Protein 2KZK (pdb70)

Structure (mmCIF, N/CA/C/O backbone):
data_2KZK
#
_entry.id   2KZK
#
loop_
_atom_site.group_PDB
_atom_site.id
_atom_site.type_symbol
_atom_site.label_atom_id
_atom_site.label_alt_id
_atom_site.label_comp_id
_atom_site.label_asym_id
_atom_site.label_entity_id
_atom_site.label_seq_id
_atom_site.pdbx_PDB_ins_code
_atom_site.Cartn_x
_atom_site.Cartn_y
_atom_site.Cartn_z
_atom_site.occupancy
_atom_site.B_iso_or_equiv
_atom_site.auth_seq_id
_atom_site.auth_comp_id
_atom_site.auth_asym_id
_atom_site.auth_atom_id
_atom_site.pdbx_PDB_model_num
ATOM 1 N N . ASN A 1 5 ? 1.325 0.000 0.000 1.00 11.00 246 ASN A N 1
ATOM 2 C CA . ASN A 1 5 ? 2.073 0.000 -1.246 1.00 3.05 246 ASN A CA 1
ATOM 3 C C . ASN A 1 5 ? 2.460 -1.437 -1.603 1.00 52.52 246 ASN A C 1
ATOM 4 O O . ASN A 1 5 ? 3.476 -1.945 -1.132 1.00 33.40 246 ASN A O 1
ATOM 15 N N . ASP A 1 6 ? 1.629 -2.050 -2.433 1.00 40.33 247 ASP A N 1
ATOM 16 C CA . ASP A 1 6 ? 1.871 -3.418 -2.860 1.00 1.53 247 ASP A CA 1
ATOM 17 C C . ASP A 1 6 ? 1.766 -4.350 -1.651 1.00 74.02 247 ASP A C 1
ATOM 18 O O . ASP A 1 6 ? 2.338 -4.074 -0.598 1.00 32.30 247 ASP A O 1
ATOM 28 N N . PRO A 1 7 ? 1.010 -5.464 -1.849 1.00 3.42 248 PRO A N 1
ATOM 29 C CA . PRO A 1 7 ? 0.822 -6.438 -0.788 1.00 24.41 248 PRO A CA 1
ATOM 30 C C . PRO A 1 7 ? 2.082 -7.285 -0.592 1.00 34.12 248 PRO A C 1
ATOM 31 O O . PRO A 1 7 ? 2.167 -8.067 0.354 1.00 61.12 248 PRO A O 1
ATOM 42 N N . LEU A 1 8 ? 3.028 -7.100 -1.501 1.00 33.23 249 LEU A N 1
ATOM 43 C CA . LEU A 1 8 ? 4.279 -7.837 -1.439 1.00 75.25 249 LEU A CA 1
ATOM 44 C C . LEU A 1 8 ? 4.767 -7.885 0.010 1.00 41.34 249 LEU A C 1
ATOM 45 O O . LEU A 1 8 ? 4.758 -6.870 0.705 1.00 20.21 249 LEU A O 1
ATOM 61 N N . LEU A 1 9 ? 5.182 -9.073 0.422 1.00 61.41 250 LEU A N 1
ATOM 62 C CA . LEU A 1 9 ? 5.673 -9.266 1.776 1.00 64.53 250 LEU A CA 1
ATOM 63 C C . LEU A 1 9 ? 7.111 -9.788 1.722 1.00 12.04 250 LEU A C 1
ATOM 64 O O . LEU A 1 9 ? 7.338 -10.966 1.450 1.00 50.34 250 LEU A O 1
ATOM 80 N N . HIS A 1 10 ? 8.044 -8.886 1.987 1.00 0.43 251 HIS A N 1
ATOM 81 C CA . HIS A 1 10 ? 9.453 -9.240 1.973 1.00 42.21 251 HIS A CA 1
ATOM 82 C C . HIS A 1 10 ? 9.724 -10.311 3.031 1.00 11.14 251 HIS A C 1
ATOM 83 O O . HIS A 1 10 ? 9.259 -10.200 4.165 1.00 62.21 251 HIS A O 1
ATOM 97 N N . VAL A 1 11 ? 10.475 -11.324 2.624 1.00 53.52 252 VAL A N 1
ATOM 98 C CA . VAL A 1 11 ? 10.813 -12.414 3.523 1.00 40.22 252 VAL A CA 1
ATOM 99 C C . VAL A 1 11 ? 12.251 -12.863 3.255 1.00 51.33 252 VAL A C 1
ATOM 100 O O . VAL A 1 11 ? 12.831 -12.519 2.226 1.00 52.50 252 VAL A O 1
ATOM 113 N N . GLU A 1 12 ? 12.785 -13.624 4.198 1.00 32.41 253 GLU A N 1
ATOM 114 C CA . GLU A 1 12 ? 14.144 -14.124 4.077 1.00 51.03 253 GLU A CA 1
ATOM 115 C C . GLU A 1 12 ? 14.257 -15.513 4.709 1.00 44.33 253 GLU A C 1
ATOM 116 O O . GLU A 1 12 ? 13.840 -15.716 5.848 1.00 64.11 253 GLU A O 1
ATOM 129 N N . VAL A 1 13 ? 14.824 -16.432 3.942 1.00 72.54 254 VAL A N 1
ATOM 130 C CA . VAL A 1 13 ? 14.997 -17.796 4.412 1.00 25.23 254 VAL A CA 1
ATOM 131 C C . VAL A 1 13 ? 16.456 -18.008 4.821 1.00 24.05 254 VAL A C 1
ATOM 132 O O . VAL A 1 13 ? 17.360 -17.893 3.995 1.00 53.14 254 VAL A O 1
ATOM 145 N N . SER A 1 14 ? 16.641 -18.314 6.097 1.00 4.12 255 SER A N 1
ATOM 146 C CA . SER A 1 14 ? 17.975 -18.543 6.626 1.00 3.12 255 SER A CA 1
ATOM 147 C C . SER A 1 14 ? 18.364 -20.012 6.448 1.00 35.15 255 SER A C 1
ATOM 148 O O . SER A 1 14 ? 19.288 -20.328 5.701 1.00 53.34 255 SER A O 1
ATOM 156 N N . ASN A 1 15 ? 17.638 -20.872 7.149 1.00 40.52 256 ASN A N 1
ATOM 157 C CA . ASN A 1 15 ? 17.895 -22.300 7.078 1.00 51.02 256 ASN A CA 1
ATOM 158 C C . ASN A 1 15 ? 19.339 -22.576 7.500 1.00 3.43 256 ASN A C 1
ATOM 159 O O . ASN A 1 15 ? 20.143 -23.055 6.702 1.00 73.12 256 ASN A O 1
ATOM 170 N N . GLU A 1 16 ? 19.626 -22.261 8.755 1.00 55.50 257 GLU A N 1
ATOM 171 C CA . GLU A 1 16 ? 20.959 -22.468 9.293 1.00 22.22 257 GLU A CA 1
ATOM 172 C C . GLU A 1 16 ? 20.924 -22.446 10.823 1.00 74.43 257 GLU A C 1
ATOM 173 O O . GLU A 1 16 ? 19.852 -22.363 11.421 1.00 2.31 257 GLU A O 1
ATOM 186 N N . ASP A 1 17 ? 22.108 -22.523 11.411 1.00 20.14 258 ASP A N 1
ATOM 187 C CA . ASP A 1 17 ? 22.226 -22.513 12.860 1.00 71.23 258 ASP A CA 1
ATOM 188 C C . ASP A 1 17 ? 21.672 -23.824 13.421 1.00 33.11 258 ASP A C 1
ATOM 189 O O . ASP A 1 17 ? 21.256 -23.882 14.577 1.00 4.25 258 ASP A O 1
ATOM 199 N N . ASN A 1 18 ? 21.683 -24.844 12.576 1.00 61.40 259 ASN A N 1
ATOM 200 C CA . ASN A 1 18 ? 21.187 -26.151 12.973 1.00 13.14 259 ASN A CA 1
ATOM 201 C C . ASN A 1 18 ? 19.661 -26.103 13.073 1.00 74.35 259 ASN A C 1
ATOM 202 O O . ASN A 1 18 ? 19.049 -26.962 13.706 1.00 60.54 259 ASN A O 1
ATOM 213 N N . SER A 1 19 ? 19.090 -25.090 12.437 1.00 34.44 260 SER A N 1
ATOM 214 C CA . SER A 1 19 ? 17.647 -24.920 12.446 1.00 14.51 260 SER A CA 1
ATOM 215 C C . SER A 1 19 ? 17.231 -23.921 11.364 1.00 5.41 260 SER A C 1
ATOM 216 O O . SER A 1 19 ? 18.030 -23.573 10.495 1.00 21.34 260 SER A O 1
ATOM 224 N N . LEU A 1 20 ? 15.983 -23.487 11.452 1.00 12.32 261 LEU A N 1
ATOM 225 C CA . LEU A 1 20 ? 15.452 -22.535 10.492 1.00 52.55 261 LEU A CA 1
ATOM 226 C C . LEU A 1 20 ? 15.449 -21.137 11.114 1.00 50.33 261 LEU A C 1
ATOM 227 O O . LEU A 1 20 ? 15.613 -20.992 12.324 1.00 11.21 261 LEU A O 1
ATOM 243 N N . HIS A 1 21 ? 15.261 -20.143 10.258 1.00 72.24 262 HIS A N 1
ATOM 244 C CA . HIS A 1 21 ? 15.234 -18.762 10.708 1.00 4.00 262 HIS A CA 1
ATOM 245 C C . HIS A 1 21 ? 14.600 -17.882 9.629 1.00 63.22 262 HIS A C 1
ATOM 246 O O . HIS A 1 21 ? 15.280 -17.443 8.702 1.00 13.14 262 HIS A O 1
ATOM 260 N N . PHE A 1 22 ? 13.305 -17.651 9.785 1.00 70.34 263 PHE A N 1
ATOM 261 C CA . PHE A 1 22 ? 12.571 -16.832 8.835 1.00 3.11 263 PHE A CA 1
ATOM 262 C C . PHE A 1 22 ? 12.437 -15.394 9.340 1.00 3.04 263 PHE A C 1
ATOM 263 O O . PHE A 1 22 ? 12.382 -15.159 10.546 1.00 10.44 263 PHE A O 1
ATOM 280 N N . ILE A 1 23 ? 12.389 -14.470 8.392 1.00 1.44 264 ILE A N 1
ATOM 281 C CA . ILE A 1 23 ? 12.263 -13.061 8.726 1.00 33.13 264 ILE A CA 1
ATOM 282 C C . ILE A 1 23 ? 11.349 -12.379 7.705 1.00 24.45 264 ILE A C 1
ATOM 283 O O . ILE A 1 23 ? 11.709 -12.247 6.537 1.00 71.14 264 ILE A O 1
ATOM 299 N N . LEU A 1 24 ? 10.186 -11.965 8.184 1.00 12.33 265 LEU A N 1
ATOM 300 C CA . LEU A 1 24 ? 9.218 -11.300 7.328 1.00 42.10 265 LEU A CA 1
ATOM 301 C C . LEU A 1 24 ? 9.099 -9.832 7.744 1.00 62.33 265 LEU A C 1
ATOM 302 O O . LEU A 1 24 ? 9.177 -9.511 8.928 1.00 5.33 265 LEU A O 1
ATOM 318 N N . TYR A 1 25 ? 8.912 -8.981 6.746 1.00 61.12 266 TYR A N 1
ATOM 319 C CA . TYR A 1 25 ? 8.782 -7.555 6.993 1.00 75.21 266 TYR A CA 1
ATOM 320 C C . TYR A 1 25 ? 7.528 -6.994 6.318 1.00 21.31 266 TYR A C 1
ATOM 321 O O . TYR A 1 25 ? 7.452 -6.937 5.092 1.00 72.12 266 TYR A O 1
ATOM 339 N N . ASN A 1 26 ? 6.576 -6.594 7.149 1.00 64.43 267 ASN A N 1
ATOM 340 C CA . ASN A 1 26 ? 5.330 -6.040 6.648 1.00 62.03 267 ASN A CA 1
ATOM 341 C C . ASN A 1 26 ? 5.629 -4.784 5.828 1.00 43.54 267 ASN A C 1
ATOM 342 O O . ASN A 1 26 ? 5.869 -3.715 6.387 1.00 12.25 267 ASN A O 1
ATOM 353 N N . LYS A 1 27 ? 5.606 -4.954 4.514 1.00 53.32 268 LYS A N 1
ATOM 354 C CA . LYS A 1 27 ? 5.871 -3.847 3.611 1.00 44.41 268 LYS A CA 1
ATOM 355 C C . LYS A 1 27 ? 4.548 -3.321 3.053 1.00 54.44 268 LYS A C 1
ATOM 356 O O . LYS A 1 27 ? 4.481 -2.196 2.560 1.00 51.41 268 LYS A O 1
ATOM 374 N N . THR A 1 28 ? 3.527 -4.160 3.149 1.00 54.54 269 THR A N 1
ATOM 375 C CA . THR A 1 28 ? 2.208 -3.793 2.659 1.00 24.23 269 THR A CA 1
ATOM 376 C C . THR A 1 28 ? 1.822 -2.400 3.160 1.00 71.11 269 THR A C 1
ATOM 377 O O . THR A 1 28 ? 2.550 -1.795 3.945 1.00 13.24 269 THR A O 1
ATOM 388 N N . ASN A 1 29 ? 0.677 -1.932 2.685 1.00 62.13 270 ASN A N 1
ATOM 389 C CA . ASN A 1 29 ? 0.185 -0.622 3.074 1.00 1.53 270 ASN A CA 1
ATOM 390 C C . ASN A 1 29 ? -0.315 -0.678 4.519 1.00 24.03 270 ASN A C 1
ATOM 391 O O . ASN A 1 29 ? 0.157 0.072 5.373 1.00 61.23 270 ASN A O 1
ATOM 402 N N . ILE A 1 30 ? -1.263 -1.574 4.749 1.00 22.32 271 ILE A N 1
ATOM 403 C CA . ILE A 1 30 ? -1.832 -1.738 6.076 1.00 24.42 271 ILE A CA 1
ATOM 404 C C . ILE A 1 30 ? -0.781 -2.350 7.005 1.00 63.43 271 ILE A C 1
ATOM 405 O O . ILE A 1 30 ? 0.248 -2.843 6.544 1.00 31.33 271 ILE A O 1
ATOM 421 N N . ILE A 1 31 ? -1.076 -2.299 8.295 1.00 2.33 272 ILE A N 1
ATOM 422 C CA . ILE A 1 31 ? -0.169 -2.842 9.293 1.00 52.25 272 ILE A CA 1
ATOM 423 C C . ILE A 1 31 ? -0.780 -4.109 9.894 1.00 65.41 272 ILE A C 1
ATOM 424 O O . ILE A 1 31 ? -1.943 -4.113 10.293 1.00 21.33 272 ILE A O 1
ATOM 440 N N . ILE A 1 32 ? 0.033 -5.155 9.939 1.00 10.13 273 ILE A N 1
ATOM 441 C CA . ILE A 1 32 ? -0.412 -6.426 10.485 1.00 14.32 273 ILE A CA 1
ATOM 442 C C . ILE A 1 32 ? -1.262 -6.171 11.732 1.00 52.33 273 ILE A C 1
ATOM 443 O O . ILE A 1 32 ? -0.946 -5.294 12.534 1.00 11.30 273 ILE A O 1
ATOM 459 N N . PRO A 1 33 ? -2.352 -6.974 11.858 1.00 13.13 274 PRO A N 1
ATOM 460 C CA . PRO A 1 33 ? -3.250 -6.844 12.993 1.00 1.25 274 PRO A CA 1
ATOM 461 C C . PRO A 1 33 ? -2.624 -7.435 14.258 1.00 20.51 274 PRO A C 1
ATOM 462 O O . PRO A 1 33 ? -2.837 -6.926 15.357 1.00 2.12 274 PRO A O 1
ATOM 473 N N . GLY A 1 34 ? -1.864 -8.503 14.060 1.00 14.21 275 GLY A N 1
ATOM 474 C CA . GLY A 1 34 ? -1.206 -9.169 15.171 1.00 60.21 275 GLY A CA 1
ATOM 475 C C . GLY A 1 34 ? -1.895 -10.495 15.501 1.00 2.12 275 GLY A C 1
ATOM 476 O O . GLY A 1 34 ? -3.054 -10.702 15.145 1.00 2.00 275 GLY A O 1
ATOM 480 N N . ASN A 1 35 ? -1.152 -11.358 16.178 1.00 32.32 276 ASN A N 1
ATOM 481 C CA . ASN A 1 35 ? -1.677 -12.658 16.561 1.00 61.35 276 ASN A CA 1
ATOM 482 C C . ASN A 1 35 ? -1.857 -13.519 15.308 1.00 12.15 276 ASN A C 1
ATOM 483 O O . ASN A 1 35 ? -2.658 -14.452 15.303 1.00 71.53 276 ASN A O 1
ATOM 494 N N . CYS A 1 36 ? -1.099 -13.174 14.278 1.00 31.11 277 CYS A N 1
ATOM 495 C CA . CYS A 1 36 ? -1.165 -13.903 13.023 1.00 32.51 277 CYS A CA 1
ATOM 496 C C . CYS A 1 36 ? -0.538 -15.283 13.236 1.00 53.24 277 CYS A C 1
ATOM 497 O O . CYS A 1 36 ? -0.102 -15.607 14.339 1.00 32.01 277 CYS A O 1
ATOM 505 N N . THR A 1 37 ? -0.513 -16.058 12.161 1.00 33.04 278 THR A N 1
ATOM 506 C CA . THR A 1 37 ? 0.053 -17.395 12.216 1.00 30.15 278 THR A CA 1
ATOM 507 C C . THR A 1 37 ? 0.552 -17.820 10.834 1.00 21.11 278 THR A C 1
ATOM 508 O O . THR A 1 37 ? -0.128 -17.606 9.832 1.00 61.02 278 THR A O 1
ATOM 519 N N . PHE A 1 38 ? 1.736 -18.415 10.825 1.00 50.22 279 PHE A N 1
ATOM 520 C CA . PHE A 1 38 ? 2.334 -18.872 9.582 1.00 42.10 279 PHE A CA 1
ATOM 521 C C . PHE A 1 38 ? 1.914 -20.309 9.268 1.00 65.35 279 PHE A C 1
ATOM 522 O O . PHE A 1 38 ? 1.179 -20.927 10.036 1.00 61.21 279 PHE A O 1
ATOM 539 N N . GLU A 1 39 ? 2.400 -20.800 8.137 1.00 41.44 280 GLU A N 1
ATOM 540 C CA . GLU A 1 39 ? 2.085 -22.153 7.711 1.00 14.30 280 GLU A CA 1
ATOM 541 C C . GLU A 1 39 ? 2.835 -22.492 6.422 1.00 72.15 280 GLU A C 1
ATOM 542 O O . GLU A 1 39 ? 2.432 -22.075 5.337 1.00 71.23 280 GLU A O 1
ATOM 555 N N . PHE A 1 40 ? 3.913 -23.246 6.583 1.00 54.45 281 PHE A N 1
ATOM 556 C CA . PHE A 1 40 ? 4.723 -23.646 5.445 1.00 52.24 281 PHE A CA 1
ATOM 557 C C . PHE A 1 40 ? 4.701 -25.165 5.263 1.00 4.14 281 PHE A C 1
ATOM 558 O O . PHE A 1 40 ? 4.603 -25.909 6.238 1.00 11.41 281 PHE A O 1
ATOM 575 N N . SER A 1 41 ? 4.795 -25.581 4.009 1.00 41.52 282 SER A N 1
ATOM 576 C CA . SER A 1 41 ? 4.788 -26.998 3.687 1.00 13.53 282 SER A CA 1
ATOM 577 C C . SER A 1 41 ? 6.216 -27.483 3.429 1.00 55.13 282 SER A C 1
ATOM 578 O O . SER A 1 41 ? 7.171 -26.726 3.591 1.00 24.04 282 SER A O 1
ATOM 586 N N . SER A 1 42 ? 6.315 -28.742 3.030 1.00 61.40 283 SER A N 1
ATOM 587 C CA . SER A 1 42 ? 7.610 -29.338 2.747 1.00 0.22 283 SER A CA 1
ATOM 588 C C . SER A 1 42 ? 7.430 -30.781 2.271 1.00 11.33 283 SER A C 1
ATOM 589 O O . SER A 1 42 ? 6.305 -31.236 2.071 1.00 70.30 283 SER A O 1
ATOM 597 N N . GLN A 1 43 ? 8.555 -31.460 2.104 1.00 2.22 284 GLN A N 1
ATOM 598 C CA . GLN A 1 43 ? 8.536 -32.842 1.656 1.00 52.33 284 GLN A CA 1
ATOM 599 C C . GLN A 1 43 ? 8.986 -33.772 2.784 1.00 72.33 284 GLN A C 1
ATOM 600 O O . GLN A 1 43 ? 8.291 -34.731 3.117 1.00 71.14 284 GLN A O 1
ATOM 614 N N . ILE A 1 44 ? 10.146 -33.457 3.341 1.00 54.31 285 ILE A N 1
ATOM 615 C CA . ILE A 1 44 ? 10.696 -34.253 4.425 1.00 45.34 285 ILE A CA 1
ATOM 616 C C . ILE A 1 44 ? 9.748 -34.199 5.624 1.00 2.22 285 ILE A C 1
ATOM 617 O O . ILE A 1 44 ? 9.569 -35.195 6.323 1.00 13.22 285 ILE A O 1
ATOM 633 N N . SER A 1 45 ? 9.166 -33.026 5.826 1.00 42.24 286 SER A N 1
ATOM 634 C CA . SER A 1 45 ? 8.241 -32.829 6.928 1.00 11.05 286 SER A CA 1
ATOM 635 C C . SER A 1 45 ? 6.861 -32.442 6.391 1.00 24.15 286 SER A C 1
ATOM 636 O O . SER A 1 45 ? 6.649 -32.411 5.180 1.00 2.33 286 SER A O 1
ATOM 644 N N . GLU A 1 46 ? 5.959 -32.157 7.319 1.00 22.30 287 GLU A N 1
ATOM 645 C CA . GLU A 1 46 ? 4.606 -31.774 6.954 1.00 0.11 287 GLU A CA 1
ATOM 646 C C . GLU A 1 46 ? 4.385 -30.284 7.224 1.00 24.23 287 GLU A C 1
ATOM 647 O O . GLU A 1 46 ? 5.307 -29.581 7.637 1.00 73.40 287 GLU A O 1
ATOM 660 N N . VAL A 1 47 ? 3.159 -29.847 6.981 1.00 52.55 288 VAL A N 1
ATOM 661 C CA . VAL A 1 47 ? 2.805 -28.453 7.192 1.00 25.14 288 VAL A CA 1
ATOM 662 C C . VAL A 1 47 ? 2.605 -28.204 8.689 1.00 73.24 288 VAL A C 1
ATOM 663 O O . VAL A 1 47 ? 2.159 -29.091 9.415 1.00 60.32 288 VAL A O 1
ATOM 676 N N . PHE A 1 48 ? 2.943 -26.993 9.105 1.00 3.11 289 PHE A N 1
ATOM 677 C CA . PHE A 1 48 ? 2.806 -26.616 10.502 1.00 72.03 289 PHE A CA 1
ATOM 678 C C . PHE A 1 48 ? 2.599 -25.107 10.645 1.00 44.34 289 PHE A C 1
ATOM 679 O O . PHE A 1 48 ? 3.189 -24.323 9.902 1.00 55.01 289 PHE A O 1
ATOM 696 N N . SER A 1 49 ? 1.761 -24.745 11.604 1.00 0.35 290 SER A N 1
ATOM 697 C CA . SER A 1 49 ? 1.470 -23.343 11.854 1.00 34.23 290 SER A CA 1
ATOM 698 C C . SER A 1 49 ? 2.144 -22.892 13.151 1.00 4.51 290 SER A C 1
ATOM 699 O O . SER A 1 49 ? 1.980 -23.524 14.193 1.00 3.33 290 SER A O 1
ATOM 707 N N . ILE A 1 50 ? 2.889 -21.801 13.044 1.00 22.02 291 ILE A N 1
ATOM 708 C CA . ILE A 1 50 ? 3.590 -21.257 14.195 1.00 34.33 291 ILE A CA 1
ATOM 709 C C . ILE A 1 50 ? 2.807 -20.064 14.746 1.00 52.50 291 ILE A C 1
ATOM 710 O O . ILE A 1 50 ? 2.319 -19.231 13.983 1.00 72.41 291 ILE A O 1
ATOM 726 N N . LYS A 1 51 ? 2.711 -20.018 16.067 1.00 45.44 292 LYS A N 1
ATOM 727 C CA . LYS A 1 51 ? 1.996 -18.940 16.728 1.00 4.43 292 LYS A CA 1
ATOM 728 C C . LYS A 1 51 ? 2.871 -17.685 16.740 1.00 43.55 292 LYS A C 1
ATOM 729 O O . LYS A 1 51 ? 3.907 -17.652 17.402 1.00 44.34 292 LYS A O 1
ATOM 747 N N . MET A 1 52 ? 2.422 -16.682 15.999 1.00 61.23 293 MET A N 1
ATOM 748 C CA . MET A 1 52 ? 3.151 -15.428 15.915 1.00 21.00 293 MET A CA 1
ATOM 749 C C . MET A 1 52 ? 2.800 -14.511 17.088 1.00 3.41 293 MET A C 1
ATOM 750 O O . MET A 1 52 ? 1.818 -14.743 17.790 1.00 35.13 293 MET A O 1
ATOM 764 N N . GLY A 1 53 ? 3.623 -13.487 17.264 1.00 22.32 294 GLY A N 1
ATOM 765 C CA . GLY A 1 53 ? 3.412 -12.534 18.340 1.00 3.31 294 GLY A CA 1
ATOM 766 C C . GLY A 1 53 ? 2.104 -11.766 18.144 1.00 55.14 294 GLY A C 1
ATOM 767 O O . GLY A 1 53 ? 1.656 -11.573 17.014 1.00 24.01 294 GLY A O 1
ATOM 771 N N . PRO A 1 54 ? 1.511 -11.337 19.290 1.00 32.42 295 PRO A N 1
ATOM 772 C CA . PRO A 1 54 ? 0.262 -10.595 19.255 1.00 43.10 295 PRO A CA 1
ATOM 773 C C . PRO A 1 54 ? 0.494 -9.154 18.795 1.00 31.13 295 PRO A C 1
ATOM 774 O O . PRO A 1 54 ? -0.375 -8.552 18.166 1.00 61.30 295 PRO A O 1
ATOM 785 N N . HIS A 1 55 ? 1.670 -8.643 19.127 1.00 1.44 296 HIS A N 1
ATOM 786 C CA . HIS A 1 55 ? 2.027 -7.284 18.756 1.00 0.24 296 HIS A CA 1
ATOM 787 C C . HIS A 1 55 ? 2.196 -7.194 17.238 1.00 2.04 296 HIS A C 1
ATOM 788 O O . HIS A 1 55 ? 2.694 -8.126 16.609 1.00 25.23 296 HIS A O 1
ATOM 802 N N . GLU A 1 56 ? 1.772 -6.063 16.694 1.00 73.21 297 GLU A N 1
ATOM 803 C CA . GLU A 1 56 ? 1.870 -5.839 15.262 1.00 71.24 297 GLU A CA 1
ATOM 804 C C . GLU A 1 56 ? 3.337 -5.775 14.834 1.00 64.13 297 GLU A C 1
ATOM 805 O O . GLU A 1 56 ? 4.236 -5.895 15.665 1.00 31.11 297 GLU A O 1
ATOM 818 N N . ILE A 1 57 ? 3.535 -5.586 13.537 1.00 10.13 298 ILE A N 1
ATOM 819 C CA . ILE A 1 57 ? 4.878 -5.504 12.989 1.00 22.40 298 ILE A CA 1
ATOM 820 C C . ILE A 1 57 ? 5.194 -4.049 12.639 1.00 51.22 298 ILE A C 1
ATOM 821 O O . ILE A 1 57 ? 5.931 -3.379 13.360 1.00 1.13 298 ILE A O 1
ATOM 837 N N . GLY A 1 58 ? 4.620 -3.602 11.531 1.00 21.42 299 GLY A N 1
ATOM 838 C CA . GLY A 1 58 ? 4.831 -2.239 11.076 1.00 1.54 299 GLY A CA 1
ATOM 839 C C . GLY A 1 58 ? 5.281 -2.211 9.614 1.00 30.43 299 GLY A C 1
ATOM 840 O O . GLY A 1 58 ? 5.935 -3.141 9.145 1.00 23.31 299 GLY A O 1
ATOM 844 N N . ILE A 1 59 ? 4.912 -1.135 8.935 1.00 62.42 300 ILE A N 1
ATOM 845 C CA . ILE A 1 59 ? 5.270 -0.975 7.536 1.00 53.04 300 ILE A CA 1
ATOM 846 C C . ILE A 1 59 ? 6.752 -1.307 7.351 1.00 12.31 300 ILE A C 1
ATOM 847 O O . ILE A 1 59 ? 7.174 -1.694 6.263 1.00 61.23 300 ILE A O 1
ATOM 863 N N . LYS A 1 60 ? 7.501 -1.142 8.431 1.00 21.33 301 LYS A N 1
ATOM 864 C CA . LYS A 1 60 ? 8.927 -1.419 8.402 1.00 22.53 301 LYS A CA 1
ATOM 865 C C . LYS A 1 60 ? 9.235 -2.587 9.343 1.00 52.44 301 LYS A C 1
ATOM 866 O O . LYS A 1 60 ? 10.082 -3.425 9.040 1.00 21.32 301 LYS A O 1
ATOM 884 N N . GLY A 1 61 ? 8.529 -2.603 10.464 1.00 5.10 302 GLY A N 1
ATOM 885 C CA . GLY A 1 61 ? 8.716 -3.653 11.451 1.00 65.35 302 GLY A CA 1
ATOM 886 C C . GLY A 1 61 ? 8.883 -5.016 10.775 1.00 23.24 302 GLY A C 1
ATOM 887 O O . GLY A 1 61 ? 8.354 -5.243 9.688 1.00 22.45 302 GLY A O 1
ATOM 891 N N . GLN A 1 62 ? 9.621 -5.888 11.448 1.00 51.42 303 GLN A N 1
ATOM 892 C CA . GLN A 1 62 ? 9.864 -7.222 10.926 1.00 10.15 303 GLN A CA 1
ATOM 893 C C . GLN A 1 62 ? 9.184 -8.269 11.810 1.00 35.23 303 GLN A C 1
ATOM 894 O O . GLN A 1 62 ? 8.505 -7.925 12.777 1.00 52.34 303 GLN A O 1
ATOM 908 N N . LYS A 1 63 ? 9.389 -9.527 11.448 1.00 51.24 304 LYS A N 1
ATOM 909 C CA . LYS A 1 63 ? 8.804 -10.627 12.196 1.00 53.54 304 LYS A CA 1
ATOM 910 C C . LYS A 1 63 ? 9.656 -11.882 11.999 1.00 3.25 304 LYS A C 1
ATOM 911 O O . LYS A 1 63 ? 10.189 -12.112 10.915 1.00 52.42 304 LYS A O 1
ATOM 929 N N . GLU A 1 64 ? 9.759 -12.661 13.066 1.00 21.00 305 GLU A N 1
ATOM 930 C CA . GLU A 1 64 ? 10.538 -13.887 13.025 1.00 71.12 305 GLU A CA 1
ATOM 931 C C . GLU A 1 64 ? 9.626 -15.102 13.207 1.00 54.22 305 GLU A C 1
ATOM 932 O O . GLU A 1 64 ? 8.592 -15.013 13.868 1.00 50.24 305 GLU A O 1
ATOM 945 N N . LEU A 1 65 ? 10.041 -16.209 12.609 1.00 40.31 306 LEU A N 1
ATOM 946 C CA . LEU A 1 65 ? 9.274 -17.440 12.697 1.00 41.23 306 LEU A CA 1
ATOM 947 C C . LEU A 1 65 ? 10.233 -18.623 12.841 1.00 73.53 306 LEU A C 1
ATOM 948 O O . LEU A 1 65 ? 10.276 -19.500 11.979 1.00 62.11 306 LEU A O 1
ATOM 964 N N . TRP A 1 66 ? 10.977 -18.611 13.936 1.00 4.25 307 TRP A N 1
ATOM 965 C CA . TRP A 1 66 ? 11.933 -19.672 14.204 1.00 33.55 307 TRP A CA 1
ATOM 966 C C . TRP A 1 66 ? 11.165 -20.995 14.264 1.00 4.23 307 TRP A C 1
ATOM 967 O O . TRP A 1 66 ? 10.110 -21.077 14.891 1.00 5.25 307 TRP A O 1
ATOM 988 N N . PHE A 1 67 ? 11.725 -21.997 13.603 1.00 22.31 308 PHE A N 1
ATOM 989 C CA . PHE A 1 67 ? 11.107 -23.312 13.573 1.00 11.12 308 PHE A CA 1
ATOM 990 C C . PHE A 1 67 ? 12.152 -24.414 13.761 1.00 52.31 308 PHE A C 1
ATOM 991 O O . PHE A 1 67 ? 13.329 -24.215 13.463 1.00 74.40 308 PHE A O 1
ATOM 1008 N N . PHE A 1 68 ? 11.684 -25.551 14.254 1.00 51.01 309 PHE A N 1
ATOM 1009 C CA . PHE A 1 68 ? 12.563 -26.684 14.485 1.00 62.51 309 PHE A CA 1
ATOM 1010 C C . PHE A 1 68 ? 11.924 -27.984 13.991 1.00 12.04 309 PHE A C 1
ATOM 1011 O O . PHE A 1 68 ? 10.705 -28.138 14.042 1.00 34.52 309 PHE A O 1
ATOM 1028 N N . PRO A 1 69 ? 12.798 -28.909 13.513 1.00 62.22 310 PRO A N 1
ATOM 1029 C CA . PRO A 1 69 ? 14.227 -28.646 13.488 1.00 31.32 310 PRO A CA 1
ATOM 1030 C C . PRO A 1 69 ? 14.586 -27.674 12.363 1.00 43.10 310 PRO A C 1
ATOM 1031 O O . PRO A 1 69 ? 15.225 -26.650 12.603 1.00 60.34 310 PRO A O 1
ATOM 1042 N N . SER A 1 70 ? 14.160 -28.028 11.160 1.00 62.15 311 SER A N 1
ATOM 1043 C CA . SER A 1 70 ? 14.429 -27.199 9.997 1.00 71.44 311 SER A CA 1
ATOM 1044 C C . SER A 1 70 ? 13.860 -27.861 8.740 1.00 64.33 311 SER A C 1
ATOM 1045 O O . SER A 1 70 ? 13.363 -28.985 8.796 1.00 12.24 311 SER A O 1
ATOM 1053 N N . LEU A 1 71 ? 13.953 -27.137 7.634 1.00 4.35 312 LEU A N 1
ATOM 1054 C CA . LEU A 1 71 ? 13.455 -27.639 6.366 1.00 74.53 312 LEU A CA 1
ATOM 1055 C C . LEU A 1 71 ? 14.444 -27.281 5.255 1.00 3.24 312 LEU A C 1
ATOM 1056 O O . LEU A 1 71 ? 15.242 -26.356 5.404 1.00 34.24 312 LEU A O 1
ATOM 1072 N N . PRO A 1 72 ? 14.358 -28.051 4.138 1.00 24.40 313 PRO A N 1
ATOM 1073 C CA . PRO A 1 72 ? 15.237 -27.824 3.003 1.00 33.30 313 PRO A CA 1
ATOM 1074 C C . PRO A 1 72 ? 14.811 -26.581 2.220 1.00 14.42 313 PRO A C 1
ATOM 1075 O O . PRO A 1 72 ? 13.621 -26.288 2.113 1.00 52.15 313 PRO A O 1
ATOM 1086 N N . THR A 1 73 ? 15.806 -25.882 1.694 1.00 71.44 314 THR A N 1
ATOM 1087 C CA . THR A 1 73 ? 15.549 -24.677 0.924 1.00 61.13 314 THR A CA 1
ATOM 1088 C C . THR A 1 73 ? 16.153 -24.800 -0.477 1.00 32.23 314 THR A C 1
ATOM 1089 O O . THR A 1 73 ? 17.010 -25.649 -0.715 1.00 25.25 314 THR A O 1
ATOM 1100 N N . PRO A 1 74 ? 15.669 -23.917 -1.391 1.00 34.31 315 PRO A N 1
ATOM 1101 C CA . PRO A 1 74 ? 14.653 -22.944 -1.027 1.00 22.05 315 PRO A CA 1
ATOM 1102 C C . PRO A 1 74 ? 13.281 -23.608 -0.890 1.00 5.24 315 PRO A C 1
ATOM 1103 O O . PRO A 1 74 ? 13.164 -24.827 -1.000 1.00 22.24 315 PRO A O 1
ATOM 1114 N N . LEU A 1 75 ? 12.278 -22.776 -0.652 1.00 2.23 316 LEU A N 1
ATOM 1115 C CA . LEU A 1 75 ? 10.919 -23.267 -0.499 1.00 1.42 316 LEU A CA 1
ATOM 1116 C C . LEU A 1 75 ? 10.088 -22.840 -1.711 1.00 21.24 316 LEU A C 1
ATOM 1117 O O . LEU A 1 75 ? 9.070 -22.165 -1.563 1.00 63.43 316 LEU A O 1
ATOM 1133 N N . SER A 1 76 ? 10.553 -23.251 -2.881 1.00 70.51 317 SER A N 1
ATOM 1134 C CA . SER A 1 76 ? 9.865 -22.920 -4.118 1.00 24.44 317 SER A CA 1
ATOM 1135 C C . SER A 1 76 ? 8.759 -23.942 -4.391 1.00 4.21 317 SER A C 1
ATOM 1136 O O . SER A 1 76 ? 8.975 -25.146 -4.260 1.00 42.33 317 SER A O 1
ATOM 1144 N N . ASN A 1 77 ? 7.599 -23.424 -4.765 1.00 50.44 318 ASN A N 1
ATOM 1145 C CA . ASN A 1 77 ? 6.459 -24.275 -5.058 1.00 73.43 318 ASN A CA 1
ATOM 1146 C C . ASN A 1 77 ? 5.747 -24.635 -3.752 1.00 45.02 318 ASN A C 1
ATOM 1147 O O . ASN A 1 77 ? 4.777 -25.391 -3.757 1.00 64.24 318 ASN A O 1
ATOM 1158 N N . TYR A 1 78 ? 6.257 -24.076 -2.665 1.00 25.03 319 TYR A N 1
ATOM 1159 C CA . TYR A 1 78 ? 5.683 -24.328 -1.354 1.00 22.30 319 TYR A CA 1
ATOM 1160 C C . TYR A 1 78 ? 4.454 -23.449 -1.115 1.00 43.42 319 TYR A C 1
ATOM 1161 O O . TYR A 1 78 ? 4.058 -22.679 -1.989 1.00 43.20 319 TYR A O 1
ATOM 1179 N N . THR A 1 79 ? 3.885 -23.592 0.073 1.00 61.25 320 THR A N 1
ATOM 1180 C CA . THR A 1 79 ? 2.709 -22.820 0.437 1.00 23.32 320 THR A CA 1
ATOM 1181 C C . THR A 1 79 ? 3.110 -21.596 1.263 1.00 61.13 320 THR A C 1
ATOM 1182 O O . THR A 1 79 ? 2.822 -20.463 0.880 1.00 71.32 320 THR A O 1
ATOM 1193 N N . MET A 1 80 ? 3.769 -21.866 2.380 1.00 14.43 321 MET A N 1
ATOM 1194 C CA . MET A 1 80 ? 4.212 -20.800 3.263 1.00 20.22 321 MET A CA 1
ATOM 1195 C C . MET A 1 80 ? 3.290 -19.584 3.161 1.00 52.43 321 MET A C 1
ATOM 1196 O O . MET A 1 80 ? 3.713 -18.515 2.724 1.00 52.44 321 MET A O 1
ATOM 1210 N N . LYS A 1 81 ? 2.047 -19.787 3.571 1.00 34.30 322 LYS A N 1
ATOM 1211 C CA . LYS A 1 81 ? 1.061 -18.720 3.531 1.00 71.42 322 LYS A CA 1
ATOM 1212 C C . LYS A 1 81 ? 1.047 -17.994 4.877 1.00 33.14 322 LYS A C 1
ATOM 1213 O O . LYS A 1 81 ? 1.889 -18.254 5.736 1.00 54.13 322 LYS A O 1
ATOM 1231 N N . VAL A 1 82 ? 0.081 -17.098 5.020 1.00 21.32 323 VAL A N 1
ATOM 1232 C CA . VAL A 1 82 ? -0.054 -16.333 6.248 1.00 42.42 323 VAL A CA 1
ATOM 1233 C C . VAL A 1 82 ? -1.538 -16.161 6.576 1.00 33.33 323 VAL A C 1
ATOM 1234 O O . VAL A 1 82 ? -2.326 -15.765 5.719 1.00 61.05 323 VAL A O 1
ATOM 1247 N N . VAL A 1 83 ? -1.876 -16.468 7.820 1.00 25.42 324 VAL A N 1
ATOM 1248 C CA . VAL A 1 83 ? -3.252 -16.353 8.273 1.00 64.33 324 VAL A CA 1
ATOM 1249 C C . VAL A 1 83 ? -3.366 -15.181 9.249 1.00 34.23 324 VAL A C 1
ATOM 1250 O O . VAL A 1 83 ? -2.366 -14.552 9.590 1.00 22.10 324 VAL A O 1
ATOM 1263 N N . ASN A 1 84 ? -4.595 -14.923 9.672 1.00 32.23 325 ASN A N 1
ATOM 1264 C CA . ASN A 1 84 ? -4.854 -13.838 10.603 1.00 2.30 325 ASN A CA 1
ATOM 1265 C C . ASN A 1 84 ? -5.026 -14.410 12.012 1.00 51.34 325 ASN A C 1
ATOM 1266 O O . ASN A 1 84 ? -4.683 -15.564 12.263 1.00 54.00 325 ASN A O 1
ATOM 1277 N N . GLN A 1 85 ? -5.557 -13.576 12.894 1.00 51.45 326 GLN A N 1
ATOM 1278 C CA . GLN A 1 85 ? -5.779 -13.984 14.270 1.00 10.23 326 GLN A CA 1
ATOM 1279 C C . GLN A 1 85 ? -6.910 -15.012 14.343 1.00 0.35 326 GLN A C 1
ATOM 1280 O O . GLN A 1 85 ? -7.158 -15.593 15.399 1.00 53.51 326 GLN A O 1
ATOM 1294 N N . ASP A 1 86 ? -7.565 -15.205 13.208 1.00 13.03 327 ASP A N 1
ATOM 1295 C CA . ASP A 1 86 ? -8.664 -16.153 13.130 1.00 10.45 327 ASP A CA 1
ATOM 1296 C C . ASP A 1 86 ? -8.217 -17.381 12.335 1.00 0.04 327 ASP A C 1
ATOM 1297 O O . ASP A 1 86 ? -9.043 -18.199 11.934 1.00 61.14 327 ASP A O 1
ATOM 1307 N N . GLY A 1 87 ? -6.911 -17.471 12.132 1.00 21.40 328 GLY A N 1
ATOM 1308 C CA . GLY A 1 87 ? -6.344 -18.586 11.392 1.00 31.11 328 GLY A CA 1
ATOM 1309 C C . GLY A 1 87 ? -6.860 -18.607 9.952 1.00 70.22 328 GLY A C 1
ATOM 1310 O O . GLY A 1 87 ? -6.933 -19.666 9.330 1.00 21.12 328 GLY A O 1
ATOM 1314 N N . GLU A 1 88 ? -7.205 -17.425 9.463 1.00 2.02 329 GLU A N 1
ATOM 1315 C CA . GLU A 1 88 ? -7.712 -17.294 8.108 1.00 62.32 329 GLU A CA 1
ATOM 1316 C C . GLU A 1 88 ? -6.622 -16.745 7.184 1.00 35.42 329 GLU A C 1
ATOM 1317 O O . GLU A 1 88 ? -6.023 -15.711 7.472 1.00 10.41 329 GLU A O 1
ATOM 1330 N N . THR A 1 89 ? -6.399 -17.463 6.093 1.00 34.10 330 THR A N 1
ATOM 1331 C CA . THR A 1 89 ? -5.393 -17.061 5.125 1.00 2.25 330 THR A CA 1
ATOM 1332 C C . THR A 1 89 ? -5.637 -15.621 4.670 1.00 44.23 330 THR A C 1
ATOM 1333 O O . THR A 1 89 ? -6.614 -15.342 3.977 1.00 33.13 330 THR A O 1
ATOM 1344 N N . ILE A 1 90 ? -4.731 -14.744 5.077 1.00 42.22 331 ILE A N 1
ATOM 1345 C CA . ILE A 1 90 ? -4.835 -13.339 4.719 1.00 71.31 331 ILE A CA 1
ATOM 1346 C C . ILE A 1 90 ? -4.007 -13.076 3.460 1.00 53.55 331 ILE A C 1
ATOM 1347 O O . ILE A 1 90 ? -4.411 -12.294 2.599 1.00 21.25 331 ILE A O 1
ATOM 1363 N N . LEU A 1 91 ? -2.864 -13.742 3.391 1.00 75.21 332 LEU A N 1
ATOM 1364 C CA . LEU A 1 91 ? -1.976 -13.590 2.251 1.00 13.30 332 LEU A CA 1
ATOM 1365 C C . LEU A 1 91 ? -1.405 -14.957 1.868 1.00 13.54 332 LEU A C 1
ATOM 1366 O O . LEU A 1 91 ? -1.664 -15.952 2.542 1.00 34.34 332 LEU A O 1
ATOM 1382 N N . VAL A 1 92 ? -0.639 -14.961 0.788 1.00 43.53 333 VAL A N 1
ATOM 1383 C CA . VAL A 1 92 ? -0.029 -16.189 0.307 1.00 2.33 333 VAL A CA 1
ATOM 1384 C C . VAL A 1 92 ? 1.279 -15.856 -0.414 1.00 13.40 333 VAL A C 1
ATOM 1385 O O . VAL A 1 92 ? 1.313 -14.971 -1.268 1.00 12.22 333 VAL A O 1
ATOM 1398 N N . GLY A 1 93 ? 2.323 -16.582 -0.044 1.00 21.01 334 GLY A N 1
ATOM 1399 C CA . GLY A 1 93 ? 3.630 -16.375 -0.645 1.00 13.30 334 GLY A CA 1
ATOM 1400 C C . GLY A 1 93 ? 3.754 -17.141 -1.964 1.00 5.35 334 GLY A C 1
ATOM 1401 O O . GLY A 1 93 ? 3.454 -18.332 -2.024 1.00 62.03 334 GLY A O 1
ATOM 1405 N N . LYS A 1 94 ? 4.198 -16.425 -2.987 1.00 21.52 335 LYS A N 1
ATOM 1406 C CA . LYS A 1 94 ? 4.366 -17.023 -4.301 1.00 23.04 335 LYS A CA 1
ATOM 1407 C C . LYS A 1 94 ? 5.388 -18.158 -4.213 1.00 23.24 335 LYS A C 1
ATOM 1408 O O . LYS A 1 94 ? 5.351 -19.095 -5.009 1.00 33.24 335 LYS A O 1
ATOM 1426 N N . CYS A 1 95 ? 6.278 -18.037 -3.238 1.00 15.20 336 CYS A N 1
ATOM 1427 C CA . CYS A 1 95 ? 7.308 -19.041 -3.036 1.00 30.13 336 CYS A CA 1
ATOM 1428 C C . CYS A 1 95 ? 7.962 -19.337 -4.387 1.00 20.23 336 CYS A C 1
ATOM 1429 O O . CYS A 1 95 ? 7.685 -20.366 -5.002 1.00 43.52 336 CYS A O 1
ATOM 1437 N N . ALA A 1 96 ? 8.817 -18.417 -4.808 1.00 62.34 337 ALA A N 1
ATOM 1438 C CA . ALA A 1 96 ? 9.513 -18.567 -6.075 1.00 51.14 337 ALA A CA 1
ATOM 1439 C C . ALA A 1 96 ? 10.809 -19.348 -5.851 1.00 44.42 337 ALA A C 1
ATOM 1440 O O . ALA A 1 96 ? 11.104 -19.759 -4.730 1.00 64.53 337 ALA A O 1
ATOM 1447 N N . ASP A 1 97 ? 11.549 -19.528 -6.935 1.00 42.45 338 ASP A N 1
ATOM 1448 C CA . ASP A 1 97 ? 12.807 -20.252 -6.871 1.00 44.44 338 ASP A CA 1
ATOM 1449 C C . ASP A 1 97 ? 13.875 -19.355 -6.241 1.00 62.12 338 ASP A C 1
ATOM 1450 O O . ASP A 1 97 ? 14.871 -19.025 -6.883 1.00 2.20 338 ASP A O 1
ATOM 1460 N N . SER A 1 98 ? 13.631 -18.987 -4.992 1.00 40.32 339 SER A N 1
ATOM 1461 C CA . SER A 1 98 ? 14.559 -18.135 -4.268 1.00 42.22 339 SER A CA 1
ATOM 1462 C C . SER A 1 98 ? 14.116 -17.998 -2.810 1.00 74.03 339 SER A C 1
ATOM 1463 O O . SER A 1 98 ? 12.925 -18.073 -2.510 1.00 41.02 339 SER A O 1
ATOM 1471 N N . ASN A 1 99 ? 15.097 -17.800 -1.943 1.00 1.13 340 ASN A N 1
ATOM 1472 C CA . ASN A 1 99 ? 14.823 -17.652 -0.523 1.00 51.14 340 ASN A CA 1
ATOM 1473 C C . ASN A 1 99 ? 13.884 -16.463 -0.311 1.00 53.11 340 ASN A C 1
ATOM 1474 O O . ASN A 1 99 ? 13.262 -16.339 0.743 1.00 1.21 340 ASN A O 1
ATOM 1485 N N . GLU A 1 100 ? 13.810 -15.619 -1.330 1.00 0.35 341 GLU A N 1
ATOM 1486 C CA . GLU A 1 100 ? 12.957 -14.444 -1.268 1.00 1.03 341 GLU A CA 1
ATOM 1487 C C . GLU A 1 100 ? 11.497 -14.835 -1.507 1.00 3.33 341 GLU A C 1
ATOM 1488 O O . GLU A 1 100 ? 11.215 -15.756 -2.271 1.00 52.13 341 GLU A O 1
ATOM 1501 N N . ILE A 1 101 ? 10.608 -14.115 -0.839 1.00 3.44 342 ILE A N 1
ATOM 1502 C CA . ILE A 1 101 ? 9.185 -14.375 -0.969 1.00 14.52 342 ILE A CA 1
ATOM 1503 C C . ILE A 1 101 ? 8.414 -13.062 -0.811 1.00 44.12 342 ILE A C 1
ATOM 1504 O O . ILE A 1 101 ? 8.772 -12.224 0.015 1.00 12.31 342 ILE A O 1
ATOM 1520 N N . THR A 1 102 ? 7.372 -12.924 -1.617 1.00 34.42 343 THR A N 1
ATOM 1521 C CA . THR A 1 102 ? 6.548 -11.728 -1.577 1.00 51.01 343 THR A CA 1
ATOM 1522 C C . THR A 1 102 ? 5.068 -12.096 -1.697 1.00 53.50 343 THR A C 1
ATOM 1523 O O . THR A 1 102 ? 4.564 -12.305 -2.799 1.00 54.23 343 THR A O 1
ATOM 1534 N N . LEU A 1 103 ? 4.413 -12.163 -0.547 1.00 54.23 344 LEU A N 1
ATOM 1535 C CA . LEU A 1 103 ? 3.000 -12.501 -0.509 1.00 61.45 344 LEU A CA 1
ATOM 1536 C C . LEU A 1 103 ? 2.254 -11.678 -1.561 1.00 43.23 344 LEU A C 1
ATOM 1537 O O . LEU A 1 103 ? 2.458 -10.470 -1.668 1.00 44.50 344 LEU A O 1
ATOM 1553 N N . LYS A 1 104 ? 1.405 -12.365 -2.312 1.00 3.45 345 LYS A N 1
ATOM 1554 C CA . LYS A 1 104 ? 0.628 -11.712 -3.351 1.00 50.32 345 LYS A CA 1
ATOM 1555 C C . LYS A 1 104 ? -0.772 -11.403 -2.817 1.00 72.13 345 LYS A C 1
ATOM 1556 O O . LYS A 1 104 ? -1.074 -10.259 -2.480 1.00 24.43 345 LYS A O 1
ATOM 1574 N N . SER A 1 105 ? -1.590 -12.443 -2.757 1.00 75.45 346 SER A N 1
ATOM 1575 C CA . SER A 1 105 ? -2.952 -12.298 -2.270 1.00 43.14 346 SER A CA 1
ATOM 1576 C C . SER A 1 105 ? -3.809 -13.468 -2.756 1.00 31.53 346 SER A C 1
ATOM 1577 O O . SER A 1 105 ? -3.652 -13.932 -3.884 1.00 51.32 346 SER A O 1
ATOM 1585 N N . PRO A 1 106 ? -4.721 -13.925 -1.856 1.00 2.04 347 PRO A N 1
ATOM 1586 C CA . PRO A 1 106 ? -5.603 -15.033 -2.180 1.00 53.45 347 PRO A CA 1
ATOM 1587 C C . PRO A 1 106 ? -6.715 -14.587 -3.133 1.00 0.04 347 PRO A C 1
ATOM 1588 O O . PRO A 1 106 ? -6.632 -14.813 -4.339 1.00 23.12 347 PRO A O 1
ATOM 1599 N N . LEU A 1 107 ? -7.730 -13.962 -2.555 1.00 1.44 348 LEU A N 1
ATOM 1600 C CA . LEU A 1 107 ? -8.857 -13.482 -3.337 1.00 22.03 348 LEU A CA 1
ATOM 1601 C C . LEU A 1 107 ? -8.767 -11.961 -3.472 1.00 53.33 348 LEU A C 1
ATOM 1602 O O . LEU A 1 107 ? -8.317 -11.277 -2.554 1.00 32.41 348 LEU A O 1
ATOM 1618 N N . ASN A 1 5 ? 4.678 2.719 -3.340 1.00 71.43 246 ASN A N 2
ATOM 1619 C CA . ASN A 1 5 ? 4.149 2.319 -4.633 1.00 73.51 246 ASN A CA 2
ATOM 1620 C C . ASN A 1 5 ? 4.199 0.794 -4.750 1.00 62.13 246 ASN A C 2
ATOM 1621 O O . ASN A 1 5 ? 5.274 0.199 -4.693 1.00 20.54 246 ASN A O 2
ATOM 1632 N N . ASP A 1 6 ? 3.023 0.206 -4.913 1.00 22.53 247 ASP A N 2
ATOM 1633 C CA . ASP A 1 6 ? 2.920 -1.238 -5.038 1.00 72.45 247 ASP A CA 2
ATOM 1634 C C . ASP A 1 6 ? 3.634 -1.901 -3.859 1.00 20.21 247 ASP A C 2
ATOM 1635 O O . ASP A 1 6 ? 4.817 -2.226 -3.948 1.00 1.42 247 ASP A O 2
ATOM 1645 N N . PRO A 1 7 ? 2.865 -2.087 -2.753 1.00 23.44 248 PRO A N 2
ATOM 1646 C CA . PRO A 1 7 ? 3.412 -2.706 -1.557 1.00 0.32 248 PRO A CA 2
ATOM 1647 C C . PRO A 1 7 ? 3.570 -4.216 -1.744 1.00 20.14 248 PRO A C 2
ATOM 1648 O O . PRO A 1 7 ? 3.089 -4.777 -2.727 1.00 21.21 248 PRO A O 2
ATOM 1659 N N . LEU A 1 8 ? 4.246 -4.831 -0.784 1.00 73.23 249 LEU A N 2
ATOM 1660 C CA . LEU A 1 8 ? 4.473 -6.266 -0.831 1.00 10.34 249 LEU A CA 2
ATOM 1661 C C . LEU A 1 8 ? 5.101 -6.721 0.488 1.00 33.03 249 LEU A C 2
ATOM 1662 O O . LEU A 1 8 ? 5.701 -5.920 1.203 1.00 31.24 249 LEU A O 2
ATOM 1678 N N . LEU A 1 9 ? 4.940 -8.006 0.771 1.00 45.45 250 LEU A N 2
ATOM 1679 C CA . LEU A 1 9 ? 5.484 -8.577 1.991 1.00 70.21 250 LEU A CA 2
ATOM 1680 C C . LEU A 1 9 ? 6.574 -9.589 1.633 1.00 24.14 250 LEU A C 2
ATOM 1681 O O . LEU A 1 9 ? 6.276 -10.714 1.235 1.00 11.10 250 LEU A O 2
ATOM 1697 N N . HIS A 1 10 ? 7.816 -9.153 1.789 1.00 52.14 251 HIS A N 2
ATOM 1698 C CA . HIS A 1 10 ? 8.952 -10.007 1.487 1.00 3.42 251 HIS A CA 2
ATOM 1699 C C . HIS A 1 10 ? 9.365 -10.774 2.745 1.00 61.45 251 HIS A C 2
ATOM 1700 O O . HIS A 1 10 ? 8.936 -10.442 3.848 1.00 30.03 251 HIS A O 2
ATOM 1714 N N . VAL A 1 11 ? 10.193 -11.787 2.535 1.00 24.13 252 VAL A N 2
ATOM 1715 C CA . VAL A 1 11 ? 10.669 -12.605 3.638 1.00 2.00 252 VAL A CA 2
ATOM 1716 C C . VAL A 1 11 ? 12.026 -13.210 3.271 1.00 51.54 252 VAL A C 2
ATOM 1717 O O . VAL A 1 11 ? 12.342 -13.364 2.092 1.00 50.10 252 VAL A O 2
ATOM 1730 N N . GLU A 1 12 ? 12.791 -13.535 4.302 1.00 63.32 253 GLU A N 2
ATOM 1731 C CA . GLU A 1 12 ? 14.107 -14.120 4.102 1.00 13.43 253 GLU A CA 2
ATOM 1732 C C . GLU A 1 12 ? 14.160 -15.526 4.703 1.00 12.54 253 GLU A C 2
ATOM 1733 O O . GLU A 1 12 ? 13.522 -15.794 5.720 1.00 23.15 253 GLU A O 2
ATOM 1746 N N . VAL A 1 13 ? 14.926 -16.386 4.049 1.00 50.21 254 VAL A N 2
ATOM 1747 C CA . VAL A 1 13 ? 15.071 -17.757 4.506 1.00 34.41 254 VAL A CA 2
ATOM 1748 C C . VAL A 1 13 ? 16.558 -18.104 4.604 1.00 54.21 254 VAL A C 2
ATOM 1749 O O . VAL A 1 13 ? 17.174 -18.495 3.614 1.00 40.00 254 VAL A O 2
ATOM 1762 N N . SER A 1 14 ? 17.091 -17.947 5.807 1.00 70.44 255 SER A N 2
ATOM 1763 C CA . SER A 1 14 ? 18.494 -18.239 6.047 1.00 41.43 255 SER A CA 2
ATOM 1764 C C . SER A 1 14 ? 18.740 -19.746 5.948 1.00 1.51 255 SER A C 2
ATOM 1765 O O . SER A 1 14 ? 19.478 -20.202 5.076 1.00 2.05 255 SER A O 2
ATOM 1773 N N . ASN A 1 15 ? 18.107 -20.477 6.854 1.00 4.51 256 ASN A N 2
ATOM 1774 C CA . ASN A 1 15 ? 18.248 -21.922 6.880 1.00 22.52 256 ASN A CA 2
ATOM 1775 C C . ASN A 1 15 ? 19.717 -22.283 7.113 1.00 73.54 256 ASN A C 2
ATOM 1776 O O . ASN A 1 15 ? 20.446 -22.572 6.165 1.00 2.21 256 ASN A O 2
ATOM 1787 N N . GLU A 1 16 ? 20.107 -22.256 8.378 1.00 14.35 257 GLU A N 2
ATOM 1788 C CA . GLU A 1 16 ? 21.475 -22.576 8.747 1.00 30.44 257 GLU A CA 2
ATOM 1789 C C . GLU A 1 16 ? 21.500 -23.758 9.720 1.00 53.54 257 GLU A C 2
ATOM 1790 O O . GLU A 1 16 ? 20.466 -24.135 10.270 1.00 4.31 257 GLU A O 2
ATOM 1803 N N . ASP A 1 17 ? 22.691 -24.308 9.901 1.00 31.53 258 ASP A N 2
ATOM 1804 C CA . ASP A 1 17 ? 22.864 -25.439 10.798 1.00 73.05 258 ASP A CA 2
ATOM 1805 C C . ASP A 1 17 ? 22.058 -25.199 12.076 1.00 40.22 258 ASP A C 2
ATOM 1806 O O . ASP A 1 17 ? 21.189 -25.996 12.425 1.00 54.21 258 ASP A O 2
ATOM 1816 N N . ASN A 1 18 ? 22.376 -24.097 12.739 1.00 13.31 259 ASN A N 2
ATOM 1817 C CA . ASN A 1 18 ? 21.692 -23.741 13.971 1.00 22.52 259 ASN A CA 2
ATOM 1818 C C . ASN A 1 18 ? 20.201 -24.051 13.829 1.00 14.13 259 ASN A C 2
ATOM 1819 O O . ASN A 1 18 ? 19.661 -24.874 14.567 1.00 71.22 259 ASN A O 2
ATOM 1830 N N . SER A 1 19 ? 19.577 -23.374 12.876 1.00 34.52 260 SER A N 2
ATOM 1831 C CA . SER A 1 19 ? 18.158 -23.567 12.628 1.00 11.22 260 SER A CA 2
ATOM 1832 C C . SER A 1 19 ? 17.680 -22.599 11.543 1.00 24.33 260 SER A C 2
ATOM 1833 O O . SER A 1 19 ? 18.485 -21.889 10.942 1.00 71.31 260 SER A O 2
ATOM 1841 N N . LEU A 1 20 ? 16.373 -22.602 11.326 1.00 24.33 261 LEU A N 2
ATOM 1842 C CA . LEU A 1 20 ? 15.779 -21.734 10.324 1.00 1.34 261 LEU A CA 2
ATOM 1843 C C . LEU A 1 20 ? 15.612 -20.329 10.908 1.00 72.20 261 LEU A C 2
ATOM 1844 O O . LEU A 1 20 ? 15.628 -20.153 12.125 1.00 4.12 261 LEU A O 2
ATOM 1860 N N . HIS A 1 21 ? 15.455 -19.366 10.012 1.00 15.22 262 HIS A N 2
ATOM 1861 C CA . HIS A 1 21 ? 15.284 -17.982 10.423 1.00 63.51 262 HIS A CA 2
ATOM 1862 C C . HIS A 1 21 ? 14.482 -17.227 9.362 1.00 50.04 262 HIS A C 2
ATOM 1863 O O . HIS A 1 21 ? 15.043 -16.750 8.377 1.00 44.23 262 HIS A O 2
ATOM 1877 N N . PHE A 1 22 ? 13.181 -17.142 9.599 1.00 42.04 263 PHE A N 2
ATOM 1878 C CA . PHE A 1 22 ? 12.296 -16.453 8.675 1.00 12.34 263 PHE A CA 2
ATOM 1879 C C . PHE A 1 22 ? 11.904 -15.076 9.216 1.00 33.22 263 PHE A C 2
ATOM 1880 O O . PHE A 1 22 ? 11.186 -14.977 10.210 1.00 75.30 263 PHE A O 2
ATOM 1897 N N . ILE A 1 23 ? 12.393 -14.048 8.538 1.00 35.23 264 ILE A N 2
ATOM 1898 C CA . ILE A 1 23 ? 12.102 -12.682 8.938 1.00 1.23 264 ILE A CA 2
ATOM 1899 C C . ILE A 1 23 ? 11.194 -12.031 7.893 1.00 33.12 264 ILE A C 2
ATOM 1900 O O . ILE A 1 23 ? 11.579 -11.887 6.734 1.00 3.51 264 ILE A O 2
ATOM 1916 N N . LEU A 1 24 ? 10.004 -11.656 8.341 1.00 64.03 265 LEU A N 2
ATOM 1917 C CA . LEU A 1 24 ? 9.038 -11.024 7.459 1.00 70.24 265 LEU A CA 2
ATOM 1918 C C . LEU A 1 24 ? 8.959 -9.531 7.781 1.00 4.35 265 LEU A C 2
ATOM 1919 O O . LEU A 1 24 ? 9.205 -9.124 8.916 1.00 54.51 265 LEU A O 2
ATOM 1935 N N . TYR A 1 25 ? 8.617 -8.755 6.764 1.00 74.15 266 TYR A N 2
ATOM 1936 C CA . TYR A 1 25 ? 8.503 -7.315 6.925 1.00 73.53 266 TYR A CA 2
ATOM 1937 C C . TYR A 1 25 ? 7.270 -6.778 6.195 1.00 41.22 266 TYR A C 2
ATOM 1938 O O . TYR A 1 25 ? 7.172 -6.885 4.973 1.00 35.35 266 TYR A O 2
ATOM 1956 N N . ASN A 1 26 ? 6.361 -6.211 6.974 1.00 11.21 267 ASN A N 2
ATOM 1957 C CA . ASN A 1 26 ? 5.139 -5.656 6.417 1.00 32.21 267 ASN A CA 2
ATOM 1958 C C . ASN A 1 26 ? 5.434 -4.276 5.825 1.00 34.42 267 ASN A C 2
ATOM 1959 O O . ASN A 1 26 ? 5.629 -3.310 6.561 1.00 61.31 267 ASN A O 2
ATOM 1970 N N . LYS A 1 27 ? 5.456 -4.228 4.501 1.00 21.34 268 LYS A N 2
ATOM 1971 C CA . LYS A 1 27 ? 5.724 -2.983 3.802 1.00 14.12 268 LYS A CA 2
ATOM 1972 C C . LYS A 1 27 ? 4.400 -2.359 3.356 1.00 52.00 268 LYS A C 2
ATOM 1973 O O . LYS A 1 27 ? 4.364 -1.202 2.939 1.00 60.54 268 LYS A O 2
ATOM 1991 N N . THR A 1 28 ? 3.344 -3.153 3.459 1.00 11.52 269 THR A N 2
ATOM 1992 C CA . THR A 1 28 ? 2.021 -2.693 3.071 1.00 2.45 269 THR A CA 2
ATOM 1993 C C . THR A 1 28 ? 1.549 -1.578 4.007 1.00 34.22 269 THR A C 2
ATOM 1994 O O . THR A 1 28 ? 1.989 -1.496 5.153 1.00 70.22 269 THR A O 2
ATOM 2005 N N . ASN A 1 29 ? 0.658 -0.748 3.484 1.00 22.12 270 ASN A N 2
ATOM 2006 C CA . ASN A 1 29 ? 0.121 0.358 4.259 1.00 60.15 270 ASN A CA 2
ATOM 2007 C C . ASN A 1 29 ? -0.743 -0.193 5.395 1.00 4.10 270 ASN A C 2
ATOM 2008 O O . ASN A 1 29 ? -0.695 0.311 6.516 1.00 2.10 270 ASN A O 2
ATOM 2019 N N . ILE A 1 30 ? -1.512 -1.220 5.066 1.00 31.13 271 ILE A N 2
ATOM 2020 C CA . ILE A 1 30 ? -2.385 -1.845 6.045 1.00 12.25 271 ILE A CA 2
ATOM 2021 C C . ILE A 1 30 ? -1.561 -2.259 7.266 1.00 31.22 271 ILE A C 2
ATOM 2022 O O . ILE A 1 30 ? -0.332 -2.251 7.222 1.00 61.55 271 ILE A O 2
ATOM 2038 N N . ILE A 1 31 ? -2.271 -2.611 8.328 1.00 73.32 272 ILE A N 2
ATOM 2039 C CA . ILE A 1 31 ? -1.621 -3.028 9.559 1.00 70.25 272 ILE A CA 2
ATOM 2040 C C . ILE A 1 31 ? -2.078 -4.444 9.917 1.00 4.44 272 ILE A C 2
ATOM 2041 O O . ILE A 1 31 ? -3.136 -4.889 9.477 1.00 53.32 272 ILE A O 2
ATOM 2057 N N . ILE A 1 32 ? -1.256 -5.112 10.714 1.00 53.11 273 ILE A N 2
ATOM 2058 C CA . ILE A 1 32 ? -1.563 -6.468 11.137 1.00 4.20 273 ILE A CA 2
ATOM 2059 C C . ILE A 1 32 ? -2.523 -6.421 12.327 1.00 24.44 273 ILE A C 2
ATOM 2060 O O . ILE A 1 32 ? -2.394 -5.565 13.200 1.00 2.53 273 ILE A O 2
ATOM 2076 N N . PRO A 1 33 ? -3.489 -7.379 12.324 1.00 4.44 274 PRO A N 2
ATOM 2077 C CA . PRO A 1 33 ? -4.470 -7.455 13.393 1.00 21.01 274 PRO A CA 2
ATOM 2078 C C . PRO A 1 33 ? -3.850 -8.035 14.666 1.00 34.40 274 PRO A C 2
ATOM 2079 O O . PRO A 1 33 ? -4.429 -7.930 15.746 1.00 32.03 274 PRO A O 2
ATOM 2090 N N . GLY A 1 34 ? -2.681 -8.635 14.496 1.00 33.35 275 GLY A N 2
ATOM 2091 C CA . GLY A 1 34 ? -1.977 -9.232 15.618 1.00 22.43 275 GLY A CA 2
ATOM 2092 C C . GLY A 1 34 ? -2.477 -10.653 15.887 1.00 71.25 275 GLY A C 2
ATOM 2093 O O . GLY A 1 34 ? -3.633 -10.971 15.609 1.00 4.03 275 GLY A O 2
ATOM 2097 N N . ASN A 1 35 ? -1.582 -11.470 16.423 1.00 73.03 276 ASN A N 2
ATOM 2098 C CA . ASN A 1 35 ? -1.918 -12.850 16.731 1.00 14.44 276 ASN A CA 2
ATOM 2099 C C . ASN A 1 35 ? -2.085 -13.633 15.428 1.00 21.30 276 ASN A C 2
ATOM 2100 O O . ASN A 1 35 ? -3.089 -14.317 15.235 1.00 62.23 276 ASN A O 2
ATOM 2111 N N . CYS A 1 36 ? -1.085 -13.508 14.568 1.00 53.45 277 CYS A N 2
ATOM 2112 C CA . CYS A 1 36 ? -1.108 -14.196 13.288 1.00 54.31 277 CYS A CA 2
ATOM 2113 C C . CYS A 1 36 ? -0.455 -15.567 13.468 1.00 22.22 277 CYS A C 2
ATOM 2114 O O . CYS A 1 36 ? -0.025 -15.915 14.567 1.00 13.52 277 CYS A O 2
ATOM 2122 N N . THR A 1 37 ? -0.400 -16.310 12.372 1.00 0.23 278 THR A N 2
ATOM 2123 C CA . THR A 1 37 ? 0.194 -17.636 12.396 1.00 40.35 278 THR A CA 2
ATOM 2124 C C . THR A 1 37 ? 0.719 -18.009 11.008 1.00 72.31 278 THR A C 2
ATOM 2125 O O . THR A 1 37 ? 0.053 -17.766 10.002 1.00 5.14 278 THR A O 2
ATOM 2136 N N . PHE A 1 38 ? 1.907 -18.595 10.998 1.00 44.43 279 PHE A N 2
ATOM 2137 C CA . PHE A 1 38 ? 2.529 -19.004 9.750 1.00 62.40 279 PHE A CA 2
ATOM 2138 C C . PHE A 1 38 ? 2.054 -20.397 9.332 1.00 71.40 279 PHE A C 2
ATOM 2139 O O . PHE A 1 38 ? 1.291 -21.039 10.053 1.00 51.05 279 PHE A O 2
ATOM 2156 N N . GLU A 1 39 ? 2.525 -20.824 8.169 1.00 34.14 280 GLU A N 2
ATOM 2157 C CA . GLU A 1 39 ? 2.157 -22.129 7.647 1.00 63.31 280 GLU A CA 2
ATOM 2158 C C . GLU A 1 39 ? 3.262 -22.665 6.734 1.00 75.45 280 GLU A C 2
ATOM 2159 O O . GLU A 1 39 ? 3.055 -22.823 5.531 1.00 5.21 280 GLU A O 2
ATOM 2172 N N . PHE A 1 40 ? 4.410 -22.931 7.339 1.00 15.03 281 PHE A N 2
ATOM 2173 C CA . PHE A 1 40 ? 5.547 -23.446 6.595 1.00 35.15 281 PHE A CA 2
ATOM 2174 C C . PHE A 1 40 ? 5.619 -24.971 6.692 1.00 64.30 281 PHE A C 2
ATOM 2175 O O . PHE A 1 40 ? 5.546 -25.532 7.784 1.00 32.03 281 PHE A O 2
ATOM 2192 N N . SER A 1 41 ? 5.763 -25.599 5.534 1.00 21.43 282 SER A N 2
ATOM 2193 C CA . SER A 1 41 ? 5.847 -27.049 5.474 1.00 13.25 282 SER A CA 2
ATOM 2194 C C . SER A 1 41 ? 7.161 -27.470 4.815 1.00 24.30 282 SER A C 2
ATOM 2195 O O . SER A 1 41 ? 7.977 -26.624 4.452 1.00 24.33 282 SER A O 2
ATOM 2203 N N . SER A 1 42 ? 7.326 -28.778 4.680 1.00 51.02 283 SER A N 2
ATOM 2204 C CA . SER A 1 42 ? 8.528 -29.322 4.070 1.00 35.14 283 SER A CA 2
ATOM 2205 C C . SER A 1 42 ? 8.163 -30.123 2.819 1.00 32.40 283 SER A C 2
ATOM 2206 O O . SER A 1 42 ? 9.043 -30.583 2.093 1.00 2.40 283 SER A O 2
ATOM 2214 N N . GLN A 1 43 ? 6.863 -30.267 2.605 1.00 1.12 284 GLN A N 2
ATOM 2215 C CA . GLN A 1 43 ? 6.371 -31.005 1.454 1.00 0.22 284 GLN A CA 2
ATOM 2216 C C . GLN A 1 43 ? 4.842 -30.975 1.419 1.00 33.41 284 GLN A C 2
ATOM 2217 O O . GLN A 1 43 ? 4.202 -30.600 2.400 1.00 31.13 284 GLN A O 2
ATOM 2231 N N . ILE A 1 44 ? 4.300 -31.376 0.278 1.00 30.24 285 ILE A N 2
ATOM 2232 C CA . ILE A 1 44 ? 2.858 -31.400 0.103 1.00 72.54 285 ILE A CA 2
ATOM 2233 C C . ILE A 1 44 ? 2.202 -31.942 1.375 1.00 64.35 285 ILE A C 2
ATOM 2234 O O . ILE A 1 44 ? 1.065 -31.594 1.688 1.00 3.41 285 ILE A O 2
ATOM 2250 N N . SER A 1 45 ? 2.948 -32.786 2.073 1.00 71.34 286 SER A N 2
ATOM 2251 C CA . SER A 1 45 ? 2.454 -33.380 3.303 1.00 15.24 286 SER A CA 2
ATOM 2252 C C . SER A 1 45 ? 1.958 -32.285 4.250 1.00 5.34 286 SER A C 2
ATOM 2253 O O . SER A 1 45 ? 1.899 -31.115 3.875 1.00 11.22 286 SER A O 2
ATOM 2261 N N . GLU A 1 46 ? 1.616 -32.703 5.460 1.00 70.31 287 GLU A N 2
ATOM 2262 C CA . GLU A 1 46 ? 1.128 -31.773 6.464 1.00 40.25 287 GLU A CA 2
ATOM 2263 C C . GLU A 1 46 ? 2.023 -30.533 6.518 1.00 51.14 287 GLU A C 2
ATOM 2264 O O . GLU A 1 46 ? 3.068 -30.489 5.870 1.00 10.34 287 GLU A O 2
ATOM 2277 N N . VAL A 1 47 ? 1.580 -29.556 7.296 1.00 60.25 288 VAL A N 2
ATOM 2278 C CA . VAL A 1 47 ? 2.328 -28.319 7.442 1.00 12.05 288 VAL A CA 2
ATOM 2279 C C . VAL A 1 47 ? 2.455 -27.979 8.929 1.00 42.43 288 VAL A C 2
ATOM 2280 O O . VAL A 1 47 ? 1.786 -28.581 9.767 1.00 65.42 288 VAL A O 2
ATOM 2293 N N . PHE A 1 48 ? 3.318 -27.014 9.210 1.00 3.41 289 PHE A N 2
ATOM 2294 C CA . PHE A 1 48 ? 3.542 -26.586 10.581 1.00 50.24 289 PHE A CA 2
ATOM 2295 C C . PHE A 1 48 ? 3.104 -25.133 10.780 1.00 32.41 289 PHE A C 2
ATOM 2296 O O . PHE A 1 48 ? 3.432 -24.266 9.972 1.00 12.22 289 PHE A O 2
ATOM 2313 N N . SER A 1 49 ? 2.369 -24.914 11.861 1.00 42.45 290 SER A N 2
ATOM 2314 C CA . SER A 1 49 ? 1.883 -23.581 12.176 1.00 33.34 290 SER A CA 2
ATOM 2315 C C . SER A 1 49 ? 2.566 -23.061 13.443 1.00 63.15 290 SER A C 2
ATOM 2316 O O . SER A 1 49 ? 2.461 -23.672 14.505 1.00 63.32 290 SER A O 2
ATOM 2324 N N . ILE A 1 50 ? 3.252 -21.938 13.288 1.00 55.24 291 ILE A N 2
ATOM 2325 C CA . ILE A 1 50 ? 3.952 -21.328 14.405 1.00 23.42 291 ILE A CA 2
ATOM 2326 C C . ILE A 1 50 ? 3.184 -20.089 14.869 1.00 72.32 291 ILE A C 2
ATOM 2327 O O . ILE A 1 50 ? 2.865 -19.215 14.064 1.00 31.22 291 ILE A O 2
ATOM 2343 N N . LYS A 1 51 ? 2.909 -20.053 16.164 1.00 33.23 292 LYS A N 2
ATOM 2344 C CA . LYS A 1 51 ? 2.184 -18.936 16.745 1.00 53.34 292 LYS A CA 2
ATOM 2345 C C . LYS A 1 51 ? 3.049 -17.676 16.666 1.00 32.22 292 LYS A C 2
ATOM 2346 O O . LYS A 1 51 ? 4.117 -17.614 17.272 1.00 24.11 292 LYS A O 2
ATOM 2364 N N . MET A 1 52 ? 2.555 -16.703 15.915 1.00 74.43 293 MET A N 2
ATOM 2365 C CA . MET A 1 52 ? 3.269 -15.449 15.749 1.00 21.01 293 MET A CA 2
ATOM 2366 C C . MET A 1 52 ? 2.954 -14.483 16.893 1.00 34.11 293 MET A C 2
ATOM 2367 O O . MET A 1 52 ? 1.864 -14.523 17.461 1.00 34.55 293 MET A O 2
ATOM 2381 N N . GLY A 1 53 ? 3.927 -13.637 17.196 1.00 23.45 294 GLY A N 2
ATOM 2382 C CA . GLY A 1 53 ? 3.767 -12.663 18.262 1.00 1.13 294 GLY A CA 2
ATOM 2383 C C . GLY A 1 53 ? 2.409 -11.965 18.167 1.00 1.42 294 GLY A C 2
ATOM 2384 O O . GLY A 1 53 ? 1.859 -11.816 17.077 1.00 14.54 294 GLY A O 2
ATOM 2388 N N . PRO A 1 54 ? 1.895 -11.544 19.354 1.00 74.21 295 PRO A N 2
ATOM 2389 C CA . PRO A 1 54 ? 0.611 -10.865 19.415 1.00 65.22 295 PRO A CA 2
ATOM 2390 C C . PRO A 1 54 ? 0.730 -9.424 18.916 1.00 53.42 295 PRO A C 2
ATOM 2391 O O . PRO A 1 54 ? -0.237 -8.857 18.408 1.00 31.43 295 PRO A O 2
ATOM 2402 N N . HIS A 1 55 ? 1.923 -8.871 19.077 1.00 21.35 296 HIS A N 2
ATOM 2403 C CA . HIS A 1 55 ? 2.180 -7.507 18.650 1.00 43.34 296 HIS A CA 2
ATOM 2404 C C . HIS A 1 55 ? 2.059 -7.415 17.127 1.00 12.42 296 HIS A C 2
ATOM 2405 O O . HIS A 1 55 ? 2.442 -8.340 16.413 1.00 34.11 296 HIS A O 2
ATOM 2419 N N . GLU A 1 56 ? 1.524 -6.290 16.675 1.00 2.34 297 GLU A N 2
ATOM 2420 C CA . GLU A 1 56 ? 1.347 -6.064 15.251 1.00 63.51 297 GLU A CA 2
ATOM 2421 C C . GLU A 1 56 ? 2.600 -5.418 14.656 1.00 11.31 297 GLU A C 2
ATOM 2422 O O . GLU A 1 56 ? 3.185 -4.519 15.259 1.00 33.21 297 GLU A O 2
ATOM 2435 N N . ILE A 1 57 ? 2.975 -5.900 13.480 1.00 13.04 298 ILE A N 2
ATOM 2436 C CA . ILE A 1 57 ? 4.147 -5.380 12.798 1.00 42.04 298 ILE A CA 2
ATOM 2437 C C . ILE A 1 57 ? 3.901 -3.920 12.411 1.00 25.14 298 ILE A C 2
ATOM 2438 O O . ILE A 1 57 ? 4.366 -3.007 13.093 1.00 61.43 298 ILE A O 2
ATOM 2454 N N . GLY A 1 58 ? 3.172 -3.745 11.320 1.00 54.13 299 GLY A N 2
ATOM 2455 C CA . GLY A 1 58 ? 2.859 -2.411 10.835 1.00 75.43 299 GLY A CA 2
ATOM 2456 C C . GLY A 1 58 ? 3.752 -2.034 9.651 1.00 23.44 299 GLY A C 2
ATOM 2457 O O . GLY A 1 58 ? 4.259 -2.908 8.949 1.00 53.45 299 GLY A O 2
ATOM 2461 N N . ILE A 1 59 ? 3.919 -0.733 9.468 1.00 52.12 300 ILE A N 2
ATOM 2462 C CA . ILE A 1 59 ? 4.743 -0.230 8.382 1.00 54.32 300 ILE A CA 2
ATOM 2463 C C . ILE A 1 59 ? 6.199 -0.154 8.845 1.00 71.42 300 ILE A C 2
ATOM 2464 O O . ILE A 1 59 ? 6.482 0.335 9.937 1.00 21.43 300 ILE A O 2
ATOM 2480 N N . LYS A 1 60 ? 7.084 -0.646 7.990 1.00 22.05 301 LYS A N 2
ATOM 2481 C CA . LYS A 1 60 ? 8.504 -0.641 8.298 1.00 3.43 301 LYS A CA 2
ATOM 2482 C C . LYS A 1 60 ? 8.778 -1.624 9.438 1.00 4.21 301 LYS A C 2
ATOM 2483 O O . LYS A 1 60 ? 9.897 -1.696 9.945 1.00 71.13 301 LYS A O 2
ATOM 2501 N N . GLY A 1 61 ? 7.738 -2.356 9.808 1.00 22.11 302 GLY A N 2
ATOM 2502 C CA . GLY A 1 61 ? 7.853 -3.332 10.879 1.00 52.13 302 GLY A CA 2
ATOM 2503 C C . GLY A 1 61 ? 8.365 -4.672 10.347 1.00 42.12 302 GLY A C 2
ATOM 2504 O O . GLY A 1 61 ? 8.320 -4.924 9.144 1.00 64.32 302 GLY A O 2
ATOM 2508 N N . GLN A 1 62 ? 8.840 -5.496 11.269 1.00 5.42 303 GLN A N 2
ATOM 2509 C CA . GLN A 1 62 ? 9.361 -6.803 10.908 1.00 31.42 303 GLN A CA 2
ATOM 2510 C C . GLN A 1 62 ? 8.764 -7.881 11.815 1.00 31.14 303 GLN A C 2
ATOM 2511 O O . GLN A 1 62 ? 8.037 -7.571 12.758 1.00 72.31 303 GLN A O 2
ATOM 2525 N N . LYS A 1 63 ? 9.093 -9.125 11.499 1.00 42.21 304 LYS A N 2
ATOM 2526 C CA . LYS A 1 63 ? 8.599 -10.250 12.274 1.00 74.23 304 LYS A CA 2
ATOM 2527 C C . LYS A 1 63 ? 9.628 -11.381 12.237 1.00 64.24 304 LYS A C 2
ATOM 2528 O O . LYS A 1 63 ? 10.390 -11.501 11.278 1.00 2.33 304 LYS A O 2
ATOM 2546 N N . GLU A 1 64 ? 9.618 -12.182 13.292 1.00 62.53 305 GLU A N 2
ATOM 2547 C CA . GLU A 1 64 ? 10.542 -13.300 13.392 1.00 52.30 305 GLU A CA 2
ATOM 2548 C C . GLU A 1 64 ? 9.785 -14.625 13.290 1.00 35.23 305 GLU A C 2
ATOM 2549 O O . GLU A 1 64 ? 8.686 -14.759 13.827 1.00 21.44 305 GLU A O 2
ATOM 2562 N N . LEU A 1 65 ? 10.402 -15.571 12.598 1.00 72.13 306 LEU A N 2
ATOM 2563 C CA . LEU A 1 65 ? 9.800 -16.881 12.419 1.00 74.42 306 LEU A CA 2
ATOM 2564 C C . LEU A 1 65 ? 10.899 -17.945 12.402 1.00 62.13 306 LEU A C 2
ATOM 2565 O O . LEU A 1 65 ? 11.078 -18.642 11.404 1.00 32.43 306 LEU A O 2
ATOM 2581 N N . TRP A 1 66 ? 11.607 -18.036 13.518 1.00 65.23 307 TRP A N 2
ATOM 2582 C CA . TRP A 1 66 ? 12.685 -19.003 13.644 1.00 73.14 307 TRP A CA 2
ATOM 2583 C C . TRP A 1 66 ? 12.062 -20.369 13.941 1.00 10.43 307 TRP A C 2
ATOM 2584 O O . TRP A 1 66 ? 11.350 -20.528 14.932 1.00 43.42 307 TRP A O 2
ATOM 2605 N N . PHE A 1 67 ? 12.352 -21.319 13.065 1.00 25.45 308 PHE A N 2
ATOM 2606 C CA . PHE A 1 67 ? 11.830 -22.666 13.222 1.00 31.20 308 PHE A CA 2
ATOM 2607 C C . PHE A 1 67 ? 12.941 -23.644 13.611 1.00 12.43 308 PHE A C 2
ATOM 2608 O O . PHE A 1 67 ? 14.075 -23.235 13.856 1.00 13.45 308 PHE A O 2
ATOM 2625 N N . PHE A 1 68 ? 12.576 -24.917 13.656 1.00 43.42 309 PHE A N 2
ATOM 2626 C CA . PHE A 1 68 ? 13.528 -25.956 14.011 1.00 0.41 309 PHE A CA 2
ATOM 2627 C C . PHE A 1 68 ? 12.993 -27.340 13.639 1.00 40.23 309 PHE A C 2
ATOM 2628 O O . PHE A 1 68 ? 11.789 -27.516 13.457 1.00 44.35 309 PHE A O 2
ATOM 2645 N N . PRO A 1 69 ? 13.938 -28.312 13.534 1.00 61.20 310 PRO A N 2
ATOM 2646 C CA . PRO A 1 69 ? 15.342 -28.019 13.766 1.00 22.31 310 PRO A CA 2
ATOM 2647 C C . PRO A 1 69 ? 15.946 -27.257 12.585 1.00 71.13 310 PRO A C 2
ATOM 2648 O O . PRO A 1 69 ? 16.789 -26.381 12.772 1.00 32.11 310 PRO A O 2
ATOM 2659 N N . SER A 1 70 ? 15.491 -27.618 11.394 1.00 73.20 311 SER A N 2
ATOM 2660 C CA . SER A 1 70 ? 15.975 -26.979 10.182 1.00 22.13 311 SER A CA 2
ATOM 2661 C C . SER A 1 70 ? 15.485 -27.748 8.953 1.00 5.05 311 SER A C 2
ATOM 2662 O O . SER A 1 70 ? 15.613 -28.970 8.890 1.00 42.34 311 SER A O 2
ATOM 2670 N N . LEU A 1 71 ? 14.935 -27.001 8.008 1.00 1.51 312 LEU A N 2
ATOM 2671 C CA . LEU A 1 71 ? 14.426 -27.596 6.785 1.00 75.53 312 LEU A CA 2
ATOM 2672 C C . LEU A 1 71 ? 15.305 -27.167 5.609 1.00 60.33 312 LEU A C 2
ATOM 2673 O O . LEU A 1 71 ? 16.008 -26.161 5.689 1.00 30.23 312 LEU A O 2
ATOM 2689 N N . PRO A 1 72 ? 15.235 -27.972 4.515 1.00 63.51 313 PRO A N 2
ATOM 2690 C CA . PRO A 1 72 ? 16.017 -27.686 3.324 1.00 74.32 313 PRO A CA 2
ATOM 2691 C C . PRO A 1 72 ? 15.417 -26.515 2.543 1.00 72.22 313 PRO A C 2
ATOM 2692 O O . PRO A 1 72 ? 14.201 -26.329 2.533 1.00 10.31 313 PRO A O 2
ATOM 2703 N N . THR A 1 73 ? 16.297 -25.757 1.907 1.00 45.31 314 THR A N 2
ATOM 2704 C CA . THR A 1 73 ? 15.870 -24.609 1.125 1.00 42.01 314 THR A CA 2
ATOM 2705 C C . THR A 1 73 ? 16.376 -24.726 -0.314 1.00 45.11 314 THR A C 2
ATOM 2706 O O . THR A 1 73 ? 17.267 -25.525 -0.600 1.00 11.22 314 THR A O 2
ATOM 2717 N N . PRO A 1 74 ? 15.771 -23.896 -1.205 1.00 62.05 315 PRO A N 2
ATOM 2718 C CA . PRO A 1 74 ? 14.725 -22.980 -0.784 1.00 70.01 315 PRO A CA 2
ATOM 2719 C C . PRO A 1 74 ? 13.412 -23.725 -0.534 1.00 2.15 315 PRO A C 2
ATOM 2720 O O . PRO A 1 74 ? 13.369 -24.952 -0.598 1.00 73.43 315 PRO A O 2
ATOM 2731 N N . LEU A 1 75 ? 12.374 -22.951 -0.253 1.00 1.03 316 LEU A N 2
ATOM 2732 C CA . LEU A 1 75 ? 11.064 -23.522 0.008 1.00 74.03 316 LEU A CA 2
ATOM 2733 C C . LEU A 1 75 ? 10.183 -23.354 -1.232 1.00 63.13 316 LEU A C 2
ATOM 2734 O O . LEU A 1 75 ? 9.135 -22.713 -1.172 1.00 23.22 316 LEU A O 2
ATOM 2750 N N . SER A 1 76 ? 10.642 -23.941 -2.328 1.00 73.30 317 SER A N 2
ATOM 2751 C CA . SER A 1 76 ? 9.909 -23.865 -3.580 1.00 40.25 317 SER A CA 2
ATOM 2752 C C . SER A 1 76 ? 8.812 -24.931 -3.611 1.00 64.32 317 SER A C 2
ATOM 2753 O O . SER A 1 76 ? 9.066 -26.096 -3.308 1.00 34.11 317 SER A O 2
ATOM 2761 N N . ASN A 1 77 ? 7.617 -24.495 -3.980 1.00 41.32 318 ASN A N 2
ATOM 2762 C CA . ASN A 1 77 ? 6.481 -25.397 -4.054 1.00 72.34 318 ASN A CA 2
ATOM 2763 C C . ASN A 1 77 ? 5.968 -25.682 -2.641 1.00 61.13 318 ASN A C 2
ATOM 2764 O O . ASN A 1 77 ? 5.305 -26.692 -2.410 1.00 13.34 318 ASN A O 2
ATOM 2775 N N . TYR A 1 78 ? 6.295 -24.774 -1.733 1.00 60.25 319 TYR A N 2
ATOM 2776 C CA . TYR A 1 78 ? 5.876 -24.915 -0.349 1.00 72.24 319 TYR A CA 2
ATOM 2777 C C . TYR A 1 78 ? 4.639 -24.062 -0.061 1.00 51.14 319 TYR A C 2
ATOM 2778 O O . TYR A 1 78 ? 4.025 -23.522 -0.981 1.00 21.04 319 TYR A O 2
ATOM 2796 N N . THR A 1 79 ? 4.310 -23.967 1.218 1.00 12.24 320 THR A N 2
ATOM 2797 C CA . THR A 1 79 ? 3.157 -23.188 1.639 1.00 62.40 320 THR A CA 2
ATOM 2798 C C . THR A 1 79 ? 3.607 -21.901 2.333 1.00 63.31 320 THR A C 2
ATOM 2799 O O . THR A 1 79 ? 3.362 -20.804 1.834 1.00 75.20 320 THR A O 2
ATOM 2810 N N . MET A 1 80 ? 4.259 -22.078 3.473 1.00 72.31 321 MET A N 2
ATOM 2811 C CA . MET A 1 80 ? 4.746 -20.945 4.240 1.00 14.35 321 MET A CA 2
ATOM 2812 C C . MET A 1 80 ? 3.796 -19.751 4.118 1.00 32.34 321 MET A C 2
ATOM 2813 O O . MET A 1 80 ? 4.236 -18.603 4.088 1.00 64.32 321 MET A O 2
ATOM 2827 N N . LYS A 1 81 ? 2.510 -20.064 4.052 1.00 11.30 322 LYS A N 2
ATOM 2828 C CA . LYS A 1 81 ? 1.494 -19.031 3.934 1.00 62.30 322 LYS A CA 2
ATOM 2829 C C . LYS A 1 81 ? 1.301 -18.355 5.292 1.00 14.35 322 LYS A C 2
ATOM 2830 O O . LYS A 1 81 ? 1.815 -18.828 6.305 1.00 44.35 322 LYS A O 2
ATOM 2848 N N . VAL A 1 82 ? 0.557 -17.258 5.271 1.00 30.41 323 VAL A N 2
ATOM 2849 C CA . VAL A 1 82 ? 0.289 -16.512 6.489 1.00 50.14 323 VAL A CA 2
ATOM 2850 C C . VAL A 1 82 ? -1.219 -16.488 6.745 1.00 11.42 323 VAL A C 2
ATOM 2851 O O . VAL A 1 82 ? -2.003 -16.225 5.835 1.00 72.45 323 VAL A O 2
ATOM 2864 N N . VAL A 1 83 ? -1.580 -16.764 7.990 1.00 61.54 324 VAL A N 2
ATOM 2865 C CA . VAL A 1 83 ? -2.980 -16.778 8.378 1.00 51.34 324 VAL A CA 2
ATOM 2866 C C . VAL A 1 83 ? -3.219 -15.709 9.446 1.00 41.31 324 VAL A C 2
ATOM 2867 O O . VAL A 1 83 ? -2.273 -15.098 9.941 1.00 63.15 324 VAL A O 2
ATOM 2880 N N . ASN A 1 84 ? -4.489 -15.515 9.770 1.00 21.22 325 ASN A N 2
ATOM 2881 C CA . ASN A 1 84 ? -4.864 -14.531 10.771 1.00 50.42 325 ASN A CA 2
ATOM 2882 C C . ASN A 1 84 ? -5.033 -15.224 12.124 1.00 34.01 325 ASN A C 2
ATOM 2883 O O . ASN A 1 84 ? -4.621 -16.370 12.294 1.00 74.51 325 ASN A O 2
ATOM 2894 N N . GLN A 1 85 ? -5.640 -14.499 13.052 1.00 34.44 326 GLN A N 2
ATOM 2895 C CA . GLN A 1 85 ? -5.869 -15.031 14.385 1.00 13.44 326 GLN A CA 2
ATOM 2896 C C . GLN A 1 85 ? -6.949 -16.114 14.347 1.00 65.42 326 GLN A C 2
ATOM 2897 O O . GLN A 1 85 ? -7.216 -16.765 15.356 1.00 62.44 326 GLN A O 2
ATOM 2911 N N . ASP A 1 86 ? -7.540 -16.274 13.172 1.00 64.51 327 ASP A N 2
ATOM 2912 C CA . ASP A 1 86 ? -8.584 -17.268 12.989 1.00 62.23 327 ASP A CA 2
ATOM 2913 C C . ASP A 1 86 ? -8.043 -18.419 12.138 1.00 50.15 327 ASP A C 2
ATOM 2914 O O . ASP A 1 86 ? -8.807 -19.262 11.670 1.00 41.24 327 ASP A O 2
ATOM 2924 N N . GLY A 1 87 ? -6.730 -18.417 11.963 1.00 43.23 328 GLY A N 2
ATOM 2925 C CA . GLY A 1 87 ? -6.078 -19.450 11.176 1.00 22.11 328 GLY A CA 2
ATOM 2926 C C . GLY A 1 87 ? -6.467 -19.344 9.700 1.00 14.53 328 GLY A C 2
ATOM 2927 O O . GLY A 1 87 ? -6.140 -20.221 8.903 1.00 31.32 328 GLY A O 2
ATOM 2931 N N . GLU A 1 88 ? -7.161 -18.261 9.381 1.00 10.31 329 GLU A N 2
ATOM 2932 C CA . GLU A 1 88 ? -7.599 -18.028 8.015 1.00 3.02 329 GLU A CA 2
ATOM 2933 C C . GLU A 1 88 ? -6.441 -17.490 7.171 1.00 32.42 329 GLU A C 2
ATOM 2934 O O . GLU A 1 88 ? -5.769 -16.539 7.567 1.00 73.20 329 GLU A O 2
ATOM 2947 N N . THR A 1 89 ? -6.244 -18.123 6.024 1.00 41.21 330 THR A N 2
ATOM 2948 C CA . THR A 1 89 ? -5.179 -17.720 5.121 1.00 53.03 330 THR A CA 2
ATOM 2949 C C . THR A 1 89 ? -5.415 -16.293 4.622 1.00 61.03 330 THR A C 2
ATOM 2950 O O . THR A 1 89 ? -6.313 -16.054 3.815 1.00 5.35 330 THR A O 2
ATOM 2961 N N . ILE A 1 90 ? -4.593 -15.382 5.122 1.00 61.23 331 ILE A N 2
ATOM 2962 C CA . ILE A 1 90 ? -4.700 -13.985 4.737 1.00 74.22 331 ILE A CA 2
ATOM 2963 C C . ILE A 1 90 ? -3.801 -13.723 3.527 1.00 72.41 331 ILE A C 2
ATOM 2964 O O . ILE A 1 90 ? -4.207 -13.048 2.582 1.00 23.12 331 ILE A O 2
ATOM 2980 N N . LEU A 1 91 ? -2.597 -14.272 3.595 1.00 10.21 332 LEU A N 2
ATOM 2981 C CA . LEU A 1 91 ? -1.637 -14.106 2.517 1.00 30.01 332 LEU A CA 2
ATOM 2982 C C . LEU A 1 91 ? -0.965 -15.450 2.227 1.00 0.44 332 LEU A C 2
ATOM 2983 O O . LEU A 1 91 ? -1.106 -16.397 2.999 1.00 71.44 332 LEU A O 2
ATOM 2999 N N . VAL A 1 92 ? -0.248 -15.489 1.114 1.00 54.34 333 VAL A N 2
ATOM 3000 C CA . VAL A 1 92 ? 0.446 -16.700 0.713 1.00 71.55 333 VAL A CA 2
ATOM 3001 C C . VAL A 1 92 ? 1.678 -16.327 -0.114 1.00 23.22 333 VAL A C 2
ATOM 3002 O O . VAL A 1 92 ? 1.589 -15.521 -1.039 1.00 21.24 333 VAL A O 2
ATOM 3015 N N . GLY A 1 93 ? 2.800 -16.931 0.250 1.00 61.33 334 GLY A N 2
ATOM 3016 C CA . GLY A 1 93 ? 4.049 -16.672 -0.447 1.00 31.55 334 GLY A CA 2
ATOM 3017 C C . GLY A 1 93 ? 4.184 -17.566 -1.681 1.00 71.21 334 GLY A C 2
ATOM 3018 O O . GLY A 1 93 ? 4.167 -18.791 -1.570 1.00 34.10 334 GLY A O 2
ATOM 3022 N N . LYS A 1 94 ? 4.315 -16.919 -2.829 1.00 43.44 335 LYS A N 2
ATOM 3023 C CA . LYS A 1 94 ? 4.453 -17.639 -4.084 1.00 22.44 335 LYS A CA 2
ATOM 3024 C C . LYS A 1 94 ? 5.444 -18.791 -3.899 1.00 12.32 335 LYS A C 2
ATOM 3025 O O . LYS A 1 94 ? 5.369 -19.798 -4.601 1.00 55.21 335 LYS A O 2
ATOM 3043 N N . CYS A 1 95 ? 6.350 -18.603 -2.950 1.00 75.32 336 CYS A N 2
ATOM 3044 C CA . CYS A 1 95 ? 7.354 -19.614 -2.664 1.00 51.33 336 CYS A CA 2
ATOM 3045 C C . CYS A 1 95 ? 7.935 -20.103 -3.992 1.00 73.14 336 CYS A C 2
ATOM 3046 O O . CYS A 1 95 ? 7.664 -21.226 -4.416 1.00 5.20 336 CYS A O 2
ATOM 3054 N N . ALA A 1 96 ? 8.722 -19.236 -4.613 1.00 32.44 337 ALA A N 2
ATOM 3055 C CA . ALA A 1 96 ? 9.343 -19.566 -5.884 1.00 61.40 337 ALA A CA 2
ATOM 3056 C C . ALA A 1 96 ? 10.641 -20.335 -5.628 1.00 73.53 337 ALA A C 2
ATOM 3057 O O . ALA A 1 96 ? 10.975 -20.633 -4.482 1.00 52.24 337 ALA A O 2
ATOM 3064 N N . ASP A 1 97 ? 11.337 -20.636 -6.715 1.00 1.43 338 ASP A N 2
ATOM 3065 C CA . ASP A 1 97 ? 12.591 -21.364 -6.622 1.00 72.45 338 ASP A CA 2
ATOM 3066 C C . ASP A 1 97 ? 13.683 -20.427 -6.104 1.00 24.54 338 ASP A C 2
ATOM 3067 O O . ASP A 1 97 ? 14.642 -20.132 -6.815 1.00 51.44 338 ASP A O 2
ATOM 3077 N N . SER A 1 98 ? 13.502 -19.987 -4.867 1.00 43.33 339 SER A N 2
ATOM 3078 C CA . SER A 1 98 ? 14.461 -19.089 -4.245 1.00 32.31 339 SER A CA 2
ATOM 3079 C C . SER A 1 98 ? 14.021 -18.763 -2.816 1.00 53.13 339 SER A C 2
ATOM 3080 O O . SER A 1 98 ? 12.826 -18.722 -2.525 1.00 43.40 339 SER A O 2
ATOM 3088 N N . ASN A 1 99 ? 15.009 -18.539 -1.963 1.00 64.32 340 ASN A N 2
ATOM 3089 C CA . ASN A 1 99 ? 14.739 -18.218 -0.572 1.00 42.21 340 ASN A CA 2
ATOM 3090 C C . ASN A 1 99 ? 13.858 -16.969 -0.504 1.00 32.03 340 ASN A C 2
ATOM 3091 O O . ASN A 1 99 ? 13.236 -16.699 0.523 1.00 71.33 340 ASN A O 2
ATOM 3102 N N . GLU A 1 100 ? 13.832 -16.240 -1.610 1.00 24.31 341 GLU A N 2
ATOM 3103 C CA . GLU A 1 100 ? 13.038 -15.026 -1.688 1.00 74.54 341 GLU A CA 2
ATOM 3104 C C . GLU A 1 100 ? 11.548 -15.370 -1.750 1.00 30.44 341 GLU A C 2
ATOM 3105 O O . GLU A 1 100 ? 11.137 -16.227 -2.531 1.00 33.15 341 GLU A O 2
ATOM 3118 N N . ILE A 1 101 ? 10.780 -14.685 -0.915 1.00 43.24 342 ILE A N 2
ATOM 3119 C CA . ILE A 1 101 ? 9.345 -14.907 -0.865 1.00 22.02 342 ILE A CA 2
ATOM 3120 C C . ILE A 1 101 ? 8.635 -13.572 -0.634 1.00 55.12 342 ILE A C 2
ATOM 3121 O O . ILE A 1 101 ? 8.837 -12.926 0.393 1.00 44.13 342 ILE A O 2
ATOM 3137 N N . THR A 1 102 ? 7.816 -13.198 -1.607 1.00 0.14 343 THR A N 2
ATOM 3138 C CA . THR A 1 102 ? 7.074 -11.951 -1.522 1.00 62.45 343 THR A CA 2
ATOM 3139 C C . THR A 1 102 ? 5.569 -12.226 -1.510 1.00 22.32 343 THR A C 2
ATOM 3140 O O . THR A 1 102 ? 4.926 -12.229 -2.558 1.00 62.14 343 THR A O 2
ATOM 3151 N N . LEU A 1 103 ? 5.051 -12.451 -0.311 1.00 41.13 344 LEU A N 2
ATOM 3152 C CA . LEU A 1 103 ? 3.634 -12.726 -0.148 1.00 72.32 344 LEU A CA 2
ATOM 3153 C C . LEU A 1 103 ? 2.832 -11.820 -1.085 1.00 34.44 344 LEU A C 2
ATOM 3154 O O . LEU A 1 103 ? 3.067 -10.614 -1.139 1.00 72.34 344 LEU A O 2
ATOM 3170 N N . LYS A 1 104 ? 1.901 -12.437 -1.798 1.00 52.42 345 LYS A N 2
ATOM 3171 C CA . LYS A 1 104 ? 1.063 -11.701 -2.730 1.00 14.04 345 LYS A CA 2
ATOM 3172 C C . LYS A 1 104 ? -0.398 -11.805 -2.286 1.00 71.12 345 LYS A C 2
ATOM 3173 O O . LYS A 1 104 ? -1.047 -10.792 -2.033 1.00 13.44 345 LYS A O 2
ATOM 3191 N N . SER A 1 105 ? -0.872 -13.040 -2.206 1.00 53.42 346 SER A N 2
ATOM 3192 C CA . SER A 1 105 ? -2.244 -13.289 -1.798 1.00 32.32 346 SER A CA 2
ATOM 3193 C C . SER A 1 105 ? -2.689 -14.673 -2.275 1.00 63.32 346 SER A C 2
ATOM 3194 O O . SER A 1 105 ? -2.114 -15.225 -3.213 1.00 13.43 346 SER A O 2
ATOM 3202 N N . PRO A 1 106 ? -3.735 -15.209 -1.591 1.00 2.23 347 PRO A N 2
ATOM 3203 C CA . PRO A 1 106 ? -4.263 -16.518 -1.935 1.00 41.11 347 PRO A CA 2
ATOM 3204 C C . PRO A 1 106 ? -5.091 -16.454 -3.220 1.00 34.31 347 PRO A C 2
ATOM 3205 O O . PRO A 1 106 ? -4.698 -17.010 -4.244 1.00 74.33 347 PRO A O 2
ATOM 3216 N N . LEU A 1 107 ? -6.223 -15.772 -3.123 1.00 43.54 348 LEU A N 2
ATOM 3217 C CA . LEU A 1 107 ? -7.110 -15.628 -4.265 1.00 42.12 348 LEU A CA 2
ATOM 3218 C C . LEU A 1 107 ? -7.223 -14.147 -4.635 1.00 22.43 348 LEU A C 2
ATOM 3219 O O . LEU A 1 107 ? -6.691 -13.287 -3.935 1.00 11.02 348 LEU A O 2
ATOM 3235 N N . ASN A 1 5 ? 5.497 2.066 -0.708 1.00 12.10 246 ASN A N 3
ATOM 3236 C CA . ASN A 1 5 ? 4.341 1.824 -1.554 1.00 75.11 246 ASN A CA 3
ATOM 3237 C C . ASN A 1 5 ? 4.412 0.401 -2.113 1.00 13.25 246 ASN A C 3
ATOM 3238 O O . ASN A 1 5 ? 4.647 0.209 -3.304 1.00 44.44 246 ASN A O 3
ATOM 3249 N N . ASP A 1 6 ? 4.204 -0.560 -1.225 1.00 14.14 247 ASP A N 3
ATOM 3250 C CA . ASP A 1 6 ? 4.241 -1.959 -1.614 1.00 23.32 247 ASP A CA 3
ATOM 3251 C C . ASP A 1 6 ? 3.678 -2.815 -0.478 1.00 21.53 247 ASP A C 3
ATOM 3252 O O . ASP A 1 6 ? 4.368 -3.080 0.505 1.00 30.45 247 ASP A O 3
ATOM 3262 N N . PRO A 1 7 ? 2.397 -3.235 -0.655 1.00 72.43 248 PRO A N 3
ATOM 3263 C CA . PRO A 1 7 ? 1.733 -4.056 0.343 1.00 30.12 248 PRO A CA 3
ATOM 3264 C C . PRO A 1 7 ? 2.248 -5.496 0.299 1.00 33.35 248 PRO A C 3
ATOM 3265 O O . PRO A 1 7 ? 1.813 -6.339 1.083 1.00 13.21 248 PRO A O 3
ATOM 3276 N N . LEU A 1 8 ? 3.167 -5.735 -0.624 1.00 51.44 249 LEU A N 3
ATOM 3277 C CA . LEU A 1 8 ? 3.746 -7.058 -0.780 1.00 74.35 249 LEU A CA 3
ATOM 3278 C C . LEU A 1 8 ? 4.447 -7.460 0.519 1.00 75.12 249 LEU A C 3
ATOM 3279 O O . LEU A 1 8 ? 4.912 -6.603 1.268 1.00 12.21 249 LEU A O 3
ATOM 3295 N N . LEU A 1 9 ? 4.500 -8.764 0.746 1.00 71.30 250 LEU A N 3
ATOM 3296 C CA . LEU A 1 9 ? 5.136 -9.290 1.942 1.00 62.32 250 LEU A CA 3
ATOM 3297 C C . LEU A 1 9 ? 6.418 -10.028 1.550 1.00 41.13 250 LEU A C 3
ATOM 3298 O O . LEU A 1 9 ? 6.370 -11.184 1.133 1.00 64.12 250 LEU A O 3
ATOM 3314 N N . HIS A 1 10 ? 7.534 -9.329 1.697 1.00 12.22 251 HIS A N 3
ATOM 3315 C CA . HIS A 1 10 ? 8.826 -9.903 1.364 1.00 43.23 251 HIS A CA 3
ATOM 3316 C C . HIS A 1 10 ? 9.483 -10.458 2.629 1.00 21.21 251 HIS A C 3
ATOM 3317 O O . HIS A 1 10 ? 9.559 -9.771 3.646 1.00 3.23 251 HIS A O 3
ATOM 3331 N N . VAL A 1 11 ? 9.941 -11.697 2.525 1.00 74.24 252 VAL A N 3
ATOM 3332 C CA . VAL A 1 11 ? 10.588 -12.353 3.648 1.00 45.12 252 VAL A CA 3
ATOM 3333 C C . VAL A 1 11 ? 12.014 -12.743 3.252 1.00 1.32 252 VAL A C 3
ATOM 3334 O O . VAL A 1 11 ? 12.390 -12.635 2.086 1.00 50.30 252 VAL A O 3
ATOM 3347 N N . GLU A 1 12 ? 12.769 -13.188 4.246 1.00 41.22 253 GLU A N 3
ATOM 3348 C CA . GLU A 1 12 ? 14.145 -13.594 4.016 1.00 21.22 253 GLU A CA 3
ATOM 3349 C C . GLU A 1 12 ? 14.426 -14.930 4.707 1.00 63.22 253 GLU A C 3
ATOM 3350 O O . GLU A 1 12 ? 14.153 -15.088 5.896 1.00 70.14 253 GLU A O 3
ATOM 3363 N N . VAL A 1 13 ? 14.969 -15.858 3.932 1.00 51.21 254 VAL A N 3
ATOM 3364 C CA . VAL A 1 13 ? 15.290 -17.175 4.454 1.00 21.12 254 VAL A CA 3
ATOM 3365 C C . VAL A 1 13 ? 16.805 -17.292 4.636 1.00 51.44 254 VAL A C 3
ATOM 3366 O O . VAL A 1 13 ? 17.552 -17.301 3.658 1.00 12.34 254 VAL A O 3
ATOM 3379 N N . SER A 1 14 ? 17.213 -17.378 5.893 1.00 2.21 255 SER A N 3
ATOM 3380 C CA . SER A 1 14 ? 18.625 -17.493 6.215 1.00 24.31 255 SER A CA 3
ATOM 3381 C C . SER A 1 14 ? 19.094 -18.935 6.005 1.00 51.43 255 SER A C 3
ATOM 3382 O O . SER A 1 14 ? 20.028 -19.183 5.244 1.00 3.42 255 SER A O 3
ATOM 3390 N N . ASN A 1 15 ? 18.423 -19.847 6.692 1.00 22.21 256 ASN A N 3
ATOM 3391 C CA . ASN A 1 15 ? 18.759 -21.257 6.590 1.00 21.31 256 ASN A CA 3
ATOM 3392 C C . ASN A 1 15 ? 20.204 -21.467 7.048 1.00 34.44 256 ASN A C 3
ATOM 3393 O O . ASN A 1 15 ? 21.070 -21.810 6.245 1.00 32.53 256 ASN A O 3
ATOM 3404 N N . GLU A 1 16 ? 20.419 -21.253 8.338 1.00 13.20 257 GLU A N 3
ATOM 3405 C CA . GLU A 1 16 ? 21.743 -21.414 8.913 1.00 64.41 257 GLU A CA 3
ATOM 3406 C C . GLU A 1 16 ? 21.858 -22.772 9.608 1.00 22.44 257 GLU A C 3
ATOM 3407 O O . GLU A 1 16 ? 20.849 -23.419 9.886 1.00 2.43 257 GLU A O 3
ATOM 3420 N N . ASP A 1 17 ? 23.096 -23.165 9.870 1.00 43.23 258 ASP A N 3
ATOM 3421 C CA . ASP A 1 17 ? 23.356 -24.434 10.528 1.00 70.25 258 ASP A CA 3
ATOM 3422 C C . ASP A 1 17 ? 22.548 -24.506 11.825 1.00 71.13 258 ASP A C 3
ATOM 3423 O O . ASP A 1 17 ? 21.931 -25.529 12.120 1.00 4.43 258 ASP A O 3
ATOM 3433 N N . ASN A 1 18 ? 22.577 -23.407 12.564 1.00 30.12 259 ASN A N 3
ATOM 3434 C CA . ASN A 1 18 ? 21.855 -23.333 13.823 1.00 52.31 259 ASN A CA 3
ATOM 3435 C C . ASN A 1 18 ? 20.383 -23.672 13.582 1.00 34.30 259 ASN A C 3
ATOM 3436 O O . ASN A 1 18 ? 19.866 -24.640 14.138 1.00 21.30 259 ASN A O 3
ATOM 3447 N N . SER A 1 19 ? 19.748 -22.857 12.753 1.00 43.24 260 SER A N 3
ATOM 3448 C CA . SER A 1 19 ? 18.346 -23.059 12.431 1.00 14.43 260 SER A CA 3
ATOM 3449 C C . SER A 1 19 ? 17.909 -22.069 11.349 1.00 0.02 260 SER A C 3
ATOM 3450 O O . SER A 1 19 ? 18.723 -21.299 10.842 1.00 63.22 260 SER A O 3
ATOM 3458 N N . LEU A 1 20 ? 16.625 -22.121 11.028 1.00 73.41 261 LEU A N 3
ATOM 3459 C CA . LEU A 1 20 ? 16.070 -21.239 10.015 1.00 30.23 261 LEU A CA 3
ATOM 3460 C C . LEU A 1 20 ? 15.872 -19.845 10.613 1.00 43.31 261 LEU A C 3
ATOM 3461 O O . LEU A 1 20 ? 16.016 -19.657 11.820 1.00 41.40 261 LEU A O 3
ATOM 3477 N N . HIS A 1 21 ? 15.546 -18.903 9.740 1.00 13.34 262 HIS A N 3
ATOM 3478 C CA . HIS A 1 21 ? 15.327 -17.531 10.167 1.00 52.02 262 HIS A CA 3
ATOM 3479 C C . HIS A 1 21 ? 14.516 -16.786 9.104 1.00 23.40 262 HIS A C 3
ATOM 3480 O O . HIS A 1 21 ? 15.051 -16.407 8.063 1.00 33.30 262 HIS A O 3
ATOM 3494 N N . PHE A 1 22 ? 13.239 -16.599 9.403 1.00 23.13 263 PHE A N 3
ATOM 3495 C CA . PHE A 1 22 ? 12.350 -15.907 8.487 1.00 55.43 263 PHE A CA 3
ATOM 3496 C C . PHE A 1 22 ? 11.966 -14.529 9.031 1.00 52.02 263 PHE A C 3
ATOM 3497 O O . PHE A 1 22 ? 10.977 -14.395 9.751 1.00 64.24 263 PHE A O 3
ATOM 3514 N N . ILE A 1 23 ? 12.768 -13.540 8.666 1.00 51.42 264 ILE A N 3
ATOM 3515 C CA . ILE A 1 23 ? 12.525 -12.177 9.108 1.00 32.13 264 ILE A CA 3
ATOM 3516 C C . ILE A 1 23 ? 11.627 -11.468 8.092 1.00 21.02 264 ILE A C 3
ATOM 3517 O O . ILE A 1 23 ? 12.108 -10.964 7.078 1.00 23.54 264 ILE A O 3
ATOM 3533 N N . LEU A 1 24 ? 10.338 -11.451 8.399 1.00 24.33 265 LEU A N 3
ATOM 3534 C CA . LEU A 1 24 ? 9.369 -10.812 7.526 1.00 61.34 265 LEU A CA 3
ATOM 3535 C C . LEU A 1 24 ? 9.188 -9.354 7.952 1.00 43.04 265 LEU A C 3
ATOM 3536 O O . LEU A 1 24 ? 9.099 -9.058 9.142 1.00 0.11 265 LEU A O 3
ATOM 3552 N N . TYR A 1 25 ? 9.140 -8.482 6.956 1.00 53.43 266 TYR A N 3
ATOM 3553 C CA . TYR A 1 25 ? 8.971 -7.061 7.212 1.00 22.34 266 TYR A CA 3
ATOM 3554 C C . TYR A 1 25 ? 7.708 -6.528 6.534 1.00 12.32 266 TYR A C 3
ATOM 3555 O O . TYR A 1 25 ? 7.647 -6.438 5.309 1.00 43.21 266 TYR A O 3
ATOM 3573 N N . ASN A 1 26 ? 6.730 -6.188 7.361 1.00 53.53 267 ASN A N 3
ATOM 3574 C CA . ASN A 1 26 ? 5.471 -5.665 6.856 1.00 22.22 267 ASN A CA 3
ATOM 3575 C C . ASN A 1 26 ? 5.705 -4.280 6.250 1.00 2.13 267 ASN A C 3
ATOM 3576 O O . ASN A 1 26 ? 5.727 -3.281 6.967 1.00 3.41 267 ASN A O 3
ATOM 3587 N N . LYS A 1 27 ? 5.874 -4.265 4.936 1.00 1.23 268 LYS A N 3
ATOM 3588 C CA . LYS A 1 27 ? 6.106 -3.019 4.226 1.00 54.33 268 LYS A CA 3
ATOM 3589 C C . LYS A 1 27 ? 4.804 -2.566 3.561 1.00 30.20 268 LYS A C 3
ATOM 3590 O O . LYS A 1 27 ? 4.830 -1.889 2.535 1.00 52.33 268 LYS A O 3
ATOM 3608 N N . THR A 1 28 ? 3.697 -2.959 4.173 1.00 14.02 269 THR A N 3
ATOM 3609 C CA . THR A 1 28 ? 2.387 -2.602 3.654 1.00 64.34 269 THR A CA 3
ATOM 3610 C C . THR A 1 28 ? 1.780 -1.464 4.475 1.00 13.32 269 THR A C 3
ATOM 3611 O O . THR A 1 28 ? 1.957 -1.407 5.691 1.00 23.31 269 THR A O 3
ATOM 3622 N N . ASN A 1 29 ? 1.075 -0.584 3.778 1.00 22.41 270 ASN A N 3
ATOM 3623 C CA . ASN A 1 29 ? 0.440 0.550 4.428 1.00 63.32 270 ASN A CA 3
ATOM 3624 C C . ASN A 1 29 ? -0.243 0.079 5.713 1.00 23.34 270 ASN A C 3
ATOM 3625 O O . ASN A 1 29 ? 0.063 0.570 6.799 1.00 52.12 270 ASN A O 3
ATOM 3636 N N . ILE A 1 30 ? -1.155 -0.868 5.548 1.00 25.34 271 ILE A N 3
ATOM 3637 C CA . ILE A 1 30 ? -1.883 -1.411 6.682 1.00 34.22 271 ILE A CA 3
ATOM 3638 C C . ILE A 1 30 ? -0.888 -1.914 7.729 1.00 23.33 271 ILE A C 3
ATOM 3639 O O . ILE A 1 30 ? 0.317 -1.942 7.483 1.00 40.51 271 ILE A O 3
ATOM 3655 N N . ILE A 1 31 ? -1.428 -2.300 8.876 1.00 72.22 272 ILE A N 3
ATOM 3656 C CA . ILE A 1 31 ? -0.602 -2.801 9.961 1.00 13.14 272 ILE A CA 3
ATOM 3657 C C . ILE A 1 31 ? -1.165 -4.137 10.450 1.00 61.21 272 ILE A C 3
ATOM 3658 O O . ILE A 1 31 ? -2.328 -4.219 10.841 1.00 31.23 272 ILE A O 3
ATOM 3674 N N . ILE A 1 32 ? -0.313 -5.151 10.411 1.00 60.21 273 ILE A N 3
ATOM 3675 C CA . ILE A 1 32 ? -0.711 -6.480 10.845 1.00 45.33 273 ILE A CA 3
ATOM 3676 C C . ILE A 1 32 ? -1.576 -6.364 12.101 1.00 1.42 273 ILE A C 3
ATOM 3677 O O . ILE A 1 32 ? -1.271 -5.580 12.999 1.00 21.41 273 ILE A O 3
ATOM 3693 N N . PRO A 1 33 ? -2.666 -7.176 12.125 1.00 54.10 274 PRO A N 3
ATOM 3694 C CA . PRO A 1 33 ? -3.578 -7.172 13.256 1.00 11.33 274 PRO A CA 3
ATOM 3695 C C . PRO A 1 33 ? -2.967 -7.899 14.456 1.00 70.23 274 PRO A C 3
ATOM 3696 O O . PRO A 1 33 ? -3.343 -7.644 15.599 1.00 41.34 274 PRO A O 3
ATOM 3707 N N . GLY A 1 34 ? -2.035 -8.791 14.154 1.00 21.10 275 GLY A N 3
ATOM 3708 C CA . GLY A 1 34 ? -1.368 -9.557 15.193 1.00 30.31 275 GLY A CA 3
ATOM 3709 C C . GLY A 1 34 ? -2.127 -10.851 15.493 1.00 33.31 275 GLY A C 3
ATOM 3710 O O . GLY A 1 34 ? -3.296 -10.987 15.134 1.00 21.00 275 GLY A O 3
ATOM 3714 N N . ASN A 1 35 ? -1.432 -11.769 16.148 1.00 31.33 276 ASN A N 3
ATOM 3715 C CA . ASN A 1 35 ? -2.026 -13.048 16.501 1.00 52.33 276 ASN A CA 3
ATOM 3716 C C . ASN A 1 35 ? -2.251 -13.869 15.229 1.00 3.42 276 ASN A C 3
ATOM 3717 O O . ASN A 1 35 ? -3.221 -14.619 15.134 1.00 42.34 276 ASN A O 3
ATOM 3728 N N . CYS A 1 36 ? -1.338 -13.699 14.284 1.00 4.44 277 CYS A N 3
ATOM 3729 C CA . CYS A 1 36 ? -1.424 -14.414 13.023 1.00 63.41 277 CYS A CA 3
ATOM 3730 C C . CYS A 1 36 ? -0.814 -15.804 13.216 1.00 21.14 277 CYS A C 3
ATOM 3731 O O . CYS A 1 36 ? -0.372 -16.145 14.313 1.00 51.23 277 CYS A O 3
ATOM 3739 N N . THR A 1 37 ? -0.809 -16.569 12.135 1.00 74.32 278 THR A N 3
ATOM 3740 C CA . THR A 1 37 ? -0.261 -17.914 12.172 1.00 71.41 278 THR A CA 3
ATOM 3741 C C . THR A 1 37 ? 0.267 -18.313 10.793 1.00 61.15 278 THR A C 3
ATOM 3742 O O . THR A 1 37 ? -0.414 -18.128 9.785 1.00 13.45 278 THR A O 3
ATOM 3753 N N . PHE A 1 38 ? 1.477 -18.854 10.791 1.00 13.41 279 PHE A N 3
ATOM 3754 C CA . PHE A 1 38 ? 2.104 -19.280 9.552 1.00 63.21 279 PHE A CA 3
ATOM 3755 C C . PHE A 1 38 ? 1.765 -20.739 9.239 1.00 14.10 279 PHE A C 3
ATOM 3756 O O . PHE A 1 38 ? 1.025 -21.381 9.983 1.00 23.23 279 PHE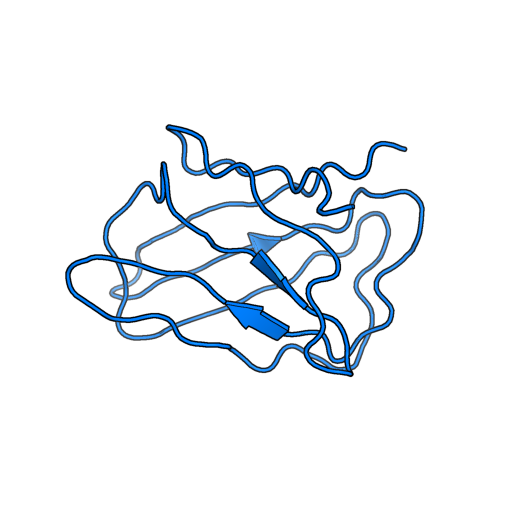 A O 3
ATOM 3773 N N . GLU A 1 39 ? 2.321 -21.219 8.137 1.00 72.43 280 GLU A N 3
ATOM 3774 C CA . GLU A 1 39 ? 2.086 -22.590 7.716 1.00 21.32 280 GLU A CA 3
ATOM 3775 C C . GLU A 1 39 ? 2.998 -22.949 6.541 1.00 53.51 280 GLU A C 3
ATOM 3776 O O . GLU A 1 39 ? 2.627 -22.760 5.383 1.00 2.33 280 GLU A O 3
ATOM 3789 N N . PHE A 1 40 ? 4.173 -23.459 6.879 1.00 74.21 281 PHE A N 3
ATOM 3790 C CA . PHE A 1 40 ? 5.140 -23.846 5.866 1.00 41.41 281 PHE A CA 3
ATOM 3791 C C . PHE A 1 40 ? 5.416 -25.350 5.916 1.00 12.34 281 PHE A C 3
ATOM 3792 O O . PHE A 1 40 ? 5.719 -25.894 6.977 1.00 11.42 281 PHE A O 3
ATOM 3809 N N . SER A 1 41 ? 5.301 -25.979 4.756 1.00 32.34 282 SER A N 3
ATOM 3810 C CA . SER A 1 41 ? 5.534 -27.410 4.655 1.00 50.11 282 SER A CA 3
ATOM 3811 C C . SER A 1 41 ? 6.974 -27.675 4.213 1.00 64.35 282 SER A C 3
ATOM 3812 O O . SER A 1 41 ? 7.660 -26.769 3.741 1.00 32.23 282 SER A O 3
ATOM 3820 N N . SER A 1 42 ? 7.391 -28.922 4.380 1.00 12.10 283 SER A N 3
ATOM 3821 C CA . SER A 1 42 ? 8.737 -29.318 4.004 1.00 63.02 283 SER A CA 3
ATOM 3822 C C . SER A 1 42 ? 8.686 -30.540 3.085 1.00 74.13 283 SER A C 3
ATOM 3823 O O . SER A 1 42 ? 9.724 -31.075 2.698 1.00 54.32 283 SER A O 3
ATOM 3831 N N . GLN A 1 43 ? 7.467 -30.947 2.762 1.00 53.53 284 GLN A N 3
ATOM 3832 C CA . GLN A 1 43 ? 7.266 -32.096 1.895 1.00 10.42 284 GLN A CA 3
ATOM 3833 C C . GLN A 1 43 ? 5.772 -32.326 1.656 1.00 4.31 284 GLN A C 3
ATOM 3834 O O . GLN A 1 43 ? 4.935 -31.619 2.214 1.00 13.24 284 GLN A O 3
ATOM 3848 N N . ILE A 1 44 ? 5.484 -33.317 0.826 1.00 44.04 285 ILE A N 3
ATOM 3849 C CA . ILE A 1 44 ? 4.106 -33.649 0.506 1.00 44.01 285 ILE A CA 3
ATOM 3850 C C . ILE A 1 44 ? 3.345 -33.948 1.799 1.00 41.11 285 ILE A C 3
ATOM 3851 O O . ILE A 1 44 ? 2.118 -33.875 1.832 1.00 53.31 285 ILE A O 3
ATOM 3867 N N . SER A 1 45 ? 4.105 -34.278 2.833 1.00 62.35 286 SER A N 3
ATOM 3868 C CA . SER A 1 45 ? 3.518 -34.589 4.125 1.00 54.42 286 SER A CA 3
ATOM 3869 C C . SER A 1 45 ? 2.641 -33.426 4.594 1.00 52.33 286 SER A C 3
ATOM 3870 O O . SER A 1 45 ? 2.325 -32.528 3.814 1.00 2.03 286 SER A O 3
ATOM 3878 N N . GLU A 1 46 ? 2.272 -33.480 5.865 1.00 3.31 287 GLU A N 3
ATOM 3879 C CA . GLU A 1 46 ? 1.438 -32.442 6.447 1.00 21.03 287 GLU A CA 3
ATOM 3880 C C . GLU A 1 46 ? 2.263 -31.179 6.702 1.00 12.22 287 GLU A C 3
ATOM 3881 O O . GLU A 1 46 ? 3.429 -31.106 6.316 1.00 15.14 287 GLU A O 3
ATOM 3894 N N . VAL A 1 47 ? 1.625 -30.215 7.350 1.00 22.14 288 VAL A N 3
ATOM 3895 C CA . VAL A 1 47 ? 2.285 -28.959 7.661 1.00 3.44 288 VAL A CA 3
ATOM 3896 C C . VAL A 1 47 ? 1.956 -28.557 9.101 1.00 50.04 288 VAL A C 3
ATOM 3897 O O . VAL A 1 47 ? 1.105 -29.172 9.741 1.00 12.01 288 VAL A O 3
ATOM 3910 N N . PHE A 1 48 ? 2.648 -27.528 9.567 1.00 54.42 289 PHE A N 3
ATOM 3911 C CA . PHE A 1 48 ? 2.439 -27.037 10.918 1.00 3.45 289 PHE A CA 3
ATOM 3912 C C . PHE A 1 48 ? 2.349 -25.509 10.939 1.00 34.42 289 PHE A C 3
ATOM 3913 O O . PHE A 1 48 ? 3.021 -24.834 10.162 1.00 53.52 289 PHE A O 3
ATOM 3930 N N . SER A 1 49 ? 1.512 -25.010 11.837 1.00 21.33 290 SER A N 3
ATOM 3931 C CA . SER A 1 49 ? 1.325 -23.575 11.970 1.00 71.45 290 SER A CA 3
ATOM 3932 C C . SER A 1 49 ? 2.055 -23.065 13.214 1.00 52.04 290 SER A C 3
ATOM 3933 O O . SER A 1 49 ? 1.893 -23.615 14.302 1.00 42.01 290 SER A O 3
ATOM 3941 N N . ILE A 1 50 ? 2.842 -22.019 13.011 1.00 43.00 291 ILE A N 3
ATOM 3942 C CA . ILE A 1 50 ? 3.597 -21.428 14.103 1.00 65.13 291 ILE A CA 3
ATOM 3943 C C . ILE A 1 50 ? 2.819 -20.240 14.671 1.00 31.14 291 ILE A C 3
ATOM 3944 O O . ILE A 1 50 ? 2.419 -19.343 13.930 1.00 30.54 291 ILE A O 3
ATOM 3960 N N . LYS A 1 51 ? 2.627 -20.272 15.982 1.00 60.11 292 LYS A N 3
ATOM 3961 C CA . LYS A 1 51 ? 1.903 -19.209 16.659 1.00 64.15 292 LYS A CA 3
ATOM 3962 C C . LYS A 1 51 ? 2.753 -17.936 16.653 1.00 33.54 292 LYS A C 3
ATOM 3963 O O . LYS A 1 51 ? 3.748 -17.847 17.371 1.00 71.24 292 LYS A O 3
ATOM 3981 N N . MET A 1 52 ? 2.328 -16.984 15.836 1.00 4.45 293 MET A N 3
ATOM 3982 C CA . MET A 1 52 ? 3.037 -15.720 15.728 1.00 5.14 293 MET A CA 3
ATOM 3983 C C . MET A 1 52 ? 2.714 -14.806 16.912 1.00 34.44 293 MET A C 3
ATOM 3984 O O . MET A 1 52 ? 1.689 -14.977 17.571 1.00 73.34 293 MET A O 3
ATOM 3998 N N . GLY A 1 53 ? 3.607 -13.856 17.147 1.00 33.43 294 GLY A N 3
ATOM 3999 C CA . GLY A 1 53 ? 3.429 -12.916 18.240 1.00 12.34 294 GLY A CA 3
ATOM 4000 C C . GLY A 1 53 ? 2.188 -12.048 18.021 1.00 74.40 294 GLY A C 3
ATOM 4001 O O . GLY A 1 53 ? 1.841 -11.731 16.884 1.00 12.15 294 GLY A O 3
ATOM 4005 N N . PRO A 1 54 ? 1.536 -11.680 19.156 1.00 34.44 295 PRO A N 3
ATOM 4006 C CA . PRO A 1 54 ? 0.340 -10.856 19.099 1.00 25.03 295 PRO A CA 3
ATOM 4007 C C . PRO A 1 54 ? 0.693 -9.400 18.788 1.00 11.03 295 PRO A C 3
ATOM 4008 O O . PRO A 1 54 ? -0.100 -8.681 18.182 1.00 72.51 295 PRO A O 3
ATOM 4019 N N . HIS A 1 55 ? 1.883 -9.008 19.218 1.00 65.13 296 HIS A N 3
ATOM 4020 C CA . HIS A 1 55 ? 2.351 -7.651 18.993 1.00 53.24 296 HIS A CA 3
ATOM 4021 C C . HIS A 1 55 ? 2.270 -7.321 17.501 1.00 62.13 296 HIS A C 3
ATOM 4022 O O . HIS A 1 55 ? 2.353 -8.214 16.659 1.00 51.25 296 HIS A O 3
ATOM 4036 N N . GLU A 1 56 ? 2.110 -6.036 17.219 1.00 32.42 297 GLU A N 3
ATOM 4037 C CA . GLU A 1 56 ? 2.017 -5.578 15.844 1.00 41.44 297 GLU A CA 3
ATOM 4038 C C . GLU A 1 56 ? 3.415 -5.352 15.264 1.00 11.41 297 GLU A C 3
ATOM 4039 O O . GLU A 1 56 ? 4.363 -5.092 16.004 1.00 71.12 297 GLU A O 3
ATOM 4052 N N . ILE A 1 57 ? 3.499 -5.458 13.946 1.00 32.32 298 ILE A N 3
ATOM 4053 C CA . ILE A 1 57 ? 4.765 -5.269 13.259 1.00 11.20 298 ILE A CA 3
ATOM 4054 C C . ILE A 1 57 ? 4.895 -3.805 12.832 1.00 35.31 298 ILE A C 3
ATOM 4055 O O . ILE A 1 57 ? 5.580 -3.022 13.488 1.00 75.00 298 ILE A O 3
ATOM 4071 N N . GLY A 1 58 ? 4.226 -3.481 11.735 1.00 12.34 299 GLY A N 3
ATOM 4072 C CA . GLY A 1 58 ? 4.258 -2.125 11.213 1.00 34.03 299 GLY A CA 3
ATOM 4073 C C . GLY A 1 58 ? 5.104 -2.047 9.941 1.00 24.13 299 GLY A C 3
ATOM 4074 O O . GLY A 1 58 ? 5.607 -3.063 9.463 1.00 52.34 299 GLY A O 3
ATOM 4078 N N . ILE A 1 59 ? 5.237 -0.832 9.430 1.00 14.13 300 ILE A N 3
ATOM 4079 C CA . ILE A 1 59 ? 6.014 -0.608 8.223 1.00 30.22 300 ILE A CA 3
ATOM 4080 C C . ILE A 1 59 ? 7.413 -1.200 8.406 1.00 60.03 300 ILE A C 3
ATOM 4081 O O . ILE A 1 59 ? 7.662 -2.342 8.023 1.00 24.23 300 ILE A O 3
ATOM 4097 N N . LYS A 1 60 ? 8.289 -0.396 8.990 1.00 22.22 301 LYS A N 3
ATOM 4098 C CA . LYS A 1 60 ? 9.657 -0.826 9.228 1.00 34.21 301 LYS A CA 3
ATOM 4099 C C . LYS A 1 60 ? 9.651 -2.035 10.166 1.00 73.35 301 LYS A C 3
ATOM 4100 O O . LYS A 1 60 ? 10.593 -2.826 10.170 1.00 33.23 301 LYS A O 3
ATOM 4118 N N . GLY A 1 61 ? 8.579 -2.141 10.937 1.00 55.43 302 GLY A N 3
ATOM 4119 C CA . GLY A 1 61 ? 8.438 -3.240 11.876 1.00 35.03 302 GLY A CA 3
ATOM 4120 C C . GLY A 1 61 ? 8.686 -4.584 11.189 1.00 61.21 302 GLY A C 3
ATOM 4121 O O . GLY A 1 61 ? 8.184 -4.827 10.093 1.00 41.05 302 GLY A O 3
ATOM 4125 N N . GLN A 1 62 ? 9.461 -5.422 11.862 1.00 72.33 303 GLN A N 3
ATOM 4126 C CA . GLN A 1 62 ? 9.782 -6.736 11.329 1.00 1.44 303 GLN A CA 3
ATOM 4127 C C . GLN A 1 62 ? 9.154 -7.828 12.197 1.00 22.21 303 GLN A C 3
ATOM 4128 O O . GLN A 1 62 ? 8.537 -7.535 13.220 1.00 22.41 303 GLN A O 3
ATOM 4142 N N . LYS A 1 63 ? 9.333 -9.065 11.757 1.00 41.13 304 LYS A N 3
ATOM 4143 C CA . LYS A 1 63 ? 8.792 -10.203 12.480 1.00 13.34 304 LYS A CA 3
ATOM 4144 C C . LYS A 1 63 ? 9.663 -11.432 12.215 1.00 4.13 304 LYS A C 3
ATOM 4145 O O . LYS A 1 63 ? 10.180 -11.605 11.112 1.00 35.13 304 LYS A O 3
ATOM 4163 N N . GLU A 1 64 ? 9.801 -12.254 13.245 1.00 13.35 305 GLU A N 3
ATOM 4164 C CA . GLU A 1 64 ? 10.601 -13.462 13.138 1.00 50.33 305 GLU A CA 3
ATOM 4165 C C . GLU A 1 64 ? 9.696 -14.686 12.983 1.00 2.22 305 GLU A C 3
ATOM 4166 O O . GLU A 1 64 ? 8.499 -14.616 13.258 1.00 23.10 305 GLU A O 3
ATOM 4179 N N . LEU A 1 65 ? 10.303 -15.779 12.544 1.00 52.43 306 LEU A N 3
ATOM 4180 C CA . LEU A 1 65 ? 9.567 -17.016 12.349 1.00 31.33 306 LEU A CA 3
ATOM 4181 C C . LEU A 1 65 ? 10.551 -18.187 12.300 1.00 74.12 306 LEU A C 3
ATOM 4182 O O . LEU A 1 65 ? 10.808 -18.742 11.232 1.00 12.44 306 LEU A O 3
ATOM 4198 N N . TRP A 1 66 ? 11.074 -18.528 13.468 1.00 31.51 307 TRP A N 3
ATOM 4199 C CA . TRP A 1 66 ? 12.024 -19.623 13.571 1.00 33.34 307 TRP A CA 3
ATOM 4200 C C . TRP A 1 66 ? 11.258 -20.933 13.376 1.00 61.43 307 TRP A C 3
ATOM 4201 O O . TRP A 1 66 ? 10.260 -21.180 14.051 1.00 70.11 307 TRP A O 3
ATOM 4222 N N . PHE A 1 67 ? 11.755 -21.739 12.449 1.00 71.13 308 PHE A N 3
ATOM 4223 C CA . PHE A 1 67 ? 11.130 -23.018 12.156 1.00 42.13 308 PHE A CA 3
ATOM 4224 C C . PHE A 1 67 ? 12.051 -24.178 12.539 1.00 74.51 308 PHE A C 3
ATOM 4225 O O . PHE A 1 67 ? 12.116 -25.183 11.832 1.00 32.22 308 PHE A O 3
ATOM 4242 N N . PHE A 1 68 ? 12.739 -24.001 13.657 1.00 61.50 309 PHE A N 3
ATOM 4243 C CA . PHE A 1 68 ? 13.653 -25.021 14.143 1.00 71.54 309 PHE A CA 3
ATOM 4244 C C . PHE A 1 68 ? 13.091 -26.423 13.896 1.00 64.24 309 PHE A C 3
ATOM 4245 O O . PHE A 1 68 ? 11.882 -26.594 13.749 1.00 63.54 309 PHE A O 3
ATOM 4262 N N . PRO A 1 69 ? 14.020 -27.416 13.857 1.00 43.24 310 PRO A N 3
ATOM 4263 C CA . PRO A 1 69 ? 15.432 -27.127 14.040 1.00 4.14 310 PRO A CA 3
ATOM 4264 C C . PRO A 1 69 ? 16.026 -26.475 12.790 1.00 50.01 310 PRO A C 3
ATOM 4265 O O . PRO A 1 69 ? 16.876 -25.592 12.890 1.00 0.41 310 PRO A O 3
ATOM 4276 N N . SER A 1 70 ? 15.554 -26.936 11.641 1.00 44.23 311 SER A N 3
ATOM 4277 C CA . SER A 1 70 ? 16.028 -26.408 10.372 1.00 32.52 311 SER A CA 3
ATOM 4278 C C . SER A 1 70 ? 15.392 -27.180 9.214 1.00 34.55 311 SER A C 3
ATOM 4279 O O . SER A 1 70 ? 15.162 -28.384 9.318 1.00 24.52 311 SER A O 3
ATOM 4287 N N . LEU A 1 71 ? 15.124 -26.456 8.138 1.00 4.41 312 LEU A N 3
ATOM 4288 C CA . LEU A 1 71 ? 14.519 -27.057 6.962 1.00 22.30 312 LEU A CA 3
ATOM 4289 C C . LEU A 1 71 ? 15.339 -26.685 5.725 1.00 54.41 312 LEU A C 3
ATOM 4290 O O . LEU A 1 71 ? 16.086 -25.708 5.742 1.00 24.22 312 LEU A O 3
ATOM 4306 N N . PRO A 1 72 ? 15.166 -27.503 4.653 1.00 74.41 313 PRO A N 3
ATOM 4307 C CA . PRO A 1 72 ? 15.880 -27.270 3.410 1.00 43.44 313 PRO A CA 3
ATOM 4308 C C . PRO A 1 72 ? 15.281 -26.087 2.647 1.00 51.44 313 PRO A C 3
ATOM 4309 O O . PRO A 1 72 ? 14.068 -25.883 2.663 1.00 31.11 313 PRO A O 3
ATOM 4320 N N . THR A 1 73 ? 16.159 -25.337 1.996 1.00 73.52 314 THR A N 3
ATOM 4321 C CA . THR A 1 73 ? 15.731 -24.180 1.228 1.00 64.20 314 THR A CA 3
ATOM 4322 C C . THR A 1 73 ? 16.274 -24.258 -0.200 1.00 45.32 314 THR A C 3
ATOM 4323 O O . THR A 1 73 ? 17.208 -25.010 -0.473 1.00 61.52 314 THR A O 3
ATOM 4334 N N . PRO A 1 74 ? 15.650 -23.448 -1.097 1.00 44.11 315 PRO A N 3
ATOM 4335 C CA . PRO A 1 74 ? 14.553 -22.587 -0.691 1.00 12.02 315 PRO A CA 3
ATOM 4336 C C . PRO A 1 74 ? 13.272 -23.396 -0.477 1.00 54.33 315 PRO A C 3
ATOM 4337 O O . PRO A 1 74 ? 13.256 -24.608 -0.687 1.00 41.41 315 PRO A O 3
ATOM 4348 N N . LEU A 1 75 ? 12.228 -22.692 -0.063 1.00 21.42 316 LEU A N 3
ATOM 4349 C CA . LEU A 1 75 ? 10.945 -23.330 0.181 1.00 3.23 316 LEU A CA 3
ATOM 4350 C C . LEU A 1 75 ? 10.091 -23.247 -1.085 1.00 75.20 316 LEU A C 3
ATOM 4351 O O . LEU A 1 75 ? 9.044 -22.601 -1.091 1.00 31.02 316 LEU A O 3
ATOM 4367 N N . SER A 1 76 ? 10.568 -23.911 -2.127 1.00 44.04 317 SER A N 3
ATOM 4368 C CA . SER A 1 76 ? 9.861 -23.921 -3.397 1.00 1.24 317 SER A CA 3
ATOM 4369 C C . SER A 1 76 ? 8.777 -25.001 -3.383 1.00 43.34 317 SER A C 3
ATOM 4370 O O . SER A 1 76 ? 9.018 -26.121 -2.936 1.00 13.01 317 SER A O 3
ATOM 4378 N N . ASN A 1 77 ? 7.607 -24.626 -3.879 1.00 44.15 318 ASN A N 3
ATOM 4379 C CA . ASN A 1 77 ? 6.486 -25.548 -3.930 1.00 71.44 318 ASN A CA 3
ATOM 4380 C C . ASN A 1 77 ? 5.950 -25.771 -2.515 1.00 33.21 318 ASN A C 3
ATOM 4381 O O . ASN A 1 77 ? 5.133 -26.663 -2.290 1.00 12.22 318 ASN A O 3
ATOM 4392 N N . TYR A 1 78 ? 6.431 -24.946 -1.597 1.00 42.44 319 TYR A N 3
ATOM 4393 C CA . TYR A 1 78 ? 6.011 -25.041 -0.210 1.00 35.22 319 TYR A CA 3
ATOM 4394 C C . TYR A 1 78 ? 4.885 -24.050 0.091 1.00 12.34 319 TYR A C 3
ATOM 4395 O O . TYR A 1 78 ? 5.030 -22.851 -0.141 1.00 40.32 319 TYR A O 3
ATOM 4413 N N . THR A 1 79 ? 3.788 -24.587 0.605 1.00 72.14 320 THR A N 3
ATOM 4414 C CA . THR A 1 79 ? 2.638 -23.765 0.940 1.00 11.41 320 THR A CA 3
ATOM 4415 C C . THR A 1 79 ? 3.091 -22.445 1.567 1.00 1.23 320 THR A C 3
ATOM 4416 O O . THR A 1 79 ? 2.826 -21.373 1.026 1.00 54.40 320 THR A O 3
ATOM 4427 N N . MET A 1 80 ? 3.767 -22.566 2.700 1.00 24.30 321 MET A N 3
ATOM 4428 C CA . MET A 1 80 ? 4.260 -21.396 3.407 1.00 61.22 321 MET A CA 3
ATOM 4429 C C . MET A 1 80 ? 3.335 -20.197 3.193 1.00 13.32 321 MET A C 3
ATOM 4430 O O . MET A 1 80 ? 3.710 -19.228 2.534 1.00 72.41 321 MET A O 3
ATOM 4444 N N . LYS A 1 81 ? 2.143 -20.300 3.763 1.00 22.14 322 LYS A N 3
ATOM 4445 C CA . LYS A 1 81 ? 1.161 -19.236 3.644 1.00 43.23 322 LYS A CA 3
ATOM 4446 C C . LYS A 1 81 ? 1.103 -18.452 4.956 1.00 10.32 322 LYS A C 3
ATOM 4447 O O . LYS A 1 81 ? 1.930 -18.657 5.843 1.00 33.25 322 LYS A O 3
ATOM 4465 N N . VAL A 1 82 ? 0.118 -17.569 5.038 1.00 31.51 323 VAL A N 3
ATOM 4466 C CA . VAL A 1 82 ? -0.059 -16.754 6.227 1.00 11.43 323 VAL A CA 3
ATOM 4467 C C . VAL A 1 82 ? -1.553 -16.602 6.519 1.00 54.34 323 VAL A C 3
ATOM 4468 O O . VAL A 1 82 ? -2.312 -16.140 5.667 1.00 23.02 323 VAL A O 3
ATOM 4481 N N . VAL A 1 83 ? -1.932 -16.999 7.724 1.00 31.15 324 VAL A N 3
ATOM 4482 C CA . VAL A 1 83 ? -3.322 -16.913 8.139 1.00 72.04 324 VAL A CA 3
ATOM 4483 C C . VAL A 1 83 ? -3.462 -15.839 9.219 1.00 13.11 324 VAL A C 3
ATOM 4484 O O . VAL A 1 83 ? -2.513 -15.108 9.500 1.00 75.31 324 VAL A O 3
ATOM 4497 N N . ASN A 1 84 ? -4.653 -15.777 9.796 1.00 74.00 325 ASN A N 3
ATOM 4498 C CA . ASN A 1 84 ? -4.930 -14.804 10.839 1.00 30.45 325 ASN A CA 3
ATOM 4499 C C . ASN A 1 84 ? -5.481 -15.527 12.071 1.00 44.42 325 ASN A C 3
ATOM 4500 O O . ASN A 1 84 ? -5.487 -16.755 12.123 1.00 61.50 325 ASN A O 3
ATOM 4511 N N . GLN A 1 85 ? -5.930 -14.732 13.032 1.00 64.44 326 GLN A N 3
ATOM 4512 C CA . GLN A 1 85 ? -6.481 -15.281 14.259 1.00 1.51 326 GLN A CA 3
ATOM 4513 C C . GLN A 1 85 ? -7.757 -16.070 13.962 1.00 70.45 326 GLN A C 3
ATOM 4514 O O . GLN A 1 85 ? -8.308 -16.723 14.847 1.00 51.12 326 GLN A O 3
ATOM 4528 N N . ASP A 1 86 ? -8.190 -15.985 12.712 1.00 23.51 327 ASP A N 3
ATOM 4529 C CA . ASP A 1 86 ? -9.391 -16.684 12.287 1.00 64.22 327 ASP A CA 3
ATOM 4530 C C . ASP A 1 86 ? -9.016 -18.088 11.808 1.00 30.45 327 ASP A C 3
ATOM 4531 O O . ASP A 1 86 ? -9.882 -18.949 11.660 1.00 31.24 327 ASP A O 3
ATOM 4541 N N . GLY A 1 87 ? -7.725 -18.276 11.580 1.00 65.10 328 GLY A N 3
ATOM 4542 C CA . GLY A 1 87 ? -7.225 -19.561 11.121 1.00 23.14 328 GLY A CA 3
ATOM 4543 C C . GLY A 1 87 ? -7.339 -19.683 9.600 1.00 10.25 328 GLY A C 3
ATOM 4544 O O . GLY A 1 87 ? -6.993 -20.716 9.029 1.00 11.31 328 GLY A O 3
ATOM 4548 N N . GLU A 1 88 ? -7.826 -18.613 8.988 1.00 24.42 329 GLU A N 3
ATOM 4549 C CA . GLU A 1 88 ? -7.990 -18.587 7.545 1.00 61.43 329 GLU A CA 3
ATOM 4550 C C . GLU A 1 88 ? -6.767 -17.950 6.883 1.00 43.24 329 GLU A C 3
ATOM 4551 O O . GLU A 1 88 ? -6.081 -17.133 7.495 1.00 42.55 329 GLU A O 3
ATOM 4564 N N . THR A 1 89 ? -6.531 -18.348 5.641 1.00 1.31 330 THR A N 3
ATOM 4565 C CA . THR A 1 89 ? -5.402 -17.825 4.889 1.00 34.34 330 THR A CA 3
ATOM 4566 C C . THR A 1 89 ? -5.764 -16.485 4.247 1.00 12.31 330 THR A C 3
ATOM 4567 O O . THR A 1 89 ? -6.788 -16.371 3.574 1.00 4.33 330 THR A O 3
ATOM 4578 N N . ILE A 1 90 ? -4.904 -15.503 4.477 1.00 33.44 331 ILE A N 3
ATOM 4579 C CA . ILE A 1 90 ? -5.120 -14.175 3.930 1.00 74.03 331 ILE A CA 3
ATOM 4580 C C . ILE A 1 90 ? -4.190 -13.964 2.734 1.00 41.33 331 ILE A C 3
ATOM 4581 O O . ILE A 1 90 ? -4.575 -13.340 1.746 1.00 4.40 331 ILE A O 3
ATOM 4597 N N . LEU A 1 91 ? -2.983 -14.496 2.862 1.00 13.42 332 LEU A N 3
ATOM 4598 C CA . LEU A 1 91 ? -1.995 -14.373 1.804 1.00 22.12 332 LEU A CA 3
ATOM 4599 C C . LEU A 1 91 ? -1.337 -15.734 1.566 1.00 34.03 332 LEU A C 3
ATOM 4600 O O . LEU A 1 91 ? -1.518 -16.661 2.355 1.00 45.22 332 LEU A O 3
ATOM 4616 N N . VAL A 1 92 ? -0.589 -15.811 0.476 1.00 62.31 333 VAL A N 3
ATOM 4617 C CA . VAL A 1 92 ? 0.096 -17.043 0.124 1.00 24.43 333 VAL A CA 3
ATOM 4618 C C . VAL A 1 92 ? 1.344 -16.712 -0.697 1.00 1.42 333 VAL A C 3
ATOM 4619 O O . VAL A 1 92 ? 1.250 -16.081 -1.749 1.00 32.22 333 VAL A O 3
ATOM 4632 N N . GLY A 1 93 ? 2.484 -17.151 -0.185 1.00 4.01 334 GLY A N 3
ATOM 4633 C CA . GLY A 1 93 ? 3.749 -16.908 -0.858 1.00 23.55 334 GLY A CA 3
ATOM 4634 C C . GLY A 1 93 ? 3.933 -17.862 -2.040 1.00 22.01 334 GLY A C 3
ATOM 4635 O O . GLY A 1 93 ? 3.958 -19.079 -1.862 1.00 44.15 334 GLY A O 3
ATOM 4639 N N . LYS A 1 94 ? 4.057 -17.273 -3.220 1.00 70.02 335 LYS A N 3
ATOM 4640 C CA . LYS A 1 94 ? 4.238 -18.055 -4.432 1.00 12.15 335 LYS A CA 3
ATOM 4641 C C . LYS A 1 94 ? 5.265 -19.159 -4.172 1.00 52.12 335 LYS A C 3
ATOM 4642 O O . LYS A 1 94 ? 5.234 -20.205 -4.819 1.00 11.22 335 LYS A O 3
ATOM 4660 N N . CYS A 1 95 ? 6.151 -18.888 -3.225 1.00 34.32 336 CYS A N 3
ATOM 4661 C CA . CYS A 1 95 ? 7.185 -19.846 -2.872 1.00 1.31 336 CYS A CA 3
ATOM 4662 C C . CYS A 1 95 ? 7.859 -20.322 -4.161 1.00 14.15 336 CYS A C 3
ATOM 4663 O O . CYS A 1 95 ? 7.605 -21.433 -4.624 1.00 14.41 336 CYS A O 3
ATOM 4671 N N . ALA A 1 96 ? 8.704 -19.458 -4.703 1.00 1.02 337 ALA A N 3
ATOM 4672 C CA . ALA A 1 96 ? 9.416 -19.776 -5.929 1.00 30.52 337 ALA A CA 3
ATOM 4673 C C . ALA A 1 96 ? 10.721 -20.496 -5.583 1.00 60.53 337 ALA A C 3
ATOM 4674 O O . ALA A 1 96 ? 11.008 -20.741 -4.413 1.00 1.05 337 ALA A O 3
ATOM 4681 N N . ASP A 1 97 ? 11.477 -20.816 -6.624 1.00 14.13 338 ASP A N 3
ATOM 4682 C CA . ASP A 1 97 ? 12.744 -21.503 -6.445 1.00 64.01 338 ASP A CA 3
ATOM 4683 C C . ASP A 1 97 ? 13.792 -20.508 -5.941 1.00 61.41 338 ASP A C 3
ATOM 4684 O O . ASP A 1 97 ? 14.802 -20.276 -6.604 1.00 13.31 338 ASP A O 3
ATOM 4694 N N . SER A 1 98 ? 13.516 -19.948 -4.773 1.00 32.23 339 SER A N 3
ATOM 4695 C CA . SER A 1 98 ? 14.422 -18.984 -4.172 1.00 51.12 339 SER A CA 3
ATOM 4696 C C . SER A 1 98 ? 13.853 -18.490 -2.840 1.00 61.52 339 SER A C 3
ATOM 4697 O O . SER A 1 98 ? 12.647 -18.286 -2.714 1.00 12.21 339 SER A O 3
ATOM 4705 N N . ASN A 1 99 ? 14.749 -18.314 -1.880 1.00 51.41 340 ASN A N 3
ATOM 4706 C CA . ASN A 1 99 ? 14.351 -17.848 -0.562 1.00 65.13 340 ASN A CA 3
ATOM 4707 C C . ASN A 1 99 ? 13.405 -16.655 -0.712 1.00 5.15 340 ASN A C 3
ATOM 4708 O O . ASN A 1 99 ? 12.585 -16.395 0.167 1.00 11.02 340 ASN A O 3
ATOM 4719 N N . GLU A 1 100 ? 13.552 -15.961 -1.831 1.00 33.03 341 GLU A N 3
ATOM 4720 C CA . GLU A 1 100 ? 12.720 -14.802 -2.106 1.00 45.54 341 GLU A CA 3
ATOM 4721 C C . GLU A 1 100 ? 11.252 -15.216 -2.219 1.00 51.20 341 GLU A C 3
ATOM 4722 O O . GLU A 1 100 ? 10.910 -16.096 -3.008 1.00 3.15 341 GLU A O 3
ATOM 4735 N N . ILE A 1 101 ? 10.423 -14.562 -1.419 1.00 13.20 342 ILE A N 3
ATOM 4736 C CA . ILE A 1 101 ? 8.999 -14.851 -1.419 1.00 33.20 342 ILE A CA 3
ATOM 4737 C C . ILE A 1 101 ? 8.217 -13.546 -1.257 1.00 4.22 342 ILE A C 3
ATOM 4738 O O . ILE A 1 101 ? 8.420 -12.813 -0.290 1.00 31.01 342 ILE A O 3
ATOM 4754 N N . THR A 1 102 ? 7.341 -13.295 -2.218 1.00 51.21 343 THR A N 3
ATOM 4755 C CA . THR A 1 102 ? 6.528 -12.091 -2.194 1.00 42.41 343 THR A CA 3
ATOM 4756 C C . THR A 1 102 ? 5.045 -12.446 -2.315 1.00 11.32 343 THR A C 3
ATOM 4757 O O . THR A 1 102 ? 4.500 -12.483 -3.417 1.00 34.33 343 THR A O 3
ATOM 4768 N N . LEU A 1 103 ? 4.434 -12.697 -1.166 1.00 62.23 344 LEU A N 3
ATOM 4769 C CA . LEU A 1 103 ? 3.025 -13.048 -1.129 1.00 74.13 344 LEU A CA 3
ATOM 4770 C C . LEU A 1 103 ? 2.260 -12.175 -2.126 1.00 51.11 344 LEU A C 3
ATOM 4771 O O . LEU A 1 103 ? 2.524 -10.979 -2.239 1.00 52.21 344 LEU A O 3
ATOM 4787 N N . LYS A 1 104 ? 1.327 -12.807 -2.824 1.00 4.34 345 LYS A N 3
ATOM 4788 C CA . LYS A 1 104 ? 0.523 -12.102 -3.807 1.00 75.42 345 LYS A CA 3
ATOM 4789 C C . LYS A 1 104 ? -0.927 -12.039 -3.322 1.00 52.14 345 LYS A C 3
ATOM 4790 O O . LYS A 1 104 ? -1.450 -10.957 -3.058 1.00 75.55 345 LYS A O 3
ATOM 4808 N N . SER A 1 105 ? -1.535 -13.212 -3.220 1.00 12.41 346 SER A N 3
ATOM 4809 C CA . SER A 1 105 ? -2.914 -13.303 -2.772 1.00 13.05 346 SER A CA 3
ATOM 4810 C C . SER A 1 105 ? -3.520 -14.637 -3.211 1.00 72.33 346 SER A C 3
ATOM 4811 O O . SER A 1 105 ? -3.189 -15.152 -4.278 1.00 23.20 346 SER A O 3
ATOM 4819 N N . PRO A 1 106 ? -4.421 -15.173 -2.344 1.00 50.15 347 PRO A N 3
ATOM 4820 C CA . PRO A 1 106 ? -5.076 -16.437 -2.633 1.00 33.35 347 PRO A CA 3
ATOM 4821 C C . PRO A 1 106 ? -6.157 -16.264 -3.702 1.00 45.01 347 PRO A C 3
ATOM 4822 O O . PRO A 1 106 ? -5.921 -16.539 -4.878 1.00 31.44 347 PRO A O 3
ATOM 4833 N N . LEU A 1 107 ? -7.318 -15.808 -3.256 1.00 61.23 348 LEU A N 3
ATOM 4834 C CA . LEU A 1 107 ? -8.435 -15.595 -4.161 1.00 11.34 348 LEU A CA 3
ATOM 4835 C C . LEU A 1 107 ? -8.458 -14.129 -4.598 1.00 52.24 348 LEU A C 3
ATOM 4836 O O . LEU A 1 107 ? -7.600 -13.344 -4.197 1.00 53.14 348 LEU A O 3
ATOM 4852 N N . ASN A 1 5 ? 0.620 0.707 -3.362 1.00 64.44 246 ASN A N 4
ATOM 4853 C CA . ASN A 1 5 ? 1.698 -0.223 -3.656 1.00 3.40 246 ASN A CA 4
ATOM 4854 C C . ASN A 1 5 ? 1.148 -1.650 -3.660 1.00 61.30 246 ASN A C 4
ATOM 4855 O O . ASN A 1 5 ? -0.028 -1.867 -3.372 1.00 2.05 246 ASN A O 4
ATOM 4866 N N . ASP A 1 6 ? 2.025 -2.587 -3.990 1.00 72.22 247 ASP A N 4
ATOM 4867 C CA . ASP A 1 6 ? 1.642 -3.988 -4.036 1.00 35.14 247 ASP A CA 4
ATOM 4868 C C . ASP A 1 6 ? 1.630 -4.556 -2.615 1.00 2.52 247 ASP A C 4
ATOM 4869 O O . ASP A 1 6 ? 2.348 -4.069 -1.742 1.00 53.23 247 ASP A O 4
ATOM 4879 N N . PRO A 1 7 ? 0.786 -5.604 -2.421 1.00 60.24 248 PRO A N 4
ATOM 4880 C CA . PRO A 1 7 ? 0.672 -6.243 -1.121 1.00 72.15 248 PRO A CA 4
ATOM 4881 C C . PRO A 1 7 ? 1.889 -7.125 -0.835 1.00 73.21 248 PRO A C 4
ATOM 4882 O O . PRO A 1 7 ? 1.976 -7.743 0.225 1.00 45.01 248 PRO A O 4
ATOM 4893 N N . LEU A 1 8 ? 2.797 -7.156 -1.799 1.00 3.31 249 LEU A N 4
ATOM 4894 C CA . LEU A 1 8 ? 4.005 -7.952 -1.664 1.00 4.34 249 LEU A CA 4
ATOM 4895 C C . LEU A 1 8 ? 4.526 -7.841 -0.229 1.00 73.31 249 LEU A C 4
ATOM 4896 O O . LEU A 1 8 ? 4.464 -6.773 0.377 1.00 42.42 249 LEU A O 4
ATOM 4912 N N . LEU A 1 9 ? 5.026 -8.961 0.273 1.00 43.33 250 LEU A N 4
ATOM 4913 C CA . LEU A 1 9 ? 5.557 -9.003 1.625 1.00 70.23 250 LEU A CA 4
ATOM 4914 C C . LEU A 1 9 ? 6.962 -9.608 1.598 1.00 42.24 250 LEU A C 4
ATOM 4915 O O . LEU A 1 9 ? 7.117 -10.822 1.472 1.00 3.55 250 LEU A O 4
ATOM 4931 N N . HIS A 1 10 ? 7.950 -8.733 1.717 1.00 64.31 251 HIS A N 4
ATOM 4932 C CA . HIS A 1 10 ? 9.338 -9.166 1.708 1.00 54.33 251 HIS A CA 4
ATOM 4933 C C . HIS A 1 10 ? 9.623 -10.002 2.957 1.00 52.02 251 HIS A C 4
ATOM 4934 O O . HIS A 1 10 ? 9.154 -9.677 4.046 1.00 34.04 251 HIS A O 4
ATOM 4948 N N . VAL A 1 11 ? 10.391 -11.063 2.757 1.00 53.13 252 VAL A N 4
ATOM 4949 C CA . VAL A 1 11 ? 10.744 -11.948 3.853 1.00 21.42 252 VAL A CA 4
ATOM 4950 C C . VAL A 1 11 ? 12.173 -12.457 3.652 1.00 2.32 252 VAL A C 4
ATOM 4951 O O . VAL A 1 11 ? 12.750 -12.290 2.579 1.00 72.14 252 VAL A O 4
ATOM 4964 N N . GLU A 1 12 ? 12.703 -13.067 4.702 1.00 4.41 253 GLU A N 4
ATOM 4965 C CA . GLU A 1 12 ? 14.054 -13.600 4.654 1.00 21.34 253 GLU A CA 4
ATOM 4966 C C . GLU A 1 12 ? 14.046 -15.096 4.978 1.00 13.43 253 GLU A C 4
ATOM 4967 O O . GLU A 1 12 ? 13.146 -15.581 5.662 1.00 74.23 253 GLU A O 4
ATOM 4980 N N . VAL A 1 13 ? 15.058 -15.784 4.472 1.00 5.24 254 VAL A N 4
ATOM 4981 C CA . VAL A 1 13 ? 15.179 -17.214 4.699 1.00 1.14 254 VAL A CA 4
ATOM 4982 C C . VAL A 1 13 ? 16.629 -17.549 5.053 1.00 64.42 254 VAL A C 4
ATOM 4983 O O . VAL A 1 13 ? 17.460 -17.739 4.166 1.00 44.31 254 VAL A O 4
ATOM 4996 N N . SER A 1 14 ? 16.889 -17.613 6.350 1.00 2.35 255 SER A N 4
ATOM 4997 C CA . SER A 1 14 ? 18.225 -17.922 6.832 1.00 13.01 255 SER A CA 4
ATOM 4998 C C . SER A 1 14 ? 18.570 -19.379 6.517 1.00 3.21 255 SER A C 4
ATOM 4999 O O . SER A 1 14 ? 19.451 -19.649 5.702 1.00 30.42 255 SER A O 4
ATOM 5007 N N . ASN A 1 15 ? 17.859 -20.279 7.180 1.00 54.24 256 ASN A N 4
ATOM 5008 C CA . ASN A 1 15 ? 18.079 -21.701 6.981 1.00 71.25 256 ASN A CA 4
ATOM 5009 C C . ASN A 1 15 ? 19.517 -22.049 7.369 1.00 63.41 256 ASN A C 4
ATOM 5010 O O . ASN A 1 15 ? 20.313 -22.452 6.521 1.00 13.24 256 ASN A O 4
ATOM 5021 N N . GLU A 1 16 ? 19.807 -21.882 8.651 1.00 43.23 257 GLU A N 4
ATOM 5022 C CA . GLU A 1 16 ? 21.136 -22.173 9.162 1.00 71.43 257 GLU A CA 4
ATOM 5023 C C . GLU A 1 16 ? 21.211 -23.622 9.648 1.00 5.03 257 GLU A C 4
ATOM 5024 O O . GLU A 1 16 ? 20.234 -24.157 10.169 1.00 61.41 257 GLU A O 4
ATOM 5037 N N . ASP A 1 17 ? 22.381 -24.215 9.461 1.00 23.24 258 ASP A N 4
ATOM 5038 C CA . ASP A 1 17 ? 22.597 -25.591 9.875 1.00 61.42 258 ASP A CA 4
ATOM 5039 C C . ASP A 1 17 ? 22.051 -25.786 11.291 1.00 51.43 258 ASP A C 4
ATOM 5040 O O . ASP A 1 17 ? 21.546 -26.857 11.623 1.00 13.45 258 ASP A O 4
ATOM 5050 N N . ASN A 1 18 ? 22.171 -24.733 12.086 1.00 31.14 259 ASN A N 4
ATOM 5051 C CA . ASN A 1 18 ? 21.696 -24.774 13.459 1.00 74.41 259 ASN A CA 4
ATOM 5052 C C . ASN A 1 18 ? 20.172 -24.912 13.462 1.00 13.53 259 ASN A C 4
ATOM 5053 O O . ASN A 1 18 ? 19.626 -25.798 14.118 1.00 41.04 259 ASN A O 4
ATOM 5064 N N . SER A 1 19 ? 19.528 -24.021 12.723 1.00 53.34 260 SER A N 4
ATOM 5065 C CA . SER A 1 19 ? 18.078 -24.031 12.632 1.00 35.21 260 SER A CA 4
ATOM 5066 C C . SER A 1 19 ? 17.613 -23.050 11.554 1.00 4.51 260 SER A C 4
ATOM 5067 O O . SER A 1 19 ? 18.433 -22.457 10.854 1.00 24.51 260 SER A O 4
ATOM 5075 N N . LEU A 1 20 ? 16.300 -22.907 11.454 1.00 30.35 261 LEU A N 4
ATOM 5076 C CA . LEU A 1 20 ? 15.717 -22.008 10.474 1.00 51.33 261 LEU A CA 4
ATOM 5077 C C . LEU A 1 20 ? 15.601 -20.607 11.078 1.00 1.02 261 LEU A C 4
ATOM 5078 O O . LEU A 1 20 ? 15.915 -20.405 12.250 1.00 35.04 261 LEU A O 4
ATOM 5094 N N . HIS A 1 21 ? 15.150 -19.676 10.251 1.00 50.41 262 HIS A N 4
ATOM 5095 C CA . HIS A 1 21 ? 14.989 -18.300 10.689 1.00 11.42 262 HIS A CA 4
ATOM 5096 C C . HIS A 1 21 ? 14.367 -17.472 9.563 1.00 40.32 262 HIS A C 4
ATOM 5097 O O . HIS A 1 21 ? 15.047 -17.112 8.603 1.00 5.14 262 HIS A O 4
ATOM 5111 N N . PHE A 1 22 ? 13.081 -17.194 9.717 1.00 52.30 263 PHE A N 4
ATOM 5112 C CA . PHE A 1 22 ? 12.359 -16.415 8.725 1.00 43.12 263 PHE A CA 4
ATOM 5113 C C . PHE A 1 22 ? 11.946 -15.054 9.290 1.00 24.31 263 PHE A C 4
ATOM 5114 O O . PHE A 1 22 ? 11.322 -14.981 10.347 1.00 1.03 263 PHE A O 4
ATOM 5131 N N . ILE A 1 23 ? 12.312 -14.011 8.560 1.00 12.43 264 ILE A N 4
ATOM 5132 C CA . ILE A 1 23 ? 11.987 -12.657 8.976 1.00 42.43 264 ILE A CA 4
ATOM 5133 C C . ILE A 1 23 ? 11.114 -11.996 7.907 1.00 11.44 264 ILE A C 4
ATOM 5134 O O . ILE A 1 23 ? 11.551 -11.805 6.774 1.00 62.45 264 ILE A O 4
ATOM 5150 N N . LEU A 1 24 ? 9.895 -11.664 8.307 1.00 1.31 265 LEU A N 4
ATOM 5151 C CA . LEU A 1 24 ? 8.957 -11.028 7.398 1.00 35.01 265 LEU A CA 4
ATOM 5152 C C . LEU A 1 24 ? 8.877 -9.534 7.717 1.00 14.22 265 LEU A C 4
ATOM 5153 O O . LEU A 1 24 ? 8.693 -9.151 8.872 1.00 43.13 265 LEU A O 4
ATOM 5169 N N . TYR A 1 25 ? 9.018 -8.730 6.674 1.00 62.05 266 TYR A N 4
ATOM 5170 C CA . TYR A 1 25 ? 8.964 -7.286 6.828 1.00 24.21 266 TYR A CA 4
ATOM 5171 C C . TYR A 1 25 ? 7.821 -6.689 6.006 1.00 73.03 266 TYR A C 4
ATOM 5172 O O . TYR A 1 25 ? 7.885 -6.657 4.778 1.00 60.12 266 TYR A O 4
ATOM 5190 N N . ASN A 1 26 ? 6.800 -6.230 6.716 1.00 65.51 267 ASN A N 4
ATOM 5191 C CA . ASN A 1 26 ? 5.644 -5.636 6.067 1.00 21.11 267 ASN A CA 4
ATOM 5192 C C . ASN A 1 26 ? 6.042 -4.290 5.458 1.00 63.32 267 ASN A C 4
ATOM 5193 O O . ASN A 1 26 ? 5.707 -3.237 5.997 1.00 23.05 267 ASN A O 4
ATOM 5204 N N . LYS A 1 27 ? 6.752 -4.369 4.342 1.00 72.14 268 LYS A N 4
ATOM 5205 C CA . LYS A 1 27 ? 7.199 -3.170 3.653 1.00 22.31 268 LYS A CA 4
ATOM 5206 C C . LYS A 1 27 ? 6.060 -2.630 2.786 1.00 0.14 268 LYS A C 4
ATOM 5207 O O . LYS A 1 27 ? 6.240 -2.400 1.591 1.00 35.34 268 LYS A O 4
ATOM 5225 N N . THR A 1 28 ? 4.913 -2.442 3.423 1.00 60.54 269 THR A N 4
ATOM 5226 C CA . THR A 1 28 ? 3.745 -1.933 2.725 1.00 74.44 269 THR A CA 4
ATOM 5227 C C . THR A 1 28 ? 3.169 -0.723 3.461 1.00 11.55 269 THR A C 4
ATOM 5228 O O . THR A 1 28 ? 3.715 -0.291 4.476 1.00 61.23 269 THR A O 4
ATOM 5239 N N . ASN A 1 29 ? 2.073 -0.208 2.923 1.00 62.33 270 ASN A N 4
ATOM 5240 C CA . ASN A 1 29 ? 1.417 0.944 3.516 1.00 4.53 270 ASN A CA 4
ATOM 5241 C C . ASN A 1 29 ? 0.273 0.469 4.413 1.00 33.22 270 ASN A C 4
ATOM 5242 O O . ASN A 1 29 ? -0.620 1.245 4.750 1.00 32.22 270 ASN A O 4
ATOM 5253 N N . ILE A 1 30 ? 0.336 -0.804 4.774 1.00 23.42 271 ILE A N 4
ATOM 5254 C CA . ILE A 1 30 ? -0.684 -1.393 5.625 1.00 2.24 271 ILE A CA 4
ATOM 5255 C C . ILE A 1 30 ? -0.048 -1.835 6.945 1.00 61.53 271 ILE A C 4
ATOM 5256 O O . ILE A 1 30 ? 1.175 -1.853 7.073 1.00 2.23 271 ILE A O 4
ATOM 5272 N N . ILE A 1 31 ? -0.907 -2.182 7.892 1.00 71.43 272 ILE A N 4
ATOM 5273 C CA . ILE A 1 31 ? -0.445 -2.624 9.196 1.00 4.05 272 ILE A CA 4
ATOM 5274 C C . ILE A 1 31 ? -0.965 -4.037 9.466 1.00 73.10 272 ILE A C 4
ATOM 5275 O O . ILE A 1 31 ? -2.121 -4.343 9.175 1.00 44.13 272 ILE A O 4
ATOM 5291 N N . ILE A 1 32 ? -0.088 -4.861 10.019 1.00 22.23 273 ILE A N 4
ATOM 5292 C CA . ILE A 1 32 ? -0.444 -6.235 10.331 1.00 15.24 273 ILE A CA 4
ATOM 5293 C C . ILE A 1 32 ? -1.259 -6.264 11.626 1.00 31.01 273 ILE A C 4
ATOM 5294 O O . ILE A 1 32 ? -0.930 -5.569 12.586 1.00 33.34 273 ILE A O 4
ATOM 5310 N N . PRO A 1 33 ? -2.334 -7.097 11.610 1.00 11.11 274 PRO A N 4
ATOM 5311 C CA . PRO A 1 33 ? -3.198 -7.226 12.771 1.00 13.20 274 PRO A CA 4
ATOM 5312 C C . PRO A 1 33 ? -2.526 -8.058 13.865 1.00 13.12 274 PRO A C 4
ATOM 5313 O O . PRO A 1 33 ? -2.832 -7.900 15.046 1.00 3.42 274 PRO A O 4
ATOM 5324 N N . GLY A 1 34 ? -1.624 -8.926 13.433 1.00 24.24 275 GLY A N 4
ATOM 5325 C CA . GLY A 1 34 ? -0.906 -9.783 14.361 1.00 23.35 275 GLY A CA 4
ATOM 5326 C C . GLY A 1 34 ? -1.722 -11.033 14.698 1.00 15.41 275 GLY A C 4
ATOM 5327 O O . GLY A 1 34 ? -2.604 -11.427 13.936 1.00 45.44 275 GLY A O 4
ATOM 5331 N N . ASN A 1 35 ? -1.401 -11.621 15.841 1.00 43.22 276 ASN A N 4
ATOM 5332 C CA . ASN A 1 35 ? -2.094 -12.817 16.288 1.00 64.33 276 ASN A CA 4
ATOM 5333 C C . ASN A 1 35 ? -2.346 -13.733 15.088 1.00 33.04 276 ASN A C 4
ATOM 5334 O O . ASN A 1 35 ? -3.335 -14.464 15.059 1.00 62.43 276 ASN A O 4
ATOM 5345 N N . CYS A 1 36 ? -1.436 -13.663 14.129 1.00 44.23 277 CYS A N 4
ATOM 5346 C CA . CYS A 1 36 ? -1.547 -14.476 12.930 1.00 74.50 277 CYS A CA 4
ATOM 5347 C C . CYS A 1 36 ? -0.887 -15.829 13.204 1.00 2.01 277 CYS A C 4
ATOM 5348 O O . CYS A 1 36 ? -0.488 -16.112 14.333 1.00 51.41 277 CYS A O 4
ATOM 5356 N N . THR A 1 37 ? -0.791 -16.629 12.152 1.00 12.14 278 THR A N 4
ATOM 5357 C CA . THR A 1 37 ? -0.186 -17.945 12.266 1.00 43.04 278 THR A CA 4
ATOM 5358 C C . THR A 1 37 ? 0.408 -18.376 10.923 1.00 3.12 278 THR A C 4
ATOM 5359 O O . THR A 1 37 ? -0.281 -18.371 9.905 1.00 53.53 278 THR A O 4
ATOM 5370 N N . PHE A 1 38 ? 1.682 -18.739 10.965 1.00 32.13 279 PHE A N 4
ATOM 5371 C CA . PHE A 1 38 ? 2.377 -19.172 9.765 1.00 75.22 279 PHE A CA 4
ATOM 5372 C C . PHE A 1 38 ? 2.045 -20.629 9.435 1.00 63.10 279 PHE A C 4
ATOM 5373 O O . PHE A 1 38 ? 1.389 -21.313 10.219 1.00 62.00 279 PHE A O 4
ATOM 5390 N N . GLU A 1 39 ? 2.514 -21.061 8.274 1.00 44.24 280 GLU A N 4
ATOM 5391 C CA . GLU A 1 39 ? 2.276 -22.424 7.830 1.00 23.04 280 GLU A CA 4
ATOM 5392 C C . GLU A 1 39 ? 3.175 -22.759 6.639 1.00 61.35 280 GLU A C 4
ATOM 5393 O O . GLU A 1 39 ? 2.799 -22.532 5.490 1.00 42.24 280 GLU A O 4
ATOM 5406 N N . PHE A 1 40 ? 4.345 -23.295 6.953 1.00 45.11 281 PHE A N 4
ATOM 5407 C CA . PHE A 1 40 ? 5.301 -23.664 5.922 1.00 12.21 281 PHE A CA 4
ATOM 5408 C C . PHE A 1 40 ? 5.459 -25.183 5.840 1.00 63.40 281 PHE A C 4
ATOM 5409 O O . PHE A 1 40 ? 5.834 -25.826 6.820 1.00 43.24 281 PHE A O 4
ATOM 5426 N N . SER A 1 41 ? 5.166 -25.714 4.662 1.00 31.10 282 SER A N 4
ATOM 5427 C CA . SER A 1 41 ? 5.271 -27.146 4.439 1.00 21.12 282 SER A CA 4
ATOM 5428 C C . SER A 1 41 ? 6.446 -27.446 3.506 1.00 1.50 282 SER A C 4
ATOM 5429 O O . SER A 1 41 ? 6.926 -26.559 2.801 1.00 14.55 282 SER A O 4
ATOM 5437 N N . SER A 1 42 ? 6.876 -28.698 3.531 1.00 30.54 283 SER A N 4
ATOM 5438 C CA . SER A 1 42 ? 7.986 -29.126 2.696 1.00 13.04 283 SER A CA 4
ATOM 5439 C C . SER A 1 42 ? 7.621 -30.419 1.963 1.00 3.53 283 SER A C 4
ATOM 5440 O O . SER A 1 42 ? 7.551 -30.441 0.735 1.00 34.25 283 SER A O 4
ATOM 5448 N N . GLN A 1 43 ? 7.400 -31.463 2.747 1.00 33.42 284 GLN A N 4
ATOM 5449 C CA . GLN A 1 43 ? 7.044 -32.757 2.188 1.00 43.41 284 GLN A CA 4
ATOM 5450 C C . GLN A 1 43 ? 5.540 -33.000 2.328 1.00 24.30 284 GLN A C 4
ATOM 5451 O O . GLN A 1 43 ? 4.843 -32.236 2.993 1.00 3.50 284 GLN A O 4
ATOM 5465 N N . ILE A 1 44 ? 5.084 -34.069 1.691 1.00 45.43 285 ILE A N 4
ATOM 5466 C CA . ILE A 1 44 ? 3.676 -34.423 1.736 1.00 51.31 285 ILE A CA 4
ATOM 5467 C C . ILE A 1 44 ? 3.337 -34.973 3.123 1.00 62.44 285 ILE A C 4
ATOM 5468 O O . ILE A 1 44 ? 2.172 -35.221 3.429 1.00 52.25 285 ILE A O 4
ATOM 5484 N N . SER A 1 45 ? 4.377 -35.149 3.925 1.00 61.25 286 SER A N 4
ATOM 5485 C CA . SER A 1 45 ? 4.204 -35.666 5.272 1.00 65.15 286 SER A CA 4
ATOM 5486 C C . SER A 1 45 ? 3.102 -34.889 5.993 1.00 54.11 286 SER A C 4
ATOM 5487 O O . SER A 1 45 ? 2.012 -35.414 6.217 1.00 51.22 286 SER A O 4
ATOM 5495 N N . GLU A 1 46 ? 3.423 -33.650 6.337 1.00 73.32 287 GLU A N 4
ATOM 5496 C CA . GLU A 1 46 ? 2.473 -32.795 7.028 1.00 33.42 287 GLU A CA 4
ATOM 5497 C C . GLU A 1 46 ? 3.010 -31.365 7.113 1.00 33.20 287 GLU A C 4
ATOM 5498 O O . GLU A 1 46 ? 4.133 -31.094 6.692 1.00 23.33 287 GLU A O 4
ATOM 5511 N N . VAL A 1 47 ? 2.181 -30.488 7.660 1.00 4.30 288 VAL A N 4
ATOM 5512 C CA . VAL A 1 47 ? 2.559 -29.092 7.805 1.00 31.14 288 VAL A CA 4
ATOM 5513 C C . VAL A 1 47 ? 2.437 -28.686 9.275 1.00 2.24 288 VAL A C 4
ATOM 5514 O O . VAL A 1 47 ? 1.868 -29.421 10.081 1.00 1.42 288 VAL A O 4
ATOM 5527 N N . PHE A 1 48 ? 2.981 -27.517 9.580 1.00 2.21 289 PHE A N 4
ATOM 5528 C CA . PHE A 1 48 ? 2.941 -27.004 10.939 1.00 13.11 289 PHE A CA 4
ATOM 5529 C C . PHE A 1 48 ? 2.610 -25.510 10.952 1.00 64.02 289 PHE A C 4
ATOM 5530 O O . PHE A 1 48 ? 2.998 -24.777 10.043 1.00 72.21 289 PHE A O 4
ATOM 5547 N N . SER A 1 49 ? 1.898 -25.103 11.992 1.00 51.00 290 SER A N 4
ATOM 5548 C CA . SER A 1 49 ? 1.511 -23.710 12.135 1.00 41.30 290 SER A CA 4
ATOM 5549 C C . SER A 1 49 ? 2.132 -23.122 13.404 1.00 53.10 290 SER A C 4
ATOM 5550 O O . SER A 1 49 ? 1.924 -23.642 14.499 1.00 12.32 290 SER A O 4
ATOM 5558 N N . ILE A 1 50 ? 2.881 -22.046 13.214 1.00 23.11 291 ILE A N 4
ATOM 5559 C CA . ILE A 1 50 ? 3.534 -21.382 14.330 1.00 54.02 291 ILE A CA 4
ATOM 5560 C C . ILE A 1 50 ? 2.739 -20.131 14.708 1.00 13.33 291 ILE A C 4
ATOM 5561 O O . ILE A 1 50 ? 2.458 -19.288 13.857 1.00 32.31 291 ILE A O 4
ATOM 5577 N N . LYS A 1 51 ? 2.399 -20.049 15.986 1.00 14.42 292 LYS A N 4
ATOM 5578 C CA . LYS A 1 51 ? 1.642 -18.914 16.488 1.00 74.31 292 LYS A CA 4
ATOM 5579 C C . LYS A 1 51 ? 2.504 -17.654 16.404 1.00 44.42 292 LYS A C 4
ATOM 5580 O O . LYS A 1 51 ? 3.595 -17.604 16.971 1.00 70.54 292 LYS A O 4
ATOM 5598 N N . MET A 1 52 ? 1.983 -16.665 15.692 1.00 5.00 293 MET A N 4
ATOM 5599 C CA . MET A 1 52 ? 2.692 -15.408 15.526 1.00 5.55 293 MET A CA 4
ATOM 5600 C C . MET A 1 52 ? 2.434 -14.472 16.709 1.00 31.35 293 MET A C 4
ATOM 5601 O O . MET A 1 52 ? 1.362 -14.510 17.312 1.00 3.23 293 MET A O 4
ATOM 5615 N N . GLY A 1 53 ? 3.434 -13.655 17.006 1.00 33.34 294 GLY A N 4
ATOM 5616 C CA . GLY A 1 53 ? 3.328 -12.712 18.106 1.00 10.05 294 GLY A CA 4
ATOM 5617 C C . GLY A 1 53 ? 2.061 -11.863 17.981 1.00 31.43 294 GLY A C 4
ATOM 5618 O O . GLY A 1 53 ? 1.527 -11.696 16.886 1.00 63.02 294 GLY A O 4
ATOM 5622 N N . PRO A 1 54 ? 1.604 -11.337 19.149 1.00 3.30 295 PRO A N 4
ATOM 5623 C CA . PRO A 1 54 ? 0.410 -10.510 19.181 1.00 41.44 295 PRO A CA 4
ATOM 5624 C C . PRO A 1 54 ? 0.695 -9.114 18.622 1.00 13.10 295 PRO A C 4
ATOM 5625 O O . PRO A 1 54 ? -0.207 -8.449 18.114 1.00 63.13 295 PRO A O 4
ATOM 5636 N N . HIS A 1 55 ? 1.952 -8.711 18.735 1.00 32.23 296 HIS A N 4
ATOM 5637 C CA . HIS A 1 55 ? 2.367 -7.407 18.248 1.00 54.32 296 HIS A CA 4
ATOM 5638 C C . HIS A 1 55 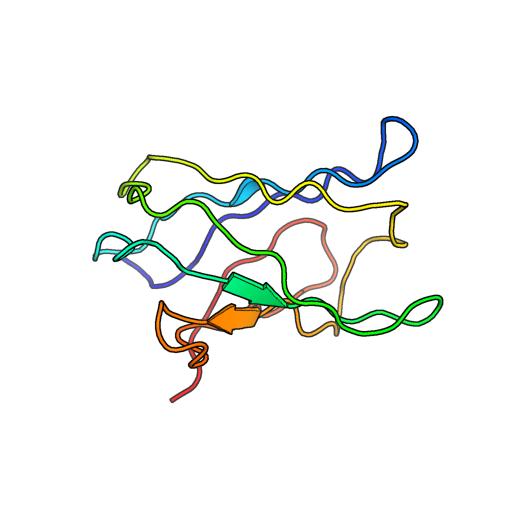? 1.938 -7.244 16.788 1.00 31.22 296 HIS A C 4
ATOM 5639 O O . HIS A 1 55 ? 1.277 -8.119 16.230 1.00 11.24 296 HIS A O 4
ATOM 5653 N N . GLU A 1 56 ? 2.332 -6.118 16.211 1.00 33.41 297 GLU A N 4
ATOM 5654 C CA . GLU A 1 56 ? 1.997 -5.830 14.827 1.00 15.10 297 GLU A CA 4
ATOM 5655 C C . GLU A 1 56 ? 3.266 -5.542 14.023 1.00 53.25 297 GLU A C 4
ATOM 5656 O O . GLU A 1 56 ? 4.361 -5.497 14.580 1.00 43.02 297 GLU A O 4
ATOM 5669 N N . ILE A 1 57 ? 3.076 -5.354 12.725 1.00 75.02 298 ILE A N 4
ATOM 5670 C CA . ILE A 1 57 ? 4.191 -5.072 11.838 1.00 4.51 298 ILE A CA 4
ATOM 5671 C C . ILE A 1 57 ? 3.816 -3.919 10.904 1.00 20.31 298 ILE A C 4
ATOM 5672 O O . ILE A 1 57 ? 3.779 -4.089 9.686 1.00 25.34 298 ILE A O 4
ATOM 5688 N N . GLY A 1 58 ? 3.546 -2.772 11.510 1.00 25.41 299 GLY A N 4
ATOM 5689 C CA . GLY A 1 58 ? 3.175 -1.592 10.748 1.00 62.42 299 GLY A CA 4
ATOM 5690 C C . GLY A 1 58 ? 4.284 -1.201 9.769 1.00 51.40 299 GLY A C 4
ATOM 5691 O O . GLY A 1 58 ? 4.684 -2.002 8.926 1.00 51.34 299 GLY A O 4
ATOM 5695 N N . ILE A 1 59 ? 4.749 0.031 9.914 1.00 41.52 300 ILE A N 4
ATOM 5696 C CA . ILE A 1 59 ? 5.804 0.539 9.053 1.00 51.21 300 ILE A CA 4
ATOM 5697 C C . ILE A 1 59 ? 7.146 0.429 9.779 1.00 1.31 300 ILE A C 4
ATOM 5698 O O . ILE A 1 59 ? 7.237 0.721 10.971 1.00 70.34 300 ILE A O 4
ATOM 5714 N N . LYS A 1 60 ? 8.155 0.008 9.030 1.00 12.14 301 LYS A N 4
ATOM 5715 C CA . LYS A 1 60 ? 9.488 -0.144 9.588 1.00 40.11 301 LYS A CA 4
ATOM 5716 C C . LYS A 1 60 ? 9.482 -1.281 10.611 1.00 34.51 301 LYS A C 4
ATOM 5717 O O . LYS A 1 60 ? 10.459 -1.478 11.332 1.00 73.42 301 LYS A O 4
ATOM 5735 N N . GLY A 1 61 ? 8.369 -2.001 10.642 1.00 43.41 302 GLY A N 4
ATOM 5736 C CA . GLY A 1 61 ? 8.223 -3.113 11.565 1.00 72.32 302 GLY A CA 4
ATOM 5737 C C . GLY A 1 61 ? 8.397 -4.451 10.843 1.00 60.01 302 GLY A C 4
ATOM 5738 O O . GLY A 1 61 ? 8.027 -4.584 9.677 1.00 25.23 302 GLY A O 4
ATOM 5742 N N . GLN A 1 62 ? 8.960 -5.408 11.566 1.00 61.14 303 GLN A N 4
ATOM 5743 C CA . GLN A 1 62 ? 9.188 -6.731 11.009 1.00 52.34 303 GLN A CA 4
ATOM 5744 C C . GLN A 1 62 ? 8.695 -7.807 11.978 1.00 0.01 303 GLN A C 4
ATOM 5745 O O . GLN A 1 62 ? 8.151 -7.493 13.035 1.00 14.24 303 GLN A O 4
ATOM 5759 N N . LYS A 1 63 ? 8.904 -9.054 11.583 1.00 34.31 304 LYS A N 4
ATOM 5760 C CA . LYS A 1 63 ? 8.487 -10.179 12.404 1.00 44.21 304 LYS A CA 4
ATOM 5761 C C . LYS A 1 63 ? 9.439 -11.354 12.172 1.00 61.03 304 LYS A C 4
ATOM 5762 O O . LYS A 1 63 ? 9.998 -11.499 11.086 1.00 64.41 304 LYS A O 4
ATOM 5780 N N . GLU A 1 64 ? 9.594 -12.163 13.210 1.00 52.33 305 GLU A N 4
ATOM 5781 C CA . GLU A 1 64 ? 10.468 -13.321 13.133 1.00 42.35 305 GLU A CA 4
ATOM 5782 C C . GLU A 1 64 ? 9.644 -14.610 13.147 1.00 43.14 305 GLU A C 4
ATOM 5783 O O . GLU A 1 64 ? 8.490 -14.609 13.572 1.00 3.43 305 GLU A O 4
ATOM 5796 N N . LEU A 1 65 ? 10.269 -15.679 12.676 1.00 64.00 306 LEU A N 4
ATOM 5797 C CA . LEU A 1 65 ? 9.608 -16.972 12.629 1.00 25.21 306 LEU A CA 4
ATOM 5798 C C . LEU A 1 65 ? 10.664 -18.080 12.631 1.00 51.14 306 LEU A C 4
ATOM 5799 O O . LEU A 1 65 ? 10.866 -18.751 11.620 1.00 44.33 306 LEU A O 4
ATOM 5815 N N . TRP A 1 66 ? 11.309 -18.237 13.777 1.00 33.43 307 TRP A N 4
ATOM 5816 C CA . TRP A 1 66 ? 12.338 -19.252 13.924 1.00 62.23 307 TRP A CA 4
ATOM 5817 C C . TRP A 1 66 ? 11.648 -20.613 14.034 1.00 62.30 307 TRP A C 4
ATOM 5818 O O . TRP A 1 66 ? 10.734 -20.787 14.838 1.00 11.54 307 TRP A O 4
ATOM 5839 N N . PHE A 1 67 ? 12.112 -21.544 13.214 1.00 65.52 308 PHE A N 4
ATOM 5840 C CA . PHE A 1 67 ? 11.551 -22.885 13.209 1.00 45.10 308 PHE A CA 4
ATOM 5841 C C . PHE A 1 67 ? 12.605 -23.922 13.605 1.00 13.42 308 PHE A C 4
ATOM 5842 O O . PHE A 1 67 ? 13.708 -23.565 14.016 1.00 32.15 308 PHE A O 4
ATOM 5859 N N . PHE A 1 68 ? 12.227 -25.184 13.467 1.00 23.13 309 PHE A N 4
ATOM 5860 C CA . PHE A 1 68 ? 13.126 -26.275 13.806 1.00 55.13 309 PHE A CA 4
ATOM 5861 C C . PHE A 1 68 ? 12.564 -27.616 13.328 1.00 44.33 309 PHE A C 4
ATOM 5862 O O . PHE A 1 68 ? 11.364 -27.742 13.092 1.00 52.42 309 PHE A O 4
ATOM 5879 N N . PRO A 1 69 ? 13.484 -28.609 13.196 1.00 73.24 310 PRO A N 4
ATOM 5880 C CA . PRO A 1 69 ? 14.886 -28.376 13.496 1.00 60.11 310 PRO A CA 4
ATOM 5881 C C . PRO A 1 69 ? 15.556 -27.562 12.387 1.00 1.55 310 PRO A C 4
ATOM 5882 O O . PRO A 1 69 ? 16.418 -26.728 12.660 1.00 44.33 310 PRO A O 4
ATOM 5893 N N . SER A 1 70 ? 15.134 -27.832 11.161 1.00 10.40 311 SER A N 4
ATOM 5894 C CA . SER A 1 70 ? 15.682 -27.134 10.010 1.00 23.03 311 SER A CA 4
ATOM 5895 C C . SER A 1 70 ? 15.204 -27.799 8.718 1.00 32.42 311 SER A C 4
ATOM 5896 O O . SER A 1 70 ? 15.283 -29.019 8.577 1.00 10.35 311 SER A O 4
ATOM 5904 N N . LEU A 1 71 ? 14.718 -26.969 7.808 1.00 52.24 312 LEU A N 4
ATOM 5905 C CA . LEU A 1 71 ? 14.227 -27.461 6.532 1.00 75.32 312 LEU A CA 4
ATOM 5906 C C . LEU A 1 71 ? 15.117 -26.929 5.407 1.00 24.34 312 LEU A C 4
ATOM 5907 O O . LEU A 1 71 ? 15.812 -25.929 5.581 1.00 21.34 312 LEU A O 4
ATOM 5923 N N . PRO A 1 72 ? 15.067 -27.640 4.249 1.00 11.00 313 PRO A N 4
ATOM 5924 C CA . PRO A 1 72 ? 15.861 -27.250 3.096 1.00 12.24 313 PRO A CA 4
ATOM 5925 C C . PRO A 1 72 ? 15.262 -26.021 2.409 1.00 44.10 313 PRO A C 4
ATOM 5926 O O . PRO A 1 72 ? 14.044 -25.857 2.374 1.00 51.42 313 PRO A O 4
ATOM 5937 N N . THR A 1 73 ? 16.147 -25.189 1.879 1.00 23.23 314 THR A N 4
ATOM 5938 C CA . THR A 1 73 ? 15.722 -23.980 1.195 1.00 72.23 314 THR A CA 4
ATOM 5939 C C . THR A 1 73 ? 16.343 -23.911 -0.202 1.00 31.42 314 THR A C 4
ATOM 5940 O O . THR A 1 73 ? 17.292 -24.635 -0.499 1.00 42.22 314 THR A O 4
ATOM 5951 N N . PRO A 1 74 ? 15.767 -23.012 -1.043 1.00 52.43 315 PRO A N 4
ATOM 5952 C CA . PRO A 1 74 ? 14.646 -22.194 -0.611 1.00 60.14 315 PRO A CA 4
ATOM 5953 C C . PRO A 1 74 ? 13.357 -23.017 -0.553 1.00 44.22 315 PRO A C 4
ATOM 5954 O O . PRO A 1 74 ? 13.351 -24.193 -0.913 1.00 31.24 315 PRO A O 4
ATOM 5965 N N . LEU A 1 75 ? 12.297 -22.365 -0.098 1.00 62.40 316 LEU A N 4
ATOM 5966 C CA . LEU A 1 75 ? 11.006 -23.022 0.012 1.00 54.14 316 LEU A CA 4
ATOM 5967 C C . LEU A 1 75 ? 10.211 -22.793 -1.275 1.00 51.45 316 LEU A C 4
ATOM 5968 O O . LEU A 1 75 ? 9.185 -22.114 -1.263 1.00 72.32 316 LEU A O 4
ATOM 5984 N N . SER A 1 76 ? 10.715 -23.371 -2.355 1.00 61.15 317 SER A N 4
ATOM 5985 C CA . SER A 1 76 ? 10.065 -23.238 -3.648 1.00 61.32 317 SER A CA 4
ATOM 5986 C C . SER A 1 76 ? 8.908 -24.233 -3.757 1.00 32.23 317 SER A C 4
ATOM 5987 O O . SER A 1 76 ? 9.086 -25.426 -3.517 1.00 33.43 317 SER A O 4
ATOM 5995 N N . ASN A 1 77 ? 7.748 -23.705 -4.118 1.00 73.35 318 ASN A N 4
ATOM 5996 C CA . ASN A 1 77 ? 6.561 -24.532 -4.262 1.00 24.13 318 ASN A CA 4
ATOM 5997 C C . ASN A 1 77 ? 6.046 -24.922 -2.875 1.00 2.12 318 ASN A C 4
ATOM 5998 O O . ASN A 1 77 ? 5.319 -25.903 -2.732 1.00 71.51 318 ASN A O 4
ATOM 6009 N N . TYR A 1 78 ? 6.444 -24.132 -1.888 1.00 34.53 319 TYR A N 4
ATOM 6010 C CA . TYR A 1 78 ? 6.031 -24.383 -0.517 1.00 41.31 319 TYR A CA 4
ATOM 6011 C C . TYR A 1 78 ? 4.934 -23.407 -0.088 1.00 14.31 319 TYR A C 4
ATOM 6012 O O . TYR A 1 78 ? 5.037 -22.205 -0.331 1.00 33.34 319 TYR A O 4
ATOM 6030 N N . THR A 1 79 ? 3.908 -23.960 0.542 1.00 12.34 320 THR A N 4
ATOM 6031 C CA . THR A 1 79 ? 2.792 -23.153 1.008 1.00 63.14 320 THR A CA 4
ATOM 6032 C C . THR A 1 79 ? 3.302 -21.898 1.719 1.00 52.13 320 THR A C 4
ATOM 6033 O O . THR A 1 79 ? 3.115 -20.784 1.231 1.00 73.44 320 THR A O 4
ATOM 6044 N N . MET A 1 80 ? 3.936 -22.120 2.861 1.00 52.24 321 MET A N 4
ATOM 6045 C CA . MET A 1 80 ? 4.474 -21.020 3.644 1.00 73.41 321 MET A CA 4
ATOM 6046 C C . MET A 1 80 ? 3.594 -19.775 3.518 1.00 73.23 321 MET A C 4
ATOM 6047 O O . MET A 1 80 ? 4.068 -18.713 3.117 1.00 61.53 321 MET A O 4
ATOM 6061 N N . LYS A 1 81 ? 2.327 -19.947 3.867 1.00 4.44 322 LYS A N 4
ATOM 6062 C CA . LYS A 1 81 ? 1.377 -18.850 3.798 1.00 12.13 322 LYS A CA 4
ATOM 6063 C C . LYS A 1 81 ? 1.276 -18.181 5.171 1.00 74.13 322 LYS A C 4
ATOM 6064 O O . LYS A 1 81 ? 2.108 -18.419 6.044 1.00 45.00 322 LYS A O 4
ATOM 6082 N N . VAL A 1 82 ? 0.248 -17.358 5.318 1.00 41.31 323 VAL A N 4
ATOM 6083 C CA . VAL A 1 82 ? 0.027 -16.653 6.569 1.00 3.22 323 VAL A CA 4
ATOM 6084 C C . VAL A 1 82 ? -1.477 -16.524 6.818 1.00 22.25 323 VAL A C 4
ATOM 6085 O O . VAL A 1 82 ? -2.212 -16.036 5.962 1.00 51.12 323 VAL A O 4
ATOM 6098 N N . VAL A 1 83 ? -1.889 -16.971 7.996 1.00 75.05 324 VAL A N 4
ATOM 6099 C CA . VAL A 1 83 ? -3.293 -16.912 8.368 1.00 23.04 324 VAL A CA 4
ATOM 6100 C C . VAL A 1 83 ? -3.481 -15.860 9.463 1.00 53.32 324 VAL A C 4
ATOM 6101 O O . VAL A 1 83 ? -2.552 -15.121 9.786 1.00 70.33 324 VAL A O 4
ATOM 6114 N N . ASN A 1 84 ? -4.690 -15.825 10.003 1.00 13.44 325 ASN A N 4
ATOM 6115 C CA . ASN A 1 84 ? -5.013 -14.875 11.055 1.00 43.11 325 ASN A CA 4
ATOM 6116 C C . ASN A 1 84 ? -5.443 -15.637 12.310 1.00 2.20 325 ASN A C 4
ATOM 6117 O O . ASN A 1 84 ? -5.315 -16.859 12.373 1.00 1.52 325 ASN A O 4
ATOM 6128 N N . GLN A 1 85 ? -5.944 -14.884 13.278 1.00 1.30 326 GLN A N 4
ATOM 6129 C CA . GLN A 1 85 ? -6.394 -15.473 14.528 1.00 44.31 326 GLN A CA 4
ATOM 6130 C C . GLN A 1 85 ? -7.601 -16.380 14.283 1.00 51.10 326 GLN A C 4
ATOM 6131 O O . GLN A 1 85 ? -8.041 -17.091 15.185 1.00 23.11 326 GLN A O 4
ATOM 6145 N N . ASP A 1 86 ? -8.103 -16.326 13.058 1.00 11.51 327 ASP A N 4
ATOM 6146 C CA . ASP A 1 86 ? -9.251 -17.133 12.683 1.00 31.52 327 ASP A CA 4
ATOM 6147 C C . ASP A 1 86 ? -8.766 -18.426 12.024 1.00 31.32 327 ASP A C 4
ATOM 6148 O O . ASP A 1 86 ? -9.558 -19.333 11.771 1.00 23.23 327 ASP A O 4
ATOM 6158 N N . GLY A 1 87 ? -7.468 -18.470 11.765 1.00 44.41 328 GLY A N 4
ATOM 6159 C CA . GLY A 1 87 ? -6.868 -19.636 11.140 1.00 24.31 328 GLY A CA 4
ATOM 6160 C C . GLY A 1 87 ? -7.042 -19.595 9.621 1.00 60.24 328 GLY A C 4
ATOM 6161 O O . GLY A 1 87 ? -6.528 -20.457 8.910 1.00 63.23 328 GLY A O 4
ATOM 6165 N N . GLU A 1 88 ? -7.769 -18.585 9.168 1.00 51.54 329 GLU A N 4
ATOM 6166 C CA . GLU A 1 88 ? -8.018 -18.420 7.745 1.00 3.25 329 GLU A CA 4
ATOM 6167 C C . GLU A 1 88 ? -6.816 -17.756 7.070 1.00 11.30 329 GLU A C 4
ATOM 6168 O O . GLU A 1 88 ? -6.209 -16.845 7.631 1.00 20.13 329 GLU A O 4
ATOM 6181 N N . THR A 1 89 ? -6.509 -18.237 5.875 1.00 61.44 330 THR A N 4
ATOM 6182 C CA . THR A 1 89 ? -5.391 -17.702 5.117 1.00 43.23 330 THR A CA 4
ATOM 6183 C C . THR A 1 89 ? -5.672 -16.257 4.701 1.00 40.33 330 THR A C 4
ATOM 6184 O O . THR A 1 89 ? -6.671 -15.981 4.039 1.00 52.25 330 THR A O 4
ATOM 6195 N N . ILE A 1 90 ? -4.773 -15.372 5.106 1.00 22.23 331 ILE A N 4
ATOM 6196 C CA . ILE A 1 90 ? -4.912 -13.962 4.784 1.00 64.21 331 ILE A CA 4
ATOM 6197 C C . ILE A 1 90 ? -4.058 -13.638 3.557 1.00 43.44 331 ILE A C 4
ATOM 6198 O O . ILE A 1 90 ? -4.487 -12.893 2.677 1.00 61.04 331 ILE A O 4
ATOM 6214 N N . LEU A 1 91 ? -2.864 -14.212 3.537 1.00 71.40 332 LEU A N 4
ATOM 6215 C CA . LEU A 1 91 ? -1.946 -13.994 2.432 1.00 11.31 332 LEU A CA 4
ATOM 6216 C C . LEU A 1 91 ? -1.214 -15.299 2.117 1.00 25.42 332 LEU A C 4
ATOM 6217 O O . LEU A 1 91 ? -1.318 -16.270 2.866 1.00 71.15 332 LEU A O 4
ATOM 6233 N N . VAL A 1 92 ? -0.488 -15.281 1.009 1.00 73.34 333 VAL A N 4
ATOM 6234 C CA . VAL A 1 92 ? 0.262 -16.452 0.585 1.00 15.25 333 VAL A CA 4
ATOM 6235 C C . VAL A 1 92 ? 1.537 -16.004 -0.130 1.00 43.44 333 VAL A C 4
ATOM 6236 O O . VAL A 1 92 ? 1.484 -15.187 -1.049 1.00 73.51 333 VAL A O 4
ATOM 6249 N N . GLY A 1 93 ? 2.655 -16.557 0.318 1.00 74.04 334 GLY A N 4
ATOM 6250 C CA . GLY A 1 93 ? 3.942 -16.224 -0.269 1.00 32.53 334 GLY A CA 4
ATOM 6251 C C . GLY A 1 93 ? 4.265 -17.151 -1.443 1.00 2.51 334 GLY A C 4
ATOM 6252 O O . GLY A 1 93 ? 4.462 -18.350 -1.256 1.00 24.20 334 GLY A O 4
ATOM 6256 N N . LYS A 1 94 ? 4.310 -16.558 -2.627 1.00 74.33 335 LYS A N 4
ATOM 6257 C CA . LYS A 1 94 ? 4.606 -17.315 -3.832 1.00 34.22 335 LYS A CA 4
ATOM 6258 C C . LYS A 1 94 ? 5.780 -18.258 -3.561 1.00 41.40 335 LYS A C 4
ATOM 6259 O O . LYS A 1 94 ? 5.905 -19.300 -4.202 1.00 33.11 335 LYS A O 4
ATOM 6277 N N . CYS A 1 95 ? 6.612 -17.857 -2.611 1.00 32.04 336 CYS A N 4
ATOM 6278 C CA . CYS A 1 95 ? 7.772 -18.653 -2.247 1.00 51.21 336 CYS A CA 4
ATOM 6279 C C . CYS A 1 95 ? 8.415 -19.179 -3.532 1.00 32.53 336 CYS A C 4
ATOM 6280 O O . CYS A 1 95 ? 8.394 -20.381 -3.793 1.00 74.21 336 CYS A O 4
ATOM 6288 N N . ALA A 1 96 ? 8.971 -18.254 -4.299 1.00 63.14 337 ALA A N 4
ATOM 6289 C CA . ALA A 1 96 ? 9.619 -18.610 -5.550 1.00 61.24 337 ALA A CA 4
ATOM 6290 C C . ALA A 1 96 ? 10.935 -19.331 -5.251 1.00 70.21 337 ALA A C 4
ATOM 6291 O O . ALA A 1 96 ? 11.229 -19.641 -4.098 1.00 12.25 337 ALA A O 4
ATOM 6298 N N . ASP A 1 97 ? 11.692 -19.578 -6.310 1.00 51.52 338 ASP A N 4
ATOM 6299 C CA . ASP A 1 97 ? 12.970 -20.256 -6.175 1.00 74.34 338 ASP A CA 4
ATOM 6300 C C . ASP A 1 97 ? 14.030 -19.253 -5.717 1.00 54.42 338 ASP A C 4
ATOM 6301 O O . ASP A 1 97 ? 15.040 -19.060 -6.391 1.00 62.34 338 ASP A O 4
ATOM 6311 N N . SER A 1 98 ? 13.762 -18.639 -4.574 1.00 24.14 339 SER A N 4
ATOM 6312 C CA . SER A 1 98 ? 14.681 -17.660 -4.017 1.00 53.03 339 SER A CA 4
ATOM 6313 C C . SER A 1 98 ? 14.283 -17.328 -2.578 1.00 34.02 339 SER A C 4
ATOM 6314 O O . SER A 1 98 ? 13.097 -17.241 -2.262 1.00 50.42 339 SER A O 4
ATOM 6322 N N . ASN A 1 99 ? 15.296 -17.152 -1.743 1.00 63.10 340 ASN A N 4
ATOM 6323 C CA . ASN A 1 99 ? 15.067 -16.832 -0.344 1.00 41.44 340 ASN A CA 4
ATOM 6324 C C . ASN A 1 99 ? 14.002 -15.738 -0.244 1.00 43.52 340 ASN A C 4
ATOM 6325 O O . ASN A 1 99 ? 13.239 -15.696 0.719 1.00 0.55 340 ASN A O 4
ATOM 6336 N N . GLU A 1 100 ? 13.985 -14.879 -1.253 1.00 41.11 341 GLU A N 4
ATOM 6337 C CA . GLU A 1 100 ? 13.027 -13.788 -1.291 1.00 15.52 341 GLU A CA 4
ATOM 6338 C C . GLU A 1 100 ? 11.601 -14.336 -1.381 1.00 0.12 341 GLU A C 4
ATOM 6339 O O . GLU A 1 100 ? 11.373 -15.386 -1.980 1.00 12.15 341 GLU A O 4
ATOM 6352 N N . ILE A 1 101 ? 10.679 -13.601 -0.777 1.00 50.40 342 ILE A N 4
ATOM 6353 C CA . ILE A 1 101 ? 9.282 -14.000 -0.782 1.00 31.34 342 ILE A CA 4
ATOM 6354 C C . ILE A 1 101 ? 8.399 -12.752 -0.725 1.00 72.21 342 ILE A C 4
ATOM 6355 O O . ILE A 1 101 ? 8.718 -11.792 -0.025 1.00 63.43 342 ILE A O 4
ATOM 6371 N N . THR A 1 102 ? 7.305 -12.806 -1.471 1.00 43.24 343 THR A N 4
ATOM 6372 C CA . THR A 1 102 ? 6.374 -11.692 -1.515 1.00 53.51 343 THR A CA 4
ATOM 6373 C C . THR A 1 102 ? 4.932 -12.203 -1.546 1.00 41.30 343 THR A C 4
ATOM 6374 O O . THR A 1 102 ? 4.478 -12.729 -2.561 1.00 12.31 343 THR A O 4
ATOM 6385 N N . LEU A 1 103 ? 4.253 -12.030 -0.422 1.00 34.22 344 LEU A N 4
ATOM 6386 C CA . LEU A 1 103 ? 2.872 -12.468 -0.307 1.00 53.52 344 LEU A CA 4
ATOM 6387 C C . LEU A 1 103 ? 2.018 -11.720 -1.334 1.00 31.43 344 LEU A C 4
ATOM 6388 O O . LEU A 1 103 ? 2.141 -10.506 -1.483 1.00 5.31 344 LEU A O 4
ATOM 6404 N N . LYS A 1 104 ? 1.171 -12.478 -2.015 1.00 13.32 345 LYS A N 4
ATOM 6405 C CA . LYS A 1 104 ? 0.297 -11.902 -3.023 1.00 34.50 345 LYS A CA 4
ATOM 6406 C C . LYS A 1 104 ? -1.126 -11.811 -2.466 1.00 44.34 345 LYS A C 4
ATOM 6407 O O . LYS A 1 104 ? -1.582 -10.731 -2.095 1.00 52.52 345 LYS A O 4
ATOM 6425 N N . SER A 1 105 ? -1.786 -12.958 -2.426 1.00 32.41 346 SER A N 4
ATOM 6426 C CA . SER A 1 105 ? -3.147 -13.021 -1.921 1.00 32.22 346 SER A CA 4
ATOM 6427 C C . SER A 1 105 ? -3.837 -14.288 -2.431 1.00 41.13 346 SER A C 4
ATOM 6428 O O . SER A 1 105 ? -3.607 -14.711 -3.563 1.00 71.20 346 SER A O 4
ATOM 6436 N N . PRO A 1 106 ? -4.691 -14.873 -1.549 1.00 2.31 347 PRO A N 4
ATOM 6437 C CA . PRO A 1 106 ? -5.416 -16.083 -1.899 1.00 5.55 347 PRO A CA 4
ATOM 6438 C C . PRO A 1 106 ? -6.565 -15.775 -2.860 1.00 52.50 347 PRO A C 4
ATOM 6439 O O . PRO A 1 106 ? -6.480 -16.072 -4.050 1.00 72.25 347 PRO A O 4
ATOM 6450 N N . LEU A 1 107 ? -7.614 -15.182 -2.308 1.00 24.14 348 LEU A N 4
ATOM 6451 C CA . LEU A 1 107 ? -8.779 -14.830 -3.101 1.00 62.34 348 LEU A CA 4
ATOM 6452 C C . LEU A 1 107 ? -9.129 -13.360 -2.862 1.00 20.44 348 LEU A C 4
ATOM 6453 O O . LEU A 1 107 ? -9.276 -12.932 -1.718 1.00 31.21 348 LEU A O 4
ATOM 6469 N N . ASN A 1 5 ? 6.434 1.266 -8.262 1.00 21.15 246 ASN A N 5
ATOM 6470 C CA . ASN A 1 5 ? 5.368 1.591 -7.329 1.00 22.10 246 ASN A CA 5
ATOM 6471 C C . ASN A 1 5 ? 4.490 0.356 -7.114 1.00 43.32 246 ASN A C 5
ATOM 6472 O O . ASN A 1 5 ? 3.322 0.347 -7.498 1.00 33.10 246 ASN A O 5
ATOM 6483 N N . ASP A 1 6 ? 5.087 -0.655 -6.502 1.00 22.54 247 ASP A N 5
ATOM 6484 C CA . ASP A 1 6 ? 4.374 -1.892 -6.231 1.00 62.43 247 ASP A CA 5
ATOM 6485 C C . ASP A 1 6 ? 5.087 -2.653 -5.111 1.00 44.33 247 ASP A C 5
ATOM 6486 O O . ASP A 1 6 ? 5.800 -3.621 -5.370 1.00 21.23 247 ASP A O 5
ATOM 6496 N N . PRO A 1 7 ? 4.865 -2.173 -3.858 1.00 53.45 248 PRO A N 5
ATOM 6497 C CA . PRO A 1 7 ? 5.478 -2.796 -2.698 1.00 73.21 248 PRO A CA 5
ATOM 6498 C C . PRO A 1 7 ? 4.783 -4.115 -2.354 1.00 23.35 248 PRO A C 5
ATOM 6499 O O . PRO A 1 7 ? 3.749 -4.446 -2.931 1.00 52.22 248 PRO A O 5
ATOM 6510 N N . LEU A 1 8 ? 5.380 -4.833 -1.414 1.00 20.45 249 LEU A N 5
ATOM 6511 C CA . LEU A 1 8 ? 4.832 -6.109 -0.985 1.00 13.10 249 LEU A CA 5
ATOM 6512 C C . LEU A 1 8 ? 5.553 -6.569 0.284 1.00 51.24 249 LEU A C 5
ATOM 6513 O O . LEU A 1 8 ? 6.419 -5.864 0.800 1.00 51.02 249 LEU A O 5
ATOM 6529 N N . LEU A 1 9 ? 5.169 -7.748 0.750 1.00 61.13 250 LEU A N 5
ATOM 6530 C CA . LEU A 1 9 ? 5.768 -8.310 1.948 1.00 22.31 250 LEU A CA 5
ATOM 6531 C C . LEU A 1 9 ? 6.863 -9.301 1.549 1.00 64.33 250 LEU A C 5
ATOM 6532 O O . LEU A 1 9 ? 6.572 -10.435 1.171 1.00 50.14 250 LEU A O 5
ATOM 6548 N N . HIS A 1 10 ? 8.101 -8.838 1.646 1.00 13.35 251 HIS A N 5
ATOM 6549 C CA . HIS A 1 10 ? 9.241 -9.669 1.300 1.00 30.11 251 HIS A CA 5
ATOM 6550 C C . HIS A 1 10 ? 9.669 -10.487 2.520 1.00 5.34 251 HIS A C 5
ATOM 6551 O O . HIS A 1 10 ? 9.602 -10.004 3.650 1.00 65.51 251 HIS A O 5
ATOM 6565 N N . VAL A 1 11 ? 10.100 -11.710 2.251 1.00 23.31 252 VAL A N 5
ATOM 6566 C CA . VAL A 1 11 ? 10.540 -12.600 3.313 1.00 53.41 252 VAL A CA 5
ATOM 6567 C C . VAL A 1 11 ? 11.947 -13.109 2.996 1.00 71.45 252 VAL A C 5
ATOM 6568 O O . VAL A 1 11 ? 12.281 -13.338 1.834 1.00 32.41 252 VAL A O 5
ATOM 6581 N N . GLU A 1 12 ? 12.734 -13.272 4.049 1.00 62.23 253 GLU A N 5
ATOM 6582 C CA . GLU A 1 12 ? 14.098 -13.751 3.897 1.00 52.31 253 GLU A CA 5
ATOM 6583 C C . GLU A 1 12 ? 14.286 -15.066 4.656 1.00 5.40 253 GLU A C 5
ATOM 6584 O O . GLU A 1 12 ? 14.078 -15.123 5.867 1.00 43.20 253 GLU A O 5
ATOM 6597 N N . VAL A 1 13 ? 14.679 -16.090 3.913 1.00 53.01 254 VAL A N 5
ATOM 6598 C CA . VAL A 1 13 ? 14.898 -17.401 4.501 1.00 52.42 254 VAL A CA 5
ATOM 6599 C C . VAL A 1 13 ? 16.399 -17.621 4.699 1.00 33.31 254 VAL A C 5
ATOM 6600 O O . VAL A 1 13 ? 17.132 -17.830 3.734 1.00 40.52 254 VAL A O 5
ATOM 6613 N N . SER A 1 14 ? 16.811 -17.568 5.957 1.00 20.31 255 SER A N 5
ATOM 6614 C CA . SER A 1 14 ? 18.211 -17.760 6.294 1.00 4.14 255 SER A CA 5
ATOM 6615 C C . SER A 1 14 ? 18.620 -19.210 6.028 1.00 43.14 255 SER A C 5
ATOM 6616 O O . SER A 1 14 ? 19.545 -19.466 5.258 1.00 20.31 255 SER A O 5
ATOM 6624 N N . ASN A 1 15 ? 17.911 -20.120 6.678 1.00 21.43 256 ASN A N 5
ATOM 6625 C CA . ASN A 1 15 ? 18.189 -21.538 6.521 1.00 14.00 256 ASN A CA 5
ATOM 6626 C C . ASN A 1 15 ? 19.659 -21.805 6.851 1.00 74.13 256 ASN A C 5
ATOM 6627 O O . ASN A 1 15 ? 20.450 -22.120 5.963 1.00 21.24 256 ASN A O 5
ATOM 6638 N N . GLU A 1 16 ? 19.979 -21.669 8.129 1.00 63.40 257 GLU A N 5
ATOM 6639 C CA . GLU A 1 16 ? 21.340 -21.892 8.587 1.00 63.22 257 GLU A CA 5
ATOM 6640 C C . GLU A 1 16 ? 21.395 -23.106 9.517 1.00 4.42 257 GLU A C 5
ATOM 6641 O O . GLU A 1 16 ? 20.371 -23.533 10.047 1.00 71.11 257 GLU A O 5
ATOM 6654 N N . ASP A 1 17 ? 22.602 -23.626 9.688 1.00 73.23 258 ASP A N 5
ATOM 6655 C CA . ASP A 1 17 ? 22.804 -24.782 10.545 1.00 52.11 258 ASP A CA 5
ATOM 6656 C C . ASP A 1 17 ? 21.973 -24.618 11.819 1.00 0.22 258 ASP A C 5
ATOM 6657 O O . ASP A 1 17 ? 21.190 -25.498 12.172 1.00 70.43 258 ASP A O 5
ATOM 6667 N N . ASN A 1 18 ? 22.172 -23.484 12.475 1.00 21.02 259 ASN A N 5
ATOM 6668 C CA . ASN A 1 18 ? 21.451 -23.193 13.703 1.00 60.13 259 ASN A CA 5
ATOM 6669 C C . ASN A 1 18 ? 19.981 -23.578 13.529 1.00 75.32 259 ASN A C 5
ATOM 6670 O O . ASN A 1 18 ? 19.485 -24.475 14.210 1.00 64.25 259 ASN A O 5
ATOM 6681 N N . SER A 1 19 ? 19.324 -22.881 12.614 1.00 74.14 260 SER A N 5
ATOM 6682 C CA . SER A 1 19 ? 17.920 -23.139 12.342 1.00 53.24 260 SER A CA 5
ATOM 6683 C C . SER A 1 19 ? 17.420 -22.202 11.240 1.00 15.12 260 SER A C 5
ATOM 6684 O O . SER A 1 19 ? 18.200 -21.450 10.658 1.00 13.33 260 SER A O 5
ATOM 6692 N N . LEU A 1 20 ? 16.121 -22.278 10.987 1.00 22.22 261 LEU A N 5
ATOM 6693 C CA . LEU A 1 20 ? 15.508 -21.446 9.966 1.00 73.41 261 LEU A CA 5
ATOM 6694 C C . LEU A 1 20 ? 15.312 -20.032 10.516 1.00 71.21 261 LEU A C 5
ATOM 6695 O O . LEU A 1 20 ? 15.472 -19.800 11.713 1.00 23.22 261 LEU A O 5
ATOM 6711 N N . HIS A 1 21 ? 14.968 -19.124 9.615 1.00 40.40 262 HIS A N 5
ATOM 6712 C CA . HIS A 1 21 ? 14.749 -17.738 9.995 1.00 33.40 262 HIS A CA 5
ATOM 6713 C C . HIS A 1 21 ? 14.018 -17.006 8.868 1.00 71.54 262 HIS A C 5
ATOM 6714 O O . HIS A 1 21 ? 14.576 -16.802 7.791 1.00 62.53 262 HIS A O 5
ATOM 6728 N N . PHE A 1 22 ? 12.780 -16.631 9.154 1.00 71.41 263 PHE A N 5
ATOM 6729 C CA . PHE A 1 22 ? 11.967 -15.927 8.178 1.00 53.54 263 PHE A CA 5
ATOM 6730 C C . PHE A 1 22 ? 11.626 -14.516 8.664 1.00 75.42 263 PHE A C 5
ATOM 6731 O O . PHE A 1 22 ? 10.799 -14.348 9.559 1.00 4.33 263 PHE A O 5
ATOM 6748 N N . ILE A 1 23 ? 12.279 -13.540 8.052 1.00 51.23 264 ILE A N 5
ATOM 6749 C CA . ILE A 1 23 ? 12.055 -12.150 8.411 1.00 41.31 264 ILE A CA 5
ATOM 6750 C C . ILE A 1 23 ? 11.100 -11.513 7.399 1.00 31.52 264 ILE A C 5
ATOM 6751 O O . ILE A 1 23 ? 11.500 -11.186 6.283 1.00 1.33 264 ILE A O 5
ATOM 6767 N N . LEU A 1 24 ? 9.855 -11.358 7.826 1.00 42.23 265 LEU A N 5
ATOM 6768 C CA . LEU A 1 24 ? 8.840 -10.767 6.971 1.00 54.31 265 LEU A CA 5
ATOM 6769 C C . LEU A 1 24 ? 8.559 -9.336 7.435 1.00 53.04 265 LEU A C 5
ATOM 6770 O O . LEU A 1 24 ? 8.260 -9.106 8.606 1.00 61.54 265 LEU A O 5
ATOM 6786 N N . TYR A 1 25 ? 8.664 -8.411 6.492 1.00 42.10 266 TYR A N 5
ATOM 6787 C CA . TYR A 1 25 ? 8.425 -7.009 6.789 1.00 1.22 266 TYR A CA 5
ATOM 6788 C C . TYR A 1 25 ? 7.172 -6.502 6.072 1.00 63.11 266 TYR A C 5
ATOM 6789 O O . TYR A 1 25 ? 7.105 -6.522 4.844 1.00 71.01 266 TYR A O 5
ATOM 6807 N N . ASN A 1 26 ? 6.211 -6.060 6.869 1.00 11.21 267 ASN A N 5
ATOM 6808 C CA . ASN A 1 26 ? 4.964 -5.549 6.326 1.00 50.33 267 ASN A CA 5
ATOM 6809 C C . ASN A 1 26 ? 5.166 -4.103 5.869 1.00 5.41 267 ASN A C 5
ATOM 6810 O O . ASN A 1 26 ? 5.070 -3.175 6.671 1.00 35.23 267 ASN A O 5
ATOM 6821 N N . LYS A 1 27 ? 5.444 -3.955 4.582 1.00 70.51 268 LYS A N 5
ATOM 6822 C CA . LYS A 1 27 ? 5.661 -2.638 4.009 1.00 50.11 268 LYS A CA 5
ATOM 6823 C C . LYS A 1 27 ? 4.322 -2.061 3.547 1.00 54.41 268 LYS A C 5
ATOM 6824 O O . LYS A 1 27 ? 3.946 -0.959 3.944 1.00 3.33 268 LYS A O 5
ATOM 6842 N N . THR A 1 28 ? 3.637 -2.831 2.714 1.00 44.21 269 THR A N 5
ATOM 6843 C CA . THR A 1 28 ? 2.348 -2.410 2.193 1.00 13.34 269 THR A CA 5
ATOM 6844 C C . THR A 1 28 ? 1.214 -3.091 2.962 1.00 21.32 269 THR A C 5
ATOM 6845 O O . THR A 1 28 ? 1.461 -3.956 3.802 1.00 54.13 269 THR A O 5
ATOM 6856 N N . ASN A 1 29 ? -0.004 -2.676 2.648 1.00 72.32 270 ASN A N 5
ATOM 6857 C CA . ASN A 1 29 ? -1.177 -3.236 3.299 1.00 63.05 270 ASN A CA 5
ATOM 6858 C C . ASN A 1 29 ? -1.384 -2.546 4.648 1.00 25.24 270 ASN A C 5
ATOM 6859 O O . ASN A 1 29 ? -0.712 -1.563 4.956 1.00 11.42 270 ASN A O 5
ATOM 6870 N N . ILE A 1 30 ? -2.316 -3.089 5.418 1.00 65.23 271 ILE A N 5
ATOM 6871 C CA . ILE A 1 30 ? -2.619 -2.538 6.728 1.00 72.25 271 ILE A CA 5
ATOM 6872 C C . ILE A 1 30 ? -1.596 -3.052 7.742 1.00 22.20 271 ILE A C 5
ATOM 6873 O O . ILE A 1 30 ? -0.637 -3.730 7.374 1.00 55.44 271 ILE A O 5
ATOM 6889 N N . ILE A 1 31 ? -1.834 -2.710 9.000 1.00 62.52 272 ILE A N 5
ATOM 6890 C CA . ILE A 1 31 ? -0.945 -3.129 10.070 1.00 3.12 272 ILE A CA 5
ATOM 6891 C C . ILE A 1 31 ? -1.455 -4.442 10.668 1.00 54.43 272 ILE A C 5
ATOM 6892 O O . ILE A 1 31 ? -2.617 -4.538 11.062 1.00 65.01 272 ILE A O 5
ATOM 6908 N N . ILE A 1 32 ? -0.563 -5.419 10.716 1.00 62.51 273 ILE A N 5
ATOM 6909 C CA . ILE A 1 32 ? -0.909 -6.722 11.259 1.00 65.22 273 ILE A CA 5
ATOM 6910 C C . ILE A 1 32 ? -1.714 -6.536 12.546 1.00 74.01 273 ILE A C 5
ATOM 6911 O O . ILE A 1 32 ? -1.385 -5.685 13.371 1.00 75.20 273 ILE A O 5
ATOM 6927 N N . PRO A 1 33 ? -2.782 -7.367 12.681 1.00 73.33 274 PRO A N 5
ATOM 6928 C CA . PRO A 1 33 ? -3.638 -7.303 13.853 1.00 2.43 274 PRO A CA 5
ATOM 6929 C C . PRO A 1 33 ? -2.952 -7.931 15.068 1.00 4.31 274 PRO A C 5
ATOM 6930 O O . PRO A 1 33 ? -3.185 -7.514 16.202 1.00 73.43 274 PRO A O 5
ATOM 6941 N N . GLY A 1 34 ? -2.118 -8.922 14.790 1.00 73.52 275 GLY A N 5
ATOM 6942 C CA . GLY A 1 34 ? -1.396 -9.612 15.846 1.00 74.04 275 GLY A CA 5
ATOM 6943 C C . GLY A 1 34 ? -2.041 -10.964 16.158 1.00 31.00 275 GLY A C 5
ATOM 6944 O O . GLY A 1 34 ? -3.236 -11.153 15.934 1.00 44.24 275 GLY A O 5
ATOM 6948 N N . ASN A 1 35 ? -1.222 -11.870 16.671 1.00 4.22 276 ASN A N 5
ATOM 6949 C CA . ASN A 1 35 ? -1.697 -13.199 17.017 1.00 41.23 276 ASN A CA 5
ATOM 6950 C C . ASN A 1 35 ? -1.906 -14.010 15.736 1.00 12.33 276 ASN A C 5
ATOM 6951 O O . ASN A 1 35 ? -2.798 -14.854 15.671 1.00 20.41 276 ASN A O 5
ATOM 6962 N N . CYS A 1 36 ? -1.069 -13.724 14.750 1.00 73.43 277 CYS A N 5
ATOM 6963 C CA . CYS A 1 36 ? -1.151 -14.417 13.475 1.00 54.32 277 CYS A CA 5
ATOM 6964 C C . CYS A 1 36 ? -0.489 -15.787 13.629 1.00 74.40 277 CYS A C 5
ATOM 6965 O O . CYS A 1 36 ? -0.060 -16.154 14.722 1.00 41.22 277 CYS A O 5
ATOM 6973 N N . THR A 1 37 ? -0.428 -16.508 12.519 1.00 42.54 278 THR A N 5
ATOM 6974 C CA . THR A 1 37 ? 0.175 -17.830 12.517 1.00 54.24 278 THR A CA 5
ATOM 6975 C C . THR A 1 37 ? 0.691 -18.179 11.119 1.00 13.42 278 THR A C 5
ATOM 6976 O O . THR A 1 37 ? 0.040 -17.877 10.120 1.00 32.10 278 THR A O 5
ATOM 6987 N N . PHE A 1 38 ? 1.856 -18.809 11.094 1.00 73.11 279 PHE A N 5
ATOM 6988 C CA . PHE A 1 38 ? 2.467 -19.202 9.836 1.00 73.24 279 PHE A CA 5
ATOM 6989 C C . PHE A 1 38 ? 1.999 -20.596 9.411 1.00 45.11 279 PHE A C 5
ATOM 6990 O O . PHE A 1 38 ? 1.169 -21.207 10.082 1.00 63.43 279 PHE A O 5
ATOM 7007 N N . GLU A 1 39 ? 2.553 -21.058 8.299 1.00 1.52 280 GLU A N 5
ATOM 7008 C CA . GLU A 1 39 ? 2.203 -22.368 7.777 1.00 5.32 280 GLU A CA 5
ATOM 7009 C C . GLU A 1 39 ? 3.031 -22.680 6.528 1.00 14.54 280 GLU A C 5
ATOM 7010 O O . GLU A 1 39 ? 2.721 -22.201 5.439 1.00 53.43 280 GLU A O 5
ATOM 7023 N N . PHE A 1 40 ? 4.067 -23.480 6.729 1.00 71.43 281 PHE A N 5
ATOM 7024 C CA . PHE A 1 40 ? 4.941 -23.862 5.632 1.00 11.24 281 PHE A CA 5
ATOM 7025 C C . PHE A 1 40 ? 5.019 -25.384 5.498 1.00 43.14 281 PHE A C 5
ATOM 7026 O O . PHE A 1 40 ? 4.955 -26.103 6.493 1.00 14.14 281 PHE A O 5
ATOM 7043 N N . SER A 1 41 ? 5.158 -25.830 4.258 1.00 53.23 282 SER A N 5
ATOM 7044 C CA . SER A 1 41 ? 5.246 -27.253 3.980 1.00 74.32 282 SER A CA 5
ATOM 7045 C C . SER A 1 41 ? 6.650 -27.765 4.307 1.00 41.53 282 SER A C 5
ATOM 7046 O O . SER A 1 41 ? 7.589 -26.979 4.422 1.00 44.21 282 SER A O 5
ATOM 7054 N N . SER A 1 42 ? 6.749 -29.078 4.447 1.00 22.20 283 SER A N 5
ATOM 7055 C CA . SER A 1 42 ? 8.023 -29.704 4.758 1.00 2.34 283 SER A CA 5
ATOM 7056 C C . SER A 1 42 ? 8.086 -31.101 4.138 1.00 34.14 283 SER A C 5
ATOM 7057 O O . SER A 1 42 ? 8.978 -31.392 3.343 1.00 54.00 283 SER A O 5
ATOM 7065 N N . GLN A 1 43 ? 7.127 -31.929 4.526 1.00 15.11 284 GLN A N 5
ATOM 7066 C CA . GLN A 1 43 ? 7.061 -33.289 4.018 1.00 1.33 284 GLN A CA 5
ATOM 7067 C C . GLN A 1 43 ? 5.605 -33.705 3.802 1.00 32.22 284 GLN A C 5
ATOM 7068 O O . GLN A 1 43 ? 4.686 -33.011 4.235 1.00 22.23 284 GLN A O 5
ATOM 7082 N N . ILE A 1 44 ? 5.439 -34.836 3.132 1.00 23.35 285 ILE A N 5
ATOM 7083 C CA . ILE A 1 44 ? 4.110 -35.353 2.854 1.00 63.44 285 ILE A CA 5
ATOM 7084 C C . ILE A 1 44 ? 3.238 -35.204 4.101 1.00 34.35 285 ILE A C 5
ATOM 7085 O O . ILE A 1 44 ? 2.019 -35.070 3.999 1.00 63.22 285 ILE A O 5
ATOM 7101 N N . SER A 1 45 ? 3.895 -35.233 5.251 1.00 3.13 286 SER A N 5
ATOM 7102 C CA . SER A 1 45 ? 3.195 -35.103 6.518 1.00 54.44 286 SER A CA 5
ATOM 7103 C C . SER A 1 45 ? 2.276 -33.879 6.484 1.00 61.50 286 SER A C 5
ATOM 7104 O O . SER A 1 45 ? 2.193 -33.188 5.470 1.00 65.32 286 SER A O 5
ATOM 7112 N N . GLU A 1 46 ? 1.609 -33.649 7.605 1.00 32.52 287 GLU A N 5
ATOM 7113 C CA . GLU A 1 46 ? 0.699 -32.522 7.717 1.00 43.20 287 GLU A CA 5
ATOM 7114 C C . GLU A 1 46 ? 1.483 -31.229 7.954 1.00 30.34 287 GLU A C 5
ATOM 7115 O O . GLU A 1 46 ? 2.393 -31.194 8.781 1.00 1.01 287 GLU A O 5
ATOM 7128 N N . VAL A 1 47 ? 1.101 -30.199 7.214 1.00 10.13 288 VAL A N 5
ATOM 7129 C CA . VAL A 1 47 ? 1.757 -28.908 7.334 1.00 54.31 288 VAL A CA 5
ATOM 7130 C C . VAL A 1 47 ? 1.860 -28.528 8.812 1.00 31.05 288 VAL A C 5
ATOM 7131 O O . VAL A 1 47 ? 1.258 -29.177 9.667 1.00 5.21 288 VAL A O 5
ATOM 7144 N N . PHE A 1 48 ? 2.627 -27.478 9.069 1.00 72.52 289 PHE A N 5
ATOM 7145 C CA . PHE A 1 48 ? 2.817 -27.005 10.429 1.00 14.32 289 PHE A CA 5
ATOM 7146 C C . PHE A 1 48 ? 2.254 -25.592 10.601 1.00 21.24 289 PHE A C 5
ATOM 7147 O O . PHE A 1 48 ? 1.661 -25.039 9.676 1.00 21.35 289 PHE A O 5
ATOM 7164 N N . SER A 1 49 ? 2.460 -25.049 11.792 1.00 2.21 290 SER A N 5
ATOM 7165 C CA . SER A 1 49 ? 1.981 -23.711 12.097 1.00 21.44 290 SER A CA 5
ATOM 7166 C C . SER A 1 49 ? 2.685 -23.176 13.346 1.00 40.32 290 SER A C 5
ATOM 7167 O O . SER A 1 49 ? 2.639 -23.800 14.405 1.00 41.23 290 SER A O 5
ATOM 7175 N N . ILE A 1 50 ? 3.320 -22.025 13.180 1.00 41.20 291 ILE A N 5
ATOM 7176 C CA . ILE A 1 50 ? 4.033 -21.398 14.280 1.00 12.02 291 ILE A CA 5
ATOM 7177 C C . ILE A 1 50 ? 3.154 -20.307 14.896 1.00 42.15 291 ILE A C 5
ATOM 7178 O O . ILE A 1 50 ? 2.531 -19.527 14.176 1.00 23.42 291 ILE A O 5
ATOM 7194 N N . LYS A 1 51 ? 3.132 -20.286 16.220 1.00 22.41 292 LYS A N 5
ATOM 7195 C CA . LYS A 1 51 ? 2.340 -19.304 16.940 1.00 3.23 292 LYS A CA 5
ATOM 7196 C C . LYS A 1 51 ? 3.100 -17.976 16.985 1.00 72.43 292 LYS A C 5
ATOM 7197 O O . LYS A 1 51 ? 4.083 -17.844 17.712 1.00 51.30 292 LYS A O 5
ATOM 7215 N N . MET A 1 52 ? 2.615 -17.027 16.198 1.00 61.34 293 MET A N 5
ATOM 7216 C CA . MET A 1 52 ? 3.236 -15.715 16.138 1.00 50.02 293 MET A CA 5
ATOM 7217 C C . MET A 1 52 ? 2.794 -14.845 17.316 1.00 14.11 293 MET A C 5
ATOM 7218 O O . MET A 1 52 ? 1.708 -15.037 17.861 1.00 74.01 293 MET A O 5
ATOM 7232 N N . GLY A 1 53 ? 3.658 -13.907 17.675 1.00 54.21 294 GLY A N 5
ATOM 7233 C CA . GLY A 1 53 ? 3.370 -13.007 18.779 1.00 55.44 294 GLY A CA 5
ATOM 7234 C C . GLY A 1 53 ? 2.020 -12.313 18.583 1.00 72.23 294 GLY A C 5
ATOM 7235 O O . GLY A 1 53 ? 1.567 -12.135 17.453 1.00 63.52 294 GLY A O 5
ATOM 7239 N N . PRO A 1 54 ? 1.398 -11.930 19.730 1.00 24.33 295 PRO A N 5
ATOM 7240 C CA . PRO A 1 54 ? 0.110 -11.260 19.696 1.00 74.32 295 PRO A CA 5
ATOM 7241 C C . PRO A 1 54 ? 0.260 -9.804 19.251 1.00 62.24 295 PRO A C 5
ATOM 7242 O O . PRO A 1 54 ? -0.710 -9.177 18.829 1.00 11.31 295 PRO A O 5
ATOM 7253 N N . HIS A 1 55 ? 1.484 -9.309 19.359 1.00 24.33 296 HIS A N 5
ATOM 7254 C CA . HIS A 1 55 ? 1.775 -7.939 18.973 1.00 14.11 296 HIS A CA 5
ATOM 7255 C C . HIS A 1 55 ? 1.745 -7.818 17.448 1.00 32.31 296 HIS A C 5
ATOM 7256 O O . HIS A 1 55 ? 1.840 -8.820 16.740 1.00 12.15 296 HIS A O 5
ATOM 7270 N N . GLU A 1 56 ? 1.612 -6.583 16.987 1.00 64.32 297 GLU A N 5
ATOM 7271 C CA . GLU A 1 56 ? 1.569 -6.319 15.559 1.00 51.52 297 GLU A CA 5
ATOM 7272 C C . GLU A 1 56 ? 2.984 -6.120 15.012 1.00 21.03 297 GLU A C 5
ATOM 7273 O O . GLU A 1 56 ? 3.951 -6.111 15.772 1.00 2.34 297 GLU A O 5
ATOM 7286 N N . ILE A 1 57 ? 3.061 -5.966 13.699 1.00 73.34 298 ILE A N 5
ATOM 7287 C CA . ILE A 1 57 ? 4.342 -5.769 13.042 1.00 55.54 298 ILE A CA 5
ATOM 7288 C C . ILE A 1 57 ? 4.554 -4.275 12.787 1.00 1.11 298 ILE A C 5
ATOM 7289 O O . ILE A 1 57 ? 5.349 -3.632 13.471 1.00 64.14 298 ILE A O 5
ATOM 7305 N N . GLY A 1 58 ? 3.829 -3.766 11.802 1.00 70.12 299 GLY A N 5
ATOM 7306 C CA . GLY A 1 58 ? 3.928 -2.360 11.449 1.00 61.14 299 GLY A CA 5
ATOM 7307 C C . GLY A 1 58 ? 4.360 -2.190 9.991 1.00 64.23 299 GLY A C 5
ATOM 7308 O O . GLY A 1 58 ? 4.923 -3.108 9.396 1.00 44.35 299 GLY A O 5
ATOM 7312 N N . ILE A 1 59 ? 4.080 -1.010 9.458 1.00 64.14 300 ILE A N 5
ATOM 7313 C CA . ILE A 1 59 ? 4.433 -0.708 8.081 1.00 63.23 300 ILE A CA 5
ATOM 7314 C C . ILE A 1 59 ? 5.945 -0.862 7.901 1.00 72.14 300 ILE A C 5
ATOM 7315 O O . ILE A 1 59 ? 6.414 -1.191 6.812 1.00 35.21 300 ILE A O 5
ATOM 7331 N N . LYS A 1 60 ? 6.666 -0.617 8.985 1.00 53.22 301 LYS A N 5
ATOM 7332 C CA . LYS A 1 60 ? 8.115 -0.724 8.960 1.00 34.13 301 LYS A CA 5
ATOM 7333 C C . LYS A 1 60 ? 8.545 -1.945 9.776 1.00 2.43 301 LYS A C 5
ATOM 7334 O O . LYS A 1 60 ? 9.519 -2.613 9.433 1.00 4.35 301 LYS A O 5
ATOM 7352 N N . GLY A 1 61 ? 7.798 -2.199 10.841 1.00 41.54 302 GLY A N 5
ATOM 7353 C CA . GLY A 1 61 ? 8.090 -3.327 11.708 1.00 3.12 302 GLY A CA 5
ATOM 7354 C C . GLY A 1 61 ? 8.342 -4.596 10.891 1.00 11.13 302 GLY A C 5
ATOM 7355 O O . GLY A 1 61 ? 8.085 -4.625 9.689 1.00 71.53 302 GLY A O 5
ATOM 7359 N N . GLN A 1 62 ? 8.841 -5.614 11.577 1.00 3.52 303 GLN A N 5
ATOM 7360 C CA . GLN A 1 62 ? 9.130 -6.882 10.930 1.00 23.13 303 GLN A CA 5
ATOM 7361 C C . GLN A 1 62 ? 8.580 -8.041 11.764 1.00 1.23 303 GLN A C 5
ATOM 7362 O O . GLN A 1 62 ? 7.965 -7.823 12.807 1.00 2.40 303 GLN A O 5
ATOM 7376 N N . LYS A 1 63 ? 8.821 -9.248 11.274 1.00 41.33 304 LYS A N 5
ATOM 7377 C CA . LYS A 1 63 ? 8.357 -10.441 11.961 1.00 63.12 304 LYS A CA 5
ATOM 7378 C C . LYS A 1 63 ? 9.463 -11.499 11.939 1.00 55.10 304 LYS A C 5
ATOM 7379 O O . LYS A 1 63 ? 10.339 -11.468 11.076 1.00 31.53 304 LYS A O 5
ATOM 7397 N N . GLU A 1 64 ? 9.385 -12.409 12.898 1.00 21.52 305 GLU A N 5
ATOM 7398 C CA . GLU A 1 64 ? 10.368 -13.475 13.000 1.00 41.20 305 GLU A CA 5
ATOM 7399 C C . GLU A 1 64 ? 9.672 -14.820 13.215 1.00 62.30 305 GLU A C 5
ATOM 7400 O O . GLU A 1 64 ? 9.257 -15.138 14.329 1.00 43.44 305 GLU A O 5
ATOM 7413 N N . LEU A 1 65 ? 9.566 -15.575 12.131 1.00 31.34 306 LEU A N 5
ATOM 7414 C CA . LEU A 1 65 ? 8.927 -16.879 12.188 1.00 65.35 306 LEU A CA 5
ATOM 7415 C C . LEU A 1 65 ? 10.000 -17.963 12.316 1.00 43.45 306 LEU A C 5
ATOM 7416 O O . LEU A 1 65 ? 9.818 -19.081 11.838 1.00 31.52 306 LEU A O 5
ATOM 7432 N N . TRP A 1 66 ? 11.096 -17.592 12.962 1.00 33.13 307 TRP A N 5
ATOM 7433 C CA . TRP A 1 66 ? 12.198 -18.518 13.159 1.00 31.21 307 TRP A CA 5
ATOM 7434 C C . TRP A 1 66 ? 11.611 -19.872 13.563 1.00 24.32 307 TRP A C 5
ATOM 7435 O O . TRP A 1 66 ? 10.829 -19.957 14.508 1.00 13.32 307 TRP A O 5
ATOM 7456 N N . PHE A 1 67 ? 12.012 -20.898 12.827 1.00 64.30 308 PHE A N 5
ATOM 7457 C CA . PHE A 1 67 ? 11.536 -22.244 13.097 1.00 63.43 308 PHE A CA 5
ATOM 7458 C C . PHE A 1 67 ? 12.706 -23.219 13.248 1.00 34.53 308 PHE A C 5
ATOM 7459 O O . PHE A 1 67 ? 13.857 -22.855 13.013 1.00 73.43 308 PHE A O 5
ATOM 7476 N N . PHE A 1 68 ? 12.370 -24.440 13.641 1.00 51.43 309 PHE A N 5
ATOM 7477 C CA . PHE A 1 68 ? 13.378 -25.470 13.827 1.00 53.35 309 PHE A CA 5
ATOM 7478 C C . PHE A 1 68 ? 12.826 -26.849 13.460 1.00 50.00 309 PHE A C 5
ATOM 7479 O O . PHE A 1 68 ? 11.613 -27.037 13.387 1.00 14.10 309 PHE A O 5
ATOM 7496 N N . PRO A 1 69 ? 13.768 -27.803 13.233 1.00 22.21 310 PRO A N 5
ATOM 7497 C CA . PRO A 1 69 ? 15.184 -27.497 13.341 1.00 44.04 310 PRO A CA 5
ATOM 7498 C C . PRO A 1 69 ? 15.664 -26.688 12.134 1.00 53.32 310 PRO A C 5
ATOM 7499 O O . PRO A 1 69 ? 16.249 -25.617 12.292 1.00 34.33 310 PRO A O 5
ATOM 7510 N N . SER A 1 70 ? 15.398 -27.230 10.955 1.00 73.14 311 SER A N 5
ATOM 7511 C CA . SER A 1 70 ? 15.794 -26.572 9.721 1.00 3.25 311 SER A CA 5
ATOM 7512 C C . SER A 1 70 ? 15.263 -27.352 8.517 1.00 15.24 311 SER A C 5
ATOM 7513 O O . SER A 1 70 ? 15.160 -28.577 8.563 1.00 45.33 311 SER A O 5
ATOM 7521 N N . LEU A 1 71 ? 14.938 -26.610 7.469 1.00 54.11 312 LEU A N 5
ATOM 7522 C CA . LEU A 1 71 ? 14.419 -27.217 6.255 1.00 51.43 312 LEU A CA 5
ATOM 7523 C C . LEU A 1 71 ? 15.301 -26.814 5.071 1.00 1.14 312 LEU A C 5
ATOM 7524 O O . LEU A 1 71 ? 16.019 -25.817 5.139 1.00 61.55 312 LEU A O 5
ATOM 7540 N N . PRO A 1 72 ? 15.216 -27.630 3.987 1.00 22.41 313 PRO A N 5
ATOM 7541 C CA . PRO A 1 72 ? 15.998 -27.369 2.791 1.00 62.54 313 PRO A CA 5
ATOM 7542 C C . PRO A 1 72 ? 15.413 -26.199 1.998 1.00 44.40 313 PRO A C 5
ATOM 7543 O O . PRO A 1 72 ? 14.198 -26.011 1.967 1.00 43.40 313 PRO A O 5
ATOM 7554 N N . THR A 1 73 ? 16.306 -25.442 1.376 1.00 31.04 314 THR A N 5
ATOM 7555 C CA . THR A 1 73 ? 15.894 -24.295 0.586 1.00 53.23 314 THR A CA 5
ATOM 7556 C C . THR A 1 73 ? 16.479 -24.382 -0.825 1.00 55.24 314 THR A C 5
ATOM 7557 O O . THR A 1 73 ? 17.406 -25.151 -1.070 1.00 63.24 314 THR A O 5
ATOM 7568 N N . PRO A 1 74 ? 15.897 -23.561 -1.740 1.00 54.13 315 PRO A N 5
ATOM 7569 C CA . PRO A 1 74 ? 14.803 -22.680 -1.367 1.00 73.50 315 PRO A CA 5
ATOM 7570 C C . PRO A 1 74 ? 13.501 -23.466 -1.193 1.00 64.11 315 PRO A C 5
ATOM 7571 O O . PRO A 1 74 ? 13.473 -24.679 -1.394 1.00 71.33 315 PRO A O 5
ATOM 7582 N N . LEU A 1 75 ? 12.456 -22.742 -0.821 1.00 72.41 316 LEU A N 5
ATOM 7583 C CA . LEU A 1 75 ? 11.155 -23.356 -0.618 1.00 33.40 316 LEU A CA 5
ATOM 7584 C C . LEU A 1 75 ? 10.242 -23.009 -1.796 1.00 1.12 316 LEU A C 5
ATOM 7585 O O . LEU A 1 75 ? 9.206 -22.370 -1.616 1.00 23.42 316 LEU A O 5
ATOM 7601 N N . SER A 1 76 ? 10.660 -23.445 -2.975 1.00 52.53 317 SER A N 5
ATOM 7602 C CA . SER A 1 76 ? 9.893 -23.188 -4.182 1.00 51.54 317 SER A CA 5
ATOM 7603 C C . SER A 1 76 ? 8.836 -24.277 -4.373 1.00 62.40 317 SER A C 5
ATOM 7604 O O . SER A 1 76 ? 9.112 -25.458 -4.164 1.00 40.24 317 SER A O 5
ATOM 7612 N N . ASN A 1 77 ? 7.648 -23.843 -4.767 1.00 44.33 318 ASN A N 5
ATOM 7613 C CA . ASN A 1 77 ? 6.549 -24.767 -4.988 1.00 52.44 318 ASN A CA 5
ATOM 7614 C C . ASN A 1 77 ? 5.873 -25.077 -3.652 1.00 14.05 318 ASN A C 5
ATOM 7615 O O . ASN A 1 77 ? 4.894 -25.820 -3.605 1.00 35.11 318 ASN A O 5
ATOM 7626 N N . TYR A 1 78 ? 6.422 -24.492 -2.597 1.00 73.11 319 TYR A N 5
ATOM 7627 C CA . TYR A 1 78 ? 5.884 -24.697 -1.263 1.00 12.10 319 TYR A CA 5
ATOM 7628 C C . TYR A 1 78 ? 4.658 -23.812 -1.024 1.00 64.40 319 TYR A C 5
ATOM 7629 O O . TYR A 1 78 ? 4.175 -23.154 -1.944 1.00 33.23 319 TYR A O 5
ATOM 7647 N N . THR A 1 79 ? 4.192 -23.825 0.216 1.00 74.52 320 THR A N 5
ATOM 7648 C CA . THR A 1 79 ? 3.032 -23.033 0.587 1.00 11.43 320 THR A CA 5
ATOM 7649 C C . THR A 1 79 ? 3.458 -21.824 1.423 1.00 32.24 320 THR A C 5
ATOM 7650 O O . THR A 1 79 ? 3.195 -20.682 1.049 1.00 33.35 320 THR A O 5
ATOM 7661 N N . MET A 1 80 ? 4.109 -22.117 2.540 1.00 74.14 321 MET A N 5
ATOM 7662 C CA . MET A 1 80 ? 4.574 -21.069 3.432 1.00 55.31 321 MET A CA 5
ATOM 7663 C C . MET A 1 80 ? 3.661 -19.843 3.360 1.00 12.20 321 MET A C 5
ATOM 7664 O O . MET A 1 80 ? 4.104 -18.755 2.995 1.00 21.01 321 MET A O 5
ATOM 7678 N N . LYS A 1 81 ? 2.403 -20.060 3.714 1.00 13.10 322 LYS A N 5
ATOM 7679 C CA . LYS A 1 81 ? 1.424 -18.986 3.694 1.00 32.32 322 LYS A CA 5
ATOM 7680 C C . LYS A 1 81 ? 1.412 -18.288 5.055 1.00 14.15 322 LYS A C 5
ATOM 7681 O O . LYS A 1 81 ? 2.251 -18.570 5.909 1.00 2.52 322 LYS A O 5
ATOM 7699 N N . VAL A 1 82 ? 0.450 -17.390 5.216 1.00 63.42 323 VAL A N 5
ATOM 7700 C CA . VAL A 1 82 ? 0.318 -16.650 6.459 1.00 53.43 323 VAL A CA 5
ATOM 7701 C C . VAL A 1 82 ? -1.166 -16.486 6.794 1.00 51.31 323 VAL A C 5
ATOM 7702 O O . VAL A 1 82 ? -1.938 -15.983 5.979 1.00 34.21 323 VAL A O 5
ATOM 7715 N N . VAL A 1 83 ? -1.520 -16.919 7.995 1.00 70.22 324 VAL A N 5
ATOM 7716 C CA . VAL A 1 83 ? -2.898 -16.827 8.448 1.00 44.12 324 VAL A CA 5
ATOM 7717 C C . VAL A 1 83 ? -3.000 -15.762 9.542 1.00 62.12 324 VAL A C 5
ATOM 7718 O O . VAL A 1 83 ? -1.985 -15.240 10.002 1.00 74.04 324 VAL A O 5
ATOM 7731 N N . ASN A 1 84 ? -4.234 -15.472 9.927 1.00 42.31 325 ASN A N 5
ATOM 7732 C CA . ASN A 1 84 ? -4.482 -14.479 10.958 1.00 2.42 325 ASN A CA 5
ATOM 7733 C C . ASN A 1 84 ? -4.781 -15.187 12.281 1.00 74.02 325 ASN A C 5
ATOM 7734 O O . ASN A 1 84 ? -4.510 -16.378 12.427 1.00 42.23 325 ASN A O 5
ATOM 7745 N N . GLN A 1 85 ? -5.337 -14.425 13.211 1.00 51.40 326 GLN A N 5
ATOM 7746 C CA . GLN A 1 85 ? -5.677 -14.964 14.517 1.00 65.44 326 GLN A CA 5
ATOM 7747 C C . GLN A 1 85 ? -6.839 -15.952 14.397 1.00 51.21 326 GLN A C 5
ATOM 7748 O O . GLN A 1 85 ? -7.191 -16.622 15.366 1.00 32.13 326 GLN A O 5
ATOM 7762 N N . ASP A 1 86 ? -7.403 -16.010 13.200 1.00 71.35 327 ASP A N 5
ATOM 7763 C CA . ASP A 1 86 ? -8.519 -16.905 12.941 1.00 43.45 327 ASP A CA 5
ATOM 7764 C C . ASP A 1 86 ? -8.050 -18.050 12.041 1.00 73.11 327 ASP A C 5
ATOM 7765 O O . ASP A 1 86 ? -8.867 -18.807 11.518 1.00 44.13 327 ASP A O 5
ATOM 7775 N N . GLY A 1 87 ? -6.737 -18.141 11.889 1.00 73.34 328 GLY A N 5
ATOM 7776 C CA . GLY A 1 87 ? -6.150 -19.182 11.061 1.00 14.23 328 GLY A CA 5
ATOM 7777 C C . GLY A 1 87 ? -6.571 -19.022 9.599 1.00 75.30 328 GLY A C 5
ATOM 7778 O O . GLY A 1 87 ? -6.568 -19.990 8.839 1.00 13.33 328 GLY A O 5
ATOM 7782 N N . GLU A 1 88 ? -6.924 -17.794 9.248 1.00 22.15 329 GLU A N 5
ATOM 7783 C CA . GLU A 1 88 ? -7.347 -17.495 7.891 1.00 65.53 329 GLU A CA 5
ATOM 7784 C C . GLU A 1 88 ? -6.173 -16.946 7.078 1.00 5.31 329 GLU A C 5
ATOM 7785 O O . GLU A 1 88 ? -5.608 -15.908 7.420 1.00 11.23 329 GLU A O 5
ATOM 7798 N N . THR A 1 89 ? -5.840 -17.666 6.017 1.00 23.23 330 THR A N 5
ATOM 7799 C CA . THR A 1 89 ? -4.743 -17.264 5.153 1.00 11.41 330 THR A CA 5
ATOM 7800 C C . THR A 1 89 ? -4.926 -15.814 4.699 1.00 35.11 330 THR A C 5
ATOM 7801 O O . THR A 1 89 ? -5.678 -15.543 3.764 1.00 34.11 330 THR A O 5
ATOM 7812 N N . ILE A 1 90 ? -4.227 -14.921 5.382 1.00 5.44 331 ILE A N 5
ATOM 7813 C CA . ILE A 1 90 ? -4.303 -13.506 5.061 1.00 3.51 331 ILE A CA 5
ATOM 7814 C C . ILE A 1 90 ? -3.460 -13.224 3.816 1.00 44.41 331 ILE A C 5
ATOM 7815 O O . ILE A 1 90 ? -3.856 -12.435 2.959 1.00 22.11 331 ILE A O 5
ATOM 7831 N N . LEU A 1 91 ? -2.312 -13.884 3.755 1.00 14.43 332 LEU A N 5
ATOM 7832 C CA . LEU A 1 91 ? -1.410 -13.714 2.629 1.00 0.11 332 LEU A CA 5
ATOM 7833 C C . LEU A 1 91 ? -0.839 -15.076 2.229 1.00 52.12 332 LEU A C 5
ATOM 7834 O O . LEU A 1 91 ? -1.081 -16.077 2.902 1.00 52.50 332 LEU A O 5
ATOM 7850 N N . VAL A 1 92 ? -0.092 -15.070 1.135 1.00 71.24 333 VAL A N 5
ATOM 7851 C CA . VAL A 1 92 ? 0.515 -16.293 0.637 1.00 41.23 333 VAL A CA 5
ATOM 7852 C C . VAL A 1 92 ? 1.732 -15.940 -0.221 1.00 73.04 333 VAL A C 5
ATOM 7853 O O . VAL A 1 92 ? 1.601 -15.271 -1.245 1.00 52.31 333 VAL A O 5
ATOM 7866 N N . GLY A 1 93 ? 2.888 -16.406 0.228 1.00 73.13 334 GLY A N 5
ATOM 7867 C CA . GLY A 1 93 ? 4.127 -16.148 -0.486 1.00 72.32 334 GLY A CA 5
ATOM 7868 C C . GLY A 1 93 ? 4.157 -16.897 -1.820 1.00 50.13 334 GLY A C 5
ATOM 7869 O O . GLY A 1 93 ? 3.942 -18.107 -1.862 1.00 21.30 334 GLY A O 5
ATOM 7873 N N . LYS A 1 94 ? 4.425 -16.145 -2.878 1.00 25.50 335 LYS A N 5
ATOM 7874 C CA . LYS A 1 94 ? 4.487 -16.723 -4.210 1.00 55.20 335 LYS A CA 5
ATOM 7875 C C . LYS A 1 94 ? 5.368 -17.973 -4.179 1.00 75.33 335 LYS A C 5
ATOM 7876 O O . LYS A 1 94 ? 5.191 -18.882 -4.990 1.00 14.34 335 LYS A O 5
ATOM 7894 N N . CYS A 1 95 ? 6.298 -17.980 -3.236 1.00 14.12 336 CYS A N 5
ATOM 7895 C CA . CYS A 1 95 ? 7.207 -19.104 -3.089 1.00 14.02 336 CYS A CA 5
ATOM 7896 C C . CYS A 1 95 ? 7.808 -19.418 -4.460 1.00 5.51 336 CYS A C 5
ATOM 7897 O O . CYS A 1 95 ? 7.327 -20.303 -5.165 1.00 43.12 336 CYS A O 5
ATOM 7905 N N . ALA A 1 96 ? 8.852 -18.674 -4.797 1.00 22.14 337 ALA A N 5
ATOM 7906 C CA . ALA A 1 96 ? 9.525 -18.862 -6.071 1.00 12.31 337 ALA A CA 5
ATOM 7907 C C . ALA A 1 96 ? 10.805 -19.670 -5.853 1.00 23.15 337 ALA A C 5
ATOM 7908 O O . ALA A 1 96 ? 11.059 -20.152 -4.750 1.00 1.25 337 ALA A O 5
ATOM 7915 N N . ASP A 1 97 ? 11.578 -19.794 -6.921 1.00 44.03 338 ASP A N 5
ATOM 7916 C CA . ASP A 1 97 ? 12.826 -20.536 -6.860 1.00 44.24 338 ASP A CA 5
ATOM 7917 C C . ASP A 1 97 ? 13.895 -19.673 -6.186 1.00 31.34 338 ASP A C 5
ATOM 7918 O O . ASP A 1 97 ? 14.955 -19.430 -6.760 1.00 21.22 338 ASP A O 5
ATOM 7928 N N . SER A 1 98 ? 13.579 -19.234 -4.976 1.00 74.52 339 SER A N 5
ATOM 7929 C CA . SER A 1 98 ? 14.498 -18.404 -4.217 1.00 63.31 339 SER A CA 5
ATOM 7930 C C . SER A 1 98 ? 13.963 -18.192 -2.800 1.00 0.44 339 SER A C 5
ATOM 7931 O O . SER A 1 98 ? 12.775 -17.933 -2.613 1.00 41.51 339 SER A O 5
ATOM 7939 N N . ASN A 1 99 ? 14.866 -18.309 -1.837 1.00 14.02 340 ASN A N 5
ATOM 7940 C CA . ASN A 1 99 ? 14.499 -18.133 -0.442 1.00 1.22 340 ASN A CA 5
ATOM 7941 C C . ASN A 1 99 ? 13.609 -16.896 -0.305 1.00 42.32 340 ASN A C 5
ATOM 7942 O O . ASN A 1 99 ? 12.716 -16.859 0.540 1.00 23.31 340 ASN A O 5
ATOM 7953 N N . GLU A 1 100 ? 13.884 -15.912 -1.150 1.00 33.44 341 GLU A N 5
ATOM 7954 C CA . GLU A 1 100 ? 13.119 -14.677 -1.134 1.00 1.13 341 GLU A CA 5
ATOM 7955 C C . GLU A 1 100 ? 11.654 -14.955 -1.477 1.00 42.21 341 GLU A C 5
ATOM 7956 O O . GLU A 1 100 ? 11.362 -15.755 -2.364 1.00 70.13 341 GLU A O 5
ATOM 7969 N N . ILE A 1 101 ? 10.772 -14.278 -0.756 1.00 61.24 342 ILE A N 5
ATOM 7970 C CA . ILE A 1 101 ? 9.345 -14.442 -0.974 1.00 33.23 342 ILE A CA 5
ATOM 7971 C C . ILE A 1 101 ? 8.642 -13.101 -0.751 1.00 70.51 342 ILE A C 5
ATOM 7972 O O . ILE A 1 101 ? 8.720 -12.529 0.335 1.00 53.44 342 ILE A O 5
ATOM 7988 N N . THR A 1 102 ? 7.972 -12.640 -1.797 1.00 31.13 343 THR A N 5
ATOM 7989 C CA . THR A 1 102 ? 7.256 -11.378 -1.729 1.00 51.50 343 THR A CA 5
ATOM 7990 C C . THR A 1 102 ? 5.745 -11.619 -1.748 1.00 23.44 343 THR A C 5
ATOM 7991 O O . THR A 1 102 ? 5.110 -11.520 -2.796 1.00 12.50 343 THR A O 5
ATOM 8002 N N . LEU A 1 103 ? 5.214 -11.933 -0.575 1.00 61.10 344 LEU A N 5
ATOM 8003 C CA . LEU A 1 103 ? 3.790 -12.190 -0.443 1.00 61.13 344 LEU A CA 5
ATOM 8004 C C . LEU A 1 103 ? 3.015 -11.200 -1.315 1.00 72.31 344 LEU A C 5
ATOM 8005 O O . LEU A 1 103 ? 3.440 -10.060 -1.494 1.00 13.11 344 LEU A O 5
ATOM 8021 N N . LYS A 1 104 ? 1.891 -11.672 -1.835 1.00 22.54 345 LYS A N 5
ATOM 8022 C CA . LYS A 1 104 ? 1.053 -10.843 -2.683 1.00 73.24 345 LYS A CA 5
ATOM 8023 C C . LYS A 1 104 ? -0.366 -10.807 -2.112 1.00 73.23 345 LYS A C 5
ATOM 8024 O O . LYS A 1 104 ? -0.705 -9.914 -1.337 1.00 62.03 345 LYS A O 5
ATOM 8042 N N . SER A 1 105 ? -1.158 -11.789 -2.517 1.00 61.42 346 SER A N 5
ATOM 8043 C CA . SER A 1 105 ? -2.533 -11.881 -2.055 1.00 64.44 346 SER A CA 5
ATOM 8044 C C . SER A 1 105 ? -3.184 -13.154 -2.601 1.00 41.31 346 SER A C 5
ATOM 8045 O O . SER A 1 105 ? -2.996 -13.501 -3.766 1.00 22.31 346 SER A O 5
ATOM 8053 N N . PRO A 1 106 ? -3.956 -13.831 -1.710 1.00 74.43 347 PRO A N 5
ATOM 8054 C CA . PRO A 1 106 ? -4.637 -15.058 -2.091 1.00 3.35 347 PRO A CA 5
ATOM 8055 C C . PRO A 1 106 ? -5.852 -14.760 -2.971 1.00 71.20 347 PRO A C 5
ATOM 8056 O O . PRO A 1 106 ? -5.807 -14.957 -4.184 1.00 73.34 347 PRO A O 5
ATOM 8067 N N . LEU A 1 107 ? -6.909 -14.290 -2.326 1.00 35.34 348 LEU A N 5
ATOM 8068 C CA . LEU A 1 107 ? -8.135 -13.964 -3.035 1.00 1.52 348 LEU A CA 5
ATOM 8069 C C . LEU A 1 107 ? -8.583 -12.553 -2.646 1.00 71.15 348 LEU A C 5
ATOM 8070 O O . LEU A 1 107 ? -8.930 -11.748 -3.510 1.00 24.33 348 LEU A O 5
ATOM 8086 N N . ASN A 1 5 ? 6.078 1.426 -2.829 1.00 15.31 246 ASN A N 6
ATOM 8087 C CA . ASN A 1 5 ? 4.854 1.711 -2.098 1.00 43.02 246 ASN A CA 6
ATOM 8088 C C . ASN A 1 5 ? 3.801 0.656 -2.444 1.00 44.33 246 ASN A C 6
ATOM 8089 O O . ASN A 1 5 ? 2.813 0.957 -3.112 1.00 32.42 246 ASN A O 6
ATOM 8100 N N . ASP A 1 6 ? 4.049 -0.558 -1.975 1.00 3.53 247 ASP A N 6
ATOM 8101 C CA . ASP A 1 6 ? 3.135 -1.658 -2.226 1.00 70.51 247 ASP A CA 6
ATOM 8102 C C . ASP A 1 6 ? 3.010 -2.511 -0.962 1.00 11.23 247 ASP A C 6
ATOM 8103 O O . ASP A 1 6 ? 3.921 -2.541 -0.136 1.00 44.04 247 ASP A O 6
ATOM 8113 N N . PRO A 1 7 ? 1.843 -3.200 -0.846 1.00 64.45 248 PRO A N 6
ATOM 8114 C CA . PRO A 1 7 ? 1.587 -4.051 0.303 1.00 2.14 248 PRO A CA 6
ATOM 8115 C C . PRO A 1 7 ? 2.388 -5.352 0.212 1.00 15.23 248 PRO A C 6
ATOM 8116 O O . PRO A 1 7 ? 2.296 -6.204 1.094 1.00 32.33 248 PRO A O 6
ATOM 8127 N N . LEU A 1 8 ? 3.154 -5.463 -0.862 1.00 64.43 249 LEU A N 6
ATOM 8128 C CA . LEU A 1 8 ? 3.970 -6.646 -1.080 1.00 4.20 249 LEU A CA 6
ATOM 8129 C C . LEU A 1 8 ? 4.619 -7.063 0.241 1.00 4.44 249 LEU A C 6
ATOM 8130 O O . LEU A 1 8 ? 4.996 -6.213 1.047 1.00 24.00 249 LEU A O 6
ATOM 8146 N N . LEU A 1 9 ? 4.730 -8.370 0.423 1.00 71.30 250 LEU A N 6
ATOM 8147 C CA . LEU A 1 9 ? 5.327 -8.910 1.633 1.00 71.12 250 LEU A CA 6
ATOM 8148 C C . LEU A 1 9 ? 6.521 -9.791 1.258 1.00 12.52 250 LEU A C 6
ATOM 8149 O O . LEU A 1 9 ? 6.347 -10.942 0.863 1.00 24.41 250 LEU A O 6
ATOM 8165 N N . HIS A 1 10 ? 7.706 -9.215 1.396 1.00 40.35 251 HIS A N 6
ATOM 8166 C CA . HIS A 1 10 ? 8.928 -9.933 1.076 1.00 4.44 251 HIS A CA 6
ATOM 8167 C C . HIS A 1 10 ? 9.499 -10.565 2.348 1.00 51.25 251 HIS A C 6
ATOM 8168 O O . HIS A 1 10 ? 9.622 -9.900 3.375 1.00 42.52 251 HIS A O 6
ATOM 8182 N N . VAL A 1 11 ? 9.832 -11.842 2.236 1.00 31.34 252 VAL A N 6
ATOM 8183 C CA . VAL A 1 11 ? 10.387 -12.572 3.364 1.00 74.01 252 VAL A CA 6
ATOM 8184 C C . VAL A 1 11 ? 11.848 -12.918 3.073 1.00 62.03 252 VAL A C 6
ATOM 8185 O O . VAL A 1 11 ? 12.286 -12.865 1.924 1.00 15.33 252 VAL A O 6
ATOM 8198 N N . GLU A 1 12 ? 12.563 -13.265 4.133 1.00 63.13 253 GLU A N 6
ATOM 8199 C CA . GLU A 1 12 ? 13.967 -13.620 4.005 1.00 14.22 253 GLU A CA 6
ATOM 8200 C C . GLU A 1 12 ? 14.213 -15.022 4.566 1.00 12.20 253 GLU A C 6
ATOM 8201 O O . GLU A 1 12 ? 13.924 -15.287 5.732 1.00 60.52 253 GLU A O 6
ATOM 8214 N N . VAL A 1 13 ? 14.744 -15.882 3.710 1.00 71.22 254 VAL A N 6
ATOM 8215 C CA . VAL A 1 13 ? 15.032 -17.250 4.105 1.00 22.32 254 VAL A CA 6
ATOM 8216 C C . VAL A 1 13 ? 16.530 -17.391 4.383 1.00 61.50 254 VAL A C 6
ATOM 8217 O O . VAL A 1 13 ? 17.344 -17.334 3.462 1.00 31.04 254 VAL A O 6
ATOM 8230 N N . SER A 1 14 ? 16.849 -17.573 5.656 1.00 32.51 255 SER A N 6
ATOM 8231 C CA . SER A 1 14 ? 18.235 -17.723 6.067 1.00 75.34 255 SER A CA 6
ATOM 8232 C C . SER A 1 14 ? 18.665 -19.185 5.932 1.00 30.32 255 SER A C 6
ATOM 8233 O O . SER A 1 14 ? 19.648 -19.487 5.257 1.00 75.34 255 SER A O 6
ATOM 8241 N N . ASN A 1 15 ? 17.908 -20.054 6.586 1.00 23.13 256 ASN A N 6
ATOM 8242 C CA . ASN A 1 15 ? 18.199 -21.477 6.548 1.00 21.33 256 ASN A CA 6
ATOM 8243 C C . ASN A 1 15 ? 19.594 -21.724 7.128 1.00 75.13 256 ASN A C 6
ATOM 8244 O O . ASN A 1 15 ? 20.533 -22.019 6.390 1.00 34.53 256 ASN A O 6
ATOM 8255 N N . GLU A 1 16 ? 19.684 -21.594 8.443 1.00 4.21 257 GLU A N 6
ATOM 8256 C CA . GLU A 1 16 ? 20.948 -21.799 9.130 1.00 43.01 257 GLU A CA 6
ATOM 8257 C C . GLU A 1 16 ? 21.181 -23.290 9.379 1.00 31.53 257 GLU A C 6
ATOM 8258 O O . GLU A 1 16 ? 20.234 -24.038 9.619 1.00 22.34 257 GLU A O 6
ATOM 8271 N N . ASP A 1 17 ? 22.446 -23.679 9.314 1.00 10.40 258 ASP A N 6
ATOM 8272 C CA . ASP A 1 17 ? 22.815 -25.067 9.530 1.00 71.42 258 ASP A CA 6
ATOM 8273 C C . ASP A 1 17 ? 22.269 -25.531 10.882 1.00 62.32 258 ASP A C 6
ATOM 8274 O O . ASP A 1 17 ? 22.093 -26.728 11.106 1.00 15.45 258 ASP A O 6
ATOM 8284 N N . ASN A 1 18 ? 22.018 -24.560 11.747 1.00 35.11 259 ASN A N 6
ATOM 8285 C CA . ASN A 1 18 ? 21.496 -24.854 13.071 1.00 54.10 259 ASN A CA 6
ATOM 8286 C C . ASN A 1 18 ? 19.978 -25.030 12.989 1.00 60.45 259 ASN A C 6
ATOM 8287 O O . ASN A 1 18 ? 19.419 -25.928 13.617 1.00 11.20 259 ASN A O 6
ATOM 8298 N N . SER A 1 19 ? 19.355 -24.160 12.208 1.00 13.12 260 SER A N 6
ATOM 8299 C CA . SER A 1 19 ? 17.913 -24.208 12.035 1.00 33.34 260 SER A CA 6
ATOM 8300 C C . SER A 1 19 ? 17.480 -23.205 10.964 1.00 62.52 260 SER A C 6
ATOM 8301 O O . SER A 1 19 ? 18.320 -22.572 10.327 1.00 51.44 260 SER A O 6
ATOM 8309 N N . LEU A 1 20 ? 16.170 -23.093 10.798 1.00 25.13 261 LEU A N 6
ATOM 8310 C CA . LEU A 1 20 ? 15.616 -22.178 9.815 1.00 62.10 261 LEU A CA 6
ATOM 8311 C C . LEU A 1 20 ? 15.456 -20.794 10.446 1.00 3.41 261 LEU A C 6
ATOM 8312 O O . LEU A 1 20 ? 15.762 -20.605 11.622 1.00 2.44 261 LEU A O 6
ATOM 8328 N N . HIS A 1 21 ? 14.977 -19.861 9.636 1.00 5.10 262 HIS A N 6
ATOM 8329 C CA . HIS A 1 21 ? 14.773 -18.499 10.100 1.00 23.24 262 HIS A CA 6
ATOM 8330 C C . HIS A 1 21 ? 14.179 -17.655 8.971 1.00 64.42 262 HIS A C 6
ATOM 8331 O O . HIS A 1 21 ? 14.867 -17.336 8.002 1.00 1.54 262 HIS A O 6
ATOM 8345 N N . PHE A 1 22 ? 12.908 -17.319 9.132 1.00 2.14 263 PHE A N 6
ATOM 8346 C CA . PHE A 1 22 ? 12.214 -16.518 8.138 1.00 33.33 263 PHE A CA 6
ATOM 8347 C C . PHE A 1 22 ? 11.909 -15.119 8.677 1.00 50.13 263 PHE A C 6
ATOM 8348 O O . PHE A 1 22 ? 11.076 -14.961 9.568 1.00 41.42 263 PHE A O 6
ATOM 8365 N N . ILE A 1 23 ? 12.600 -14.139 8.113 1.00 62.31 264 ILE A N 6
ATOM 8366 C CA . ILE A 1 23 ? 12.414 -12.758 8.525 1.00 31.41 264 ILE A CA 6
ATOM 8367 C C . ILE A 1 23 ? 11.569 -12.028 7.479 1.00 21.12 264 ILE A C 6
ATOM 8368 O O . ILE A 1 23 ? 12.036 -11.766 6.372 1.00 50.11 264 ILE A O 6
ATOM 8384 N N . LEU A 1 24 ? 10.340 -11.720 7.868 1.00 64.33 265 LEU A N 6
ATOM 8385 C CA . LEU A 1 24 ? 9.426 -11.025 6.977 1.00 21.35 265 LEU A CA 6
ATOM 8386 C C . LEU A 1 24 ? 9.121 -9.639 7.548 1.00 14.00 265 LEU A C 6
ATOM 8387 O O . LEU A 1 24 ? 8.909 -9.492 8.751 1.00 44.52 265 LEU A O 6
ATOM 8403 N N . TYR A 1 25 ? 9.107 -8.658 6.658 1.00 50.31 266 TYR A N 6
ATOM 8404 C CA . TYR A 1 25 ? 8.831 -7.288 7.058 1.00 71.33 266 TYR A CA 6
ATOM 8405 C C . TYR A 1 25 ? 7.604 -6.740 6.325 1.00 5.15 266 TYR A C 6
ATOM 8406 O O . TYR A 1 25 ? 7.536 -6.791 5.098 1.00 15.24 266 TYR A O 6
ATOM 8424 N N . ASN A 1 26 ? 6.667 -6.228 7.109 1.00 31.02 267 ASN A N 6
ATOM 8425 C CA . ASN A 1 26 ? 5.447 -5.671 6.551 1.00 53.34 267 ASN A CA 6
ATOM 8426 C C . ASN A 1 26 ? 5.697 -4.219 6.136 1.00 22.41 267 ASN A C 6
ATOM 8427 O O . ASN A 1 26 ? 5.565 -3.306 6.950 1.00 63.14 267 ASN A O 6
ATOM 8438 N N . LYS A 1 27 ? 6.054 -4.052 4.871 1.00 1.12 268 LYS A N 6
ATOM 8439 C CA . LYS A 1 27 ? 6.324 -2.727 4.339 1.00 62.21 268 LYS A CA 6
ATOM 8440 C C . LYS A 1 27 ? 5.063 -2.188 3.660 1.00 64.30 268 LYS A C 6
ATOM 8441 O O . LYS A 1 27 ? 5.135 -1.259 2.857 1.00 2.15 268 LYS A O 6
ATOM 8459 N N . THR A 1 28 ? 3.938 -2.795 4.007 1.00 52.11 269 THR A N 6
ATOM 8460 C CA . THR A 1 28 ? 2.663 -2.388 3.441 1.00 10.40 269 THR A CA 6
ATOM 8461 C C . THR A 1 28 ? 2.167 -1.105 4.112 1.00 32.54 269 THR A C 6
ATOM 8462 O O . THR A 1 28 ? 2.887 -0.495 4.901 1.00 53.20 269 THR A O 6
ATOM 8473 N N . ASN A 1 29 ? 0.940 -0.735 3.775 1.00 62.41 270 ASN A N 6
ATOM 8474 C CA . ASN A 1 29 ? 0.339 0.463 4.335 1.00 3.11 270 ASN A CA 6
ATOM 8475 C C . ASN A 1 29 ? -0.343 0.115 5.660 1.00 44.02 270 ASN A C 6
ATOM 8476 O O . ASN A 1 29 ? 0.005 0.664 6.704 1.00 2.02 270 ASN A O 6
ATOM 8487 N N . ILE A 1 30 ? -1.301 -0.795 5.574 1.00 73.32 271 ILE A N 6
ATOM 8488 C CA . ILE A 1 30 ? -2.035 -1.223 6.753 1.00 71.23 271 ILE A CA 6
ATOM 8489 C C . ILE A 1 30 ? -1.055 -1.799 7.777 1.00 72.11 271 ILE A C 6
ATOM 8490 O O . ILE A 1 30 ? 0.043 -2.224 7.420 1.00 12.42 271 ILE A O 6
ATOM 8506 N N . ILE A 1 31 ? -1.488 -1.795 9.029 1.00 25.22 272 ILE A N 6
ATOM 8507 C CA . ILE A 1 31 ? -0.662 -2.312 10.108 1.00 71.04 272 ILE A CA 6
ATOM 8508 C C . ILE A 1 31 ? -1.140 -3.716 10.482 1.00 71.42 272 ILE A C 6
ATOM 8509 O O . ILE A 1 31 ? -2.332 -3.934 10.695 1.00 23.14 272 ILE A O 6
ATOM 8525 N N . ILE A 1 32 ? -0.186 -4.633 10.550 1.00 61.12 273 ILE A N 6
ATOM 8526 C CA . ILE A 1 32 ? -0.495 -6.011 10.894 1.00 5.55 273 ILE A CA 6
ATOM 8527 C C . ILE A 1 32 ? -1.274 -6.040 12.211 1.00 53.15 273 ILE A C 6
ATOM 8528 O O . ILE A 1 32 ? -0.924 -5.340 13.159 1.00 13.14 273 ILE A O 6
ATOM 8544 N N . PRO A 1 33 ? -2.344 -6.879 12.226 1.00 74.11 274 PRO A N 6
ATOM 8545 C CA . PRO A 1 33 ? -3.177 -7.009 13.410 1.00 44.12 274 PRO A CA 6
ATOM 8546 C C . PRO A 1 33 ? -2.471 -7.833 14.489 1.00 61.14 274 PRO A C 6
ATOM 8547 O O . PRO A 1 33 ? -2.780 -7.707 15.672 1.00 32.54 274 PRO A O 6
ATOM 8558 N N . GLY A 1 34 ? -1.536 -8.658 14.041 1.00 61.03 275 GLY A N 6
ATOM 8559 C CA . GLY A 1 34 ? -0.784 -9.503 14.953 1.00 45.41 275 GLY A CA 6
ATOM 8560 C C . GLY A 1 34 ? -1.521 -10.817 15.218 1.00 40.22 275 GLY A C 6
ATOM 8561 O O . GLY A 1 34 ? -2.675 -10.976 14.822 1.00 65.23 275 GLY A O 6
ATOM 8565 N N . ASN A 1 35 ? -0.825 -11.725 15.886 1.00 42.40 276 ASN A N 6
ATOM 8566 C CA . ASN A 1 35 ? -1.399 -13.020 16.208 1.00 10.15 276 ASN A CA 6
ATOM 8567 C C . ASN A 1 35 ? -1.622 -13.810 14.917 1.00 11.32 276 ASN A C 6
ATOM 8568 O O . ASN A 1 35 ? -2.678 -14.412 14.728 1.00 22.14 276 ASN A O 6
ATOM 8579 N N . CYS A 1 36 ? -0.611 -13.781 14.062 1.00 62.43 277 CYS A N 6
ATOM 8580 C CA . CYS A 1 36 ? -0.683 -14.487 12.794 1.00 73.33 277 CYS A CA 6
ATOM 8581 C C . CYS A 1 36 ? -0.280 -15.944 13.031 1.00 44.20 277 CYS A C 6
ATOM 8582 O O . CYS A 1 36 ? 0.061 -16.323 14.150 1.00 2.35 277 CYS A O 6
ATOM 8590 N N . THR A 1 37 ? -0.331 -16.721 11.959 1.00 14.12 278 THR A N 6
ATOM 8591 C CA . THR A 1 37 ? 0.025 -18.128 12.037 1.00 54.43 278 THR A CA 6
ATOM 8592 C C . THR A 1 37 ? 0.488 -18.636 10.670 1.00 25.35 278 THR A C 6
ATOM 8593 O O . THR A 1 37 ? -0.332 -18.959 9.813 1.00 51.12 278 THR A O 6
ATOM 8604 N N . PHE A 1 38 ? 1.803 -18.692 10.511 1.00 75.24 279 PHE A N 6
ATOM 8605 C CA . PHE A 1 38 ? 2.386 -19.156 9.263 1.00 35.31 279 PHE A CA 6
ATOM 8606 C C . PHE A 1 38 ? 1.845 -20.537 8.885 1.00 12.13 279 PHE A C 6
ATOM 8607 O O . PHE A 1 38 ? 0.929 -21.046 9.529 1.00 73.10 279 PHE A O 6
ATOM 8624 N N . GLU A 1 39 ? 2.435 -21.103 7.843 1.00 20.31 280 GLU A N 6
ATOM 8625 C CA . GLU A 1 39 ? 2.024 -22.415 7.372 1.00 40.01 280 GLU A CA 6
ATOM 8626 C C . GLU A 1 39 ? 2.754 -22.765 6.073 1.00 33.25 280 GLU A C 6
ATOM 8627 O O . GLU A 1 39 ? 2.432 -22.232 5.013 1.00 12.50 280 GLU A O 6
ATOM 8640 N N . PHE A 1 40 ? 3.723 -23.660 6.199 1.00 12.25 281 PHE A N 6
ATOM 8641 C C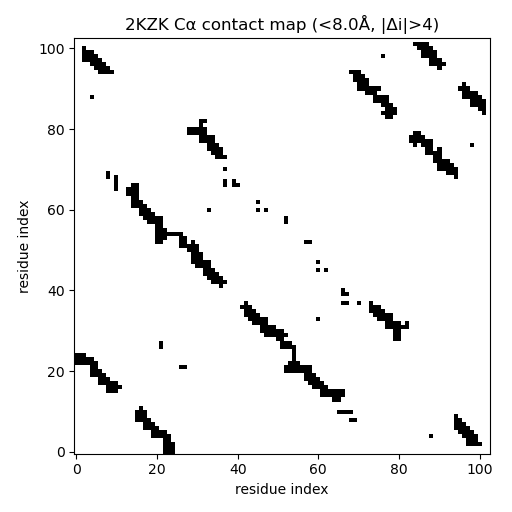A . PHE A 1 40 ? 4.501 -24.088 5.049 1.00 13.52 281 PHE A CA 6
ATOM 8642 C C . PHE A 1 40 ? 4.489 -25.612 4.915 1.00 10.43 281 PHE A C 6
ATOM 8643 O O . PHE A 1 40 ? 4.031 -26.314 5.815 1.00 3.15 281 PHE A O 6
ATOM 8660 N N . SER A 1 41 ? 4.998 -26.078 3.784 1.00 32.35 282 SER A N 6
ATOM 8661 C CA . SER A 1 41 ? 5.052 -27.506 3.521 1.00 34.31 282 SER A CA 6
ATOM 8662 C C . SER A 1 41 ? 6.466 -28.032 3.775 1.00 33.31 282 SER A C 6
ATOM 8663 O O . SER A 1 41 ? 7.323 -27.303 4.272 1.00 61.44 282 SER A O 6
ATOM 8671 N N . SER A 1 42 ? 6.665 -29.294 3.423 1.00 44.21 283 SER A N 6
ATOM 8672 C CA . SER A 1 42 ? 7.961 -29.926 3.606 1.00 12.05 283 SER A CA 6
ATOM 8673 C C . SER A 1 42 ? 8.448 -29.714 5.041 1.00 1.42 283 SER A C 6
ATOM 8674 O O . SER A 1 42 ? 9.478 -29.078 5.263 1.00 34.23 283 SER A O 6
ATOM 8682 N N . GLN A 1 43 ? 7.685 -30.258 5.978 1.00 43.32 284 GLN A N 6
ATOM 8683 C CA . GLN A 1 43 ? 8.026 -30.136 7.385 1.00 3.10 284 GLN A CA 6
ATOM 8684 C C . GLN A 1 43 ? 8.556 -31.468 7.920 1.00 44.30 284 GLN A C 6
ATOM 8685 O O . GLN A 1 43 ? 8.477 -32.490 7.240 1.00 14.31 284 GLN A O 6
ATOM 8699 N N . ILE A 1 44 ? 9.086 -31.413 9.133 1.00 11.02 285 ILE A N 6
ATOM 8700 C CA . ILE A 1 44 ? 9.629 -32.602 9.767 1.00 20.32 285 ILE A CA 6
ATOM 8701 C C . ILE A 1 44 ? 8.679 -33.778 9.534 1.00 73.41 285 ILE A C 6
ATOM 8702 O O . ILE A 1 44 ? 9.119 -34.918 9.389 1.00 41.34 285 ILE A O 6
ATOM 8718 N N . SER A 1 45 ? 7.392 -33.462 9.505 1.00 5.22 286 SER A N 6
ATOM 8719 C CA . SER A 1 45 ? 6.376 -34.478 9.292 1.00 21.10 286 SER A CA 6
ATOM 8720 C C . SER A 1 45 ? 5.459 -34.067 8.138 1.00 20.13 286 SER A C 6
ATOM 8721 O O . SER A 1 45 ? 5.359 -34.775 7.138 1.00 74.53 286 SER A O 6
ATOM 8729 N N . GLU A 1 46 ? 4.813 -32.924 8.316 1.00 22.15 287 GLU A N 6
ATOM 8730 C CA . GLU A 1 46 ? 3.908 -32.410 7.303 1.00 73.32 287 GLU A CA 6
ATOM 8731 C C . GLU A 1 46 ? 3.595 -30.936 7.568 1.00 23.22 287 GLU A C 6
ATOM 8732 O O . GLU A 1 46 ? 3.928 -30.409 8.628 1.00 2.42 287 GLU A O 6
ATOM 8745 N N . VAL A 1 47 ? 2.959 -30.313 6.587 1.00 64.10 288 VAL A N 6
ATOM 8746 C CA . VAL A 1 47 ? 2.598 -28.910 6.701 1.00 23.33 288 VAL A CA 6
ATOM 8747 C C . VAL A 1 47 ? 2.106 -28.629 8.122 1.00 2.14 288 VAL A C 6
ATOM 8748 O O . VAL A 1 47 ? 1.388 -29.439 8.706 1.00 22.13 288 VAL A O 6
ATOM 8761 N N . PHE A 1 48 ? 2.512 -27.478 8.638 1.00 41.11 289 PHE A N 6
ATOM 8762 C CA . PHE A 1 48 ? 2.121 -27.080 9.980 1.00 44.45 289 PHE A CA 6
ATOM 8763 C C . PHE A 1 48 ? 2.115 -25.556 10.119 1.00 2.12 289 PHE A C 6
ATOM 8764 O O . PHE A 1 48 ? 2.810 -24.859 9.382 1.00 50.53 289 PHE A O 6
ATOM 8781 N N . SER A 1 49 ? 1.323 -25.084 11.070 1.00 32.15 290 SER A N 6
ATOM 8782 C CA . SER A 1 49 ? 1.217 -23.656 11.316 1.00 10.13 290 SER A CA 6
ATOM 8783 C C . SER A 1 49 ? 1.892 -23.302 12.643 1.00 42.32 290 SER A C 6
ATOM 8784 O O . SER A 1 49 ? 1.713 -23.999 13.640 1.00 2.12 290 SER A O 6
ATOM 8792 N N . ILE A 1 50 ? 2.654 -22.218 12.611 1.00 24.43 291 ILE A N 6
ATOM 8793 C CA . ILE A 1 50 ? 3.357 -21.763 13.799 1.00 63.22 291 ILE A CA 6
ATOM 8794 C C . ILE A 1 50 ? 2.623 -20.559 14.391 1.00 55.11 291 ILE A C 6
ATOM 8795 O O . ILE A 1 50 ? 2.248 -19.638 13.666 1.00 34.34 291 ILE A O 6
ATOM 8811 N N . LYS A 1 51 ? 2.439 -20.605 15.702 1.00 14.52 292 LYS A N 6
ATOM 8812 C CA . LYS A 1 51 ? 1.755 -19.529 16.400 1.00 44.41 292 LYS A CA 6
ATOM 8813 C C . LYS A 1 51 ? 2.678 -18.310 16.477 1.00 33.24 292 LYS A C 6
ATOM 8814 O O . LYS A 1 51 ? 3.699 -18.343 17.162 1.00 12.25 292 LYS A O 6
ATOM 8832 N N . MET A 1 52 ? 2.285 -17.264 15.766 1.00 74.35 293 MET A N 6
ATOM 8833 C CA . MET A 1 52 ? 3.063 -16.038 15.745 1.00 3.41 293 MET A CA 6
ATOM 8834 C C . MET A 1 52 ? 2.573 -15.059 16.814 1.00 22.14 293 MET A C 6
ATOM 8835 O O . MET A 1 52 ? 1.370 -14.864 16.978 1.00 73.23 293 MET A O 6
ATOM 8849 N N . GLY A 1 53 ? 3.531 -14.470 17.515 1.00 52.40 294 GLY A N 6
ATOM 8850 C CA . GLY A 1 53 ? 3.212 -13.516 18.564 1.00 33.10 294 GLY A CA 6
ATOM 8851 C C . GLY A 1 53 ? 2.015 -12.648 18.170 1.00 3.42 294 GLY A C 6
ATOM 8852 O O . GLY A 1 53 ? 1.822 -12.348 16.993 1.00 34.21 294 GLY A O 6
ATOM 8856 N N . PRO A 1 54 ? 1.223 -12.257 19.205 1.00 62.24 295 PRO A N 6
ATOM 8857 C CA . PRO A 1 54 ? 0.051 -11.429 18.978 1.00 30.04 295 PRO A CA 6
ATOM 8858 C C . PRO A 1 54 ? 0.450 -9.980 18.692 1.00 23.01 295 PRO A C 6
ATOM 8859 O O . PRO A 1 54 ? -0.300 -9.239 18.059 1.00 32.10 295 PRO A O 6
ATOM 8870 N N . HIS A 1 55 ? 1.631 -9.619 19.172 1.00 64.50 296 HIS A N 6
ATOM 8871 C CA . HIS A 1 55 ? 2.140 -8.272 18.975 1.00 34.44 296 HIS A CA 6
ATOM 8872 C C . HIS A 1 55 ? 2.101 -7.922 17.487 1.00 42.34 296 HIS A C 6
ATOM 8873 O O . HIS A 1 55 ? 2.319 -8.783 16.636 1.00 23.33 296 HIS A O 6
ATOM 8887 N N . GLU A 1 56 ? 1.822 -6.655 17.217 1.00 4.10 297 GLU A N 6
ATOM 8888 C CA . GLU A 1 56 ? 1.753 -6.179 15.846 1.00 74.33 297 GLU A CA 6
ATOM 8889 C C . GLU A 1 56 ? 3.160 -5.969 15.285 1.00 64.25 297 GLU A C 6
ATOM 8890 O O . GLU A 1 56 ? 4.090 -5.662 16.029 1.00 11.02 297 GLU A O 6
ATOM 8903 N N . ILE A 1 57 ? 3.273 -6.143 13.976 1.00 63.30 298 ILE A N 6
ATOM 8904 C CA . ILE A 1 57 ? 4.552 -5.977 13.306 1.00 0.54 298 ILE A CA 6
ATOM 8905 C C . ILE A 1 57 ? 4.815 -4.486 13.083 1.00 24.02 298 ILE A C 6
ATOM 8906 O O . ILE A 1 57 ? 5.626 -3.883 13.785 1.00 20.31 298 ILE A O 6
ATOM 8922 N N . GLY A 1 58 ? 4.115 -3.934 12.103 1.00 22.30 299 GLY A N 6
ATOM 8923 C CA . GLY A 1 58 ? 4.263 -2.526 11.779 1.00 42.35 299 GLY A CA 6
ATOM 8924 C C . GLY A 1 58 ? 4.688 -2.341 10.320 1.00 14.42 299 GLY A C 6
ATOM 8925 O O . GLY A 1 58 ? 5.099 -3.296 9.664 1.00 40.03 299 GLY A O 6
ATOM 8929 N N . ILE A 1 59 ? 4.573 -1.105 9.856 1.00 0.12 300 ILE A N 6
ATOM 8930 C CA . ILE A 1 59 ? 4.940 -0.782 8.488 1.00 73.33 300 ILE A CA 6
ATOM 8931 C C . ILE A 1 59 ? 6.446 -0.981 8.308 1.00 60.24 300 ILE A C 6
ATOM 8932 O O . ILE A 1 59 ? 6.904 -1.332 7.221 1.00 31.33 300 ILE A O 6
ATOM 8948 N N . LYS A 1 60 ? 7.175 -0.748 9.389 1.00 31.01 301 LYS A N 6
ATOM 8949 C CA . LYS A 1 60 ? 8.620 -0.897 9.364 1.00 21.12 301 LYS A CA 6
ATOM 8950 C C . LYS A 1 60 ? 9.018 -2.107 10.212 1.00 3.21 301 LYS A C 6
ATOM 8951 O O . LYS A 1 60 ? 10.087 -2.683 10.015 1.00 41.13 301 LYS A O 6
ATOM 8969 N N . GLY A 1 61 ? 8.137 -2.456 11.138 1.00 44.00 302 GLY A N 6
ATOM 8970 C CA . GLY A 1 61 ? 8.384 -3.587 12.017 1.00 53.33 302 GLY A CA 6
ATOM 8971 C C . GLY A 1 61 ? 8.579 -4.874 11.213 1.00 45.44 302 GLY A C 6
ATOM 8972 O O . GLY A 1 61 ? 8.137 -4.969 10.069 1.00 52.41 302 GLY A O 6
ATOM 8976 N N . GLN A 1 62 ? 9.243 -5.832 11.842 1.00 3.24 303 GLN A N 6
ATOM 8977 C CA . GLN A 1 62 ? 9.503 -7.109 11.200 1.00 41.12 303 GLN A CA 6
ATOM 8978 C C . GLN A 1 62 ? 8.878 -8.247 12.009 1.00 21.20 303 GLN A C 6
ATOM 8979 O O . GLN A 1 62 ? 8.183 -8.004 12.994 1.00 23.25 303 GLN A O 6
ATOM 8993 N N . LYS A 1 63 ? 9.148 -9.465 11.563 1.00 73.13 304 LYS A N 6
ATOM 8994 C CA . LYS A 1 63 ? 8.620 -10.642 12.233 1.00 5.41 304 LYS A CA 6
ATOM 8995 C C . LYS A 1 63 ? 9.621 -11.791 12.098 1.00 32.42 304 LYS A C 6
ATOM 8996 O O . LYS A 1 63 ? 10.417 -11.820 11.161 1.00 55.24 304 LYS A O 6
ATOM 9014 N N . GLU A 1 64 ? 9.548 -12.711 13.049 1.00 72.53 305 GLU A N 6
ATOM 9015 C CA . GLU A 1 64 ? 10.437 -13.861 13.048 1.00 40.42 305 GLU A CA 6
ATOM 9016 C C . GLU A 1 64 ? 9.627 -15.159 13.058 1.00 40.45 305 GLU A C 6
ATOM 9017 O O . GLU A 1 64 ? 8.657 -15.284 13.804 1.00 44.20 305 GLU A O 6
ATOM 9030 N N . LEU A 1 65 ? 10.055 -16.092 12.220 1.00 53.21 306 LEU A N 6
ATOM 9031 C CA . LEU A 1 65 ? 9.381 -17.376 12.123 1.00 42.33 306 LEU A CA 6
ATOM 9032 C C . LEU A 1 65 ? 10.426 -18.492 12.071 1.00 60.20 306 LEU A C 6
ATOM 9033 O O . LEU A 1 65 ? 10.483 -19.249 11.103 1.00 25.11 306 LEU A O 6
ATOM 9049 N N . TRP A 1 66 ? 11.226 -18.559 13.125 1.00 64.33 307 TRP A N 6
ATOM 9050 C CA . TRP A 1 66 ? 12.266 -19.571 13.211 1.00 1.45 307 TRP A CA 6
ATOM 9051 C C . TRP A 1 66 ? 11.590 -20.926 13.429 1.00 64.00 307 TRP A C 6
ATOM 9052 O O . TRP A 1 66 ? 10.730 -21.063 14.297 1.00 1.54 307 TRP A O 6
ATOM 9073 N N . PHE A 1 67 ? 12.006 -21.894 12.625 1.00 14.02 308 PHE A N 6
ATOM 9074 C CA . PHE A 1 67 ? 11.451 -23.234 12.719 1.00 42.22 308 PHE A CA 6
ATOM 9075 C C . PHE A 1 67 ? 12.535 -24.252 13.081 1.00 12.51 308 PHE A C 6
ATOM 9076 O O . PHE A 1 67 ? 13.718 -23.917 13.117 1.00 30.43 308 PHE A O 6
ATOM 9093 N N . PHE A 1 68 ? 12.092 -25.473 13.340 1.00 14.11 309 PHE A N 6
ATOM 9094 C CA . PHE A 1 68 ? 13.009 -26.542 13.698 1.00 12.53 309 PHE A CA 6
ATOM 9095 C C . PHE A 1 68 ? 12.486 -27.897 13.219 1.00 75.02 309 PHE A C 6
ATOM 9096 O O . PHE A 1 68 ? 11.278 -28.131 13.206 1.00 41.13 309 PHE A O 6
ATOM 9113 N N . PRO A 1 69 ? 13.445 -28.777 12.827 1.00 70.45 310 PRO A N 6
ATOM 9114 C CA . PRO A 1 69 ? 14.853 -28.421 12.874 1.00 54.53 310 PRO A CA 6
ATOM 9115 C C . PRO A 1 69 ? 15.215 -27.465 11.735 1.00 74.24 310 PRO A C 6
ATOM 9116 O O . PRO A 1 69 ? 15.914 -26.476 11.948 1.00 52.12 310 PRO A O 6
ATOM 9127 N N . SER A 1 70 ? 14.722 -27.795 10.550 1.00 40.34 311 SER A N 6
ATOM 9128 C CA . SER A 1 70 ? 14.985 -26.978 9.377 1.00 74.33 311 SER A CA 6
ATOM 9129 C C . SER A 1 70 ? 14.349 -27.618 8.141 1.00 72.12 311 SER A C 6
ATOM 9130 O O . SER A 1 70 ? 13.845 -28.738 8.207 1.00 72.20 311 SER A O 6
ATOM 9138 N N . LEU A 1 71 ? 14.393 -26.879 7.042 1.00 1.22 312 LEU A N 6
ATOM 9139 C CA . LEU A 1 71 ? 13.828 -27.360 5.793 1.00 14.11 312 LEU A CA 6
ATOM 9140 C C . LEU A 1 71 ? 14.778 -27.020 4.644 1.00 41.55 312 LEU A C 6
ATOM 9141 O O . LEU A 1 71 ? 15.645 -26.159 4.785 1.00 45.15 312 LEU A O 6
ATOM 9157 N N . PRO A 1 72 ? 14.577 -27.731 3.502 1.00 23.00 313 PRO A N 6
ATOM 9158 C CA . PRO A 1 72 ? 15.406 -27.513 2.329 1.00 62.13 313 PRO A CA 6
ATOM 9159 C C . PRO A 1 72 ? 15.027 -26.209 1.624 1.00 72.22 313 PRO A C 6
ATOM 9160 O O . PRO A 1 72 ? 13.855 -25.838 1.585 1.00 34.45 313 PRO A O 6
ATOM 9171 N N . THR A 1 73 ? 16.041 -25.549 1.083 1.00 33.52 314 THR A N 6
ATOM 9172 C CA . THR A 1 73 ? 15.828 -24.295 0.382 1.00 42.05 314 THR A CA 6
ATOM 9173 C C . THR A 1 73 ? 16.469 -24.345 -1.007 1.00 30.32 314 THR A C 6
ATOM 9174 O O . THR A 1 73 ? 17.351 -25.165 -1.258 1.00 2.30 314 THR A O 6
ATOM 9185 N N . PRO A 1 74 ? 15.988 -23.435 -1.895 1.00 74.13 315 PRO A N 6
ATOM 9186 C CA . PRO A 1 74 ? 14.942 -22.500 -1.517 1.00 33.34 315 PRO A CA 6
ATOM 9187 C C . PRO A 1 74 ? 13.582 -23.199 -1.443 1.00 4.21 315 PRO A C 6
ATOM 9188 O O . PRO A 1 74 ? 13.445 -24.345 -1.869 1.00 3.35 315 PRO A O 6
ATOM 9199 N N . LEU A 1 75 ? 12.612 -22.479 -0.900 1.00 12.13 316 LEU A N 6
ATOM 9200 C CA . LEU A 1 75 ? 11.268 -23.015 -0.765 1.00 30.00 316 LEU A CA 6
ATOM 9201 C C . LEU A 1 75 ? 10.538 -22.892 -2.104 1.00 32.02 316 LEU A C 6
ATOM 9202 O O . LEU A 1 75 ? 9.541 -22.180 -2.208 1.00 15.40 316 LEU A O 6
ATOM 9218 N N . SER A 1 76 ? 11.063 -23.597 -3.095 1.00 31.42 317 SER A N 6
ATOM 9219 C CA . SER A 1 76 ? 10.474 -23.576 -4.423 1.00 35.22 317 SER A CA 6
ATOM 9220 C C . SER A 1 76 ? 9.320 -24.578 -4.499 1.00 73.03 317 SER A C 6
ATOM 9221 O O . SER A 1 76 ? 9.453 -25.719 -4.059 1.00 42.14 317 SER A O 6
ATOM 9229 N N . ASN A 1 77 ? 8.213 -24.115 -5.061 1.00 74.10 318 ASN A N 6
ATOM 9230 C CA . ASN A 1 77 ? 7.036 -24.956 -5.201 1.00 21.42 318 ASN A CA 6
ATOM 9231 C C . ASN A 1 77 ? 6.424 -25.203 -3.820 1.00 63.54 318 ASN A C 6
ATOM 9232 O O . ASN A 1 77 ? 5.780 -26.227 -3.597 1.00 73.14 318 ASN A O 6
ATOM 9243 N N . TYR A 1 78 ? 6.648 -24.248 -2.930 1.00 32.43 319 TYR A N 6
ATOM 9244 C CA . TYR A 1 78 ? 6.127 -24.350 -1.577 1.00 55.42 319 TYR A CA 6
ATOM 9245 C C . TYR A 1 78 ? 4.872 -23.490 -1.407 1.00 43.12 319 TYR A C 6
ATOM 9246 O O . TYR A 1 78 ? 4.470 -22.783 -2.330 1.00 3.11 319 TYR A O 6
ATOM 9264 N N . THR A 1 79 ? 4.289 -23.579 -0.221 1.00 31.00 320 THR A N 6
ATOM 9265 C CA . THR A 1 79 ? 3.089 -22.818 0.082 1.00 74.22 320 THR A CA 6
ATOM 9266 C C . THR A 1 79 ? 3.402 -21.703 1.081 1.00 41.43 320 THR A C 6
ATOM 9267 O O . THR A 1 79 ? 3.051 -20.546 0.855 1.00 12.41 320 THR A O 6
ATOM 9278 N N . MET A 1 80 ? 4.060 -22.090 2.164 1.00 51.53 321 MET A N 6
ATOM 9279 C CA . MET A 1 80 ? 4.425 -21.136 3.198 1.00 31.51 321 MET A CA 6
ATOM 9280 C C . MET A 1 80 ? 3.461 -19.949 3.214 1.00 14.40 321 MET A C 6
ATOM 9281 O O . MET A 1 80 ? 3.870 -18.809 2.997 1.00 60.23 321 MET A O 6
ATOM 9295 N N . LYS A 1 81 ? 2.198 -20.256 3.474 1.00 42.45 322 LYS A N 6
ATOM 9296 C CA . LYS A 1 81 ? 1.172 -19.228 3.521 1.00 44.43 322 LYS A CA 6
ATOM 9297 C C . LYS A 1 81 ? 1.247 -18.500 4.864 1.00 2.24 322 LYS A C 6
ATOM 9298 O O . LYS A 1 81 ? 2.161 -18.737 5.653 1.00 42.23 322 LYS A O 6
ATOM 9316 N N . VAL A 1 82 ? 0.274 -17.629 5.084 1.00 14.43 323 VAL A N 6
ATOM 9317 C CA . VAL A 1 82 ? 0.218 -16.865 6.319 1.00 14.31 323 VAL A CA 6
ATOM 9318 C C . VAL A 1 82 ? -1.239 -16.518 6.634 1.00 71.32 323 VAL A C 6
ATOM 9319 O O . VAL A 1 82 ? -1.937 -15.939 5.803 1.00 44.03 323 VAL A O 6
ATOM 9332 N N . VAL A 1 83 ? -1.655 -16.888 7.836 1.00 13.21 324 VAL A N 6
ATOM 9333 C CA . VAL A 1 83 ? -3.016 -16.623 8.271 1.00 73.51 324 VAL A CA 6
ATOM 9334 C C . VAL A 1 83 ? -2.992 -15.622 9.427 1.00 12.31 324 VAL A C 6
ATOM 9335 O O . VAL A 1 83 ? -1.930 -15.133 9.808 1.00 44.14 324 VAL A O 6
ATOM 9348 N N . ASN A 1 84 ? -4.176 -15.346 9.954 1.00 53.34 325 ASN A N 6
ATOM 9349 C CA . ASN A 1 84 ? -4.304 -14.411 11.059 1.00 55.03 325 ASN A CA 6
ATOM 9350 C C . ASN A 1 84 ? -4.909 -15.133 12.265 1.00 65.44 325 ASN A C 6
ATOM 9351 O O . ASN A 1 84 ? -4.897 -16.362 12.327 1.00 43.23 325 ASN A O 6
ATOM 9362 N N . GLN A 1 85 ? -5.422 -14.340 13.193 1.00 11.01 326 GLN A N 6
ATOM 9363 C CA . GLN A 1 85 ? -6.030 -14.888 14.394 1.00 64.53 326 GLN A CA 6
ATOM 9364 C C . GLN A 1 85 ? -7.397 -15.493 14.068 1.00 0.21 326 GLN A C 6
ATOM 9365 O O . GLN A 1 85 ? -8.060 -16.045 14.945 1.00 71.03 326 GLN A O 6
ATOM 9379 N N . ASP A 1 86 ? -7.778 -15.368 12.805 1.00 12.34 327 ASP A N 6
ATOM 9380 C CA . ASP A 1 86 ? -9.055 -15.895 12.353 1.00 4.33 327 ASP A CA 6
ATOM 9381 C C . ASP A 1 86 ? -8.824 -17.215 11.615 1.00 42.31 327 ASP A C 6
ATOM 9382 O O . ASP A 1 86 ? -9.771 -17.835 11.135 1.00 61.33 327 ASP A O 6
ATOM 9392 N N . GLY A 1 87 ? -7.559 -17.605 11.548 1.00 54.25 328 GLY A N 6
ATOM 9393 C CA . GLY A 1 87 ? -7.192 -18.840 10.876 1.00 51.22 328 GLY A CA 6
ATOM 9394 C C . GLY A 1 87 ? -7.452 -18.744 9.371 1.00 2.30 328 GLY A C 6
ATOM 9395 O O . GLY A 1 87 ? -7.348 -19.738 8.655 1.00 65.23 328 GLY A O 6
ATOM 9399 N N . GLU A 1 88 ? -7.785 -17.537 8.936 1.00 32.43 329 GLU A N 6
ATOM 9400 C CA . GLU A 1 88 ? -8.061 -17.298 7.530 1.00 63.53 329 GLU A CA 6
ATOM 9401 C C . GLU A 1 88 ? -6.805 -16.785 6.823 1.00 40.53 329 GLU A C 6
ATOM 9402 O O . GLU A 1 88 ? -6.231 -15.774 7.226 1.00 24.42 329 GLU A O 6
ATOM 9415 N N . THR A 1 89 ? -6.416 -17.503 5.780 1.00 64.20 330 THR A N 6
ATOM 9416 C CA . THR A 1 89 ? -5.238 -17.132 5.013 1.00 35.40 330 THR A CA 6
ATOM 9417 C C . THR A 1 89 ? -5.365 -15.696 4.503 1.00 52.41 330 THR A C 6
ATOM 9418 O O . THR A 1 89 ? -6.223 -15.402 3.672 1.00 43.45 330 THR A O 6
ATOM 9429 N N . ILE A 1 90 ? -4.498 -14.839 5.022 1.00 15.43 331 ILE A N 6
ATOM 9430 C CA . ILE A 1 90 ? -4.503 -13.440 4.630 1.00 44.41 331 ILE A CA 6
ATOM 9431 C C . ILE A 1 90 ? -3.641 -13.263 3.378 1.00 75.14 331 ILE A C 6
ATOM 9432 O O . ILE A 1 90 ? -3.984 -12.484 2.489 1.00 22.42 331 ILE A O 6
ATOM 9448 N N . LEU A 1 91 ? -2.540 -13.999 3.347 1.00 74.41 332 LEU A N 6
ATOM 9449 C CA . LEU A 1 91 ? -1.628 -13.934 2.218 1.00 24.13 332 LEU A CA 6
ATOM 9450 C C . LEU A 1 91 ? -1.005 -15.313 1.991 1.00 60.00 332 LEU A C 6
ATOM 9451 O O . LEU A 1 91 ? -1.096 -16.188 2.850 1.00 23.34 332 LEU A O 6
ATOM 9467 N N . VAL A 1 92 ? -0.387 -15.463 0.829 1.00 65.50 333 VAL A N 6
ATOM 9468 C CA . VAL A 1 92 ? 0.251 -16.721 0.478 1.00 70.12 333 VAL A CA 6
ATOM 9469 C C . VAL A 1 92 ? 1.436 -16.446 -0.450 1.00 52.32 333 VAL A C 6
ATOM 9470 O O . VAL A 1 92 ? 1.276 -15.820 -1.497 1.00 65.54 333 VAL A O 6
ATOM 9483 N N . GLY A 1 93 ? 2.598 -16.926 -0.032 1.00 52.22 334 GLY A N 6
ATOM 9484 C CA . GLY A 1 93 ? 3.809 -16.739 -0.813 1.00 21.22 334 GLY A CA 6
ATOM 9485 C C . GLY A 1 93 ? 3.708 -17.455 -2.161 1.00 61.13 334 GLY A C 6
ATOM 9486 O O . GLY A 1 93 ? 3.431 -18.652 -2.213 1.00 73.33 334 GLY A O 6
ATOM 9490 N N . LYS A 1 94 ? 3.939 -16.692 -3.219 1.00 52.52 335 LYS A N 6
ATOM 9491 C CA . LYS A 1 94 ? 3.877 -17.238 -4.564 1.00 44.12 335 LYS A CA 6
ATOM 9492 C C . LYS A 1 94 ? 4.935 -18.333 -4.714 1.00 21.21 335 LYS A C 6
ATOM 9493 O O . LYS A 1 94 ? 4.771 -19.254 -5.513 1.00 24.24 335 LYS A O 6
ATOM 9511 N N . CYS A 1 95 ? 5.997 -18.197 -3.933 1.00 53.20 336 CYS A N 6
ATOM 9512 C CA . CYS A 1 95 ? 7.081 -19.163 -3.969 1.00 21.33 336 CYS A CA 6
ATOM 9513 C C . CYS A 1 95 ? 8.067 -18.740 -5.059 1.00 53.55 336 CYS A C 6
ATOM 9514 O O . CYS A 1 95 ? 7.861 -17.728 -5.728 1.00 75.03 336 CYS A O 6
ATOM 9522 N N . ALA A 1 96 ? 9.117 -19.534 -5.205 1.00 74.41 337 ALA A N 6
ATOM 9523 C CA . ALA A 1 96 ? 10.135 -19.254 -6.203 1.00 74.33 337 ALA A CA 6
ATOM 9524 C C . ALA A 1 96 ? 11.390 -20.069 -5.888 1.00 23.44 337 ALA A C 6
ATOM 9525 O O . ALA A 1 96 ? 11.594 -20.487 -4.749 1.00 15.04 337 ALA A O 6
ATOM 9532 N N . ASP A 1 97 ? 12.200 -20.272 -6.917 1.00 1.44 338 ASP A N 6
ATOM 9533 C CA . ASP A 1 97 ? 13.430 -21.029 -6.763 1.00 64.32 338 ASP A CA 6
ATOM 9534 C C . ASP A 1 97 ? 14.493 -20.142 -6.113 1.00 3.42 338 ASP A C 6
ATOM 9535 O O . ASP A 1 97 ? 15.572 -19.948 -6.672 1.00 12.35 338 ASP A O 6
ATOM 9545 N N . SER A 1 98 ? 14.152 -19.626 -4.941 1.00 53.12 339 SER A N 6
ATOM 9546 C CA . SER A 1 98 ? 15.063 -18.763 -4.209 1.00 22.32 339 SER A CA 6
ATOM 9547 C C . SER A 1 98 ? 14.428 -18.334 -2.885 1.00 34.32 339 SER A C 6
ATOM 9548 O O . SER A 1 98 ? 13.298 -18.716 -2.582 1.00 23.23 339 SER A O 6
ATOM 9556 N N . ASN A 1 99 ? 15.181 -17.546 -2.132 1.00 33.34 340 ASN A N 6
ATOM 9557 C CA . ASN A 1 99 ? 14.705 -17.061 -0.847 1.00 61.21 340 ASN A CA 6
ATOM 9558 C C . ASN A 1 99 ? 13.755 -15.883 -1.072 1.00 3.03 340 ASN A C 6
ATOM 9559 O O . ASN A 1 99 ? 13.090 -15.431 -0.141 1.00 4.22 340 ASN A O 6
ATOM 9570 N N . GLU A 1 100 ? 13.722 -15.419 -2.312 1.00 72.44 341 GLU A N 6
ATOM 9571 C CA . GLU A 1 100 ? 12.864 -14.302 -2.671 1.00 65.41 341 GLU A CA 6
ATOM 9572 C C . GLU A 1 100 ? 11.413 -14.768 -2.801 1.00 52.10 341 GLU A C 6
ATOM 9573 O O . GLU A 1 100 ? 11.095 -15.590 -3.660 1.00 2.55 341 GLU A O 6
ATOM 9586 N N . ILE A 1 101 ? 10.570 -14.223 -1.936 1.00 43.51 342 ILE A N 6
ATOM 9587 C CA . ILE A 1 101 ? 9.160 -14.572 -1.943 1.00 52.34 342 ILE A CA 6
ATOM 9588 C C . ILE A 1 101 ? 8.332 -13.339 -1.575 1.00 52.12 342 ILE A C 6
ATOM 9589 O O . ILE A 1 101 ? 8.550 -12.730 -0.529 1.00 43.21 342 ILE A O 6
ATOM 9605 N N . THR A 1 102 ? 7.398 -13.008 -2.455 1.00 45.04 343 THR A N 6
ATOM 9606 C CA . THR A 1 102 ? 6.537 -11.859 -2.236 1.00 14.20 343 THR A CA 6
ATOM 9607 C C . THR A 1 102 ? 5.066 -12.273 -2.310 1.00 72.45 343 THR A C 6
ATOM 9608 O O . THR A 1 102 ? 4.497 -12.362 -3.397 1.00 75.42 343 THR A O 6
ATOM 9619 N N . LEU A 1 103 ? 4.493 -12.516 -1.141 1.00 14.11 344 LEU A N 6
ATOM 9620 C CA . LEU A 1 103 ? 3.099 -12.919 -1.060 1.00 11.02 344 LEU A CA 6
ATOM 9621 C C . LEU A 1 103 ? 2.283 -12.127 -2.083 1.00 40.32 344 LEU A C 6
ATOM 9622 O O . LEU A 1 103 ? 2.500 -10.929 -2.263 1.00 31.34 344 LEU A O 6
ATOM 9638 N N . LYS A 1 104 ? 1.361 -12.827 -2.728 1.00 25.22 345 LYS A N 6
ATOM 9639 C CA . LYS A 1 104 ? 0.512 -12.204 -3.729 1.00 30.24 345 LYS A CA 6
ATOM 9640 C C . LYS A 1 104 ? -0.917 -12.109 -3.191 1.00 31.14 345 LYS A C 6
ATOM 9641 O O . LYS A 1 104 ? -1.550 -11.058 -3.282 1.00 60.30 345 LYS A O 6
ATOM 9659 N N . SER A 1 105 ? -1.384 -13.221 -2.641 1.00 42.15 346 SER A N 6
ATOM 9660 C CA . SER A 1 105 ? -2.727 -13.276 -2.089 1.00 25.12 346 SER A CA 6
ATOM 9661 C C . SER A 1 105 ? -3.224 -14.723 -2.067 1.00 12.22 346 SER A C 6
ATOM 9662 O O . SER A 1 105 ? -2.775 -15.550 -2.859 1.00 1.24 346 SER A O 6
ATOM 9670 N N . PRO A 1 106 ? -4.170 -14.991 -1.127 1.00 0.10 347 PRO A N 6
ATOM 9671 C CA . PRO A 1 106 ? -4.734 -16.323 -0.991 1.00 64.23 347 PRO A CA 6
ATOM 9672 C C . PRO A 1 106 ? -5.723 -16.618 -2.121 1.00 1.33 347 PRO A C 6
ATOM 9673 O O . PRO A 1 106 ? -5.619 -17.644 -2.790 1.00 24.50 347 PRO A O 6
ATOM 9684 N N . LEU A 1 107 ? -6.660 -15.698 -2.298 1.00 72.30 348 LEU A N 6
ATOM 9685 C CA . LEU A 1 107 ? -7.667 -15.846 -3.335 1.00 72.50 348 LEU A CA 6
ATOM 9686 C C . LEU A 1 107 ? -7.741 -14.558 -4.156 1.00 41.42 348 LEU A C 6
ATOM 9687 O O . LEU A 1 107 ? -7.984 -13.483 -3.610 1.00 50.52 348 LEU A O 6
ATOM 9703 N N . ASN A 1 5 ? 0.589 1.004 -2.441 1.00 52.11 246 ASN A N 7
ATOM 9704 C CA . ASN A 1 5 ? -0.408 0.122 -3.024 1.00 31.05 246 ASN A CA 7
ATOM 9705 C C . ASN A 1 5 ? 0.237 -1.227 -3.346 1.00 21.43 246 ASN A C 7
ATOM 9706 O O . ASN A 1 5 ? -0.153 -1.893 -4.304 1.00 22.03 246 ASN A O 7
ATOM 9717 N N . ASP A 1 6 ? 1.213 -1.591 -2.527 1.00 3.10 247 ASP A N 7
ATOM 9718 C CA . ASP A 1 6 ? 1.916 -2.849 -2.713 1.00 3.13 247 ASP A CA 7
ATOM 9719 C C . ASP A 1 6 ? 1.907 -3.632 -1.398 1.00 61.35 247 ASP A C 7
ATOM 9720 O O . ASP A 1 6 ? 2.737 -3.393 -0.523 1.00 65.12 247 ASP A O 7
ATOM 9730 N N . PRO A 1 7 ? 0.933 -4.576 -1.299 1.00 63.50 248 PRO A N 7
ATOM 9731 C CA . PRO A 1 7 ? 0.805 -5.396 -0.106 1.00 71.44 248 PRO A CA 7
ATOM 9732 C C . PRO A 1 7 ? 1.897 -6.467 -0.057 1.00 74.31 248 PRO A C 7
ATOM 9733 O O . PRO A 1 7 ? 2.010 -7.198 0.926 1.00 62.23 248 PRO A O 7
ATOM 9744 N N . LEU A 1 8 ? 2.672 -6.526 -1.130 1.00 21.13 249 LEU A N 7
ATOM 9745 C CA . LEU A 1 8 ? 3.751 -7.495 -1.221 1.00 71.30 249 LEU A CA 7
ATOM 9746 C C . LEU A 1 8 ? 4.443 -7.611 0.139 1.00 70.35 249 LEU A C 7
ATOM 9747 O O . LEU A 1 8 ? 4.657 -6.608 0.818 1.00 71.33 249 LEU A O 7
ATOM 9763 N N . LEU A 1 9 ? 4.774 -8.844 0.495 1.00 12.31 250 LEU A N 7
ATOM 9764 C CA . LEU A 1 9 ? 5.437 -9.104 1.761 1.00 3.34 250 LEU A CA 7
ATOM 9765 C C . LEU A 1 9 ? 6.794 -9.759 1.496 1.00 2.11 250 LEU A C 7
ATOM 9766 O O . LEU A 1 9 ? 6.864 -10.948 1.188 1.00 10.25 250 LEU A O 7
ATOM 9782 N N . HIS A 1 10 ? 7.839 -8.955 1.625 1.00 41.41 251 HIS A N 7
ATOM 9783 C CA . HIS A 1 10 ? 9.190 -9.441 1.403 1.00 61.31 251 HIS A CA 7
ATOM 9784 C C . HIS A 1 10 ? 9.693 -10.151 2.662 1.00 43.43 251 HIS A C 7
ATOM 9785 O O . HIS A 1 10 ? 9.713 -9.565 3.743 1.00 14.11 251 HIS A O 7
ATOM 9799 N N . VAL A 1 11 ? 10.088 -11.402 2.479 1.00 63.01 252 VAL A N 7
ATOM 9800 C CA . VAL A 1 11 ? 10.590 -12.198 3.586 1.00 3.32 252 VAL A CA 7
ATOM 9801 C C . VAL A 1 11 ? 12.006 -12.680 3.262 1.00 54.13 252 VAL A C 7
ATOM 9802 O O . VAL A 1 11 ? 12.437 -12.621 2.111 1.00 34.21 252 VAL A O 7
ATOM 9815 N N . GLU A 1 12 ? 12.689 -13.146 4.296 1.00 4.24 253 GLU A N 7
ATOM 9816 C CA . GLU A 1 12 ? 14.047 -13.638 4.136 1.00 41.12 253 GLU A CA 7
ATOM 9817 C C . GLU A 1 12 ? 14.151 -15.081 4.633 1.00 20.03 253 GLU A C 7
ATOM 9818 O O . GLU A 1 12 ? 13.663 -15.405 5.715 1.00 24.01 253 GLU A O 7
ATOM 9831 N N . VAL A 1 13 ? 14.789 -15.909 3.820 1.00 65.22 254 VAL A N 7
ATOM 9832 C CA . VAL A 1 13 ? 14.964 -17.310 4.164 1.00 75.22 254 VAL A CA 7
ATOM 9833 C C . VAL A 1 13 ? 16.435 -17.571 4.493 1.00 33.02 254 VAL A C 7
ATOM 9834 O O . VAL A 1 13 ? 17.283 -17.572 3.603 1.00 42.32 254 VAL A O 7
ATOM 9847 N N . SER A 1 14 ? 16.692 -17.786 5.775 1.00 72.30 255 SER A N 7
ATOM 9848 C CA . SER A 1 14 ? 18.046 -18.048 6.233 1.00 13.21 255 SER A CA 7
ATOM 9849 C C . SER A 1 14 ? 18.364 -19.538 6.101 1.00 63.44 255 SER A C 7
ATOM 9850 O O . SER A 1 14 ? 19.273 -19.920 5.364 1.00 11.34 255 SER A O 7
ATOM 9858 N N . ASN A 1 15 ? 17.599 -20.341 6.825 1.00 75.11 256 ASN A N 7
ATOM 9859 C CA . ASN A 1 15 ? 17.788 -21.781 6.798 1.00 74.54 256 ASN A CA 7
ATOM 9860 C C . ASN A 1 15 ? 19.227 -22.110 7.199 1.00 31.22 256 ASN A C 7
ATOM 9861 O O . ASN A 1 15 ? 19.988 -22.656 6.402 1.00 23.11 256 ASN A O 7
ATOM 9872 N N . GLU A 1 16 ? 19.556 -21.764 8.435 1.00 64.01 257 GLU A N 7
ATOM 9873 C CA . GLU A 1 16 ? 20.891 -22.015 8.952 1.00 71.51 257 GLU A CA 7
ATOM 9874 C C . GLU A 1 16 ? 20.991 -23.444 9.490 1.00 63.43 257 GLU A C 7
ATOM 9875 O O . GLU A 1 16 ? 20.018 -23.985 10.012 1.00 15.41 257 GLU A O 7
ATOM 9888 N N . ASP A 1 17 ? 22.178 -24.016 9.343 1.00 14.22 258 ASP A N 7
ATOM 9889 C CA . ASP A 1 17 ? 22.418 -25.371 9.808 1.00 72.53 258 ASP A CA 7
ATOM 9890 C C . ASP A 1 17 ? 21.925 -25.507 11.250 1.00 44.51 258 ASP A C 7
ATOM 9891 O O . ASP A 1 17 ? 21.586 -26.602 11.694 1.00 71.43 258 ASP A O 7
ATOM 9901 N N . ASN A 1 18 ? 21.902 -24.377 11.942 1.00 41.22 259 ASN A N 7
ATOM 9902 C CA . ASN A 1 18 ? 21.457 -24.355 13.325 1.00 72.23 259 ASN A CA 7
ATOM 9903 C C . ASN A 1 18 ? 19.931 -24.464 13.367 1.00 42.35 259 ASN A C 7
ATOM 9904 O O . ASN A 1 18 ? 19.383 -25.273 14.113 1.00 1.03 259 ASN A O 7
ATOM 9915 N N . SER A 1 19 ? 19.289 -23.637 12.555 1.00 14.41 260 SER A N 7
ATOM 9916 C CA . SER A 1 19 ? 17.837 -23.629 12.490 1.00 21.30 260 SER A CA 7
ATOM 9917 C C . SER A 1 19 ? 17.369 -22.720 11.352 1.00 71.53 260 SER A C 7
ATOM 9918 O O . SER A 1 19 ? 18.185 -22.198 10.594 1.00 11.54 260 SER A O 7
ATOM 9926 N N . LEU A 1 20 ? 16.056 -22.560 11.267 1.00 64.20 261 LEU A N 7
ATOM 9927 C CA . LEU A 1 20 ? 15.470 -21.724 10.234 1.00 52.41 261 LEU A CA 7
ATOM 9928 C C . LEU A 1 20 ? 15.453 -20.270 10.709 1.00 4.54 261 LEU A C 7
ATOM 9929 O O . LEU A 1 20 ? 15.925 -19.965 11.804 1.00 65.22 261 LEU A O 7
ATOM 9945 N N . HIS A 1 21 ? 14.905 -19.410 9.863 1.00 1.15 262 HIS A N 7
ATOM 9946 C CA . HIS A 1 21 ? 14.821 -17.995 10.184 1.00 60.04 262 HIS A CA 7
ATOM 9947 C C . HIS A 1 21 ? 14.071 -17.261 9.070 1.00 1.34 262 HIS A C 7
ATOM 9948 O O . HIS A 1 21 ? 14.643 -16.963 8.023 1.00 4.52 262 HIS A O 7
ATOM 9962 N N . PHE A 1 22 ? 12.801 -16.990 9.335 1.00 63.21 263 PHE A N 7
ATOM 9963 C CA . PHE A 1 22 ? 11.967 -16.296 8.369 1.00 71.44 263 PHE A CA 7
ATOM 9964 C C . PHE A 1 22 ? 11.486 -14.954 8.923 1.00 34.24 263 PHE A C 7
ATOM 9965 O O . PHE A 1 22 ? 10.470 -14.892 9.615 1.00 60.34 263 PHE A O 7
ATOM 9982 N N . ILE A 1 23 ? 12.238 -13.913 8.600 1.00 53.52 264 ILE A N 7
ATOM 9983 C CA . ILE A 1 23 ? 11.901 -12.575 9.057 1.00 34.12 264 ILE A CA 7
ATOM 9984 C C . ILE A 1 23 ? 10.929 -11.932 8.066 1.00 41.53 264 ILE A C 7
ATOM 9985 O O . ILE A 1 23 ? 11.193 -11.899 6.865 1.00 71.42 264 ILE A O 7
ATOM 10001 N N . LEU A 1 24 ? 9.826 -11.435 8.605 1.00 13.13 265 LEU A N 7
ATOM 10002 C CA . LEU A 1 24 ? 8.813 -10.794 7.783 1.00 5.01 265 LEU A CA 7
ATOM 10003 C C . LEU A 1 24 ? 8.800 -9.292 8.076 1.00 30.55 265 LEU A C 7
ATOM 10004 O O . LEU A 1 24 ? 8.879 -8.882 9.233 1.00 3.42 265 LEU A O 7
ATOM 10020 N N . TYR A 1 25 ? 8.699 -8.514 7.009 1.00 70.20 266 TYR A N 7
ATOM 10021 C CA . TYR A 1 25 ? 8.674 -7.067 7.137 1.00 21.15 266 TYR A CA 7
ATOM 10022 C C . TYR A 1 25 ? 7.498 -6.468 6.364 1.00 70.15 266 TYR A C 7
ATOM 10023 O O . TYR A 1 25 ? 7.325 -6.745 5.177 1.00 4.55 266 TYR A O 7
ATOM 10041 N N . ASN A 1 26 ? 6.719 -5.659 7.066 1.00 3.33 267 ASN A N 7
ATOM 10042 C CA . ASN A 1 26 ? 5.564 -5.018 6.460 1.00 24.21 267 ASN A CA 7
ATOM 10043 C C . ASN A 1 26 ? 6.017 -3.763 5.711 1.00 23.40 267 ASN A C 7
ATOM 10044 O O . ASN A 1 26 ? 6.283 -2.731 6.325 1.00 32.32 267 ASN A O 7
ATOM 10055 N N . LYS A 1 27 ? 6.092 -3.893 4.395 1.00 74.44 268 LYS A N 7
ATOM 10056 C CA . LYS A 1 27 ? 6.508 -2.783 3.555 1.00 12.22 268 LYS A CA 7
ATOM 10057 C C . LYS A 1 27 ? 5.297 -2.248 2.787 1.00 3.03 268 LYS A C 7
ATOM 10058 O O . LYS A 1 27 ? 5.451 -1.573 1.770 1.00 23.44 268 LYS A O 7
ATOM 10076 N N . THR A 1 28 ? 4.120 -2.569 3.303 1.00 22.44 269 THR A N 7
ATOM 10077 C CA . THR A 1 28 ? 2.884 -2.130 2.679 1.00 10.30 269 THR A CA 7
ATOM 10078 C C . THR A 1 28 ? 2.270 -0.972 3.469 1.00 70.22 269 THR A C 7
ATOM 10079 O O . THR A 1 28 ? 2.934 -0.369 4.310 1.00 42.51 269 THR A O 7
ATOM 10090 N N . ASN A 1 29 ? 1.009 -0.697 3.170 1.00 71.21 270 ASN A N 7
ATOM 10091 C CA . ASN A 1 29 ? 0.298 0.377 3.841 1.00 13.35 270 ASN A CA 7
ATOM 10092 C C . ASN A 1 29 ? -0.375 -0.171 5.102 1.00 65.34 270 ASN A C 7
ATOM 10093 O O . ASN A 1 29 ? -0.211 0.382 6.188 1.00 41.11 270 ASN A O 7
ATOM 10104 N N . ILE A 1 30 ? -1.117 -1.253 4.915 1.00 43.23 271 ILE A N 7
ATOM 10105 C CA . ILE A 1 30 ? -1.814 -1.882 6.023 1.00 74.41 271 ILE A CA 7
ATOM 10106 C C . ILE A 1 30 ? -0.817 -2.184 7.143 1.00 4.50 271 ILE A C 7
ATOM 10107 O O . ILE A 1 30 ? 0.391 -2.215 6.912 1.00 60.14 271 ILE A O 7
ATOM 10123 N N . ILE A 1 31 ? -1.358 -2.397 8.333 1.00 35.20 272 ILE A N 7
ATOM 10124 C CA . ILE A 1 31 ? -0.531 -2.695 9.490 1.00 42.43 272 ILE A CA 7
ATOM 10125 C C . ILE A 1 31 ? -0.876 -4.090 10.013 1.00 34.13 272 ILE A C 7
ATOM 10126 O O . ILE A 1 31 ? -1.966 -4.306 10.542 1.00 24.34 272 ILE A O 7
ATOM 10142 N N . ILE A 1 32 ? 0.071 -5.001 9.848 1.00 44.14 273 ILE A N 7
ATOM 10143 C CA . ILE A 1 32 ? -0.119 -6.370 10.297 1.00 51.51 273 ILE A CA 7
ATOM 10144 C C . ILE A 1 32 ? -0.515 -6.366 11.775 1.00 74.13 273 ILE A C 7
ATOM 10145 O O . ILE A 1 32 ? 0.021 -5.590 12.563 1.00 4.43 273 ILE A O 7
ATOM 10161 N N . PRO A 1 33 ? -1.477 -7.266 12.114 1.00 23.21 274 PRO A N 7
ATOM 10162 C CA . PRO A 1 33 ? -1.951 -7.374 13.483 1.00 32.12 274 PRO A CA 7
ATOM 10163 C C . PRO A 1 33 ? -0.924 -8.087 14.365 1.00 2.30 274 PRO A C 7
ATOM 10164 O O . PRO A 1 33 ? -0.895 -7.885 15.578 1.00 41.50 274 PRO A O 7
ATOM 10175 N N . GLY A 1 34 ? -0.105 -8.906 13.721 1.00 15.11 275 GLY A N 7
ATOM 10176 C CA . GLY A 1 34 ? 0.921 -9.650 14.432 1.00 51.53 275 GLY A CA 7
ATOM 10177 C C . GLY A 1 34 ? 0.388 -11.003 14.906 1.00 64.45 275 GLY A C 7
ATOM 10178 O O . GLY A 1 34 ? 1.114 -11.997 14.899 1.00 52.34 275 GLY A O 7
ATOM 10182 N N . ASN A 1 35 ? -0.875 -10.999 15.306 1.00 64.21 276 ASN A N 7
ATOM 10183 C CA . ASN A 1 35 ? -1.513 -12.215 15.782 1.00 3.42 276 ASN A CA 7
ATOM 10184 C C . ASN A 1 35 ? -1.854 -13.108 14.588 1.00 52.12 276 ASN A C 7
ATOM 10185 O O . ASN A 1 35 ? -3.015 -13.461 14.384 1.00 64.10 276 ASN A O 7
ATOM 10196 N N . CYS A 1 36 ? -0.822 -13.448 13.830 1.00 52.44 277 CYS A N 7
ATOM 10197 C CA . CYS A 1 36 ? -0.998 -14.293 12.661 1.00 53.11 277 CYS A CA 7
ATOM 10198 C C . CYS A 1 36 ? -0.553 -15.711 13.022 1.00 31.24 277 CYS A C 7
ATOM 10199 O O . CYS A 1 36 ? -0.219 -15.986 14.174 1.00 75.41 277 CYS A O 7
ATOM 10207 N N . THR A 1 37 ? -0.562 -16.574 12.017 1.00 32.33 278 THR A N 7
ATOM 10208 C CA . THR A 1 37 ? -0.163 -17.958 12.215 1.00 54.41 278 THR A CA 7
ATOM 10209 C C . THR A 1 37 ? 0.380 -18.547 10.912 1.00 72.31 278 THR A C 7
ATOM 10210 O O . THR A 1 37 ? -0.388 -18.987 10.057 1.00 12.35 278 THR A O 7
ATOM 10221 N N . PHE A 1 38 ? 1.700 -18.538 10.801 1.00 50.23 279 PHE A N 7
ATOM 10222 C CA . PHE A 1 38 ? 2.355 -19.066 9.616 1.00 21.32 279 PHE A CA 7
ATOM 10223 C C . PHE A 1 38 ? 1.940 -20.517 9.361 1.00 53.41 279 PHE A C 7
ATOM 10224 O O . PHE A 1 38 ? 1.280 -21.133 10.196 1.00 21.31 279 PHE A O 7
ATOM 10241 N N . GLU A 1 39 ? 2.343 -21.019 8.203 1.00 20.12 280 GLU A N 7
ATOM 10242 C CA . GLU A 1 39 ? 2.021 -22.385 7.827 1.00 30.25 280 GLU A CA 7
ATOM 10243 C C . GLU A 1 39 ? 2.851 -22.812 6.615 1.00 24.24 280 GLU A C 7
ATOM 10244 O O . GLU A 1 39 ? 2.489 -22.521 5.477 1.00 71.34 280 GLU A O 7
ATOM 10257 N N . PHE A 1 40 ? 3.950 -23.495 6.902 1.00 72.42 281 PHE A N 7
ATOM 10258 C CA . PHE A 1 40 ? 4.835 -23.965 5.849 1.00 34.33 281 PHE A CA 7
ATOM 10259 C C . PHE A 1 40 ? 5.021 -25.482 5.926 1.00 74.02 281 PHE A C 7
ATOM 10260 O O . PHE A 1 40 ? 5.175 -26.038 7.012 1.00 65.10 281 PHE A O 7
ATOM 10277 N N . SER A 1 41 ? 4.999 -26.108 4.758 1.00 20.34 282 SER A N 7
ATOM 10278 C CA . SER A 1 41 ? 5.163 -27.550 4.679 1.00 3.14 282 SER A CA 7
ATOM 10279 C C . SER A 1 41 ? 6.605 -27.892 4.300 1.00 65.21 282 SER A C 7
ATOM 10280 O O . SER A 1 41 ? 7.438 -27.001 4.142 1.00 1.44 282 SER A O 7
ATOM 10288 N N . SER A 1 42 ? 6.857 -29.186 4.164 1.00 14.01 283 SER A N 7
ATOM 10289 C CA . SER A 1 42 ? 8.184 -29.657 3.806 1.00 33.21 283 SER A CA 7
ATOM 10290 C C . SER A 1 42 ? 8.094 -30.626 2.625 1.00 41.41 283 SER A C 7
ATOM 10291 O O . SER A 1 42 ? 7.052 -30.728 1.979 1.00 44.20 283 SER A O 7
ATOM 10299 N N . GLN A 1 43 ? 9.200 -31.312 2.379 1.00 43.15 284 GLN A N 7
ATOM 10300 C CA . GLN A 1 43 ? 9.260 -32.269 1.286 1.00 11.45 284 GLN A CA 7
ATOM 10301 C C . GLN A 1 43 ? 7.964 -33.080 1.220 1.00 42.51 284 GLN A C 7
ATOM 10302 O O . GLN A 1 43 ? 7.099 -32.807 0.389 1.00 11.33 284 GLN A O 7
ATOM 10316 N N . ILE A 1 44 ? 7.871 -34.060 2.106 1.00 63.32 285 ILE A N 7
ATOM 10317 C CA . ILE A 1 44 ? 6.696 -34.913 2.158 1.00 12.21 285 ILE A CA 7
ATOM 10318 C C . ILE A 1 44 ? 6.203 -35.007 3.604 1.00 64.13 285 ILE A C 7
ATOM 10319 O O . ILE A 1 44 ? 5.353 -35.837 3.921 1.00 72.24 285 ILE A O 7
ATOM 10335 N N . SER A 1 45 ? 6.759 -34.145 4.442 1.00 43.21 286 SER A N 7
ATOM 10336 C CA . SER A 1 45 ? 6.387 -34.120 5.846 1.00 25.44 286 SER A CA 7
ATOM 10337 C C . SER A 1 45 ? 5.105 -33.308 6.034 1.00 12.30 286 SER A C 7
ATOM 10338 O O . SER A 1 45 ? 4.597 -32.714 5.084 1.00 45.41 286 SER A O 7
ATOM 10346 N N . GLU A 1 46 ? 4.617 -33.308 7.266 1.00 42.31 287 GLU A N 7
ATOM 10347 C CA . GLU A 1 46 ? 3.403 -32.578 7.590 1.00 4.24 287 GLU A CA 7
ATOM 10348 C C . GLU A 1 46 ? 3.697 -31.080 7.694 1.00 13.35 287 GLU A C 7
ATOM 10349 O O . GLU A 1 46 ? 4.841 -30.656 7.542 1.00 2.43 287 GLU A O 7
ATOM 10362 N N . VAL A 1 47 ? 2.643 -30.319 7.953 1.00 31.52 288 VAL A N 7
ATOM 10363 C CA . VAL A 1 47 ? 2.773 -28.878 8.079 1.00 0.24 288 VAL A CA 7
ATOM 10364 C C . VAL A 1 47 ? 2.478 -28.468 9.524 1.00 42.13 288 VAL A C 7
ATOM 10365 O O . VAL A 1 47 ? 1.862 -29.224 10.274 1.00 41.53 288 VAL A O 7
ATOM 10378 N N . PHE A 1 48 ? 2.932 -27.272 9.870 1.00 21.42 289 PHE A N 7
ATOM 10379 C CA . PHE A 1 48 ? 2.725 -26.753 11.211 1.00 33.03 289 PHE A CA 7
ATOM 10380 C C . PHE A 1 48 ? 2.509 -25.239 11.185 1.00 12.55 289 PHE A C 7
ATOM 10381 O O . PHE A 1 48 ? 2.940 -24.562 10.253 1.00 73.33 289 PHE A O 7
ATOM 10398 N N . SER A 1 49 ? 1.842 -24.750 12.221 1.00 71.31 290 SER A N 7
ATOM 10399 C CA . SER A 1 49 ? 1.564 -23.328 12.329 1.00 74.22 290 SER A CA 7
ATOM 10400 C C . SER A 1 49 ? 2.251 -22.753 13.569 1.00 41.03 290 SER A C 7
ATOM 10401 O O . SER A 1 49 ? 2.122 -23.298 14.664 1.00 63.54 290 SER A O 7
ATOM 10409 N N . ILE A 1 50 ? 2.966 -21.658 13.355 1.00 25.51 291 ILE A N 7
ATOM 10410 C CA . ILE A 1 50 ? 3.675 -21.003 14.442 1.00 74.33 291 ILE A CA 7
ATOM 10411 C C . ILE A 1 50 ? 2.836 -19.832 14.958 1.00 21.53 291 ILE A C 7
ATOM 10412 O O . ILE A 1 50 ? 2.447 -18.956 14.188 1.00 12.35 291 ILE A O 7
ATOM 10428 N N . LYS A 1 51 ? 2.583 -19.856 16.259 1.00 75.15 292 LYS A N 7
ATOM 10429 C CA . LYS A 1 51 ? 1.797 -18.807 16.887 1.00 23.41 292 LYS A CA 7
ATOM 10430 C C . LYS A 1 51 ? 2.608 -17.510 16.904 1.00 10.02 292 LYS A C 7
ATOM 10431 O O . LYS A 1 51 ? 3.469 -17.323 17.762 1.00 21.15 292 LYS A O 7
ATOM 10449 N N . MET A 1 52 ? 2.304 -16.647 15.946 1.00 72.00 293 MET A N 7
ATOM 10450 C CA . MET A 1 52 ? 2.993 -15.372 15.840 1.00 25.51 293 MET A CA 7
ATOM 10451 C C . MET A 1 52 ? 2.572 -14.426 16.966 1.00 40.22 293 MET A C 7
ATOM 10452 O O . MET A 1 52 ? 1.387 -14.315 17.277 1.00 3.34 293 MET A O 7
ATOM 10466 N N . GLY A 1 53 ? 3.565 -13.768 17.545 1.00 3.42 294 GLY A N 7
ATOM 10467 C CA . GLY A 1 53 ? 3.312 -12.834 18.630 1.00 64.14 294 GLY A CA 7
ATOM 10468 C C . GLY A 1 53 ? 2.170 -11.880 18.276 1.00 11.43 294 GLY A C 7
ATOM 10469 O O . GLY A 1 53 ? 1.900 -11.637 17.101 1.00 0.11 294 GLY A O 7
ATOM 10473 N N . PRO A 1 54 ? 1.512 -11.350 19.343 1.00 64.53 295 PRO A N 7
ATOM 10474 C CA . PRO A 1 54 ? 0.405 -10.428 19.157 1.00 63.11 295 PRO A CA 7
ATOM 10475 C C . PRO A 1 54 ? 0.908 -9.045 18.737 1.00 61.42 295 PRO A C 7
ATOM 10476 O O . PRO A 1 54 ? 0.220 -8.323 18.017 1.00 2.13 295 PRO A O 7
ATOM 10487 N N . HIS A 1 55 ? 2.104 -8.719 19.204 1.00 1.20 296 HIS A N 7
ATOM 10488 C CA . HIS A 1 55 ? 2.707 -7.436 18.886 1.00 42.32 296 HIS A CA 7
ATOM 10489 C C . HIS A 1 55 ? 2.634 -7.195 17.377 1.00 43.34 296 HIS A C 7
ATOM 10490 O O . HIS A 1 55 ? 3.228 -7.938 16.596 1.00 15.32 296 HIS A O 7
ATOM 10504 N N . GLU A 1 56 ? 1.902 -6.153 17.011 1.00 73.11 297 GLU A N 7
ATOM 10505 C CA . GLU A 1 56 ? 1.743 -5.805 15.609 1.00 5.42 297 GLU A CA 7
ATOM 10506 C C . GLU A 1 56 ? 3.097 -5.441 14.996 1.00 25.24 297 GLU A C 7
ATOM 10507 O O . GLU A 1 56 ? 3.990 -4.961 15.694 1.00 72.40 297 GLU A O 7
ATOM 10520 N N . ILE A 1 57 ? 3.208 -5.684 13.699 1.00 50.34 298 ILE A N 7
ATOM 10521 C CA . ILE A 1 57 ? 4.438 -5.388 12.984 1.00 2.10 298 ILE A CA 7
ATOM 10522 C C . ILE A 1 57 ? 4.509 -3.886 12.699 1.00 72.41 298 ILE A C 7
ATOM 10523 O O . ILE A 1 57 ? 5.059 -3.125 13.493 1.00 64.30 298 ILE A O 7
ATOM 10539 N N . GLY A 1 58 ? 3.943 -3.505 11.563 1.00 45.00 299 GLY A N 7
ATOM 10540 C CA . GLY A 1 58 ? 3.935 -2.108 11.163 1.00 24.01 299 GLY A CA 7
ATOM 10541 C C . GLY A 1 58 ? 5.182 -1.765 10.344 1.00 14.24 299 GLY A C 7
ATOM 10542 O O . GLY A 1 58 ? 5.849 -2.655 9.821 1.00 64.31 299 GLY A O 7
ATOM 10546 N N . ILE A 1 59 ? 5.457 -0.472 10.260 1.00 41.45 300 ILE A N 7
ATOM 10547 C CA . ILE A 1 59 ? 6.611 0.000 9.513 1.00 3.35 300 ILE A CA 7
ATOM 10548 C C . ILE A 1 59 ? 7.878 -0.233 10.340 1.00 74.42 300 ILE A C 7
ATOM 10549 O O . ILE A 1 59 ? 7.973 0.223 11.478 1.00 21.42 300 ILE A O 7
ATOM 10565 N N . LYS A 1 60 ? 8.818 -0.944 9.734 1.00 1.55 301 LYS A N 7
ATOM 10566 C CA . LYS A 1 60 ? 10.074 -1.243 10.400 1.00 25.31 301 LYS A CA 7
ATOM 10567 C C . LYS A 1 60 ? 9.815 -2.210 11.558 1.00 45.34 301 LYS A C 7
ATOM 10568 O O . LYS A 1 60 ? 10.716 -2.497 12.344 1.00 24.32 301 LYS A O 7
ATOM 10586 N N . GLY A 1 61 ? 8.580 -2.684 11.625 1.00 23.22 302 GLY A N 7
ATOM 10587 C CA . GLY A 1 61 ? 8.191 -3.612 12.673 1.00 24.25 302 GLY A CA 7
ATOM 10588 C C . GLY A 1 61 ? 8.377 -5.062 12.219 1.00 12.52 302 GLY A C 7
ATOM 10589 O O . GLY A 1 61 ? 7.446 -5.862 12.292 1.00 21.41 302 GLY A O 7
ATOM 10593 N N . GLN A 1 62 ? 9.585 -5.354 11.760 1.00 33.44 303 GLN A N 7
ATOM 10594 C CA . GLN A 1 62 ? 9.904 -6.693 11.294 1.00 30.13 303 GLN A CA 7
ATOM 10595 C C . GLN A 1 62 ? 9.309 -7.740 12.238 1.00 12.23 303 GLN A C 7
ATOM 10596 O O . GLN A 1 62 ? 8.903 -7.416 13.353 1.00 0.14 303 GLN A O 7
ATOM 10610 N N . LYS A 1 63 ? 9.276 -8.974 11.757 1.00 55.32 304 LYS A N 7
ATOM 10611 C CA . LYS A 1 63 ? 8.737 -10.070 12.544 1.00 53.12 304 LYS A CA 7
ATOM 10612 C C . LYS A 1 63 ? 9.715 -11.246 12.510 1.00 42.44 304 LYS A C 7
ATOM 10613 O O . LYS A 1 63 ? 10.444 -11.423 11.535 1.00 5.21 304 LYS A O 7
ATOM 10631 N N . GLU A 1 64 ? 9.699 -12.019 13.585 1.00 3.35 305 GLU A N 7
ATOM 10632 C CA . GLU A 1 64 ? 10.576 -13.173 13.691 1.00 42.41 305 GLU A CA 7
ATOM 10633 C C . GLU A 1 64 ? 9.754 -14.462 13.729 1.00 70.44 305 GLU A C 7
ATOM 10634 O O . GLU A 1 64 ? 9.010 -14.701 14.679 1.00 64.11 305 GLU A O 7
ATOM 10647 N N . LEU A 1 65 ? 9.916 -15.260 12.683 1.00 35.12 306 LEU A N 7
ATOM 10648 C CA . LEU A 1 65 ? 9.197 -16.520 12.585 1.00 44.52 306 LEU A CA 7
ATOM 10649 C C . LEU A 1 65 ? 10.197 -17.677 12.640 1.00 54.12 306 LEU A C 7
ATOM 10650 O O . LEU A 1 65 ? 10.147 -18.585 11.811 1.00 14.32 306 LEU A O 7
ATOM 10666 N N . TRP A 1 66 ? 11.081 -17.607 13.624 1.00 72.00 307 TRP A N 7
ATOM 10667 C CA . TRP A 1 66 ? 12.090 -18.638 13.798 1.00 41.21 307 TRP A CA 7
ATOM 10668 C C . TRP A 1 66 ? 11.372 -19.973 14.004 1.00 12.10 307 TRP A C 7
ATOM 10669 O O . TRP A 1 66 ? 10.338 -20.030 14.667 1.00 14.54 307 TRP A O 7
ATOM 10690 N N . PHE A 1 67 ? 11.949 -21.015 13.423 1.00 13.41 308 PHE A N 7
ATOM 10691 C CA . PHE A 1 67 ? 11.377 -22.346 13.535 1.00 55.43 308 PHE A CA 7
ATOM 10692 C C . PHE A 1 67 ? 12.470 -23.398 13.731 1.00 11.32 308 PHE A C 7
ATOM 10693 O O . PHE A 1 67 ? 13.649 -23.120 13.519 1.00 2.32 308 PHE A O 7
ATOM 10710 N N . PHE A 1 68 ? 12.039 -24.584 14.134 1.00 23.11 309 PHE A N 7
ATOM 10711 C CA . PHE A 1 68 ? 12.967 -25.679 14.362 1.00 71.24 309 PHE A CA 7
ATOM 10712 C C . PHE A 1 68 ? 12.333 -27.021 13.989 1.00 62.03 309 PHE A C 7
ATOM 10713 O O . PHE A 1 68 ? 11.110 -27.144 13.948 1.00 0.01 309 PHE A O 7
ATOM 10730 N N . PRO A 1 69 ? 13.217 -28.019 13.719 1.00 50.22 310 PRO A N 7
ATOM 10731 C CA . PRO A 1 69 ? 14.650 -27.789 13.790 1.00 51.10 310 PRO A CA 7
ATOM 10732 C C . PRO A 1 69 ? 15.137 -26.984 12.583 1.00 32.22 310 PRO A C 7
ATOM 10733 O O . PRO A 1 69 ? 15.902 -26.033 12.735 1.00 53.14 310 PRO A O 7
ATOM 10744 N N . SER A 1 70 ? 14.673 -27.395 11.412 1.00 23.41 311 SER A N 7
ATOM 10745 C CA . SER A 1 70 ? 15.052 -26.725 10.180 1.00 52.50 311 SER A CA 7
ATOM 10746 C C . SER A 1 70 ? 14.312 -27.350 8.995 1.00 4.23 311 SER A C 7
ATOM 10747 O O . SER A 1 70 ? 13.762 -28.444 9.110 1.00 64.03 311 SER A O 7
ATOM 10755 N N . LEU A 1 71 ? 14.323 -26.628 7.885 1.00 42.35 312 LEU A N 7
ATOM 10756 C CA . LEU A 1 71 ? 13.660 -27.098 6.680 1.00 45.11 312 LEU A CA 7
ATOM 10757 C C . LEU A 1 71 ? 14.559 -26.831 5.471 1.00 4.50 312 LEU A C 7
ATOM 10758 O O . LEU A 1 71 ? 15.441 -25.975 5.526 1.00 41.32 312 LEU A O 7
ATOM 10774 N N . PRO A 1 72 ? 14.298 -27.599 4.380 1.00 43.45 313 PRO A N 7
ATOM 10775 C CA . PRO A 1 72 ? 15.073 -27.453 3.159 1.00 24.22 313 PRO A CA 7
ATOM 10776 C C . PRO A 1 72 ? 14.675 -26.184 2.404 1.00 14.42 313 PRO A C 7
ATOM 10777 O O . PRO A 1 72 ? 13.519 -25.765 2.453 1.00 30.12 313 PRO A O 7
ATOM 10788 N N . THR A 1 73 ? 15.654 -25.606 1.723 1.00 34.33 314 THR A N 7
ATOM 10789 C CA . THR A 1 73 ? 15.419 -24.393 0.959 1.00 62.02 314 THR A CA 7
ATOM 10790 C C . THR A 1 73 ? 16.117 -24.476 -0.400 1.00 75.14 314 THR A C 7
ATOM 10791 O O . THR A 1 73 ? 17.044 -25.264 -0.579 1.00 74.34 314 THR A O 7
ATOM 10802 N N . PRO A 1 74 ? 15.631 -23.630 -1.348 1.00 40.00 315 PRO A N 7
ATOM 10803 C CA . PRO A 1 74 ? 14.530 -22.728 -1.053 1.00 63.53 315 PRO A CA 7
ATOM 10804 C C . PRO A 1 74 ? 13.202 -23.485 -0.998 1.00 75.05 315 PRO A C 7
ATOM 10805 O O . PRO A 1 74 ? 13.135 -24.658 -1.364 1.00 42.41 315 PRO A O 7
ATOM 10816 N N . LEU A 1 75 ? 12.176 -22.783 -0.539 1.00 61.01 316 LEU A N 7
ATOM 10817 C CA . LEU A 1 75 ? 10.853 -23.374 -0.432 1.00 12.41 316 LEU A CA 7
ATOM 10818 C C . LEU A 1 75 ? 10.082 -23.126 -1.730 1.00 61.32 316 LEU A C 7
ATOM 10819 O O . LEU A 1 75 ? 8.995 -22.550 -1.711 1.00 64.21 316 LEU A O 7
ATOM 10835 N N . SER A 1 76 ? 10.675 -23.574 -2.827 1.00 72.22 317 SER A N 7
ATOM 10836 C CA . SER A 1 76 ? 10.057 -23.409 -4.132 1.00 45.22 317 SER A CA 7
ATOM 10837 C C . SER A 1 76 ? 8.876 -24.370 -4.278 1.00 22.21 317 SER A C 7
ATOM 10838 O O . SER A 1 76 ? 9.055 -25.587 -4.255 1.00 10.00 317 SER A O 7
ATOM 10846 N N . ASN A 1 77 ? 7.695 -23.788 -4.425 1.00 2.14 318 ASN A N 7
ATOM 10847 C CA . ASN A 1 77 ? 6.485 -24.578 -4.574 1.00 52.31 318 ASN A CA 7
ATOM 10848 C C . ASN A 1 77 ? 6.028 -25.068 -3.199 1.00 13.23 318 ASN A C 7
ATOM 10849 O O . ASN A 1 77 ? 5.575 -26.203 -3.059 1.00 62.01 318 ASN A O 7
ATOM 10860 N N . TYR A 1 78 ? 6.162 -24.188 -2.218 1.00 12.44 319 TYR A N 7
ATOM 10861 C CA . TYR A 1 78 ? 5.768 -24.516 -0.858 1.00 63.40 319 TYR A CA 7
ATOM 10862 C C . TYR A 1 78 ? 4.611 -23.630 -0.393 1.00 31.43 319 TYR A C 7
ATOM 10863 O O . TYR A 1 78 ? 4.547 -22.453 -0.742 1.00 11.34 319 TYR A O 7
ATOM 10881 N N . THR A 1 79 ? 3.725 -24.231 0.388 1.00 72.00 320 THR A N 7
ATOM 10882 C CA . THR A 1 79 ? 2.573 -23.511 0.905 1.00 62.23 320 THR A CA 7
ATOM 10883 C C . THR A 1 79 ? 3.021 -22.252 1.650 1.00 64.34 320 THR A C 7
ATOM 10884 O O . THR A 1 79 ? 2.672 -21.139 1.261 1.00 75.00 320 THR A O 7
ATOM 10895 N N . MET A 1 80 ? 3.789 -22.471 2.707 1.00 42.00 321 MET A N 7
ATOM 10896 C CA . MET A 1 80 ? 4.289 -21.368 3.510 1.00 40.11 321 MET A CA 7
ATOM 10897 C C . MET A 1 80 ? 3.340 -20.169 3.447 1.00 72.53 321 MET A C 7
ATOM 10898 O O . MET A 1 80 ? 3.768 -19.048 3.180 1.00 53.45 321 MET A O 7
ATOM 10912 N N . LYS A 1 81 ? 2.069 -20.448 3.697 1.00 10.00 322 LYS A N 7
ATOM 10913 C CA . LYS A 1 81 ? 1.056 -19.407 3.672 1.00 53.11 322 LYS A CA 7
ATOM 10914 C C . LYS A 1 81 ? 1.060 -18.664 5.010 1.00 64.24 322 LYS A C 7
ATOM 10915 O O . LYS A 1 81 ? 1.847 -18.985 5.899 1.00 43.11 322 LYS A O 7
ATOM 10933 N N . VAL A 1 82 ? 0.173 -17.686 5.110 1.00 53.21 323 VAL A N 7
ATOM 10934 C CA . VAL A 1 82 ? 0.065 -16.895 6.324 1.00 34.01 323 VAL A CA 7
ATOM 10935 C C . VAL A 1 82 ? -1.409 -16.585 6.596 1.00 2.02 323 VAL A C 7
ATOM 10936 O O . VAL A 1 82 ? -2.128 -16.140 5.703 1.00 13.24 323 VAL A O 7
ATOM 10949 N N . VAL A 1 83 ? -1.814 -16.833 7.833 1.00 1.51 324 VAL A N 7
ATOM 10950 C CA . VAL A 1 83 ? -3.189 -16.585 8.234 1.00 65.40 324 VAL A CA 7
ATOM 10951 C C . VAL A 1 83 ? -3.221 -15.442 9.250 1.00 52.33 324 VAL A C 7
ATOM 10952 O O . VAL A 1 83 ? -2.175 -14.966 9.688 1.00 0.11 324 VAL A O 7
ATOM 10965 N N . ASN A 1 84 ? -4.434 -15.033 9.594 1.00 24.33 325 ASN A N 7
ATOM 10966 C CA . ASN A 1 84 ? -4.616 -13.954 10.550 1.00 33.43 325 ASN A CA 7
ATOM 10967 C C . ASN A 1 84 ? -5.176 -14.524 11.855 1.00 25.44 325 ASN A C 7
ATOM 10968 O O . ASN A 1 84 ? -5.209 -15.740 12.042 1.00 55.31 325 ASN A O 7
ATOM 10979 N N . GLN A 1 85 ? -5.600 -13.620 12.725 1.00 53.50 326 GLN A N 7
ATOM 10980 C CA . GLN A 1 85 ? -6.156 -14.017 14.007 1.00 33.02 326 GLN A CA 7
ATOM 10981 C C . GLN A 1 85 ? -7.462 -14.788 13.804 1.00 53.35 326 GLN A C 7
ATOM 10982 O O . GLN A 1 85 ? -8.018 -15.337 14.754 1.00 41.43 326 GLN A O 7
ATOM 10996 N N . ASP A 1 86 ? -7.914 -14.804 12.558 1.00 33.22 327 ASP A N 7
ATOM 10997 C CA . ASP A 1 86 ? -9.145 -15.499 12.218 1.00 45.42 327 ASP A CA 7
ATOM 10998 C C . ASP A 1 86 ? -8.824 -16.954 11.872 1.00 75.22 327 ASP A C 7
ATOM 10999 O O . ASP A 1 86 ? -9.726 -17.785 11.774 1.00 61.31 327 ASP A O 7
ATOM 11009 N N . GLY A 1 87 ? -7.538 -17.218 11.696 1.00 31.12 328 GLY A N 7
ATOM 11010 C CA . GLY A 1 87 ? -7.088 -18.559 11.363 1.00 2.13 328 GLY A CA 7
ATOM 11011 C C . GLY A 1 87 ? -7.262 -18.841 9.870 1.00 52.25 328 GLY A C 7
ATOM 11012 O O . GLY A 1 87 ? -6.837 -19.885 9.377 1.00 1.24 328 GLY A O 7
ATOM 11016 N N . GLU A 1 88 ? -7.889 -17.891 9.190 1.00 65.40 329 GLU A N 7
ATOM 11017 C CA . GLU A 1 88 ? -8.124 -18.025 7.762 1.00 14.54 329 GLU A CA 7
ATOM 11018 C C . GLU A 1 88 ? -6.960 -17.422 6.974 1.00 70.14 329 GLU A C 7
ATOM 11019 O O . GLU A 1 88 ? -6.385 -16.414 7.381 1.00 13.12 329 GLU A O 7
ATOM 11032 N N . THR A 1 89 ? -6.647 -18.065 5.858 1.00 22.35 330 THR A N 7
ATOM 11033 C CA . THR A 1 89 ? -5.561 -17.606 5.009 1.00 54.41 330 THR A CA 7
ATOM 11034 C C . THR A 1 89 ? -5.822 -16.173 4.540 1.00 44.22 330 THR A C 7
ATOM 11035 O O . THR A 1 89 ? -6.910 -15.861 4.059 1.00 61.33 330 THR A O 7
ATOM 11046 N N . ILE A 1 90 ? -4.804 -15.339 4.696 1.00 0.13 331 ILE A N 7
ATOM 11047 C CA . ILE A 1 90 ? -4.909 -13.946 4.295 1.00 61.43 331 ILE A CA 7
ATOM 11048 C C . ILE A 1 90 ? -3.976 -13.690 3.109 1.00 22.35 331 ILE A C 7
ATOM 11049 O O . ILE A 1 90 ? -4.318 -12.941 2.196 1.00 11.11 331 ILE A O 7
ATOM 11065 N N . LEU A 1 91 ? -2.815 -14.327 3.163 1.00 73.23 332 LEU A N 7
ATOM 11066 C CA . LEU A 1 91 ? -1.830 -14.178 2.105 1.00 54.32 332 LEU A CA 7
ATOM 11067 C C . LEU A 1 91 ? -1.187 -15.536 1.818 1.00 43.34 332 LEU A C 7
ATOM 11068 O O . LEU A 1 91 ? -1.367 -16.485 2.579 1.00 64.25 332 LEU A O 7
ATOM 11084 N N . VAL A 1 92 ? -0.450 -15.585 0.718 1.00 42.43 333 VAL A N 7
ATOM 11085 C CA . VAL A 1 92 ? 0.222 -16.810 0.321 1.00 74.55 333 VAL A CA 7
ATOM 11086 C C . VAL A 1 92 ? 1.477 -16.462 -0.481 1.00 63.44 333 VAL A C 7
ATOM 11087 O O . VAL A 1 92 ? 1.410 -15.709 -1.451 1.00 53.41 333 VAL A O 7
ATOM 11100 N N . GLY A 1 93 ? 2.594 -17.028 -0.047 1.00 72.11 334 GLY A N 7
ATOM 11101 C CA . GLY A 1 93 ? 3.863 -16.787 -0.712 1.00 51.04 334 GLY A CA 7
ATOM 11102 C C . GLY A 1 93 ? 3.957 -17.581 -2.017 1.00 44.52 334 GLY A C 7
ATOM 11103 O O . GLY A 1 93 ? 3.407 -18.675 -2.123 1.00 70.43 334 GLY A O 7
ATOM 11107 N N . LYS A 1 94 ? 4.659 -16.997 -2.978 1.00 22.23 335 LYS A N 7
ATOM 11108 C CA . LYS A 1 94 ? 4.833 -17.636 -4.271 1.00 71.11 335 LYS A CA 7
ATOM 11109 C C . LYS A 1 94 ? 6.079 -18.523 -4.234 1.00 3.41 335 LYS A C 7
ATOM 11110 O O . LYS A 1 94 ? 6.105 -19.590 -4.845 1.00 12.11 335 LYS A O 7
ATOM 11128 N N . CYS A 1 95 ? 7.083 -18.048 -3.511 1.00 12.31 336 CYS A N 7
ATOM 11129 C CA . CYS A 1 95 ? 8.329 -18.784 -3.386 1.00 43.10 336 CYS A CA 7
ATOM 11130 C C . CYS A 1 95 ? 8.686 -19.361 -4.757 1.00 72.03 336 CYS A C 7
ATOM 11131 O O . CYS A 1 95 ? 8.336 -20.499 -5.066 1.00 21.34 336 CYS A O 7
ATOM 11139 N N . ALA A 1 96 ? 9.377 -18.550 -5.544 1.00 3.51 337 ALA A N 7
ATOM 11140 C CA . ALA A 1 96 ? 9.785 -18.965 -6.875 1.00 70.41 337 ALA A CA 7
ATOM 11141 C C . ALA A 1 96 ? 11.277 -19.302 -6.865 1.00 24.42 337 ALA A C 7
ATOM 11142 O O . ALA A 1 96 ? 12.093 -18.539 -7.380 1.00 23.35 337 ALA A O 7
ATOM 11149 N N . ASP A 1 97 ? 11.589 -20.446 -6.273 1.00 60.11 338 ASP A N 7
ATOM 11150 C CA . ASP A 1 97 ? 12.969 -20.893 -6.189 1.00 31.51 338 ASP A CA 7
ATOM 11151 C C . ASP A 1 97 ? 13.867 -19.701 -5.853 1.00 64.51 338 ASP A C 7
ATOM 11152 O O . ASP A 1 97 ? 14.838 -19.433 -6.559 1.00 41.12 338 ASP A O 7
ATOM 11162 N N . SER A 1 98 ? 13.512 -19.018 -4.775 1.00 33.50 339 SER A N 7
ATOM 11163 C CA . SER A 1 98 ? 14.274 -17.861 -4.337 1.00 33.41 339 SER A CA 7
ATOM 11164 C C . SER A 1 98 ? 13.971 -17.561 -2.868 1.00 13.04 339 SER A C 7
ATOM 11165 O O . SER A 1 98 ? 12.814 -17.368 -2.495 1.00 64.04 339 SER A O 7
ATOM 11173 N N . ASN A 1 99 ? 15.030 -17.531 -2.072 1.00 40.24 340 ASN A N 7
ATOM 11174 C CA . ASN A 1 99 ? 14.892 -17.257 -0.652 1.00 70.20 340 ASN A CA 7
ATOM 11175 C C . ASN A 1 99 ? 13.870 -16.137 -0.450 1.00 14.11 340 ASN A C 7
ATOM 11176 O O . ASN A 1 99 ? 13.143 -16.126 0.543 1.00 64.22 340 ASN A O 7
ATOM 11187 N N . GLU A 1 100 ? 13.846 -15.221 -1.407 1.00 72.32 341 GLU A N 7
ATOM 11188 C CA . GLU A 1 100 ? 12.924 -14.099 -1.347 1.00 25.23 341 GLU A CA 7
ATOM 11189 C C . GLU A 1 100 ? 11.497 -14.569 -1.633 1.00 13.31 341 GLU A C 7
ATOM 11190 O O . GLU A 1 100 ? 11.289 -15.489 -2.423 1.00 15.45 341 GLU A O 7
ATOM 11203 N N . ILE A 1 101 ? 10.550 -13.915 -0.975 1.00 60.44 342 ILE A N 7
ATOM 11204 C CA . ILE A 1 101 ? 9.148 -14.254 -1.149 1.00 72.54 342 ILE A CA 7
ATOM 11205 C C . ILE A 1 101 ? 8.302 -12.985 -1.034 1.00 4.51 342 ILE A C 7
ATOM 11206 O O . ILE A 1 101 ? 8.560 -12.138 -0.179 1.00 63.42 342 ILE A O 7
ATOM 11222 N N . THR A 1 102 ? 7.310 -12.891 -1.907 1.00 30.33 343 THR A N 7
ATOM 11223 C CA . THR A 1 102 ? 6.425 -11.739 -1.913 1.00 40.25 343 THR A CA 7
ATOM 11224 C C . THR A 1 102 ? 4.964 -12.189 -1.977 1.00 1.43 343 THR A C 7
ATOM 11225 O O . THR A 1 102 ? 4.378 -12.257 -3.056 1.00 20.00 343 THR A O 7
ATOM 11236 N N . LEU A 1 103 ? 4.418 -12.484 -0.806 1.00 40.32 344 LEU A N 7
ATOM 11237 C CA . LEU A 1 103 ? 3.037 -12.925 -0.715 1.00 33.22 344 LEU A CA 7
ATOM 11238 C C . LEU A 1 103 ? 2.183 -12.122 -1.698 1.00 61.14 344 LEU A C 7
ATOM 11239 O O . LEU A 1 103 ? 2.250 -10.894 -1.725 1.00 60.21 344 LEU A O 7
ATOM 11255 N N . LYS A 1 104 ? 1.400 -12.848 -2.483 1.00 22.22 345 LYS A N 7
ATOM 11256 C CA . LYS A 1 104 ? 0.534 -12.219 -3.466 1.00 5.25 345 LYS A CA 7
ATOM 11257 C C . LYS A 1 104 ? -0.878 -12.095 -2.890 1.00 3.12 345 LYS A C 7
ATOM 11258 O O . LYS A 1 104 ? -1.309 -11.003 -2.523 1.00 41.24 345 LYS A O 7
ATOM 11276 N N . SER A 1 105 ? -1.559 -13.230 -2.828 1.00 43.31 346 SER A N 7
ATOM 11277 C CA . SER A 1 105 ? -2.913 -13.262 -2.303 1.00 72.12 346 SER A CA 7
ATOM 11278 C C . SER A 1 105 ? -3.632 -14.523 -2.787 1.00 51.13 346 SER A C 7
ATOM 11279 O O . SER A 1 105 ? -3.384 -14.997 -3.895 1.00 53.51 346 SER A O 7
ATOM 11287 N N . PRO A 1 106 ? -4.532 -15.044 -1.910 1.00 65.25 347 PRO A N 7
ATOM 11288 C CA . PRO A 1 106 ? -5.288 -16.241 -2.237 1.00 51.21 347 PRO A CA 7
ATOM 11289 C C . PRO A 1 106 ? -6.397 -15.930 -3.244 1.00 74.41 347 PRO A C 7
ATOM 11290 O O . PRO A 1 106 ? -6.438 -16.512 -4.327 1.00 41.24 347 PRO A O 7
ATOM 11301 N N . LEU A 1 107 ? -7.270 -15.015 -2.851 1.00 13.41 348 LEU A N 7
ATOM 11302 C CA . LEU A 1 107 ? -8.377 -14.620 -3.706 1.00 11.33 348 LEU A CA 7
ATOM 11303 C C . LEU A 1 107 ? -8.422 -13.093 -3.803 1.00 24.54 348 LEU A C 7
ATOM 11304 O O . LEU A 1 107 ? -8.228 -12.530 -4.879 1.00 21.41 348 LEU A O 7
ATOM 11320 N N . ASN A 1 5 ? 7.318 -0.114 -1.359 1.00 5.31 246 ASN A N 8
ATOM 11321 C CA . ASN A 1 5 ? 6.140 0.291 -2.107 1.00 2.55 246 ASN A CA 8
ATOM 11322 C C . ASN A 1 5 ? 5.148 -0.872 -2.157 1.00 24.31 246 ASN A C 8
ATOM 11323 O O . ASN A 1 5 ? 5.534 -2.029 -1.994 1.00 1.13 246 ASN A O 8
ATOM 11334 N N . ASP A 1 6 ? 3.890 -0.526 -2.384 1.00 12.04 247 ASP A N 8
ATOM 11335 C CA . ASP A 1 6 ? 2.840 -1.527 -2.458 1.00 34.55 247 ASP A CA 8
ATOM 11336 C C . ASP A 1 6 ? 2.764 -2.280 -1.127 1.00 55.53 247 ASP A C 8
ATOM 11337 O O . ASP A 1 6 ? 3.716 -2.269 -0.349 1.00 33.02 247 ASP A O 8
ATOM 11347 N N . PRO A 1 7 ? 1.591 -2.931 -0.902 1.00 23.23 248 PRO A N 8
ATOM 11348 C CA . PRO A 1 7 ? 1.378 -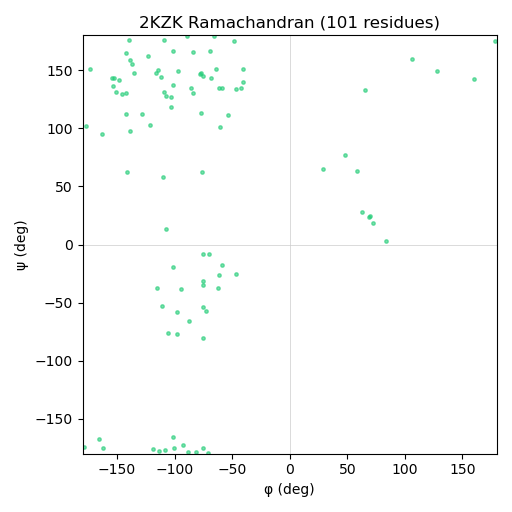3.687 0.321 1.00 64.02 248 PRO A CA 8
ATOM 11349 C C . PRO A 1 7 ? 2.147 -5.009 0.289 1.00 65.30 248 PRO A C 8
ATOM 11350 O O . PRO A 1 7 ? 2.139 -5.760 1.263 1.00 33.31 248 PRO A O 8
ATOM 11361 N N . LEU A 1 8 ? 2.794 -5.254 -0.841 1.00 45.31 249 LEU A N 8
ATOM 11362 C CA . LEU A 1 8 ? 3.567 -6.472 -1.013 1.00 22.23 249 LEU A CA 8
ATOM 11363 C C . LEU A 1 8 ? 4.313 -6.785 0.286 1.00 31.21 249 LEU A C 8
ATOM 11364 O O . LEU A 1 8 ? 4.776 -5.877 0.974 1.00 24.13 249 LEU A O 8
ATOM 11380 N N . LEU A 1 9 ? 4.405 -8.073 0.582 1.00 25.22 250 LEU A N 8
ATOM 11381 C CA . LEU A 1 9 ? 5.087 -8.517 1.786 1.00 30.33 250 LEU A CA 8
ATOM 11382 C C . LEU A 1 9 ? 6.233 -9.455 1.402 1.00 60.31 250 LEU A C 8
ATOM 11383 O O . LEU A 1 9 ? 6.004 -10.616 1.066 1.00 53.04 250 LEU A O 8
ATOM 11399 N N . HIS A 1 10 ? 7.442 -8.917 1.465 1.00 60.04 251 HIS A N 8
ATOM 11400 C CA . HIS A 1 10 ? 8.624 -9.691 1.127 1.00 24.43 251 HIS A CA 8
ATOM 11401 C C . HIS A 1 10 ? 9.066 -10.509 2.343 1.00 60.44 251 HIS A C 8
ATOM 11402 O O . HIS A 1 10 ? 8.597 -10.277 3.456 1.00 50.03 251 HIS A O 8
ATOM 11416 N N . VAL A 1 11 ? 9.963 -11.450 2.088 1.00 63.31 252 VAL A N 8
ATOM 11417 C CA . VAL A 1 11 ? 10.474 -12.304 3.147 1.00 33.10 252 VAL A CA 8
ATOM 11418 C C . VAL A 1 11 ? 11.884 -12.773 2.783 1.00 10.14 252 VAL A C 8
ATOM 11419 O O . VAL A 1 11 ? 12.311 -12.638 1.638 1.00 52.33 252 VAL A O 8
ATOM 11432 N N . GLU A 1 12 ? 12.569 -13.314 3.780 1.00 34.22 253 GLU A N 8
ATOM 11433 C CA . GLU A 1 12 ? 13.922 -13.804 3.580 1.00 51.43 253 GLU A CA 8
ATOM 11434 C C . GLU A 1 12 ? 14.088 -15.182 4.222 1.00 25.13 253 GLU A C 8
ATOM 11435 O O . GLU A 1 12 ? 13.658 -15.400 5.354 1.00 54.33 253 GLU A O 8
ATOM 11448 N N . VAL A 1 13 ? 14.715 -16.077 3.473 1.00 74.42 254 VAL A N 8
ATOM 11449 C CA . VAL A 1 13 ? 14.943 -17.429 3.955 1.00 3.22 254 VAL A CA 8
ATOM 11450 C C . VAL A 1 13 ? 16.448 -17.703 3.996 1.00 70.31 254 VAL A C 8
ATOM 11451 O O . VAL A 1 13 ? 17.062 -17.971 2.964 1.00 11.01 254 VAL A O 8
ATOM 11464 N N . SER A 1 14 ? 16.999 -17.627 5.199 1.00 74.45 255 SER A N 8
ATOM 11465 C CA . SER A 1 14 ? 18.420 -17.864 5.387 1.00 32.32 255 SER A CA 8
ATOM 11466 C C . SER A 1 14 ? 18.766 -19.305 5.004 1.00 54.42 255 SER A C 8
ATOM 11467 O O . SER A 1 14 ? 19.647 -19.536 4.178 1.00 70.33 255 SER A O 8
ATOM 11475 N N . ASN A 1 15 ? 18.053 -20.235 5.622 1.00 4.02 256 ASN A N 8
ATOM 11476 C CA . ASN A 1 15 ? 18.274 -21.646 5.356 1.00 31.31 256 ASN A CA 8
ATOM 11477 C C . ASN A 1 15 ? 19.716 -22.010 5.717 1.00 53.33 256 ASN A C 8
ATOM 11478 O O . ASN A 1 15 ? 20.562 -22.154 4.836 1.00 41.21 256 ASN A O 8
ATOM 11489 N N . GLU A 1 16 ? 19.951 -22.147 7.013 1.00 31.53 257 GLU A N 8
ATOM 11490 C CA . GLU A 1 16 ? 21.276 -22.491 7.501 1.00 33.32 257 GLU A CA 8
ATOM 11491 C C . GLU A 1 16 ? 21.243 -23.842 8.220 1.00 52.32 257 GLU A C 8
ATOM 11492 O O . GLU A 1 16 ? 20.213 -24.232 8.768 1.00 4.15 257 GLU A O 8
ATOM 11505 N N . ASP A 1 17 ? 22.382 -24.518 8.193 1.00 13.03 258 ASP A N 8
ATOM 11506 C CA . ASP A 1 17 ? 22.496 -25.816 8.835 1.00 22.44 258 ASP A CA 8
ATOM 11507 C C . ASP A 1 17 ? 21.791 -25.773 10.192 1.00 33.44 258 ASP A C 8
ATOM 11508 O O . ASP A 1 17 ? 21.015 -26.670 10.521 1.00 1.44 258 ASP A O 8
ATOM 11518 N N . ASN A 1 18 ? 22.085 -24.723 10.944 1.00 43.54 259 ASN A N 8
ATOM 11519 C CA . ASN A 1 18 ? 21.489 -24.551 12.257 1.00 11.04 259 ASN A CA 8
ATOM 11520 C C . ASN A 1 18 ? 19.984 -24.810 12.167 1.00 14.42 259 ASN A C 8
ATOM 11521 O O . ASN A 1 18 ? 19.475 -25.754 12.769 1.00 22.13 259 ASN A O 8
ATOM 11532 N N . SER A 1 19 ? 19.313 -23.954 11.410 1.00 11.22 260 SER A N 8
ATOM 11533 C CA . SER A 1 19 ? 17.876 -24.078 11.233 1.00 11.23 260 SER A CA 8
ATOM 11534 C C . SER A 1 19 ? 17.388 -23.070 10.191 1.00 61.04 260 SER A C 8
ATOM 11535 O O . SER A 1 19 ? 18.191 -22.375 9.571 1.00 44.32 260 SER A O 8
ATOM 11543 N N . LEU A 1 20 ? 16.074 -23.023 10.029 1.00 30.12 261 LEU A N 8
ATOM 11544 C CA . LEU A 1 20 ? 15.469 -22.112 9.072 1.00 25.02 261 LEU A CA 8
ATOM 11545 C C . LEU A 1 20 ? 15.243 -20.754 9.740 1.00 33.42 261 LEU A C 8
ATOM 11546 O O . LEU A 1 20 ? 15.043 -20.680 10.952 1.00 62.23 261 LEU A O 8
ATOM 11562 N N . HIS A 1 21 ? 15.281 -19.714 8.921 1.00 51.11 262 HIS A N 8
ATOM 11563 C CA . HIS A 1 21 ? 15.082 -18.363 9.417 1.00 0.22 262 HIS A CA 8
ATOM 11564 C C . HIS A 1 21 ? 14.176 -17.591 8.456 1.00 43.14 262 HIS A C 8
ATOM 11565 O O . HIS A 1 21 ? 14.594 -17.233 7.356 1.00 45.52 262 HIS A O 8
ATOM 11579 N N . PHE A 1 22 ? 12.952 -17.358 8.905 1.00 0.33 263 PHE A N 8
ATOM 11580 C CA . PHE A 1 22 ? 11.983 -16.635 8.099 1.00 44.03 263 PHE A CA 8
ATOM 11581 C C . PHE A 1 22 ? 11.659 -15.274 8.719 1.00 25.30 263 PHE A C 8
ATOM 11582 O O . PHE A 1 22 ? 10.929 -15.196 9.706 1.00 63.12 263 PHE A O 8
ATOM 11599 N N . ILE A 1 23 ? 12.218 -14.236 8.115 1.00 64.22 264 ILE A N 8
ATOM 11600 C CA . ILE A 1 23 ? 11.998 -12.883 8.596 1.00 42.35 264 ILE A CA 8
ATOM 11601 C C . ILE A 1 23 ? 11.027 -12.165 7.657 1.00 54.51 264 ILE A C 8
ATOM 11602 O O . ILE A 1 23 ? 11.365 -11.876 6.510 1.00 12.21 264 ILE A O 8
ATOM 11618 N N . LEU A 1 24 ? 9.839 -11.897 8.179 1.00 54.22 265 LEU A N 8
ATOM 11619 C CA . LEU A 1 24 ? 8.816 -11.218 7.402 1.00 54.23 265 LEU A CA 8
ATOM 11620 C C . LEU A 1 24 ? 8.807 -9.732 7.766 1.00 41.22 265 LEU A C 8
ATOM 11621 O O . LEU A 1 24 ? 8.748 -9.378 8.942 1.00 0.42 265 LEU A O 8
ATOM 11637 N N . TYR A 1 25 ? 8.867 -8.902 6.734 1.00 30.34 266 TYR A N 8
ATOM 11638 C CA . TYR A 1 25 ? 8.867 -7.463 6.931 1.00 51.41 266 TYR A CA 8
ATOM 11639 C C . TYR A 1 25 ? 7.628 -6.823 6.300 1.00 64.11 266 TYR A C 8
ATOM 11640 O O . TYR A 1 25 ? 7.535 -6.715 5.078 1.00 22.32 266 TYR A O 8
ATOM 11658 N N . ASN A 1 26 ? 6.708 -6.416 7.162 1.00 41.34 267 ASN A N 8
ATOM 11659 C CA . ASN A 1 26 ? 5.479 -5.790 6.704 1.00 42.31 267 ASN A CA 8
ATOM 11660 C C . ASN A 1 26 ? 5.795 -4.397 6.156 1.00 41.35 267 ASN A C 8
ATOM 11661 O O . ASN A 1 26 ? 5.686 -3.404 6.873 1.00 1.23 267 ASN A O 8
ATOM 11672 N N . LYS A 1 27 ? 6.180 -4.368 4.888 1.00 2.02 268 LYS A N 8
ATOM 11673 C CA . LYS A 1 27 ? 6.513 -3.113 4.235 1.00 34.23 268 LYS A CA 8
ATOM 11674 C C . LYS A 1 27 ? 5.255 -2.532 3.586 1.00 71.43 268 LYS A C 8
ATOM 11675 O O . LYS A 1 27 ? 5.253 -2.222 2.395 1.00 25.24 268 LYS A O 8
ATOM 11693 N N . THR A 1 28 ? 4.215 -2.403 4.396 1.00 11.12 269 THR A N 8
ATOM 11694 C CA . THR A 1 28 ? 2.954 -1.865 3.915 1.00 13.13 269 THR A CA 8
ATOM 11695 C C . THR A 1 28 ? 2.519 -0.676 4.775 1.00 75.52 269 THR A C 8
ATOM 11696 O O . THR A 1 28 ? 3.068 -0.451 5.852 1.00 15.12 269 THR A O 8
ATOM 11707 N N . ASN A 1 29 ? 1.536 0.052 4.266 1.00 1.41 270 ASN A N 8
ATOM 11708 C CA . ASN A 1 29 ? 1.021 1.212 4.974 1.00 52.22 270 ASN A CA 8
ATOM 11709 C C . ASN A 1 29 ? 0.133 0.746 6.130 1.00 42.14 270 ASN A C 8
ATOM 11710 O O . ASN A 1 29 ? 0.295 1.197 7.262 1.00 3.24 270 ASN A O 8
ATOM 11721 N N . ILE A 1 30 ? -0.786 -0.151 5.803 1.00 4.14 271 ILE A N 8
ATOM 11722 C CA . ILE A 1 30 ? -1.699 -0.683 6.800 1.00 32.03 271 ILE A CA 8
ATOM 11723 C C . ILE A 1 30 ? -0.898 -1.191 8.001 1.00 42.04 271 ILE A C 8
ATOM 11724 O O . ILE A 1 30 ? 0.329 -1.101 8.015 1.00 32.43 271 ILE A O 8
ATOM 11740 N N . ILE A 1 31 ? -1.624 -1.713 8.978 1.00 21.10 272 ILE A N 8
ATOM 11741 C CA . ILE A 1 31 ? -0.996 -2.235 10.180 1.00 71.41 272 ILE A CA 8
ATOM 11742 C C . ILE A 1 31 ? -1.405 -3.698 10.369 1.00 0.55 272 ILE A C 8
ATOM 11743 O O . ILE A 1 31 ? -2.593 -4.018 10.378 1.00 44.41 272 ILE A O 8
ATOM 11759 N N . ILE A 1 32 ? -0.398 -4.546 10.517 1.00 51.10 273 ILE A N 8
ATOM 11760 C CA . ILE A 1 32 ? -0.638 -5.967 10.706 1.00 40.50 273 ILE A CA 8
ATOM 11761 C C . ILE A 1 32 ? -1.537 -6.169 11.927 1.00 23.54 273 ILE A C 8
ATOM 11762 O O . ILE A 1 32 ? -1.333 -5.539 12.964 1.00 72.41 273 ILE A O 8
ATOM 11778 N N . PRO A 1 33 ? -2.538 -7.075 11.760 1.00 4.04 274 PRO A N 8
ATOM 11779 C CA . PRO A 1 33 ? -3.468 -7.369 12.837 1.00 52.12 274 PRO A CA 8
ATOM 11780 C C . PRO A 1 33 ? -2.810 -8.242 13.907 1.00 13.24 274 PRO A C 8
ATOM 11781 O O . PRO A 1 33 ? -3.235 -8.240 15.062 1.00 44.10 274 PRO A O 8
ATOM 11792 N N . GLY A 1 34 ? -1.785 -8.967 13.486 1.00 4.11 275 GLY A N 8
ATOM 11793 C CA . GLY A 1 34 ? -1.064 -9.843 14.394 1.00 2.44 275 GLY A CA 8
ATOM 11794 C C . GLY A 1 34 ? -1.842 -11.137 14.642 1.00 40.54 275 GLY A C 8
ATOM 11795 O O . GLY A 1 34 ? -2.761 -11.465 13.893 1.00 63.32 275 GLY A O 8
ATOM 11799 N N . ASN A 1 35 ? -1.446 -11.836 15.695 1.00 45.21 276 ASN A N 8
ATOM 11800 C CA . ASN A 1 35 ? -2.094 -13.086 16.050 1.00 33.42 276 ASN A CA 8
ATOM 11801 C C . ASN A 1 35 ? -2.197 -13.974 14.808 1.00 5.20 276 ASN A C 8
ATOM 11802 O O . ASN A 1 35 ? -3.159 -14.725 14.655 1.00 42.55 276 ASN A O 8
ATOM 11813 N N . CYS A 1 36 ? -1.191 -13.858 13.953 1.00 31.20 277 CYS A N 8
ATOM 11814 C CA . CYS A 1 36 ? -1.156 -14.641 12.729 1.00 3.41 277 CYS A CA 8
ATOM 11815 C C . CYS A 1 36 ? -0.535 -16.002 13.047 1.00 24.22 277 CYS A C 8
ATOM 11816 O O . CYS A 1 36 ? -0.064 -16.229 14.161 1.00 44.34 277 CYS A O 8
ATOM 11824 N N . THR A 1 37 ? -0.554 -16.873 12.049 1.00 22.31 278 THR A N 8
ATOM 11825 C CA . THR A 1 37 ? 0.002 -18.207 12.209 1.00 53.55 278 THR A CA 8
ATOM 11826 C C . THR A 1 37 ? 0.486 -18.747 10.862 1.00 42.12 278 THR A C 8
ATOM 11827 O O . THR A 1 37 ? -0.310 -19.236 10.062 1.00 32.33 278 THR A O 8
ATOM 11838 N N . PHE A 1 38 ? 1.790 -18.640 10.652 1.00 41.10 279 PHE A N 8
ATOM 11839 C CA . PHE A 1 38 ? 2.390 -19.112 9.416 1.00 44.33 279 PHE A CA 8
ATOM 11840 C C . PHE A 1 38 ? 1.985 -20.558 9.127 1.00 70.55 279 PHE A C 8
ATOM 11841 O O . PHE A 1 38 ? 1.230 -21.160 9.889 1.00 11.41 279 PHE A O 8
ATOM 11858 N N . GLU A 1 39 ? 2.505 -21.076 8.023 1.00 13.30 280 GLU A N 8
ATOM 11859 C CA . GLU A 1 39 ? 2.206 -22.441 7.624 1.00 43.54 280 GLU A CA 8
ATOM 11860 C C . GLU A 1 39 ? 3.009 -22.816 6.376 1.00 34.01 280 GLU A C 8
ATOM 11861 O O . GLU A 1 39 ? 2.637 -22.451 5.262 1.00 60.33 280 GLU A O 8
ATOM 11874 N N . PHE A 1 40 ? 4.094 -23.540 6.605 1.00 21.25 281 PHE A N 8
ATOM 11875 C CA . PHE A 1 40 ? 4.952 -23.969 5.514 1.00 61.00 281 PHE A CA 8
ATOM 11876 C C . PHE A 1 40 ? 4.942 -25.493 5.374 1.00 14.34 281 PHE A C 8
ATOM 11877 O O . PHE A 1 40 ? 4.722 -26.208 6.351 1.00 41.50 281 PHE A O 8
ATOM 11894 N N . SER A 1 41 ? 5.182 -25.945 4.152 1.00 14.33 282 SER A N 8
ATOM 11895 C CA . SER A 1 41 ? 5.203 -27.370 3.872 1.00 35.33 282 SER A CA 8
ATOM 11896 C C . SER A 1 41 ? 6.603 -27.932 4.123 1.00 64.31 282 SER A C 8
ATOM 11897 O O . SER A 1 41 ? 7.516 -27.194 4.491 1.00 53.22 282 SER A O 8
ATOM 11905 N N . SER A 1 42 ? 6.730 -29.234 3.913 1.00 30.45 283 SER A N 8
ATOM 11906 C CA . SER A 1 42 ? 8.004 -29.904 4.112 1.00 2.10 283 SER A CA 8
ATOM 11907 C C . SER A 1 42 ? 8.467 -29.729 5.560 1.00 62.12 283 SER A C 8
ATOM 11908 O O . SER A 1 42 ? 9.423 -29.002 5.826 1.00 14.33 283 SER A O 8
ATOM 11916 N N . GLN A 1 43 ? 7.768 -30.409 6.457 1.00 2.40 284 GLN A N 8
ATOM 11917 C CA . GLN A 1 43 ? 8.095 -30.338 7.871 1.00 45.41 284 GLN A CA 8
ATOM 11918 C C . GLN A 1 43 ? 8.620 -31.688 8.363 1.00 62.12 284 GLN A C 8
ATOM 11919 O O . GLN A 1 43 ? 8.547 -32.685 7.646 1.00 54.01 284 GLN A O 8
ATOM 11933 N N . ILE A 1 44 ? 9.138 -31.677 9.582 1.00 20.22 285 ILE A N 8
ATOM 11934 C CA . ILE A 1 44 ? 9.675 -32.889 10.178 1.00 12.12 285 ILE A CA 8
ATOM 11935 C C . ILE A 1 44 ? 8.582 -33.959 10.220 1.00 50.11 285 ILE A C 8
ATOM 11936 O O . ILE A 1 44 ? 8.875 -35.152 10.167 1.00 34.42 285 ILE A O 8
ATOM 11952 N N . SER A 1 45 ? 7.345 -33.493 10.314 1.00 3.11 286 SER A N 8
ATOM 11953 C CA . SER A 1 45 ? 6.207 -34.395 10.364 1.00 43.05 286 SER A CA 8
ATOM 11954 C C . SER A 1 45 ? 5.260 -34.107 9.197 1.00 65.24 286 SER A C 8
ATOM 11955 O O . SER A 1 45 ? 5.061 -34.957 8.330 1.00 30.32 286 SER A O 8
ATOM 11963 N N . GLU A 1 46 ? 4.702 -32.906 9.212 1.00 42.22 287 GLU A N 8
ATOM 11964 C CA . GLU A 1 46 ? 3.781 -32.495 8.166 1.00 61.23 287 GLU A CA 8
ATOM 11965 C C . GLU A 1 46 ? 3.502 -30.994 8.264 1.00 75.24 287 GLU A C 8
ATOM 11966 O O . GLU A 1 46 ? 3.850 -30.358 9.257 1.00 13.10 287 GLU A O 8
ATOM 11979 N N . VAL A 1 47 ? 2.875 -30.472 7.219 1.00 5.13 288 VAL A N 8
ATOM 11980 C CA . VAL A 1 47 ? 2.545 -29.058 7.175 1.00 1.53 288 VAL A CA 8
ATOM 11981 C C . VAL A 1 47 ? 2.061 -28.608 8.555 1.00 35.22 288 VAL A C 8
ATOM 11982 O O . VAL A 1 47 ? 1.069 -29.125 9.068 1.00 60.35 288 VAL A O 8
ATOM 11995 N N . PHE A 1 48 ? 2.782 -27.650 9.118 1.00 65.24 289 PHE A N 8
ATOM 11996 C CA . PHE A 1 48 ? 2.439 -27.125 10.428 1.00 34.42 289 PHE A CA 8
ATOM 11997 C C . PHE A 1 48 ? 2.380 -25.597 10.409 1.00 51.45 289 PHE A C 8
ATOM 11998 O O . PHE A 1 48 ? 2.905 -24.963 9.494 1.00 21.41 289 PHE A O 8
ATOM 12015 N N . SER A 1 49 ? 1.736 -25.048 11.428 1.00 3.23 290 SER A N 8
ATOM 12016 C CA . SER A 1 49 ? 1.602 -23.605 11.540 1.00 62.33 290 SER A CA 8
ATOM 12017 C C . SER A 1 49 ? 2.231 -23.121 12.848 1.00 51.33 290 SER A C 8
ATOM 12018 O O . SER A 1 49 ? 1.925 -23.643 13.919 1.00 65.35 290 SER A O 8
ATOM 12026 N N . ILE A 1 50 ? 3.098 -22.127 12.718 1.00 72.21 291 ILE A N 8
ATOM 12027 C CA . ILE A 1 50 ? 3.772 -21.566 13.876 1.00 23.32 291 ILE A CA 8
ATOM 12028 C C . ILE A 1 50 ? 2.982 -20.360 14.387 1.00 53.13 291 ILE A C 8
ATOM 12029 O O . ILE A 1 50 ? 2.621 -19.476 13.611 1.00 63.01 291 ILE A O 8
ATOM 12045 N N . LYS A 1 51 ? 2.735 -20.362 15.688 1.00 21.24 292 LYS A N 8
ATOM 12046 C CA . LYS A 1 51 ? 1.994 -19.279 16.312 1.00 52.04 292 LYS A CA 8
ATOM 12047 C C . LYS A 1 51 ? 2.871 -18.026 16.356 1.00 30.25 292 LYS A C 8
ATOM 12048 O O . LYS A 1 51 ? 3.877 -17.994 17.063 1.00 2.41 292 LYS A O 8
ATOM 12066 N N . MET A 1 52 ? 2.457 -17.025 15.593 1.00 23.50 293 MET A N 8
ATOM 12067 C CA . MET A 1 52 ? 3.193 -15.774 15.537 1.00 51.43 293 MET A CA 8
ATOM 12068 C C . MET A 1 52 ? 2.873 -14.895 16.748 1.00 41.23 293 MET A C 8
ATOM 12069 O O . MET A 1 52 ? 1.875 -15.115 17.433 1.00 43.45 293 MET A O 8
ATOM 12083 N N . GLY A 1 53 ? 3.739 -13.918 16.975 1.00 52.12 294 GLY A N 8
ATOM 12084 C CA . GLY A 1 53 ? 3.561 -13.005 18.091 1.00 1.12 294 GLY A CA 8
ATOM 12085 C C . GLY A 1 53 ? 2.325 -12.126 17.889 1.00 3.22 294 GLY A C 8
ATOM 12086 O O . GLY A 1 53 ? 1.897 -11.901 16.758 1.00 2.33 294 GLY A O 8
ATOM 12090 N N . PRO A 1 54 ? 1.772 -11.640 19.033 1.00 64.11 295 PRO A N 8
ATOM 12091 C CA . PRO A 1 54 ? 0.594 -10.791 18.993 1.00 43.44 295 PRO A CA 8
ATOM 12092 C C . PRO A 1 54 ? 0.952 -9.378 18.525 1.00 62.51 295 PRO A C 8
ATOM 12093 O O . PRO A 1 54 ? 0.154 -8.720 17.860 1.00 61.14 295 PRO A O 8
ATOM 12104 N N . HIS A 1 55 ? 2.153 -8.955 18.891 1.00 10.10 296 HIS A N 8
ATOM 12105 C CA . HIS A 1 55 ? 2.626 -7.633 18.517 1.00 25.01 296 HIS A CA 8
ATOM 12106 C C . HIS A 1 55 ? 2.337 -7.384 17.036 1.00 75.14 296 HIS A C 8
ATOM 12107 O O . HIS A 1 55 ? 2.406 -8.304 16.222 1.00 23.34 296 HIS A O 8
ATOM 12121 N N . GLU A 1 56 ? 2.017 -6.135 16.730 1.00 62.11 297 GLU A N 8
ATOM 12122 C CA . GLU A 1 56 ? 1.716 -5.753 15.361 1.00 63.34 297 GLU A CA 8
ATOM 12123 C C . GLU A 1 56 ? 2.964 -5.183 14.682 1.00 15.13 297 GLU A C 8
ATOM 12124 O O . GLU A 1 56 ? 3.591 -4.262 15.203 1.00 64.20 297 GLU A O 8
ATOM 12137 N N . ILE A 1 57 ? 3.285 -5.754 13.531 1.00 42.43 298 ILE A N 8
ATOM 12138 C CA . ILE A 1 57 ? 4.446 -5.313 12.776 1.00 61.52 298 ILE A CA 8
ATOM 12139 C C . ILE A 1 57 ? 4.235 -3.868 12.321 1.00 60.14 298 ILE A C 8
ATOM 12140 O O . ILE A 1 57 ? 4.786 -2.941 12.911 1.00 5.32 298 ILE A O 8
ATOM 12156 N N . GLY A 1 58 ? 3.435 -3.722 11.274 1.00 5.34 299 GLY A N 8
ATOM 12157 C CA . GLY A 1 58 ? 3.145 -2.405 10.733 1.00 13.11 299 GLY A CA 8
ATOM 12158 C C . GLY A 1 58 ? 4.293 -1.909 9.851 1.00 14.25 299 GLY A C 8
ATOM 12159 O O . GLY A 1 58 ? 5.070 -2.707 9.330 1.00 35.32 299 GLY A O 8
ATOM 12163 N N . ILE A 1 59 ? 4.363 -0.593 9.712 1.00 60.11 300 ILE A N 8
ATOM 12164 C CA . ILE A 1 59 ? 5.403 0.019 8.902 1.00 31.04 300 ILE A CA 8
ATOM 12165 C C . ILE A 1 59 ? 6.754 -0.156 9.598 1.00 22.03 300 ILE A C 8
ATOM 12166 O O . ILE A 1 59 ? 6.812 -0.329 10.815 1.00 43.32 300 ILE A O 8
ATOM 12182 N N . LYS A 1 60 ? 7.808 -0.105 8.796 1.00 33.44 301 LYS A N 8
ATOM 12183 C CA . LYS A 1 60 ? 9.155 -0.256 9.320 1.00 33.20 301 LYS A CA 8
ATOM 12184 C C . LYS A 1 60 ? 9.162 -1.350 10.390 1.00 51.11 301 LYS A C 8
ATOM 12185 O O . LYS A 1 60 ? 9.960 -1.304 11.325 1.00 51.52 301 LYS A O 8
ATOM 12203 N N . GLY A 1 61 ? 8.264 -2.308 10.217 1.00 72.43 302 GLY A N 8
ATOM 12204 C CA . GLY A 1 61 ? 8.157 -3.412 11.156 1.00 74.13 302 GLY A CA 8
ATOM 12205 C C . GLY A 1 61 ? 8.676 -4.711 10.537 1.00 63.24 302 GLY A C 8
ATOM 12206 O O . GLY A 1 61 ? 8.651 -4.876 9.318 1.00 75.01 302 GLY A O 8
ATOM 12210 N N . GLN A 1 62 ? 9.136 -5.600 11.405 1.00 60.45 303 GLN A N 8
ATOM 12211 C CA . GLN A 1 62 ? 9.661 -6.880 10.958 1.00 10.33 303 GLN A CA 8
ATOM 12212 C C . GLN A 1 62 ? 8.955 -8.026 11.685 1.00 1.05 303 GLN A C 8
ATOM 12213 O O . GLN A 1 62 ? 8.067 -7.793 12.504 1.00 73.03 303 GLN A O 8
ATOM 12227 N N . LYS A 1 63 ? 9.377 -9.239 11.361 1.00 71.22 304 LYS A N 8
ATOM 12228 C CA . LYS A 1 63 ? 8.796 -10.422 11.973 1.00 62.21 304 LYS A CA 8
ATOM 12229 C C . LYS A 1 63 ? 9.832 -11.548 11.980 1.00 21.10 304 LYS A C 8
ATOM 12230 O O . LYS A 1 63 ? 10.682 -11.620 11.094 1.00 70.23 304 LYS A O 8
ATOM 12248 N N . GLU A 1 64 ? 9.727 -12.399 12.990 1.00 23.02 305 GLU A N 8
ATOM 12249 C CA . GLU A 1 64 ? 10.644 -13.518 13.124 1.00 5.04 305 GLU A CA 8
ATOM 12250 C C . GLU A 1 64 ? 9.877 -14.841 13.084 1.00 62.13 305 GLU A C 8
ATOM 12251 O O . GLU A 1 64 ? 8.889 -15.012 13.796 1.00 2.11 305 GLU A O 8
ATOM 12264 N N . LEU A 1 65 ? 10.361 -15.743 12.243 1.00 62.42 306 LEU A N 8
ATOM 12265 C CA . LEU A 1 65 ? 9.733 -17.046 12.100 1.00 42.11 306 LEU A CA 8
ATOM 12266 C C . LEU A 1 65 ? 10.817 -18.120 11.985 1.00 51.23 306 LEU A C 8
ATOM 12267 O O . LEU A 1 65 ? 10.905 -18.812 10.971 1.00 1.45 306 LEU A O 8
ATOM 12283 N N . TRP A 1 66 ? 11.614 -18.226 13.037 1.00 4.44 307 TRP A N 8
ATOM 12284 C CA . TRP A 1 66 ? 12.689 -19.204 13.067 1.00 13.52 307 TRP A CA 8
ATOM 12285 C C . TRP A 1 66 ? 12.067 -20.581 13.305 1.00 23.32 307 TRP A C 8
ATOM 12286 O O . TRP A 1 66 ? 11.519 -20.842 14.375 1.00 72.43 307 TRP A O 8
ATOM 12307 N N . PHE A 1 67 ? 12.174 -21.427 12.291 1.00 43.44 308 PHE A N 8
ATOM 12308 C CA . PHE A 1 67 ? 11.630 -22.771 12.376 1.00 33.11 308 PHE A CA 8
ATOM 12309 C C . PHE A 1 67 ? 12.735 -23.794 12.644 1.00 62.40 308 PHE A C 8
ATOM 12310 O O . PHE A 1 67 ? 13.917 -23.452 12.642 1.00 34.03 308 PHE A O 8
ATOM 12327 N N . PHE A 1 68 ? 12.312 -25.030 12.868 1.00 42.12 309 PHE A N 8
ATOM 12328 C CA . PHE A 1 68 ? 13.252 -26.105 13.137 1.00 74.32 309 PHE A CA 8
ATOM 12329 C C . PHE A 1 68 ? 12.620 -27.469 12.850 1.00 64.23 309 PHE A C 8
ATOM 12330 O O . PHE A 1 68 ? 11.398 -27.598 12.822 1.00 55.12 309 PHE A O 8
ATOM 12347 N N . PRO A 1 69 ? 13.506 -28.479 12.638 1.00 22.31 310 PRO A N 8
ATOM 12348 C CA . PRO A 1 69 ? 14.939 -28.242 12.689 1.00 13.52 310 PRO A CA 8
ATOM 12349 C C . PRO A 1 69 ? 15.418 -27.511 11.433 1.00 24.32 310 PRO A C 8
ATOM 12350 O O . PRO A 1 69 ? 16.308 -26.665 11.505 1.00 52.44 310 PRO A O 8
ATOM 12361 N N . SER A 1 70 ? 14.808 -27.866 10.312 1.00 40.41 311 SER A N 8
ATOM 12362 C CA . SER A 1 70 ? 15.162 -27.254 9.042 1.00 74.50 311 SER A CA 8
ATOM 12363 C C . SER A 1 70 ? 14.544 -28.048 7.889 1.00 32.42 311 SER A C 8
ATOM 12364 O O . SER A 1 70 ? 14.344 -29.257 8.000 1.00 30.10 311 SER A O 8
ATOM 12372 N N . LEU A 1 71 ? 14.258 -27.337 6.809 1.00 44.42 312 LEU A N 8
ATOM 12373 C CA . LEU A 1 71 ? 13.667 -27.960 5.637 1.00 44.44 312 LEU A CA 8
ATOM 12374 C C . LEU A 1 71 ? 14.560 -27.699 4.421 1.00 14.13 312 LEU A C 8
ATOM 12375 O O . LEU A 1 71 ? 15.526 -26.942 4.507 1.00 73.42 312 LEU A O 8
ATOM 12391 N N . PRO A 1 72 ? 14.195 -28.357 3.289 1.00 74.05 313 PRO A N 8
ATOM 12392 C CA . PRO A 1 72 ? 14.951 -28.204 2.057 1.00 11.04 313 PRO A CA 8
ATOM 12393 C C . PRO A 1 72 ? 14.666 -26.850 1.404 1.00 65.11 313 PRO A C 8
ATOM 12394 O O . PRO A 1 72 ? 13.561 -26.323 1.515 1.00 75.22 313 PRO A O 8
ATOM 12405 N N . THR A 1 73 ? 15.684 -26.326 0.737 1.00 50.33 314 THR A N 8
ATOM 12406 C CA . THR A 1 73 ? 15.557 -25.043 0.065 1.00 23.31 314 THR A CA 8
ATOM 12407 C C . THR A 1 73 ? 16.120 -25.127 -1.355 1.00 74.42 314 THR A C 8
ATOM 12408 O O . THR A 1 73 ? 16.912 -26.017 -1.661 1.00 51.14 314 THR A O 8
ATOM 12419 N N . PRO A 1 74 ? 15.676 -24.164 -2.207 1.00 23.13 315 PRO A N 8
ATOM 12420 C CA . PRO A 1 74 ? 14.738 -23.147 -1.763 1.00 71.32 315 PRO A CA 8
ATOM 12421 C C . PRO A 1 74 ? 13.328 -23.725 -1.627 1.00 15.31 315 PRO A C 8
ATOM 12422 O O . PRO A 1 74 ? 13.076 -24.860 -2.029 1.00 50.41 315 PRO A O 8
ATOM 12433 N N . LEU A 1 75 ? 12.444 -22.917 -1.059 1.00 24.15 316 LEU A N 8
ATOM 12434 C CA . LEU A 1 75 ? 11.066 -23.333 -0.864 1.00 71.43 316 LEU A CA 8
ATOM 12435 C C . LEU A 1 75 ? 10.247 -22.964 -2.103 1.00 31.31 316 LEU A C 8
ATOM 12436 O O . LEU A 1 75 ? 9.312 -22.169 -2.019 1.00 61.30 316 LEU A O 8
ATOM 12452 N N . SER A 1 76 ? 10.628 -23.559 -3.224 1.00 32.33 317 SER A N 8
ATOM 12453 C CA . SER A 1 76 ? 9.940 -23.303 -4.478 1.00 24.10 317 SER A CA 8
ATOM 12454 C C . SER A 1 76 ? 8.756 -24.260 -4.631 1.00 25.12 317 SER A C 8
ATOM 12455 O O . SER A 1 76 ? 8.877 -25.452 -4.351 1.00 13.24 317 SER A O 8
ATOM 12463 N N . ASN A 1 77 ? 7.640 -23.703 -5.075 1.00 14.41 318 ASN A N 8
ATOM 12464 C CA . ASN A 1 77 ? 6.435 -24.492 -5.268 1.00 51.44 318 ASN A CA 8
ATOM 12465 C C . ASN A 1 77 ? 5.793 -24.776 -3.909 1.00 53.41 318 ASN A C 8
ATOM 12466 O O . ASN A 1 77 ? 4.828 -25.533 -3.821 1.00 32.44 318 ASN A O 8
ATOM 12477 N N . TYR A 1 78 ? 6.354 -24.152 -2.883 1.00 70.45 319 TYR A N 8
ATOM 12478 C CA . TYR A 1 78 ? 5.848 -24.329 -1.533 1.00 1.33 319 TYR A CA 8
ATOM 12479 C C . TYR A 1 78 ? 4.615 -23.456 -1.291 1.00 1.33 319 TYR A C 8
ATOM 12480 O O . TYR A 1 78 ? 4.191 -22.716 -2.177 1.00 14.54 319 TYR A O 8
ATOM 12498 N N . THR A 1 79 ? 4.075 -23.571 -0.086 1.00 71.34 320 THR A N 8
ATOM 12499 C CA . THR A 1 79 ? 2.899 -22.802 0.283 1.00 1.23 320 THR A CA 8
ATOM 12500 C C . THR A 1 79 ? 3.283 -21.664 1.232 1.00 72.51 320 THR A C 8
ATOM 12501 O O . THR A 1 79 ? 2.956 -20.505 0.982 1.00 74.54 320 THR A O 8
ATOM 12512 N N . MET A 1 80 ? 3.971 -22.036 2.301 1.00 3.53 321 MET A N 8
ATOM 12513 C CA . MET A 1 80 ? 4.403 -21.061 3.289 1.00 41.12 321 MET A CA 8
ATOM 12514 C C . MET A 1 80 ? 3.464 -19.853 3.315 1.00 73.45 321 MET A C 8
ATOM 12515 O O . MET A 1 80 ? 3.897 -18.721 3.108 1.00 50.12 321 MET A O 8
ATOM 12529 N N . LYS A 1 81 ? 2.195 -20.136 3.570 1.00 31.41 322 LYS A N 8
ATOM 12530 C CA . LYS A 1 81 ? 1.191 -19.088 3.626 1.00 53.34 322 LYS A CA 8
ATOM 12531 C C . LYS A 1 81 ? 1.128 -18.523 5.046 1.00 13.50 322 LYS A C 8
ATOM 12532 O O . LYS A 1 81 ? 1.992 -18.813 5.872 1.00 15.42 322 LYS A O 8
ATOM 12550 N N . VAL A 1 82 ? 0.097 -17.726 5.286 1.00 13.24 323 VAL A N 8
ATOM 12551 C CA . VAL A 1 82 ? -0.090 -17.117 6.593 1.00 73.44 323 VAL A CA 8
ATOM 12552 C C . VAL A 1 82 ? -1.586 -16.937 6.857 1.00 75.11 323 VAL A C 8
ATOM 12553 O O . VAL A 1 82 ? -2.333 -16.531 5.968 1.00 71.24 323 VAL A O 8
ATOM 12566 N N . VAL A 1 83 ? -1.980 -17.248 8.083 1.00 2.44 324 VAL A N 8
ATOM 12567 C CA . VAL A 1 83 ? -3.373 -17.125 8.476 1.00 55.11 324 VAL A CA 8
ATOM 12568 C C . VAL A 1 83 ? -3.529 -15.932 9.421 1.00 34.14 324 VAL A C 8
ATOM 12569 O O . VAL A 1 83 ? -2.550 -15.264 9.750 1.00 14.02 324 VAL A O 8
ATOM 12582 N N . ASN A 1 84 ? -4.768 -15.701 9.832 1.00 63.11 325 ASN A N 8
ATOM 12583 C CA . ASN A 1 84 ? -5.064 -14.601 10.733 1.00 14.40 325 ASN A CA 8
ATOM 12584 C C . ASN A 1 84 ? -5.480 -15.160 12.095 1.00 20.20 325 ASN A C 8
ATOM 12585 O O . ASN A 1 84 ? -5.389 -16.364 12.329 1.00 33.33 325 ASN A O 8
ATOM 12596 N N . GLN A 1 85 ? -5.927 -14.259 12.958 1.00 62.42 326 GLN A N 8
ATOM 12597 C CA . GLN A 1 85 ? -6.357 -14.648 14.290 1.00 25.03 326 GLN A CA 8
ATOM 12598 C C . GLN A 1 85 ? -7.650 -15.461 14.215 1.00 74.13 326 GLN A C 8
ATOM 12599 O O . GLN A 1 85 ? -8.145 -15.943 15.232 1.00 20.44 326 GLN A O 8
ATOM 12613 N N . ASP A 1 86 ? -8.162 -15.588 12.999 1.00 22.11 327 ASP A N 8
ATOM 12614 C CA . ASP A 1 86 ? -9.389 -16.334 12.777 1.00 24.44 327 ASP A CA 8
ATOM 12615 C C . ASP A 1 86 ? -9.044 -17.732 12.259 1.00 3.01 327 ASP A C 8
ATOM 12616 O O . ASP A 1 86 ? -9.926 -18.573 12.096 1.00 55.23 327 ASP A O 8
ATOM 12626 N N . GLY A 1 87 ? -7.758 -17.937 12.015 1.00 43.02 328 GLY A N 8
ATOM 12627 C CA . GLY A 1 87 ? -7.285 -19.218 11.518 1.00 31.24 328 GLY A CA 8
ATOM 12628 C C . GLY A 1 87 ? -7.729 -19.443 10.072 1.00 73.34 328 GLY A C 8
ATOM 12629 O O . GLY A 1 87 ? -8.420 -20.417 9.775 1.00 53.30 328 GLY A O 8
ATOM 12633 N N . GLU A 1 88 ? -7.314 -18.527 9.209 1.00 12.15 329 GLU A N 8
ATOM 12634 C CA . GLU A 1 88 ? -7.661 -18.613 7.801 1.00 63.10 329 GLU A CA 8
ATOM 12635 C C . GLU A 1 88 ? -6.621 -17.879 6.953 1.00 44.34 329 GLU A C 8
ATOM 12636 O O . GLU A 1 88 ? -6.422 -16.675 7.112 1.00 74.24 329 GLU A O 8
ATOM 12649 N N . THR A 1 89 ? -5.984 -18.634 6.070 1.00 43.12 330 THR A N 8
ATOM 12650 C CA . THR A 1 89 ? -4.969 -18.070 5.196 1.00 1.31 330 THR A CA 8
ATOM 12651 C C . THR A 1 89 ? -5.462 -16.757 4.584 1.00 72.33 330 THR A C 8
ATOM 12652 O O . THR A 1 89 ? -6.515 -16.721 3.949 1.00 35.44 330 THR A O 8
ATOM 12663 N N . ILE A 1 90 ? -4.677 -15.711 4.795 1.00 34.00 331 ILE A N 8
ATOM 12664 C CA . ILE A 1 90 ? -5.021 -14.400 4.272 1.00 52.23 331 ILE A CA 8
ATOM 12665 C C . ILE A 1 90 ? -4.124 -14.082 3.074 1.00 62.21 331 ILE A C 8
ATOM 12666 O O . ILE A 1 90 ? -4.582 -13.513 2.084 1.00 4.13 331 ILE A O 8
ATOM 12682 N N . LEU A 1 91 ? -2.862 -14.464 3.203 1.00 23.20 332 LEU A N 8
ATOM 12683 C CA . LEU A 1 91 ? -1.896 -14.227 2.143 1.00 21.25 332 LEU A CA 8
ATOM 12684 C C . LEU A 1 91 ? -1.142 -15.525 1.847 1.00 4.04 332 LEU A C 8
ATOM 12685 O O . LEU A 1 91 ? -1.230 -16.486 2.610 1.00 63.22 332 LEU A O 8
ATOM 12701 N N . VAL A 1 92 ? -0.417 -15.511 0.738 1.00 1.23 333 VAL A N 8
ATOM 12702 C CA . VAL A 1 92 ? 0.352 -16.675 0.332 1.00 4.31 333 VAL A CA 8
ATOM 12703 C C . VAL A 1 92 ? 1.562 -16.220 -0.487 1.00 60.42 333 VAL A C 8
ATOM 12704 O O . VAL A 1 92 ? 1.427 -15.410 -1.402 1.00 44.25 333 VAL A O 8
ATOM 12717 N N . GLY A 1 93 ? 2.717 -16.763 -0.129 1.00 14.42 334 GLY A N 8
ATOM 12718 C CA . GLY A 1 93 ? 3.949 -16.423 -0.819 1.00 62.23 334 GLY A CA 8
ATOM 12719 C C . GLY A 1 93 ? 4.138 -17.293 -2.064 1.00 12.11 334 GLY A C 8
ATOM 12720 O O . GLY A 1 93 ? 4.173 -18.519 -1.970 1.00 14.25 334 GLY A O 8
ATOM 12724 N N . LYS A 1 94 ? 4.255 -16.624 -3.202 1.00 34.32 335 LYS A N 8
ATOM 12725 C CA . LYS A 1 94 ? 4.439 -17.321 -4.464 1.00 13.24 335 LYS A CA 8
ATOM 12726 C C . LYS A 1 94 ? 5.481 -18.426 -4.284 1.00 20.34 335 LYS A C 8
ATOM 12727 O O . LYS A 1 94 ? 5.461 -19.426 -5.000 1.00 31.01 335 LYS A O 8
ATOM 12745 N N . CYS A 1 95 ? 6.367 -18.209 -3.323 1.00 22.31 336 CYS A N 8
ATOM 12746 C CA . CYS A 1 95 ? 7.415 -19.175 -3.040 1.00 5.24 336 CYS A CA 8
ATOM 12747 C C . CYS A 1 95 ? 8.112 -19.528 -4.355 1.00 51.43 336 CYS A C 8
ATOM 12748 O O . CYS A 1 95 ? 8.072 -20.676 -4.794 1.00 61.03 336 CYS A O 8
ATOM 12756 N N . ALA A 1 96 ? 8.734 -18.519 -4.948 1.00 13.11 337 ALA A N 8
ATOM 12757 C CA . ALA A 1 96 ? 9.438 -18.708 -6.205 1.00 31.33 337 ALA A CA 8
ATOM 12758 C C . ALA A 1 96 ? 10.692 -19.550 -5.960 1.00 2.42 337 ALA A C 8
ATOM 12759 O O . ALA A 1 96 ? 10.960 -19.957 -4.831 1.00 10.15 337 ALA A O 8
ATOM 12766 N N . ASP A 1 97 ? 11.428 -19.785 -7.036 1.00 54.25 338 ASP A N 8
ATOM 12767 C CA . ASP A 1 97 ? 12.647 -20.570 -6.953 1.00 22.23 338 ASP A CA 8
ATOM 12768 C C . ASP A 1 97 ? 13.761 -19.712 -6.348 1.00 74.42 338 ASP A C 8
ATOM 12769 O O . ASP A 1 97 ? 14.770 -19.449 -7.000 1.00 71.42 338 ASP A O 8
ATOM 12779 N N . SER A 1 98 ? 13.539 -19.300 -5.109 1.00 1.31 339 SER A N 8
ATOM 12780 C CA . SER A 1 98 ? 14.511 -18.477 -4.409 1.00 62.01 339 SER A CA 8
ATOM 12781 C C . SER A 1 98 ? 14.073 -18.270 -2.958 1.00 0.41 339 SER A C 8
ATOM 12782 O O . SER A 1 98 ? 12.880 -18.189 -2.671 1.00 75.24 339 SER A O 8
ATOM 12790 N N . ASN A 1 99 ? 15.062 -18.189 -2.080 1.00 44.24 340 ASN A N 8
ATOM 12791 C CA . ASN A 1 99 ? 14.794 -17.992 -0.666 1.00 22.20 340 ASN A CA 8
ATOM 12792 C C . ASN A 1 99 ? 13.890 -16.771 -0.488 1.00 34.23 340 ASN A C 8
ATOM 12793 O O . ASN A 1 99 ? 13.223 -16.632 0.537 1.00 71.44 340 ASN A O 8
ATOM 12804 N N . GLU A 1 100 ? 13.896 -15.917 -1.501 1.00 33.34 341 GLU A N 8
ATOM 12805 C CA . GLU A 1 100 ? 13.084 -14.712 -1.469 1.00 30.53 341 GLU A CA 8
ATOM 12806 C C . GLU A 1 100 ? 11.615 -15.055 -1.724 1.00 32.45 341 GLU A C 8
ATOM 12807 O O . GLU A 1 100 ? 11.310 -15.941 -2.521 1.00 53.42 341 GLU A O 8
ATOM 12820 N N . ILE A 1 101 ? 10.744 -14.337 -1.031 1.00 13.52 342 ILE A N 8
ATOM 12821 C CA . ILE A 1 101 ? 9.314 -14.554 -1.172 1.00 50.41 342 ILE A CA 8
ATOM 12822 C C . ILE A 1 101 ? 8.579 -13.226 -0.977 1.00 42.23 342 ILE A C 8
ATOM 12823 O O . ILE A 1 101 ? 8.937 -12.437 -0.104 1.00 51.43 342 ILE A O 8
ATOM 12839 N N . THR A 1 102 ? 7.565 -13.020 -1.805 1.00 63.20 343 THR A N 8
ATOM 12840 C CA . THR A 1 102 ? 6.777 -11.802 -1.735 1.00 1.42 343 THR A CA 8
ATOM 12841 C C . THR A 1 102 ? 5.283 -12.129 -1.783 1.00 64.14 343 THR A C 8
ATOM 12842 O O . THR A 1 102 ? 4.711 -12.275 -2.862 1.00 61.43 343 THR A O 8
ATOM 12853 N N . LEU A 1 103 ? 4.695 -12.234 -0.601 1.00 74.52 344 LEU A N 8
ATOM 12854 C CA . LEU A 1 103 ? 3.278 -12.542 -0.495 1.00 65.02 344 LEU A CA 8
ATOM 12855 C C . LEU A 1 103 ? 2.492 -11.640 -1.449 1.00 64.20 344 LEU A C 8
ATOM 12856 O O . LEU A 1 103 ? 2.715 -10.431 -1.491 1.00 64.33 344 LEU A O 8
ATOM 12872 N N . LYS A 1 104 ? 1.589 -12.263 -2.191 1.00 73.02 345 LYS A N 8
ATOM 12873 C CA . LYS A 1 104 ? 0.768 -11.532 -3.142 1.00 3.21 345 LYS A CA 8
ATOM 12874 C C . LYS A 1 104 ? -0.703 -11.659 -2.743 1.00 32.12 345 LYS A C 8
ATOM 12875 O O . LYS A 1 104 ? -1.367 -10.658 -2.476 1.00 64.32 345 LYS A O 8
ATOM 12893 N N . SER A 1 105 ? -1.170 -12.899 -2.714 1.00 54.44 346 SER A N 8
ATOM 12894 C CA . SER A 1 105 ? -2.551 -13.170 -2.352 1.00 53.24 346 SER A CA 8
ATOM 12895 C C . SER A 1 105 ? -2.969 -14.545 -2.877 1.00 54.10 346 SER A C 8
ATOM 12896 O O . SER A 1 105 ? -2.454 -15.009 -3.893 1.00 51.30 346 SER A O 8
ATOM 12904 N N . PRO A 1 106 ? -3.924 -15.175 -2.141 1.00 52.33 347 PRO A N 8
ATOM 12905 C CA . PRO A 1 106 ? -4.418 -16.487 -2.522 1.00 25.42 347 PRO A CA 8
ATOM 12906 C C . PRO A 1 106 ? -5.358 -16.392 -3.725 1.00 30.22 347 PRO A C 8
ATOM 12907 O O . PRO A 1 106 ? -5.134 -17.041 -4.745 1.00 61.24 347 PRO A O 8
ATOM 12918 N N . LEU A 1 107 ? -6.391 -15.578 -3.565 1.00 61.00 348 LEU A N 8
ATOM 12919 C CA . LEU A 1 107 ? -7.366 -15.389 -4.625 1.00 73.45 348 LEU A CA 8
ATOM 12920 C C . LEU A 1 107 ? -7.279 -13.952 -5.143 1.00 32.21 348 LEU A C 8
ATOM 12921 O O . LEU A 1 107 ? -6.939 -13.726 -6.303 1.00 54.12 348 LEU A O 8
ATOM 12937 N N . ASN A 1 5 ? 9.139 0.063 -0.864 1.00 22.42 246 ASN A N 9
ATOM 12938 C CA . ASN A 1 5 ? 7.927 0.746 -0.445 1.00 43.42 246 ASN A CA 9
ATOM 12939 C C . ASN A 1 5 ? 6.749 0.246 -1.283 1.00 20.42 246 ASN A C 9
ATOM 12940 O O . ASN A 1 5 ? 6.073 1.033 -1.944 1.00 25.14 246 ASN A O 9
ATOM 12951 N N . ASP A 1 6 ? 6.538 -1.061 -1.228 1.00 25.31 247 ASP A N 9
ATOM 12952 C CA . ASP A 1 6 ? 5.453 -1.677 -1.973 1.00 45.43 247 ASP A CA 9
ATOM 12953 C C . ASP A 1 6 ? 4.538 -2.429 -1.005 1.00 51.24 247 ASP A C 9
ATOM 12954 O O . ASP A 1 6 ? 4.954 -2.792 0.094 1.00 44.35 247 ASP A O 9
ATOM 12964 N N . PRO A 1 7 ? 3.275 -2.646 -1.461 1.00 30.43 248 PRO A N 9
ATOM 12965 C CA . PRO A 1 7 ? 2.297 -3.349 -0.648 1.00 11.14 248 PRO A CA 9
ATOM 12966 C C . PRO A 1 7 ? 2.583 -4.852 -0.621 1.00 45.43 248 PRO A C 9
ATOM 12967 O O . PRO A 1 7 ? 1.873 -5.611 0.036 1.00 63.22 248 PRO A O 9
ATOM 12978 N N . LEU A 1 8 ? 3.626 -5.236 -1.344 1.00 14.43 249 LEU A N 9
ATOM 12979 C CA . LEU A 1 8 ? 4.015 -6.634 -1.411 1.00 51.14 249 LEU A CA 9
ATOM 12980 C C . LEU A 1 8 ? 4.627 -7.054 -0.073 1.00 41.45 249 LEU A C 9
ATOM 12981 O O . LEU A 1 8 ? 5.089 -6.210 0.694 1.00 75.31 249 LEU A O 9
ATOM 12997 N N . LEU A 1 9 ? 4.611 -8.357 0.165 1.00 5.32 250 LEU A N 9
ATOM 12998 C CA . LEU A 1 9 ? 5.159 -8.899 1.397 1.00 4.40 250 LEU A CA 9
ATOM 12999 C C . LEU A 1 9 ? 6.385 -9.754 1.072 1.00 63.42 250 LEU A C 9
ATOM 13000 O O . LEU A 1 9 ? 6.252 -10.917 0.693 1.00 24.13 250 LEU A O 9
ATOM 13016 N N . HIS A 1 10 ? 7.551 -9.146 1.231 1.00 3.33 251 HIS A N 9
ATOM 13017 C CA . HIS A 1 10 ? 8.800 -9.837 0.959 1.00 31.34 251 HIS A CA 9
ATOM 13018 C C . HIS A 1 10 ? 9.374 -10.392 2.265 1.00 42.24 251 HIS A C 9
ATOM 13019 O O . HIS A 1 10 ? 9.483 -9.671 3.255 1.00 1.31 251 HIS A O 9
ATOM 13033 N N . VAL A 1 11 ? 9.727 -11.668 2.223 1.00 34.44 252 VAL A N 9
ATOM 13034 C CA . VAL A 1 11 ? 10.287 -12.328 3.390 1.00 20.14 252 VAL A CA 9
ATOM 13035 C C . VAL A 1 11 ? 11.725 -12.755 3.088 1.00 0.53 252 VAL A C 9
ATOM 13036 O O . VAL A 1 11 ? 12.174 -12.670 1.947 1.00 45.05 252 VAL A O 9
ATOM 13049 N N . GLU A 1 12 ? 12.407 -13.204 4.132 1.00 52.41 253 GLU A N 9
ATOM 13050 C CA . GLU A 1 12 ? 13.785 -13.643 3.993 1.00 74.44 253 GLU A CA 9
ATOM 13051 C C . GLU A 1 12 ? 13.997 -14.966 4.732 1.00 50.00 253 GLU A C 9
ATOM 13052 O O . GLU A 1 12 ? 13.764 -15.052 5.937 1.00 74.14 253 GLU A O 9
ATOM 13065 N N . VAL A 1 13 ? 14.437 -15.964 3.980 1.00 42.34 254 VAL A N 9
ATOM 13066 C CA . VAL A 1 13 ? 14.684 -17.278 4.549 1.00 54.24 254 VAL A CA 9
ATOM 13067 C C . VAL A 1 13 ? 16.190 -17.478 4.724 1.00 22.43 254 VAL A C 9
ATOM 13068 O O . VAL A 1 13 ? 16.925 -17.582 3.743 1.00 32.22 254 VAL A O 9
ATOM 13081 N N . SER A 1 14 ? 16.606 -17.527 5.981 1.00 13.04 255 SER A N 9
ATOM 13082 C CA . SER A 1 14 ? 18.012 -17.713 6.298 1.00 35.32 255 SER A CA 9
ATOM 13083 C C . SER A 1 14 ? 18.409 -19.174 6.075 1.00 1.22 255 SER A C 9
ATOM 13084 O O . SER A 1 14 ? 19.223 -19.473 5.203 1.00 61.11 255 SER A O 9
ATOM 13092 N N . ASN A 1 15 ? 17.816 -20.044 6.879 1.00 61.43 256 ASN A N 9
ATOM 13093 C CA . ASN A 1 15 ? 18.098 -21.466 6.780 1.00 21.51 256 ASN A CA 9
ATOM 13094 C C . ASN A 1 15 ? 19.547 -21.725 7.199 1.00 13.03 256 ASN A C 9
ATOM 13095 O O . ASN A 1 15 ? 20.375 -22.111 6.376 1.00 23.23 256 ASN A O 9
ATOM 13106 N N . GLU A 1 16 ? 19.808 -21.501 8.479 1.00 73.52 257 GLU A N 9
ATOM 13107 C CA . GLU A 1 16 ? 21.142 -21.705 9.017 1.00 32.42 257 GLU A CA 9
ATOM 13108 C C . GLU A 1 16 ? 21.305 -23.148 9.499 1.00 31.33 257 GLU A C 9
ATOM 13109 O O . GLU A 1 16 ? 20.328 -23.891 9.589 1.00 2.41 257 GLU A O 9
ATOM 13122 N N . ASP A 1 17 ? 22.546 -23.502 9.797 1.00 64.31 258 ASP A N 9
ATOM 13123 C CA . ASP A 1 17 ? 22.850 -24.843 10.268 1.00 71.14 258 ASP A CA 9
ATOM 13124 C C . ASP A 1 17 ? 22.364 -24.995 11.711 1.00 42.55 258 ASP A C 9
ATOM 13125 O O . ASP A 1 17 ? 22.272 -26.108 12.225 1.00 62.23 258 ASP A O 9
ATOM 13135 N N . ASN A 1 18 ? 22.066 -23.858 12.323 1.00 23.22 259 ASN A N 9
ATOM 13136 C CA . ASN A 1 18 ? 21.592 -23.850 13.697 1.00 64.42 259 ASN A CA 9
ATOM 13137 C C . ASN A 1 18 ? 20.071 -24.014 13.708 1.00 63.32 259 ASN A C 9
ATOM 13138 O O . ASN A 1 18 ? 19.533 -24.798 14.488 1.00 25.24 259 ASN A O 9
ATOM 13149 N N . SER A 1 19 ? 19.421 -23.262 12.833 1.00 53.23 260 SER A N 9
ATOM 13150 C CA . SER A 1 19 ? 17.972 -23.314 12.732 1.00 41.21 260 SER A CA 9
ATOM 13151 C C . SER A 1 19 ? 17.495 -22.422 11.584 1.00 61.35 260 SER A C 9
ATOM 13152 O O . SER A 1 19 ? 18.307 -21.833 10.872 1.00 0.53 260 SER A O 9
ATOM 13160 N N . LEU A 1 20 ? 16.180 -22.352 11.438 1.00 21.22 261 LEU A N 9
ATOM 13161 C CA . LEU A 1 20 ? 15.585 -21.543 10.388 1.00 2.34 261 LEU A CA 9
ATOM 13162 C C . LEU A 1 20 ? 15.335 -20.130 10.920 1.00 45.34 261 LEU A C 9
ATOM 13163 O O . LEU A 1 20 ? 15.538 -19.863 12.103 1.00 13.12 261 LEU A O 9
ATOM 13179 N N . HIS A 1 21 ? 14.899 -19.262 10.019 1.00 45.24 262 HIS A N 9
ATOM 13180 C CA . HIS A 1 21 ? 14.620 -17.883 10.382 1.00 50.23 262 HIS A CA 9
ATOM 13181 C C . HIS A 1 21 ? 13.948 -17.169 9.207 1.00 1.10 262 HIS A C 9
ATOM 13182 O O . HIS A 1 21 ? 14.607 -16.821 8.228 1.00 31.22 262 HIS A O 9
ATOM 13196 N N . PHE A 1 22 ? 12.645 -16.972 9.343 1.00 1.52 263 PHE A N 9
ATOM 13197 C CA . PHE A 1 22 ? 11.877 -16.305 8.305 1.00 34.35 263 PHE A CA 9
ATOM 13198 C C . PHE A 1 22 ? 11.484 -14.891 8.737 1.00 54.13 263 PHE A C 9
ATOM 13199 O O . PHE A 1 22 ? 10.441 -14.695 9.360 1.00 63.12 263 PHE A O 9
ATOM 13216 N N . ILE A 1 23 ? 12.339 -13.941 8.388 1.00 61.20 264 ILE A N 9
ATOM 13217 C CA . ILE A 1 23 ? 12.094 -12.551 8.731 1.00 4.42 264 ILE A CA 9
ATOM 13218 C C . ILE A 1 23 ? 11.274 -11.892 7.620 1.00 64.21 264 ILE A C 9
ATOM 13219 O O . ILE A 1 23 ? 11.778 -11.672 6.519 1.00 32.43 264 ILE A O 9
ATOM 13235 N N . LEU A 1 24 ? 10.025 -11.596 7.946 1.00 20.04 265 LEU A N 9
ATOM 13236 C CA . LEU A 1 24 ? 9.130 -10.967 6.990 1.00 65.25 265 LEU A CA 9
ATOM 13237 C C . LEU A 1 24 ? 8.847 -9.530 7.431 1.00 11.02 265 LEU A C 9
ATOM 13238 O O . LEU A 1 24 ? 8.498 -9.289 8.586 1.00 63.01 265 LEU A O 9
ATOM 13254 N N . TYR A 1 25 ? 9.007 -8.613 6.489 1.00 41.32 266 TYR A N 9
ATOM 13255 C CA . TYR A 1 25 ? 8.773 -7.206 6.766 1.00 12.32 266 TYR A CA 9
ATOM 13256 C C . TYR A 1 25 ? 7.588 -6.677 5.955 1.00 44.32 266 TYR A C 9
ATOM 13257 O O . TYR A 1 25 ? 7.460 -6.977 4.769 1.00 60.30 266 TYR A O 9
ATOM 13275 N N . ASN A 1 26 ? 6.753 -5.898 6.626 1.00 11.02 267 ASN A N 9
ATOM 13276 C CA . ASN A 1 26 ? 5.583 -5.324 5.982 1.00 24.34 267 ASN A CA 9
ATOM 13277 C C . ASN A 1 26 ? 6.005 -4.101 5.165 1.00 32.34 267 ASN A C 9
ATOM 13278 O O . ASN A 1 26 ? 6.517 -3.128 5.717 1.00 61.42 267 ASN A O 9
ATOM 13289 N N . LYS A 1 27 ? 5.774 -4.191 3.864 1.00 54.41 268 LYS A N 9
ATOM 13290 C CA . LYS A 1 27 ? 6.123 -3.103 2.965 1.00 32.43 268 LYS A CA 9
ATOM 13291 C C . LYS A 1 27 ? 4.877 -2.263 2.680 1.00 14.12 268 LYS A C 9
ATOM 13292 O O . LYS A 1 27 ? 4.974 -1.173 2.118 1.00 32.11 268 LYS A O 9
ATOM 13310 N N . THR A 1 28 ? 3.734 -2.801 3.081 1.00 63.42 269 THR A N 9
ATOM 13311 C CA . THR A 1 28 ? 2.470 -2.115 2.875 1.00 4.54 269 THR A CA 9
ATOM 13312 C C . THR A 1 28 ? 2.356 -0.915 3.818 1.00 32.35 269 THR A C 9
ATOM 13313 O O . THR A 1 28 ? 3.226 -0.698 4.660 1.00 13.25 269 THR A O 9
ATOM 13324 N N . ASN A 1 29 ? 1.275 -0.168 3.646 1.00 62.54 270 ASN A N 9
ATOM 13325 C CA . ASN A 1 29 ? 1.035 1.003 4.471 1.00 44.21 270 ASN A CA 9
ATOM 13326 C C . ASN A 1 29 ? 0.268 0.588 5.727 1.00 15.24 270 ASN A C 9
ATOM 13327 O O . ASN A 1 29 ? 0.582 1.038 6.828 1.00 22.43 270 ASN A O 9
ATOM 13338 N N . ILE A 1 30 ? -0.725 -0.265 5.521 1.00 51.31 271 ILE A N 9
ATOM 13339 C CA . ILE A 1 30 ? -1.540 -0.745 6.623 1.00 34.54 271 ILE A CA 9
ATOM 13340 C C . ILE A 1 30 ? -0.631 -1.318 7.712 1.00 31.44 271 ILE A C 9
ATOM 13341 O O . ILE A 1 30 ? 0.584 -1.395 7.535 1.00 74.31 271 ILE A O 9
ATOM 13357 N N . ILE A 1 31 ? -1.254 -1.706 8.816 1.00 53.34 272 ILE A N 9
ATOM 13358 C CA . ILE A 1 31 ? -0.517 -2.269 9.933 1.00 25.33 272 ILE A CA 9
ATOM 13359 C C . ILE A 1 31 ? -1.004 -3.696 10.193 1.00 62.32 272 ILE A C 9
ATOM 13360 O O . ILE A 1 31 ? -2.207 -3.951 10.216 1.00 0.54 272 ILE A O 9
ATOM 13376 N N . ILE A 1 32 ? -0.044 -4.590 10.381 1.00 70.10 273 ILE A N 9
ATOM 13377 C CA . ILE A 1 32 ? -0.360 -5.985 10.638 1.00 52.11 273 ILE A CA 9
ATOM 13378 C C . ILE A 1 32 ? -1.249 -6.082 11.879 1.00 13.53 273 ILE A C 9
ATOM 13379 O O . ILE A 1 32 ? -1.027 -5.377 12.863 1.00 53.24 273 ILE A O 9
ATOM 13395 N N . PRO A 1 33 ? -2.263 -6.983 11.791 1.00 35.31 274 PRO A N 9
ATOM 13396 C CA . PRO A 1 33 ? -3.187 -7.181 12.895 1.00 30.32 274 PRO A CA 9
ATOM 13397 C C . PRO A 1 33 ? -2.530 -7.979 14.024 1.00 42.34 274 PRO A C 9
ATOM 13398 O O . PRO A 1 33 ? -2.857 -7.790 15.194 1.00 34.21 274 PRO A O 9
ATOM 13409 N N . GLY A 1 34 ? -1.614 -8.853 13.632 1.00 52.40 275 GLY A N 9
ATOM 13410 C CA . GLY A 1 34 ? -0.908 -9.679 14.596 1.00 61.21 275 GLY A CA 9
ATOM 13411 C C . GLY A 1 34 ? -1.691 -10.958 14.899 1.00 21.23 275 GLY A C 9
ATOM 13412 O O . GLY A 1 34 ? -2.549 -11.365 14.117 1.00 22.44 275 GLY A O 9
ATOM 13416 N N . ASN A 1 35 ? -1.368 -11.556 16.036 1.00 24.35 276 ASN A N 9
ATOM 13417 C CA . ASN A 1 35 ? -2.030 -12.781 16.453 1.00 41.32 276 ASN A CA 9
ATOM 13418 C C . ASN A 1 35 ? -2.227 -13.688 15.237 1.00 53.35 276 ASN A C 9
ATOM 13419 O O . ASN A 1 35 ? -3.205 -14.430 15.164 1.00 72.15 276 ASN A O 9
ATOM 13430 N N . CYS A 1 36 ? -1.283 -13.598 14.312 1.00 43.31 277 CYS A N 9
ATOM 13431 C CA . CYS A 1 36 ? -1.340 -14.401 13.102 1.00 14.14 277 CYS A CA 9
ATOM 13432 C C . CYS A 1 36 ? -0.639 -15.733 13.376 1.00 15.15 277 CYS A C 9
ATOM 13433 O O . CYS A 1 36 ? -0.202 -15.989 14.497 1.00 23.01 277 CYS A O 9
ATOM 13441 N N . THR A 1 37 ? -0.555 -16.546 12.334 1.00 62.11 278 THR A N 9
ATOM 13442 C CA . THR A 1 37 ? 0.085 -17.845 12.448 1.00 25.42 278 THR A CA 9
ATOM 13443 C C . THR A 1 37 ? 0.551 -18.333 11.075 1.00 73.32 278 THR A C 9
ATOM 13444 O O . THR A 1 37 ? -0.259 -18.502 10.165 1.00 54.43 278 THR A O 9
ATOM 13455 N N . PHE A 1 38 ? 1.854 -18.547 10.968 1.00 10.24 279 PHE A N 9
ATOM 13456 C CA . PHE A 1 38 ? 2.437 -19.012 9.721 1.00 32.14 279 PHE A CA 9
ATOM 13457 C C . PHE A 1 38 ? 1.954 -20.424 9.384 1.00 70.14 279 PHE A C 9
ATOM 13458 O O . PHE A 1 38 ? 1.271 -21.059 10.186 1.00 25.11 279 PHE A O 9
ATOM 13475 N N . GLU A 1 39 ? 2.327 -20.874 8.195 1.00 64.12 280 GLU A N 9
ATOM 13476 C CA . GLU A 1 39 ? 1.941 -22.199 7.741 1.00 20.40 280 GLU A CA 9
ATOM 13477 C C . GLU A 1 39 ? 2.925 -22.707 6.685 1.00 52.43 280 GLU A C 9
ATOM 13478 O O . GLU A 1 39 ? 2.642 -22.648 5.489 1.00 31.41 280 GLU A O 9
ATOM 13491 N N . PHE A 1 40 ? 4.060 -23.193 7.164 1.00 2.54 281 PHE A N 9
ATOM 13492 C CA . PHE A 1 40 ? 5.087 -23.710 6.276 1.00 5.43 281 PHE A CA 9
ATOM 13493 C C . PHE A 1 40 ? 5.212 -25.229 6.408 1.00 52.14 281 PHE A C 9
ATOM 13494 O O . PHE A 1 40 ? 4.939 -25.788 7.468 1.00 33.34 281 PHE A O 9
ATOM 13511 N N . SER A 1 41 ? 5.624 -25.853 5.314 1.00 24.54 282 SER A N 9
ATOM 13512 C CA . SER A 1 41 ? 5.788 -27.297 5.294 1.00 63.11 282 SER A CA 9
ATOM 13513 C C . SER A 1 41 ? 7.236 -27.655 4.952 1.00 2.54 282 SER A C 9
ATOM 13514 O O . SER A 1 41 ? 8.076 -26.771 4.792 1.00 5.45 282 SER A O 9
ATOM 13522 N N . SER A 1 42 ? 7.483 -28.952 4.851 1.00 65.22 283 SER A N 9
ATOM 13523 C CA . SER A 1 42 ? 8.815 -29.438 4.531 1.00 3.52 283 SER A CA 9
ATOM 13524 C C . SER A 1 42 ? 8.824 -30.059 3.133 1.00 21.32 283 SER A C 9
ATOM 13525 O O . SER A 1 42 ? 9.667 -29.720 2.304 1.00 25.44 283 SER A O 9
ATOM 13533 N N . GLN A 1 43 ? 7.876 -30.958 2.914 1.00 31.44 284 GLN A N 9
ATOM 13534 C CA . GLN A 1 43 ? 7.764 -31.631 1.631 1.00 12.41 284 GLN A CA 9
ATOM 13535 C C . GLN A 1 43 ? 6.768 -32.789 1.724 1.00 42.33 284 GLN A C 9
ATOM 13536 O O . GLN A 1 43 ? 7.025 -33.780 2.406 1.00 51.42 284 GLN A O 9
ATOM 13550 N N . ILE A 1 44 ? 5.653 -32.625 1.028 1.00 72.33 285 ILE A N 9
ATOM 13551 C CA . ILE A 1 44 ? 4.617 -33.645 1.023 1.00 45.12 285 ILE A CA 9
ATOM 13552 C C . ILE A 1 44 ? 4.476 -34.228 2.430 1.00 35.12 285 ILE A C 9
ATOM 13553 O O . ILE A 1 44 ? 4.123 -35.396 2.589 1.00 4.24 285 ILE A O 9
ATOM 13569 N N . SER A 1 45 ? 4.757 -33.388 3.415 1.00 20.14 286 SER A N 9
ATOM 13570 C CA . SER A 1 45 ? 4.665 -33.806 4.804 1.00 1.31 286 SER A CA 9
ATOM 13571 C C . SER A 1 45 ? 3.629 -32.954 5.539 1.00 14.43 286 SER A C 9
ATOM 13572 O O . SER A 1 45 ? 2.935 -32.145 4.924 1.00 71.41 286 SER A O 9
ATOM 13580 N N . GLU A 1 46 ? 3.556 -33.163 6.845 1.00 21.54 287 GLU A N 9
ATOM 13581 C CA . GLU A 1 46 ? 2.616 -32.425 7.671 1.00 11.30 287 GLU A CA 9
ATOM 13582 C C . GLU A 1 46 ? 3.093 -30.983 7.859 1.00 24.33 287 GLU A C 9
ATOM 13583 O O . GLU A 1 46 ? 4.272 -30.745 8.118 1.00 42.04 287 GLU A O 9
ATOM 13596 N N . VAL A 1 47 ? 2.154 -30.060 7.723 1.00 55.34 288 VAL A N 9
ATOM 13597 C CA . VAL A 1 47 ? 2.464 -28.648 7.874 1.00 34.24 288 VAL A CA 9
ATOM 13598 C C . VAL A 1 47 ? 2.385 -28.270 9.355 1.00 42.43 288 VAL A C 9
ATOM 13599 O O . VAL A 1 47 ? 1.638 -28.882 10.117 1.00 45.51 288 VAL A O 9
ATOM 13612 N N . PHE A 1 48 ? 3.166 -27.263 9.717 1.00 4.22 289 PHE A N 9
ATOM 13613 C CA . PHE A 1 48 ? 3.195 -26.795 11.093 1.00 71.32 289 PHE A CA 9
ATOM 13614 C C . PHE A 1 48 ? 2.833 -25.311 11.175 1.00 34.11 289 PHE A C 9
ATOM 13615 O O . PHE A 1 48 ? 3.366 -24.496 10.424 1.00 12.31 289 PHE A O 9
ATOM 13632 N N . SER A 1 49 ? 1.929 -25.006 12.094 1.00 15.51 290 SER A N 9
ATOM 13633 C CA . SER A 1 49 ? 1.489 -23.634 12.284 1.00 12.34 290 SER A CA 9
ATOM 13634 C C . SER A 1 49 ? 2.172 -23.031 13.513 1.00 4.32 290 SER A C 9
ATOM 13635 O O . SER A 1 49 ? 1.974 -23.502 14.632 1.00 2.20 290 SER A O 9
ATOM 13643 N N . ILE A 1 50 ? 2.963 -21.997 13.263 1.00 22.53 291 ILE A N 9
ATOM 13644 C CA . ILE A 1 50 ? 3.677 -21.325 14.335 1.00 24.13 291 ILE A CA 9
ATOM 13645 C C . ILE A 1 50 ? 2.909 -20.067 14.743 1.00 12.43 291 ILE A C 9
ATOM 13646 O O . ILE A 1 50 ? 2.603 -19.222 13.903 1.00 5.31 291 ILE A O 9
ATOM 13662 N N . LYS A 1 51 ? 2.618 -19.981 16.033 1.00 23.41 292 LYS A N 9
ATOM 13663 C CA . LYS A 1 51 ? 1.891 -18.840 16.563 1.00 63.32 292 LYS A CA 9
ATOM 13664 C C . LYS A 1 51 ? 2.768 -17.591 16.461 1.00 40.51 292 LYS A C 9
ATOM 13665 O O . LYS A 1 51 ? 3.834 -17.525 17.070 1.00 4.44 292 LYS A O 9
ATOM 13683 N N . MET A 1 52 ? 2.286 -16.630 15.686 1.00 60.12 293 MET A N 9
ATOM 13684 C CA . MET A 1 52 ? 3.013 -15.386 15.496 1.00 35.12 293 MET A CA 9
ATOM 13685 C C . MET A 1 52 ? 2.762 -14.422 16.658 1.00 23.40 293 MET A C 9
ATOM 13686 O O . MET A 1 52 ? 1.708 -14.468 17.291 1.00 44.43 293 MET A O 9
ATOM 13700 N N . GLY A 1 53 ? 3.749 -13.573 16.903 1.00 20.04 294 GLY A N 9
ATOM 13701 C CA . GLY A 1 53 ? 3.649 -12.600 17.978 1.00 41.01 294 GLY A CA 9
ATOM 13702 C C . GLY A 1 53 ? 2.275 -11.926 17.981 1.00 25.15 294 GLY A C 9
ATOM 13703 O O . GLY A 1 53 ? 1.685 -11.707 16.925 1.00 0.41 294 GLY A O 9
ATOM 13707 N N . PRO A 1 54 ? 1.794 -11.609 19.213 1.00 2.52 295 PRO A N 9
ATOM 13708 C CA . PRO A 1 54 ? 0.501 -10.964 19.368 1.00 22.22 295 PRO A CA 9
ATOM 13709 C C . PRO A 1 54 ? 0.575 -9.487 18.978 1.00 55.42 295 PRO A C 9
ATOM 13710 O O . PRO A 1 54 ? -0.429 -8.895 18.583 1.00 2.41 295 PRO A O 9
ATOM 13721 N N . HIS A 1 55 ? 1.772 -8.934 19.102 1.00 41.44 296 HIS A N 9
ATOM 13722 C CA . HIS A 1 55 ? 1.990 -7.537 18.766 1.00 14.54 296 HIS A CA 9
ATOM 13723 C C . HIS A 1 55 ? 1.823 -7.339 17.258 1.00 2.44 296 HIS A C 9
ATOM 13724 O O . HIS A 1 55 ? 1.567 -8.294 16.528 1.00 64.44 296 HIS A O 9
ATOM 13738 N N . GLU A 1 56 ? 1.975 -6.092 16.837 1.00 1.44 297 GLU A N 9
ATOM 13739 C CA . GLU A 1 56 ? 1.845 -5.756 15.430 1.00 51.14 297 GLU A CA 9
ATOM 13740 C C . GLU A 1 56 ? 3.192 -5.299 14.866 1.00 11.53 297 GLU A C 9
ATOM 13741 O O . GLU A 1 56 ? 3.857 -4.446 15.453 1.00 53.13 297 GLU A O 9
ATOM 13754 N N . ILE A 1 57 ? 3.554 -5.886 13.735 1.00 2.32 298 ILE A N 9
ATOM 13755 C CA . ILE A 1 57 ? 4.810 -5.549 13.086 1.00 31.11 298 ILE A CA 9
ATOM 13756 C C . ILE A 1 57 ? 4.991 -4.030 13.092 1.00 53.15 298 ILE A C 9
ATOM 13757 O O . ILE A 1 57 ? 5.936 -3.516 13.688 1.00 54.31 298 ILE A O 9
ATOM 13773 N N . GLY A 1 58 ? 4.070 -3.354 12.420 1.00 33.03 299 GLY A N 9
ATOM 13774 C CA . GLY A 1 58 ? 4.116 -1.904 12.340 1.00 15.13 299 GLY A CA 9
ATOM 13775 C C . GLY A 1 58 ? 4.447 -1.443 10.919 1.00 34.42 299 GLY A C 9
ATOM 13776 O O . GLY A 1 58 ? 4.367 -2.227 9.974 1.00 32.15 299 GLY A O 9
ATOM 13780 N N . ILE A 1 59 ? 4.811 -0.174 10.813 1.00 61.14 300 ILE A N 9
ATOM 13781 C CA . ILE A 1 59 ? 5.155 0.400 9.523 1.00 55.12 300 ILE A CA 9
ATOM 13782 C C . ILE A 1 59 ? 6.395 -0.305 8.969 1.00 13.25 300 ILE A C 9
ATOM 13783 O O . ILE A 1 59 ? 6.281 -1.230 8.166 1.00 10.54 300 ILE A O 9
ATOM 13799 N N . LYS A 1 60 ? 7.551 0.159 9.421 1.00 14.11 301 LYS A N 9
ATOM 13800 C CA . LYS A 1 60 ? 8.811 -0.415 8.981 1.00 33.43 301 LYS A CA 9
ATOM 13801 C C . LYS A 1 60 ? 9.191 -1.571 9.909 1.00 74.32 301 LYS A C 9
ATOM 13802 O O . LYS A 1 60 ? 10.331 -2.031 9.898 1.00 23.41 301 LYS A O 9
ATOM 13820 N N . GLY A 1 61 ? 8.213 -2.007 10.689 1.00 32.53 302 GLY A N 9
ATOM 13821 C CA . GLY A 1 61 ? 8.430 -3.101 11.621 1.00 3.12 302 GLY A CA 9
ATOM 13822 C C . GLY A 1 61 ? 8.802 -4.387 10.880 1.00 31.13 302 GLY A C 9
ATOM 13823 O O . GLY A 1 61 ? 8.855 -4.407 9.652 1.00 41.44 302 GLY A O 9
ATOM 13827 N N . GLN A 1 62 ? 9.049 -5.430 11.659 1.00 64.11 303 GLN A N 9
ATOM 13828 C CA . GLN A 1 62 ? 9.415 -6.717 11.092 1.00 75.20 303 GLN A CA 9
ATOM 13829 C C . GLN A 1 62 ? 8.755 -7.851 11.880 1.00 54.31 303 GLN A C 9
ATOM 13830 O O . GLN A 1 62 ? 8.079 -7.606 12.879 1.00 65.05 303 GLN A O 9
ATOM 13844 N N . LYS A 1 63 ? 8.973 -9.067 11.401 1.00 0.41 304 LYS A N 9
ATOM 13845 C CA . LYS A 1 63 ? 8.408 -10.238 12.048 1.00 31.42 304 LYS A CA 9
ATOM 13846 C C . LYS A 1 63 ? 9.446 -11.362 12.055 1.00 71.55 304 LYS A C 9
ATOM 13847 O O . LYS A 1 63 ? 10.231 -11.493 11.117 1.00 51.34 304 LYS A O 9
ATOM 13865 N N . GLU A 1 64 ? 9.416 -12.146 13.123 1.00 62.05 305 GLU A N 9
ATOM 13866 C CA . GLU A 1 64 ? 10.345 -13.255 13.263 1.00 13.23 305 GLU A CA 9
ATOM 13867 C C . GLU A 1 64 ? 9.586 -14.583 13.282 1.00 61.31 305 GLU A C 9
ATOM 13868 O O . GLU A 1 64 ? 8.637 -14.750 14.046 1.00 11.44 305 GLU A O 9
ATOM 13881 N N . LEU A 1 65 ? 10.033 -15.495 12.431 1.00 21.42 306 LEU A N 9
ATOM 13882 C CA . LEU A 1 65 ? 9.408 -16.804 12.340 1.00 22.13 306 LEU A CA 9
ATOM 13883 C C . LEU A 1 65 ? 10.491 -17.885 12.368 1.00 42.51 306 LEU A C 9
ATOM 13884 O O . LEU A 1 65 ? 10.583 -18.700 11.451 1.00 4.43 306 LEU A O 9
ATOM 13900 N N . TRP A 1 66 ? 11.284 -17.856 13.429 1.00 13.03 307 TRP A N 9
ATOM 13901 C CA . TRP A 1 66 ? 12.357 -18.823 13.588 1.00 13.23 307 TRP A CA 9
ATOM 13902 C C . TRP A 1 66 ? 11.726 -20.183 13.892 1.00 30.30 307 TRP A C 9
ATOM 13903 O O . TRP A 1 66 ? 10.967 -20.320 14.850 1.00 1.34 307 TRP A O 9
ATOM 13924 N N . PHE A 1 67 ? 12.063 -21.156 13.058 1.00 44.33 308 PHE A N 9
ATOM 13925 C CA . PHE A 1 67 ? 11.540 -22.501 13.225 1.00 53.31 308 PHE A CA 9
ATOM 13926 C C . PHE A 1 67 ? 12.639 -23.465 13.675 1.00 70.23 308 PHE A C 9
ATOM 13927 O O . PHE A 1 67 ? 13.717 -23.036 14.084 1.00 33.31 308 PHE A O 9
ATOM 13944 N N . PHE A 1 68 ? 12.328 -24.750 13.583 1.00 4.14 309 PHE A N 9
ATOM 13945 C CA . PHE A 1 68 ? 13.276 -25.779 13.976 1.00 45.22 309 PHE A CA 9
ATOM 13946 C C . PHE A 1 68 ? 12.764 -27.170 13.597 1.00 10.11 309 PHE A C 9
ATOM 13947 O O . PHE A 1 68 ? 11.569 -27.355 13.372 1.00 30.25 309 PHE A O 9
ATOM 13964 N N . PRO A 1 69 ? 13.718 -28.137 13.536 1.00 22.15 310 PRO A N 9
ATOM 13965 C CA . PRO A 1 69 ? 15.111 -27.833 13.817 1.00 11.03 310 PRO A CA 9
ATOM 13966 C C . PRO A 1 69 ? 15.753 -27.078 12.652 1.00 41.22 310 PRO A C 9
ATOM 13967 O O . PRO A 1 69 ? 16.584 -26.195 12.862 1.00 70.42 310 PRO A O 9
ATOM 13978 N N . SER A 1 70 ? 15.344 -27.452 11.449 1.00 74.03 311 SER A N 9
ATOM 13979 C CA . SER A 1 70 ? 15.868 -26.821 10.250 1.00 64.04 311 SER A CA 9
ATOM 13980 C C . SER A 1 70 ? 15.430 -27.605 9.011 1.00 23.20 311 SER A C 9
ATOM 13981 O O . SER A 1 70 ? 15.584 -28.824 8.957 1.00 31.44 311 SER A O 9
ATOM 13989 N N . LEU A 1 71 ? 14.893 -26.873 8.046 1.00 63.30 312 LEU A N 9
ATOM 13990 C CA . LEU A 1 71 ? 14.432 -27.485 6.811 1.00 11.04 312 LEU A CA 9
ATOM 13991 C C . LEU A 1 71 ? 15.335 -27.042 5.659 1.00 44.21 312 LEU A C 9
ATOM 13992 O O . LEU A 1 71 ? 16.010 -26.018 5.753 1.00 51.42 312 LEU A O 9
ATOM 14008 N N . PRO A 1 72 ? 15.319 -27.856 4.570 1.00 61.31 313 PRO A N 9
ATOM 14009 C CA . PRO A 1 72 ? 16.129 -27.559 3.401 1.00 55.44 313 PRO A CA 9
ATOM 14010 C C . PRO A 1 72 ? 15.523 -26.409 2.593 1.00 42.22 313 PRO A C 9
ATOM 14011 O O . PRO A 1 72 ? 14.305 -26.242 2.561 1.00 50.03 313 PRO A O 9
ATOM 14022 N N . THR A 1 73 ? 16.402 -25.646 1.960 1.00 1.41 314 THR A N 9
ATOM 14023 C CA . THR A 1 73 ? 15.970 -24.516 1.154 1.00 34.43 314 THR A CA 9
ATOM 14024 C C . THR A 1 73 ? 16.547 -24.618 -0.259 1.00 54.30 314 THR A C 9
ATOM 14025 O O . THR A 1 73 ? 17.482 -25.379 -0.498 1.00 65.13 314 THR A O 9
ATOM 14036 N N . PRO A 1 74 ? 15.949 -23.818 -1.183 1.00 34.35 315 PRO A N 9
ATOM 14037 C CA . PRO A 1 74 ? 14.846 -22.946 -0.816 1.00 30.04 315 PRO A CA 9
ATOM 14038 C C . PRO A 1 74 ? 13.556 -23.745 -0.621 1.00 72.22 315 PRO A C 9
ATOM 14039 O O . PRO A 1 74 ? 13.570 -24.974 -0.667 1.00 31.34 315 PRO A O 9
ATOM 14050 N N . LEU A 1 75 ? 12.471 -23.014 -0.409 1.00 22.52 316 LEU A N 9
ATOM 14051 C CA . LEU A 1 75 ? 11.175 -23.640 -0.207 1.00 42.24 316 LEU A CA 9
ATOM 14052 C C . LEU A 1 75 ? 10.307 -23.414 -1.447 1.00 32.13 316 LEU A C 9
ATOM 14053 O O . LEU A 1 75 ? 9.227 -22.833 -1.355 1.00 13.33 316 LEU A O 9
ATOM 14069 N N . SER A 1 76 ? 10.811 -23.886 -2.577 1.00 43.34 317 SER A N 9
ATOM 14070 C CA . SER A 1 76 ? 10.095 -23.743 -3.834 1.00 1.34 317 SER A CA 9
ATOM 14071 C C . SER A 1 76 ? 9.036 -24.839 -3.960 1.00 33.42 317 SER A C 9
ATOM 14072 O O . SER A 1 76 ? 9.317 -26.010 -3.710 1.00 34.54 317 SER A O 9
ATOM 14080 N N . ASN A 1 77 ? 7.840 -24.421 -4.348 1.00 1.21 318 ASN A N 9
ATOM 14081 C CA . ASN A 1 77 ? 6.737 -25.353 -4.510 1.00 43.24 318 ASN A CA 9
ATOM 14082 C C . ASN A 1 77 ? 6.209 -25.756 -3.132 1.00 73.04 318 ASN A C 9
ATOM 14083 O O . ASN A 1 77 ? 5.643 -26.836 -2.972 1.00 72.44 318 ASN A O 9
ATOM 14094 N N . TYR A 1 78 ? 6.412 -24.866 -2.172 1.00 41.03 319 TYR A N 9
ATOM 14095 C CA . TYR A 1 78 ? 5.963 -25.116 -0.813 1.00 41.51 319 TYR A CA 9
ATOM 14096 C C . TYR A 1 78 ? 4.665 -24.361 -0.517 1.00 61.42 319 TYR A C 9
ATOM 14097 O O . TYR A 1 78 ? 4.059 -23.785 -1.419 1.00 13.22 319 TYR A O 9
ATOM 14115 N N . THR A 1 79 ? 4.277 -24.390 0.749 1.00 20.22 320 THR A N 9
ATOM 14116 C CA . THR A 1 79 ? 3.062 -23.716 1.175 1.00 21.52 320 THR A CA 9
ATOM 14117 C C . THR A 1 79 ? 3.398 -22.376 1.831 1.00 12.32 320 THR A C 9
ATOM 14118 O O . THR A 1 79 ? 3.027 -21.320 1.320 1.00 65.24 320 THR A O 9
ATOM 14129 N N . MET A 1 80 ? 4.095 -22.461 2.954 1.00 25.13 321 MET A N 9
ATOM 14130 C CA . MET A 1 80 ? 4.485 -21.268 3.686 1.00 43.32 321 MET A CA 9
ATOM 14131 C C . MET A 1 80 ? 3.458 -20.150 3.498 1.00 12.44 321 MET A C 9
ATOM 14132 O O . MET A 1 80 ? 3.732 -19.156 2.827 1.00 11.23 321 MET A O 9
ATOM 14146 N N . LYS A 1 81 ? 2.296 -20.349 4.103 1.00 23.45 322 LYS A N 9
ATOM 14147 C CA . LYS A 1 81 ? 1.226 -19.370 4.012 1.00 64.43 322 LYS A CA 9
ATOM 14148 C C . LYS A 1 81 ? 1.188 -18.541 5.297 1.00 62.11 322 LYS A C 9
ATOM 14149 O O . LYS A 1 81 ? 2.120 -18.588 6.098 1.00 22.43 322 LYS A O 9
ATOM 14167 N N . VAL A 1 82 ? 0.101 -17.801 5.453 1.00 12.44 323 VAL A N 9
ATOM 14168 C CA . VAL A 1 82 ? -0.071 -16.962 6.628 1.00 71.15 323 VAL A CA 9
ATOM 14169 C C . VAL A 1 82 ? -1.564 -16.796 6.916 1.00 35.54 323 VAL A C 9
ATOM 14170 O O . VAL A 1 82 ? -2.333 -16.418 6.034 1.00 41.32 323 VAL A O 9
ATOM 14183 N N . VAL A 1 83 ? -1.931 -17.088 8.156 1.00 63.52 324 VAL A N 9
ATOM 14184 C CA . VAL A 1 83 ? -3.318 -16.977 8.572 1.00 14.31 324 VAL A CA 9
ATOM 14185 C C . VAL A 1 83 ? -3.476 -15.759 9.485 1.00 22.34 324 VAL A C 9
ATOM 14186 O O . VAL A 1 83 ? -2.497 -15.082 9.798 1.00 74.53 324 VAL A O 9
ATOM 14199 N N . ASN A 1 84 ? -4.715 -15.518 9.888 1.00 3.11 325 ASN A N 9
ATOM 14200 C CA . ASN A 1 84 ? -5.013 -14.394 10.759 1.00 1.04 325 ASN A CA 9
ATOM 14201 C C . ASN A 1 84 ? -5.416 -14.917 12.139 1.00 30.15 325 ASN A C 9
ATOM 14202 O O . ASN A 1 84 ? -5.313 -16.113 12.408 1.00 12.14 325 ASN A O 9
ATOM 14213 N N . GLN A 1 85 ? -5.866 -13.995 12.978 1.00 74.40 326 GLN A N 9
ATOM 14214 C CA . GLN A 1 85 ? -6.285 -14.349 14.324 1.00 55.43 326 GLN A CA 9
ATOM 14215 C C . GLN A 1 85 ? -7.568 -15.182 14.279 1.00 64.32 326 GLN A C 9
ATOM 14216 O O . GLN A 1 85 ? -8.048 -15.644 15.312 1.00 34.34 326 GLN A O 9
ATOM 14230 N N . ASP A 1 86 ? -8.085 -15.349 13.070 1.00 23.55 327 ASP A N 9
ATOM 14231 C CA . ASP A 1 86 ? -9.302 -16.119 12.877 1.00 22.53 327 ASP A CA 9
ATOM 14232 C C . ASP A 1 86 ? -8.937 -17.544 12.455 1.00 71.13 327 ASP A C 9
ATOM 14233 O O . ASP A 1 86 ? -9.804 -18.412 12.374 1.00 75.55 327 ASP A O 9
ATOM 14243 N N . GLY A 1 87 ? -7.652 -17.740 12.197 1.00 75.12 328 GLY A N 9
ATOM 14244 C CA . GLY A 1 87 ? -7.162 -19.044 11.785 1.00 74.44 328 GLY A CA 9
ATOM 14245 C C . GLY A 1 87 ? -7.553 -19.344 10.336 1.00 63.12 328 GLY A C 9
ATOM 14246 O O . GLY A 1 87 ? -8.157 -20.378 10.053 1.00 2.40 328 GLY A O 9
ATOM 14250 N N . GLU A 1 88 ? -7.192 -18.421 9.456 1.00 24.43 329 GLU A N 9
ATOM 14251 C CA . GLU A 1 88 ? -7.497 -18.574 8.044 1.00 45.22 329 GLU A CA 9
ATOM 14252 C C . GLU A 1 88 ? -6.424 -17.892 7.193 1.00 45.14 329 GLU A C 9
ATOM 14253 O O . GLU A 1 88 ? -6.098 -16.727 7.415 1.00 42.34 329 GLU A O 9
ATOM 14266 N N . THR A 1 89 ? -5.904 -18.647 6.236 1.00 21.10 330 THR A N 9
ATOM 14267 C CA . THR A 1 89 ? -4.874 -18.130 5.350 1.00 35.14 330 THR A CA 9
ATOM 14268 C C . THR A 1 89 ? -5.377 -16.884 4.619 1.00 40.11 330 THR A C 9
ATOM 14269 O O . THR A 1 89 ? -6.341 -16.953 3.859 1.00 54.45 330 THR A O 9
ATOM 14280 N N . ILE A 1 90 ? -4.700 -15.774 4.874 1.00 15.25 331 ILE A N 9
ATOM 14281 C CA . ILE A 1 90 ? -5.066 -14.514 4.250 1.00 52.13 331 ILE A CA 9
ATOM 14282 C C . ILE A 1 90 ? -4.191 -14.289 3.015 1.00 4.44 331 ILE A C 9
ATOM 14283 O O . ILE A 1 90 ? -4.659 -13.769 2.004 1.00 53.40 331 ILE A O 9
ATOM 14299 N N . LEU A 1 91 ? -2.934 -14.691 3.139 1.00 74.10 332 LEU A N 9
ATOM 14300 C CA . LEU A 1 91 ? -1.989 -14.540 2.046 1.00 50.31 332 LEU A CA 9
ATOM 14301 C C . LEU A 1 91 ? -1.233 -15.855 1.846 1.00 43.53 332 LEU A C 9
ATOM 14302 O O . LEU A 1 91 ? -1.318 -16.757 2.678 1.00 43.44 332 LEU A O 9
ATOM 14318 N N . VAL A 1 92 ? -0.510 -15.922 0.737 1.00 11.42 333 VAL A N 9
ATOM 14319 C CA . VAL A 1 92 ? 0.261 -17.111 0.417 1.00 33.01 333 VAL A CA 9
ATOM 14320 C C . VAL A 1 92 ? 1.463 -16.718 -0.443 1.00 62.03 333 VAL A C 9
ATOM 14321 O O . VAL A 1 92 ? 1.324 -15.958 -1.401 1.00 21.43 333 VAL A O 9
ATOM 14334 N N . GLY A 1 93 ? 2.617 -17.253 -0.071 1.00 73.13 334 GLY A N 9
ATOM 14335 C CA . GLY A 1 93 ? 3.843 -16.968 -0.797 1.00 53.21 334 GLY A CA 9
ATOM 14336 C C . GLY A 1 93 ? 4.022 -17.933 -1.971 1.00 4.13 334 GLY A C 9
ATOM 14337 O O . GLY A 1 93 ? 4.068 -19.147 -1.779 1.00 71.12 334 GLY A O 9
ATOM 14341 N N . LYS A 1 94 ? 4.120 -17.357 -3.160 1.00 12.43 335 LYS A N 9
ATOM 14342 C CA . LYS A 1 94 ? 4.293 -18.151 -4.364 1.00 45.42 335 LYS A CA 9
ATOM 14343 C C . LYS A 1 94 ? 5.338 -19.239 -4.106 1.00 54.24 335 LYS A C 9
ATOM 14344 O O . LYS A 1 94 ? 5.308 -20.294 -4.738 1.00 25.14 335 LYS A O 9
ATOM 14362 N N . CYS A 1 95 ? 6.236 -18.944 -3.178 1.00 35.43 336 CYS A N 9
ATOM 14363 C CA . CYS A 1 95 ? 7.287 -19.885 -2.829 1.00 0.44 336 CYS A CA 9
ATOM 14364 C C . CYS A 1 95 ? 8.034 -20.267 -4.108 1.00 12.20 336 CYS A C 9
ATOM 14365 O O . CYS A 1 95 ? 8.026 -21.428 -4.512 1.00 73.52 336 CYS A O 9
ATOM 14373 N N . ALA A 1 96 ? 8.662 -19.267 -4.710 1.00 33.23 337 ALA A N 9
ATOM 14374 C CA . ALA A 1 96 ? 9.412 -19.484 -5.935 1.00 71.21 337 ALA A CA 9
ATOM 14375 C C . ALA A 1 96 ? 10.685 -20.271 -5.616 1.00 75.42 337 ALA A C 9
ATOM 14376 O O . ALA A 1 96 ? 10.888 -20.695 -4.480 1.00 31.54 337 ALA A O 9
ATOM 14383 N N . ASP A 1 97 ? 11.508 -20.443 -6.640 1.00 0.03 338 ASP A N 9
ATOM 14384 C CA . ASP A 1 97 ? 12.755 -21.172 -6.483 1.00 3.22 338 ASP A CA 9
ATOM 14385 C C . ASP A 1 97 ? 13.814 -20.240 -5.889 1.00 71.40 338 ASP A C 9
ATOM 14386 O O . ASP A 1 97 ? 14.903 -20.099 -6.444 1.00 14.42 338 ASP A O 9
ATOM 14396 N N . SER A 1 98 ? 13.457 -19.630 -4.769 1.00 4.33 339 SER A N 9
ATOM 14397 C CA . SER A 1 98 ? 14.363 -18.716 -4.094 1.00 2.24 339 SER A CA 9
ATOM 14398 C C . SER A 1 98 ? 13.818 -18.368 -2.707 1.00 25.44 339 SER A C 9
ATOM 14399 O O . SER A 1 98 ? 12.611 -18.214 -2.531 1.00 31.32 339 SER A O 9
ATOM 14407 N N . ASN A 1 99 ? 14.736 -18.255 -1.757 1.00 75.32 340 ASN A N 9
ATOM 14408 C CA . ASN A 1 99 ? 14.362 -17.929 -0.391 1.00 64.03 340 ASN A CA 9
ATOM 14409 C C . ASN A 1 99 ? 13.385 -16.752 -0.402 1.00 32.14 340 ASN A C 9
ATOM 14410 O O . ASN A 1 99 ? 12.590 -16.593 0.523 1.00 14.22 340 ASN A O 9
ATOM 14421 N N . GLU A 1 100 ? 13.476 -15.958 -1.458 1.00 1.40 341 GLU A N 9
ATOM 14422 C CA . GLU A 1 100 ? 12.610 -14.800 -1.601 1.00 14.01 341 GLU A CA 9
ATOM 14423 C C . GLU A 1 100 ? 11.168 -15.244 -1.858 1.00 63.32 341 GLU A C 9
ATOM 14424 O O . GLU A 1 100 ? 10.932 -16.202 -2.592 1.00 61.53 341 GLU A O 9
ATOM 14437 N N . ILE A 1 101 ? 10.242 -14.527 -1.239 1.00 43.45 342 ILE A N 9
ATOM 14438 C CA . ILE A 1 101 ? 8.831 -14.835 -1.392 1.00 55.13 342 ILE A CA 9
ATOM 14439 C C . ILE A 1 101 ? 8.019 -13.540 -1.318 1.00 2.13 342 ILE A C 9
ATOM 14440 O O . ILE A 1 101 ? 8.259 -12.702 -0.450 1.00 32.25 342 ILE A O 9
ATOM 14456 N N . THR A 1 102 ? 7.076 -13.416 -2.240 1.00 34.54 343 THR A N 9
ATOM 14457 C CA . THR A 1 102 ? 6.227 -12.238 -2.289 1.00 45.32 343 THR A CA 9
ATOM 14458 C C . THR A 1 102 ? 4.752 -12.643 -2.308 1.00 2.42 343 THR A C 9
ATOM 14459 O O . THR A 1 102 ? 4.158 -12.786 -3.375 1.00 34.51 343 THR A O 9
ATOM 14470 N N . LEU A 1 103 ? 4.204 -12.815 -1.114 1.00 70.11 344 LEU A N 9
ATOM 14471 C CA . LEU A 1 103 ? 2.809 -13.201 -0.980 1.00 5.44 344 LEU A CA 9
ATOM 14472 C C . LEU A 1 103 ? 1.975 -12.450 -2.019 1.00 13.41 344 LEU A C 9
ATOM 14473 O O . LEU A 1 103 ? 2.142 -11.245 -2.202 1.00 11.24 344 LEU A O 9
ATOM 14489 N N . LYS A 1 104 ? 1.094 -13.193 -2.673 1.00 10.33 345 LYS A N 9
ATOM 14490 C CA . LYS A 1 104 ? 0.233 -12.612 -3.689 1.00 32.20 345 LYS A CA 9
ATOM 14491 C C . LYS A 1 104 ? -1.189 -12.491 -3.138 1.00 12.14 345 LYS A C 9
ATOM 14492 O O . LYS A 1 104 ? -1.637 -11.396 -2.800 1.00 42.05 345 LYS A O 9
ATOM 14510 N N . SER A 1 105 ? -1.860 -13.631 -3.063 1.00 20.11 346 SER A N 9
ATOM 14511 C CA . SER A 1 105 ? -3.222 -13.666 -2.558 1.00 71.43 346 SER A CA 9
ATOM 14512 C C . SER A 1 105 ? -3.926 -14.937 -3.039 1.00 64.04 346 SER A C 9
ATOM 14513 O O . SER A 1 105 ? -3.807 -15.313 -4.204 1.00 73.25 346 SER A O 9
ATOM 14521 N N . PRO A 1 106 ? -4.661 -15.580 -2.093 1.00 54.14 347 PRO A N 9
ATOM 14522 C CA . PRO A 1 106 ? -5.384 -16.800 -2.409 1.00 30.32 347 PRO A CA 9
ATOM 14523 C C . PRO A 1 106 ? -6.640 -16.498 -3.229 1.00 45.33 347 PRO A C 9
ATOM 14524 O O . PRO A 1 106 ? -6.698 -16.807 -4.418 1.00 62.24 347 PRO A O 9
ATOM 14535 N N . LEU A 1 107 ? -7.613 -15.896 -2.562 1.00 32.43 348 LEU A N 9
ATOM 14536 C CA . LEU A 1 107 ? -8.864 -15.548 -3.214 1.00 70.43 348 LEU A CA 9
ATOM 14537 C C . LEU A 1 107 ? -9.015 -14.026 -3.239 1.00 62.14 348 LEU A C 9
ATOM 14538 O O . LEU A 1 107 ? -8.769 -13.358 -2.237 1.00 3.35 348 LEU A O 9
ATOM 14554 N N . ASN A 1 5 ? 0.814 3.334 -4.282 1.00 53.53 246 ASN A N 10
ATOM 14555 C CA . ASN A 1 5 ? 1.403 2.540 -3.218 1.00 74.40 246 ASN A CA 10
ATOM 14556 C C . ASN A 1 5 ? 1.481 1.078 -3.663 1.00 30.22 246 ASN A C 10
ATOM 14557 O O . ASN A 1 5 ? 0.471 0.485 -4.038 1.00 60.55 246 ASN A O 10
ATOM 14568 N N . ASP A 1 6 ? 2.690 0.539 -3.606 1.00 1.14 247 ASP A N 10
ATOM 14569 C CA . ASP A 1 6 ? 2.913 -0.842 -3.998 1.00 24.02 247 ASP A CA 10
ATOM 14570 C C . ASP A 1 6 ? 3.405 -1.638 -2.787 1.00 65.25 247 ASP A C 10
ATOM 14571 O O . ASP A 1 6 ? 4.610 -1.783 -2.583 1.00 74.00 247 ASP A O 10
ATOM 14581 N N . PRO A 1 7 ? 2.423 -2.147 -1.996 1.00 42.32 248 PRO A N 10
ATOM 14582 C CA . PRO A 1 7 ? 2.744 -2.924 -0.812 1.00 20.54 248 PRO A CA 10
ATOM 14583 C C . PRO A 1 7 ? 3.215 -4.330 -1.190 1.00 21.35 248 PRO A C 10
ATOM 14584 O O . PRO A 1 7 ? 3.041 -4.762 -2.328 1.00 32.10 248 PRO A O 10
ATOM 14595 N N . LEU A 1 8 ? 3.803 -5.005 -0.213 1.00 33.44 249 LEU A N 10
ATOM 14596 C CA . LEU A 1 8 ? 4.300 -6.354 -0.428 1.00 41.54 249 LEU A CA 10
ATOM 14597 C C . LEU A 1 8 ? 4.927 -6.874 0.866 1.00 21.53 249 LEU A C 10
ATOM 14598 O O . LEU A 1 8 ? 5.362 -6.091 1.709 1.00 43.24 249 LEU A O 10
ATOM 14614 N N . LEU A 1 9 ? 4.953 -8.194 0.984 1.00 4.23 250 LEU A N 10
ATOM 14615 C CA . LEU A 1 9 ? 5.520 -8.829 2.162 1.00 10.32 250 LEU A CA 10
ATOM 14616 C C . LEU A 1 9 ? 6.791 -9.584 1.768 1.00 74.13 250 LEU A C 10
ATOM 14617 O O . LEU A 1 9 ? 6.720 -10.702 1.260 1.00 60.12 250 LEU A O 10
ATOM 14633 N N . HIS A 1 10 ? 7.923 -8.943 2.016 1.00 21.04 251 HIS A N 10
ATOM 14634 C CA . HIS A 1 10 ? 9.208 -9.540 1.693 1.00 32.45 251 HIS A CA 10
ATOM 14635 C C . HIS A 1 10 ? 9.749 -10.285 2.915 1.00 20.24 251 HIS A C 10
ATOM 14636 O O . HIS A 1 10 ? 9.769 -9.743 4.019 1.00 1.41 251 HIS A O 10
ATOM 14650 N N . VAL A 1 11 ? 10.175 -11.517 2.677 1.00 74.01 252 VAL A N 10
ATOM 14651 C CA . VAL A 1 11 ? 10.715 -12.342 3.744 1.00 33.02 252 VAL A CA 10
ATOM 14652 C C . VAL A 1 11 ? 12.159 -12.720 3.410 1.00 41.23 252 VAL A C 10
ATOM 14653 O O . VAL A 1 11 ? 12.607 -12.535 2.279 1.00 31.11 252 VAL A O 10
ATOM 14666 N N . GLU A 1 12 ? 12.848 -13.242 4.414 1.00 61.03 253 GLU A N 10
ATOM 14667 C CA . GLU A 1 12 ? 14.233 -13.647 4.240 1.00 34.43 253 GLU A CA 10
ATOM 14668 C C . GLU A 1 12 ? 14.444 -15.062 4.785 1.00 53.34 253 GLU A C 10
ATOM 14669 O O . GLU A 1 12 ? 14.221 -15.315 5.968 1.00 44.14 253 GLU A O 10
ATOM 14682 N N . VAL A 1 13 ? 14.871 -15.946 3.895 1.00 34.12 254 VAL A N 10
ATOM 14683 C CA . VAL A 1 13 ? 15.114 -17.328 4.272 1.00 62.24 254 VAL A CA 10
ATOM 14684 C C . VAL A 1 13 ? 16.571 -17.483 4.712 1.00 1.05 254 VAL A C 10
ATOM 14685 O O . VAL A 1 13 ? 17.489 -17.226 3.935 1.00 22.32 254 VAL A O 10
ATOM 14698 N N . SER A 1 14 ? 16.738 -17.902 5.958 1.00 14.13 255 SER A N 10
ATOM 14699 C CA . SER A 1 14 ? 18.067 -18.094 6.512 1.00 43.11 255 SER A CA 10
ATOM 14700 C C . SER A 1 14 ? 18.514 -19.543 6.309 1.00 64.02 255 SER A C 10
ATOM 14701 O O . SER A 1 14 ? 19.494 -19.802 5.611 1.00 33.32 255 SER A O 10
ATOM 14709 N N . ASN A 1 15 ? 17.775 -20.449 6.931 1.00 22.51 256 ASN A N 10
ATOM 14710 C CA . ASN A 1 15 ? 18.083 -21.866 6.827 1.00 2.35 256 ASN A CA 10
ATOM 14711 C C . ASN A 1 15 ? 19.520 -22.106 7.294 1.00 65.03 256 ASN A C 10
ATOM 14712 O O . ASN A 1 15 ? 20.369 -22.528 6.509 1.00 10.44 256 ASN A O 10
ATOM 14723 N N . GLU A 1 16 ? 19.749 -21.828 8.569 1.00 45.54 257 GLU A N 10
ATOM 14724 C CA . GLU A 1 16 ? 21.069 -22.008 9.149 1.00 64.13 257 GLU A CA 10
ATOM 14725 C C . GLU A 1 16 ? 21.312 -23.485 9.466 1.00 63.13 257 GLU A C 10
ATOM 14726 O O . GLU A 1 16 ? 20.372 -24.276 9.513 1.00 72.44 257 GLU A O 10
ATOM 14739 N N . ASP A 1 17 ? 22.579 -23.812 9.675 1.00 1.10 258 ASP A N 10
ATOM 14740 C CA . ASP A 1 17 ? 22.958 -25.180 9.986 1.00 15.12 258 ASP A CA 10
ATOM 14741 C C . ASP A 1 17 ? 22.517 -25.514 11.413 1.00 63.31 258 ASP A C 10
ATOM 14742 O O . ASP A 1 17 ? 22.510 -26.679 11.807 1.00 24.32 258 ASP A O 10
ATOM 14752 N N . ASN A 1 18 ? 22.160 -24.471 12.148 1.00 64.23 259 ASN A N 10
ATOM 14753 C CA . ASN A 1 18 ? 21.720 -24.640 13.522 1.00 12.51 259 ASN A CA 10
ATOM 14754 C C . ASN A 1 18 ? 20.194 -24.748 13.554 1.00 20.13 259 ASN A C 10
ATOM 14755 O O . ASN A 1 18 ? 19.640 -25.537 14.318 1.00 22.13 259 ASN A O 10
ATOM 14766 N N . SER A 1 19 ? 19.558 -23.944 12.715 1.00 33.02 260 SER A N 10
ATOM 14767 C CA . SER A 1 19 ? 18.107 -23.940 12.638 1.00 53.20 260 SER A CA 10
ATOM 14768 C C . SER A 1 19 ? 17.645 -23.016 11.509 1.00 5.21 260 SER A C 10
ATOM 14769 O O . SER A 1 19 ? 18.466 -22.488 10.760 1.00 52.12 260 SER A O 10
ATOM 14777 N N . LEU A 1 20 ? 16.334 -22.849 11.423 1.00 10.50 261 LEU A N 10
ATOM 14778 C CA . LEU A 1 20 ? 15.754 -21.997 10.398 1.00 33.52 261 LEU A CA 10
ATOM 14779 C C . LEU A 1 20 ? 15.654 -20.565 10.927 1.00 31.31 261 LEU A C 10
ATOM 14780 O O . LEU A 1 20 ? 16.029 -20.293 12.067 1.00 73.05 261 LEU A O 10
ATOM 14796 N N . HIS A 1 21 ? 15.147 -19.687 10.074 1.00 33.51 262 HIS A N 10
ATOM 14797 C CA . HIS A 1 21 ? 14.993 -18.290 10.441 1.00 11.02 262 HIS A CA 10
ATOM 14798 C C . HIS A 1 21 ? 14.347 -17.524 9.285 1.00 15.13 262 HIS A C 10
ATOM 14799 O O . HIS A 1 21 ? 14.987 -17.277 8.264 1.00 13.25 262 HIS A O 10
ATOM 14813 N N . PHE A 1 22 ? 13.086 -17.169 9.485 1.00 74.24 263 PHE A N 10
ATOM 14814 C CA . PHE A 1 22 ? 12.345 -16.436 8.472 1.00 63.23 263 PHE A CA 10
ATOM 14815 C C . PHE A 1 22 ? 11.831 -15.105 9.024 1.00 23.10 263 PHE A C 10
ATOM 14816 O O . PHE A 1 22 ? 10.829 -15.070 9.737 1.00 62.15 263 PHE A O 10
ATOM 14833 N N . ILE A 1 23 ? 12.541 -14.042 8.674 1.00 31.43 264 ILE A N 10
ATOM 14834 C CA . ILE A 1 23 ? 12.169 -12.712 9.126 1.00 30.41 264 ILE A CA 10
ATOM 14835 C C . ILE A 1 23 ? 11.213 -12.082 8.111 1.00 63.20 264 ILE A C 10
ATOM 14836 O O . ILE A 1 23 ? 11.468 -12.118 6.908 1.00 33.41 264 ILE A O 10
ATOM 14852 N N . 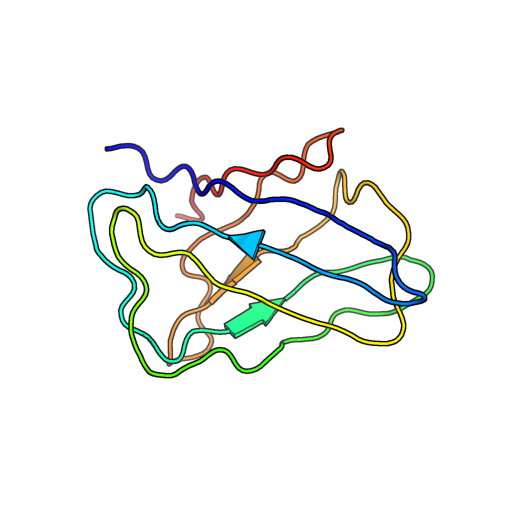LEU A 1 24 ? 10.133 -11.519 8.633 1.00 25.40 265 LEU A N 10
ATOM 14853 C CA . LEU A 1 24 ? 9.138 -10.882 7.787 1.00 25.23 265 LEU A CA 10
ATOM 14854 C C . LEU A 1 24 ? 9.128 -9.377 8.064 1.00 23.50 265 LEU A C 10
ATOM 14855 O O . LEU A 1 24 ? 9.405 -8.947 9.182 1.00 12.44 265 LEU A O 10
ATOM 14871 N N . TYR A 1 25 ? 8.807 -8.619 7.026 1.00 33.41 266 TYR A N 10
ATOM 14872 C CA . TYR A 1 25 ? 8.757 -7.172 7.143 1.00 11.04 266 TYR A CA 10
ATOM 14873 C C . TYR A 1 25 ? 7.423 -6.626 6.631 1.00 53.10 266 TYR A C 10
ATOM 14874 O O . TYR A 1 25 ? 7.112 -6.746 5.447 1.00 63.12 266 TYR A O 10
ATOM 14892 N N . ASN A 1 26 ? 6.669 -6.037 7.548 1.00 22.53 267 ASN A N 10
ATOM 14893 C CA . ASN A 1 26 ? 5.375 -5.473 7.204 1.00 4.51 267 ASN A CA 10
ATOM 14894 C C . ASN A 1 26 ? 5.583 -4.174 6.422 1.00 14.22 267 ASN A C 10
ATOM 14895 O O . ASN A 1 26 ? 5.460 -3.084 6.979 1.00 51.33 267 ASN A O 10
ATOM 14906 N N . LYS A 1 27 ? 5.893 -4.333 5.144 1.00 22.12 268 LYS A N 10
ATOM 14907 C CA . LYS A 1 27 ? 6.119 -3.187 4.280 1.00 15.22 268 LYS A CA 10
ATOM 14908 C C . LYS A 1 27 ? 4.877 -2.952 3.417 1.00 22.31 268 LYS A C 10
ATOM 14909 O O . LYS A 1 27 ? 4.925 -2.199 2.446 1.00 65.55 268 LYS A O 10
ATOM 14927 N N . THR A 1 28 ? 3.794 -3.611 3.803 1.00 43.00 269 THR A N 10
ATOM 14928 C CA . THR A 1 28 ? 2.542 -3.484 3.077 1.00 44.35 269 THR A CA 10
ATOM 14929 C C . THR A 1 28 ? 1.867 -2.151 3.407 1.00 30.44 269 THR A C 10
ATOM 14930 O O . THR A 1 28 ? 2.491 -1.261 3.982 1.00 42.43 269 THR A O 10
ATOM 14941 N N . ASN A 1 29 ? 0.600 -2.057 3.031 1.00 63.13 270 ASN A N 10
ATOM 14942 C CA . ASN A 1 29 ? -0.167 -0.848 3.280 1.00 23.42 270 ASN A CA 10
ATOM 14943 C C . ASN A 1 29 ? -0.708 -0.879 4.711 1.00 25.01 270 ASN A C 10
ATOM 14944 O O . ASN A 1 29 ? -0.323 -0.058 5.542 1.00 44.53 270 ASN A O 10
ATOM 14955 N N . ILE A 1 30 ? -1.592 -1.835 4.955 1.00 24.22 271 ILE A N 10
ATOM 14956 C CA . ILE A 1 30 ? -2.189 -1.984 6.271 1.00 12.43 271 ILE A CA 10
ATOM 14957 C C . ILE A 1 30 ? -1.120 -2.447 7.263 1.00 50.02 271 ILE A C 10
ATOM 14958 O O . ILE A 1 30 ? 0.043 -2.611 6.896 1.00 75.01 271 ILE A O 10
ATOM 14974 N N . ILE A 1 31 ? -1.552 -2.645 8.500 1.00 44.23 272 ILE A N 10
ATOM 14975 C CA . ILE A 1 31 ? -0.646 -3.086 9.547 1.00 42.02 272 ILE A CA 10
ATOM 14976 C C . ILE A 1 31 ? -1.164 -4.396 10.144 1.00 5.25 272 ILE A C 10
ATOM 14977 O O . ILE A 1 31 ? -2.337 -4.500 10.499 1.00 42.41 272 ILE A O 10
ATOM 14993 N N . ILE A 1 32 ? -0.263 -5.363 10.238 1.00 20.10 273 ILE A N 10
ATOM 14994 C CA . ILE A 1 32 ? -0.614 -6.662 10.787 1.00 51.03 273 ILE A CA 10
ATOM 14995 C C . ILE A 1 32 ? -1.530 -6.469 11.997 1.00 4.12 273 ILE A C 10
ATOM 14996 O O . ILE A 1 32 ? -1.315 -5.566 12.805 1.00 71.14 273 ILE A O 10
ATOM 15012 N N . PRO A 1 33 ? -2.558 -7.355 12.087 1.00 3.34 274 PRO A N 10
ATOM 15013 C CA . PRO A 1 33 ? -3.507 -7.290 13.186 1.00 63.43 274 PRO A CA 10
ATOM 15014 C C . PRO A 1 33 ? -2.887 -7.825 14.478 1.00 22.42 274 PRO A C 10
ATOM 15015 O O . PRO A 1 33 ? -3.205 -7.349 15.567 1.00 63.32 274 PRO A O 10
ATOM 15026 N N . GLY A 1 34 ? -2.013 -8.808 14.315 1.00 1.21 275 GLY A N 10
ATOM 15027 C CA . GLY A 1 34 ? -1.345 -9.413 15.455 1.00 13.53 275 GLY A CA 10
ATOM 15028 C C . GLY A 1 34 ? -1.949 -10.780 15.783 1.00 52.34 275 GLY A C 10
ATOM 15029 O O . GLY A 1 34 ? -3.119 -11.031 15.496 1.00 43.54 275 GLY A O 10
ATOM 15033 N N . ASN A 1 35 ? -1.124 -11.628 16.379 1.00 53.02 276 ASN A N 10
ATOM 15034 C CA . ASN A 1 35 ? -1.562 -12.963 16.748 1.00 34.31 276 ASN A CA 10
ATOM 15035 C C . ASN A 1 35 ? -1.721 -13.811 15.484 1.00 22.14 276 ASN A C 10
ATOM 15036 O O . ASN A 1 35 ? -2.510 -14.755 15.461 1.00 45.35 276 ASN A O 10
ATOM 15047 N N . CYS A 1 36 ? -0.959 -13.444 14.465 1.00 65.22 277 CYS A N 10
ATOM 15048 C CA . CYS A 1 36 ? -1.004 -14.159 13.201 1.00 74.33 277 CYS A CA 10
ATOM 15049 C C . CYS A 1 36 ? -0.380 -15.540 13.407 1.00 25.52 277 CYS A C 10
ATOM 15050 O O . CYS A 1 36 ? 0.040 -15.877 14.513 1.00 11.25 277 CYS A O 10
ATOM 15058 N N . THR A 1 37 ? -0.337 -16.303 12.325 1.00 71.42 278 THR A N 10
ATOM 15059 C CA . THR A 1 37 ? 0.230 -17.640 12.373 1.00 35.53 278 THR A CA 10
ATOM 15060 C C . THR A 1 37 ? 0.725 -18.060 10.988 1.00 22.21 278 THR A C 10
ATOM 15061 O O . THR A 1 37 ? 0.061 -17.807 9.984 1.00 3.41 278 THR A O 10
ATOM 15072 N N . PHE A 1 38 ? 1.888 -18.695 10.978 1.00 31.33 279 PHE A N 10
ATOM 15073 C CA . PHE A 1 38 ? 2.480 -19.153 9.733 1.00 43.32 279 PHE A CA 10
ATOM 15074 C C . PHE A 1 38 ? 2.045 -20.584 9.412 1.00 64.02 279 PHE A C 10
ATOM 15075 O O . PHE A 1 38 ? 1.200 -21.149 10.103 1.00 33.43 279 PHE A O 10
ATOM 15092 N N . GLU A 1 39 ? 2.643 -21.129 8.363 1.00 43.04 280 GLU A N 10
ATOM 15093 C CA . GLU A 1 39 ? 2.328 -22.484 7.942 1.00 42.55 280 GLU A CA 10
ATOM 15094 C C . GLU A 1 39 ? 3.120 -22.846 6.683 1.00 31.05 280 GLU A C 10
ATOM 15095 O O . GLU A 1 39 ? 2.768 -22.427 5.582 1.00 74.21 280 GLU A O 10
ATOM 15108 N N . PHE A 1 40 ? 4.175 -23.621 6.889 1.00 12.35 281 PHE A N 10
ATOM 15109 C CA . PHE A 1 40 ? 5.019 -24.044 5.785 1.00 23.35 281 PHE A CA 10
ATOM 15110 C C . PHE A 1 40 ? 5.213 -25.562 5.794 1.00 75.10 281 PHE A C 10
ATOM 15111 O O . PHE A 1 40 ? 5.576 -26.139 6.818 1.00 74.54 281 PHE A O 10
ATOM 15128 N N . SER A 1 41 ? 4.961 -26.165 4.641 1.00 3.03 282 SER A N 10
ATOM 15129 C CA . SER A 1 41 ? 5.103 -27.604 4.503 1.00 21.50 282 SER A CA 10
ATOM 15130 C C . SER A 1 41 ? 6.339 -27.930 3.662 1.00 23.14 282 SER A C 10
ATOM 15131 O O . SER A 1 41 ? 6.768 -27.119 2.843 1.00 64.41 282 SER A O 10
ATOM 15139 N N . SER A 1 42 ? 6.877 -29.119 3.895 1.00 50.45 283 SER A N 10
ATOM 15140 C CA . SER A 1 42 ? 8.055 -29.562 3.169 1.00 43.51 283 SER A CA 10
ATOM 15141 C C . SER A 1 42 ? 7.787 -30.917 2.512 1.00 32.35 283 SER A C 10
ATOM 15142 O O . SER A 1 42 ? 8.682 -31.508 1.911 1.00 24.33 283 SER A O 10
ATOM 15150 N N . GLN A 1 43 ? 6.549 -31.371 2.650 1.00 4.50 284 GLN A N 10
ATOM 15151 C CA . GLN A 1 43 ? 6.152 -32.646 2.078 1.00 55.41 284 GLN A CA 10
ATOM 15152 C C . GLN A 1 43 ? 4.666 -32.904 2.338 1.00 1.24 284 GLN A C 10
ATOM 15153 O O . GLN A 1 43 ? 4.026 -32.167 3.088 1.00 65.34 284 GLN A O 10
ATOM 15167 N N . ILE A 1 44 ? 4.161 -33.952 1.705 1.00 34.12 285 ILE A N 10
ATOM 15168 C CA . ILE A 1 44 ? 2.762 -34.317 1.859 1.00 5.31 285 ILE A CA 10
ATOM 15169 C C . ILE A 1 44 ? 2.513 -34.769 3.299 1.00 3.34 285 ILE A C 10
ATOM 15170 O O . ILE A 1 44 ? 1.368 -34.831 3.745 1.00 65.11 285 ILE A O 10
ATOM 15186 N N . SER A 1 45 ? 3.604 -35.072 3.988 1.00 70.34 286 SER A N 10
ATOM 15187 C CA . SER A 1 45 ? 3.518 -35.517 5.368 1.00 1.34 286 SER A CA 10
ATOM 15188 C C . SER A 1 45 ? 2.484 -34.680 6.124 1.00 1.31 286 SER A C 10
ATOM 15189 O O . SER A 1 45 ? 1.367 -35.135 6.364 1.00 20.23 286 SER A O 10
ATOM 15197 N N . GLU A 1 46 ? 2.893 -33.470 6.478 1.00 23.31 287 GLU A N 10
ATOM 15198 C CA . GLU A 1 46 ? 2.016 -32.565 7.202 1.00 64.43 287 GLU A CA 10
ATOM 15199 C C . GLU A 1 46 ? 2.621 -31.160 7.243 1.00 73.40 287 GLU A C 10
ATOM 15200 O O . GLU A 1 46 ? 3.679 -30.919 6.664 1.00 53.40 287 GLU A O 10
ATOM 15213 N N . VAL A 1 47 ? 1.923 -30.271 7.933 1.00 14.32 288 VAL A N 10
ATOM 15214 C CA . VAL A 1 47 ? 2.377 -28.896 8.058 1.00 61.23 288 VAL A CA 10
ATOM 15215 C C . VAL A 1 47 ? 2.294 -28.467 9.524 1.00 50.22 288 VAL A C 10
ATOM 15216 O O . VAL A 1 47 ? 1.664 -29.141 10.337 1.00 53.00 288 VAL A O 10
ATOM 15229 N N . PHE A 1 48 ? 2.939 -27.347 9.817 1.00 62.41 289 PHE A N 10
ATOM 15230 C CA . PHE A 1 48 ? 2.946 -26.820 11.171 1.00 62.11 289 PHE A CA 10
ATOM 15231 C C . PHE A 1 48 ? 2.710 -25.308 11.172 1.00 64.32 289 PHE A C 10
ATOM 15232 O O . PHE A 1 48 ? 3.255 -24.591 10.334 1.00 73.12 289 PHE A O 10
ATOM 15249 N N . SER A 1 49 ? 1.898 -24.869 12.122 1.00 5.11 290 SER A N 10
ATOM 15250 C CA . SER A 1 49 ? 1.584 -23.455 12.243 1.00 20.42 290 SER A CA 10
ATOM 15251 C C . SER A 1 49 ? 2.227 -22.883 13.508 1.00 13.12 290 SER A C 10
ATOM 15252 O O . SER A 1 49 ? 2.019 -23.402 14.604 1.00 61.12 290 SER A O 10
ATOM 15260 N N . ILE A 1 50 ? 2.994 -21.820 13.315 1.00 61.45 291 ILE A N 10
ATOM 15261 C CA . ILE A 1 50 ? 3.668 -21.172 14.426 1.00 4.42 291 ILE A CA 10
ATOM 15262 C C . ILE A 1 50 ? 2.846 -19.964 14.881 1.00 21.44 291 ILE A C 10
ATOM 15263 O O . ILE A 1 50 ? 2.400 -19.167 14.058 1.00 13.22 291 ILE A O 10
ATOM 15279 N N . LYS A 1 51 ? 2.671 -19.868 16.191 1.00 32.01 292 LYS A N 10
ATOM 15280 C CA . LYS A 1 51 ? 1.910 -18.771 16.766 1.00 61.52 292 LYS A CA 10
ATOM 15281 C C . LYS A 1 51 ? 2.765 -17.503 16.756 1.00 4.02 292 LYS A C 10
ATOM 15282 O O . LYS A 1 51 ? 3.648 -17.339 17.597 1.00 12.53 292 LYS A O 10
ATOM 15300 N N . MET A 1 52 ? 2.474 -16.639 15.795 1.00 2.42 293 MET A N 10
ATOM 15301 C CA . MET A 1 52 ? 3.206 -15.390 15.665 1.00 13.20 293 MET A CA 10
ATOM 15302 C C . MET A 1 52 ? 2.810 -14.405 16.767 1.00 55.22 293 MET A C 10
ATOM 15303 O O . MET A 1 52 ? 1.690 -14.453 17.275 1.00 63.42 293 MET A O 10
ATOM 15317 N N . GLY A 1 53 ? 3.749 -13.534 17.104 1.00 65.01 294 GLY A N 10
ATOM 15318 C CA . GLY A 1 53 ? 3.513 -12.539 18.136 1.00 34.21 294 GLY A CA 10
ATOM 15319 C C . GLY A 1 53 ? 2.086 -11.992 18.053 1.00 43.41 294 GLY A C 10
ATOM 15320 O O . GLY A 1 53 ? 1.557 -11.793 16.961 1.00 54.42 294 GLY A O 10
ATOM 15324 N N . PRO A 1 54 ? 1.490 -11.757 19.252 1.00 34.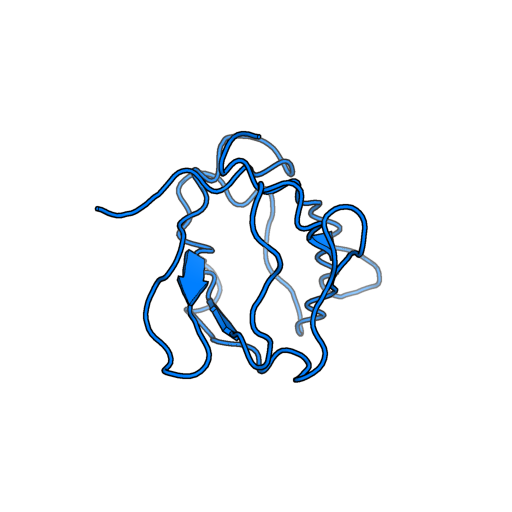54 295 PRO A N 10
ATOM 15325 C CA . PRO A 1 54 ? 0.135 -11.237 19.326 1.00 41.24 295 PRO A CA 10
ATOM 15326 C C . PRO A 1 54 ? 0.101 -9.747 18.979 1.00 72.14 295 PRO A C 10
ATOM 15327 O O . PRO A 1 54 ? -0.933 -9.227 18.562 1.00 42.24 295 PRO A O 10
ATOM 15338 N N . HIS A 1 55 ? 1.244 -9.103 19.164 1.00 55.44 296 HIS A N 10
ATOM 15339 C CA . HIS A 1 55 ? 1.357 -7.683 18.875 1.00 24.02 296 HIS A CA 10
ATOM 15340 C C . HIS A 1 55 ? 1.378 -7.467 17.361 1.00 73.14 296 HIS A C 10
ATOM 15341 O O . HIS A 1 55 ? 1.378 -8.428 16.593 1.00 62.02 296 HIS A O 10
ATOM 15355 N N . GLU A 1 56 ? 1.394 -6.199 16.976 1.00 30.32 297 GLU A N 10
ATOM 15356 C CA . GLU A 1 56 ? 1.414 -5.845 15.567 1.00 3.32 297 GLU A CA 10
ATOM 15357 C C . GLU A 1 56 ? 2.852 -5.611 15.099 1.00 22.52 297 GLU A C 10
ATOM 15358 O O . GLU A 1 56 ? 3.724 -5.282 15.902 1.00 41.33 297 GLU A O 10
ATOM 15371 N N . ILE A 1 57 ? 3.055 -5.792 13.802 1.00 3.15 298 ILE A N 10
ATOM 15372 C CA . ILE A 1 57 ? 4.372 -5.605 13.218 1.00 25.21 298 ILE A CA 10
ATOM 15373 C C . ILE A 1 57 ? 4.651 -4.108 13.067 1.00 23.44 298 ILE A C 10
ATOM 15374 O O . ILE A 1 57 ? 5.302 -3.506 13.919 1.00 4.33 298 ILE A O 10
ATOM 15390 N N . GLY A 1 58 ? 4.145 -3.551 11.977 1.00 35.53 299 GLY A N 10
ATOM 15391 C CA . GLY A 1 58 ? 4.331 -2.137 11.704 1.00 52.41 299 GLY A CA 10
ATOM 15392 C C . GLY A 1 58 ? 4.921 -1.921 10.309 1.00 3.30 299 GLY A C 10
ATOM 15393 O O . GLY A 1 58 ? 5.787 -2.679 9.873 1.00 14.52 299 GLY A O 10
ATOM 15397 N N . ILE A 1 59 ? 4.430 -0.883 9.647 1.00 30.25 300 ILE A N 10
ATOM 15398 C CA . ILE A 1 59 ? 4.898 -0.558 8.311 1.00 62.01 300 ILE A CA 10
ATOM 15399 C C . ILE A 1 59 ? 6.415 -0.750 8.246 1.00 53.33 300 ILE A C 10
ATOM 15400 O O . ILE A 1 59 ? 6.952 -1.130 7.206 1.00 11.55 300 ILE A O 10
ATOM 15416 N N . LYS A 1 60 ? 7.062 -0.478 9.369 1.00 2.03 301 LYS A N 10
ATOM 15417 C CA . LYS A 1 60 ? 8.506 -0.616 9.453 1.00 43.31 301 LYS A CA 10
ATOM 15418 C C . LYS A 1 60 ? 8.850 -1.789 10.373 1.00 51.01 301 LYS A C 10
ATOM 15419 O O . LYS A 1 60 ? 9.882 -2.436 10.201 1.00 50.31 301 LYS A O 10
ATOM 15437 N N . GLY A 1 61 ? 7.965 -2.028 11.330 1.00 61.14 302 GLY A N 10
ATOM 15438 C CA . GLY A 1 61 ? 8.162 -3.112 12.277 1.00 72.20 302 GLY A CA 10
ATOM 15439 C C . GLY A 1 61 ? 8.536 -4.409 11.556 1.00 0.03 302 GLY A C 10
ATOM 15440 O O . GLY A 1 61 ? 7.941 -4.750 10.535 1.00 11.22 302 GLY A O 10
ATOM 15444 N N . GLN A 1 62 ? 9.520 -5.097 12.116 1.00 2.24 303 GLN A N 10
ATOM 15445 C CA . GLN A 1 62 ? 9.981 -6.349 11.540 1.00 52.40 303 GLN A CA 10
ATOM 15446 C C . GLN A 1 62 ? 9.189 -7.523 12.119 1.00 51.31 303 GLN A C 10
ATOM 15447 O O . GLN A 1 62 ? 8.216 -7.322 12.844 1.00 33.30 303 GLN A O 10
ATOM 15461 N N . LYS A 1 63 ? 9.635 -8.722 11.777 1.00 64.32 304 LYS A N 10
ATOM 15462 C CA . LYS A 1 63 ? 8.981 -9.929 12.254 1.00 55.45 304 LYS A CA 10
ATOM 15463 C C . LYS A 1 63 ? 9.944 -11.110 12.128 1.00 23.34 304 LYS A C 10
ATOM 15464 O O . LYS A 1 63 ? 10.738 -11.172 11.191 1.00 4.20 304 LYS A O 10
ATOM 15482 N N . GLU A 1 64 ? 9.843 -12.019 13.087 1.00 71.42 305 GLU A N 10
ATOM 15483 C CA . GLU A 1 64 ? 10.696 -13.196 13.096 1.00 53.13 305 GLU A CA 10
ATOM 15484 C C . GLU A 1 64 ? 9.846 -14.467 13.143 1.00 32.21 305 GLU A C 10
ATOM 15485 O O . GLU A 1 64 ? 8.795 -14.492 13.783 1.00 64.53 305 GLU A O 10
ATOM 15498 N N . LEU A 1 65 ? 10.332 -15.492 12.458 1.00 51.31 306 LEU A N 10
ATOM 15499 C CA . LEU A 1 65 ? 9.630 -16.763 12.414 1.00 70.22 306 LEU A CA 10
ATOM 15500 C C . LEU A 1 65 ? 10.650 -17.904 12.400 1.00 51.44 306 LEU A C 10
ATOM 15501 O O . LEU A 1 65 ? 10.700 -18.685 11.451 1.00 52.32 306 LEU A O 10
ATOM 15517 N N . TRP A 1 66 ? 11.438 -17.963 13.463 1.00 61.11 307 TRP A N 10
ATOM 15518 C CA . TRP A 1 66 ? 12.454 -18.995 13.585 1.00 51.13 307 TRP A CA 10
ATOM 15519 C C . TRP A 1 66 ? 11.744 -20.337 13.775 1.00 2.15 307 TRP A C 10
ATOM 15520 O O . TRP A 1 66 ? 10.836 -20.451 14.597 1.00 74.53 307 TRP A O 10
ATOM 15541 N N . PHE A 1 67 ? 12.186 -21.319 13.003 1.00 12.50 308 PHE A N 10
ATOM 15542 C CA . PHE A 1 67 ? 11.604 -22.648 13.077 1.00 62.14 308 PHE A CA 10
ATOM 15543 C C . PHE A 1 67 ? 12.649 -23.681 13.505 1.00 40.34 308 PHE A C 10
ATOM 15544 O O . PHE A 1 67 ? 13.828 -23.357 13.637 1.00 24.42 308 PHE A O 10
ATOM 15561 N N . PHE A 1 68 ? 12.178 -24.902 13.709 1.00 62.23 309 PHE A N 10
ATOM 15562 C CA . PHE A 1 68 ? 13.057 -25.984 14.119 1.00 60.10 309 PHE A CA 10
ATOM 15563 C C . PHE A 1 68 ? 12.475 -27.343 13.724 1.00 41.01 309 PHE A C 10
ATOM 15564 O O . PHE A 1 68 ? 11.263 -27.482 13.570 1.00 33.13 309 PHE A O 10
ATOM 15581 N N . PRO A 1 69 ? 13.390 -28.336 13.567 1.00 65.52 310 PRO A N 10
ATOM 15582 C CA . PRO A 1 69 ? 14.808 -28.087 13.768 1.00 73.01 310 PRO A CA 10
ATOM 15583 C C . PRO A 1 69 ? 15.400 -27.308 12.592 1.00 72.14 310 PRO A C 10
ATOM 15584 O O . PRO A 1 69 ? 16.260 -26.450 12.781 1.00 10.40 310 PRO A O 10
ATOM 15595 N N . SER A 1 70 ? 14.915 -27.636 11.403 1.00 45.33 311 SER A N 10
ATOM 15596 C CA . SER A 1 70 ? 15.386 -26.978 10.196 1.00 51.53 311 SER A CA 10
ATOM 15597 C C . SER A 1 70 ? 14.802 -27.668 8.962 1.00 61.24 311 SER A C 10
ATOM 15598 O O . SER A 1 70 ? 14.540 -28.870 8.984 1.00 43.11 311 SER A O 10
ATOM 15606 N N . LEU A 1 71 ? 14.615 -26.879 7.914 1.00 3.21 312 LEU A N 10
ATOM 15607 C CA . LEU A 1 71 ? 14.067 -27.399 6.673 1.00 23.20 312 LEU A CA 10
ATOM 15608 C C . LEU A 1 71 ? 14.973 -26.990 5.510 1.00 54.25 312 LEU A C 10
ATOM 15609 O O . LEU A 1 71 ? 15.727 -26.024 5.615 1.00 32.02 312 LEU A O 10
ATOM 15625 N N . PRO A 1 72 ? 14.865 -27.765 4.397 1.00 21.13 313 PRO A N 10
ATOM 15626 C CA . PRO A 1 72 ? 15.665 -27.493 3.215 1.00 30.02 313 PRO A CA 10
ATOM 15627 C C . PRO A 1 72 ? 15.130 -26.275 2.460 1.00 42.42 313 PRO A C 10
ATOM 15628 O O . PRO A 1 72 ? 13.928 -26.013 2.469 1.00 45.43 313 PRO A O 10
ATOM 15639 N N . THR A 1 73 ? 16.049 -25.563 1.824 1.00 11.50 314 THR A N 10
ATOM 15640 C CA . THR A 1 73 ? 15.685 -24.378 1.065 1.00 71.21 314 THR A CA 10
ATOM 15641 C C . THR A 1 73 ? 16.384 -24.381 -0.296 1.00 31.31 314 THR A C 10
ATOM 15642 O O . THR A 1 73 ? 17.364 -25.099 -0.493 1.00 55.51 314 THR A O 10
ATOM 15653 N N . PRO A 1 74 ? 15.839 -23.550 -1.224 1.00 10.31 315 PRO A N 10
ATOM 15654 C CA . PRO A 1 74 ? 14.679 -22.734 -0.908 1.00 75.24 315 PRO A CA 10
ATOM 15655 C C . PRO A 1 74 ? 13.406 -23.583 -0.871 1.00 11.21 315 PRO A C 10
ATOM 15656 O O . PRO A 1 74 ? 13.435 -24.766 -1.204 1.00 74.42 315 PRO A O 10
ATOM 15667 N N . LEU A 1 75 ? 12.319 -22.944 -0.462 1.00 62.43 316 LEU A N 10
ATOM 15668 C CA . LEU A 1 75 ? 11.039 -23.626 -0.377 1.00 14.30 316 LEU A CA 10
ATOM 15669 C C . LEU A 1 75 ? 10.249 -23.380 -1.664 1.00 73.51 316 LEU A C 10
ATOM 15670 O O . LEU A 1 75 ? 9.187 -22.759 -1.637 1.00 23.55 316 LEU A O 10
ATOM 15686 N N . SER A 1 76 ? 10.797 -23.881 -2.762 1.00 10.05 317 SER A N 10
ATOM 15687 C CA . SER A 1 76 ? 10.157 -23.724 -4.056 1.00 72.05 317 SER A CA 10
ATOM 15688 C C . SER A 1 76 ? 8.993 -24.709 -4.188 1.00 1.33 317 SER A C 10
ATOM 15689 O O . SER A 1 76 ? 9.185 -25.919 -4.083 1.00 73.22 317 SER A O 10
ATOM 15697 N N . ASN A 1 77 ? 7.812 -24.153 -4.415 1.00 2.32 318 ASN A N 10
ATOM 15698 C CA . ASN A 1 77 ? 6.618 -24.967 -4.561 1.00 55.34 318 ASN A CA 10
ATOM 15699 C C . ASN A 1 77 ? 6.125 -25.395 -3.178 1.00 34.12 318 ASN A C 10
ATOM 15700 O O . ASN A 1 77 ? 5.551 -26.472 -3.025 1.00 71.54 318 ASN A O 10
ATOM 15711 N N . TYR A 1 78 ? 6.366 -24.529 -2.204 1.00 63.45 319 TYR A N 10
ATOM 15712 C CA . TYR A 1 78 ? 5.954 -24.805 -0.839 1.00 2.35 319 TYR A CA 10
ATOM 15713 C C . TYR A 1 78 ? 4.841 -23.852 -0.399 1.00 54.22 319 TYR A C 10
ATOM 15714 O O . TYR A 1 78 ? 4.862 -22.669 -0.735 1.00 44.25 319 TYR A O 10
ATOM 15732 N N . THR A 1 79 ? 3.894 -24.403 0.346 1.00 54.13 320 THR A N 10
ATOM 15733 C CA . THR A 1 79 ? 2.774 -23.617 0.835 1.00 54.24 320 THR A CA 10
ATOM 15734 C C . THR A 1 79 ? 3.275 -22.357 1.544 1.00 63.43 320 THR A C 10
ATOM 15735 O O . THR A 1 79 ? 2.996 -21.242 1.107 1.00 45.21 320 THR A O 10
ATOM 15746 N N . MET A 1 80 ? 4.007 -22.578 2.626 1.00 32.11 321 MET A N 10
ATOM 15747 C CA . MET A 1 80 ? 4.550 -21.475 3.400 1.00 1.11 321 MET A CA 10
ATOM 15748 C C . MET A 1 80 ? 3.686 -20.221 3.249 1.00 31.31 321 MET A C 10
ATOM 15749 O O . MET A 1 80 ? 4.159 -19.190 2.774 1.00 24.14 321 MET A O 10
ATOM 15763 N N . LYS A 1 81 ? 2.434 -20.351 3.662 1.00 73.41 322 LYS A N 10
ATOM 15764 C CA . LYS A 1 81 ? 1.499 -19.242 3.579 1.00 41.14 322 LYS A CA 10
ATOM 15765 C C . LYS A 1 81 ? 1.428 -18.538 4.935 1.00 14.11 322 LYS A C 10
ATOM 15766 O O . LYS A 1 81 ? 2.173 -18.876 5.854 1.00 53.53 322 LYS A O 10
ATOM 15784 N N . VAL A 1 82 ? 0.524 -17.572 5.018 1.00 62.31 323 VAL A N 10
ATOM 15785 C CA . VAL A 1 82 ? 0.346 -16.818 6.247 1.00 53.22 323 VAL A CA 10
ATOM 15786 C C . VAL A 1 82 ? -1.149 -16.647 6.523 1.00 55.14 323 VAL A C 10
ATOM 15787 O O . VAL A 1 82 ? -1.921 -16.345 5.614 1.00 54.12 323 VAL A O 10
ATOM 15800 N N . VAL A 1 83 ? -1.513 -16.848 7.781 1.00 53.44 324 VAL A N 10
ATOM 15801 C CA . VAL A 1 83 ? -2.902 -16.720 8.188 1.00 53.54 324 VAL A CA 10
ATOM 15802 C C . VAL A 1 83 ? -3.031 -15.574 9.193 1.00 0.14 324 VAL A C 10
ATOM 15803 O O . VAL A 1 83 ? -2.043 -14.923 9.528 1.00 45.43 324 VAL A O 10
ATOM 15816 N N . ASN A 1 84 ? -4.258 -15.363 9.648 1.00 45.11 325 ASN A N 10
ATOM 15817 C CA . ASN A 1 84 ? -4.528 -14.307 10.609 1.00 73.21 325 ASN A CA 10
ATOM 15818 C C . ASN A 1 84 ? -4.750 -14.926 11.991 1.00 54.25 325 ASN A C 10
ATOM 15819 O O . ASN A 1 84 ? -4.530 -16.121 12.182 1.00 11.33 325 ASN A O 10
ATOM 15830 N N . GLN A 1 85 ? -5.184 -14.084 12.918 1.00 70.54 326 GLN A N 10
ATOM 15831 C CA . GLN A 1 85 ? -5.438 -14.534 14.276 1.00 54.32 326 GLN A CA 10
ATOM 15832 C C . GLN A 1 85 ? -6.599 -15.530 14.297 1.00 71.43 326 GLN A C 10
ATOM 15833 O O . GLN A 1 85 ? -6.863 -16.159 15.320 1.00 34.41 326 GLN A O 10
ATOM 15847 N N . ASP A 1 86 ? -7.261 -15.643 13.154 1.00 21.25 327 ASP A N 10
ATOM 15848 C CA . ASP A 1 86 ? -8.387 -16.553 13.029 1.00 51.32 327 ASP A CA 10
ATOM 15849 C C . ASP A 1 86 ? -7.920 -17.846 12.358 1.00 30.24 327 ASP A C 10
ATOM 15850 O O . ASP A 1 86 ? -8.676 -18.812 12.271 1.00 32.40 327 ASP A O 10
ATOM 15860 N N . GLY A 1 87 ? -6.676 -17.823 11.902 1.00 14.10 328 GLY A N 10
ATOM 15861 C CA . GLY A 1 87 ? -6.100 -18.982 11.242 1.00 5.11 328 GLY A CA 10
ATOM 15862 C C . GLY A 1 87 ? -6.511 -19.036 9.770 1.00 53.25 328 GLY A C 10
ATOM 15863 O O . GLY A 1 87 ? -6.348 -20.063 9.113 1.00 70.01 328 GLY A O 10
ATOM 15867 N N . GLU A 1 88 ? -7.037 -17.917 9.294 1.00 54.31 329 GLU A N 10
ATOM 15868 C CA . GLU A 1 88 ? -7.474 -17.824 7.911 1.00 2.40 329 GLU A CA 10
ATOM 15869 C C . GLU A 1 88 ? -6.348 -17.269 7.036 1.00 55.45 329 GLU A C 10
ATOM 15870 O O . GLU A 1 88 ? -5.719 -16.271 7.385 1.00 34.14 329 GLU A O 10
ATOM 15883 N N . THR A 1 89 ? -6.129 -17.939 5.914 1.00 51.11 330 THR A N 10
ATOM 15884 C CA . THR A 1 89 ? -5.091 -17.525 4.986 1.00 64.13 330 THR A CA 10
ATOM 15885 C C . THR A 1 89 ? -5.376 -16.117 4.460 1.00 44.03 330 THR A C 10
ATOM 15886 O O . THR A 1 89 ? -6.488 -15.828 4.021 1.00 43.41 330 THR A O 10
ATOM 15897 N N . ILE A 1 90 ? -4.352 -15.278 4.521 1.00 23.53 331 ILE A N 10
ATOM 15898 C CA . ILE A 1 90 ? -4.478 -13.908 4.057 1.00 51.53 331 ILE A CA 10
ATOM 15899 C C . ILE A 1 90 ? -3.551 -13.692 2.859 1.00 4.11 331 ILE A C 10
ATOM 15900 O O . ILE A 1 90 ? -3.914 -13.009 1.903 1.00 73.23 331 ILE A O 10
ATOM 15916 N N . LEU A 1 91 ? -2.370 -14.287 2.951 1.00 53.22 332 LEU A N 10
ATOM 15917 C CA . LEU A 1 91 ? -1.388 -14.168 1.887 1.00 61.43 332 LEU A CA 10
ATOM 15918 C C . LEU A 1 91 ? -0.717 -15.525 1.665 1.00 61.43 332 LEU A C 10
ATOM 15919 O O . LEU A 1 91 ? -0.846 -16.428 2.490 1.00 20.21 332 LEU A O 10
ATOM 15935 N N . VAL A 1 92 ? -0.015 -15.626 0.546 1.00 61.54 333 VAL A N 10
ATOM 15936 C CA . VAL A 1 92 ? 0.677 -16.858 0.205 1.00 74.14 333 VAL A CA 10
ATOM 15937 C C . VAL A 1 92 ? 1.958 -16.523 -0.562 1.00 32.23 333 VAL A C 10
ATOM 15938 O O . VAL A 1 92 ? 1.911 -15.857 -1.595 1.00 23.41 333 VAL A O 10
ATOM 15951 N N . GLY A 1 93 ? 3.072 -17.000 -0.026 1.00 33.13 334 GLY A N 10
ATOM 15952 C CA . GLY A 1 93 ? 4.363 -16.760 -0.646 1.00 44.42 334 GLY A CA 10
ATOM 15953 C C . GLY A 1 93 ? 4.500 -17.546 -1.952 1.00 14.14 334 GLY A C 10
ATOM 15954 O O . GLY A 1 93 ? 4.115 -18.712 -2.021 1.00 22.32 334 GLY A O 10
ATOM 15958 N N . LYS A 1 94 ? 5.048 -16.876 -2.954 1.00 52.44 335 LYS A N 10
ATOM 15959 C CA . LYS A 1 94 ? 5.239 -17.497 -4.254 1.00 24.12 335 LYS A CA 10
ATOM 15960 C C . LYS A 1 94 ? 6.404 -18.487 -4.174 1.00 54.33 335 LYS A C 10
ATOM 15961 O O . LYS A 1 94 ? 6.367 -19.545 -4.800 1.00 21.11 335 LYS A O 10
ATOM 15979 N N . CYS A 1 95 ? 7.409 -18.107 -3.400 1.00 22.13 336 CYS A N 10
ATOM 15980 C CA . CYS A 1 95 ? 8.582 -18.948 -3.230 1.00 41.12 336 CYS A CA 10
ATOM 15981 C C . CYS A 1 95 ? 8.942 -19.550 -4.590 1.00 43.50 336 CYS A C 10
ATOM 15982 O O . CYS A 1 95 ? 8.500 -20.647 -4.924 1.00 34.51 336 CYS A O 10
ATOM 15990 N N . ALA A 1 96 ? 9.742 -18.804 -5.338 1.00 43.00 337 ALA A N 10
ATOM 15991 C CA . ALA A 1 96 ? 10.167 -19.250 -6.654 1.00 61.10 337 ALA A CA 10
ATOM 15992 C C . ALA A 1 96 ? 11.657 -19.597 -6.614 1.00 33.00 337 ALA A C 10
ATOM 15993 O O . ALA A 1 96 ? 12.483 -18.864 -7.154 1.00 42.42 337 ALA A O 10
ATOM 16000 N N . ASP A 1 97 ? 11.954 -20.715 -5.969 1.00 30.32 338 ASP A N 10
ATOM 16001 C CA . ASP A 1 97 ? 13.330 -21.168 -5.851 1.00 75.41 338 ASP A CA 10
ATOM 16002 C C . ASP A 1 97 ? 14.228 -19.976 -5.517 1.00 31.05 338 ASP A C 10
ATOM 16003 O O . ASP A 1 97 ? 15.200 -19.709 -6.222 1.00 32.34 338 ASP A O 10
ATOM 16013 N N . SER A 1 98 ? 13.871 -19.291 -4.440 1.00 53.54 339 SER A N 10
ATOM 16014 C CA . SER A 1 98 ? 14.632 -18.133 -4.004 1.00 4.23 339 SER A CA 10
ATOM 16015 C C . SER A 1 98 ? 14.274 -17.786 -2.557 1.00 41.12 339 SER A C 10
ATOM 16016 O O . SER A 1 98 ? 13.098 -17.710 -2.206 1.00 75.44 339 SER A O 10
ATOM 16024 N N . ASN A 1 99 ? 15.310 -17.584 -1.757 1.00 23.13 340 ASN A N 10
ATOM 16025 C CA . ASN A 1 99 ? 15.120 -17.247 -0.356 1.00 74.02 340 ASN A CA 10
ATOM 16026 C C . ASN A 1 99 ? 14.067 -16.143 -0.241 1.00 34.14 340 ASN A C 10
ATOM 16027 O O . ASN A 1 99 ? 13.252 -16.151 0.681 1.00 22.21 340 ASN A O 10
ATOM 16038 N N . GLU A 1 100 ? 14.117 -15.220 -1.189 1.00 42.42 341 GLU A N 10
ATOM 16039 C CA . GLU A 1 100 ? 13.178 -14.111 -1.205 1.00 73.14 341 GLU A CA 10
ATOM 16040 C C . GLU A 1 100 ? 11.759 -14.621 -1.467 1.00 22.42 341 GLU A C 10
ATOM 16041 O O . GLU A 1 100 ? 11.570 -15.597 -2.192 1.00 43.42 341 GLU A O 10
ATOM 16054 N N . ILE A 1 101 ? 10.798 -13.939 -0.861 1.00 63.13 342 ILE A N 10
ATOM 16055 C CA . ILE A 1 101 ? 9.403 -14.311 -1.020 1.00 34.25 342 ILE A CA 10
ATOM 16056 C C . ILE A 1 101 ? 8.537 -13.050 -0.992 1.00 12.01 342 ILE A C 10
ATOM 16057 O O . ILE A 1 101 ? 8.552 -12.304 -0.014 1.00 40.43 342 ILE A O 10
ATOM 16073 N N . THR A 1 102 ? 7.802 -12.851 -2.077 1.00 25.05 343 THR A N 10
ATOM 16074 C CA . THR A 1 102 ? 6.932 -11.693 -2.189 1.00 31.11 343 THR A CA 10
ATOM 16075 C C . THR A 1 102 ? 5.468 -12.131 -2.255 1.00 74.33 343 THR A C 10
ATOM 16076 O O . THR A 1 102 ? 4.877 -12.173 -3.333 1.00 54.12 343 THR A O 10
ATOM 16087 N N . LEU A 1 103 ? 4.924 -12.447 -1.089 1.00 3.01 344 LEU A N 10
ATOM 16088 C CA . LEU A 1 103 ? 3.540 -12.881 -1.001 1.00 3.52 344 LEU A CA 10
ATOM 16089 C C . LEU A 1 103 ? 2.691 -12.061 -1.975 1.00 32.44 344 LEU A C 10
ATOM 16090 O O . LEU A 1 103 ? 3.002 -10.905 -2.254 1.00 41.40 344 LEU A O 10
ATOM 16106 N N . LYS A 1 104 ? 1.635 -12.693 -2.465 1.00 35.44 345 LYS A N 10
ATOM 16107 C CA . LYS A 1 104 ? 0.738 -12.038 -3.401 1.00 51.43 345 LYS A CA 10
ATOM 16108 C C . LYS A 1 104 ? -0.696 -12.128 -2.876 1.00 53.21 345 LYS A C 10
ATOM 16109 O O . LYS A 1 104 ? -1.372 -11.111 -2.728 1.00 1.34 345 LYS A O 10
ATOM 16127 N N . SER A 1 105 ? -1.119 -13.355 -2.609 1.00 43.22 346 SER A N 10
ATOM 16128 C CA . SER A 1 105 ? -2.460 -13.591 -2.104 1.00 33.14 346 SER A CA 10
ATOM 16129 C C . SER A 1 105 ? -2.887 -15.029 -2.405 1.00 33.11 346 SER A C 10
ATOM 16130 O O . SER A 1 105 ? -2.389 -15.644 -3.346 1.00 62.40 346 SER A O 10
ATOM 16138 N N . PRO A 1 106 ? -3.830 -15.536 -1.566 1.00 74.23 347 PRO A N 10
ATOM 16139 C CA . PRO A 1 106 ? -4.330 -16.890 -1.733 1.00 72.24 347 PRO A CA 10
ATOM 16140 C C . PRO A 1 106 ? -5.290 -16.978 -2.922 1.00 11.32 347 PRO A C 10
ATOM 16141 O O . PRO A 1 106 ? -5.191 -17.892 -3.739 1.00 2.05 347 PRO A O 10
ATOM 16152 N N . LEU A 1 107 ? -6.197 -16.014 -2.981 1.00 35.14 348 LEU A N 10
ATOM 16153 C CA . LEU A 1 107 ? -7.174 -15.971 -4.055 1.00 53.45 348 LEU A CA 10
ATOM 16154 C C . LEU A 1 107 ? -6.502 -16.382 -5.367 1.00 2.51 348 LEU A C 10
ATOM 16155 O O . LEU A 1 107 ? -6.869 -15.896 -6.436 1.00 32.23 348 LEU A O 10
ATOM 16171 N N . ASN A 1 5 ? 0.679 0.137 -1.421 1.00 4.00 246 ASN A N 11
ATOM 16172 C CA . ASN A 1 5 ? 0.403 -0.012 -2.840 1.00 23.43 246 ASN A CA 11
ATOM 16173 C C . ASN A 1 5 ? 0.062 -1.474 -3.137 1.00 42.13 246 ASN A C 11
ATOM 16174 O O . ASN A 1 5 ? -0.929 -1.760 -3.807 1.00 13.32 246 ASN A O 11
ATOM 16185 N N . ASP A 1 6 ? 0.903 -2.361 -2.625 1.00 40.53 247 ASP A N 11
ATOM 16186 C CA . ASP A 1 6 ? 0.703 -3.785 -2.828 1.00 20.42 247 ASP A CA 11
ATOM 16187 C C . ASP A 1 6 ? 0.874 -4.515 -1.494 1.00 2.33 247 ASP A C 11
ATOM 16188 O O . ASP A 1 6 ? 1.682 -4.109 -0.660 1.00 22.33 247 ASP A O 11
ATOM 16198 N N . PRO A 1 7 ? 0.080 -5.606 -1.329 1.00 71.45 248 PRO A N 11
ATOM 16199 C CA . PRO A 1 7 ? 0.136 -6.396 -0.111 1.00 73.01 248 PRO A CA 11
ATOM 16200 C C . PRO A 1 7 ? 1.395 -7.264 -0.077 1.00 61.34 248 PRO A C 11
ATOM 16201 O O . PRO A 1 7 ? 1.613 -8.011 0.875 1.00 4.03 248 PRO A O 11
ATOM 16212 N N . LEU A 1 8 ? 2.191 -7.137 -1.129 1.00 71.20 249 LEU A N 11
ATOM 16213 C CA . LEU A 1 8 ? 3.423 -7.901 -1.232 1.00 11.12 249 LEU A CA 11
ATOM 16214 C C . LEU A 1 8 ? 4.173 -7.832 0.100 1.00 60.21 249 LEU A C 11
ATOM 16215 O O . LEU A 1 8 ? 4.374 -6.750 0.648 1.00 42.50 249 LEU A O 11
ATOM 16231 N N . LEU A 1 9 ? 4.566 -9.002 0.582 1.00 44.11 250 LEU A N 11
ATOM 16232 C CA . LEU A 1 9 ? 5.290 -9.088 1.839 1.00 30.20 250 LEU A CA 11
ATOM 16233 C C . LEU A 1 9 ? 6.645 -9.757 1.598 1.00 73.22 250 LEU A C 11
ATOM 16234 O O . LEU A 1 9 ? 6.716 -10.969 1.402 1.00 63.43 250 LEU A O 11
ATOM 16250 N N . HIS A 1 10 ? 7.686 -8.938 1.620 1.00 14.23 251 HIS A N 11
ATOM 16251 C CA . HIS A 1 10 ? 9.034 -9.435 1.407 1.00 61.05 251 HIS A CA 11
ATOM 16252 C C . HIS A 1 10 ? 9.498 -10.208 2.643 1.00 60.13 251 HIS A C 11
ATOM 16253 O O . HIS A 1 10 ? 9.491 -9.675 3.751 1.00 21.44 251 HIS A O 11
ATOM 16267 N N . VAL A 1 11 ? 9.890 -11.452 2.410 1.00 21.13 252 VAL A N 11
ATOM 16268 C CA . VAL A 1 11 ? 10.356 -12.304 3.491 1.00 25.11 252 VAL A CA 11
ATOM 16269 C C . VAL A 1 11 ? 11.810 -12.703 3.229 1.00 21.12 252 VAL A C 11
ATOM 16270 O O . VAL A 1 11 ? 12.331 -12.483 2.137 1.00 72.13 252 VAL A O 11
ATOM 16283 N N . GLU A 1 12 ? 12.424 -13.283 4.250 1.00 3.31 253 GLU A N 11
ATOM 16284 C CA . GLU A 1 12 ? 13.808 -13.714 4.144 1.00 33.41 253 GLU A CA 11
ATOM 16285 C C . GLU A 1 12 ? 13.949 -15.164 4.612 1.00 75.45 253 GLU A C 11
ATOM 16286 O O . GLU A 1 12 ? 13.233 -15.603 5.511 1.00 2.42 253 GLU A O 11
ATOM 16299 N N . VAL A 1 13 ? 14.876 -15.869 3.979 1.00 14.15 254 VAL A N 11
ATOM 16300 C CA . VAL A 1 13 ? 15.119 -17.260 4.319 1.00 24.54 254 VAL A CA 11
ATOM 16301 C C . VAL A 1 13 ? 16.598 -17.445 4.667 1.00 40.42 254 VAL A C 11
ATOM 16302 O O . VAL A 1 13 ? 17.447 -17.488 3.778 1.00 24.11 254 VAL A O 11
ATOM 16315 N N . SER A 1 14 ? 16.860 -17.548 5.961 1.00 4.23 255 SER A N 11
ATOM 16316 C CA . SER A 1 14 ? 18.222 -17.726 6.437 1.00 33.31 255 SER A CA 11
ATOM 16317 C C . SER A 1 14 ? 18.672 -19.170 6.204 1.00 5.32 255 SER A C 11
ATOM 16318 O O . SER A 1 14 ? 19.526 -19.428 5.357 1.00 73.42 255 SER A O 11
ATOM 16326 N N . ASN A 1 15 ? 18.079 -20.072 6.971 1.00 30.24 256 ASN A N 11
ATOM 16327 C CA . ASN A 1 15 ? 18.409 -21.483 6.859 1.00 13.04 256 ASN A CA 11
ATOM 16328 C C . ASN A 1 15 ? 19.893 -21.682 7.171 1.00 45.55 256 ASN A C 11
ATOM 16329 O O . ASN A 1 15 ? 20.671 -22.051 6.292 1.00 23.54 256 ASN A O 11
ATOM 16340 N N . GLU A 1 16 ? 20.242 -21.427 8.423 1.00 10.21 257 GLU A N 11
ATOM 16341 C CA . GLU A 1 16 ? 21.620 -21.573 8.861 1.00 12.11 257 GLU A CA 11
ATOM 16342 C C . GLU A 1 16 ? 21.696 -21.555 10.389 1.00 12.51 257 GLU A C 11
ATOM 16343 O O . GLU A 1 16 ? 20.668 -21.532 11.065 1.00 4.00 257 GLU A O 11
ATOM 16356 N N . ASP A 1 17 ? 22.923 -21.565 10.889 1.00 52.21 258 ASP A N 11
ATOM 16357 C CA . ASP A 1 17 ? 23.146 -21.550 12.325 1.00 43.54 258 ASP A CA 11
ATOM 16358 C C . ASP A 1 17 ? 22.650 -22.865 12.928 1.00 71.24 258 ASP A C 11
ATOM 16359 O O . ASP A 1 17 ? 22.480 -22.971 14.141 1.00 12.32 258 ASP A O 11
ATOM 16369 N N . ASN A 1 18 ? 22.432 -23.835 12.052 1.00 34.30 259 ASN A N 11
ATOM 16370 C CA . ASN A 1 18 ? 21.958 -25.140 12.483 1.00 42.31 259 ASN A CA 11
ATOM 16371 C C . ASN A 1 18 ? 20.440 -25.091 12.666 1.00 31.42 259 ASN A C 11
ATOM 16372 O O . ASN A 1 18 ? 19.867 -25.936 13.353 1.00 52.13 259 ASN A O 11
ATOM 16383 N N . SER A 1 19 ? 19.832 -24.095 12.040 1.00 12.42 260 SER A N 11
ATOM 16384 C CA . SER A 1 19 ? 18.391 -23.925 12.126 1.00 62.14 260 SER A CA 11
ATOM 16385 C C . SER A 1 19 ? 17.910 -22.973 11.029 1.00 45.41 260 SER A C 11
ATOM 16386 O O . SER A 1 19 ? 18.697 -22.542 10.187 1.00 60.10 260 SER A O 11
ATOM 16394 N N . LEU A 1 20 ? 16.621 -22.672 11.075 1.00 40.54 261 LEU A N 11
ATOM 16395 C CA . LEU A 1 20 ? 16.026 -21.778 10.095 1.00 0.15 261 LEU A CA 11
ATOM 16396 C C . LEU A 1 20 ? 15.873 -20.385 10.709 1.00 0.24 261 LEU A C 11
ATOM 16397 O O . LEU A 1 20 ? 16.134 -20.193 11.896 1.00 30.51 261 LEU A O 11
ATOM 16413 N N . HIS A 1 21 ? 15.451 -19.448 9.873 1.00 13.23 262 HIS A N 11
ATOM 16414 C CA . HIS A 1 21 ? 15.260 -18.078 10.319 1.00 72.00 262 HIS A CA 11
ATOM 16415 C C . HIS A 1 21 ? 14.612 -17.260 9.200 1.00 13.02 262 HIS A C 11
ATOM 16416 O O . HIS A 1 21 ? 15.192 -17.100 8.127 1.00 35.22 262 HIS A O 11
ATOM 16430 N N . PHE A 1 22 ? 13.418 -16.763 9.489 1.00 30.43 263 PHE A N 11
ATOM 16431 C CA . PHE A 1 22 ? 12.685 -15.966 8.521 1.00 13.31 263 PHE A CA 11
ATOM 16432 C C . PHE A 1 22 ? 12.211 -14.650 9.141 1.00 0.42 263 PHE A C 11
ATOM 16433 O O . PHE A 1 22 ? 11.428 -14.653 10.090 1.00 52.53 263 PHE A O 11
ATOM 16450 N N . ILE A 1 23 ? 12.706 -13.556 8.580 1.00 20.22 264 ILE A N 11
ATOM 16451 C CA . ILE A 1 23 ? 12.343 -12.236 9.066 1.00 3.31 264 ILE A CA 11
ATOM 16452 C C . ILE A 1 23 ? 11.313 -11.614 8.121 1.00 62.33 264 ILE A C 11
ATOM 16453 O O . ILE A 1 23 ? 11.628 -11.299 6.974 1.00 22.52 264 ILE A O 11
ATOM 16469 N N . LEU A 1 24 ? 10.103 -11.456 8.637 1.00 62.42 265 LEU A N 11
ATOM 16470 C CA . LEU A 1 24 ? 9.025 -10.878 7.853 1.00 71.31 265 LEU A CA 11
ATOM 16471 C C . LEU A 1 24 ? 8.890 -9.393 8.196 1.00 63.31 265 LEU A C 11
ATOM 16472 O O . LEU A 1 24 ? 8.709 -9.035 9.359 1.00 72.14 265 LEU A O 11
ATOM 16488 N N . TYR A 1 25 ? 8.984 -8.569 7.163 1.00 63.22 266 TYR A N 11
ATOM 16489 C CA . TYR A 1 25 ? 8.875 -7.131 7.340 1.00 22.22 266 TYR A CA 11
ATOM 16490 C C . TYR A 1 25 ? 7.600 -6.593 6.688 1.00 61.32 266 TYR A C 11
ATOM 16491 O O . TYR A 1 25 ? 7.222 -7.031 5.602 1.00 12.03 266 TYR A O 11
ATOM 16509 N N . ASN A 1 26 ? 6.972 -5.652 7.377 1.00 5.03 267 ASN A N 11
ATOM 16510 C CA . ASN A 1 26 ? 5.748 -5.050 6.879 1.00 53.25 267 ASN A CA 11
ATOM 16511 C C . ASN A 1 26 ? 6.094 -3.810 6.051 1.00 22.32 267 ASN A C 11
ATOM 16512 O O . ASN A 1 26 ? 6.152 -2.702 6.581 1.00 10.14 267 ASN A O 11
ATOM 16523 N N . LYS A 1 27 ? 6.316 -4.039 4.765 1.00 34.42 268 LYS A N 11
ATOM 16524 C CA . LYS A 1 27 ? 6.655 -2.955 3.859 1.00 32.14 268 LYS A CA 11
ATOM 16525 C C . LYS A 1 27 ? 5.446 -2.637 2.976 1.00 24.14 268 LYS A C 11
ATOM 16526 O O . LYS A 1 27 ? 5.487 -1.705 2.175 1.00 60.14 268 LYS A O 11
ATOM 16544 N N . THR A 1 28 ? 4.399 -3.429 3.154 1.00 65.54 269 THR A N 11
ATOM 16545 C CA . THR A 1 28 ? 3.182 -3.244 2.383 1.00 73.11 269 THR A CA 11
ATOM 16546 C C . THR A 1 28 ? 2.646 -1.823 2.566 1.00 12.12 269 THR A C 11
ATOM 16547 O O . THR A 1 28 ? 1.825 -1.358 1.776 1.00 21.45 269 THR A O 11
ATOM 16558 N N . ASN A 1 29 ? 3.132 -1.172 3.613 1.00 51.13 270 ASN A N 11
ATOM 16559 C CA . ASN A 1 29 ? 2.712 0.187 3.910 1.00 41.12 270 ASN A CA 11
ATOM 16560 C C . ASN A 1 29 ? 1.402 0.151 4.700 1.00 63.44 270 ASN A C 11
ATOM 16561 O O . ASN A 1 29 ? 0.485 0.923 4.424 1.00 24.21 270 ASN A O 11
ATOM 16572 N N . ILE A 1 30 ? 1.356 -0.755 5.666 1.00 42.31 271 ILE A N 11
ATOM 16573 C CA . ILE A 1 30 ? 0.174 -0.902 6.498 1.00 71.14 271 ILE A CA 11
ATOM 16574 C C . ILE A 1 30 ? 0.585 -1.440 7.870 1.00 53.31 271 ILE A C 11
ATOM 16575 O O . ILE A 1 30 ? 1.760 -1.717 8.106 1.00 53.34 271 ILE A O 11
ATOM 16591 N N . ILE A 1 31 ? -0.406 -1.571 8.739 1.00 33.33 272 ILE A N 11
ATOM 16592 C CA . ILE A 1 31 ? -0.163 -2.071 10.082 1.00 43.21 272 ILE A CA 11
ATOM 16593 C C . ILE A 1 31 ? -0.697 -3.500 10.194 1.00 11.04 272 ILE A C 11
ATOM 16594 O O . ILE A 1 31 ? -1.836 -3.772 9.818 1.00 32.02 272 ILE A O 11
ATOM 16610 N N . ILE A 1 32 ? 0.151 -4.376 10.714 1.00 51.43 273 ILE A N 11
ATOM 16611 C CA . ILE A 1 32 ? -0.222 -5.770 10.880 1.00 22.14 273 ILE A CA 11
ATOM 16612 C C . ILE A 1 32 ? -1.254 -5.887 12.004 1.00 4.12 273 ILE A C 11
ATOM 16613 O O . ILE A 1 32 ? -1.124 -5.237 13.040 1.00 33.15 273 ILE A O 11
ATOM 16629 N N . PRO A 1 33 ? -2.281 -6.742 11.754 1.00 12.03 274 PRO A N 11
ATOM 16630 C CA . PRO A 1 33 ? -3.335 -6.952 12.733 1.00 65.32 274 PRO A CA 11
ATOM 16631 C C . PRO A 1 33 ? -2.843 -7.826 13.889 1.00 41.04 274 PRO A C 11
ATOM 16632 O O . PRO A 1 33 ? -3.383 -7.764 14.992 1.00 52.11 274 PRO A O 11
ATOM 16643 N N . GLY A 1 34 ? -1.823 -8.620 13.596 1.00 53.11 275 GLY A N 11
ATOM 16644 C CA . GLY A 1 34 ? -1.253 -9.505 14.597 1.00 4.01 275 GLY A CA 11
ATOM 16645 C C . GLY A 1 34 ? -2.145 -10.727 14.821 1.00 71.41 275 GLY A C 11
ATOM 16646 O O . GLY A 1 34 ? -3.198 -10.854 14.198 1.00 61.33 275 GLY A O 11
ATOM 16650 N N . ASN A 1 35 ? -1.691 -11.596 15.713 1.00 74.15 276 ASN A N 11
ATOM 16651 C CA . ASN A 1 35 ? -2.436 -12.804 16.026 1.00 24.04 276 ASN A CA 11
ATOM 16652 C C . ASN A 1 35 ? -2.536 -13.676 14.773 1.00 22.24 276 ASN A C 11
ATOM 16653 O O . ASN A 1 35 ? -3.518 -14.394 14.589 1.00 4.02 276 ASN A O 11
ATOM 16664 N N . CYS A 1 36 ? -1.506 -13.585 13.944 1.00 35.42 277 CYS A N 11
ATOM 16665 C CA . CYS A 1 36 ? -1.466 -14.357 12.714 1.00 72.42 277 CYS A CA 11
ATOM 16666 C C . CYS A 1 36 ? -0.778 -15.692 13.007 1.00 74.35 277 CYS A C 11
ATOM 16667 O O . CYS A 1 36 ? -0.350 -15.940 14.133 1.00 70.14 277 CYS A O 11
ATOM 16675 N N . THR A 1 37 ? -0.694 -16.517 11.973 1.00 21.12 278 THR A N 11
ATOM 16676 C CA . THR A 1 37 ? -0.065 -17.820 12.105 1.00 34.54 278 THR A CA 11
ATOM 16677 C C . THR A 1 37 ? 0.485 -18.286 10.756 1.00 20.41 278 THR A C 11
ATOM 16678 O O . THR A 1 37 ? -0.235 -18.298 9.759 1.00 44.04 278 THR A O 11
ATOM 16689 N N . PHE A 1 38 ? 1.756 -18.659 10.769 1.00 63.34 279 PHE A N 11
ATOM 16690 C CA . PHE A 1 38 ? 2.412 -19.125 9.558 1.00 34.02 279 PHE A CA 11
ATOM 16691 C C . PHE A 1 38 ? 2.068 -20.589 9.277 1.00 32.22 279 PHE A C 11
ATOM 16692 O O . PHE A 1 38 ? 1.577 -21.295 10.157 1.00 74.04 279 PHE A O 11
ATOM 16709 N N . GLU A 1 39 ? 2.340 -21.002 8.048 1.00 74.20 280 GLU A N 11
ATOM 16710 C CA . GLU A 1 39 ? 2.065 -22.370 7.640 1.00 2.50 280 GLU A CA 11
ATOM 16711 C C . GLU A 1 39 ? 3.037 -22.801 6.540 1.00 4.41 280 GLU A C 11
ATOM 16712 O O . GLU A 1 39 ? 2.748 -22.646 5.355 1.00 54.52 280 GLU A O 11
ATOM 16725 N N . PHE A 1 40 ? 4.171 -23.333 6.972 1.00 60.30 281 PHE A N 11
ATOM 16726 C CA . PHE A 1 40 ? 5.188 -23.788 6.039 1.00 53.24 281 PHE A CA 11
ATOM 16727 C C . PHE A 1 40 ? 5.476 -25.279 6.225 1.00 52.11 281 PHE A C 11
ATOM 16728 O O . PHE A 1 40 ? 5.733 -25.731 7.340 1.00 41.52 281 PHE A O 11
ATOM 16745 N N . SER A 1 41 ? 5.423 -26.002 5.116 1.00 32.22 282 SER A N 11
ATOM 16746 C CA . SER A 1 41 ? 5.675 -27.433 5.143 1.00 12.02 282 SER A CA 11
ATOM 16747 C C . SER A 1 41 ? 6.956 -27.753 4.370 1.00 74.40 282 SER A C 11
ATOM 16748 O O . SER A 1 41 ? 7.589 -26.858 3.812 1.00 33.42 282 SER A O 11
ATOM 16756 N N . SER A 1 42 ? 7.299 -29.033 4.361 1.00 1.05 283 SER A N 11
ATOM 16757 C CA . SER A 1 42 ? 8.493 -29.483 3.666 1.00 50.21 283 SER A CA 11
ATOM 16758 C C . SER A 1 42 ? 8.108 -30.416 2.516 1.00 23.22 283 SER A C 11
ATOM 16759 O O . SER A 1 42 ? 8.740 -30.401 1.461 1.00 4.42 283 SER A O 11
ATOM 16767 N N . GLN A 1 43 ? 7.074 -31.207 2.760 1.00 74.15 284 GLN A N 11
ATOM 16768 C CA . GLN A 1 43 ? 6.597 -32.146 1.758 1.00 41.42 284 GLN A CA 11
ATOM 16769 C C . GLN A 1 43 ? 5.069 -32.121 1.691 1.00 12.52 284 GLN A C 11
ATOM 16770 O O . GLN A 1 43 ? 4.420 -31.459 2.500 1.00 55.45 284 GLN A O 11
ATOM 16784 N N . ILE A 1 44 ? 4.539 -32.850 0.720 1.00 15.43 285 ILE A N 11
ATOM 16785 C CA . ILE A 1 44 ? 3.099 -32.919 0.538 1.00 73.23 285 ILE A CA 11
ATOM 16786 C C . ILE A 1 44 ? 2.435 -33.250 1.876 1.00 73.22 285 ILE A C 11
ATOM 16787 O O . ILE A 1 44 ? 1.260 -32.947 2.082 1.00 65.41 285 ILE A O 11
ATOM 16803 N N . SER A 1 45 ? 3.215 -33.867 2.751 1.00 61.54 286 SER A N 11
ATOM 16804 C CA . SER A 1 45 ? 2.717 -34.243 4.063 1.00 5.12 286 SER A CA 11
ATOM 16805 C C . SER A 1 45 ? 2.090 -33.029 4.751 1.00 34.25 286 SER A C 11
ATOM 16806 O O . SER A 1 45 ? 2.001 -31.953 4.162 1.00 64.31 286 SER A O 11
ATOM 16814 N N . GLU A 1 46 ? 1.669 -33.243 5.990 1.00 64.13 287 GLU A N 11
ATOM 16815 C CA . GLU A 1 46 ? 1.052 -32.180 6.765 1.00 63.14 287 GLU A CA 11
ATOM 16816 C C . GLU A 1 46 ? 1.954 -30.944 6.782 1.00 14.11 287 GLU A C 11
ATOM 16817 O O . GLU A 1 46 ? 2.983 -30.912 6.109 1.00 74.01 287 GLU A O 11
ATOM 16830 N N . VAL A 1 47 ? 1.534 -29.956 7.559 1.00 24.12 288 VAL A N 11
ATOM 16831 C CA . VAL A 1 47 ? 2.291 -28.721 7.673 1.00 10.22 288 VAL A CA 11
ATOM 16832 C C . VAL A 1 47 ? 2.347 -28.296 9.142 1.00 52.31 288 VAL A C 11
ATOM 16833 O O . VAL A 1 47 ? 1.639 -28.852 9.980 1.00 23.12 288 VAL A O 11
ATOM 16846 N N . PHE A 1 48 ? 3.195 -27.313 9.408 1.00 33.15 289 PHE A N 11
ATOM 16847 C CA . PHE A 1 48 ? 3.352 -26.807 10.761 1.00 1.14 289 PHE A CA 11
ATOM 16848 C C . PHE A 1 48 ? 2.918 -25.343 10.853 1.00 40.41 289 PHE A C 11
ATOM 16849 O O . PHE A 1 48 ? 3.203 -24.550 9.957 1.00 52.24 289 PHE A O 11
ATOM 16866 N N . SER A 1 49 ? 2.236 -25.028 11.944 1.00 11.03 290 SER A N 11
ATOM 16867 C CA . SER A 1 49 ? 1.760 -23.673 12.165 1.00 52.04 290 SER A CA 11
ATOM 16868 C C . SER A 1 49 ? 2.367 -23.107 13.450 1.00 21.40 290 SER A C 11
ATOM 16869 O O . SER A 1 49 ? 2.198 -23.680 14.525 1.00 21.42 290 SER A O 11
ATOM 16877 N N . ILE A 1 50 ? 3.062 -21.990 13.296 1.00 13.34 291 ILE A N 11
ATOM 16878 C CA . ILE A 1 50 ? 3.695 -21.340 14.431 1.00 22.25 291 ILE A CA 11
ATOM 16879 C C . ILE A 1 50 ? 2.869 -20.119 14.841 1.00 63.10 291 ILE A C 11
ATOM 16880 O O . ILE A 1 50 ? 2.534 -19.283 14.004 1.00 43.34 291 ILE A O 11
ATOM 16896 N N . LYS A 1 51 ? 2.565 -20.055 16.129 1.00 71.32 292 LYS A N 11
ATOM 16897 C CA . LYS A 1 51 ? 1.785 -18.950 16.660 1.00 73.44 292 LYS A CA 11
ATOM 16898 C C . LYS A 1 51 ? 2.639 -17.681 16.657 1.00 53.13 292 LYS A C 11
ATOM 16899 O O . LYS A 1 51 ? 3.650 -17.607 17.354 1.00 55.14 292 LYS A O 11
ATOM 16917 N N . MET A 1 52 ? 2.201 -16.713 15.865 1.00 73.22 293 MET A N 11
ATOM 16918 C CA . MET A 1 52 ? 2.912 -15.451 15.762 1.00 43.40 293 MET A CA 11
ATOM 16919 C C . MET A 1 52 ? 2.615 -14.554 16.966 1.00 62.12 293 MET A C 11
ATOM 16920 O O . MET A 1 52 ? 1.660 -14.795 17.703 1.00 5.00 293 MET A O 11
ATOM 16934 N N . GLY A 1 53 ? 3.451 -13.539 17.128 1.00 52.34 294 GLY A N 11
ATOM 16935 C CA . GLY A 1 53 ? 3.290 -12.605 18.229 1.00 34.12 294 GLY A CA 11
ATOM 16936 C C . GLY A 1 53 ? 2.005 -11.789 18.073 1.00 35.43 294 GLY A C 11
ATOM 16937 O O . GLY A 1 53 ? 1.582 -11.498 16.956 1.00 72.14 294 GLY A O 11
ATOM 16941 N N . PRO A 1 54 ? 1.404 -11.435 19.241 1.00 54.24 295 PRO A N 11
ATOM 16942 C CA . PRO A 1 54 ? 0.175 -10.659 19.244 1.00 4.45 295 PRO A CA 11
ATOM 16943 C C . PRO A 1 54 ? 0.452 -9.193 18.901 1.00 33.34 295 PRO A C 11
ATOM 16944 O O . PRO A 1 54 ? -0.398 -8.516 18.324 1.00 21.35 295 PRO A O 11
ATOM 16955 N N . HIS A 1 55 ? 1.643 -8.747 19.271 1.00 41.12 296 HIS A N 11
ATOM 16956 C CA . HIS A 1 55 ? 2.042 -7.374 19.009 1.00 21.33 296 HIS A CA 11
ATOM 16957 C C . HIS A 1 55 ? 2.113 -7.139 17.499 1.00 32.41 296 HIS A C 11
ATOM 16958 O O . HIS A 1 55 ? 2.601 -7.990 16.757 1.00 73.21 296 HIS A O 11
ATOM 16972 N N . GLU A 1 56 ? 1.618 -5.980 17.089 1.00 24.52 297 GLU A N 11
ATOM 16973 C CA . GLU A 1 56 ? 1.619 -5.623 15.681 1.00 43.41 297 GLU A CA 11
ATOM 16974 C C . GLU A 1 56 ? 3.036 -5.268 15.224 1.00 32.12 297 GLU A C 11
ATOM 16975 O O . GLU A 1 56 ? 3.789 -4.634 15.961 1.00 11.52 297 GLU A O 11
ATOM 16988 N N . ILE A 1 57 ? 3.356 -5.693 14.011 1.00 71.41 298 ILE A N 11
ATOM 16989 C CA . ILE A 1 57 ? 4.669 -5.429 13.447 1.00 13.22 298 ILE A CA 11
ATOM 16990 C C . ILE A 1 57 ? 4.821 -3.926 13.204 1.00 2.14 298 ILE A C 11
ATOM 16991 O O . ILE A 1 57 ? 5.423 -3.221 14.013 1.00 13.31 298 ILE A O 11
ATOM 17007 N N . GLY A 1 58 ? 4.266 -3.480 12.087 1.00 21.11 299 GLY A N 11
ATOM 17008 C CA . GLY A 1 58 ? 4.333 -2.074 11.728 1.00 52.24 299 GLY A CA 11
ATOM 17009 C C . GLY A 1 58 ? 5.262 -1.857 10.531 1.00 32.14 299 GLY A C 11
ATOM 17010 O O . GLY A 1 58 ? 6.144 -2.673 10.270 1.00 24.24 299 GLY A O 11
ATOM 17014 N N . ILE A 1 59 ? 5.031 -0.753 9.836 1.00 4.03 300 ILE A N 11
ATOM 17015 C CA . ILE A 1 59 ? 5.837 -0.419 8.674 1.00 54.41 300 ILE A CA 11
ATOM 17016 C C . ILE A 1 59 ? 7.298 -0.779 8.950 1.00 34.32 300 ILE A C 11
ATOM 17017 O O . ILE A 1 59 ? 7.819 -1.744 8.393 1.00 74.12 300 ILE A O 11
ATOM 17033 N N . LYS A 1 60 ? 7.917 0.015 9.810 1.00 4.15 301 LYS A N 11
ATOM 17034 C CA . LYS A 1 60 ? 9.308 -0.208 10.167 1.00 21.45 301 LYS A CA 11
ATOM 17035 C C . LYS A 1 60 ? 9.421 -1.501 10.978 1.00 14.14 301 LYS A C 11
ATOM 17036 O O . LYS A 1 60 ? 10.457 -2.162 10.958 1.00 23.51 301 LYS A O 11
ATOM 17054 N N . GLY A 1 61 ? 8.339 -1.822 11.673 1.00 1.13 302 GLY A N 11
ATOM 17055 C CA . GLY A 1 61 ? 8.303 -3.023 12.490 1.00 63.44 302 GLY A CA 11
ATOM 17056 C C . GLY A 1 61 ? 8.768 -4.243 11.691 1.00 52.01 302 GLY A C 11
ATOM 17057 O O . GLY A 1 61 ? 8.731 -4.235 10.461 1.00 3.15 302 GLY A O 11
ATOM 17061 N N . GLN A 1 62 ? 9.194 -5.262 12.422 1.00 32.24 303 GLN A N 11
ATOM 17062 C CA . GLN A 1 62 ? 9.665 -6.487 11.798 1.00 52.44 303 GLN A CA 11
ATOM 17063 C C . GLN A 1 62 ? 8.969 -7.700 12.417 1.00 72.33 303 GLN A C 11
ATOM 17064 O O . GLN A 1 62 ? 8.065 -7.550 13.237 1.00 32.23 303 GLN A O 11
ATOM 17078 N N . LYS A 1 63 ? 9.416 -8.876 12.000 1.00 44.41 304 LYS A N 11
ATOM 17079 C CA . LYS A 1 63 ? 8.848 -10.114 12.503 1.00 32.43 304 LYS A CA 11
ATOM 17080 C C . LYS A 1 63 ? 9.866 -11.244 12.333 1.00 53.12 304 LYS A C 11
ATOM 17081 O O . LYS A 1 63 ? 10.758 -11.159 11.490 1.00 12.43 304 LYS A O 11
ATOM 17099 N N . GLU A 1 64 ? 9.698 -12.276 13.146 1.00 30.22 305 GLU A N 11
ATOM 17100 C CA . GLU A 1 64 ? 10.591 -13.421 13.096 1.00 31.41 305 GLU A CA 11
ATOM 17101 C C . GLU A 1 64 ? 9.788 -14.723 13.134 1.00 54.01 305 GLU A C 11
ATOM 17102 O O . GLU A 1 64 ? 8.733 -14.788 13.764 1.00 3.32 305 GLU A O 11
ATOM 17115 N N . LEU A 1 65 ? 10.317 -15.728 12.451 1.00 13.43 306 LEU A N 11
ATOM 17116 C CA . LEU A 1 65 ? 9.662 -17.024 12.399 1.00 41.20 306 LEU A CA 11
ATOM 17117 C C . LEU A 1 65 ? 10.723 -18.126 12.374 1.00 3.33 306 LEU A C 11
ATOM 17118 O O . LEU A 1 65 ? 10.841 -18.858 11.393 1.00 54.32 306 LEU A O 11
ATOM 17134 N N . TRP A 1 66 ? 11.469 -18.209 13.466 1.00 45.10 307 TRP A N 11
ATOM 17135 C CA . TRP A 1 66 ? 12.517 -19.209 13.582 1.00 21.10 307 TRP A CA 11
ATOM 17136 C C . TRP A 1 66 ? 11.850 -20.570 13.791 1.00 22.21 307 TRP A C 11
ATOM 17137 O O . TRP A 1 66 ? 10.927 -20.696 14.594 1.00 74.23 307 TRP A O 11
ATOM 17158 N N . PHE A 1 67 ? 12.344 -21.555 13.055 1.00 3.20 308 PHE A N 11
ATOM 17159 C CA . PHE A 1 67 ? 11.808 -22.902 13.150 1.00 52.13 308 PHE A CA 11
ATOM 17160 C C . PHE A 1 67 ? 12.897 -23.899 13.549 1.00 64.22 308 PHE A C 11
ATOM 17161 O O . PHE A 1 67 ? 14.083 -23.575 13.514 1.00 64.22 308 PHE A O 11
ATOM 17178 N N . PHE A 1 68 ? 12.456 -25.092 13.919 1.00 31.21 309 PHE A N 11
ATOM 17179 C CA . PHE A 1 68 ? 13.379 -26.139 14.324 1.00 13.14 309 PHE A CA 11
ATOM 17180 C C . PHE A 1 68 ? 12.902 -27.509 13.837 1.00 2.12 309 PHE A C 11
ATOM 17181 O O . PHE A 1 68 ? 11.703 -27.782 13.817 1.00 1.01 309 PHE A O 11
ATOM 17198 N N . PRO A 1 69 ? 13.892 -28.356 13.446 1.00 12.04 310 PRO A N 11
ATOM 17199 C CA . PRO A 1 69 ? 15.287 -27.954 13.502 1.00 52.50 310 PRO A CA 11
ATOM 17200 C C . PRO A 1 69 ? 15.623 -26.982 12.368 1.00 20.44 310 PRO A C 11
ATOM 17201 O O . PRO A 1 69 ? 16.138 -25.892 12.612 1.00 33.23 310 PRO A O 11
ATOM 17212 N N . SER A 1 70 ? 15.318 -27.413 11.153 1.00 22.32 311 SER A N 11
ATOM 17213 C CA . SER A 1 70 ? 15.581 -26.596 9.981 1.00 4.53 311 SER A CA 11
ATOM 17214 C C . SER A 1 70 ? 15.273 -27.389 8.710 1.00 50.33 311 SER A C 11
ATOM 17215 O O . SER A 1 70 ? 15.990 -28.329 8.371 1.00 0.01 311 SER A O 11
ATOM 17223 N N . LEU A 1 71 ? 14.205 -26.980 8.040 1.00 21.23 312 LEU A N 11
ATOM 17224 C CA . LEU A 1 71 ? 13.793 -27.641 6.814 1.00 51.15 312 LEU A CA 11
ATOM 17225 C C . LEU A 1 71 ? 14.797 -27.320 5.705 1.00 62.54 312 LEU A C 11
ATOM 17226 O O . LEU A 1 71 ? 15.516 -26.325 5.782 1.00 62.52 312 LEU A O 11
ATOM 17242 N N . PRO A 1 72 ? 14.815 -28.205 4.672 1.00 71.30 313 PRO A N 11
ATOM 17243 C CA . PRO A 1 72 ? 15.719 -28.027 3.549 1.00 50.43 313 PRO A CA 11
ATOM 17244 C C . PRO A 1 72 ? 15.233 -26.907 2.626 1.00 10.23 313 PRO A C 11
ATOM 17245 O O . PRO A 1 72 ? 14.030 -26.700 2.476 1.00 51.20 313 PRO A O 11
ATOM 17256 N N . THR A 1 73 ? 16.194 -26.214 2.033 1.00 54.05 314 THR A N 11
ATOM 17257 C CA . THR A 1 73 ? 15.879 -25.121 1.129 1.00 53.42 314 THR A CA 11
ATOM 17258 C C . THR A 1 73 ? 16.404 -25.422 -0.276 1.00 41.21 314 THR A C 11
ATOM 17259 O O . THR A 1 73 ? 17.241 -26.305 -0.454 1.00 22.35 314 THR A O 11
ATOM 17270 N N . PRO A 1 74 ? 15.877 -24.650 -1.264 1.00 63.24 315 PRO A N 11
ATOM 17271 C CA . PRO A 1 74 ? 14.890 -23.626 -0.968 1.00 45.34 315 PRO A CA 11
ATOM 17272 C C . PRO A 1 74 ? 13.523 -24.249 -0.678 1.00 44.44 315 PRO A C 11
ATOM 17273 O O . PRO A 1 74 ? 13.399 -25.469 -0.591 1.00 63.20 315 PRO A O 11
ATOM 17284 N N . LEU A 1 75 ? 12.532 -23.381 -0.537 1.00 74.54 316 LEU A N 11
ATOM 17285 C CA . LEU A 1 75 ? 11.178 -23.831 -0.259 1.00 62.22 316 LEU A CA 11
ATOM 17286 C C . LEU A 1 75 ? 10.347 -23.758 -1.542 1.00 65.40 316 LEU A C 11
ATOM 17287 O O . LEU A 1 75 ? 9.125 -23.892 -1.503 1.00 24.41 316 LEU A O 11
ATOM 17303 N N . SER A 1 76 ? 11.044 -23.546 -2.649 1.00 21.21 317 SER A N 11
ATOM 17304 C CA . SER A 1 76 ? 10.386 -23.454 -3.941 1.00 41.01 317 SER A CA 11
ATOM 17305 C C . SER A 1 76 ? 9.377 -24.594 -4.097 1.00 44.23 317 SER A C 11
ATOM 17306 O O . SER A 1 76 ? 9.749 -25.766 -4.064 1.00 4.33 317 SER A O 11
ATOM 17314 N N . ASN A 1 77 ? 8.120 -24.210 -4.265 1.00 4.04 318 ASN A N 11
ATOM 17315 C CA . ASN A 1 77 ? 7.055 -25.185 -4.426 1.00 63.10 318 ASN A CA 11
ATOM 17316 C C . ASN A 1 77 ? 6.535 -25.598 -3.048 1.00 32.21 318 ASN A C 11
ATOM 17317 O O . ASN A 1 77 ? 6.287 -26.778 -2.802 1.00 54.40 318 ASN A O 11
ATOM 17328 N N . TYR A 1 78 ? 6.385 -24.604 -2.185 1.00 32.11 319 TYR A N 11
ATOM 17329 C CA . TYR A 1 78 ? 5.898 -24.849 -0.838 1.00 23.31 319 TYR A CA 11
ATOM 17330 C C . TYR A 1 78 ? 4.613 -24.064 -0.568 1.00 22.24 319 TYR A C 11
ATOM 17331 O O . TYR A 1 78 ? 4.038 -23.474 -1.481 1.00 44.10 319 TYR A O 11
ATOM 17349 N N . THR A 1 79 ? 4.200 -24.083 0.691 1.00 11.30 320 THR A N 11
ATOM 17350 C CA . THR A 1 79 ? 2.993 -23.380 1.093 1.00 4.20 320 THR A CA 11
ATOM 17351 C C . THR A 1 79 ? 3.350 -22.101 1.854 1.00 35.32 320 THR A C 11
ATOM 17352 O O . THR A 1 79 ? 2.924 -21.011 1.476 1.00 3.23 320 THR A O 11
ATOM 17363 N N . MET A 1 80 ? 4.126 -22.278 2.913 1.00 63.02 321 MET A N 11
ATOM 17364 C CA . MET A 1 80 ? 4.545 -21.152 3.730 1.00 34.05 321 MET A CA 11
ATOM 17365 C C . MET A 1 80 ? 3.569 -19.982 3.592 1.00 13.34 321 MET A C 11
ATOM 17366 O O . MET A 1 80 ? 3.963 -18.882 3.208 1.00 2.22 321 MET A O 11
ATOM 17380 N N . LYS A 1 81 ? 2.313 -20.259 3.913 1.00 4.44 322 LYS A N 11
ATOM 17381 C CA . LYS A 1 81 ? 1.278 -19.242 3.830 1.00 21.41 322 LYS A CA 11
ATOM 17382 C C . LYS A 1 81 ? 1.150 -18.538 5.182 1.00 25.44 322 LYS A C 11
ATOM 17383 O O . LYS A 1 81 ? 1.828 -18.903 6.142 1.00 12.23 322 LYS A O 11
ATOM 17401 N N . VAL A 1 82 ? 0.277 -17.542 5.215 1.00 64.31 323 VAL A N 11
ATOM 17402 C CA . VAL A 1 82 ? 0.052 -16.784 6.434 1.00 44.13 323 VAL A CA 11
ATOM 17403 C C . VAL A 1 82 ? -1.452 -16.628 6.662 1.00 75.40 323 VAL A C 11
ATOM 17404 O O . VAL A 1 82 ? -2.182 -16.219 5.760 1.00 62.31 323 VAL A O 11
ATOM 17417 N N . VAL A 1 83 ? -1.873 -16.963 7.873 1.00 24.11 324 VAL A N 11
ATOM 17418 C CA . VAL A 1 83 ? -3.277 -16.866 8.231 1.00 15.24 324 VAL A CA 11
ATOM 17419 C C . VAL A 1 83 ? -3.470 -15.708 9.213 1.00 50.13 324 VAL A C 11
ATOM 17420 O O . VAL A 1 83 ? -2.540 -14.944 9.467 1.00 31.13 324 VAL A O 11
ATOM 17433 N N . ASN A 1 84 ? -4.683 -15.614 9.737 1.00 72.20 325 ASN A N 11
ATOM 17434 C CA . ASN A 1 84 ? -5.010 -14.562 10.685 1.00 63.33 325 ASN A CA 11
ATOM 17435 C C . ASN A 1 84 ? -5.480 -15.192 11.997 1.00 22.33 325 ASN A C 11
ATOM 17436 O O . ASN A 1 84 ? -5.366 -16.403 12.185 1.00 52.32 325 ASN A O 11
ATOM 17447 N N . GLN A 1 85 ? -5.998 -14.343 12.872 1.00 11.11 326 GLN A N 11
ATOM 17448 C CA . GLN A 1 85 ? -6.486 -14.801 14.162 1.00 60.33 326 GLN A CA 11
ATOM 17449 C C . GLN A 1 85 ? -7.661 -15.762 13.973 1.00 35.44 326 GLN A C 11
ATOM 17450 O O . GLN A 1 85 ? -8.090 -16.418 14.922 1.00 13.51 326 GLN A O 11
ATOM 17464 N N . ASP A 1 86 ? -8.149 -15.816 12.743 1.00 73.12 327 ASP A N 11
ATOM 17465 C CA . ASP A 1 86 ? -9.267 -16.686 12.418 1.00 22.20 327 ASP A CA 11
ATOM 17466 C C . ASP A 1 86 ? -8.733 -18.015 11.878 1.00 12.40 327 ASP A C 11
ATOM 17467 O O . ASP A 1 86 ? -9.475 -18.991 11.778 1.00 4.05 327 ASP A O 11
ATOM 17477 N N . GLY A 1 87 ? -7.451 -18.008 11.544 1.00 72.55 328 GLY A N 11
ATOM 17478 C CA . GLY A 1 87 ? -6.810 -19.201 11.016 1.00 3.12 328 GLY A CA 11
ATOM 17479 C C . GLY A 1 87 ? -6.932 -19.261 9.492 1.00 3.32 328 GLY A C 11
ATOM 17480 O O . GLY A 1 87 ? -6.322 -20.115 8.850 1.00 15.12 328 GLY A O 11
ATOM 17484 N N . GLU A 1 88 ? -7.723 -18.342 8.957 1.00 30.54 329 GLU A N 11
ATOM 17485 C CA . GLU A 1 88 ? -7.933 -18.280 7.521 1.00 63.01 329 GLU A CA 11
ATOM 17486 C C . GLU A 1 88 ? -6.725 -17.637 6.836 1.00 54.34 329 GLU A C 11
ATOM 17487 O O . GLU A 1 88 ? -6.219 -16.614 7.295 1.00 65.43 329 GLU A O 11
ATOM 17500 N N . THR A 1 89 ? -6.300 -18.262 5.748 1.00 62.20 330 THR A N 11
ATOM 17501 C CA . THR A 1 89 ? -5.162 -17.763 4.995 1.00 64.51 330 THR A CA 11
ATOM 17502 C C . THR A 1 89 ? -5.455 -16.365 4.448 1.00 34.11 330 THR A C 11
ATOM 17503 O O . THR A 1 89 ? -6.343 -16.195 3.613 1.00 4.24 330 THR A O 11
ATOM 17514 N N . ILE A 1 90 ? -4.693 -15.400 4.941 1.00 53.21 331 ILE A N 11
ATOM 17515 C CA . ILE A 1 90 ? -4.861 -14.022 4.512 1.00 3.40 331 ILE A CA 11
ATOM 17516 C C . ILE A 1 90 ? -3.982 -13.763 3.286 1.00 34.22 331 ILE A C 11
ATOM 17517 O O . ILE A 1 90 ? -4.384 -13.047 2.370 1.00 2.03 331 ILE A O 11
ATOM 17533 N N . LEU A 1 91 ? -2.800 -14.361 3.309 1.00 50.44 332 LEU A N 11
ATOM 17534 C CA . LEU A 1 91 ? -1.861 -14.204 2.210 1.00 35.14 332 LEU A CA 11
ATOM 17535 C C . LEU A 1 91 ? -1.150 -15.535 1.959 1.00 35.43 332 LEU A C 11
ATOM 17536 O O . LEU A 1 91 ? -1.267 -16.465 2.756 1.00 71.43 332 LEU A O 11
ATOM 17552 N N . VAL A 1 92 ? -0.429 -15.584 0.849 1.00 74.31 333 VAL A N 11
ATOM 17553 C CA . VAL A 1 92 ? 0.300 -16.786 0.483 1.00 65.22 333 VAL A CA 11
ATOM 17554 C C . VAL A 1 92 ? 1.567 -16.396 -0.281 1.00 42.42 333 VAL A C 11
ATOM 17555 O O . VAL A 1 92 ? 1.528 -15.530 -1.155 1.00 33.44 333 VAL A O 11
ATOM 17568 N N . GLY A 1 93 ? 2.661 -17.052 0.076 1.00 62.34 334 GLY A N 11
ATOM 17569 C CA . GLY A 1 93 ? 3.937 -16.785 -0.565 1.00 44.55 334 GLY A CA 11
ATOM 17570 C C . GLY A 1 93 ? 4.165 -17.728 -1.748 1.00 45.13 334 GLY A C 11
ATOM 17571 O O . GLY A 1 93 ? 4.219 -18.944 -1.575 1.00 62.52 334 GLY A O 11
ATOM 17575 N N . LYS A 1 94 ? 4.293 -17.131 -2.924 1.00 45.21 335 LYS A N 11
ATOM 17576 C CA . LYS A 1 94 ? 4.514 -17.903 -4.135 1.00 45.53 335 LYS A CA 11
ATOM 17577 C C . LYS A 1 94 ? 5.665 -18.885 -3.906 1.00 51.11 335 LYS A C 11
ATOM 17578 O O . LYS A 1 94 ? 5.725 -19.935 -4.543 1.00 63.24 335 LYS A O 11
ATOM 17596 N N . CYS A 1 95 ? 6.549 -18.509 -2.994 1.00 42.51 336 CYS A N 11
ATOM 17597 C CA . CYS A 1 95 ? 7.694 -19.343 -2.673 1.00 24.32 336 CYS A CA 11
ATOM 17598 C C . CYS A 1 95 ? 8.325 -19.819 -3.983 1.00 50.42 336 CYS A C 11
ATOM 17599 O O . CYS A 1 95 ? 8.137 -20.965 -4.387 1.00 31.34 336 CYS A O 11
ATOM 17607 N N . ALA A 1 96 ? 9.060 -18.913 -4.612 1.00 24.35 337 ALA A N 11
ATOM 17608 C CA . ALA A 1 96 ? 9.720 -19.226 -5.868 1.00 51.20 337 ALA A CA 11
ATOM 17609 C C . ALA A 1 96 ? 11.025 -19.972 -5.582 1.00 53.14 337 ALA A C 11
ATOM 17610 O O . ALA A 1 96 ? 11.296 -20.341 -4.441 1.00 34.51 337 ALA A O 11
ATOM 17617 N N . ASP A 1 97 ? 11.799 -20.171 -6.639 1.00 74.32 338 ASP A N 11
ATOM 17618 C CA . ASP A 1 97 ? 13.069 -20.867 -6.516 1.00 55.33 338 ASP A CA 11
ATOM 17619 C C . ASP A 1 97 ? 14.129 -19.895 -5.994 1.00 73.10 338 ASP A C 11
ATOM 17620 O O . ASP A 1 97 ? 15.152 -19.680 -6.642 1.00 30.21 338 ASP A O 11
ATOM 17630 N N . SER A 1 98 ? 13.847 -19.334 -4.827 1.00 44.44 339 SER A N 11
ATOM 17631 C CA . SER A 1 98 ? 14.764 -18.390 -4.211 1.00 1.23 339 SER A CA 11
ATOM 17632 C C . SER A 1 98 ? 14.323 -18.094 -2.776 1.00 2.51 339 SER A C 11
ATOM 17633 O O . SER A 1 98 ? 13.181 -18.361 -2.406 1.00 10.01 339 SER A O 11
ATOM 17641 N N . ASN A 1 99 ? 15.252 -17.545 -2.007 1.00 21.03 340 ASN A N 11
ATOM 17642 C CA . ASN A 1 99 ? 14.974 -17.209 -0.621 1.00 34.44 340 ASN A CA 11
ATOM 17643 C C . ASN A 1 99 ? 13.945 -16.078 -0.571 1.00 72.11 340 ASN A C 11
ATOM 17644 O O . ASN A 1 99 ? 13.064 -16.072 0.288 1.00 63.12 340 ASN A O 11
ATOM 17655 N N . GLU A 1 100 ? 14.090 -15.148 -1.503 1.00 42.22 341 GLU A N 11
ATOM 17656 C CA . GLU A 1 100 ? 13.185 -14.014 -1.577 1.00 15.13 341 GLU A CA 11
ATOM 17657 C C . GLU A 1 100 ? 11.755 -14.492 -1.839 1.00 62.45 341 GLU A C 11
ATOM 17658 O O . GLU A 1 100 ? 11.527 -15.324 -2.716 1.00 73.14 341 GLU A O 11
ATOM 17671 N N . ILE A 1 101 ? 10.830 -13.946 -1.064 1.00 24.44 342 ILE A N 11
ATOM 17672 C CA . ILE A 1 101 ? 9.430 -14.307 -1.202 1.00 34.14 342 ILE A CA 11
ATOM 17673 C C . ILE A 1 101 ? 8.563 -13.071 -0.957 1.00 15.44 342 ILE A C 11
ATOM 17674 O O . ILE A 1 101 ? 8.753 -12.359 0.029 1.00 63.53 342 ILE A O 11
ATOM 17690 N N . THR A 1 102 ? 7.628 -12.852 -1.870 1.00 61.12 343 THR A N 11
ATOM 17691 C CA . THR A 1 102 ? 6.731 -11.714 -1.766 1.00 1.32 343 THR A CA 11
ATOM 17692 C C . THR A 1 102 ? 5.277 -12.165 -1.920 1.00 2.43 343 THR A C 11
ATOM 17693 O O . THR A 1 102 ? 4.777 -12.287 -3.037 1.00 34.45 343 THR A O 11
ATOM 17704 N N . LEU A 1 103 ? 4.640 -12.399 -0.782 1.00 3.11 344 LEU A N 11
ATOM 17705 C CA . LEU A 1 103 ? 3.254 -12.834 -0.776 1.00 52.42 344 LEU A CA 11
ATOM 17706 C C . LEU A 1 103 ? 2.482 -12.076 -1.858 1.00 52.12 344 LEU A C 11
ATOM 17707 O O . LEU A 1 103 ? 2.845 -10.957 -2.217 1.00 4.12 344 LEU A O 11
ATOM 17723 N N . LYS A 1 104 ? 1.430 -12.716 -2.348 1.00 64.12 345 LYS A N 11
ATOM 17724 C CA . LYS A 1 104 ? 0.604 -12.117 -3.382 1.00 40.41 345 LYS A CA 11
ATOM 17725 C C . LYS A 1 104 ? -0.855 -12.106 -2.921 1.00 22.51 345 LYS A C 11
ATOM 17726 O O . LYS A 1 104 ? -1.463 -11.045 -2.796 1.00 3.50 345 LYS A O 11
ATOM 17744 N N . SER A 1 105 ? -1.374 -13.301 -2.681 1.00 32.34 346 SER A N 11
ATOM 17745 C CA . SER A 1 105 ? -2.750 -13.443 -2.236 1.00 33.51 346 SER A CA 11
ATOM 17746 C C . SER A 1 105 ? -3.248 -14.862 -2.521 1.00 14.21 346 SER A C 11
ATOM 17747 O O . SER A 1 105 ? -2.788 -15.508 -3.461 1.00 30.35 346 SER A O 11
ATOM 17755 N N . PRO A 1 106 ? -4.207 -15.316 -1.670 1.00 55.22 347 PRO A N 11
ATOM 17756 C CA . PRO A 1 106 ? -4.773 -16.646 -1.821 1.00 52.42 347 PRO A CA 11
ATOM 17757 C C . PRO A 1 106 ? -5.746 -16.697 -3.001 1.00 13.12 347 PRO A C 11
ATOM 17758 O O . PRO A 1 106 ? -5.391 -17.160 -4.083 1.00 71.24 347 PRO A O 11
ATOM 17769 N N . LEU A 1 107 ? -6.955 -16.214 -2.751 1.00 64.32 348 LEU A N 11
ATOM 17770 C CA . LEU A 1 107 ? -7.981 -16.199 -3.779 1.00 75.12 348 LEU A CA 11
ATOM 17771 C C . LEU A 1 107 ? -7.985 -14.834 -4.470 1.00 71.02 348 LEU A C 11
ATOM 17772 O O . LEU A 1 107 ? -7.322 -13.903 -4.016 1.00 51.32 348 LEU A O 11
ATOM 17788 N N . ASN A 1 5 ? 3.319 3.579 -6.100 1.00 45.33 246 ASN A N 12
ATOM 17789 C CA . ASN A 1 5 ? 4.328 2.613 -5.699 1.00 11.21 246 ASN A CA 12
ATOM 17790 C C . ASN A 1 5 ? 3.738 1.204 -5.779 1.00 60.32 246 ASN A C 12
ATOM 17791 O O . ASN A 1 5 ? 2.568 1.035 -6.119 1.00 11.03 246 ASN A O 12
ATOM 17802 N N . ASP A 1 6 ? 4.575 0.227 -5.461 1.00 43.40 247 ASP A N 12
ATOM 17803 C CA . ASP A 1 6 ? 4.151 -1.162 -5.493 1.00 25.12 247 ASP A CA 12
ATOM 17804 C C . ASP A 1 6 ? 4.717 -1.891 -4.272 1.00 70.35 247 ASP A C 12
ATOM 17805 O O . ASP A 1 6 ? 5.686 -2.641 -4.386 1.00 52.53 247 ASP A O 12
ATOM 17815 N N . PRO A 1 7 ? 4.071 -1.640 -3.102 1.00 50.04 248 PRO A N 12
ATOM 17816 C CA . PRO A 1 7 ? 4.499 -2.264 -1.862 1.00 42.11 248 PRO A CA 12
ATOM 17817 C C . PRO A 1 7 ? 4.083 -3.735 -1.816 1.00 74.41 248 PRO A C 12
ATOM 17818 O O . PRO A 1 7 ? 3.292 -4.187 -2.643 1.00 51.43 248 PRO A O 12
ATOM 17829 N N . LEU A 1 8 ? 4.633 -4.443 -0.841 1.00 21.04 249 LEU A N 12
ATOM 17830 C CA . LEU A 1 8 ? 4.328 -5.854 -0.676 1.00 25.23 249 LEU A CA 12
ATOM 17831 C C . LEU A 1 8 ? 5.014 -6.375 0.589 1.00 34.02 249 LEU A C 12
ATOM 17832 O O . LEU A 1 8 ? 5.724 -5.633 1.265 1.00 44.30 249 LEU A O 12
ATOM 17848 N N . LEU A 1 9 ? 4.776 -7.647 0.871 1.00 33.53 250 LEU A N 12
ATOM 17849 C CA . LEU A 1 9 ? 5.361 -8.276 2.043 1.00 20.32 250 LEU A CA 12
ATOM 17850 C C . LEU A 1 9 ? 6.497 -9.203 1.606 1.00 70.24 250 LEU A C 12
ATOM 17851 O O . LEU A 1 9 ? 6.252 -10.317 1.146 1.00 74.42 250 LEU A O 12
ATOM 17867 N N . HIS A 1 10 ? 7.716 -8.708 1.764 1.00 72.41 251 HIS A N 12
ATOM 17868 C CA . HIS A 1 10 ? 8.890 -9.478 1.391 1.00 63.32 251 HIS A CA 12
ATOM 17869 C C . HIS A 1 10 ? 9.243 -10.454 2.515 1.00 0.25 251 HIS A C 12
ATOM 17870 O O . HIS A 1 10 ? 8.711 -10.352 3.620 1.00 63.10 251 HIS A O 12
ATOM 17884 N N . VAL A 1 11 ? 10.138 -11.377 2.196 1.00 73.15 252 VAL A N 12
ATOM 17885 C CA . VAL A 1 11 ? 10.568 -12.370 3.165 1.00 31.21 252 VAL A CA 12
ATOM 17886 C C . VAL A 1 11 ? 11.964 -12.871 2.791 1.00 45.42 252 VAL A C 12
ATOM 17887 O O . VAL A 1 11 ? 12.326 -12.892 1.615 1.00 34.11 252 VAL A O 12
ATOM 17900 N N . GLU A 1 12 ? 12.712 -13.261 3.813 1.00 50.23 253 GLU A N 12
ATOM 17901 C CA . GLU A 1 12 ? 14.061 -13.760 3.606 1.00 50.43 253 GLU A CA 12
ATOM 17902 C C . GLU A 1 12 ? 14.213 -15.151 4.223 1.00 73.52 253 GLU A C 12
ATOM 17903 O O . GLU A 1 12 ? 13.537 -15.480 5.197 1.00 52.43 253 GLU A O 12
ATOM 17916 N N . VAL A 1 13 ? 15.104 -15.932 3.630 1.00 20.54 254 VAL A N 12
ATOM 17917 C CA . VAL A 1 13 ? 15.353 -17.281 4.110 1.00 60.42 254 VAL A CA 12
ATOM 17918 C C . VAL A 1 13 ? 16.836 -17.430 4.455 1.00 42.31 254 VAL A C 12
ATOM 17919 O O . VAL A 1 13 ? 17.679 -17.516 3.563 1.00 21.12 254 VAL A O 12
ATOM 17932 N N . SER A 1 14 ? 17.110 -17.455 5.751 1.00 53.40 255 SER A N 12
ATOM 17933 C CA . SER A 1 14 ? 18.477 -17.591 6.225 1.00 55.01 255 SER A CA 12
ATOM 17934 C C . SER A 1 14 ? 18.963 -19.026 6.013 1.00 43.14 255 SER A C 12
ATOM 17935 O O . SER A 1 14 ? 19.912 -19.259 5.266 1.00 64.14 255 SER A O 12
ATOM 17943 N N . ASN A 1 15 ? 18.291 -19.950 6.683 1.00 62.10 256 ASN A N 12
ATOM 17944 C CA . ASN A 1 15 ? 18.643 -21.356 6.577 1.00 3.21 256 ASN A CA 12
ATOM 17945 C C . ASN A 1 15 ? 20.079 -21.556 7.066 1.00 44.43 256 ASN A C 12
ATOM 17946 O O . ASN A 1 15 ? 20.951 -21.955 6.295 1.00 2.51 256 ASN A O 12
ATOM 17957 N N . GLU A 1 16 ? 20.281 -21.269 8.343 1.00 21.14 257 GLU A N 12
ATOM 17958 C CA . GLU A 1 16 ? 21.596 -21.412 8.944 1.00 65.21 257 GLU A CA 12
ATOM 17959 C C . GLU A 1 16 ? 21.718 -22.770 9.639 1.00 13.32 257 GLU A C 12
ATOM 17960 O O . GLU A 1 16 ? 20.711 -23.391 9.976 1.00 53.23 257 GLU A O 12
ATOM 17973 N N . ASP A 1 17 ? 22.959 -23.190 9.834 1.00 71.31 258 ASP A N 12
ATOM 17974 C CA . ASP A 1 17 ? 23.225 -24.463 10.483 1.00 13.21 258 ASP A CA 12
ATOM 17975 C C . ASP A 1 17 ? 22.388 -24.564 11.760 1.00 54.31 258 ASP A C 12
ATOM 17976 O O . ASP A 1 17 ? 21.719 -25.570 11.990 1.00 55.12 258 ASP A O 12
ATOM 17986 N N . ASN A 1 18 ? 22.452 -23.507 12.557 1.00 63.32 259 ASN A N 12
ATOM 17987 C CA . ASN A 1 18 ? 21.709 -23.464 13.804 1.00 33.24 259 ASN A CA 12
ATOM 17988 C C . ASN A 1 18 ? 20.243 -23.810 13.532 1.00 64.11 259 ASN A C 12
ATOM 17989 O O . ASN A 1 18 ? 19.685 -24.705 14.164 1.00 22.24 259 ASN A O 12
ATOM 18000 N N . SER A 1 19 ? 19.662 -23.082 12.589 1.00 23.54 260 SER A N 12
ATOM 18001 C CA . SER A 1 19 ? 18.273 -23.301 12.225 1.00 34.14 260 SER A CA 12
ATOM 18002 C C . SER A 1 19 ? 17.854 -22.308 11.139 1.00 32.23 260 SER A C 12
ATOM 18003 O O . SER A 1 19 ? 18.680 -21.548 10.636 1.00 33.20 260 SER A O 12
ATOM 18011 N N . LEU A 1 20 ? 16.571 -22.347 10.810 1.00 41.20 261 LEU A N 12
ATOM 18012 C CA . LEU A 1 20 ? 16.032 -21.460 9.793 1.00 45.12 261 LEU A CA 12
ATOM 18013 C C . LEU A 1 20 ? 15.841 -20.064 10.389 1.00 42.10 261 LEU A C 12
ATOM 18014 O O . LEU A 1 20 ? 16.112 -19.847 11.569 1.00 13.40 261 LEU A O 12
ATOM 18030 N N . HIS A 1 21 ? 15.376 -19.154 9.546 1.00 42.12 262 HIS A N 12
ATOM 18031 C CA . HIS A 1 21 ? 15.146 -17.785 9.975 1.00 55.24 262 HIS A CA 12
ATOM 18032 C C . HIS A 1 21 ? 14.411 -17.019 8.873 1.00 53.23 262 HIS A C 12
ATOM 18033 O O . HIS A 1 21 ? 14.992 -16.707 7.835 1.00 42.04 262 HIS A O 12
ATOM 18047 N N . PHE A 1 22 ? 13.143 -16.738 9.136 1.00 1.32 263 PHE A N 12
ATOM 18048 C CA . PHE A 1 22 ? 12.323 -16.014 8.180 1.00 75.10 263 PHE A CA 12
ATOM 18049 C C . PHE A 1 22 ? 11.888 -14.660 8.744 1.00 3.21 263 PHE A C 12
ATOM 18050 O O . PHE A 1 22 ? 10.871 -14.566 9.429 1.00 1.03 263 PHE A O 12
ATOM 18067 N N . ILE A 1 23 ? 12.681 -13.644 8.435 1.00 23.31 264 ILE A N 12
ATOM 18068 C CA . ILE A 1 23 ? 12.392 -12.299 8.903 1.00 74.42 264 ILE A CA 12
ATOM 18069 C C . ILE A 1 23 ? 11.457 -11.608 7.908 1.00 72.51 264 ILE A C 12
ATOM 18070 O O . ILE A 1 23 ? 11.891 -11.172 6.843 1.00 72.31 264 ILE A O 12
ATOM 18086 N N . LEU A 1 24 ? 10.191 -11.530 8.291 1.00 72.43 265 LEU A N 12
ATOM 18087 C CA . LEU A 1 24 ? 9.191 -10.900 7.446 1.00 50.14 265 LEU A CA 12
ATOM 18088 C C . LEU A 1 24 ? 8.947 -9.470 7.932 1.00 41.25 265 LEU A C 12
ATOM 18089 O O . LEU A 1 24 ? 8.771 -9.238 9.127 1.00 43.03 265 LEU A O 12
ATOM 18105 N N . TYR A 1 25 ? 8.944 -8.548 6.980 1.00 43.11 266 TYR A N 12
ATOM 18106 C CA . TYR A 1 25 ? 8.725 -7.147 7.296 1.00 11.30 266 TYR A CA 12
ATOM 18107 C C . TYR A 1 25 ? 7.463 -6.621 6.609 1.00 43.44 266 TYR A C 12
ATOM 18108 O O . TYR A 1 25 ? 7.319 -6.739 5.393 1.00 61.32 266 TYR A O 12
ATOM 18126 N N . ASN A 1 26 ? 6.582 -6.050 7.417 1.00 72.33 267 ASN A N 12
ATOM 18127 C CA . ASN A 1 26 ? 5.337 -5.506 6.902 1.00 41.55 267 ASN A CA 12
ATOM 18128 C C . ASN A 1 26 ? 5.647 -4.344 5.955 1.00 71.44 267 ASN A C 12
ATOM 18129 O O . ASN A 1 26 ? 5.538 -3.181 6.338 1.00 43.55 267 ASN A O 12
ATOM 18140 N N . LYS A 1 27 ? 6.026 -4.701 4.736 1.00 25.34 268 LYS A N 12
ATOM 18141 C CA . LYS A 1 27 ? 6.353 -3.703 3.732 1.00 72.52 268 LYS A CA 12
ATOM 18142 C C . LYS A 1 27 ? 5.093 -3.357 2.935 1.00 22.23 268 LYS A C 12
ATOM 18143 O O . LYS A 1 27 ? 5.150 -3.194 1.717 1.00 11.25 268 LYS A O 12
ATOM 18161 N N . THR A 1 28 ? 3.986 -3.255 3.655 1.00 33.43 269 THR A N 12
ATOM 18162 C CA . THR A 1 28 ? 2.714 -2.931 3.031 1.00 23.50 269 THR A CA 12
ATOM 18163 C C . THR A 1 28 ? 2.153 -1.630 3.608 1.00 62.23 269 THR A C 12
ATOM 18164 O O . THR A 1 28 ? 2.749 -1.037 4.506 1.00 61.14 269 THR A O 12
ATOM 18175 N N . ASN A 1 29 ? 1.013 -1.224 3.068 1.00 23.31 270 ASN A N 12
ATOM 18176 C CA . ASN A 1 29 ? 0.365 -0.004 3.518 1.00 60.13 270 ASN A CA 12
ATOM 18177 C C . ASN A 1 29 ? -0.512 -0.316 4.732 1.00 53.51 270 ASN A C 12
ATOM 18178 O O . ASN A 1 29 ? -0.975 0.595 5.418 1.00 63.31 270 ASN A O 12
ATOM 18189 N N . ILE A 1 30 ? -0.715 -1.605 4.960 1.00 10.34 271 ILE A N 12
ATOM 18190 C CA . ILE A 1 30 ? -1.529 -2.048 6.080 1.00 43.52 271 ILE A CA 12
ATOM 18191 C C . ILE A 1 30 ? -0.616 -2.511 7.217 1.00 45.43 271 ILE A C 12
ATOM 18192 O O . ILE A 1 30 ? 0.557 -2.807 6.994 1.00 4.21 271 ILE A O 12
ATOM 18208 N N . ILE A 1 31 ? -1.188 -2.559 8.411 1.00 51.35 272 ILE A N 12
ATOM 18209 C CA . ILE A 1 31 ? -0.440 -2.981 9.583 1.00 53.22 272 ILE A CA 12
ATOM 18210 C C . ILE A 1 31 ? -1.115 -4.209 10.198 1.00 44.24 272 ILE A C 12
ATOM 18211 O O . ILE A 1 31 ? -2.286 -4.157 10.570 1.00 23.03 272 ILE A O 12
ATOM 18227 N N . ILE A 1 32 ? -0.346 -5.285 10.285 1.00 53.35 273 ILE A N 12
ATOM 18228 C CA . ILE A 1 32 ? -0.855 -6.524 10.848 1.00 42.12 273 ILE A CA 12
ATOM 18229 C C . ILE A 1 32 ? -1.733 -6.206 12.060 1.00 42.23 273 ILE A C 12
ATOM 18230 O O . ILE A 1 32 ? -1.431 -5.294 12.827 1.00 5.54 273 ILE A O 12
ATOM 18246 N N . PRO A 1 33 ? -2.831 -6.996 12.197 1.00 21.23 274 PRO A N 12
ATOM 18247 C CA . PRO A 1 33 ? -3.755 -6.808 13.303 1.00 42.03 274 PRO A CA 12
ATOM 18248 C C . PRO A 1 33 ? -3.164 -7.343 14.609 1.00 44.43 274 PRO A C 12
ATOM 18249 O O . PRO A 1 33 ? -3.251 -6.689 15.647 1.00 22.22 274 PRO A O 12
ATOM 18260 N N . GLY A 1 34 ? -2.575 -8.526 14.514 1.00 41.22 275 GLY A N 12
ATOM 18261 C CA . GLY A 1 34 ? -1.969 -9.156 15.675 1.00 52.43 275 GLY A CA 12
ATOM 18262 C C . GLY A 1 34 ? -2.569 -10.541 15.922 1.00 31.23 275 GLY A C 12
ATOM 18263 O O . GLY A 1 34 ? -3.737 -10.780 15.617 1.00 4.31 275 GLY A O 12
ATOM 18267 N N . ASN A 1 35 ? -1.743 -11.419 16.473 1.00 13.31 276 ASN A N 12
ATOM 18268 C CA . ASN A 1 35 ? -2.178 -12.774 16.765 1.00 24.21 276 ASN A CA 12
ATOM 18269 C C . ASN A 1 35 ? -2.438 -13.516 15.452 1.00 13.43 276 ASN A C 12
ATOM 18270 O O . ASN A 1 35 ? -3.589 -13.745 15.082 1.00 2.45 276 ASN A O 12
ATOM 18281 N N . CYS A 1 36 ? -1.351 -13.870 14.784 1.00 24.10 277 CYS A N 12
ATOM 18282 C CA . CYS A 1 36 ? -1.447 -14.581 13.520 1.00 11.23 277 CYS A CA 12
ATOM 18283 C C . CYS A 1 36 ? -0.735 -15.927 13.671 1.00 54.24 277 CYS A C 12
ATOM 18284 O O . CYS A 1 36 ? -0.221 -16.245 14.742 1.00 54.01 277 CYS A O 12
ATOM 18292 N N . THR A 1 37 ? -0.728 -16.681 12.581 1.00 31.14 278 THR A N 12
ATOM 18293 C CA . THR A 1 37 ? -0.088 -17.985 12.579 1.00 61.53 278 THR A CA 12
ATOM 18294 C C . THR A 1 37 ? 0.366 -18.354 11.165 1.00 51.22 278 THR A C 12
ATOM 18295 O O . THR A 1 37 ? -0.363 -18.136 10.198 1.00 0.54 278 THR A O 12
ATOM 18306 N N . PHE A 1 38 ? 1.568 -18.906 11.089 1.00 72.23 279 PHE A N 12
ATOM 18307 C CA . PHE A 1 38 ? 2.128 -19.307 9.809 1.00 15.01 279 PHE A CA 12
ATOM 18308 C C . PHE A 1 38 ? 1.674 -20.718 9.430 1.00 72.11 279 PHE A C 12
ATOM 18309 O O . PHE A 1 38 ? 0.757 -21.265 10.041 1.00 10.53 279 PHE A O 12
ATOM 18326 N N . GLU A 1 39 ? 2.337 -21.268 8.423 1.00 11.12 280 GLU A N 12
ATOM 18327 C CA . GLU A 1 39 ? 2.013 -22.605 7.955 1.00 3.12 280 GLU A CA 12
ATOM 18328 C C . GLU A 1 39 ? 2.865 -22.961 6.735 1.00 54.33 280 GLU A C 12
ATOM 18329 O O . GLU A 1 39 ? 2.606 -22.481 5.632 1.00 2.31 280 GLU A O 12
ATOM 18342 N N . PHE A 1 40 ? 3.862 -23.799 6.973 1.00 24.11 281 PHE A N 12
ATOM 18343 C CA . PHE A 1 40 ? 4.753 -24.225 5.907 1.00 42.31 281 PHE A CA 12
ATOM 18344 C C . PHE A 1 40 ? 4.967 -25.739 5.943 1.00 71.42 281 PHE A C 12
ATOM 18345 O O . PHE A 1 40 ? 5.026 -26.336 7.017 1.00 62.24 281 PHE A O 12
ATOM 18362 N N . SER A 1 41 ? 5.077 -26.318 4.756 1.00 53.42 282 SER A N 12
ATOM 18363 C CA . SER A 1 41 ? 5.283 -27.751 4.638 1.00 74.12 282 SER A CA 12
ATOM 18364 C C . SER A 1 41 ? 6.739 -28.042 4.271 1.00 23.23 282 SER A C 12
ATOM 18365 O O . SER A 1 41 ? 7.351 -27.299 3.506 1.00 41.40 282 SER A O 12
ATOM 18373 N N . SER A 1 42 ? 7.253 -29.126 4.835 1.00 54.21 283 SER A N 12
ATOM 18374 C CA . SER A 1 42 ? 8.626 -29.524 4.577 1.00 31.40 283 SER A CA 12
ATOM 18375 C C . SER A 1 42 ? 8.654 -30.709 3.610 1.00 70.44 283 SER A C 12
ATOM 18376 O O . SER A 1 42 ? 9.471 -30.746 2.691 1.00 51.03 283 SER A O 12
ATOM 18384 N N . GLN A 1 43 ? 7.752 -31.649 3.849 1.00 34.33 284 GLN A N 12
ATOM 18385 C CA . GLN A 1 43 ? 7.663 -32.833 3.011 1.00 54.43 284 GLN A CA 12
ATOM 18386 C C . GLN A 1 43 ? 6.202 -33.254 2.840 1.00 14.31 284 GLN A C 12
ATOM 18387 O O . GLN A 1 43 ? 5.311 -32.685 3.470 1.00 74.54 284 GLN A O 12
ATOM 18401 N N . ILE A 1 44 ? 6.001 -34.246 1.986 1.00 71.05 285 ILE A N 12
ATOM 18402 C CA . ILE A 1 44 ? 4.663 -34.750 1.724 1.00 2.32 285 ILE A CA 12
ATOM 18403 C C . ILE A 1 44 ? 3.885 -34.823 3.039 1.00 33.23 285 ILE A C 12
ATOM 18404 O O . ILE A 1 44 ? 2.662 -34.686 3.050 1.00 44.13 285 ILE A O 12
ATOM 18420 N N . SER A 1 45 ? 4.625 -35.040 4.117 1.00 52.43 286 SER A N 12
ATOM 18421 C CA . SER A 1 45 ? 4.019 -35.133 5.434 1.00 2.03 286 SER A CA 12
ATOM 18422 C C . SER A 1 45 ? 3.051 -33.968 5.649 1.00 4.51 286 SER A C 12
ATOM 18423 O O . SER A 1 45 ? 2.951 -33.076 4.808 1.00 71.15 286 SER A O 12
ATOM 18431 N N . GLU A 1 46 ? 2.364 -34.012 6.781 1.00 73.23 287 GLU A N 12
ATOM 18432 C CA . GLU A 1 46 ? 1.407 -32.971 7.117 1.00 65.11 287 GLU A CA 12
ATOM 18433 C C . GLU A 1 46 ? 2.124 -31.633 7.306 1.00 45.21 287 GLU A C 12
ATOM 18434 O O . GLU A 1 46 ? 3.333 -31.537 7.096 1.00 13.21 287 GLU A O 12
ATOM 18447 N N . VAL A 1 47 ? 1.350 -30.633 7.700 1.00 35.11 288 VAL A N 12
ATOM 18448 C CA . VAL A 1 47 ? 1.895 -29.305 7.920 1.00 45.53 288 VAL A CA 12
ATOM 18449 C C . VAL A 1 47 ? 1.628 -28.881 9.365 1.00 2.43 288 VAL A C 12
ATOM 18450 O O . VAL A 1 47 ? 0.825 -29.501 10.060 1.00 75.35 288 VAL A O 12
ATOM 18463 N N . PHE A 1 48 ? 2.317 -27.826 9.776 1.00 23.21 289 PHE A N 12
ATOM 18464 C CA . PHE A 1 48 ? 2.164 -27.312 11.127 1.00 44.05 289 PHE A CA 12
ATOM 18465 C C . PHE A 1 48 ? 2.036 -25.787 11.121 1.00 21.34 289 PHE A C 12
ATOM 18466 O O . PHE A 1 48 ? 2.597 -25.116 10.257 1.00 64.54 289 PHE A O 12
ATOM 18483 N N . SER A 1 49 ? 1.294 -25.285 12.097 1.00 10.40 290 SER A N 12
ATOM 18484 C CA . SER A 1 49 ? 1.085 -23.852 12.216 1.00 52.41 290 SER A CA 12
ATOM 18485 C C . SER A 1 49 ? 1.841 -23.312 13.432 1.00 53.43 290 SER A C 12
ATOM 18486 O O . SER A 1 49 ? 1.683 -23.819 14.541 1.00 70.11 290 SER A O 12
ATOM 18494 N N . ILE A 1 50 ? 2.645 -22.289 13.182 1.00 64.12 291 ILE A N 12
ATOM 18495 C CA . ILE A 1 50 ? 3.426 -21.675 14.242 1.00 1.31 291 ILE A CA 12
ATOM 18496 C C . ILE A 1 50 ? 2.691 -20.437 14.759 1.00 13.32 291 ILE A C 12
ATOM 18497 O O . ILE A 1 50 ? 2.344 -19.547 13.984 1.00 73.35 291 ILE A O 12
ATOM 18513 N N . LYS A 1 51 ? 2.475 -20.419 16.066 1.00 14.12 292 LYS A N 12
ATOM 18514 C CA . LYS A 1 51 ? 1.787 -19.305 16.696 1.00 13.30 292 LYS A CA 12
ATOM 18515 C C . LYS A 1 51 ? 2.692 -18.071 16.669 1.00 32.44 292 LYS A C 12
ATOM 18516 O O . LYS A 1 51 ? 3.762 -18.069 17.277 1.00 55.24 292 LYS A O 12
ATOM 18534 N N . MET A 1 52 ? 2.229 -17.053 15.959 1.00 5.23 293 MET A N 12
ATOM 18535 C CA . MET A 1 52 ? 2.984 -15.816 15.846 1.00 71.24 293 MET A CA 12
ATOM 18536 C C . MET A 1 52 ? 2.706 -14.893 17.034 1.00 61.12 293 MET A C 12
ATOM 18537 O O . MET A 1 52 ? 1.800 -15.149 17.825 1.00 74.33 293 MET A O 12
ATOM 18551 N N . GLY A 1 53 ? 3.503 -13.838 17.122 1.00 60.34 294 GLY A N 12
ATOM 18552 C CA . GLY A 1 53 ? 3.354 -12.876 18.200 1.00 43.20 294 GLY A CA 12
ATOM 18553 C C . GLY A 1 53 ? 2.001 -12.166 18.119 1.00 21.40 294 GLY A C 12
ATOM 18554 O O . GLY A 1 53 ? 1.513 -11.875 17.028 1.00 3.22 294 GLY A O 12
ATOM 18558 N N . PRO A 1 54 ? 1.418 -11.902 19.319 1.00 72.51 295 PRO A N 12
ATOM 18559 C CA . PRO A 1 54 ? 0.131 -11.233 19.394 1.00 14.12 295 PRO A CA 12
ATOM 18560 C C . PRO A 1 54 ? 0.271 -9.739 19.095 1.00 62.01 295 PRO A C 12
ATOM 18561 O O . PRO A 1 54 ? -0.668 -9.108 18.612 1.00 64.05 295 PRO A O 12
ATOM 18572 N N . HIS A 1 55 ? 1.451 -9.217 19.394 1.00 3.44 296 HIS A N 12
ATOM 18573 C CA . HIS A 1 55 ? 1.727 -7.809 19.163 1.00 1.23 296 HIS A CA 12
ATOM 18574 C C . HIS A 1 55 ? 1.846 -7.549 17.660 1.00 34.12 296 HIS A C 12
ATOM 18575 O O . HIS A 1 55 ? 2.153 -8.459 16.892 1.00 52.14 296 HIS A O 12
ATOM 18589 N N . GLU A 1 56 ? 1.596 -6.303 17.286 1.00 13.11 297 GLU A N 12
ATOM 18590 C CA . GLU A 1 56 ? 1.670 -5.912 15.889 1.00 45.33 297 GLU A CA 12
ATOM 18591 C C . GLU A 1 56 ? 3.130 -5.839 15.435 1.00 31.41 297 GLU A C 12
ATOM 18592 O O . GLU A 1 56 ? 4.043 -5.904 16.257 1.00 51.42 297 GLU A O 12
ATOM 18605 N N . ILE A 1 57 ? 3.304 -5.707 14.128 1.00 3.24 298 ILE A N 12
ATOM 18606 C CA . ILE A 1 57 ? 4.637 -5.625 13.556 1.00 42.02 298 ILE A CA 12
ATOM 18607 C C . ILE A 1 57 ? 4.982 -4.159 13.285 1.00 61.22 298 ILE A C 12
ATOM 18608 O O . ILE A 1 57 ? 5.769 -3.558 14.015 1.00 54.35 298 ILE A O 12
ATOM 18624 N N . GLY A 1 58 ? 4.377 -3.627 12.233 1.00 13.35 299 GLY A N 12
ATOM 18625 C CA . GLY A 1 58 ? 4.610 -2.243 11.857 1.00 11.20 299 GLY A CA 12
ATOM 18626 C C . GLY A 1 58 ? 5.140 -2.146 10.425 1.00 53.21 299 GLY A C 12
ATOM 18627 O O . GLY A 1 58 ? 6.017 -2.913 10.031 1.00 52.34 299 GLY A O 12
ATOM 18631 N N . ILE A 1 59 ? 4.585 -1.197 9.686 1.00 53.24 300 ILE A N 12
ATOM 18632 C CA . ILE A 1 59 ? 4.990 -0.990 8.306 1.00 43.42 300 ILE A CA 12
ATOM 18633 C C . ILE A 1 59 ? 6.512 -1.111 8.202 1.00 30.24 300 ILE A C 12
ATOM 18634 O O . ILE A 1 59 ? 7.038 -1.500 7.160 1.00 11.45 300 ILE A O 12
ATOM 18650 N N . LYS A 1 60 ? 7.176 -0.772 9.297 1.00 5.12 301 LYS A N 12
ATOM 18651 C CA . LYS A 1 60 ? 8.627 -0.838 9.343 1.00 63.11 301 LYS A CA 12
ATOM 18652 C C . LYS A 1 60 ? 9.052 -2.011 10.228 1.00 23.42 301 LYS A C 12
ATOM 18653 O O . LYS A 1 60 ? 10.096 -2.621 9.998 1.00 34.13 301 LYS A O 12
ATOM 18671 N N . GLY A 1 61 ? 8.222 -2.292 11.222 1.00 63.31 302 GLY A N 12
ATOM 18672 C CA . GLY A 1 61 ? 8.499 -3.382 12.143 1.00 41.31 302 GLY A CA 12
ATOM 18673 C C . GLY A 1 61 ? 8.644 -4.708 11.395 1.00 64.51 302 GLY A C 12
ATOM 18674 O O . GLY A 1 61 ? 7.983 -4.930 10.382 1.00 52.22 302 GLY A O 12
ATOM 18678 N N . GLN A 1 62 ? 9.514 -5.557 11.923 1.00 4.32 303 GLN A N 12
ATOM 18679 C CA . GLN A 1 62 ? 9.755 -6.856 11.318 1.00 0.32 303 GLN A CA 12
ATOM 18680 C C . GLN A 1 62 ? 9.089 -7.958 12.145 1.00 40.34 303 GLN A C 12
ATOM 18681 O O . GLN A 1 62 ? 8.368 -7.673 13.099 1.00 13.53 303 GLN A O 12
ATOM 18695 N N . LYS A 1 63 ? 9.355 -9.193 11.748 1.00 73.54 304 LYS A N 12
ATOM 18696 C CA . LYS A 1 63 ? 8.790 -10.340 12.440 1.00 41.43 304 LYS A CA 12
ATOM 18697 C C . LYS A 1 63 ? 9.621 -11.584 12.118 1.00 15.24 304 LYS A C 12
ATOM 18698 O O . LYS A 1 63 ? 10.120 -11.731 11.004 1.00 55.42 304 LYS A O 12
ATOM 18716 N N . GLU A 1 64 ? 9.743 -12.448 13.115 1.00 10.12 305 GLU A N 12
ATOM 18717 C CA . GLU A 1 64 ? 10.504 -13.675 12.953 1.00 44.22 305 GLU A CA 12
ATOM 18718 C C . GLU A 1 64 ? 9.563 -14.879 12.885 1.00 52.22 305 GLU A C 12
ATOM 18719 O O . GLU A 1 64 ? 8.447 -14.829 13.400 1.00 1.33 305 GLU A O 12
ATOM 18732 N N . LEU A 1 65 ? 10.047 -15.933 12.245 1.00 50.14 306 LEU A N 12
ATOM 18733 C CA . LEU A 1 65 ? 9.262 -17.148 12.103 1.00 44.35 306 LEU A CA 12
ATOM 18734 C C . LEU A 1 65 ? 10.202 -18.355 12.065 1.00 52.20 306 LEU A C 12
ATOM 18735 O O . LEU A 1 65 ? 10.227 -19.096 11.084 1.00 40.14 306 LEU A O 12
ATOM 18751 N N . TRP A 1 66 ? 10.951 -18.515 13.146 1.00 42.12 307 TRP A N 12
ATOM 18752 C CA . TRP A 1 66 ? 11.890 -19.619 13.249 1.00 73.42 307 TRP A CA 12
ATOM 18753 C C . TRP A 1 66 ? 11.097 -20.924 13.147 1.00 64.34 307 TRP A C 12
ATOM 18754 O O . TRP A 1 66 ? 10.070 -21.084 13.804 1.00 23.24 307 TRP A O 12
ATOM 18775 N N . PHE A 1 67 ? 11.605 -21.824 12.317 1.00 53.12 308 PHE A N 12
ATOM 18776 C CA . PHE A 1 67 ? 10.957 -23.110 12.120 1.00 43.30 308 PHE A CA 12
ATOM 18777 C C . PHE A 1 67 ? 11.885 -24.258 12.523 1.00 73.01 308 PHE A C 12
ATOM 18778 O O . PHE A 1 67 ? 11.924 -25.292 11.857 1.00 1.42 308 PHE A O 12
ATOM 18795 N N . PHE A 1 68 ? 12.608 -24.038 13.611 1.00 61.01 309 PHE A N 12
ATOM 18796 C CA . PHE A 1 68 ? 13.533 -25.042 14.110 1.00 14.44 309 PHE A CA 12
ATOM 18797 C C . PHE A 1 68 ? 12.972 -26.451 13.912 1.00 72.24 309 PHE A C 12
ATOM 18798 O O . PHE A 1 68 ? 11.759 -26.653 13.960 1.00 64.35 309 PHE A O 12
ATOM 18815 N N . PRO A 1 69 ? 13.905 -27.415 13.687 1.00 51.41 310 PRO A N 12
ATOM 18816 C CA . PRO A 1 69 ? 15.321 -27.090 13.646 1.00 74.23 310 PRO A CA 12
ATOM 18817 C C . PRO A 1 69 ? 15.684 -26.385 12.338 1.00 52.44 310 PRO A C 12
ATOM 18818 O O . PRO A 1 69 ? 16.380 -25.371 12.348 1.00 44.15 310 PRO A O 12
ATOM 18829 N N . SER A 1 70 ? 15.195 -26.949 11.243 1.00 42.31 311 SER A N 12
ATOM 18830 C CA . SER A 1 70 ? 15.459 -26.386 9.929 1.00 24.24 311 SER A CA 12
ATOM 18831 C C . SER A 1 70 ? 14.857 -27.282 8.846 1.00 71.55 311 SER A C 12
ATOM 18832 O O . SER A 1 70 ? 14.550 -28.447 9.097 1.00 2.33 311 SER A O 12
ATOM 18840 N N . LEU A 1 71 ? 14.705 -26.706 7.662 1.00 4.45 312 LEU A N 12
ATOM 18841 C CA . LEU A 1 71 ? 14.145 -27.438 6.539 1.00 0.52 312 LEU A CA 12
ATOM 18842 C C . LEU A 1 71 ? 15.018 -27.212 5.303 1.00 73.21 312 LEU A C 12
ATOM 18843 O O . LEU A 1 71 ? 15.842 -26.300 5.279 1.00 44.14 312 LEU A O 12
ATOM 18859 N N . PRO A 1 72 ? 14.801 -28.082 4.280 1.00 54.41 313 PRO A N 12
ATOM 18860 C CA . PRO A 1 72 ? 15.558 -27.986 3.043 1.00 34.44 313 PRO A CA 12
ATOM 18861 C C . PRO A 1 72 ? 15.073 -26.811 2.193 1.00 51.42 313 PRO A C 12
ATOM 18862 O O . PRO A 1 72 ? 13.883 -26.497 2.180 1.00 25.55 313 PRO A O 12
ATOM 18873 N N . THR A 1 73 ? 16.019 -26.192 1.502 1.00 1.31 314 THR A N 12
ATOM 18874 C CA . THR A 1 73 ? 15.703 -25.057 0.651 1.00 64.34 314 THR A CA 12
ATOM 18875 C C . THR A 1 73 ? 16.245 -25.284 -0.762 1.00 74.33 314 THR A C 12
ATOM 18876 O O . THR A 1 73 ? 17.099 -26.143 -0.973 1.00 62.41 314 THR A O 12
ATOM 18887 N N . PRO A 1 74 ? 15.711 -24.478 -1.719 1.00 12.14 315 PRO A N 12
ATOM 18888 C CA . PRO A 1 74 ? 14.703 -23.486 -1.384 1.00 61.11 315 PRO A CA 12
ATOM 18889 C C . PRO A 1 74 ? 13.346 -24.146 -1.134 1.00 34.30 315 PRO A C 12
ATOM 18890 O O . PRO A 1 74 ? 13.195 -25.353 -1.317 1.00 62.34 315 PRO A O 12
ATOM 18901 N N . LEU A 1 75 ? 12.392 -23.326 -0.719 1.00 52.42 316 LEU A N 12
ATOM 18902 C CA . LEU A 1 75 ? 11.052 -23.815 -0.442 1.00 51.32 316 LEU A CA 12
ATOM 18903 C C . LEU A 1 75 ? 10.212 -23.738 -1.719 1.00 14.25 316 LEU A C 12
ATOM 18904 O O . LEU A 1 75 ? 8.991 -23.880 -1.672 1.00 32.32 316 LEU A O 12
ATOM 18920 N N . SER A 1 76 ? 10.899 -23.513 -2.829 1.00 11.34 317 SER A N 12
ATOM 18921 C CA . SER A 1 76 ? 10.231 -23.415 -4.115 1.00 62.15 317 SER A CA 12
ATOM 18922 C C . SER A 1 76 ? 9.233 -24.564 -4.276 1.00 2.24 317 SER A C 12
ATOM 18923 O O . SER A 1 76 ? 9.619 -25.732 -4.269 1.00 1.32 317 SER A O 12
ATOM 18931 N N . ASN A 1 77 ? 7.969 -24.192 -4.416 1.00 3.11 318 ASN A N 12
ATOM 18932 C CA . ASN A 1 77 ? 6.913 -25.176 -4.577 1.00 60.55 318 ASN A CA 12
ATOM 18933 C C . ASN A 1 77 ? 6.396 -25.594 -3.199 1.00 71.14 318 ASN A C 12
ATOM 18934 O O . ASN A 1 77 ? 6.145 -26.774 -2.958 1.00 55.31 318 ASN A O 12
ATOM 18945 N N . TYR A 1 78 ? 6.252 -24.603 -2.331 1.00 65.54 319 TYR A N 12
ATOM 18946 C CA . TYR A 1 78 ? 5.770 -24.853 -0.984 1.00 31.22 319 TYR A CA 12
ATOM 18947 C C . TYR A 1 78 ? 4.516 -24.028 -0.689 1.00 10.45 319 TYR A C 12
ATOM 18948 O O . TYR A 1 78 ? 3.987 -23.357 -1.574 1.00 4.12 319 TYR A O 12
ATOM 18966 N N . THR A 1 79 ? 4.076 -24.104 0.559 1.00 43.30 320 THR A N 12
ATOM 18967 C CA . THR A 1 79 ? 2.895 -23.372 0.982 1.00 55.20 320 THR A CA 12
ATOM 18968 C C . THR A 1 79 ? 3.293 -22.142 1.800 1.00 23.24 320 THR A C 12
ATOM 18969 O O . THR A 1 79 ? 2.928 -21.019 1.457 1.00 3.24 320 THR A O 12
ATOM 18980 N N . MET A 1 80 ? 4.037 -22.397 2.867 1.00 41.32 321 MET A N 12
ATOM 18981 C CA . MET A 1 80 ? 4.490 -21.324 3.737 1.00 75.41 321 MET A CA 12
ATOM 18982 C C . MET A 1 80 ? 3.552 -20.118 3.654 1.00 71.24 321 MET A C 12
ATOM 18983 O O . MET A 1 80 ? 3.937 -19.061 3.157 1.00 63.13 321 MET A O 12
ATOM 18997 N N . LYS A 1 81 ? 2.339 -20.317 4.148 1.00 53.14 322 LYS A N 12
ATOM 18998 C CA . LYS A 1 81 ? 1.343 -19.259 4.135 1.00 1.43 322 LYS A CA 12
ATOM 18999 C C . LYS A 1 81 ? 1.203 -18.680 5.545 1.00 53.03 322 LYS A C 12
ATOM 19000 O O . LYS A 1 81 ? 1.922 -19.080 6.459 1.00 62.45 322 LYS A O 12
ATOM 19018 N N . VAL A 1 82 ? 0.271 -17.747 5.677 1.00 43.03 323 VAL A N 12
ATOM 19019 C CA . VAL A 1 82 ? 0.027 -17.109 6.959 1.00 24.23 323 VAL A CA 12
ATOM 19020 C C . VAL A 1 82 ? -1.481 -17.002 7.192 1.00 21.11 323 VAL A C 12
ATOM 19021 O O . VAL A 1 82 ? -2.263 -17.037 6.243 1.00 31.04 323 VAL A O 12
ATOM 19034 N N . VAL A 1 83 ? -1.844 -16.874 8.460 1.00 51.32 324 VAL A N 12
ATOM 19035 C CA . VAL A 1 83 ? -3.245 -16.761 8.829 1.00 21.22 324 VAL A CA 12
ATOM 19036 C C . VAL A 1 83 ? -3.400 -15.678 9.899 1.00 75.14 324 VAL A C 12
ATOM 19037 O O . VAL A 1 83 ? -2.410 -15.165 10.417 1.00 64.34 324 VAL A O 12
ATOM 19050 N N . ASN A 1 84 ? -4.652 -15.362 10.197 1.00 1.14 325 ASN A N 12
ATOM 19051 C CA . ASN A 1 84 ? -4.950 -14.349 11.196 1.00 60.03 325 ASN A CA 12
ATOM 19052 C C . ASN A 1 84 ? -5.413 -15.031 12.485 1.00 41.50 325 ASN A C 12
ATOM 19053 O O . ASN A 1 84 ? -5.193 -16.226 12.673 1.00 70.12 325 ASN A O 12
ATOM 19064 N N . GLN A 1 85 ? -6.045 -14.240 13.340 1.00 74.41 326 GLN A N 12
ATOM 19065 C CA . GLN A 1 85 ? -6.541 -14.753 14.606 1.00 12.51 326 GLN A CA 12
ATOM 19066 C C . GLN A 1 85 ? -7.760 -15.648 14.376 1.00 71.23 326 GLN A C 12
ATOM 19067 O O . GLN A 1 85 ? -8.276 -16.254 15.314 1.00 50.22 326 GLN A O 12
ATOM 19081 N N . ASP A 1 86 ? -8.185 -15.704 13.122 1.00 20.00 327 ASP A N 12
ATOM 19082 C CA . ASP A 1 86 ? -9.334 -16.516 12.757 1.00 45.45 327 ASP A CA 12
ATOM 19083 C C . ASP A 1 86 ? -8.850 -17.807 12.094 1.00 22.21 327 ASP A C 12
ATOM 19084 O O . ASP A 1 86 ? -9.658 -18.644 11.694 1.00 25.22 327 ASP A O 12
ATOM 19094 N N . GLY A 1 87 ? -7.534 -17.929 11.999 1.00 41.44 328 GLY A N 12
ATOM 19095 C CA . GLY A 1 87 ? -6.933 -19.104 11.392 1.00 61.14 328 GLY A CA 12
ATOM 19096 C C . GLY A 1 87 ? -7.107 -19.086 9.872 1.00 41.15 328 GLY A C 12
ATOM 19097 O O . GLY A 1 87 ? -6.692 -20.018 9.185 1.00 72.15 328 GLY A O 12
ATOM 19101 N N . GLU A 1 88 ? -7.721 -18.015 9.391 1.00 1.30 329 GLU A N 12
ATOM 19102 C CA . GLU A 1 88 ? -7.955 -17.863 7.965 1.00 42.20 329 GLU A CA 12
ATOM 19103 C C . GLU A 1 88 ? -6.712 -17.290 7.281 1.00 1.43 329 GLU A C 12
ATOM 19104 O O . GLU A 1 88 ? -6.043 -16.417 7.833 1.00 65.35 329 GLU A O 12
ATOM 19117 N N . THR A 1 89 ? -6.441 -17.803 6.090 1.00 21.14 330 THR A N 12
ATOM 19118 C CA . THR A 1 89 ? -5.290 -17.353 5.326 1.00 72.24 330 THR A CA 12
ATOM 19119 C C . THR A 1 89 ? -5.463 -15.890 4.913 1.00 73.34 330 THR A C 12
ATOM 19120 O O . THR A 1 89 ? -6.454 -15.534 4.276 1.00 21.24 330 THR A O 12
ATOM 19131 N N . ILE A 1 90 ? -4.484 -15.082 5.291 1.00 33.05 331 ILE A N 12
ATOM 19132 C CA . ILE A 1 90 ? -4.516 -13.666 4.969 1.00 42.35 331 ILE A CA 12
ATOM 19133 C C . ILE A 1 90 ? -3.573 -13.394 3.795 1.00 42.52 331 ILE A C 12
ATOM 19134 O O . ILE A 1 90 ? -3.880 -12.583 2.922 1.00 2.33 331 ILE A O 12
ATOM 19150 N N . LEU A 1 91 ? -2.444 -14.087 3.811 1.00 1.23 332 LEU A N 12
ATOM 19151 C CA . LEU A 1 91 ? -1.454 -13.930 2.759 1.00 20.12 332 LEU A CA 12
ATOM 19152 C C . LEU A 1 91 ? -0.795 -15.282 2.480 1.00 63.23 332 LEU A C 12
ATOM 19153 O O . LEU A 1 91 ? -1.018 -16.248 3.208 1.00 71.02 332 LEU A O 12
ATOM 19169 N N . VAL A 1 92 ? 0.004 -15.308 1.423 1.00 4.32 333 VAL A N 12
ATOM 19170 C CA . VAL A 1 92 ? 0.698 -16.525 1.038 1.00 33.45 333 VAL A CA 12
ATOM 19171 C C . VAL A 1 92 ? 1.867 -16.172 0.117 1.00 75.14 333 VAL A C 12
ATOM 19172 O O . VAL A 1 92 ? 1.680 -15.505 -0.900 1.00 63.31 333 VAL A O 12
ATOM 19185 N N . GLY A 1 93 ? 3.046 -16.635 0.505 1.00 13.10 334 GLY A N 12
ATOM 19186 C CA . GLY A 1 93 ? 4.245 -16.376 -0.274 1.00 33.11 334 GLY A CA 12
ATOM 19187 C C . GLY A 1 93 ? 4.306 -17.284 -1.504 1.00 40.20 334 GLY A C 12
ATOM 19188 O O . GLY A 1 93 ? 4.339 -18.507 -1.376 1.00 42.25 334 GLY A O 12
ATOM 19192 N N . LYS A 1 94 ? 4.319 -16.650 -2.667 1.00 62.04 335 LYS A N 12
ATOM 19193 C CA . LYS A 1 94 ? 4.376 -17.385 -3.920 1.00 31.25 335 LYS A CA 12
ATOM 19194 C C . LYS A 1 94 ? 5.451 -18.470 -3.821 1.00 15.21 335 LYS A C 12
ATOM 19195 O O . LYS A 1 94 ? 5.377 -19.486 -4.511 1.00 4.44 335 LYS A O 12
ATOM 19213 N N . CYS A 1 95 ? 6.423 -18.217 -2.958 1.00 24.23 336 CYS A N 12
ATOM 19214 C CA . CYS A 1 95 ? 7.512 -19.159 -2.760 1.00 33.51 336 CYS A CA 12
ATOM 19215 C C . CYS A 1 95 ? 8.009 -19.614 -4.133 1.00 72.44 336 CYS A C 12
ATOM 19216 O O . CYS A 1 95 ? 7.577 -20.647 -4.643 1.00 30.31 336 CYS A O 12
ATOM 19224 N N . ALA A 1 96 ? 8.910 -18.821 -4.694 1.00 32.01 337 ALA A N 12
ATOM 19225 C CA . ALA A 1 96 ? 9.470 -19.129 -5.999 1.00 23.35 337 ALA A CA 12
ATOM 19226 C C . ALA A 1 96 ? 10.797 -19.869 -5.817 1.00 20.52 337 ALA A C 12
ATOM 19227 O O . ALA A 1 96 ? 11.148 -20.257 -4.704 1.00 22.24 337 ALA A O 12
ATOM 19234 N N . ASP A 1 97 ? 11.498 -20.043 -6.928 1.00 20.14 338 ASP A N 12
ATOM 19235 C CA . ASP A 1 97 ? 12.778 -20.730 -6.905 1.00 3.20 338 ASP A CA 12
ATOM 19236 C C . ASP A 1 97 ? 13.867 -19.755 -6.451 1.00 31.32 338 ASP A C 12
ATOM 19237 O O . ASP A 1 97 ? 14.856 -19.552 -7.154 1.00 14.12 338 ASP A O 12
ATOM 19247 N N . SER A 1 98 ? 13.648 -19.179 -5.278 1.00 43.42 339 SER A N 12
ATOM 19248 C CA . SER A 1 98 ? 14.598 -18.230 -4.722 1.00 24.41 339 SER A CA 12
ATOM 19249 C C . SER A 1 98 ? 14.257 -17.945 -3.258 1.00 54.21 339 SER A C 12
ATOM 19250 O O . SER A 1 98 ? 13.090 -17.766 -2.913 1.00 34.32 339 SER A O 12
ATOM 19258 N N . ASN A 1 99 ? 15.296 -17.911 -2.437 1.00 12.40 340 ASN A N 12
ATOM 19259 C CA . ASN A 1 99 ? 15.120 -17.650 -1.018 1.00 44.23 340 ASN A CA 12
ATOM 19260 C C . ASN A 1 99 ? 14.175 -16.461 -0.836 1.00 0.31 340 ASN A C 12
ATOM 19261 O O . ASN A 1 99 ? 13.502 -16.349 0.188 1.00 65.20 340 ASN A O 12
ATOM 19272 N N . GLU A 1 100 ? 14.154 -15.602 -1.845 1.00 21.23 341 GLU A N 12
ATOM 19273 C CA . GLU A 1 100 ? 13.302 -14.425 -1.809 1.00 23.55 341 GLU A CA 12
ATOM 19274 C C . GLU A 1 100 ? 11.832 -14.831 -1.924 1.00 35.11 341 GLU A C 12
ATOM 19275 O O . GLU A 1 100 ? 11.493 -15.744 -2.675 1.00 52.05 341 GLU A O 12
ATOM 19288 N N . ILE A 1 101 ? 10.997 -14.133 -1.168 1.00 2.21 342 ILE A N 12
ATOM 19289 C CA . ILE A 1 101 ? 9.571 -14.409 -1.176 1.00 14.21 342 ILE A CA 12
ATOM 19290 C C . ILE A 1 101 ? 8.802 -13.106 -0.947 1.00 1.24 342 ILE A C 12
ATOM 19291 O O . ILE A 1 101 ? 9.201 -12.282 -0.125 1.00 20.12 342 ILE A O 12
ATOM 19307 N N . THR A 1 102 ? 7.714 -12.960 -1.688 1.00 13.21 343 THR A N 12
ATOM 19308 C CA . THR A 1 102 ? 6.886 -11.771 -1.576 1.00 12.13 343 THR A CA 12
ATOM 19309 C C . THR A 1 102 ? 5.405 -12.154 -1.532 1.00 64.31 343 THR A C 12
ATOM 19310 O O . THR A 1 102 ? 4.796 -12.410 -2.569 1.00 53.45 343 THR A O 12
ATOM 19321 N N . LEU A 1 103 ? 4.870 -12.183 -0.321 1.00 12.54 344 LEU A N 12
ATOM 19322 C CA . LEU A 1 103 ? 3.472 -12.530 -0.128 1.00 62.51 344 LEU A CA 12
ATOM 19323 C C . LEU A 1 103 ? 2.604 -11.658 -1.037 1.00 61.54 344 LEU A C 12
ATOM 19324 O O . LEU A 1 103 ? 2.789 -10.444 -1.099 1.00 55.12 344 LEU A O 12
ATOM 19340 N N . LYS A 1 104 ? 1.676 -12.312 -1.721 1.00 22.44 345 LYS A N 12
ATOM 19341 C CA . LYS A 1 104 ? 0.779 -11.612 -2.624 1.00 1.11 345 LYS A CA 12
ATOM 19342 C C . LYS A 1 104 ? -0.663 -11.796 -2.148 1.00 32.23 345 LYS A C 12
ATOM 19343 O O . LYS A 1 104 ? -1.342 -10.824 -1.820 1.00 43.25 345 LYS A O 12
ATOM 19361 N N . SER A 1 105 ? -1.089 -13.051 -2.124 1.00 51.41 346 SER A N 12
ATOM 19362 C CA . SER A 1 105 ? -2.438 -13.375 -1.693 1.00 55.25 346 SER A CA 12
ATOM 19363 C C . SER A 1 105 ? -2.840 -14.753 -2.223 1.00 40.24 346 SER A C 12
ATOM 19364 O O . SER A 1 105 ? -2.392 -15.165 -3.292 1.00 74.52 346 SER A O 12
ATOM 19372 N N . PRO A 1 106 ? -3.702 -15.445 -1.431 1.00 1.52 347 PRO A N 12
ATOM 19373 C CA . PRO A 1 106 ? -4.169 -16.767 -1.809 1.00 22.50 347 PRO A CA 12
ATOM 19374 C C . PRO A 1 106 ? -5.210 -16.683 -2.927 1.00 12.33 347 PRO A C 12
ATOM 19375 O O . PRO A 1 106 ? -5.139 -17.426 -3.904 1.00 42.12 347 PRO A O 12
ATOM 19386 N N . LEU A 1 107 ? -6.154 -15.770 -2.745 1.00 65.31 348 LEU A N 12
ATOM 19387 C CA . LEU A 1 107 ? -7.208 -15.579 -3.726 1.00 51.41 348 LEU A CA 12
ATOM 19388 C C . LEU A 1 107 ? -6.620 -15.710 -5.133 1.00 34.14 348 LEU A C 12
ATOM 19389 O O . LEU A 1 107 ? -7.088 -16.520 -5.931 1.00 62.33 348 LEU A O 12
ATOM 19405 N N . ASN A 1 5 ? 3.699 2.353 -2.409 1.00 5.40 246 ASN A N 13
ATOM 19406 C CA . ASN A 1 5 ? 2.428 1.659 -2.523 1.00 41.23 246 ASN A CA 13
ATOM 19407 C C . ASN A 1 5 ? 2.681 0.204 -2.922 1.00 33.34 246 ASN A C 13
ATOM 19408 O O . ASN A 1 5 ? 2.426 -0.185 -4.060 1.00 60.14 246 ASN A O 13
ATOM 19419 N N . ASP A 1 6 ? 3.178 -0.561 -1.961 1.00 65.32 247 ASP A N 13
ATOM 19420 C CA . ASP A 1 6 ? 3.468 -1.965 -2.197 1.00 64.44 247 ASP A CA 13
ATOM 19421 C C . ASP A 1 6 ? 3.350 -2.735 -0.880 1.00 44.41 247 ASP A C 13
ATOM 19422 O O . ASP A 1 6 ? 4.289 -2.759 -0.085 1.00 54.21 247 ASP A O 13
ATOM 19432 N N . PRO A 1 7 ? 2.159 -3.361 -0.685 1.00 10.42 248 PRO A N 13
ATOM 19433 C CA . PRO A 1 7 ? 1.906 -4.129 0.522 1.00 2.34 248 PRO A CA 13
ATOM 19434 C C . PRO A 1 7 ? 2.643 -5.469 0.484 1.00 4.11 248 PRO A C 13
ATOM 19435 O O . PRO A 1 7 ? 2.549 -6.261 1.421 1.00 54.53 248 PRO A O 13
ATOM 19446 N N . LEU A 1 8 ? 3.362 -5.682 -0.609 1.00 15.23 249 LEU A N 13
ATOM 19447 C CA . LEU A 1 8 ? 4.115 -6.912 -0.781 1.00 73.43 249 LEU A CA 13
ATOM 19448 C C . LEU A 1 8 ? 4.773 -7.293 0.546 1.00 12.04 249 LEU A C 13
ATOM 19449 O O . LEU A 1 8 ? 5.194 -6.422 1.307 1.00 71.54 249 LEU A O 13
ATOM 19465 N N . LEU A 1 9 ? 4.841 -8.594 0.785 1.00 74.51 250 LEU A N 13
ATOM 19466 C CA . LEU A 1 9 ? 5.440 -9.101 2.008 1.00 43.03 250 LEU A CA 13
ATOM 19467 C C . LEU A 1 9 ? 6.709 -9.884 1.662 1.00 13.33 250 LEU A C 13
ATOM 19468 O O . LEU A 1 9 ? 6.635 -11.036 1.238 1.00 42.23 250 LEU A O 13
ATOM 19484 N N . HIS A 1 10 ? 7.843 -9.227 1.857 1.00 14.24 251 HIS A N 13
ATOM 19485 C CA . HIS A 1 10 ? 9.125 -9.847 1.572 1.00 44.31 251 HIS A CA 13
ATOM 19486 C C . HIS A 1 10 ? 9.689 -10.472 2.850 1.00 72.15 251 HIS A C 13
ATOM 19487 O O . HIS A 1 10 ? 9.728 -9.827 3.896 1.00 14.01 251 HIS A O 13
ATOM 19501 N N . VAL A 1 11 ? 10.112 -11.721 2.722 1.00 74.31 252 VAL A N 13
ATOM 19502 C CA . VAL A 1 11 ? 10.671 -12.441 3.853 1.00 22.32 252 VAL A CA 13
ATOM 19503 C C . VAL A 1 11 ? 12.023 -13.037 3.455 1.00 41.11 252 VAL A C 13
ATOM 19504 O O . VAL A 1 11 ? 12.385 -13.033 2.279 1.00 32.43 252 VAL A O 13
ATOM 19517 N N . GLU A 1 12 ? 12.733 -13.534 4.457 1.00 31.10 253 GLU A N 13
ATOM 19518 C CA . GLU A 1 12 ? 14.037 -14.132 4.226 1.00 10.01 253 GLU A CA 13
ATOM 19519 C C . GLU A 1 12 ? 14.078 -15.552 4.794 1.00 72.24 253 GLU A C 13
ATOM 19520 O O . GLU A 1 12 ? 13.443 -15.838 5.808 1.00 41.32 253 GLU A O 13
ATOM 19533 N N . VAL A 1 13 ? 14.831 -16.405 4.115 1.00 73.24 254 VAL A N 13
ATOM 19534 C CA . VAL A 1 13 ? 14.963 -17.789 4.538 1.00 15.24 254 VAL A CA 13
ATOM 19535 C C . VAL A 1 13 ? 16.445 -18.167 4.577 1.00 54.23 254 VAL A C 13
ATOM 19536 O O . VAL A 1 13 ? 17.020 -18.540 3.556 1.00 43.03 254 VAL A O 13
ATOM 19549 N N . SER A 1 14 ? 17.020 -18.057 5.765 1.00 31.31 255 SER A N 13
ATOM 19550 C CA . SER A 1 14 ? 18.424 -18.383 5.950 1.00 52.01 255 SER A CA 13
ATOM 19551 C C . SER A 1 14 ? 18.636 -19.890 5.795 1.00 61.31 255 SER A C 13
ATOM 19552 O O . SER A 1 14 ? 19.429 -20.327 4.962 1.00 50.21 255 SER A O 13
ATOM 19560 N N . ASN A 1 15 ? 17.913 -20.644 6.610 1.00 25.23 256 ASN A N 13
ATOM 19561 C CA . ASN A 1 15 ? 18.013 -22.093 6.574 1.00 33.43 256 ASN A CA 13
ATOM 19562 C C . ASN A 1 15 ? 19.454 -22.509 6.877 1.00 35.33 256 ASN A C 13
ATOM 19563 O O . ASN A 1 15 ? 20.191 -22.906 5.977 1.00 62.34 256 ASN A O 13
ATOM 19574 N N . GLU A 1 16 ? 19.811 -22.404 8.149 1.00 61.14 257 GLU A N 13
ATOM 19575 C CA . GLU A 1 16 ? 21.151 -22.764 8.582 1.00 74.44 257 GLU A CA 13
ATOM 19576 C C . GLU A 1 16 ? 21.115 -24.061 9.393 1.00 64.34 257 GLU A C 13
ATOM 19577 O O . GLU A 1 16 ? 20.084 -24.413 9.964 1.00 42.34 257 GLU A O 13
ATOM 19590 N N . ASP A 1 17 ? 22.255 -24.737 9.417 1.00 34.33 258 ASP A N 13
ATOM 19591 C CA . ASP A 1 17 ? 22.367 -25.988 10.149 1.00 41.31 258 ASP A CA 13
ATOM 19592 C C . ASP A 1 17 ? 21.616 -25.866 11.476 1.00 30.32 258 ASP A C 13
ATOM 19593 O O . ASP A 1 17 ? 20.705 -26.646 11.752 1.00 42.23 258 ASP A O 13
ATOM 19603 N N . ASN A 1 18 ? 22.026 -24.883 12.264 1.00 53.35 259 ASN A N 13
ATOM 19604 C CA . ASN A 1 18 ? 21.403 -24.649 13.555 1.00 31.24 259 ASN A CA 13
ATOM 19605 C C . ASN A 1 18 ? 19.891 -24.845 13.431 1.00 74.15 259 ASN A C 13
ATOM 19606 O O . ASN A 1 18 ? 19.329 -25.763 14.026 1.00 73.00 259 ASN A O 13
ATOM 19617 N N . SER A 1 19 ? 19.275 -23.967 12.652 1.00 33.24 260 SER A N 13
ATOM 19618 C CA . SER A 1 19 ? 17.838 -24.032 12.442 1.00 65.13 260 SER A CA 13
ATOM 19619 C C . SER A 1 19 ? 17.424 -23.041 11.353 1.00 41.43 260 SER A C 13
ATOM 19620 O O . SER A 1 19 ? 18.275 -22.465 10.676 1.00 73.13 260 SER A O 13
ATOM 19628 N N . LEU A 1 20 ? 16.117 -22.871 11.218 1.00 70.44 261 LEU A N 13
ATOM 19629 C CA . LEU A 1 20 ? 15.579 -21.959 10.222 1.00 23.44 261 LEU A CA 13
ATOM 19630 C C . LEU A 1 20 ? 15.626 -20.531 10.768 1.00 45.33 261 LEU A C 13
ATOM 19631 O O . LEU A 1 20 ? 15.758 -20.327 11.974 1.00 54.24 261 LEU A O 13
ATOM 19647 N N . HIS A 1 21 ? 15.517 -19.578 9.853 1.00 30.32 262 HIS A N 13
ATOM 19648 C CA . HIS A 1 21 ? 15.546 -18.175 10.227 1.00 15.43 262 HIS A CA 13
ATOM 19649 C C . HIS A 1 21 ? 14.678 -17.368 9.259 1.00 12.33 262 HIS A C 13
ATOM 19650 O O . HIS A 1 21 ? 15.089 -17.092 8.133 1.00 3.35 262 HIS A O 13
ATOM 19664 N N . PHE A 1 22 ? 13.493 -17.012 9.733 1.00 32.12 263 PHE A N 13
ATOM 19665 C CA . PHE A 1 22 ? 12.563 -16.242 8.924 1.00 63.41 263 PHE A CA 13
ATOM 19666 C C . PHE A 1 22 ? 12.305 -14.868 9.544 1.00 52.32 263 PHE A C 13
ATOM 19667 O O . PHE A 1 22 ? 12.012 -14.765 10.734 1.00 4.41 263 PHE A O 13
ATOM 19684 N N . ILE A 1 23 ? 12.422 -13.846 8.709 1.00 40.14 264 ILE A N 13
ATOM 19685 C CA . ILE A 1 23 ? 12.205 -12.482 9.160 1.00 54.24 264 ILE A CA 13
ATOM 19686 C C . ILE A 1 23 ? 11.271 -11.768 8.180 1.00 32.12 264 ILE A C 13
ATOM 19687 O O . ILE A 1 23 ? 11.682 -11.399 7.081 1.00 24.32 264 ILE A O 13
ATOM 19703 N N . LEU A 1 24 ? 10.031 -11.595 8.614 1.00 50.30 265 LEU A N 13
ATOM 19704 C CA . LEU A 1 24 ? 9.035 -10.932 7.789 1.00 4.41 265 LEU A CA 13
ATOM 19705 C C . LEU A 1 24 ? 8.964 -9.452 8.174 1.00 72.54 265 LEU A C 13
ATOM 19706 O O . LEU A 1 24 ? 8.812 -9.119 9.348 1.00 62.31 265 LEU A O 13
ATOM 19722 N N . TYR A 1 25 ? 9.076 -8.605 7.162 1.00 44.24 266 TYR A N 13
ATOM 19723 C CA . TYR A 1 25 ? 9.026 -7.169 7.379 1.00 44.10 266 TYR A CA 13
ATOM 19724 C C . TYR A 1 25 ? 7.786 -6.558 6.724 1.00 34.13 266 TYR A C 13
ATOM 19725 O O . TYR A 1 25 ? 7.662 -6.556 5.500 1.00 25.24 266 TYR A O 13
ATOM 19743 N N . ASN A 1 26 ? 6.898 -6.055 7.569 1.00 55.53 267 ASN A N 13
ATOM 19744 C CA . ASN A 1 26 ? 5.671 -5.442 7.088 1.00 72.25 267 ASN A CA 13
ATOM 19745 C C . ASN A 1 26 ? 5.997 -4.092 6.447 1.00 42.40 267 ASN A C 13
ATOM 19746 O O . ASN A 1 26 ? 5.954 -3.058 7.113 1.00 72.23 267 ASN A O 13
ATOM 19757 N N . LYS A 1 27 ? 6.317 -4.144 5.162 1.00 13.12 268 LYS A N 13
ATOM 19758 C CA . LYS A 1 27 ? 6.650 -2.937 4.424 1.00 23.44 268 LYS A CA 13
ATOM 19759 C C . LYS A 1 27 ? 5.407 -2.435 3.687 1.00 20.52 268 LYS A C 13
ATOM 19760 O O . LYS A 1 27 ? 5.514 -1.843 2.615 1.00 51.23 268 LYS A O 13
ATOM 19778 N N . THR A 1 28 ? 4.256 -2.691 4.292 1.00 62.11 269 THR A N 13
ATOM 19779 C CA . THR A 1 28 ? 2.994 -2.273 3.706 1.00 10.33 269 THR A CA 13
ATOM 19780 C C . THR A 1 28 ? 2.465 -1.024 4.415 1.00 45.13 269 THR A C 13
ATOM 19781 O O . THR A 1 28 ? 2.623 -0.879 5.626 1.00 21.41 269 THR A O 13
ATOM 19792 N N . ASN A 1 29 ? 1.849 -0.153 3.629 1.00 22.10 270 ASN A N 13
ATOM 19793 C CA . ASN A 1 29 ? 1.297 1.079 4.166 1.00 75.11 270 ASN A CA 13
ATOM 19794 C C . ASN A 1 29 ? 0.488 0.764 5.426 1.00 23.51 270 ASN A C 13
ATOM 19795 O O . ASN A 1 29 ? 0.720 1.354 6.480 1.00 31.43 270 ASN A O 13
ATOM 19806 N N . ILE A 1 30 ? -0.444 -0.166 5.276 1.00 65.24 271 ILE A N 13
ATOM 19807 C CA . ILE A 1 30 ? -1.287 -0.567 6.389 1.00 74.15 271 ILE A CA 13
ATOM 19808 C C . ILE A 1 30 ? -0.416 -1.169 7.493 1.00 41.51 271 ILE A C 13
ATOM 19809 O O . ILE A 1 30 ? 0.797 -1.293 7.333 1.00 44.51 271 ILE A O 13
ATOM 19825 N N . ILE A 1 31 ? -1.069 -1.526 8.589 1.00 63.20 272 ILE A N 13
ATOM 19826 C CA . ILE A 1 31 ? -0.368 -2.112 9.720 1.00 55.44 272 ILE A CA 13
ATOM 19827 C C . ILE A 1 31 ? -0.911 -3.519 9.977 1.00 14.32 272 ILE A C 13
ATOM 19828 O O . ILE A 1 31 ? -2.122 -3.734 9.955 1.00 32.35 272 ILE A O 13
ATOM 19844 N N . ILE A 1 32 ? 0.011 -4.440 10.215 1.00 13.21 273 ILE A N 13
ATOM 19845 C CA . ILE A 1 32 ? -0.360 -5.820 10.477 1.00 72.15 273 ILE A CA 13
ATOM 19846 C C . ILE A 1 32 ? -1.184 -5.887 11.764 1.00 20.21 273 ILE A C 13
ATOM 19847 O O . ILE A 1 32 ? -0.884 -5.193 12.734 1.00 22.12 273 ILE A O 13
ATOM 19863 N N . PRO A 1 33 ? -2.233 -6.752 11.731 1.00 55.54 274 PRO A N 13
ATOM 19864 C CA . PRO A 1 33 ? -3.103 -6.918 12.883 1.00 63.31 274 PRO A CA 13
ATOM 19865 C C . PRO A 1 33 ? -2.415 -7.741 13.974 1.00 21.40 274 PRO A C 13
ATOM 19866 O O . PRO A 1 33 ? -2.628 -7.505 15.162 1.00 4.32 274 PRO A O 13
ATOM 19877 N N . GLY A 1 34 ? -1.604 -8.691 13.532 1.00 71.34 275 GLY A N 13
ATOM 19878 C CA . GLY A 1 34 ? -0.884 -9.551 14.456 1.00 44.34 275 GLY A CA 13
ATOM 19879 C C . GLY A 1 34 ? -1.729 -10.764 14.849 1.00 51.22 275 GLY A C 13
ATOM 19880 O O . GLY A 1 34 ? -2.879 -10.886 14.429 1.00 0.35 275 GLY A O 13
ATOM 19884 N N . ASN A 1 35 ? -1.126 -11.630 15.649 1.00 34.45 276 ASN A N 13
ATOM 19885 C CA . ASN A 1 35 ? -1.810 -12.830 16.104 1.00 45.30 276 ASN A CA 13
ATOM 19886 C C . ASN A 1 35 ? -2.051 -13.757 14.911 1.00 12.21 276 ASN A C 13
ATOM 19887 O O . ASN A 1 35 ? -2.998 -14.542 14.912 1.00 12.32 276 ASN A O 13
ATOM 19898 N N . CYS A 1 36 ? -1.178 -13.635 13.922 1.00 73.42 277 CYS A N 13
ATOM 19899 C CA . CYS A 1 36 ? -1.285 -14.453 12.725 1.00 1.22 277 CYS A CA 13
ATOM 19900 C C . CYS A 1 36 ? -0.810 -15.867 13.065 1.00 4.33 277 CYS A C 13
ATOM 19901 O O . CYS A 1 36 ? -0.475 -16.153 14.214 1.00 61.43 277 CYS A O 13
ATOM 19909 N N . THR A 1 37 ? -0.795 -16.713 12.046 1.00 12.00 278 THR A N 13
ATOM 19910 C CA . THR A 1 37 ? -0.367 -18.090 12.223 1.00 65.13 278 THR A CA 13
ATOM 19911 C C . THR A 1 37 ? 0.159 -18.658 10.903 1.00 30.40 278 THR A C 13
ATOM 19912 O O . THR A 1 37 ? -0.622 -19.059 10.041 1.00 64.11 278 THR A O 13
ATOM 19923 N N . PHE A 1 38 ? 1.479 -18.675 10.787 1.00 74.23 279 PHE A N 13
ATOM 19924 C CA . PHE A 1 38 ? 2.118 -19.188 9.587 1.00 53.24 279 PHE A CA 13
ATOM 19925 C C . PHE A 1 38 ? 1.647 -20.611 9.280 1.00 25.33 279 PHE A C 13
ATOM 19926 O O . PHE A 1 38 ? 0.970 -21.234 10.096 1.00 15.12 279 PHE A O 13
ATOM 19943 N N . GLU A 1 39 ? 2.026 -21.085 8.102 1.00 1.33 280 GLU A N 13
ATOM 19944 C CA . GLU A 1 39 ? 1.652 -22.423 7.678 1.00 33.11 280 GLU A CA 13
ATOM 19945 C C . GLU A 1 39 ? 2.574 -22.901 6.555 1.00 72.33 280 GLU A C 13
ATOM 19946 O O . GLU A 1 39 ? 2.239 -22.779 5.378 1.00 73.15 280 GLU A O 13
ATOM 19959 N N . PHE A 1 40 ? 3.717 -23.436 6.958 1.00 40.11 281 PHE A N 13
ATOM 19960 C CA . PHE A 1 40 ? 4.690 -23.933 6.000 1.00 52.01 281 PHE A CA 13
ATOM 19961 C C . PHE A 1 40 ? 4.868 -25.447 6.135 1.00 40.44 281 PHE A C 13
ATOM 19962 O O . PHE A 1 40 ? 5.019 -25.961 7.241 1.00 23.45 281 PHE A O 13
ATOM 19979 N N . SER A 1 41 ? 4.844 -26.117 4.992 1.00 21.11 282 SER A N 13
ATOM 19980 C CA . SER A 1 41 ? 5.001 -27.561 4.969 1.00 62.54 282 SER A CA 13
ATOM 19981 C C . SER A 1 41 ? 6.092 -27.953 3.969 1.00 33.14 282 SER A C 13
ATOM 19982 O O . SER A 1 41 ? 6.788 -27.091 3.436 1.00 64.11 282 SER A O 13
ATOM 19990 N N . SER A 1 42 ? 6.206 -29.254 3.746 1.00 34.13 283 SER A N 13
ATOM 19991 C CA . SER A 1 42 ? 7.200 -29.770 2.821 1.00 75.53 283 SER A CA 13
ATOM 19992 C C . SER A 1 42 ? 6.654 -31.007 2.103 1.00 52.40 283 SER A C 13
ATOM 19993 O O . SER A 1 42 ? 5.679 -31.608 2.550 1.00 74.41 283 SER A O 13
ATOM 20001 N N . GLN A 1 43 ? 7.307 -31.349 1.002 1.00 11.31 284 GLN A N 13
ATOM 20002 C CA . GLN A 1 43 ? 6.899 -32.502 0.218 1.00 24.32 284 GLN A CA 13
ATOM 20003 C C . GLN A 1 43 ? 7.350 -33.795 0.902 1.00 12.30 284 GLN A C 13
ATOM 20004 O O . GLN A 1 43 ? 7.020 -34.889 0.448 1.00 75.11 284 GLN A O 13
ATOM 20018 N N . ILE A 1 44 ? 8.097 -33.625 1.983 1.00 70.30 285 ILE A N 13
ATOM 20019 C CA . ILE A 1 44 ? 8.596 -34.765 2.734 1.00 50.21 285 ILE A CA 13
ATOM 20020 C C . ILE A 1 44 ? 8.035 -34.718 4.157 1.00 51.34 285 ILE A C 13
ATOM 20021 O O . ILE A 1 44 ? 7.610 -35.739 4.694 1.00 24.24 285 ILE A O 13
ATOM 20037 N N . SER A 1 45 ? 8.051 -33.521 4.726 1.00 63.34 286 SER A N 13
ATOM 20038 C CA . SER A 1 45 ? 7.549 -33.328 6.075 1.00 4.34 286 SER A CA 13
ATOM 20039 C C . SER A 1 45 ? 6.100 -32.840 6.030 1.00 41.52 286 SER A C 13
ATOM 20040 O O . SER A 1 45 ? 5.544 -32.634 4.952 1.00 2.20 286 SER A O 13
ATOM 20048 N N . GLU A 1 46 ? 5.530 -32.668 7.213 1.00 35.22 287 GLU A N 13
ATOM 20049 C CA . GLU A 1 46 ? 4.156 -32.208 7.322 1.00 34.11 287 GLU A CA 13
ATOM 20050 C C . GLU A 1 46 ? 4.118 -30.691 7.518 1.00 73.12 287 GLU A C 13
ATOM 20051 O O . GLU A 1 46 ? 5.154 -30.063 7.732 1.00 75.32 287 GLU A O 13
ATOM 20064 N N . VAL A 1 47 ? 2.913 -30.146 7.437 1.00 32.14 288 VAL A N 13
ATOM 20065 C CA . VAL A 1 47 ? 2.726 -28.715 7.603 1.00 4.40 288 VAL A CA 13
ATOM 20066 C C . VAL A 1 47 ? 2.933 -28.345 9.073 1.00 13.52 288 VAL A C 13
ATOM 20067 O O . VAL A 1 47 ? 2.910 -29.212 9.945 1.00 60.45 288 VAL A O 13
ATOM 20080 N N . PHE A 1 48 ? 3.129 -27.055 9.304 1.00 41.33 289 PHE A N 13
ATOM 20081 C CA . PHE A 1 48 ? 3.339 -26.559 10.653 1.00 22.13 289 PHE A CA 13
ATOM 20082 C C . PHE A 1 48 ? 2.762 -25.152 10.817 1.00 51.43 289 PHE A C 13
ATOM 20083 O O . PHE A 1 48 ? 2.962 -24.291 9.961 1.00 61.44 289 PHE A O 13
ATOM 20100 N N . SER A 1 49 ? 2.057 -24.960 11.922 1.00 32.51 290 SER A N 13
ATOM 20101 C CA . SER A 1 49 ? 1.449 -23.672 12.209 1.00 60.23 290 SER A CA 13
ATOM 20102 C C . SER A 1 49 ? 2.074 -23.067 13.467 1.00 31.24 290 SER A C 13
ATOM 20103 O O . SER A 1 49 ? 1.965 -23.635 14.553 1.00 2.12 290 SER A O 13
ATOM 20111 N N . ILE A 1 50 ? 2.715 -21.923 13.280 1.00 53.12 291 ILE A N 13
ATOM 20112 C CA . ILE A 1 50 ? 3.357 -21.235 14.387 1.00 41.44 291 ILE A CA 13
ATOM 20113 C C . ILE A 1 50 ? 2.532 -20.003 14.764 1.00 54.12 291 ILE A C 13
ATOM 20114 O O . ILE A 1 50 ? 2.198 -19.188 13.905 1.00 73.21 291 ILE A O 13
ATOM 20130 N N . LYS A 1 51 ? 2.226 -19.906 16.049 1.00 1.13 292 LYS A N 13
ATOM 20131 C CA . LYS A 1 51 ? 1.446 -18.787 16.551 1.00 71.32 292 LYS A CA 13
ATOM 20132 C C . LYS A 1 51 ? 2.298 -17.517 16.507 1.00 15.14 292 LYS A C 13
ATOM 20133 O O . LYS A 1 51 ? 3.234 -17.366 17.290 1.00 23.32 292 LYS A O 13
ATOM 20151 N N . MET A 1 52 ? 1.942 -16.635 15.584 1.00 34.55 293 MET A N 13
ATOM 20152 C CA . MET A 1 52 ? 2.662 -15.383 15.429 1.00 55.03 293 MET A CA 13
ATOM 20153 C C . MET A 1 52 ? 2.308 -14.404 16.550 1.00 15.00 293 MET A C 13
ATOM 20154 O O . MET A 1 52 ? 1.148 -14.301 16.946 1.00 35.31 293 MET A O 13
ATOM 20168 N N . GLY A 1 53 ? 3.329 -13.709 17.030 1.00 74.40 294 GLY A N 13
ATOM 20169 C CA . GLY A 1 53 ? 3.140 -12.742 18.098 1.00 71.22 294 GLY A CA 13
ATOM 20170 C C . GLY A 1 53 ? 1.817 -11.991 17.930 1.00 23.42 294 GLY A C 13
ATOM 20171 O O . GLY A 1 53 ? 1.397 -11.709 16.809 1.00 23.31 294 GLY A O 13
ATOM 20175 N N . PRO A 1 54 ? 1.181 -11.681 19.092 1.00 62.34 295 PRO A N 13
ATOM 20176 C CA . PRO A 1 54 ? -0.085 -10.969 19.084 1.00 0.32 295 PRO A CA 13
ATOM 20177 C C . PRO A 1 54 ? 0.121 -9.487 18.761 1.00 22.51 295 PRO A C 13
ATOM 20178 O O . PRO A 1 54 ? -0.791 -8.822 18.274 1.00 15.34 295 PRO A O 13
ATOM 20189 N N . HIS A 1 55 ? 1.326 -9.015 19.045 1.00 40.02 296 HIS A N 13
ATOM 20190 C CA . HIS A 1 55 ? 1.664 -7.625 18.790 1.00 13.23 296 HIS A CA 13
ATOM 20191 C C . HIS A 1 55 ? 1.883 -7.416 17.291 1.00 71.15 296 HIS A C 13
ATOM 20192 O O . HIS A 1 55 ? 2.449 -8.276 16.617 1.00 54.44 296 HIS A O 13
ATOM 20206 N N . GLU A 1 56 ? 1.423 -6.269 16.812 1.00 63.41 297 GLU A N 13
ATOM 20207 C CA . GLU A 1 56 ? 1.562 -5.937 15.404 1.00 11.33 297 GLU A CA 13
ATOM 20208 C C . GLU A 1 56 ? 3.041 -5.837 15.025 1.00 31.25 297 GLU A C 13
ATOM 20209 O O . GLU A 1 56 ? 3.915 -6.133 15.839 1.00 71.01 297 GLU A O 13
ATOM 20222 N N . ILE A 1 57 ? 3.276 -5.420 13.790 1.00 13.22 298 ILE A N 13
ATOM 20223 C CA . ILE A 1 57 ? 4.634 -5.278 13.294 1.00 51.33 298 ILE A CA 13
ATOM 20224 C C . ILE A 1 57 ? 4.949 -3.793 13.102 1.00 45.01 298 ILE A C 13
ATOM 20225 O O . ILE A 1 57 ? 5.688 -3.205 13.890 1.00 44.10 298 ILE A O 13
ATOM 20241 N N . GLY A 1 58 ? 4.374 -3.229 12.050 1.00 33.51 299 GLY A N 13
ATOM 20242 C CA . GLY A 1 58 ? 4.584 -1.825 11.745 1.00 42.43 299 GLY A CA 13
ATOM 20243 C C . GLY A 1 58 ? 5.138 -1.648 10.329 1.00 30.14 299 GLY A C 13
ATOM 20244 O O . GLY A 1 58 ? 5.638 -2.600 9.731 1.00 15.22 299 GLY A O 13
ATOM 20248 N N . ILE A 1 59 ? 5.031 -0.424 9.835 1.00 53.32 300 ILE A N 13
ATOM 20249 C CA . ILE A 1 59 ? 5.514 -0.110 8.501 1.00 64.21 300 ILE A CA 13
ATOM 20250 C C . ILE A 1 59 ? 7.0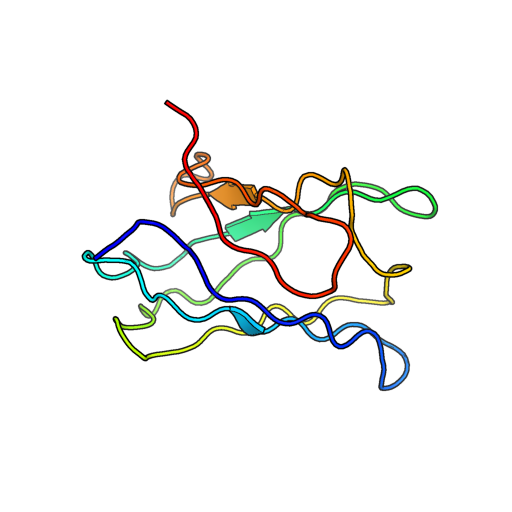25 -0.347 8.442 1.00 31.03 300 ILE A C 13
ATOM 20251 O O . ILE A 1 59 ? 7.562 -0.696 7.392 1.00 52.41 300 ILE A O 13
ATOM 20267 N N . LYS A 1 60 ? 7.668 -0.148 9.584 1.00 75.23 301 LYS A N 13
ATOM 20268 C CA . LYS A 1 60 ? 9.106 -0.336 9.675 1.00 15.24 301 LYS A CA 13
ATOM 20269 C C . LYS A 1 60 ? 9.401 -1.567 10.535 1.00 42.42 301 LYS A C 13
ATOM 20270 O O . LYS A 1 60 ? 10.470 -2.165 10.422 1.00 72.05 301 LYS A O 13
ATOM 20288 N N . GLY A 1 61 ? 8.435 -1.908 11.375 1.00 43.10 302 GLY A N 13
ATOM 20289 C CA . GLY A 1 61 ? 8.579 -3.057 12.253 1.00 14.42 302 GLY A CA 13
ATOM 20290 C C . GLY A 1 61 ? 8.807 -4.338 11.448 1.00 55.51 302 GLY A C 13
ATOM 20291 O O . GLY A 1 61 ? 8.572 -4.366 10.241 1.00 75.21 302 GLY A O 13
ATOM 20295 N N . GLN A 1 62 ? 9.261 -5.366 12.148 1.00 5.15 303 GLN A N 13
ATOM 20296 C CA . GLN A 1 62 ? 9.524 -6.646 11.514 1.00 73.42 303 GLN A CA 13
ATOM 20297 C C . GLN A 1 62 ? 8.892 -7.780 12.325 1.00 42.14 303 GLN A C 13
ATOM 20298 O O . GLN A 1 62 ? 8.265 -7.537 13.354 1.00 2.45 303 GLN A O 13
ATOM 20312 N N . LYS A 1 63 ? 9.079 -8.994 11.829 1.00 24.42 304 LYS A N 13
ATOM 20313 C CA . LYS A 1 63 ? 8.536 -10.166 12.495 1.00 72.12 304 LYS A CA 13
ATOM 20314 C C . LYS A 1 63 ? 9.520 -11.329 12.356 1.00 44.11 304 LYS A C 13
ATOM 20315 O O . LYS A 1 63 ? 10.186 -11.464 11.330 1.00 32.33 304 LYS A O 13
ATOM 20333 N N . GLU A 1 64 ? 9.582 -12.139 13.403 1.00 50.52 305 GLU A N 13
ATOM 20334 C CA . GLU A 1 64 ? 10.474 -13.285 13.411 1.00 61.45 305 GLU A CA 13
ATOM 20335 C C . GLU A 1 64 ? 9.668 -14.585 13.400 1.00 35.55 305 GLU A C 13
ATOM 20336 O O . GLU A 1 64 ? 8.607 -14.667 14.018 1.00 1.04 305 GLU A O 13
ATOM 20349 N N . LEU A 1 65 ? 10.201 -15.570 12.692 1.00 12.11 306 LEU A N 13
ATOM 20350 C CA . LEU A 1 65 ? 9.544 -16.862 12.593 1.00 32.24 306 LEU A CA 13
ATOM 20351 C C . LEU A 1 65 ? 10.597 -17.970 12.645 1.00 63.40 306 LEU A C 13
ATOM 20352 O O . LEU A 1 65 ? 10.752 -18.730 11.690 1.00 53.11 306 LEU A O 13
ATOM 20368 N N . TRP A 1 66 ? 11.295 -18.028 13.770 1.00 40.22 307 TRP A N 13
ATOM 20369 C CA . TRP A 1 66 ? 12.330 -19.030 13.958 1.00 34.55 307 TRP A CA 13
ATOM 20370 C C . TRP A 1 66 ? 11.650 -20.397 14.065 1.00 72.00 307 TRP A C 13
ATOM 20371 O O . TRP A 1 66 ? 10.852 -20.628 14.972 1.00 73.31 307 TRP A O 13
ATOM 20392 N N . PHE A 1 67 ? 11.991 -21.267 13.126 1.00 41.13 308 PHE A N 13
ATOM 20393 C CA . PHE A 1 67 ? 11.424 -22.604 13.103 1.00 73.45 308 PHE A CA 13
ATOM 20394 C C . PHE A 1 67 ? 12.488 -23.657 13.420 1.00 72.02 308 PHE A C 13
ATOM 20395 O O . PHE A 1 67 ? 13.679 -23.352 13.445 1.00 22.34 308 PHE A O 13
ATOM 20412 N N . PHE A 1 68 ? 12.019 -24.874 13.654 1.00 63.03 309 PHE A N 13
ATOM 20413 C CA . PHE A 1 68 ? 12.916 -25.973 13.968 1.00 33.43 309 PHE A CA 13
ATOM 20414 C C . PHE A 1 68 ? 12.286 -27.318 13.598 1.00 52.31 309 PHE A C 13
ATOM 20415 O O . PHE A 1 68 ? 11.070 -27.415 13.441 1.00 32.43 309 PHE A O 13
ATOM 20432 N N . PRO A 1 69 ? 13.165 -28.347 13.465 1.00 33.12 310 PRO A N 13
ATOM 20433 C CA . PRO A 1 69 ? 14.589 -28.146 13.668 1.00 3.22 310 PRO A CA 13
ATOM 20434 C C . PRO A 1 69 ? 15.214 -27.413 12.479 1.00 24.32 310 PRO A C 13
ATOM 20435 O O . PRO A 1 69 ? 16.065 -26.543 12.659 1.00 23.42 310 PRO A O 13
ATOM 20446 N N . SER A 1 70 ? 14.768 -27.792 11.291 1.00 40.03 311 SER A N 13
ATOM 20447 C CA . SER A 1 70 ? 15.273 -27.182 10.072 1.00 11.24 311 SER A CA 13
ATOM 20448 C C . SER A 1 70 ? 14.673 -27.879 8.850 1.00 33.41 311 SER A C 13
ATOM 20449 O O . SER A 1 70 ? 14.650 -29.107 8.780 1.00 22.34 311 SER A O 13
ATOM 20457 N N . LEU A 1 71 ? 14.201 -27.066 7.917 1.00 70.03 312 LEU A N 13
ATOM 20458 C CA . LEU A 1 71 ? 13.602 -27.590 6.701 1.00 41.43 312 LEU A CA 13
ATOM 20459 C C . LEU A 1 71 ? 14.483 -27.223 5.505 1.00 62.22 312 LEU A C 13
ATOM 20460 O O . LEU A 1 71 ? 15.270 -26.281 5.575 1.00 43.33 312 LEU A O 13
ATOM 20476 N N . PRO A 1 72 ? 14.317 -28.008 4.407 1.00 52.15 313 PRO A N 13
ATOM 20477 C CA . PRO A 1 72 ? 15.088 -27.776 3.197 1.00 54.40 313 PRO A CA 13
ATOM 20478 C C . PRO A 1 72 ? 14.568 -26.550 2.443 1.00 42.13 313 PRO A C 13
ATOM 20479 O O . PRO A 1 72 ? 13.372 -26.265 2.463 1.00 12.23 313 PRO A O 13
ATOM 20490 N N . THR A 1 73 ? 15.493 -25.858 1.794 1.00 5.24 314 THR A N 13
ATOM 20491 C CA . THR A 1 73 ? 15.144 -24.669 1.035 1.00 70.53 314 THR A CA 13
ATOM 20492 C C . THR A 1 73 ? 15.776 -24.722 -0.357 1.00 43.55 314 THR A C 13
ATOM 20493 O O . THR A 1 73 ? 16.695 -25.503 -0.597 1.00 63.01 314 THR A O 13
ATOM 20504 N N . PRO A 1 74 ? 15.245 -23.857 -1.263 1.00 11.33 315 PRO A N 13
ATOM 20505 C CA . PRO A 1 74 ? 14.158 -22.965 -0.897 1.00 13.22 315 PRO A CA 13
ATOM 20506 C C . PRO A 1 74 ? 12.834 -23.726 -0.795 1.00 64.15 315 PRO A C 13
ATOM 20507 O O . PRO A 1 74 ? 12.776 -24.919 -1.089 1.00 64.22 315 PRO A O 13
ATOM 20518 N N . LEU A 1 75 ? 11.804 -23.005 -0.379 1.00 0.11 316 LEU A N 13
ATOM 20519 C CA . LEU A 1 75 ? 10.485 -23.597 -0.235 1.00 60.33 316 LEU A CA 13
ATOM 20520 C C . LEU A 1 75 ? 9.688 -23.375 -1.522 1.00 52.51 316 LEU A C 13
ATOM 20521 O O . LEU A 1 75 ? 8.686 -22.661 -1.520 1.00 50.11 316 LEU A O 13
ATOM 20537 N N . SER A 1 76 ? 10.163 -23.998 -2.590 1.00 74.50 317 SER A N 13
ATOM 20538 C CA . SER A 1 76 ? 9.507 -23.877 -3.881 1.00 33.31 317 SER A CA 13
ATOM 20539 C C . SER A 1 76 ? 8.286 -24.798 -3.936 1.00 12.11 317 SER A C 13
ATOM 20540 O O . SER A 1 76 ? 8.399 -25.999 -3.698 1.00 35.35 317 SER A O 13
ATOM 20548 N N . ASN A 1 77 ? 7.147 -24.199 -4.252 1.00 31.13 318 ASN A N 13
ATOM 20549 C CA . ASN A 1 77 ? 5.906 -24.950 -4.341 1.00 62.11 318 ASN A CA 13
ATOM 20550 C C . ASN A 1 77 ? 5.431 -25.311 -2.932 1.00 62.53 318 ASN A C 13
ATOM 20551 O O . ASN A 1 77 ? 4.768 -26.329 -2.739 1.00 24.42 318 ASN A O 13
ATOM 20562 N N . TYR A 1 78 ? 5.789 -24.457 -1.985 1.00 33.44 319 TYR A N 13
ATOM 20563 C CA . TYR A 1 78 ? 5.407 -24.674 -0.599 1.00 43.13 319 TYR A CA 13
ATOM 20564 C C . TYR A 1 78 ? 4.374 -23.640 -0.147 1.00 74.52 319 TYR A C 13
ATOM 20565 O O . TYR A 1 78 ? 4.528 -22.448 -0.407 1.00 73.24 319 TYR A O 13
ATOM 20583 N N . THR A 1 79 ? 3.343 -24.135 0.522 1.00 73.40 320 THR A N 13
ATOM 20584 C CA . THR A 1 79 ? 2.284 -23.270 1.013 1.00 52.23 320 THR A CA 13
ATOM 20585 C C . THR A 1 79 ? 2.876 -22.077 1.766 1.00 21.21 320 THR A C 13
ATOM 20586 O O . THR A 1 79 ? 2.731 -20.933 1.338 1.00 71.45 320 THR A O 13
ATOM 20597 N N . MET A 1 80 ? 3.531 -22.385 2.876 1.00 62.33 321 MET A N 13
ATOM 20598 C CA . MET A 1 80 ? 4.146 -21.353 3.693 1.00 61.11 321 MET A CA 13
ATOM 20599 C C . MET A 1 80 ? 3.348 -20.049 3.621 1.00 24.44 321 MET A C 13
ATOM 20600 O O . MET A 1 80 ? 3.927 -18.969 3.519 1.00 54.41 321 MET A O 13
ATOM 20614 N N . LYS A 1 81 ? 2.033 -20.194 3.678 1.00 33.23 322 LYS A N 13
ATOM 20615 C CA . LYS A 1 81 ? 1.150 -19.042 3.621 1.00 12.52 322 LYS A CA 13
ATOM 20616 C C . LYS A 1 81 ? 1.089 -18.382 5.001 1.00 61.34 322 LYS A C 13
ATOM 20617 O O . LYS A 1 81 ? 1.970 -18.593 5.833 1.00 63.05 322 LYS A O 13
ATOM 20635 N N . VAL A 1 82 ? 0.041 -17.597 5.200 1.00 35.54 323 VAL A N 13
ATOM 20636 C CA . VAL A 1 82 ? -0.147 -16.906 6.465 1.00 64.04 323 VAL A CA 13
ATOM 20637 C C . VAL A 1 82 ? -1.641 -16.678 6.700 1.00 51.44 323 VAL A C 13
ATOM 20638 O O . VAL A 1 82 ? -2.354 -16.237 5.800 1.00 53.43 323 VAL A O 13
ATOM 20651 N N . VAL A 1 83 ? -2.071 -16.988 7.914 1.00 42.01 324 VAL A N 13
ATOM 20652 C CA . VAL A 1 83 ? -3.468 -16.822 8.279 1.00 64.14 324 VAL A CA 13
ATOM 20653 C C . VAL A 1 83 ? -3.590 -15.706 9.318 1.00 44.00 324 VAL A C 13
ATOM 20654 O O . VAL A 1 83 ? -2.586 -15.134 9.740 1.00 11.42 324 VAL A O 13
ATOM 20667 N N . ASN A 1 84 ? -4.828 -15.430 9.700 1.00 22.04 325 ASN A N 13
ATOM 20668 C CA . ASN A 1 84 ? -5.094 -14.393 10.682 1.00 11.44 325 ASN A CA 13
ATOM 20669 C C . ASN A 1 84 ? -5.609 -15.037 11.971 1.00 10.52 325 ASN A C 13
ATOM 20670 O O . ASN A 1 84 ? -5.605 -16.259 12.103 1.00 73.51 325 ASN A O 13
ATOM 20681 N N . GLN A 1 85 ? -6.040 -14.184 12.890 1.00 62.24 326 GLN A N 13
ATOM 20682 C CA . GLN A 1 85 ? -6.557 -14.655 14.163 1.00 2.34 326 GLN A CA 13
ATOM 20683 C C . GLN A 1 85 ? -7.912 -15.337 13.967 1.00 52.12 326 GLN A C 13
ATOM 20684 O O . GLN A 1 85 ? -8.504 -15.837 14.922 1.00 23.23 326 GLN A O 13
ATOM 20698 N N . ASP A 1 86 ? -8.365 -15.335 12.722 1.00 65.24 327 ASP A N 13
ATOM 20699 C CA . ASP A 1 86 ? -9.639 -15.948 12.387 1.00 11.25 327 ASP A CA 13
ATOM 20700 C C . ASP A 1 86 ? -9.395 -17.350 11.825 1.00 4.52 327 ASP A C 13
ATOM 20701 O O . ASP A 1 86 ? -10.337 -18.111 11.614 1.00 14.22 327 ASP A O 13
ATOM 20711 N N . GLY A 1 87 ? -8.124 -17.648 11.599 1.00 62.13 328 GLY A N 13
ATOM 20712 C CA . GLY A 1 87 ? -7.743 -18.945 11.065 1.00 13.11 328 GLY A CA 13
ATOM 20713 C C . GLY A 1 87 ? -8.080 -19.045 9.576 1.00 65.12 328 GLY A C 13
ATOM 20714 O O . GLY A 1 87 ? -8.778 -19.966 9.154 1.00 43.21 328 GLY A O 13
ATOM 20718 N N . GLU A 1 88 ? -7.567 -18.085 8.820 1.00 10.03 329 GLU A N 13
ATOM 20719 C CA . GLU A 1 88 ? -7.804 -18.053 7.387 1.00 32.40 329 GLU A CA 13
ATOM 20720 C C . GLU A 1 88 ? -6.616 -17.413 6.666 1.00 12.24 329 GLU A C 13
ATOM 20721 O O . GLU A 1 88 ? -6.168 -16.331 7.042 1.00 2.21 329 GLU A O 13
ATOM 20734 N N . THR A 1 89 ? -6.140 -18.108 5.644 1.00 74.11 330 THR A N 13
ATOM 20735 C CA . THR A 1 89 ? -5.013 -17.621 4.867 1.00 11.43 330 THR A CA 13
ATOM 20736 C C . THR A 1 89 ? -5.382 -16.320 4.150 1.00 31.52 330 THR A C 13
ATOM 20737 O O . THR A 1 89 ? -6.227 -16.318 3.257 1.00 74.54 330 THR A O 13
ATOM 20748 N N . ILE A 1 90 ? -4.730 -15.246 4.569 1.00 41.23 331 ILE A N 13
ATOM 20749 C CA . ILE A 1 90 ? -4.979 -13.942 3.978 1.00 43.15 331 ILE A CA 13
ATOM 20750 C C . ILE A 1 90 ? -4.011 -13.722 2.813 1.00 3.53 331 ILE A C 13
ATOM 20751 O O . ILE A 1 90 ? -4.364 -13.090 1.819 1.00 50.13 331 ILE A O 13
ATOM 20767 N N . LEU A 1 91 ? -2.809 -14.255 2.976 1.00 43.41 332 LEU A N 13
ATOM 20768 C CA . LEU A 1 91 ? -1.787 -14.124 1.951 1.00 72.02 332 LEU A CA 13
ATOM 20769 C C . LEU A 1 91 ? -1.055 -15.458 1.794 1.00 60.22 332 LEU A C 13
ATOM 20770 O O . LEU A 1 91 ? -1.173 -16.339 2.644 1.00 34.20 332 LEU A O 13
ATOM 20786 N N . VAL A 1 92 ? -0.314 -15.565 0.701 1.00 73.15 333 VAL A N 13
ATOM 20787 C CA . VAL A 1 92 ? 0.437 -16.777 0.421 1.00 2.02 333 VAL A CA 13
ATOM 20788 C C . VAL A 1 92 ? 1.645 -16.433 -0.453 1.00 1.14 333 VAL A C 13
ATOM 20789 O O . VAL A 1 92 ? 1.491 -15.888 -1.545 1.00 32.34 333 VAL A O 13
ATOM 20802 N N . GLY A 1 93 ? 2.820 -16.765 0.061 1.00 4.10 334 GLY A N 13
ATOM 20803 C CA . GLY A 1 93 ? 4.054 -16.498 -0.659 1.00 1.12 334 GLY A CA 13
ATOM 20804 C C . GLY A 1 93 ? 4.182 -17.406 -1.884 1.00 13.23 334 GLY A C 13
ATOM 20805 O O . GLY A 1 93 ? 4.077 -18.626 -1.770 1.00 25.22 334 GLY A O 13
ATOM 20809 N N . LYS A 1 94 ? 4.406 -16.775 -3.027 1.00 74.22 335 LYS A N 13
ATOM 20810 C CA . LYS A 1 94 ? 4.549 -17.511 -4.272 1.00 55.01 335 LYS A CA 13
ATOM 20811 C C . LYS A 1 94 ? 5.460 -18.719 -4.044 1.00 11.41 335 LYS A C 13
ATOM 20812 O O . LYS A 1 94 ? 5.356 -19.721 -4.749 1.00 34.34 335 LYS A O 13
ATOM 20830 N N . CYS A 1 95 ? 6.333 -18.583 -3.057 1.00 12.34 336 CYS A N 13
ATOM 20831 C CA . CYS A 1 95 ? 7.262 -19.650 -2.727 1.00 32.23 336 CYS A CA 13
ATOM 20832 C C . CYS A 1 95 ? 7.897 -20.152 -4.025 1.00 24.02 336 CYS A C 13
ATOM 20833 O O . CYS A 1 95 ? 7.686 -21.297 -4.421 1.00 64.21 336 CYS A O 13
ATOM 20841 N N . ALA A 1 96 ? 8.663 -19.270 -4.651 1.00 32.31 337 ALA A N 13
ATOM 20842 C CA . ALA A 1 96 ? 9.330 -19.610 -5.896 1.00 45.51 337 ALA A CA 13
ATOM 20843 C C . ALA A 1 96 ? 10.551 -20.481 -5.594 1.00 44.31 337 ALA A C 13
ATOM 20844 O O . ALA A 1 96 ? 10.742 -20.917 -4.460 1.00 73.40 337 ALA A O 13
ATOM 20851 N N . ASP A 1 97 ? 11.347 -20.707 -6.629 1.00 22.42 338 ASP A N 13
ATOM 20852 C CA . ASP A 1 97 ? 12.545 -21.519 -6.489 1.00 14.45 338 ASP A CA 13
ATOM 20853 C C . ASP A 1 97 ? 13.664 -20.668 -5.885 1.00 51.22 338 ASP A C 13
ATOM 20854 O O . ASP A 1 97 ? 14.749 -20.569 -6.455 1.00 64.02 338 ASP A O 13
ATOM 20864 N N . SER A 1 98 ? 13.361 -20.075 -4.740 1.00 2.13 339 SER A N 13
ATOM 20865 C CA . SER A 1 98 ? 14.328 -19.236 -4.053 1.00 3.32 339 SER A CA 13
ATOM 20866 C C . SER A 1 98 ? 13.821 -18.892 -2.651 1.00 33.00 339 SER A C 13
ATOM 20867 O O . SER A 1 98 ? 12.634 -19.040 -2.363 1.00 21.31 339 SER A O 13
ATOM 20875 N N . ASN A 1 99 ? 14.745 -18.439 -1.816 1.00 73.43 340 ASN A N 13
ATOM 20876 C CA . ASN A 1 99 ? 14.406 -18.073 -0.452 1.00 33.44 340 ASN A CA 13
ATOM 20877 C C . ASN A 1 99 ? 13.477 -16.858 -0.470 1.00 3.52 340 ASN A C 13
ATOM 20878 O O . ASN A 1 99 ? 12.616 -16.717 0.397 1.00 1.51 340 ASN A O 13
ATOM 20889 N N . GLU A 1 100 ? 13.684 -16.010 -1.467 1.00 71.11 341 GLU A N 13
ATOM 20890 C CA . GLU A 1 100 ? 12.876 -14.811 -1.610 1.00 1.23 341 GLU A CA 13
ATOM 20891 C C . GLU A 1 100 ? 11.399 -15.180 -1.761 1.00 22.42 341 GLU A C 13
ATOM 20892 O O . GLU A 1 100 ? 11.058 -16.095 -2.509 1.00 70.11 341 GLU A O 13
ATOM 20905 N N . ILE A 1 101 ? 10.562 -14.450 -1.038 1.00 64.41 342 ILE A N 13
ATOM 20906 C CA . ILE A 1 101 ? 9.130 -14.690 -1.082 1.00 70.15 342 ILE A CA 13
ATOM 20907 C C . ILE A 1 101 ? 8.390 -13.354 -0.983 1.00 24.41 342 ILE A C 13
ATOM 20908 O O . ILE A 1 101 ? 8.549 -12.625 -0.006 1.00 14.54 342 ILE A O 13
ATOM 20924 N N . THR A 1 102 ? 7.599 -13.075 -2.008 1.00 33.01 343 THR A N 13
ATOM 20925 C CA . THR A 1 102 ? 6.834 -11.840 -2.048 1.00 42.01 343 THR A CA 13
ATOM 20926 C C . THR A 1 102 ? 5.342 -12.141 -2.205 1.00 65.14 343 THR A C 13
ATOM 20927 O O . THR A 1 102 ? 4.818 -12.135 -3.318 1.00 62.21 343 THR A O 13
ATOM 20938 N N . LEU A 1 103 ? 4.701 -12.397 -1.075 1.00 32.12 344 LEU A N 13
ATOM 20939 C CA . LEU A 1 103 ? 3.280 -12.700 -1.073 1.00 13.11 344 LEU A CA 13
ATOM 20940 C C . LEU A 1 103 ? 2.572 -11.813 -2.100 1.00 23.05 344 LEU A C 13
ATOM 20941 O O . LEU A 1 103 ? 2.982 -10.676 -2.330 1.00 34.22 344 LEU A O 13
ATOM 20957 N N . LYS A 1 104 ? 1.523 -12.366 -2.689 1.00 34.42 345 LYS A N 13
ATOM 20958 C CA . LYS A 1 104 ? 0.754 -11.640 -3.685 1.00 44.24 345 LYS A CA 13
ATOM 20959 C C . LYS A 1 104 ? -0.730 -11.697 -3.320 1.00 72.00 345 LYS A C 13
ATOM 20960 O O . LYS A 1 104 ? -1.411 -10.672 -3.311 1.00 22.52 345 LYS A O 13
ATOM 20978 N N . SER A 1 105 ? -1.189 -12.905 -3.028 1.00 22.21 346 SER A N 13
ATOM 20979 C CA . SER A 1 105 ? -2.580 -13.109 -2.663 1.00 33.43 346 SER A CA 13
ATOM 20980 C C . SER A 1 105 ? -2.997 -14.549 -2.973 1.00 1.42 346 SER A C 13
ATOM 20981 O O . SER A 1 105 ? -2.507 -15.148 -3.928 1.00 70.35 346 SER A O 13
ATOM 20989 N N . PRO A 1 106 ? -3.921 -15.075 -2.125 1.00 2.21 347 PRO A N 13
ATOM 20990 C CA . PRO A 1 106 ? -4.409 -16.432 -2.299 1.00 21.32 347 PRO A CA 13
ATOM 20991 C C . PRO A 1 106 ? -5.387 -16.517 -3.472 1.00 62.35 347 PRO A C 13
ATOM 20992 O O . PRO A 1 106 ? -5.064 -17.086 -4.514 1.00 43.44 347 PRO A O 13
ATOM 21003 N N . LEU A 1 107 ? -6.563 -15.944 -3.264 1.00 42.41 348 LEU A N 13
ATOM 21004 C CA . LEU A 1 107 ? -7.590 -15.947 -4.292 1.00 21.20 348 LEU A CA 13
ATOM 21005 C C . LEU A 1 107 ? -8.048 -14.511 -4.554 1.00 34.23 348 LEU A C 13
ATOM 21006 O O . LEU A 1 107 ? -8.474 -14.184 -5.660 1.00 54.31 348 LEU A O 13
ATOM 21022 N N . ASN A 1 5 ? -0.135 2.014 -3.673 1.00 71.42 246 ASN A N 14
ATOM 21023 C CA . ASN A 1 5 ? 0.299 1.344 -2.459 1.00 11.43 246 ASN A CA 14
ATOM 21024 C C . ASN A 1 5 ? 1.001 0.036 -2.826 1.00 21.42 246 ASN A C 14
ATOM 21025 O O . ASN A 1 5 ? 0.908 -0.425 -3.962 1.00 63.24 246 ASN A O 14
ATOM 21036 N N . ASP A 1 6 ? 1.688 -0.526 -1.842 1.00 30.40 247 ASP A N 14
ATOM 21037 C CA . ASP A 1 6 ? 2.406 -1.773 -2.047 1.00 74.12 247 ASP A CA 14
ATOM 21038 C C . ASP A 1 6 ? 2.282 -2.640 -0.793 1.00 31.22 247 ASP A C 14
ATOM 21039 O O . ASP A 1 6 ? 3.096 -2.533 0.123 1.00 61.21 247 ASP A O 14
ATOM 21049 N N . PRO A 1 7 ? 1.230 -3.502 -0.791 1.00 52.02 248 PRO A N 14
ATOM 21050 C CA . PRO A 1 7 ? 0.989 -4.387 0.336 1.00 50.03 248 PRO A CA 14
ATOM 21051 C C . PRO A 1 7 ? 1.985 -5.548 0.343 1.00 31.54 248 PRO A C 14
ATOM 21052 O O . PRO A 1 7 ? 2.070 -6.292 1.320 1.00 54.13 248 PRO A O 14
ATOM 21063 N N . LEU A 1 8 ? 2.714 -5.668 -0.756 1.00 70.14 249 LEU A N 14
ATOM 21064 C CA . LEU A 1 8 ? 3.701 -6.726 -0.889 1.00 31.44 249 LEU A CA 14
ATOM 21065 C C . LEU A 1 8 ? 4.429 -6.909 0.445 1.00 53.42 249 LEU A C 14
ATOM 21066 O O . LEU A 1 8 ? 4.712 -5.934 1.140 1.00 40.03 249 LEU A O 14
ATOM 21082 N N . LEU A 1 9 ? 4.711 -8.164 0.762 1.00 55.31 250 LEU A N 14
ATOM 21083 C CA . LEU A 1 9 ? 5.400 -8.486 2.000 1.00 71.23 250 LEU A CA 14
ATOM 21084 C C . LEU A 1 9 ? 6.582 -9.408 1.695 1.00 44.13 250 LEU A C 14
ATOM 21085 O O . LEU A 1 9 ? 6.396 -10.593 1.424 1.00 24.32 250 LEU A O 14
ATOM 21101 N N . HIS A 1 10 ? 7.773 -8.828 1.748 1.00 35.24 251 HIS A N 14
ATOM 21102 C CA . HIS A 1 10 ? 8.985 -9.583 1.481 1.00 2.32 251 HIS A CA 14
ATOM 21103 C C . HIS A 1 10 ? 9.255 -10.547 2.638 1.00 1.10 251 HIS A C 14
ATOM 21104 O O . HIS A 1 10 ? 8.690 -10.398 3.720 1.00 10.43 251 HIS A O 14
ATOM 21118 N N . VAL A 1 11 ? 10.119 -11.515 2.370 1.00 41.11 252 VAL A N 14
ATOM 21119 C CA . VAL A 1 11 ? 10.471 -12.504 3.375 1.00 51.41 252 VAL A CA 14
ATOM 21120 C C . VAL A 1 11 ? 11.819 -13.133 3.015 1.00 15.45 252 VAL A C 14
ATOM 21121 O O . VAL A 1 11 ? 11.999 -13.630 1.905 1.00 30.00 252 VAL A O 14
ATOM 21134 N N . GLU A 1 12 ? 12.730 -13.090 3.976 1.00 63.02 253 GLU A N 14
ATOM 21135 C CA . GLU A 1 12 ? 14.056 -13.650 3.774 1.00 0.45 253 GLU A CA 14
ATOM 21136 C C . GLU A 1 12 ? 14.127 -15.066 4.348 1.00 70.30 253 GLU A C 14
ATOM 21137 O O . GLU A 1 12 ? 13.645 -15.318 5.451 1.00 0.13 253 GLU A O 14
ATOM 21150 N N . VAL A 1 13 ? 14.732 -15.954 3.573 1.00 72.50 254 VAL A N 14
ATOM 21151 C CA . VAL A 1 13 ? 14.872 -17.339 3.990 1.00 30.31 254 VAL A CA 14
ATOM 21152 C C . VAL A 1 13 ? 16.335 -17.616 4.341 1.00 22.02 254 VAL A C 14
ATOM 21153 O O . VAL A 1 13 ? 17.160 -17.831 3.454 1.00 1.05 254 VAL A O 14
ATOM 21166 N N . SER A 1 14 ? 16.612 -17.602 5.637 1.00 45.33 255 SER A N 14
ATOM 21167 C CA . SER A 1 14 ? 17.962 -17.848 6.116 1.00 71.40 255 SER A CA 14
ATOM 21168 C C . SER A 1 14 ? 18.329 -19.320 5.912 1.00 12.30 255 SER A C 14
ATOM 21169 O O . SER A 1 14 ? 19.280 -19.633 5.198 1.00 41.31 255 SER A O 14
ATOM 21177 N N . ASN A 1 15 ? 17.555 -20.184 6.552 1.00 12.42 256 ASN A N 14
ATOM 21178 C CA . ASN A 1 15 ? 17.786 -21.614 6.450 1.00 23.51 256 ASN A CA 14
ATOM 21179 C C . ASN A 1 15 ? 19.239 -21.919 6.819 1.00 25.24 256 ASN A C 14
ATOM 21180 O O . ASN A 1 15 ? 20.033 -22.305 5.963 1.00 25.41 256 ASN A O 14
ATOM 21191 N N . GLU A 1 16 ? 19.543 -21.734 8.096 1.00 45.14 257 GLU A N 14
ATOM 21192 C CA . GLU A 1 16 ? 20.887 -21.984 8.589 1.00 62.22 257 GLU A CA 14
ATOM 21193 C C . GLU A 1 16 ? 20.985 -23.396 9.171 1.00 53.05 257 GLU A C 14
ATOM 21194 O O . GLU A 1 16 ? 19.976 -23.982 9.559 1.00 34.04 257 GLU A O 14
ATOM 21207 N N . ASP A 1 17 ? 22.209 -23.901 9.212 1.00 72.33 258 ASP A N 14
ATOM 21208 C CA . ASP A 1 17 ? 22.451 -25.233 9.739 1.00 22.24 258 ASP A CA 14
ATOM 21209 C C . ASP A 1 17 ? 21.813 -25.352 11.125 1.00 62.11 258 ASP A C 14
ATOM 21210 O O . ASP A 1 17 ? 21.340 -26.422 11.505 1.00 64.22 258 ASP A O 14
ATOM 21220 N N . ASN A 1 18 ? 21.821 -24.238 11.842 1.00 35.12 259 ASN A N 14
ATOM 21221 C CA . ASN A 1 18 ? 21.248 -24.204 13.177 1.00 4.04 259 ASN A CA 14
ATOM 21222 C C . ASN A 1 18 ? 19.731 -24.371 13.082 1.00 54.24 259 ASN A C 14
ATOM 21223 O O . ASN A 1 18 ? 19.151 -25.213 13.765 1.00 72.41 259 ASN A O 14
ATOM 21234 N N . SER A 1 19 ? 19.130 -23.554 12.228 1.00 23.41 260 SER A N 14
ATOM 21235 C CA . SER A 1 19 ? 17.691 -23.601 12.034 1.00 0.00 260 SER A CA 14
ATOM 21236 C C . SER A 1 19 ? 17.264 -22.531 11.027 1.00 32.02 260 SER A C 14
ATOM 21237 O O . SER A 1 19 ? 18.102 -21.809 10.490 1.00 3.33 260 SER A O 14
ATOM 21245 N N . LEU A 1 20 ? 15.960 -22.463 10.802 1.00 60.24 261 LEU A N 14
ATOM 21246 C CA . LEU A 1 20 ? 15.411 -21.494 9.869 1.00 43.42 261 LEU A CA 14
ATOM 21247 C C . LEU A 1 20 ? 15.409 -20.110 10.521 1.00 14.32 261 LEU A C 14
ATOM 21248 O O . LEU A 1 20 ? 15.806 -19.963 11.676 1.00 60.10 261 LEU A O 14
ATOM 21264 N N . HIS A 1 21 ? 14.956 -19.130 9.753 1.00 10.42 262 HIS A N 14
ATOM 21265 C CA . HIS A 1 21 ? 14.896 -17.763 10.242 1.00 2.50 262 HIS A CA 14
ATOM 21266 C C . HIS A 1 21 ? 14.254 -16.866 9.182 1.00 51.14 262 HIS A C 14
ATOM 21267 O O . HIS A 1 21 ? 14.952 -16.255 8.374 1.00 62.42 262 HIS A O 14
ATOM 21281 N N . PHE A 1 22 ? 12.930 -16.815 9.219 1.00 65.13 263 PHE A N 14
ATOM 21282 C CA . PHE A 1 22 ? 12.186 -16.003 8.271 1.00 32.40 263 PHE A CA 14
ATOM 21283 C C . PHE A 1 22 ? 11.827 -14.645 8.876 1.00 13.21 263 PHE A C 14
ATOM 21284 O O . PHE A 1 22 ? 11.365 -14.570 10.014 1.00 71.42 263 PHE A O 14
ATOM 21301 N N . ILE A 1 23 ? 12.052 -13.604 8.088 1.00 5.33 264 ILE A N 14
ATOM 21302 C CA . ILE A 1 23 ? 11.758 -12.252 8.532 1.00 5.31 264 ILE A CA 14
ATOM 21303 C C . ILE A 1 23 ? 10.884 -11.555 7.487 1.00 31.55 264 ILE A C 14
ATOM 21304 O O . ILE A 1 23 ? 11.351 -11.235 6.396 1.00 41.13 264 ILE A O 14
ATOM 21320 N N . LEU A 1 24 ? 9.630 -11.342 7.859 1.00 23.01 265 LEU A N 14
ATOM 21321 C CA . LEU A 1 24 ? 8.686 -10.690 6.968 1.00 42.32 265 LEU A CA 14
ATOM 21322 C C . LEU A 1 24 ? 8.560 -9.215 7.356 1.00 30.23 265 LEU A C 14
ATOM 21323 O O . LEU A 1 24 ? 8.339 -8.894 8.523 1.00 55.43 265 LEU A O 14
ATOM 21339 N N . TYR A 1 25 ? 8.706 -8.358 6.356 1.00 24.35 266 TYR A N 14
ATOM 21340 C CA . TYR A 1 25 ? 8.612 -6.925 6.579 1.00 73.51 266 TYR A CA 14
ATOM 21341 C C . TYR A 1 25 ? 7.272 -6.380 6.079 1.00 22.51 266 TYR A C 14
ATOM 21342 O O . TYR A 1 25 ? 7.008 -6.378 4.878 1.00 61.43 266 TYR A O 14
ATOM 21360 N N . ASN A 1 26 ? 6.462 -5.931 7.026 1.00 30.33 267 ASN A N 14
ATOM 21361 C CA . ASN A 1 26 ? 5.156 -5.385 6.697 1.00 3.03 267 ASN A CA 14
ATOM 21362 C C . ASN A 1 26 ? 5.336 -4.061 5.952 1.00 55.11 267 ASN A C 14
ATOM 21363 O O . ASN A 1 26 ? 5.085 -2.993 6.508 1.00 55.43 267 ASN A O 14
ATOM 21374 N N . LYS A 1 27 ? 5.768 -4.174 4.705 1.00 63.42 268 LYS A N 14
ATOM 21375 C CA . LYS A 1 27 ? 5.984 -3.000 3.878 1.00 51.55 268 LYS A CA 14
ATOM 21376 C C . LYS A 1 27 ? 4.676 -2.629 3.175 1.00 2.42 268 LYS A C 14
ATOM 21377 O O . LYS A 1 27 ? 4.641 -2.493 1.953 1.00 14.53 268 LYS A O 14
ATOM 21395 N N . THR A 1 28 ? 3.633 -2.475 3.978 1.00 24.50 269 THR A N 14
ATOM 21396 C CA . THR A 1 28 ? 2.327 -2.123 3.449 1.00 51.02 269 THR A CA 14
ATOM 21397 C C . THR A 1 28 ? 1.844 -0.804 4.056 1.00 34.50 269 THR A C 14
ATOM 21398 O O . THR A 1 28 ? 2.566 -0.167 4.821 1.00 62.41 269 THR A O 14
ATOM 21409 N N . ASN A 1 29 ? 0.625 -0.434 3.692 1.00 34.24 270 ASN A N 14
ATOM 21410 C CA . ASN A 1 29 ? 0.036 0.797 4.192 1.00 42.02 270 ASN A CA 14
ATOM 21411 C C . ASN A 1 29 ? -0.376 0.604 5.653 1.00 43.44 270 ASN A C 14
ATOM 21412 O O . ASN A 1 29 ? 0.099 1.319 6.534 1.00 33.45 270 ASN A O 14
ATOM 21423 N N . ILE A 1 30 ? -1.255 -0.364 5.863 1.00 24.44 271 ILE A N 14
ATOM 21424 C CA . ILE A 1 30 ? -1.736 -0.660 7.202 1.00 22.02 271 ILE A CA 14
ATOM 21425 C C . ILE A 1 30 ? -0.675 -1.466 7.954 1.00 32.43 271 ILE A C 14
ATOM 21426 O O . ILE A 1 30 ? 0.414 -1.703 7.434 1.00 30.51 271 ILE A O 14
ATOM 21442 N N . ILE A 1 31 ? -1.031 -1.866 9.167 1.00 44.25 272 ILE A N 14
ATOM 21443 C CA . ILE A 1 31 ? -0.123 -2.641 9.995 1.00 1.44 272 ILE A CA 14
ATOM 21444 C C . ILE A 1 31 ? -0.767 -3.988 10.327 1.00 63.41 272 ILE A C 14
ATOM 21445 O O . ILE A 1 31 ? -1.977 -4.069 10.531 1.00 10.20 272 ILE A O 14
ATOM 21461 N N . ILE A 1 32 ? 0.071 -5.014 10.370 1.00 4.33 273 ILE A N 14
ATOM 21462 C CA . ILE A 1 32 ? -0.401 -6.354 10.674 1.00 42.04 273 ILE A CA 14
ATOM 21463 C C . ILE A 1 32 ? -1.386 -6.291 11.842 1.00 13.43 273 ILE A C 14
ATOM 21464 O O . ILE A 1 32 ? -1.201 -5.509 12.774 1.00 63.12 273 ILE A O 14
ATOM 21480 N N . PRO A 1 33 ? -2.440 -7.146 11.753 1.00 50.45 274 PRO A N 14
ATOM 21481 C CA . PRO A 1 33 ? -3.455 -7.194 12.791 1.00 30.10 274 PRO A CA 14
ATOM 21482 C C . PRO A 1 33 ? -2.932 -7.914 14.036 1.00 72.24 274 PRO A C 14
ATOM 21483 O O . PRO A 1 33 ? -3.235 -7.517 15.160 1.00 65.21 274 PRO A O 14
ATOM 21494 N N . GLY A 1 34 ? -2.156 -8.960 13.793 1.00 74.43 275 GLY A N 14
ATOM 21495 C CA . GLY A 1 34 ? -1.588 -9.740 14.880 1.00 55.52 275 GLY A CA 14
ATOM 21496 C C . GLY A 1 34 ? -2.400 -11.013 15.124 1.00 71.43 275 GLY A C 14
ATOM 21497 O O . GLY A 1 34 ? -3.559 -11.102 14.720 1.00 64.50 275 GLY A O 14
ATOM 21501 N N . ASN A 1 35 ? -1.760 -11.968 15.783 1.00 2.42 276 ASN A N 14
ATOM 21502 C CA . ASN A 1 35 ? -2.408 -13.232 16.086 1.00 62.52 276 ASN A CA 14
ATOM 21503 C C . ASN A 1 35 ? -2.336 -14.144 14.859 1.00 50.32 276 ASN A C 14
ATOM 21504 O O . ASN A 1 35 ? -3.077 -15.121 14.762 1.00 11.45 276 ASN A O 14
ATOM 21515 N N . CYS A 1 36 ? -1.437 -13.791 13.952 1.00 61.44 277 CYS A N 14
ATOM 21516 C CA . CYS A 1 36 ? -1.259 -14.565 12.735 1.00 63.32 277 CYS A CA 14
ATOM 21517 C C . CYS A 1 36 ? -0.700 -15.938 13.116 1.00 44.53 277 CYS A C 14
ATOM 21518 O O . CYS A 1 36 ? -0.318 -16.159 14.264 1.00 71.32 277 CYS A O 14
ATOM 21526 N N . THR A 1 37 ? -0.669 -16.823 12.130 1.00 1.25 278 THR A N 14
ATOM 21527 C CA . THR A 1 37 ? -0.163 -18.167 12.348 1.00 21.40 278 THR A CA 14
ATOM 21528 C C . THR A 1 37 ? 0.375 -18.753 11.041 1.00 44.40 278 THR A C 14
ATOM 21529 O O . THR A 1 37 ? -0.392 -19.238 10.211 1.00 11.23 278 THR A O 14
ATOM 21540 N N . PHE A 1 38 ? 1.691 -18.687 10.898 1.00 20.43 279 PHE A N 14
ATOM 21541 C CA . PHE A 1 38 ? 2.341 -19.205 9.706 1.00 1.22 279 PHE A CA 14
ATOM 21542 C C . PHE A 1 38 ? 1.886 -20.635 9.410 1.00 34.23 279 PHE A C 14
ATOM 21543 O O . PHE A 1 38 ? 1.191 -21.249 10.219 1.00 54.14 279 PHE A O 14
ATOM 21560 N N . GLU A 1 39 ? 2.296 -21.125 8.249 1.00 12.44 280 GLU A N 14
ATOM 21561 C CA . GLU A 1 39 ? 1.939 -22.471 7.837 1.00 73.22 280 GLU A CA 14
ATOM 21562 C C . GLU A 1 39 ? 2.678 -22.846 6.550 1.00 14.24 280 GLU A C 14
ATOM 21563 O O . GLU A 1 39 ? 2.264 -22.460 5.458 1.00 2.11 280 GLU A O 14
ATOM 21576 N N . PHE A 1 40 ? 3.758 -23.593 6.723 1.00 70.24 281 PHE A N 14
ATOM 21577 C CA . PHE A 1 40 ? 4.558 -24.024 5.589 1.00 23.10 281 PHE A CA 14
ATOM 21578 C C . PHE A 1 40 ? 4.672 -25.549 5.546 1.00 31.32 281 PHE A C 14
ATOM 21579 O O . PHE A 1 40 ? 4.788 -26.196 6.586 1.00 73.20 281 PHE A O 14
ATOM 21596 N N . SER A 1 41 ? 4.635 -26.080 4.333 1.00 52.34 282 SER A N 14
ATOM 21597 C CA . SER A 1 41 ? 4.732 -27.517 4.141 1.00 41.34 282 SER A CA 14
ATOM 21598 C C . SER A 1 41 ? 6.176 -27.977 4.355 1.00 55.31 282 SER A C 14
ATOM 21599 O O . SER A 1 41 ? 7.106 -27.177 4.265 1.00 15.34 282 SER A O 14
ATOM 21607 N N . SER A 1 42 ? 6.317 -29.264 4.634 1.00 63.24 283 SER A N 14
ATOM 21608 C CA . SER A 1 42 ? 7.632 -29.840 4.861 1.00 33.34 283 SER A CA 14
ATOM 21609 C C . SER A 1 42 ? 7.692 -31.254 4.278 1.00 13.43 283 SER A C 14
ATOM 21610 O O . SER A 1 42 ? 6.868 -31.619 3.441 1.00 32.22 283 SER A O 14
ATOM 21618 N N . GLN A 1 43 ? 8.675 -32.010 4.744 1.00 51.13 284 GLN A N 14
ATOM 21619 C CA . GLN A 1 43 ? 8.853 -33.375 4.279 1.00 62.11 284 GLN A CA 14
ATOM 21620 C C . GLN A 1 43 ? 7.556 -34.168 4.450 1.00 52.21 284 GLN A C 14
ATOM 21621 O O . GLN A 1 43 ? 6.519 -33.601 4.791 1.00 75.43 284 GLN A O 14
ATOM 21635 N N . ILE A 1 44 ? 7.656 -35.466 4.205 1.00 25.03 285 ILE A N 14
ATOM 21636 C CA . ILE A 1 44 ? 6.504 -36.342 4.328 1.00 71.30 285 ILE A CA 14
ATOM 21637 C C . ILE A 1 44 ? 5.717 -35.969 5.586 1.00 74.23 285 ILE A C 14
ATOM 21638 O O . ILE A 1 44 ? 4.503 -36.163 5.643 1.00 2.40 285 ILE A O 14
ATOM 21654 N N . SER A 1 45 ? 6.439 -35.441 6.563 1.00 63.24 286 SER A N 14
ATOM 21655 C CA . SER A 1 45 ? 5.824 -35.039 7.816 1.00 73.41 286 SER A CA 14
ATOM 21656 C C . SER A 1 45 ? 4.574 -34.201 7.540 1.00 41.31 286 SER A C 14
ATOM 21657 O O . SER A 1 45 ? 4.269 -33.896 6.388 1.00 13.20 286 SER A O 14
ATOM 21665 N N . GLU A 1 46 ? 3.885 -33.852 8.616 1.00 1.43 287 GLU A N 14
ATOM 21666 C CA . GLU A 1 46 ? 2.676 -33.054 8.505 1.00 74.24 287 GLU A CA 14
ATOM 21667 C C . GLU A 1 46 ? 3.006 -31.567 8.642 1.00 11.41 287 GLU A C 14
ATOM 21668 O O . GLU A 1 46 ? 3.954 -31.199 9.335 1.00 73.04 287 GLU A O 14
ATOM 21681 N N . VAL A 1 47 ? 2.206 -30.751 7.971 1.00 13.04 288 VAL A N 14
ATOM 21682 C CA . VAL A 1 47 ? 2.401 -29.312 8.010 1.00 3.31 288 VAL A CA 14
ATOM 21683 C C . VAL A 1 47 ? 2.470 -28.850 9.467 1.00 43.30 288 VAL A C 14
ATOM 21684 O O . VAL A 1 47 ? 2.219 -29.632 10.383 1.00 43.15 288 VAL A O 14
ATOM 21697 N N . PHE A 1 48 ? 2.812 -27.581 9.636 1.00 12.24 289 PHE A N 14
ATOM 21698 C CA . PHE A 1 48 ? 2.917 -27.005 10.967 1.00 60.35 289 PHE A CA 14
ATOM 21699 C C . PHE A 1 48 ? 2.474 -25.541 10.967 1.00 54.10 289 PHE A C 14
ATOM 21700 O O . PHE A 1 48 ? 2.404 -24.909 9.914 1.00 74.53 289 PHE A O 14
ATOM 21717 N N . SER A 1 49 ? 2.186 -25.043 12.161 1.00 74.53 290 SER A N 14
ATOM 21718 C CA . SER A 1 49 ? 1.751 -23.665 12.312 1.00 31.32 290 SER A CA 14
ATOM 21719 C C . SER A 1 49 ? 2.449 -23.025 13.514 1.00 64.33 290 SER A C 14
ATOM 21720 O O . SER A 1 49 ? 2.380 -23.546 14.626 1.00 1.51 290 SER A O 14
ATOM 21728 N N . ILE A 1 50 ? 3.106 -21.906 13.248 1.00 4.23 291 ILE A N 14
ATOM 21729 C CA . ILE A 1 50 ? 3.817 -21.189 14.294 1.00 71.31 291 ILE A CA 14
ATOM 21730 C C . ILE A 1 50 ? 3.005 -19.960 14.706 1.00 51.21 291 ILE A C 14
ATOM 21731 O O . ILE A 1 50 ? 2.295 -19.378 13.888 1.00 54.34 291 ILE A O 14
ATOM 21747 N N . LYS A 1 51 ? 3.137 -19.601 15.974 1.00 10.15 292 LYS A N 14
ATOM 21748 C CA . LYS A 1 51 ? 2.424 -18.451 16.505 1.00 23.21 292 LYS A CA 14
ATOM 21749 C C . LYS A 1 51 ? 3.164 -17.171 16.110 1.00 31.42 292 LYS A C 14
ATOM 21750 O O . LYS A 1 51 ? 4.347 -17.017 16.409 1.00 42.24 292 LYS A O 14
ATOM 21768 N N . MET A 1 52 ? 2.436 -16.287 15.445 1.00 10.50 293 MET A N 14
ATOM 21769 C CA . MET A 1 52 ? 3.008 -15.025 15.006 1.00 22.11 293 MET A CA 14
ATOM 21770 C C . MET A 1 52 ? 2.773 -13.926 16.044 1.00 4.22 293 MET A C 14
ATOM 21771 O O . MET A 1 52 ? 2.933 -12.743 15.748 1.00 52.24 293 MET A O 14
ATOM 21785 N N . GLY A 1 53 ? 2.398 -14.356 17.240 1.00 43.21 294 GLY A N 14
ATOM 21786 C CA . GLY A 1 53 ? 2.140 -13.423 18.324 1.00 51.24 294 GLY A CA 14
ATOM 21787 C C . GLY A 1 53 ? 1.030 -12.439 17.947 1.00 32.35 294 GLY A C 14
ATOM 21788 O O . GLY A 1 53 ? 0.835 -12.138 16.771 1.00 11.10 294 GLY A O 14
ATOM 21792 N N . PRO A 1 54 ? 0.313 -11.954 18.996 1.00 53.30 295 PRO A N 14
ATOM 21793 C CA . PRO A 1 54 ? -0.773 -11.011 18.787 1.00 3.55 295 PRO A CA 14
ATOM 21794 C C . PRO A 1 54 ? -0.233 -9.615 18.466 1.00 62.52 295 PRO A C 14
ATOM 21795 O O . PRO A 1 54 ? -0.965 -8.762 17.967 1.00 60.54 295 PRO A O 14
ATOM 21806 N N . HIS A 1 55 ? 1.044 -9.427 18.765 1.00 10.40 296 HIS A N 14
ATOM 21807 C CA . HIS A 1 55 ? 1.691 -8.150 18.514 1.00 55.22 296 HIS A CA 14
ATOM 21808 C C . HIS A 1 55 ? 1.689 -7.860 17.011 1.00 33.45 296 HIS A C 14
ATOM 21809 O O . HIS A 1 55 ? 1.699 -8.783 16.198 1.00 41.22 296 HIS A O 14
ATOM 21823 N N . GLU A 1 56 ? 1.675 -6.575 16.689 1.00 23.40 297 GLU A N 14
ATOM 21824 C CA . GLU A 1 56 ? 1.672 -6.153 15.299 1.00 50.42 297 GLU A CA 14
ATOM 21825 C C . GLU A 1 56 ? 3.105 -6.040 14.775 1.00 40.12 297 GLU A C 14
ATOM 21826 O O . GLU A 1 56 ? 4.056 -6.028 15.555 1.00 11.01 297 GLU A O 14
ATOM 21839 N N . ILE A 1 57 ? 3.215 -5.960 13.457 1.00 73.11 298 ILE A N 14
ATOM 21840 C CA . ILE A 1 57 ? 4.516 -5.849 12.820 1.00 52.24 298 ILE A CA 14
ATOM 21841 C C . ILE A 1 57 ? 4.896 -4.372 12.700 1.00 12.44 298 ILE A C 14
ATOM 21842 O O . ILE A 1 57 ? 5.431 -3.787 13.641 1.00 42.11 298 ILE A O 14
ATOM 21858 N N . GLY A 1 58 ? 4.604 -3.810 11.536 1.00 31.53 299 GLY A N 14
ATOM 21859 C CA . GLY A 1 58 ? 4.908 -2.413 11.282 1.00 43.40 299 GLY A CA 14
ATOM 21860 C C . GLY A 1 58 ? 5.860 -2.266 10.093 1.00 74.14 299 GLY A C 14
ATOM 21861 O O . GLY A 1 58 ? 6.422 -3.252 9.618 1.00 3.32 299 GLY A O 14
ATOM 21865 N N . ILE A 1 59 ? 6.010 -1.028 9.645 1.00 71.20 300 ILE A N 14
ATOM 21866 C CA . ILE A 1 59 ? 6.883 -0.740 8.520 1.00 24.11 300 ILE A CA 14
ATOM 21867 C C . ILE A 1 59 ? 8.312 -1.164 8.867 1.00 32.33 300 ILE A C 14
ATOM 21868 O O . ILE A 1 59 ? 9.004 -1.759 8.043 1.00 44.33 300 ILE A O 14
ATOM 21884 N N . LYS A 1 60 ? 8.710 -0.842 10.089 1.00 21.42 301 LYS A N 14
ATOM 21885 C CA . LYS A 1 60 ? 10.043 -1.183 10.556 1.00 45.23 301 LYS A CA 14
ATOM 21886 C C . LYS A 1 60 ? 9.945 -2.297 11.600 1.00 51.04 301 LYS A C 14
ATOM 21887 O O . LYS A 1 60 ? 10.951 -2.906 11.960 1.00 2.51 301 LYS A O 14
ATOM 21905 N N . GLY A 1 61 ? 8.723 -2.530 12.056 1.00 61.42 302 GLY A N 14
ATOM 21906 C CA . GLY A 1 61 ? 8.480 -3.561 13.051 1.00 10.31 302 GLY A CA 14
ATOM 21907 C C . GLY A 1 61 ? 8.396 -4.943 12.400 1.00 14.12 302 GLY A C 14
ATOM 21908 O O . GLY A 1 61 ? 7.456 -5.696 12.653 1.00 4.23 302 GLY A O 14
ATOM 21912 N N . GLN A 1 62 ? 9.390 -5.234 11.574 1.00 34.53 303 GLN A N 14
ATOM 21913 C CA . GLN A 1 62 ? 9.440 -6.513 10.885 1.00 14.22 303 GLN A CA 14
ATOM 21914 C C . GLN A 1 62 ? 9.042 -7.644 11.836 1.00 70.05 303 GLN A C 14
ATOM 21915 O O . GLN A 1 62 ? 9.008 -7.456 13.051 1.00 44.34 303 GLN A O 14
ATOM 21929 N N . LYS A 1 63 ? 8.751 -8.794 11.246 1.00 33.20 304 LYS A N 14
ATOM 21930 C CA . LYS A 1 63 ? 8.357 -9.956 12.025 1.00 13.21 304 LYS A CA 14
ATOM 21931 C C . LYS A 1 63 ? 9.372 -11.079 11.807 1.00 71.35 304 LYS A C 14
ATOM 21932 O O . LYS A 1 63 ? 10.179 -11.020 10.880 1.00 72.10 304 LYS A O 14
ATOM 21950 N N . GLU A 1 64 ? 9.299 -12.077 12.675 1.00 14.02 305 GLU A N 14
ATOM 21951 C CA . GLU A 1 64 ? 10.201 -13.212 12.589 1.00 63.42 305 GLU A CA 14
ATOM 21952 C C . GLU A 1 64 ? 9.427 -14.521 12.761 1.00 53.41 305 GLU A C 14
ATOM 21953 O O . GLU A 1 64 ? 8.463 -14.580 13.523 1.00 24.05 305 GLU A O 14
ATOM 21966 N N . LEU A 1 65 ? 9.877 -15.537 12.040 1.00 55.25 306 LEU A N 14
ATOM 21967 C CA . LEU A 1 65 ? 9.238 -16.840 12.103 1.00 73.31 306 LEU A CA 14
ATOM 21968 C C . LEU A 1 65 ? 10.310 -17.931 12.071 1.00 21.14 306 LEU A C 14
ATOM 21969 O O . LEU A 1 65 ? 10.341 -18.750 11.154 1.00 40.10 306 LEU A O 14
ATOM 21985 N N . TRP A 1 66 ? 11.163 -17.907 13.085 1.00 43.13 307 TRP A N 14
ATOM 21986 C CA . TRP A 1 66 ? 12.235 -18.884 13.185 1.00 55.54 307 TRP A CA 14
ATOM 21987 C C . TRP A 1 66 ? 11.613 -20.230 13.559 1.00 32.51 307 TRP A C 14
ATOM 21988 O O . TRP A 1 66 ? 10.933 -20.343 14.578 1.00 55.53 307 TRP A O 14
ATOM 22009 N N . PHE A 1 67 ? 11.869 -21.219 12.715 1.00 33.21 308 PHE A N 14
ATOM 22010 C CA . PHE A 1 67 ? 11.343 -22.554 12.945 1.00 73.14 308 PHE A CA 14
ATOM 22011 C C . PHE A 1 67 ? 12.476 -23.571 13.098 1.00 74.13 308 PHE A C 14
ATOM 22012 O O . PHE A 1 67 ? 13.641 -23.245 12.878 1.00 2.12 308 PHE A O 14
ATOM 22029 N N . PHE A 1 68 ? 12.093 -24.783 13.473 1.00 4.22 309 PHE A N 14
ATOM 22030 C CA . PHE A 1 68 ? 13.063 -25.849 13.658 1.00 34.52 309 PHE A CA 14
ATOM 22031 C C . PHE A 1 68 ? 12.461 -27.207 13.291 1.00 74.24 309 PHE A C 14
ATOM 22032 O O . PHE A 1 68 ? 11.242 -27.348 13.207 1.00 55.41 309 PHE A O 14
ATOM 22049 N N . PRO A 1 69 ? 13.367 -28.198 13.075 1.00 34.33 310 PRO A N 14
ATOM 22050 C CA . PRO A 1 69 ? 14.793 -27.948 13.195 1.00 12.41 310 PRO A CA 14
ATOM 22051 C C . PRO A 1 69 ? 15.314 -27.162 11.990 1.00 5.44 310 PRO A C 14
ATOM 22052 O O . PRO A 1 69 ? 16.058 -26.195 12.150 1.00 24.22 310 PRO A O 14
ATOM 22063 N N . SER A 1 70 ? 14.904 -27.606 10.812 1.00 55.43 311 SER A N 14
ATOM 22064 C CA . SER A 1 70 ? 15.320 -26.956 9.581 1.00 50.24 311 SER A CA 14
ATOM 22065 C C . SER A 1 70 ? 14.747 -27.703 8.375 1.00 52.03 311 SER A C 14
ATOM 22066 O O . SER A 1 70 ? 14.196 -28.793 8.520 1.00 72.11 311 SER A O 14
ATOM 22074 N N . LEU A 1 71 ? 14.896 -27.087 7.211 1.00 3.34 312 LEU A N 14
ATOM 22075 C CA . LEU A 1 71 ? 14.400 -27.680 5.981 1.00 5.21 312 LEU A CA 14
ATOM 22076 C C . LEU A 1 71 ? 15.225 -27.161 4.801 1.00 23.24 312 LEU A C 14
ATOM 22077 O O . LEU A 1 71 ? 15.896 -26.136 4.911 1.00 15.21 312 LEU A O 14
ATOM 22093 N N . PRO A 1 72 ? 15.147 -27.913 3.671 1.00 40.02 313 PRO A N 14
ATOM 22094 C CA . PRO A 1 72 ? 15.878 -27.540 2.472 1.00 42.11 313 PRO A CA 14
ATOM 22095 C C . PRO A 1 72 ? 15.213 -26.354 1.771 1.00 50.32 313 PRO A C 14
ATOM 22096 O O . PRO A 1 72 ? 13.988 -26.243 1.758 1.00 10.10 313 PRO A O 14
ATOM 22107 N N . THR A 1 73 ? 16.050 -25.497 1.204 1.00 11.14 314 THR A N 14
ATOM 22108 C CA . THR A 1 73 ? 15.558 -24.323 0.503 1.00 64.22 314 THR A CA 14
ATOM 22109 C C . THR A 1 73 ? 16.126 -24.274 -0.917 1.00 73.22 314 THR A C 14
ATOM 22110 O O . THR A 1 73 ? 17.077 -24.986 -1.234 1.00 62.23 314 THR A O 14
ATOM 22121 N N . PRO A 1 74 ? 15.501 -23.404 -1.756 1.00 23.52 315 PRO A N 14
ATOM 22122 C CA . PRO A 1 74 ? 14.382 -22.599 -1.300 1.00 14.51 315 PRO A CA 14
ATOM 22123 C C . PRO A 1 74 ? 13.112 -23.444 -1.176 1.00 3.35 315 PRO A C 14
ATOM 22124 O O . PRO A 1 74 ? 13.147 -24.656 -1.379 1.00 23.42 315 PRO A O 14
ATOM 22135 N N . LEU A 1 75 ? 12.021 -22.770 -0.842 1.00 43.14 316 LEU A N 14
ATOM 22136 C CA . LEU A 1 75 ? 10.743 -23.444 -0.689 1.00 1.34 316 LEU A CA 14
ATOM 22137 C C . LEU A 1 75 ? 9.925 -23.274 -1.970 1.00 54.21 316 LEU A C 14
ATOM 22138 O O . LEU A 1 75 ? 8.842 -22.691 -1.946 1.00 73.15 316 LEU A O 14
ATOM 22154 N N . SER A 1 76 ? 10.474 -23.793 -3.058 1.00 74.52 317 SER A N 14
ATOM 22155 C CA . SER A 1 76 ? 9.808 -23.707 -4.347 1.00 11.32 317 SER A CA 14
ATOM 22156 C C . SER A 1 76 ? 8.638 -24.691 -4.399 1.00 14.15 317 SER A C 14
ATOM 22157 O O . SER A 1 76 ? 8.830 -25.898 -4.260 1.00 1.23 317 SER A O 14
ATOM 22165 N N . ASN A 1 77 ? 7.450 -24.139 -4.599 1.00 0.53 318 ASN A N 14
ATOM 22166 C CA . ASN A 1 77 ? 6.249 -24.953 -4.670 1.00 54.45 318 ASN A CA 14
ATOM 22167 C C . ASN A 1 77 ? 5.802 -25.321 -3.254 1.00 52.32 318 ASN A C 14
ATOM 22168 O O . ASN A 1 77 ? 5.380 -26.449 -3.006 1.00 61.32 318 ASN A O 14
ATOM 22179 N N . TYR A 1 78 ? 5.910 -24.347 -2.362 1.00 74.03 319 TYR A N 14
ATOM 22180 C CA . TYR A 1 78 ? 5.522 -24.554 -0.977 1.00 70.53 319 TYR A CA 14
ATOM 22181 C C . TYR A 1 78 ? 4.406 -23.590 -0.570 1.00 32.40 319 TYR A C 14
ATOM 22182 O O . TYR A 1 78 ? 4.392 -22.436 -0.995 1.00 73.33 319 TYR A O 14
ATOM 22200 N N . THR A 1 79 ? 3.498 -24.099 0.249 1.00 35.53 320 THR A N 14
ATOM 22201 C CA . THR A 1 79 ? 2.380 -23.298 0.719 1.00 61.02 320 THR A CA 14
ATOM 22202 C C . THR A 1 79 ? 2.886 -22.074 1.484 1.00 44.31 320 THR A C 14
ATOM 22203 O O . THR A 1 79 ? 2.561 -20.940 1.134 1.00 63.23 320 THR A O 14
ATOM 22214 N N . MET A 1 80 ? 3.674 -22.344 2.514 1.00 1.33 321 MET A N 14
ATOM 22215 C CA . MET A 1 80 ? 4.229 -21.278 3.332 1.00 74.20 321 MET A CA 14
ATOM 22216 C C . MET A 1 80 ? 3.329 -20.041 3.303 1.00 4.44 321 MET A C 14
ATOM 22217 O O . MET A 1 80 ? 3.765 -18.961 2.906 1.00 62.31 321 MET A O 14
ATOM 22231 N N . LYS A 1 81 ? 2.091 -20.239 3.730 1.00 12.52 322 LYS A N 14
ATOM 22232 C CA . LYS A 1 81 ? 1.126 -19.152 3.759 1.00 64.04 322 LYS A CA 14
ATOM 22233 C C . LYS A 1 81 ? 1.115 -18.522 5.153 1.00 61.21 322 LYS A C 14
ATOM 22234 O O . LYS A 1 81 ? 1.992 -18.798 5.970 1.00 63.32 322 LYS A O 14
ATOM 22252 N N . VAL A 1 82 ? 0.112 -17.688 5.382 1.00 12.32 323 VAL A N 14
ATOM 22253 C CA . VAL A 1 82 ? -0.025 -17.016 6.664 1.00 73.54 323 VAL A CA 14
ATOM 22254 C C . VAL A 1 82 ? -1.507 -16.752 6.940 1.00 23.21 323 VAL A C 14
ATOM 22255 O O . VAL A 1 82 ? -2.228 -16.270 6.068 1.00 32.22 323 VAL A O 14
ATOM 22268 N N . VAL A 1 83 ? -1.916 -17.079 8.157 1.00 72.52 324 VAL A N 14
ATOM 22269 C CA . VAL A 1 83 ? -3.299 -16.884 8.559 1.00 3.51 324 VAL A CA 14
ATOM 22270 C C . VAL A 1 83 ? -3.371 -15.749 9.583 1.00 55.44 324 VAL A C 14
ATOM 22271 O O . VAL A 1 83 ? -2.343 -15.250 10.036 1.00 44.21 324 VAL A O 14
ATOM 22284 N N . ASN A 1 84 ? -4.598 -15.374 9.917 1.00 44.33 325 ASN A N 14
ATOM 22285 C CA . ASN A 1 84 ? -4.818 -14.307 10.878 1.00 11.22 325 ASN A CA 14
ATOM 22286 C C . ASN A 1 84 ? -5.377 -14.901 12.173 1.00 4.40 325 ASN A C 14
ATOM 22287 O O . ASN A 1 84 ? -5.284 -16.106 12.398 1.00 73.44 325 ASN A O 14
ATOM 22298 N N . GLN A 1 85 ? -5.944 -14.026 12.991 1.00 62.11 326 GLN A N 14
ATOM 22299 C CA . GLN A 1 85 ? -6.517 -14.449 14.257 1.00 13.24 326 GLN A CA 14
ATOM 22300 C C . GLN A 1 85 ? -7.668 -15.428 14.018 1.00 31.34 326 GLN A C 14
ATOM 22301 O O . GLN A 1 85 ? -8.133 -16.084 14.949 1.00 20.33 326 GLN A O 14
ATOM 22315 N N . ASP A 1 86 ? -8.095 -15.496 12.766 1.00 64.31 327 ASP A N 14
ATOM 22316 C CA . ASP A 1 86 ? -9.182 -16.385 12.393 1.00 52.31 327 ASP A CA 14
ATOM 22317 C C . ASP A 1 86 ? -8.611 -17.614 11.683 1.00 4.40 327 ASP A C 14
ATOM 22318 O O . ASP A 1 86 ? -9.314 -18.280 10.925 1.00 24.22 327 ASP A O 14
ATOM 22328 N N . GLY A 1 87 ? -7.340 -17.876 11.954 1.00 74.23 328 GLY A N 14
ATOM 22329 C CA . GLY A 1 87 ? -6.666 -19.013 11.350 1.00 33.23 328 GLY A CA 14
ATOM 22330 C C . GLY A 1 87 ? -6.989 -19.113 9.858 1.00 62.30 328 GLY A C 14
ATOM 22331 O O . GLY A 1 87 ? -6.930 -20.196 9.278 1.00 62.32 328 GLY A O 14
ATOM 22335 N N . GLU A 1 88 ? -7.323 -17.969 9.279 1.00 24.13 329 GLU A N 14
ATOM 22336 C CA . GLU A 1 88 ? -7.655 -17.914 7.866 1.00 65.32 329 GLU A CA 14
ATOM 22337 C C . GLU A 1 88 ? -6.521 -17.253 7.080 1.00 41.44 329 GLU A C 14
ATOM 22338 O O . GLU A 1 88 ? -6.070 -16.164 7.432 1.00 42.23 329 GLU A O 14
ATOM 22351 N N . THR A 1 89 ? -6.093 -17.938 6.030 1.00 71.23 330 THR A N 14
ATOM 22352 C CA . THR A 1 89 ? -5.021 -17.431 5.191 1.00 43.52 330 THR A CA 14
ATOM 22353 C C . THR A 1 89 ? -5.353 -16.022 4.694 1.00 75.41 330 THR A C 14
ATOM 22354 O O . THR A 1 89 ? -6.474 -15.762 4.259 1.00 73.31 330 THR A O 14
ATOM 22365 N N . ILE A 1 90 ? -4.359 -15.151 4.775 1.00 12.51 331 ILE A N 14
ATOM 22366 C CA . ILE A 1 90 ? -4.532 -13.775 4.339 1.00 32.30 331 ILE A CA 14
ATOM 22367 C C . ILE A 1 90 ? -3.625 -13.508 3.137 1.00 62.15 331 ILE A C 14
ATOM 22368 O O . ILE A 1 90 ? -4.038 -12.863 2.174 1.00 64.21 331 ILE A O 14
ATOM 22384 N N . LEU A 1 91 ? -2.405 -14.018 3.231 1.00 14.51 332 LEU A N 14
ATOM 22385 C CA . LEU A 1 91 ? -1.436 -13.842 2.163 1.00 70.00 332 LEU A CA 14
ATOM 22386 C C . LEU A 1 91 ? -0.714 -15.167 1.913 1.00 64.30 332 LEU A C 14
ATOM 22387 O O . LEU A 1 91 ? -0.874 -16.119 2.675 1.00 21.33 332 LEU A O 14
ATOM 22403 N N . VAL A 1 92 ? 0.066 -15.186 0.842 1.00 25.52 333 VAL A N 14
ATOM 22404 C CA . VAL A 1 92 ? 0.814 -16.379 0.482 1.00 21.31 333 VAL A CA 14
ATOM 22405 C C . VAL A 1 92 ? 2.061 -15.976 -0.308 1.00 14.41 333 VAL A C 14
ATOM 22406 O O . VAL A 1 92 ? 2.011 -15.061 -1.128 1.00 55.53 333 VAL A O 14
ATOM 22419 N N . GLY A 1 93 ? 3.150 -16.678 -0.033 1.00 13.03 334 GLY A N 14
ATOM 22420 C CA . GLY A 1 93 ? 4.407 -16.404 -0.707 1.00 62.24 334 GLY A CA 14
ATOM 22421 C C . GLY A 1 93 ? 4.483 -17.141 -2.046 1.00 71.21 334 GLY A C 14
ATOM 22422 O O . GLY A 1 93 ? 4.112 -18.311 -2.137 1.00 3.41 334 GLY A O 14
ATOM 22426 N N . LYS A 1 94 ? 4.965 -16.427 -3.052 1.00 45.31 335 LYS A N 14
ATOM 22427 C CA . LYS A 1 94 ? 5.095 -16.998 -4.382 1.00 35.32 335 LYS A CA 14
ATOM 22428 C C . LYS A 1 94 ? 6.163 -18.093 -4.360 1.00 44.22 335 LYS A C 14
ATOM 22429 O O . LYS A 1 94 ? 6.013 -19.125 -5.012 1.00 45.24 335 LYS A O 14
ATOM 22447 N N . CYS A 1 95 ? 7.219 -17.830 -3.603 1.00 54.03 336 CYS A N 14
ATOM 22448 C CA . CYS A 1 95 ? 8.312 -18.780 -3.488 1.00 42.22 336 CYS A CA 14
ATOM 22449 C C . CYS A 1 95 ? 8.569 -19.386 -4.869 1.00 70.50 336 CYS A C 14
ATOM 22450 O O . CYS A 1 95 ? 7.998 -20.420 -5.213 1.00 33.22 336 CYS A O 14
ATOM 22458 N N . ALA A 1 96 ? 9.429 -18.718 -5.623 1.00 51.13 337 ALA A N 14
ATOM 22459 C CA . ALA A 1 96 ? 9.768 -19.178 -6.959 1.00 63.20 337 ALA A CA 14
ATOM 22460 C C . ALA A 1 96 ? 11.257 -19.529 -7.010 1.00 35.41 337 ALA A C 14
ATOM 22461 O O . ALA A 1 96 ? 12.072 -18.726 -7.460 1.00 25.33 337 ALA A O 14
ATOM 22468 N N . ASP A 1 97 ? 11.565 -20.730 -6.543 1.00 32.25 338 ASP A N 14
ATOM 22469 C CA . ASP A 1 97 ? 12.941 -21.198 -6.529 1.00 54.41 338 ASP A CA 14
ATOM 22470 C C . ASP A 1 97 ? 13.862 -20.045 -6.126 1.00 3.13 338 ASP A C 14
ATOM 22471 O O . ASP A 1 97 ? 14.859 -19.778 -6.796 1.00 75.31 338 ASP A O 14
ATOM 22481 N N . SER A 1 98 ? 13.497 -19.392 -5.032 1.00 70.31 339 SER A N 14
ATOM 22482 C CA . SER A 1 98 ? 14.279 -18.274 -4.531 1.00 74.45 339 SER A CA 14
ATOM 22483 C C . SER A 1 98 ? 14.008 -18.073 -3.039 1.00 71.41 339 SER A C 14
ATOM 22484 O O . SER A 1 98 ? 12.861 -18.133 -2.599 1.00 52.51 339 SER A O 14
ATOM 22492 N N . ASN A 1 99 ? 15.083 -17.840 -2.301 1.00 45.25 340 ASN A N 14
ATOM 22493 C CA . ASN A 1 99 ? 14.976 -17.630 -0.868 1.00 5.33 340 ASN A CA 14
ATOM 22494 C C . ASN A 1 99 ? 14.050 -16.442 -0.598 1.00 45.14 340 ASN A C 14
ATOM 22495 O O . ASN A 1 99 ? 13.288 -16.451 0.367 1.00 72.04 340 ASN A O 14
ATOM 22506 N N . GLU A 1 100 ? 14.148 -15.448 -1.469 1.00 14.43 341 GLU A N 14
ATOM 22507 C CA . GLU A 1 100 ? 13.328 -14.255 -1.337 1.00 1.10 341 GLU A CA 14
ATOM 22508 C C . GLU A 1 100 ? 11.866 -14.578 -1.651 1.00 60.13 341 GLU A C 14
ATOM 22509 O O . GLU A 1 100 ? 11.574 -15.253 -2.637 1.00 70.31 341 GLU A O 14
ATOM 22522 N N . ILE A 1 101 ? 10.986 -14.081 -0.795 1.00 10.31 342 ILE A N 14
ATOM 22523 C CA . ILE A 1 101 ? 9.561 -14.308 -0.969 1.00 24.00 342 ILE A CA 14
ATOM 22524 C C . ILE A 1 101 ? 8.806 -13.002 -0.715 1.00 1.11 342 ILE A C 14
ATOM 22525 O O . ILE A 1 101 ? 9.078 -12.303 0.260 1.00 2.00 342 ILE A O 14
ATOM 22541 N N . THR A 1 102 ? 7.872 -12.712 -1.609 1.00 23.11 343 THR A N 14
ATOM 22542 C CA . THR A 1 102 ? 7.076 -11.502 -1.494 1.00 32.32 343 THR A CA 14
ATOM 22543 C C . THR A 1 102 ? 5.584 -11.843 -1.505 1.00 43.32 343 THR A C 14
ATOM 22544 O O . THR A 1 102 ? 4.948 -11.825 -2.558 1.00 12.44 343 THR A O 14
ATOM 22555 N N . LEU A 1 103 ? 5.070 -12.145 -0.322 1.00 61.33 344 LEU A N 14
ATOM 22556 C CA . LEU A 1 103 ? 3.665 -12.489 -0.183 1.00 22.42 344 LEU A CA 14
ATOM 22557 C C . LEU A 1 103 ? 2.829 -11.572 -1.076 1.00 54.44 344 LEU A C 14
ATOM 22558 O O . LEU A 1 103 ? 2.996 -10.353 -1.050 1.00 71.25 344 LEU A O 14
ATOM 22574 N N . LYS A 1 104 ? 1.946 -12.192 -1.846 1.00 2.31 345 LYS A N 14
ATOM 22575 C CA . LYS A 1 104 ? 1.083 -11.446 -2.746 1.00 1.21 345 LYS A CA 14
ATOM 22576 C C . LYS A 1 104 ? -0.376 -11.656 -2.337 1.00 11.32 345 LYS A C 14
ATOM 22577 O O . LYS A 1 104 ? -1.077 -10.699 -2.011 1.00 0.20 345 LYS A O 14
ATOM 22595 N N . SER A 1 105 ? -0.791 -12.914 -2.367 1.00 42.32 346 SER A N 14
ATOM 22596 C CA . SER A 1 105 ? -2.154 -13.261 -2.004 1.00 20.44 346 SER A CA 14
ATOM 22597 C C . SER A 1 105 ? -2.521 -14.626 -2.591 1.00 44.54 346 SER A C 14
ATOM 22598 O O . SER A 1 105 ? -1.916 -15.068 -3.567 1.00 53.22 346 SER A O 14
ATOM 22606 N N . PRO A 1 106 ? -3.535 -15.271 -1.956 1.00 72.13 347 PRO A N 14
ATOM 22607 C CA . PRO A 1 106 ? -3.990 -16.576 -2.406 1.00 3.11 347 PRO A CA 14
ATOM 22608 C C . PRO A 1 106 ? -4.820 -16.456 -3.685 1.00 72.43 347 PRO A C 14
ATOM 22609 O O . PRO A 1 106 ? -4.453 -17.008 -4.722 1.00 11.32 347 PRO A O 14
ATOM 22620 N N . LEU A 1 107 ? -5.924 -15.733 -3.571 1.00 11.33 348 LEU A N 14
ATOM 22621 C CA . LEU A 1 107 ? -6.810 -15.534 -4.705 1.00 43.34 348 LEU A CA 14
ATOM 22622 C C . LEU A 1 107 ? -6.950 -14.035 -4.980 1.00 74.13 348 LEU A C 14
ATOM 22623 O O . LEU A 1 107 ? -8.014 -13.458 -4.762 1.00 53.42 348 LEU A O 14
ATOM 22639 N N . ASN A 1 5 ? 4.379 2.683 -3.303 1.00 63.11 246 ASN A N 15
ATOM 22640 C CA . ASN A 1 5 ? 3.398 1.697 -2.883 1.00 11.44 246 ASN A CA 15
ATOM 22641 C C . ASN A 1 5 ? 3.993 0.296 -3.031 1.00 62.20 246 ASN A C 15
ATOM 22642 O O . ASN A 1 5 ? 4.431 -0.085 -4.116 1.00 34.02 246 ASN A O 15
ATOM 22653 N N . ASP A 1 6 ? 3.991 -0.434 -1.925 1.00 54.30 247 ASP A N 15
ATOM 22654 C CA . ASP A 1 6 ? 4.525 -1.785 -1.918 1.00 51.15 247 ASP A CA 15
ATOM 22655 C C . ASP A 1 6 ? 3.679 -2.659 -0.990 1.00 51.23 247 ASP A C 15
ATOM 22656 O O . ASP A 1 6 ? 4.104 -2.989 0.115 1.00 22.25 247 ASP A O 15
ATOM 22666 N N . PRO A 1 7 ? 2.465 -3.017 -1.487 1.00 72.53 248 PRO A N 15
ATOM 22667 C CA . PRO A 1 7 ? 1.555 -3.847 -0.715 1.00 2.50 248 PRO A CA 15
ATOM 22668 C C . PRO A 1 7 ? 2.019 -5.304 -0.702 1.00 23.42 248 PRO A C 15
ATOM 22669 O O . PRO A 1 7 ? 1.377 -6.159 -0.093 1.00 54.34 248 PRO A O 15
ATOM 22680 N N . LEU A 1 8 ? 3.132 -5.544 -1.380 1.00 72.03 249 LEU A N 15
ATOM 22681 C CA . LEU A 1 8 ? 3.689 -6.884 -1.454 1.00 44.22 249 LEU A CA 15
ATOM 22682 C C . LEU A 1 8 ? 4.358 -7.228 -0.121 1.00 54.44 249 LEU A C 15
ATOM 22683 O O . LEU A 1 8 ? 4.873 -6.346 0.564 1.00 33.15 249 LEU A O 15
ATOM 22699 N N . LEU A 1 9 ? 4.327 -8.511 0.205 1.00 25.33 250 LEU A N 15
ATOM 22700 C CA . LEU A 1 9 ? 4.924 -8.983 1.444 1.00 52.53 250 LEU A CA 15
ATOM 22701 C C . LEU A 1 9 ? 6.165 -9.817 1.122 1.00 61.03 250 LEU A C 15
ATOM 22702 O O . LEU A 1 9 ? 6.054 -10.990 0.768 1.00 44.24 250 LEU A O 15
ATOM 22718 N N . HIS A 1 10 ? 7.319 -9.179 1.256 1.00 33.52 251 HIS A N 15
ATOM 22719 C CA . HIS A 1 10 ? 8.580 -9.848 0.984 1.00 33.30 251 HIS A CA 15
ATOM 22720 C C . HIS A 1 10 ? 9.103 -10.499 2.266 1.00 12.33 251 HIS A C 15
ATOM 22721 O O . HIS A 1 10 ? 9.146 -9.861 3.317 1.00 3.01 251 HIS A O 15
ATOM 22735 N N . VAL A 1 11 ? 9.487 -11.760 2.138 1.00 71.24 252 VAL A N 15
ATOM 22736 C CA . VAL A 1 11 ? 10.005 -12.504 3.273 1.00 64.21 252 VAL A CA 15
ATOM 22737 C C . VAL A 1 11 ? 11.423 -12.985 2.958 1.00 44.53 252 VAL A C 15
ATOM 22738 O O . VAL A 1 11 ? 11.843 -12.975 1.802 1.00 62.15 252 VAL A O 15
ATOM 22751 N N . GLU A 1 12 ? 12.122 -13.393 4.006 1.00 23.15 253 GLU A N 15
ATOM 22752 C CA . GLU A 1 12 ? 13.484 -13.876 3.856 1.00 24.21 253 GLU A CA 15
ATOM 22753 C C . GLU A 1 12 ? 13.650 -15.225 4.559 1.00 31.10 253 GLU A C 15
ATOM 22754 O O . GLU A 1 12 ? 13.010 -15.480 5.578 1.00 24.43 253 GLU A O 15
ATOM 22767 N N . VAL A 1 13 ? 14.511 -16.053 3.986 1.00 4.15 254 VAL A N 15
ATOM 22768 C CA . VAL A 1 13 ? 14.769 -17.369 4.546 1.00 71.25 254 VAL A CA 15
ATOM 22769 C C . VAL A 1 13 ? 16.257 -17.495 4.879 1.00 51.33 254 VAL A C 15
ATOM 22770 O O . VAL A 1 13 ? 17.089 -17.621 3.982 1.00 41.53 254 VAL A O 15
ATOM 22783 N N . SER A 1 14 ? 16.546 -17.456 6.171 1.00 25.20 255 SER A N 15
ATOM 22784 C CA . SER A 1 14 ? 17.920 -17.564 6.634 1.00 74.12 255 SER A CA 15
ATOM 22785 C C . SER A 1 14 ? 18.416 -19.002 6.470 1.00 73.14 255 SER A C 15
ATOM 22786 O O . SER A 1 14 ? 19.373 -19.253 5.739 1.00 1.31 255 SER A O 15
ATOM 22794 N N . ASN A 1 15 ? 17.742 -19.909 7.161 1.00 31.23 256 ASN A N 15
ATOM 22795 C CA . ASN A 1 15 ? 18.102 -21.316 7.101 1.00 1.43 256 ASN A CA 15
ATOM 22796 C C . ASN A 1 15 ? 19.588 -21.472 7.431 1.00 41.51 256 ASN A C 15
ATOM 22797 O O . ASN A 1 15 ? 20.350 -22.017 6.635 1.00 62.35 256 ASN A O 15
ATOM 22808 N N . GLU A 1 16 ? 19.955 -20.982 8.606 1.00 23.21 257 GLU A N 15
ATOM 22809 C CA . GLU A 1 16 ? 21.336 -21.060 9.051 1.00 64.33 257 GLU A CA 15
ATOM 22810 C C . GLU A 1 16 ? 21.418 -20.869 10.567 1.00 74.44 257 GLU A C 15
ATOM 22811 O O . GLU A 1 16 ? 20.392 -20.782 11.241 1.00 63.14 257 GLU A O 15
ATOM 22824 N N . ASP A 1 17 ? 22.646 -20.810 11.059 1.00 63.34 258 ASP A N 15
ATOM 22825 C CA . ASP A 1 17 ? 22.875 -20.631 12.482 1.00 34.54 258 ASP A CA 15
ATOM 22826 C C . ASP A 1 17 ? 22.507 -21.921 13.219 1.00 11.24 258 ASP A C 15
ATOM 22827 O O . ASP A 1 17 ? 22.318 -21.913 14.435 1.00 62.01 258 ASP A O 15
ATOM 22837 N N . ASN A 1 18 ? 22.416 -22.998 12.453 1.00 40.52 259 ASN A N 15
ATOM 22838 C CA . ASN A 1 18 ? 22.074 -24.292 13.018 1.00 42.12 259 ASN A CA 15
ATOM 22839 C C . ASN A 1 18 ? 20.555 -24.394 13.166 1.00 12.40 259 ASN A C 15
ATOM 22840 O O . ASN A 1 18 ? 20.056 -25.227 13.920 1.00 35.13 259 ASN A O 15
ATOM 22851 N N . SER A 1 19 ? 19.862 -23.533 12.434 1.00 30.52 260 SER A N 15
ATOM 22852 C CA . SER A 1 19 ? 18.410 -23.516 12.475 1.00 54.03 260 SER A CA 15
ATOM 22853 C C . SER A 1 19 ? 17.866 -22.611 11.367 1.00 20.30 260 SER A C 15
ATOM 22854 O O . SER A 1 19 ? 18.615 -22.174 10.495 1.00 53.52 260 SER A O 15
ATOM 22862 N N . LEU A 1 20 ? 16.568 -22.358 11.438 1.00 55.02 261 LEU A N 15
ATOM 22863 C CA . LEU A 1 20 ? 15.915 -21.513 10.452 1.00 71.31 261 LEU A CA 15
ATOM 22864 C C . LEU A 1 20 ? 15.761 -20.101 11.019 1.00 41.43 261 LEU A C 15
ATOM 22865 O O . LEU A 1 20 ? 15.918 -19.889 12.220 1.00 20.53 261 LEU A O 15
ATOM 22881 N N . HIS A 1 21 ? 15.456 -19.170 10.127 1.00 50.42 262 HIS A N 15
ATOM 22882 C CA . HIS A 1 21 ? 15.279 -17.783 10.523 1.00 2.21 262 HIS A CA 15
ATOM 22883 C C . HIS A 1 21 ? 14.578 -17.014 9.401 1.00 4.23 262 HIS A C 15
ATOM 22884 O O . HIS A 1 21 ? 15.204 -16.654 8.405 1.00 2.24 262 HIS A O 15
ATOM 22898 N N . PHE A 1 22 ? 13.289 -16.785 9.601 1.00 53.15 263 PHE A N 15
ATOM 22899 C CA . PHE A 1 22 ? 12.496 -16.065 8.618 1.00 31.22 263 PHE A CA 15
ATOM 22900 C C . PHE A 1 22 ? 12.150 -14.660 9.116 1.00 72.33 263 PHE A C 15
ATOM 22901 O O . PHE A 1 22 ? 11.880 -14.466 10.300 1.00 73.31 263 PHE A O 15
ATOM 22918 N N . ILE A 1 23 ? 12.169 -13.717 8.186 1.00 2.40 264 ILE A N 15
ATOM 22919 C CA . ILE A 1 23 ? 11.861 -12.335 8.515 1.00 31.32 264 ILE A CA 15
ATOM 22920 C C . ILE A 1 23 ? 10.872 -11.779 7.489 1.00 60.45 264 ILE A C 15
ATOM 22921 O O . ILE A 1 23 ? 11.136 -11.811 6.287 1.00 14.44 264 ILE A O 15
ATOM 22937 N N . LEU A 1 24 ? 9.754 -11.284 7.999 1.00 44.31 265 LEU A N 15
ATOM 22938 C CA . LEU A 1 24 ? 8.725 -10.722 7.141 1.00 12.33 265 LEU A CA 15
ATOM 22939 C C . LEU A 1 24 ? 8.493 -9.258 7.522 1.00 33.24 265 LEU A C 15
ATOM 22940 O O . LEU A 1 24 ? 8.520 -8.908 8.701 1.00 22.02 265 LEU A O 15
ATOM 22956 N N . TYR A 1 25 ? 8.269 -8.443 6.502 1.00 2.34 266 TYR A N 15
ATOM 22957 C CA . TYR A 1 25 ? 8.032 -7.025 6.716 1.00 64.05 266 TYR A CA 15
ATOM 22958 C C . TYR A 1 25 ? 6.748 -6.573 6.019 1.00 54.24 266 TYR A C 15
ATOM 22959 O O . TYR A 1 25 ? 6.455 -7.007 4.906 1.00 71.23 266 TYR A O 15
ATOM 22977 N N . ASN A 1 26 ? 6.015 -5.706 6.702 1.00 30.13 267 ASN A N 15
ATOM 22978 C CA . ASN A 1 26 ? 4.768 -5.190 6.163 1.00 63.22 267 ASN A CA 15
ATOM 22979 C C . ASN A 1 26 ? 5.053 -3.922 5.356 1.00 12.42 267 ASN A C 15
ATOM 22980 O O . ASN A 1 26 ? 4.599 -2.837 5.717 1.00 34.15 267 ASN A O 15
ATOM 22991 N N . LYS A 1 27 ? 5.803 -4.100 4.279 1.00 41.42 268 LYS A N 15
ATOM 22992 C CA . LYS A 1 27 ? 6.154 -2.983 3.418 1.00 14.31 268 LYS A CA 15
ATOM 22993 C C . LYS A 1 27 ? 4.874 -2.320 2.903 1.00 22.13 268 LYS A C 15
ATOM 22994 O O . LYS A 1 27 ? 4.910 -1.196 2.404 1.00 24.52 268 LYS A O 15
ATOM 23012 N N . THR A 1 28 ? 3.774 -3.044 3.042 1.00 34.34 269 THR A N 15
ATOM 23013 C CA . THR A 1 28 ? 2.485 -2.541 2.598 1.00 41.23 269 THR A CA 15
ATOM 23014 C C . THR A 1 28 ? 2.195 -1.181 3.236 1.00 33.21 269 THR A C 15
ATOM 23015 O O . THR A 1 28 ? 3.089 -0.552 3.800 1.00 60.32 269 THR A O 15
ATOM 23026 N N . ASN A 1 29 ? 0.941 -0.767 3.126 1.00 31.53 270 ASN A N 15
ATOM 23027 C CA . ASN A 1 29 ? 0.521 0.506 3.686 1.00 43.21 270 ASN A CA 15
ATOM 23028 C C . ASN A 1 29 ? -0.160 0.266 5.034 1.00 14.04 270 ASN A C 15
ATOM 23029 O O . ASN A 1 29 ? 0.281 0.785 6.058 1.00 24.35 270 ASN A O 15
ATOM 23040 N N . ILE A 1 30 ? -1.226 -0.521 4.991 1.00 3.41 271 ILE A N 15
ATOM 23041 C CA . ILE A 1 30 ? -1.973 -0.836 6.197 1.00 42.22 271 ILE A CA 15
ATOM 23042 C C . ILE A 1 30 ? -1.051 -1.544 7.192 1.00 14.10 271 ILE A C 15
ATOM 23043 O O . ILE A 1 30 ? -0.091 -2.201 6.795 1.00 63.34 271 ILE A O 15
ATOM 23059 N N . ILE A 1 31 ? -1.377 -1.386 8.467 1.00 44.44 272 ILE A N 15
ATOM 23060 C CA . ILE A 1 31 ? -0.590 -2.002 9.522 1.00 51.43 272 ILE A CA 15
ATOM 23061 C C . ILE A 1 31 ? -1.048 -3.449 9.715 1.00 54.50 272 ILE A C 15
ATOM 23062 O O . ILE A 1 31 ? -2.218 -3.767 9.504 1.00 43.52 272 ILE A O 15
ATOM 23078 N N . ILE A 1 32 ? -0.103 -4.287 10.114 1.00 12.33 273 ILE A N 15
ATOM 23079 C CA . ILE A 1 32 ? -0.395 -5.692 10.338 1.00 33.34 273 ILE A CA 15
ATOM 23080 C C . ILE A 1 32 ? -1.332 -5.829 11.541 1.00 44.24 273 ILE A C 15
ATOM 23081 O O . ILE A 1 32 ? -1.167 -5.135 12.543 1.00 45.25 273 ILE A O 15
ATOM 23097 N N . PRO A 1 33 ? -2.320 -6.752 11.398 1.00 62.24 274 PRO A N 15
ATOM 23098 C CA . PRO A 1 33 ? -3.283 -6.989 12.460 1.00 44.33 274 PRO A CA 15
ATOM 23099 C C . PRO A 1 33 ? -2.653 -7.788 13.602 1.00 33.43 274 PRO A C 15
ATOM 23100 O O . PRO A 1 33 ? -3.083 -7.681 14.750 1.00 64.00 274 PRO A O 15
ATOM 23111 N N . GLY A 1 34 ? -1.645 -8.572 13.248 1.00 35.34 275 GLY A N 15
ATOM 23112 C CA . GLY A 1 34 ? -0.953 -9.390 14.230 1.00 44.42 275 GLY A CA 15
ATOM 23113 C C . GLY A 1 34 ? -1.726 -10.679 14.514 1.00 11.21 275 GLY A C 15
ATOM 23114 O O . GLY A 1 34 ? -2.775 -10.922 13.919 1.00 44.13 275 GLY A O 15
ATOM 23118 N N . ASN A 1 35 ? -1.179 -11.471 15.424 1.00 63.10 276 ASN A N 15
ATOM 23119 C CA . ASN A 1 35 ? -1.804 -12.729 15.794 1.00 31.34 276 ASN A CA 15
ATOM 23120 C C . ASN A 1 35 ? -1.975 -13.596 14.545 1.00 15.22 276 ASN A C 15
ATOM 23121 O O . ASN A 1 35 ? -3.059 -14.120 14.293 1.00 53.11 276 ASN A O 15
ATOM 23132 N N . CYS A 1 36 ? -0.890 -13.720 13.796 1.00 5.24 277 CYS A N 15
ATOM 23133 C CA . CYS A 1 36 ? -0.906 -14.514 12.580 1.00 51.24 277 CYS A CA 15
ATOM 23134 C C . CYS A 1 36 ? -0.406 -15.920 12.917 1.00 41.23 277 CYS A C 15
ATOM 23135 O O . CYS A 1 36 ? -0.057 -16.200 14.062 1.00 23.23 277 CYS A O 15
ATOM 23143 N N . THR A 1 37 ? -0.387 -16.767 11.898 1.00 53.20 278 THR A N 15
ATOM 23144 C CA . THR A 1 37 ? 0.064 -18.137 12.072 1.00 43.21 278 THR A CA 15
ATOM 23145 C C . THR A 1 37 ? 0.639 -18.679 10.762 1.00 61.21 278 THR A C 15
ATOM 23146 O O . THR A 1 37 ? -0.105 -19.132 9.893 1.00 13.54 278 THR A O 15
ATOM 23157 N N . PHE A 1 38 ? 1.959 -18.616 10.661 1.00 74.11 279 PHE A N 15
ATOM 23158 C CA . PHE A 1 38 ? 2.642 -19.095 9.471 1.00 31.34 279 PHE A CA 15
ATOM 23159 C C . PHE A 1 38 ? 2.243 -20.538 9.154 1.00 42.13 279 PHE A C 15
ATOM 23160 O O . PHE A 1 38 ? 1.766 -21.261 10.027 1.00 4.34 279 PHE A O 15
ATOM 23177 N N . GLU A 1 39 ? 2.453 -20.914 7.901 1.00 41.13 280 GLU A N 15
ATOM 23178 C CA . GLU A 1 39 ? 2.122 -22.257 7.457 1.00 75.21 280 GLU A CA 15
ATOM 23179 C C . GLU A 1 39 ? 3.155 -22.751 6.442 1.00 33.13 280 GLU A C 15
ATOM 23180 O O . GLU A 1 39 ? 2.885 -22.784 5.243 1.00 44.25 280 GLU A O 15
ATOM 23193 N N . PHE A 1 40 ? 4.316 -23.123 6.961 1.00 33.12 281 PHE A N 15
ATOM 23194 C CA . PHE A 1 40 ? 5.391 -23.614 6.115 1.00 15.15 281 PHE A CA 15
ATOM 23195 C C . PHE A 1 40 ? 5.606 -25.115 6.319 1.00 43.14 281 PHE A C 15
ATOM 23196 O O . PHE A 1 40 ? 5.878 -25.562 7.432 1.00 13.41 281 PHE A O 15
ATOM 23213 N N . SER A 1 41 ? 5.478 -25.852 5.225 1.00 34.13 282 SER A N 15
ATOM 23214 C CA . SER A 1 41 ? 5.655 -27.294 5.269 1.00 1.44 282 SER A CA 15
ATOM 23215 C C . SER A 1 41 ? 6.955 -27.683 4.562 1.00 11.42 282 SER A C 15
ATOM 23216 O O . SER A 1 41 ? 7.672 -26.821 4.055 1.00 33.31 282 SER A O 15
ATOM 23224 N N . SER A 1 42 ? 7.219 -28.981 4.551 1.00 3.22 283 SER A N 15
ATOM 23225 C CA . SER A 1 42 ? 8.420 -29.495 3.915 1.00 43.44 283 SER A CA 15
ATOM 23226 C C . SER A 1 42 ? 8.044 -30.463 2.791 1.00 12.14 283 SER A C 15
ATOM 23227 O O . SER A 1 42 ? 8.640 -30.434 1.716 1.00 51.42 283 SER A O 15
ATOM 23235 N N . GLN A 1 43 ? 7.056 -31.298 3.080 1.00 65.13 284 GLN A N 15
ATOM 23236 C CA . GLN A 1 43 ? 6.593 -32.273 2.107 1.00 23.43 284 GLN A CA 15
ATOM 23237 C C . GLN A 1 43 ? 5.097 -32.534 2.288 1.00 34.15 284 GLN A C 15
ATOM 23238 O O . GLN A 1 43 ? 4.515 -32.152 3.303 1.00 72.43 284 GLN A O 15
ATOM 23252 N N . ILE A 1 44 ? 4.516 -33.183 1.289 1.00 2.45 285 ILE A N 15
ATOM 23253 C CA . ILE A 1 44 ? 3.098 -33.499 1.326 1.00 44.31 285 ILE A CA 15
ATOM 23254 C C . ILE A 1 44 ? 2.749 -34.099 2.689 1.00 0.01 285 ILE A C 15
ATOM 23255 O O . ILE A 1 44 ? 1.604 -34.021 3.130 1.00 35.25 285 ILE A O 15
ATOM 23271 N N . SER A 1 45 ? 3.757 -34.684 3.318 1.00 25.33 286 SER A N 15
ATOM 23272 C CA . SER A 1 45 ? 3.571 -35.298 4.622 1.00 2.54 286 SER A CA 15
ATOM 23273 C C . SER A 1 45 ? 2.623 -34.447 5.470 1.00 40.10 286 SER A C 15
ATOM 23274 O O . SER A 1 45 ? 1.455 -34.794 5.638 1.00 11.42 286 SER A O 15
ATOM 23282 N N . GLU A 1 46 ? 3.161 -33.350 5.981 1.00 2.44 287 GLU A N 15
ATOM 23283 C CA . GLU A 1 46 ? 2.378 -32.447 6.807 1.00 13.34 287 GLU A CA 15
ATOM 23284 C C . GLU A 1 46 ? 3.021 -31.059 6.834 1.00 54.43 287 GLU A C 15
ATOM 23285 O O . GLU A 1 46 ? 4.110 -30.865 6.297 1.00 62.02 287 GLU A O 15
ATOM 23298 N N . VAL A 1 47 ? 2.319 -30.128 7.464 1.00 75.24 288 VAL A N 15
ATOM 23299 C CA . VAL A 1 47 ? 2.807 -28.764 7.567 1.00 42.41 288 VAL A CA 15
ATOM 23300 C C . VAL A 1 47 ? 2.905 -28.372 9.043 1.00 50.24 288 VAL A C 15
ATOM 23301 O O . VAL A 1 47 ? 2.433 -29.100 9.914 1.00 15.34 288 VAL A O 15
ATOM 23314 N N . PHE A 1 48 ? 3.521 -27.223 9.277 1.00 2.32 289 PHE A N 15
ATOM 23315 C CA . PHE A 1 48 ? 3.687 -26.725 10.632 1.00 31.34 289 PHE A CA 15
ATOM 23316 C C . PHE A 1 48 ? 3.269 -25.257 10.733 1.00 50.15 289 PHE A C 15
ATOM 23317 O O . PHE A 1 48 ? 3.584 -24.457 9.853 1.00 3.32 289 PHE A O 15
ATOM 23334 N N . SER A 1 49 ? 2.565 -24.947 11.812 1.00 65.33 290 SER A N 15
ATOM 23335 C CA . SER A 1 49 ? 2.101 -23.589 12.038 1.00 21.22 290 SER A CA 15
ATOM 23336 C C . SER A 1 49 ? 2.743 -23.021 13.306 1.00 73.41 290 SER A C 15
ATOM 23337 O O . SER A 1 49 ? 2.660 -23.628 14.373 1.00 42.21 290 SER A O 15
ATOM 23345 N N . ILE A 1 50 ? 3.367 -21.864 13.147 1.00 45.01 291 ILE A N 15
ATOM 23346 C CA . ILE A 1 50 ? 4.023 -21.207 14.265 1.00 32.43 291 ILE A CA 15
ATOM 23347 C C . ILE A 1 50 ? 3.174 -20.019 14.722 1.00 31.54 291 ILE A C 15
ATOM 23348 O O . ILE A 1 50 ? 2.833 -19.151 13.921 1.00 0.31 291 ILE A O 15
ATOM 23364 N N . LYS A 1 51 ? 2.857 -20.020 16.009 1.00 50.32 292 LYS A N 15
ATOM 23365 C CA . LYS A 1 51 ? 2.054 -18.953 16.582 1.00 4.31 292 LYS A CA 15
ATOM 23366 C C . LYS A 1 51 ? 2.854 -17.649 16.556 1.00 2.34 292 LYS A C 15
ATOM 23367 O O . LYS A 1 51 ? 3.835 -17.504 17.284 1.00 43.41 292 LYS A O 15
ATOM 23385 N N . MET A 1 52 ? 2.405 -16.733 15.711 1.00 40.03 293 MET A N 15
ATOM 23386 C CA . MET A 1 52 ? 3.067 -15.446 15.581 1.00 54.24 293 MET A CA 15
ATOM 23387 C C . MET A 1 52 ? 2.624 -14.487 16.688 1.00 32.30 293 MET A C 15
ATOM 23388 O O . MET A 1 52 ? 1.434 -14.380 16.983 1.00 64.54 293 MET A O 15
ATOM 23402 N N . GLY A 1 53 ? 3.605 -13.815 17.271 1.00 12.55 294 GLY A N 15
ATOM 23403 C CA . GLY A 1 53 ? 3.331 -12.869 18.340 1.00 43.51 294 GLY A CA 15
ATOM 23404 C C . GLY A 1 53 ? 2.035 -12.100 18.074 1.00 63.15 294 GLY A C 15
ATOM 23405 O O . GLY A 1 53 ? 1.709 -11.806 16.925 1.00 53.03 294 GLY A O 15
ATOM 23409 N N . PRO A 1 54 ? 1.313 -11.789 19.183 1.00 1.21 295 PRO A N 15
ATOM 23410 C CA . PRO A 1 54 ? 0.060 -11.060 19.081 1.00 62.43 295 PRO A CA 15
ATOM 23411 C C . PRO A 1 54 ? 0.309 -9.580 18.785 1.00 2.12 295 PRO A C 15
ATOM 23412 O O . PRO A 1 54 ? -0.577 -8.884 18.292 1.00 32.01 295 PRO A O 15
ATOM 23423 N N . HIS A 1 55 ? 1.520 -9.142 19.099 1.00 73.21 296 HIS A N 15
ATOM 23424 C CA . HIS A 1 55 ? 1.897 -7.757 18.873 1.00 34.21 296 HIS A CA 15
ATOM 23425 C C . HIS A 1 55 ? 2.013 -7.496 17.370 1.00 12.41 296 HIS A C 15
ATOM 23426 O O . HIS A 1 55 ? 2.688 -8.237 16.658 1.00 43.43 296 HIS A O 15
ATOM 23440 N N . GLU A 1 56 ? 1.344 -6.439 16.932 1.00 33.15 297 GLU A N 15
ATOM 23441 C CA . GLU A 1 56 ? 1.363 -6.070 15.527 1.00 23.31 297 GLU A CA 15
ATOM 23442 C C . GLU A 1 56 ? 2.789 -5.729 15.088 1.00 74.12 297 GLU A C 15
ATOM 23443 O O . GLU A 1 56 ? 3.610 -5.310 15.902 1.00 34.13 297 GLU A O 15
ATOM 23456 N N . ILE A 1 57 ? 3.039 -5.921 13.801 1.00 21.30 298 ILE A N 15
ATOM 23457 C CA . ILE A 1 57 ? 4.351 -5.639 13.244 1.00 70.14 298 ILE A CA 15
ATOM 23458 C C . ILE A 1 57 ? 4.578 -4.126 13.226 1.00 62.21 298 ILE A C 15
ATOM 23459 O O . ILE A 1 57 ? 5.159 -3.571 14.157 1.00 31.24 298 ILE A O 15
ATOM 23475 N N . GLY A 1 58 ? 4.108 -3.502 12.156 1.00 44.01 299 GLY A N 15
ATOM 23476 C CA . GLY A 1 58 ? 4.253 -2.064 12.005 1.00 60.14 299 GLY A CA 15
ATOM 23477 C C . GLY A 1 58 ? 5.275 -1.727 10.917 1.00 61.20 299 GLY A C 15
ATOM 23478 O O . GLY A 1 58 ? 5.811 -2.622 10.265 1.00 71.10 299 GLY A O 15
ATOM 23482 N N . ILE A 1 59 ? 5.515 -0.434 10.755 1.00 74.22 300 ILE A N 15
ATOM 23483 C CA . ILE A 1 59 ? 6.463 0.032 9.757 1.00 31.14 300 ILE A CA 15
ATOM 23484 C C . ILE A 1 59 ? 7.655 -0.925 9.707 1.00 63.40 300 ILE A C 15
ATOM 23485 O O . ILE A 1 59 ? 7.642 -1.901 8.957 1.00 12.54 300 ILE A O 15
ATOM 23501 N N . LYS A 1 60 ? 8.658 -0.614 10.515 1.00 43.45 301 LYS A N 15
ATOM 23502 C CA . LYS A 1 60 ? 9.856 -1.434 10.571 1.00 22.04 301 LYS A CA 15
ATOM 23503 C C . LYS A 1 60 ? 9.690 -2.497 11.659 1.00 1.25 301 LYS A C 15
ATOM 23504 O O . LYS A 1 60 ? 10.676 -3.005 12.191 1.00 12.05 301 LYS A O 15
ATOM 23522 N N . GLY A 1 61 ? 8.436 -2.801 11.958 1.00 74.20 302 GLY A N 15
ATOM 23523 C CA . GLY A 1 61 ? 8.128 -3.794 12.973 1.00 33.20 302 GLY A CA 15
ATOM 23524 C C . GLY A 1 61 ? 8.174 -5.208 12.389 1.00 4.22 302 GLY A C 15
ATOM 23525 O O . GLY A 1 61 ? 7.286 -6.019 12.646 1.00 40.10 302 GLY A O 15
ATOM 23529 N N . GLN A 1 62 ? 9.219 -5.460 11.615 1.00 45.51 303 GLN A N 15
ATOM 23530 C CA . GLN A 1 62 ? 9.394 -6.761 10.993 1.00 54.05 303 GLN A CA 15
ATOM 23531 C C . GLN A 1 62 ? 9.001 -7.872 11.968 1.00 73.52 303 GLN A C 15
ATOM 23532 O O . GLN A 1 62 ? 8.923 -7.646 13.174 1.00 4.13 303 GLN A O 15
ATOM 23546 N N . LYS A 1 63 ? 8.763 -9.050 11.409 1.00 50.24 304 LYS A N 15
ATOM 23547 C CA . LYS A 1 63 ? 8.380 -10.197 12.214 1.00 60.22 304 LYS A CA 15
ATOM 23548 C C . LYS A 1 63 ? 9.389 -11.327 11.996 1.00 15.02 304 LYS A C 15
ATOM 23549 O O . LYS A 1 63 ? 10.007 -11.416 10.937 1.00 72.44 304 LYS A O 15
ATOM 23567 N N . GLU A 1 64 ? 9.523 -12.161 13.016 1.00 24.35 305 GLU A N 15
ATOM 23568 C CA . GLU A 1 64 ? 10.446 -13.282 12.950 1.00 3.31 305 GLU A CA 15
ATOM 23569 C C . GLU A 1 64 ? 9.687 -14.603 13.083 1.00 70.45 305 GLU A C 15
ATOM 23570 O O . GLU A 1 64 ? 8.832 -14.747 13.955 1.00 71.41 305 GLU A O 15
ATOM 23583 N N . LEU A 1 65 ? 10.027 -15.535 12.204 1.00 51.11 306 LEU A N 15
ATOM 23584 C CA . LEU A 1 65 ? 9.388 -16.840 12.212 1.00 51.13 306 LEU A CA 15
ATOM 23585 C C . LEU A 1 65 ? 10.461 -17.928 12.282 1.00 62.11 306 LEU A C 15
ATOM 23586 O O . LEU A 1 65 ? 10.507 -18.815 11.431 1.00 21.54 306 LEU A O 15
ATOM 23602 N N . TRP A 1 66 ? 11.298 -17.824 13.304 1.00 41.03 307 TRP A N 15
ATOM 23603 C CA . TRP A 1 66 ? 12.368 -18.788 13.496 1.00 30.21 307 TRP A CA 15
ATOM 23604 C C . TRP A 1 66 ? 11.734 -20.131 13.864 1.00 73.14 307 TRP A C 15
ATOM 23605 O O . TRP A 1 66 ? 10.787 -20.181 14.647 1.00 11.22 307 TRP A O 15
ATOM 23626 N N . PHE A 1 67 ? 12.281 -21.187 13.280 1.00 21.21 308 PHE A N 15
ATOM 23627 C CA . PHE A 1 67 ? 11.781 -22.527 13.536 1.00 33.13 308 PHE A CA 15
ATOM 23628 C C . PHE A 1 67 ? 12.932 -23.504 13.787 1.00 14.40 308 PHE A C 15
ATOM 23629 O O . PHE A 1 67 ? 14.089 -23.186 13.520 1.00 44.14 308 PHE A O 15
ATOM 23646 N N . PHE A 1 68 ? 12.573 -24.672 14.298 1.00 61.43 309 PHE A N 15
ATOM 23647 C CA . PHE A 1 68 ? 13.561 -25.697 14.587 1.00 24.35 309 PHE A CA 15
ATOM 23648 C C . PHE A 1 68 ? 13.048 -27.082 14.188 1.00 64.40 309 PHE A C 15
ATOM 23649 O O . PHE A 1 68 ? 11.849 -27.347 14.255 1.00 61.03 309 PHE A O 15
ATOM 23666 N N . PRO A 1 69 ? 14.007 -27.952 13.771 1.00 61.12 310 PRO A N 15
ATOM 23667 C CA . PRO A 1 69 ? 15.405 -27.558 13.722 1.00 72.22 310 PRO A CA 15
ATOM 23668 C C . PRO A 1 69 ? 15.673 -26.637 12.530 1.00 4.34 310 PRO A C 15
ATOM 23669 O O . PRO A 1 69 ? 16.214 -25.544 12.696 1.00 73.15 310 PRO A O 15
ATOM 23680 N N . SER A 1 70 ? 15.284 -27.111 11.356 1.00 35.24 311 SER A N 15
ATOM 23681 C CA . SER A 1 70 ? 15.475 -26.343 10.138 1.00 63.53 311 SER A CA 15
ATOM 23682 C C . SER A 1 70 ? 14.910 -27.112 8.941 1.00 5.41 311 SER A C 15
ATOM 23683 O O . SER A 1 70 ? 14.684 -28.318 9.024 1.00 15.40 311 SER A O 15
ATOM 23691 N N . LEU A 1 71 ? 14.700 -26.381 7.856 1.00 72.21 312 LEU A N 15
ATOM 23692 C CA . LEU A 1 71 ? 14.166 -26.979 6.644 1.00 52.42 312 LEU A CA 15
ATOM 23693 C C . LEU A 1 71 ? 15.061 -26.607 5.460 1.00 10.10 312 LEU A C 15
ATOM 23694 O O . LEU A 1 71 ? 15.806 -25.631 5.523 1.00 5.44 312 LEU A O 15
ATOM 23710 N N . PRO A 1 72 ? 14.955 -27.426 4.380 1.00 61.32 313 PRO A N 15
ATOM 23711 C CA . PRO A 1 72 ? 15.746 -27.193 3.183 1.00 21.54 313 PRO A CA 15
ATOM 23712 C C . PRO A 1 72 ? 15.196 -26.011 2.384 1.00 53.23 313 PRO A C 15
ATOM 23713 O O . PRO A 1 72 ? 13.985 -25.797 2.338 1.00 23.14 313 PRO A O 15
ATOM 23724 N N . THR A 1 73 ? 16.111 -25.274 1.773 1.00 44.43 314 THR A N 15
ATOM 23725 C CA . THR A 1 73 ? 15.733 -24.118 0.977 1.00 71.21 314 THR A CA 15
ATOM 23726 C C . THR A 1 73 ? 16.318 -24.227 -0.433 1.00 1.45 314 THR A C 15
ATOM 23727 O O . THR A 1 73 ? 17.271 -24.971 -0.658 1.00 33.45 314 THR A O 15
ATOM 23738 N N . PRO A 1 74 ? 15.708 -23.452 -1.369 1.00 75.53 315 PRO A N 15
ATOM 23739 C CA . PRO A 1 74 ? 14.585 -22.599 -1.019 1.00 4.41 315 PRO A CA 15
ATOM 23740 C C . PRO A 1 74 ? 13.311 -23.422 -0.819 1.00 3.12 315 PRO A C 15
ATOM 23741 O O . PRO A 1 74 ? 13.283 -24.613 -1.126 1.00 53.43 315 PRO A O 15
ATOM 23752 N N . LEU A 1 75 ? 12.289 -22.755 -0.305 1.00 15.30 316 LEU A N 15
ATOM 23753 C CA . LEU A 1 75 ? 11.015 -23.410 -0.060 1.00 53.24 316 LEU A CA 15
ATOM 23754 C C . LEU A 1 75 ? 10.156 -23.334 -1.325 1.00 24.52 316 LEU A C 15
ATOM 23755 O O . LEU A 1 75 ? 9.119 -22.674 -1.337 1.00 1.42 316 LEU A O 15
ATOM 23771 N N . SER A 1 76 ? 10.621 -24.021 -2.358 1.00 52.04 317 SER A N 15
ATOM 23772 C CA . SER A 1 76 ? 9.909 -24.040 -3.625 1.00 33.31 317 SER A CA 15
ATOM 23773 C C . SER A 1 76 ? 8.775 -25.066 -3.572 1.00 33.00 317 SER A C 15
ATOM 23774 O O . SER A 1 76 ? 8.998 -26.227 -3.232 1.00 42.21 317 SER A O 15
ATOM 23782 N N . ASN A 1 77 ? 7.582 -24.600 -3.913 1.00 62.43 318 ASN A N 15
ATOM 23783 C CA . ASN A 1 77 ? 6.413 -25.463 -3.909 1.00 13.30 318 ASN A CA 15
ATOM 23784 C C . ASN A 1 77 ? 5.947 -25.675 -2.467 1.00 74.43 318 ASN A C 15
ATOM 23785 O O . ASN A 1 77 ? 5.251 -26.646 -2.173 1.00 33.10 318 ASN A O 15
ATOM 23796 N N . TYR A 1 78 ? 6.349 -24.752 -1.607 1.00 10.13 319 TYR A N 15
ATOM 23797 C CA . TYR A 1 78 ? 5.981 -24.826 -0.203 1.00 22.21 319 TYR A CA 15
ATOM 23798 C C . TYR A 1 78 ? 4.874 -23.824 0.128 1.00 53.55 319 TYR A C 15
ATOM 23799 O O . TYR A 1 78 ? 4.942 -22.663 -0.275 1.00 32.13 319 TYR A O 15
ATOM 23817 N N . THR A 1 79 ? 3.879 -24.308 0.857 1.00 43.11 320 THR A N 15
ATOM 23818 C CA . THR A 1 79 ? 2.759 -23.469 1.246 1.00 52.40 320 THR A CA 15
ATOM 23819 C C . THR A 1 79 ? 3.260 -22.175 1.891 1.00 21.11 320 THR A C 15
ATOM 23820 O O . THR A 1 79 ? 2.989 -21.083 1.393 1.00 23.43 320 THR A O 15
ATOM 23831 N N . MET A 1 80 ? 3.982 -22.341 2.989 1.00 3.45 321 MET A N 15
ATOM 23832 C CA . MET A 1 80 ? 4.524 -21.200 3.708 1.00 50.30 321 MET A CA 15
ATOM 23833 C C . MET A 1 80 ? 3.587 -19.994 3.609 1.00 33.35 321 MET A C 15
ATOM 23834 O O . MET A 1 80 ? 4.041 -18.862 3.453 1.00 15.21 321 MET A O 15
ATOM 23848 N N . LYS A 1 81 ? 2.296 -20.279 3.705 1.00 24.10 322 LYS A N 15
ATOM 23849 C CA . LYS A 1 81 ? 1.291 -19.232 3.629 1.00 63.53 322 LYS A CA 15
ATOM 23850 C C . LYS A 1 81 ? 1.315 -18.414 4.921 1.00 55.20 322 LYS A C 15
ATOM 23851 O O . LYS A 1 81 ? 2.177 -18.618 5.774 1.00 71.00 322 LYS A O 15
ATOM 23869 N N . VAL A 1 82 ? 0.357 -17.504 5.025 1.00 72.31 323 VAL A N 15
ATOM 23870 C CA . VAL A 1 82 ? 0.256 -16.654 6.199 1.00 44.21 323 VAL A CA 15
ATOM 23871 C C . VAL A 1 82 ? -1.219 -16.416 6.526 1.00 30.15 323 VAL A C 15
ATOM 23872 O O . VAL A 1 82 ? -1.968 -15.905 5.696 1.00 55.21 323 VAL A O 15
ATOM 23885 N N . VAL A 1 83 ? -1.592 -16.799 7.739 1.00 50.41 324 VAL A N 15
ATOM 23886 C CA . VAL A 1 83 ? -2.964 -16.633 8.187 1.00 75.44 324 VAL A CA 15
ATOM 23887 C C . VAL A 1 83 ? -3.018 -15.548 9.263 1.00 10.32 324 VAL A C 15
ATOM 23888 O O . VAL A 1 83 ? -1.981 -15.083 9.733 1.00 3.41 324 VAL A O 15
ATOM 23901 N N . ASN A 1 84 ? -4.238 -15.175 9.623 1.00 64.23 325 ASN A N 15
ATOM 23902 C CA . ASN A 1 84 ? -4.440 -14.153 10.635 1.00 11.12 325 ASN A CA 15
ATOM 23903 C C . ASN A 1 84 ? -4.988 -14.803 11.908 1.00 44.45 325 ASN A C 15
ATOM 23904 O O . ASN A 1 84 ? -4.779 -15.992 12.140 1.00 31.34 325 ASN A O 15
ATOM 23915 N N . GLN A 1 85 ? -5.677 -13.993 12.698 1.00 53.05 326 GLN A N 15
ATOM 23916 C CA . GLN A 1 85 ? -6.256 -14.474 13.940 1.00 34.23 326 GLN A CA 15
ATOM 23917 C C . GLN A 1 85 ? -7.529 -15.274 13.658 1.00 74.41 326 GLN A C 15
ATOM 23918 O O . GLN A 1 85 ? -8.133 -15.832 14.574 1.00 45.33 326 GLN A O 15
ATOM 23932 N N . ASP A 1 86 ? -7.901 -15.306 12.386 1.00 5.14 327 ASP A N 15
ATOM 23933 C CA . ASP A 1 86 ? -9.091 -16.029 11.972 1.00 40.21 327 ASP A CA 15
ATOM 23934 C C . ASP A 1 86 ? -8.678 -17.325 11.273 1.00 65.25 327 ASP A C 15
ATOM 23935 O O . ASP A 1 86 ? -9.514 -18.016 10.693 1.00 50.02 327 ASP A O 15
ATOM 23945 N N . GLY A 1 87 ? -7.387 -17.616 11.350 1.00 33.41 328 GLY A N 15
ATOM 23946 C CA . GLY A 1 87 ? -6.853 -18.818 10.732 1.00 43.33 328 GLY A CA 15
ATOM 23947 C C . GLY A 1 87 ? -7.129 -18.829 9.227 1.00 63.12 328 GLY A C 15
ATOM 23948 O O . GLY A 1 87 ? -7.004 -19.866 8.577 1.00 44.10 328 GLY A O 15
ATOM 23952 N N . GLU A 1 88 ? -7.499 -17.664 8.717 1.00 41.34 329 GLU A N 15
ATOM 23953 C CA . GLU A 1 88 ? -7.794 -17.526 7.300 1.00 24.54 329 GLU A CA 15
ATOM 23954 C C . GLU A 1 88 ? -6.564 -17.011 6.550 1.00 51.41 329 GLU A C 15
ATOM 23955 O O . GLU A 1 88 ? -6.106 -15.895 6.794 1.00 31.51 329 GLU A O 15
ATOM 23968 N N . THR A 1 89 ? -6.065 -17.847 5.652 1.00 43.22 330 THR A N 15
ATOM 23969 C CA . THR A 1 89 ? -4.897 -17.489 4.864 1.00 32.21 330 THR A CA 15
ATOM 23970 C C . THR A 1 89 ? -5.090 -16.116 4.219 1.00 43.44 330 THR A C 15
ATOM 23971 O O . THR A 1 89 ? -5.705 -16.004 3.160 1.00 74.14 330 THR A O 15
ATOM 23982 N N . ILE A 1 90 ? -4.552 -15.104 4.884 1.00 65.01 331 ILE A N 15
ATOM 23983 C CA . ILE A 1 90 ? -4.656 -13.742 4.388 1.00 34.13 331 ILE A CA 15
ATOM 23984 C C . ILE A 1 90 ? -3.854 -13.613 3.092 1.00 11.50 331 ILE A C 15
ATOM 23985 O O . ILE A 1 90 ? -4.262 -12.904 2.173 1.00 15.02 331 ILE A O 15
ATOM 24001 N N . LEU A 1 91 ? -2.727 -14.308 3.059 1.00 1.03 332 LEU A N 15
ATOM 24002 C CA . LEU A 1 91 ? -1.864 -14.280 1.891 1.00 44.42 332 LEU A CA 15
ATOM 24003 C C . LEU A 1 91 ? -1.178 -15.638 1.736 1.00 62.44 332 LEU A C 15
ATOM 24004 O O . LEU A 1 91 ? -1.263 -16.486 2.623 1.00 3.43 332 LEU A O 15
ATOM 24020 N N . VAL A 1 92 ? -0.514 -15.804 0.601 1.00 25.13 333 VAL A N 15
ATOM 24021 C CA . VAL A 1 92 ? 0.187 -17.046 0.318 1.00 14.54 333 VAL A CA 15
ATOM 24022 C C . VAL A 1 92 ? 1.434 -16.744 -0.515 1.00 31.22 333 VAL A C 15
ATOM 24023 O O . VAL A 1 92 ? 1.333 -16.218 -1.622 1.00 11.10 333 VAL A O 15
ATOM 24036 N N . GLY A 1 93 ? 2.581 -17.091 0.050 1.00 44.25 334 GLY A N 15
ATOM 24037 C CA . GLY A 1 93 ? 3.847 -16.864 -0.627 1.00 51.05 334 GLY A CA 15
ATOM 24038 C C . GLY A 1 93 ? 4.016 -17.821 -1.810 1.00 14.53 334 GLY A C 15
ATOM 24039 O O . GLY A 1 93 ? 3.924 -19.036 -1.647 1.00 21.30 334 GLY A O 15
ATOM 24043 N N . LYS A 1 94 ? 4.259 -17.235 -2.973 1.00 72.32 335 LYS A N 15
ATOM 24044 C CA . LYS A 1 94 ? 4.441 -18.020 -4.182 1.00 60.42 335 LYS A CA 15
ATOM 24045 C C . LYS A 1 94 ? 5.441 -19.146 -3.909 1.00 11.35 335 LYS A C 15
ATOM 24046 O O . LYS A 1 94 ? 5.403 -20.187 -4.562 1.00 45.24 335 LYS A O 15
ATOM 24064 N N . CYS A 1 95 ? 6.312 -18.898 -2.941 1.00 75.00 336 CYS A N 15
ATOM 24065 C CA . CYS A 1 95 ? 7.320 -19.877 -2.573 1.00 32.42 336 CYS A CA 15
ATOM 24066 C C . CYS A 1 95 ? 7.999 -20.372 -3.852 1.00 12.15 336 CYS A C 15
ATOM 24067 O O . CYS A 1 95 ? 7.929 -21.556 -4.177 1.00 44.04 336 CYS A O 15
ATOM 24075 N N . ALA A 1 96 ? 8.640 -19.440 -4.542 1.00 33.04 337 ALA A N 15
ATOM 24076 C CA . ALA A 1 96 ? 9.331 -19.766 -5.777 1.00 74.35 337 ALA A CA 15
ATOM 24077 C C . ALA A 1 96 ? 10.611 -20.538 -5.452 1.00 60.24 337 ALA A C 15
ATOM 24078 O O . ALA A 1 96 ? 10.880 -20.840 -4.291 1.00 3.13 337 ALA A O 15
ATOM 24085 N N . ASP A 1 97 ? 11.367 -20.836 -6.499 1.00 55.33 338 ASP A N 15
ATOM 24086 C CA . ASP A 1 97 ? 12.612 -21.567 -6.340 1.00 2.32 338 ASP A CA 15
ATOM 24087 C C . ASP A 1 97 ? 13.700 -20.610 -5.847 1.00 61.31 338 ASP A C 15
ATOM 24088 O O . ASP A 1 97 ? 14.750 -20.482 -6.475 1.00 52.15 338 ASP A O 15
ATOM 24098 N N . SER A 1 98 ? 13.412 -19.964 -4.727 1.00 40.32 339 SER A N 15
ATOM 24099 C CA . SER A 1 98 ? 14.353 -19.023 -4.143 1.00 12.10 339 SER A CA 15
ATOM 24100 C C . SER A 1 98 ? 13.896 -18.632 -2.736 1.00 25.32 339 SER A C 15
ATOM 24101 O O . SER A 1 98 ? 12.700 -18.602 -2.454 1.00 13.35 339 SER A O 15
ATOM 24109 N N . ASN A 1 99 ? 14.875 -18.343 -1.890 1.00 74.41 340 ASN A N 15
ATOM 24110 C CA . ASN A 1 99 ? 14.589 -17.956 -0.519 1.00 74.02 340 ASN A CA 15
ATOM 24111 C C . ASN A 1 99 ? 13.635 -16.760 -0.520 1.00 50.43 340 ASN A C 15
ATOM 24112 O O . ASN A 1 99 ? 12.973 -16.488 0.480 1.00 31.02 340 ASN A O 15
ATOM 24123 N N . GLU A 1 100 ? 13.595 -16.076 -1.655 1.00 23.24 341 GLU A N 15
ATOM 24124 C CA . GLU A 1 100 ? 12.734 -14.915 -1.799 1.00 72.11 341 GLU A CA 15
ATOM 24125 C C . GLU A 1 100 ? 11.270 -15.349 -1.901 1.00 22.42 341 GLU A C 15
ATOM 24126 O O . GLU A 1 100 ? 10.961 -16.359 -2.533 1.00 10.55 341 GLU A O 15
ATOM 24139 N N . ILE A 1 101 ? 10.408 -14.566 -1.269 1.00 44.13 342 ILE A N 15
ATOM 24140 C CA . ILE A 1 101 ? 8.985 -14.857 -1.281 1.00 11.12 342 ILE A CA 15
ATOM 24141 C C . ILE A 1 101 ? 8.200 -13.544 -1.260 1.00 1.32 342 ILE A C 15
ATOM 24142 O O . ILE A 1 101 ? 8.342 -12.746 -0.334 1.00 31.30 342 ILE A O 15
ATOM 24158 N N . THR A 1 102 ? 7.389 -13.359 -2.291 1.00 64.34 343 THR A N 15
ATOM 24159 C CA . THR A 1 102 ? 6.582 -12.156 -2.403 1.00 70.51 343 THR A CA 15
ATOM 24160 C C . THR A 1 102 ? 5.102 -12.519 -2.538 1.00 53.43 343 THR A C 15
ATOM 24161 O O . THR A 1 102 ? 4.581 -12.612 -3.649 1.00 33.34 343 THR A O 15
ATOM 24172 N N . LEU A 1 103 ? 4.466 -12.712 -1.392 1.00 72.32 344 LEU A N 15
ATOM 24173 C CA . LEU A 1 103 ? 3.056 -13.062 -1.368 1.00 73.15 344 LEU A CA 15
ATOM 24174 C C . LEU A 1 103 ? 2.319 -12.268 -2.449 1.00 65.14 344 LEU A C 15
ATOM 24175 O O . LEU A 1 103 ? 2.742 -11.172 -2.816 1.00 35.24 344 LEU A O 15
ATOM 24191 N N . LYS A 1 104 ? 1.232 -12.852 -2.930 1.00 14.01 345 LYS A N 15
ATOM 24192 C CA . LYS A 1 104 ? 0.433 -12.213 -3.962 1.00 13.34 345 LYS A CA 15
ATOM 24193 C C . LYS A 1 104 ? -1.037 -12.216 -3.538 1.00 34.14 345 LYS A C 15
ATOM 24194 O O . LYS A 1 104 ? -1.693 -11.175 -3.549 1.00 22.32 345 LYS A O 15
ATOM 24212 N N . SER A 1 105 ? -1.512 -13.398 -3.174 1.00 34.22 346 SER A N 15
ATOM 24213 C CA . SER A 1 105 ? -2.893 -13.551 -2.747 1.00 1.10 346 SER A CA 15
ATOM 24214 C C . SER A 1 105 ? -3.332 -15.008 -2.906 1.00 24.03 346 SER A C 15
ATOM 24215 O O . SER A 1 105 ? -2.884 -15.699 -3.819 1.00 64.02 346 SER A O 15
ATOM 24223 N N . PRO A 1 106 ? -4.226 -15.443 -1.978 1.00 22.30 347 PRO A N 15
ATOM 24224 C CA . PRO A 1 106 ? -4.730 -16.806 -2.006 1.00 51.40 347 PRO A CA 15
ATOM 24225 C C . PRO A 1 106 ? -5.753 -16.989 -3.129 1.00 14.53 347 PRO A C 15
ATOM 24226 O O . PRO A 1 106 ? -5.645 -17.919 -3.927 1.00 14.55 347 PRO A O 15
ATOM 24237 N N . LEU A 1 107 ? -6.723 -16.086 -3.155 1.00 32.32 348 LEU A N 15
ATOM 24238 C CA . LEU A 1 107 ? -7.765 -16.136 -4.167 1.00 21.34 348 LEU A CA 15
ATOM 24239 C C . LEU A 1 107 ? -7.987 -14.733 -4.734 1.00 2.33 348 LEU A C 15
ATOM 24240 O O . LEU A 1 107 ? -8.492 -13.852 -4.040 1.00 13.31 348 LEU A O 15
ATOM 24256 N N . ASN A 1 5 ? 3.930 0.781 -1.282 1.00 64.40 246 ASN A N 16
ATOM 24257 C CA . ASN A 1 5 ? 2.638 1.004 -1.907 1.00 50.43 246 ASN A CA 16
ATOM 24258 C C . ASN A 1 5 ? 2.171 -0.288 -2.579 1.00 35.52 246 ASN A C 16
ATOM 24259 O O . ASN A 1 5 ? 1.418 -0.250 -3.551 1.00 63.23 246 ASN A O 16
ATOM 24270 N N . ASP A 1 6 ? 2.636 -1.403 -2.033 1.00 53.43 247 ASP A N 16
ATOM 24271 C CA . ASP A 1 6 ? 2.275 -2.705 -2.567 1.00 53.25 247 ASP A CA 16
ATOM 24272 C C . ASP A 1 6 ? 2.031 -3.676 -1.411 1.00 14.03 247 ASP A C 16
ATOM 24273 O O . ASP A 1 6 ? 2.663 -3.569 -0.361 1.00 42.43 247 ASP A O 16
ATOM 24283 N N . PRO A 1 7 ? 1.087 -4.627 -1.648 1.00 2.54 248 PRO A N 16
ATOM 24284 C CA . PRO A 1 7 ? 0.752 -5.616 -0.638 1.00 13.12 248 PRO A CA 16
ATOM 24285 C C . PRO A 1 7 ? 1.846 -6.680 -0.528 1.00 13.24 248 PRO A C 16
ATOM 24286 O O . PRO A 1 7 ? 1.773 -7.564 0.324 1.00 22.13 248 PRO A O 16
ATOM 24297 N N . LEU A 1 8 ? 2.834 -6.559 -1.402 1.00 2.05 249 LEU A N 16
ATOM 24298 C CA . LEU A 1 8 ? 3.942 -7.499 -1.413 1.00 61.20 249 LEU A CA 16
ATOM 24299 C C . LEU A 1 8 ? 4.588 -7.537 -0.026 1.00 53.14 249 LEU A C 16
ATOM 24300 O O . LEU A 1 8 ? 4.863 -6.493 0.563 1.00 43.24 249 LEU A O 16
ATOM 24316 N N . LEU A 1 9 ? 4.810 -8.751 0.455 1.00 62.23 250 LEU A N 16
ATOM 24317 C CA . LEU A 1 9 ? 5.418 -8.939 1.761 1.00 2.30 250 LEU A CA 16
ATOM 24318 C C . LEU A 1 9 ? 6.764 -9.647 1.595 1.00 22.03 250 LEU A C 16
ATOM 24319 O O . LEU A 1 9 ? 6.810 -10.856 1.375 1.00 24.45 250 LEU A O 16
ATOM 24335 N N . HIS A 1 10 ? 7.827 -8.864 1.707 1.00 12.51 251 HIS A N 16
ATOM 24336 C CA . HIS A 1 10 ? 9.170 -9.401 1.572 1.00 2.44 251 HIS A CA 16
ATOM 24337 C C . HIS A 1 10 ? 9.470 -10.334 2.747 1.00 10.23 251 HIS A C 16
ATOM 24338 O O . HIS A 1 10 ? 8.985 -10.116 3.857 1.00 64.52 251 HIS A O 16
ATOM 24352 N N . VAL A 1 11 ? 10.267 -11.353 2.463 1.00 3.01 252 VAL A N 16
ATOM 24353 C CA . VAL A 1 11 ? 10.638 -12.320 3.482 1.00 34.33 252 VAL A CA 16
ATOM 24354 C C . VAL A 1 11 ? 12.072 -12.792 3.235 1.00 40.42 252 VAL A C 16
ATOM 24355 O O . VAL A 1 11 ? 12.603 -12.625 2.138 1.00 63.31 252 VAL A O 16
ATOM 24368 N N . GLU A 1 12 ? 12.658 -13.370 4.272 1.00 21.44 253 GLU A N 16
ATOM 24369 C CA . GLU A 1 12 ? 14.021 -13.867 4.181 1.00 13.04 253 GLU A CA 16
ATOM 24370 C C . GLU A 1 12 ? 14.118 -15.265 4.794 1.00 20.54 253 GLU A C 16
ATOM 24371 O O . GLU A 1 12 ? 13.621 -15.501 5.895 1.00 41.33 253 GLU A O 16
ATOM 24384 N N . VAL A 1 13 ? 14.762 -16.157 4.055 1.00 34.25 254 VAL A N 16
ATOM 24385 C CA . VAL A 1 13 ? 14.930 -17.526 4.513 1.00 64.14 254 VAL A CA 16
ATOM 24386 C C . VAL A 1 13 ? 16.400 -17.763 4.866 1.00 31.53 254 VAL A C 16
ATOM 24387 O O . VAL A 1 13 ? 17.257 -17.797 3.984 1.00 33.25 254 VAL A O 16
ATOM 24400 N N . SER A 1 14 ? 16.646 -17.922 6.158 1.00 2.15 255 SER A N 16
ATOM 24401 C CA . SER A 1 14 ? 17.997 -18.155 6.640 1.00 63.23 255 SER A CA 16
ATOM 24402 C C . SER A 1 14 ? 18.395 -19.613 6.397 1.00 13.34 255 SER A C 16
ATOM 24403 O O . SER A 1 14 ? 19.277 -19.893 5.587 1.00 12.13 255 SER A O 16
ATOM 24411 N N . ASN A 1 15 ? 17.724 -20.502 7.115 1.00 63.44 256 ASN A N 16
ATOM 24412 C CA . ASN A 1 15 ? 17.996 -21.924 6.988 1.00 64.12 256 ASN A CA 16
ATOM 24413 C C . ASN A 1 15 ? 19.449 -22.198 7.383 1.00 71.21 256 ASN A C 16
ATOM 24414 O O . ASN A 1 15 ? 20.250 -22.632 6.556 1.00 54.00 256 ASN A O 16
ATOM 24425 N N . GLU A 1 16 ? 19.745 -21.934 8.647 1.00 53.20 257 GLU A N 16
ATOM 24426 C CA . GLU A 1 16 ? 21.087 -22.147 9.162 1.00 52.52 257 GLU A CA 16
ATOM 24427 C C . GLU A 1 16 ? 21.233 -23.576 9.687 1.00 65.12 257 GLU A C 16
ATOM 24428 O O . GLU A 1 16 ? 20.269 -24.165 10.173 1.00 1.54 257 GLU A O 16
ATOM 24441 N N . ASP A 1 17 ? 22.448 -24.094 9.570 1.00 14.43 258 ASP A N 16
ATOM 24442 C CA . ASP A 1 17 ? 22.733 -25.443 10.027 1.00 31.21 258 ASP A CA 16
ATOM 24443 C C . ASP A 1 17 ? 22.193 -25.621 11.447 1.00 34.14 258 ASP A C 16
ATOM 24444 O O . ASP A 1 17 ? 21.906 -26.740 11.871 1.00 42.12 258 ASP A O 16
ATOM 24454 N N . ASN A 1 18 ? 22.070 -24.501 12.144 1.00 14.11 259 ASN A N 16
ATOM 24455 C CA . ASN A 1 18 ? 21.569 -24.519 13.508 1.00 53.10 259 ASN A CA 16
ATOM 24456 C C . ASN A 1 18 ? 20.051 -24.714 13.487 1.00 43.31 259 ASN A C 16
ATOM 24457 O O . ASN A 1 18 ? 19.532 -25.639 14.109 1.00 11.23 259 ASN A O 16
ATOM 24468 N N . SER A 1 19 ? 19.383 -23.827 12.764 1.00 10.23 260 SER A N 16
ATOM 24469 C CA . SER A 1 19 ? 17.935 -23.890 12.654 1.00 45.51 260 SER A CA 16
ATOM 24470 C C . SER A 1 19 ? 17.454 -22.947 11.549 1.00 73.41 260 SER A C 16
ATOM 24471 O O . SER A 1 19 ? 18.263 -22.346 10.844 1.00 31.21 260 SER A O 16
ATOM 24479 N N . LEU A 1 20 ? 16.138 -22.848 11.432 1.00 34.11 261 LEU A N 16
ATOM 24480 C CA . LEU A 1 20 ? 15.538 -21.989 10.425 1.00 63.32 261 LEU A CA 16
ATOM 24481 C C . LEU A 1 20 ? 15.409 -20.570 10.982 1.00 21.31 261 LEU A C 16
ATOM 24482 O O . LEU A 1 20 ? 15.721 -20.326 12.147 1.00 61.15 261 LEU A O 16
ATOM 24498 N N . HIS A 1 21 ? 14.949 -19.672 10.124 1.00 12.32 262 HIS A N 16
ATOM 24499 C CA . HIS A 1 21 ? 14.775 -18.283 10.516 1.00 35.32 262 HIS A CA 16
ATOM 24500 C C . HIS A 1 21 ? 14.111 -17.508 9.376 1.00 1.34 262 HIS A C 16
ATOM 24501 O O . HIS A 1 21 ? 14.740 -17.243 8.353 1.00 55.42 262 HIS A O 16
ATOM 24515 N N . PHE A 1 22 ? 12.849 -17.166 9.592 1.00 5.42 263 PHE A N 16
ATOM 24516 C CA . PHE A 1 22 ? 12.094 -16.426 8.596 1.00 53.31 263 PHE A CA 16
ATOM 24517 C C . PHE A 1 22 ? 11.780 -15.010 9.085 1.00 32.44 263 PHE A C 16
ATOM 24518 O O . PHE A 1 22 ? 11.099 -14.836 10.095 1.00 53.44 263 PHE A O 16
ATOM 24535 N N . ILE A 1 23 ? 12.291 -14.036 8.347 1.00 25.34 264 ILE A N 16
ATOM 24536 C CA . ILE A 1 23 ? 12.074 -12.642 8.694 1.00 42.14 264 ILE A CA 16
ATOM 24537 C C . ILE A 1 23 ? 11.189 -11.989 7.630 1.00 1.22 264 ILE A C 16
ATOM 24538 O O . ILE A 1 23 ? 11.652 -11.691 6.530 1.00 13.42 264 ILE A O 16
ATOM 24554 N N . LEU A 1 24 ? 9.932 -11.786 7.996 1.00 50.42 265 LEU A N 16
ATOM 24555 C CA . LEU A 1 24 ? 8.978 -11.173 7.087 1.00 71.21 265 LEU A CA 16
ATOM 24556 C C . LEU A 1 24 ? 8.793 -9.702 7.464 1.00 40.02 265 LEU A C 16
ATOM 24557 O O . LEU A 1 24 ? 8.552 -9.381 8.626 1.00 11.15 265 LEU A O 16
ATOM 24573 N N . TYR A 1 25 ? 8.913 -8.847 6.459 1.00 61.12 266 TYR A N 16
ATOM 24574 C CA . TYR A 1 25 ? 8.762 -7.417 6.670 1.00 22.42 266 TYR A CA 16
ATOM 24575 C C . TYR A 1 25 ? 7.391 -6.935 6.194 1.00 14.53 266 TYR A C 16
ATOM 24576 O O . TYR A 1 25 ? 7.061 -7.056 5.016 1.00 54.55 266 TYR A O 16
ATOM 24594 N N . ASN A 1 26 ? 6.629 -6.397 7.136 1.00 75.44 267 ASN A N 16
ATOM 24595 C CA . ASN A 1 26 ? 5.300 -5.896 6.827 1.00 1.32 267 ASN A CA 16
ATOM 24596 C C . ASN A 1 26 ? 5.419 -4.695 5.886 1.00 72.52 267 ASN A C 16
ATOM 24597 O O . ASN A 1 26 ? 5.258 -3.552 6.309 1.00 1.21 267 ASN A O 16
ATOM 24608 N N . LYS A 1 27 ? 5.699 -4.997 4.627 1.00 62.14 268 LYS A N 16
ATOM 24609 C CA . LYS A 1 27 ? 5.841 -3.957 3.622 1.00 64.23 268 LYS A CA 16
ATOM 24610 C C . LYS A 1 27 ? 4.490 -3.721 2.944 1.00 42.01 268 LYS A C 16
ATOM 24611 O O . LYS A 1 27 ? 4.340 -3.968 1.748 1.00 32.24 268 LYS A O 16
ATOM 24629 N N . THR A 1 28 ? 3.541 -3.245 3.737 1.00 65.30 269 THR A N 16
ATOM 24630 C CA . THR A 1 28 ? 2.208 -2.973 3.229 1.00 52.15 269 THR A CA 16
ATOM 24631 C C . THR A 1 28 ? 1.636 -1.712 3.880 1.00 42.14 269 THR A C 16
ATOM 24632 O O . THR A 1 28 ? 2.103 -1.288 4.936 1.00 71.12 269 THR A O 16
ATOM 24643 N N . ASN A 1 29 ? 0.634 -1.148 3.222 1.00 12.41 270 ASN A N 16
ATOM 24644 C CA . ASN A 1 29 ? -0.007 0.056 3.724 1.00 45.44 270 ASN A CA 16
ATOM 24645 C C . ASN A 1 29 ? -0.631 -0.234 5.090 1.00 63.41 270 ASN A C 16
ATOM 24646 O O . ASN A 1 29 ? -0.352 0.462 6.065 1.00 43.03 270 ASN A O 16
ATOM 24657 N N . ILE A 1 30 ? -1.464 -1.264 5.117 1.00 23.32 271 ILE A N 16
ATOM 24658 C CA . ILE A 1 30 ? -2.130 -1.656 6.348 1.00 43.22 271 ILE A CA 16
ATOM 24659 C C . ILE A 1 30 ? -1.101 -2.248 7.313 1.00 1.13 271 ILE A C 16
ATOM 24660 O O . ILE A 1 30 ? -0.002 -2.619 6.904 1.00 3.41 271 ILE A O 16
ATOM 24676 N N . ILE A 1 31 ? -1.494 -2.318 8.576 1.00 32.45 272 ILE A N 16
ATOM 24677 C CA . ILE A 1 31 ? -0.620 -2.859 9.603 1.00 21.14 272 ILE A CA 16
ATOM 24678 C C . ILE A 1 31 ? -1.229 -4.148 10.159 1.00 13.11 272 ILE A C 16
ATOM 24679 O O . ILE A 1 31 ? -2.439 -4.227 10.369 1.00 42.14 272 ILE A O 16
ATOM 24695 N N . ILE A 1 32 ? -0.364 -5.126 10.382 1.00 44.20 273 ILE A N 16
ATOM 24696 C CA . ILE A 1 32 ? -0.801 -6.407 10.909 1.00 34.13 273 ILE A CA 16
ATOM 24697 C C . ILE A 1 32 ? -1.577 -6.181 12.209 1.00 41.24 273 ILE A C 16
ATOM 24698 O O . ILE A 1 32 ? -1.172 -5.376 13.046 1.00 44.25 273 ILE A O 16
ATOM 24714 N N . PRO A 1 33 ? -2.708 -6.925 12.340 1.00 42.20 274 PRO A N 16
ATOM 24715 C CA . PRO A 1 33 ? -3.544 -6.813 13.523 1.00 23.42 274 PRO A CA 16
ATOM 24716 C C . PRO A 1 33 ? -2.899 -7.519 14.718 1.00 13.33 274 PRO A C 16
ATOM 24717 O O . PRO A 1 33 ? -3.156 -7.161 15.867 1.00 44.01 274 PRO A O 16
ATOM 24728 N N . GLY A 1 34 ? -2.075 -8.508 14.407 1.00 72.23 275 GLY A N 16
ATOM 24729 C CA . GLY A 1 34 ? -1.392 -9.267 15.441 1.00 40.23 275 GLY A CA 16
ATOM 24730 C C . GLY A 1 34 ? -2.117 -10.584 15.724 1.00 14.23 275 GLY A C 16
ATOM 24731 O O . GLY A 1 34 ? -3.308 -10.714 15.443 1.00 64.12 275 GLY A O 16
ATOM 24735 N N . ASN A 1 35 ? -1.370 -11.527 16.278 1.00 4.11 276 ASN A N 16
ATOM 24736 C CA . ASN A 1 35 ? -1.927 -12.829 16.603 1.00 65.11 276 ASN A CA 16
ATOM 24737 C C . ASN A 1 35 ? -2.139 -13.624 15.313 1.00 34.01 276 ASN A C 16
ATOM 24738 O O . ASN A 1 35 ? -3.141 -14.324 15.169 1.00 42.30 276 ASN A O 16
ATOM 24749 N N . CYS A 1 36 ? -1.181 -13.490 14.408 1.00 52.30 277 CYS A N 16
ATOM 24750 C CA . CYS A 1 36 ? -1.251 -14.187 13.135 1.00 52.31 277 CYS A CA 16
ATOM 24751 C C . CYS A 1 36 ? -0.537 -15.531 13.284 1.00 63.45 277 CYS A C 16
ATOM 24752 O O . CYS A 1 36 ? -0.109 -15.894 14.379 1.00 54.54 277 CYS A O 16
ATOM 24760 N N . THR A 1 37 ? -0.429 -16.235 12.166 1.00 51.20 278 THR A N 16
ATOM 24761 C CA . THR A 1 37 ? 0.226 -17.532 12.158 1.00 3.31 278 THR A CA 16
ATOM 24762 C C . THR A 1 37 ? 0.765 -17.848 10.762 1.00 62.43 278 THR A C 16
ATOM 24763 O O . THR A 1 37 ? 0.275 -17.315 9.768 1.00 61.04 278 THR A O 16
ATOM 24774 N N . PHE A 1 38 ? 1.767 -18.715 10.731 1.00 32.14 279 PHE A N 16
ATOM 24775 C CA . PHE A 1 38 ? 2.378 -19.109 9.473 1.00 34.33 279 PHE A CA 16
ATOM 24776 C C . PHE A 1 38 ? 2.013 -20.551 9.115 1.00 72.33 279 PHE A C 16
ATOM 24777 O O . PHE A 1 38 ? 1.429 -21.268 9.926 1.00 10.23 279 PHE A O 16
ATOM 24794 N N . GLU A 1 39 ? 2.372 -20.934 7.898 1.00 2.22 280 GLU A N 16
ATOM 24795 C CA . GLU A 1 39 ? 2.090 -22.277 7.422 1.00 20.43 280 GLU A CA 16
ATOM 24796 C C . GLU A 1 39 ? 2.975 -22.611 6.220 1.00 61.32 280 GLU A C 16
ATOM 24797 O O . GLU A 1 39 ? 2.625 -22.302 5.082 1.00 71.11 280 GLU A O 16
ATOM 24810 N N . PHE A 1 40 ? 4.105 -23.238 6.513 1.00 71.21 281 PHE A N 16
ATOM 24811 C CA . PHE A 1 40 ? 5.043 -23.617 5.470 1.00 72.51 281 PHE A CA 16
ATOM 24812 C C . PHE A 1 40 ? 5.137 -25.139 5.344 1.00 74.42 281 PHE A C 16
ATOM 24813 O O . PHE A 1 40 ? 5.250 -25.843 6.346 1.00 22.12 281 PHE A O 16
ATOM 24830 N N . SER A 1 41 ? 5.086 -25.603 4.104 1.00 54.34 282 SER A N 16
ATOM 24831 C CA . SER A 1 41 ? 5.163 -27.028 3.833 1.00 25.34 282 SER A CA 16
ATOM 24832 C C . SER A 1 41 ? 6.610 -27.426 3.533 1.00 2.31 282 SER A C 16
ATOM 24833 O O . SER A 1 41 ? 7.517 -26.601 3.631 1.00 4.01 282 SER A O 16
ATOM 24841 N N . SER A 1 42 ? 6.780 -28.689 3.173 1.00 24.43 283 SER A N 16
ATOM 24842 C CA . SER A 1 42 ? 8.101 -29.206 2.858 1.00 23.41 283 SER A CA 16
ATOM 24843 C C . SER A 1 42 ? 7.990 -30.635 2.321 1.00 12.14 283 SER A C 16
ATOM 24844 O O . SER A 1 42 ? 6.893 -31.107 2.027 1.00 30.40 283 SER A O 16
ATOM 24852 N N . GLN A 1 43 ? 9.140 -31.283 2.211 1.00 42.44 284 GLN A N 16
ATOM 24853 C CA . GLN A 1 43 ? 9.186 -32.648 1.715 1.00 53.45 284 GLN A CA 16
ATOM 24854 C C . GLN A 1 43 ? 8.597 -33.608 2.750 1.00 63.53 284 GLN A C 16
ATOM 24855 O O . GLN A 1 43 ? 8.294 -34.758 2.433 1.00 1.22 284 GLN A O 16
ATOM 24869 N N . ILE A 1 44 ? 8.454 -33.102 3.966 1.00 75.25 285 ILE A N 16
ATOM 24870 C CA . ILE A 1 44 ? 7.907 -33.901 5.049 1.00 32.21 285 ILE A CA 16
ATOM 24871 C C . ILE A 1 44 ? 6.462 -34.281 4.718 1.00 0.23 285 ILE A C 16
ATOM 24872 O O . ILE A 1 44 ? 5.898 -35.184 5.333 1.00 34.41 285 ILE A O 16
ATOM 24888 N N . SER A 1 45 ? 5.905 -33.571 3.748 1.00 71.41 286 SER A N 16
ATOM 24889 C CA . SER A 1 45 ? 4.537 -33.823 3.328 1.00 13.40 286 SER A CA 16
ATOM 24890 C C . SER A 1 45 ? 3.568 -33.008 4.187 1.00 13.22 286 SER A C 16
ATOM 24891 O O . SER A 1 45 ? 2.809 -32.191 3.668 1.00 14.12 286 SER A O 16
ATOM 24899 N N . GLU A 1 46 ? 3.625 -33.259 5.487 1.00 42.51 287 GLU A N 16
ATOM 24900 C CA . GLU A 1 46 ? 2.762 -32.558 6.423 1.00 22.51 287 GLU A CA 16
ATOM 24901 C C . GLU A 1 46 ? 3.175 -31.089 6.529 1.00 62.02 287 GLU A C 16
ATOM 24902 O O . GLU A 1 46 ? 4.221 -30.696 6.015 1.00 64.11 287 GLU A O 16
ATOM 24915 N N . VAL A 1 47 ? 2.332 -30.317 7.199 1.00 70.24 288 VAL A N 16
ATOM 24916 C CA . VAL A 1 47 ? 2.596 -28.900 7.378 1.00 3.32 288 VAL A CA 16
ATOM 24917 C C . VAL A 1 47 ? 2.529 -28.558 8.868 1.00 2.30 288 VAL A C 16
ATOM 24918 O O . VAL A 1 47 ? 2.138 -29.392 9.683 1.00 1.21 288 VAL A O 16
ATOM 24931 N N . PHE A 1 48 ? 2.917 -27.329 9.178 1.00 32.45 289 PHE A N 16
ATOM 24932 C CA . PHE A 1 48 ? 2.906 -26.867 10.556 1.00 54.31 289 PHE A CA 16
ATOM 24933 C C . PHE A 1 48 ? 2.616 -25.366 10.628 1.00 44.01 289 PHE A C 16
ATOM 24934 O O . PHE A 1 48 ? 2.970 -24.618 9.718 1.00 51.31 289 PHE A O 16
ATOM 24951 N N . SER A 1 49 ? 1.976 -24.971 11.719 1.00 43.14 290 SER A N 16
ATOM 24952 C CA . SER A 1 49 ? 1.636 -23.573 11.921 1.00 14.13 290 SER A CA 16
ATOM 24953 C C . SER A 1 49 ? 2.331 -23.042 13.176 1.00 12.44 290 SER A C 16
ATOM 24954 O O . SER A 1 49 ? 2.227 -23.638 14.247 1.00 1.43 290 SER A O 16
ATOM 24962 N N . ILE A 1 50 ? 3.024 -21.926 13.003 1.00 62.15 291 ILE A N 16
ATOM 24963 C CA . ILE A 1 50 ? 3.736 -21.308 14.108 1.00 44.42 291 ILE A CA 16
ATOM 24964 C C . ILE A 1 50 ? 2.926 -20.119 14.629 1.00 4.04 291 ILE A C 16
ATOM 24965 O O . ILE A 1 50 ? 2.515 -19.256 13.855 1.00 4.24 291 ILE A O 16
ATOM 24981 N N . LYS A 1 51 ? 2.721 -20.112 15.938 1.00 23.43 292 LYS A N 16
ATOM 24982 C CA . LYS A 1 51 ? 1.968 -19.044 16.572 1.00 12.04 292 LYS A CA 16
ATOM 24983 C C . LYS A 1 51 ? 2.807 -17.765 16.574 1.00 44.03 292 LYS A C 16
ATOM 24984 O O . LYS A 1 51 ? 3.850 -17.703 17.224 1.00 71.24 292 LYS A O 16
ATOM 25002 N N . MET A 1 52 ? 2.322 -16.776 15.838 1.00 13.45 293 MET A N 16
ATOM 25003 C CA . MET A 1 52 ? 3.014 -15.502 15.747 1.00 44.44 293 MET A CA 16
ATOM 25004 C C . MET A 1 52 ? 2.575 -14.556 16.867 1.00 74.35 293 MET A C 16
ATOM 25005 O O . MET A 1 52 ? 1.411 -14.561 17.267 1.00 65.04 293 MET A O 16
ATOM 25019 N N . GLY A 1 53 ? 3.528 -13.768 17.341 1.00 62.13 294 GLY A N 16
ATOM 25020 C CA . GLY A 1 53 ? 3.254 -12.819 18.406 1.00 32.45 294 GLY A CA 16
ATOM 25021 C C . GLY A 1 53 ? 1.907 -12.126 18.190 1.00 31.34 294 GLY A C 16
ATOM 25022 O O . GLY A 1 53 ? 1.494 -11.905 17.053 1.00 32.41 294 GLY A O 16
ATOM 25026 N N . PRO A 1 54 ? 1.242 -11.794 19.329 1.00 3.14 295 PRO A N 16
ATOM 25027 C CA . PRO A 1 54 ? -0.049 -11.131 19.276 1.00 53.52 295 PRO A CA 16
ATOM 25028 C C . PRO A 1 54 ? 0.107 -9.657 18.896 1.00 54.35 295 PRO A C 16
ATOM 25029 O O . PRO A 1 54 ? -0.857 -9.013 18.483 1.00 30.02 295 PRO A O 16
ATOM 25040 N N . HIS A 1 55 ? 1.328 -9.165 19.048 1.00 74.45 296 HIS A N 16
ATOM 25041 C CA . HIS A 1 55 ? 1.622 -7.780 18.725 1.00 2.41 296 HIS A CA 16
ATOM 25042 C C . HIS A 1 55 ? 1.630 -7.597 17.206 1.00 2.41 296 HIS A C 16
ATOM 25043 O O . HIS A 1 55 ? 1.355 -8.537 16.462 1.00 14.24 296 HIS A O 16
ATOM 25057 N N . GLU A 1 56 ? 1.949 -6.380 16.791 1.00 41.35 297 GLU A N 16
ATOM 25058 C CA . GLU A 1 56 ? 1.997 -6.061 15.374 1.00 74.24 297 GLU A CA 16
ATOM 25059 C C . GLU A 1 56 ? 3.448 -5.974 14.898 1.00 61.15 297 GLU A C 16
ATOM 25060 O O . GLU A 1 56 ? 4.375 -6.064 15.701 1.00 1.21 297 GLU A O 16
ATOM 25073 N N . ILE A 1 57 ? 3.600 -5.800 13.593 1.00 60.41 298 ILE A N 16
ATOM 25074 C CA . ILE A 1 57 ? 4.923 -5.700 13.000 1.00 31.23 298 ILE A CA 16
ATOM 25075 C C . ILE A 1 57 ? 5.211 -4.239 12.650 1.00 53.03 298 ILE A C 16
ATOM 25076 O O . ILE A 1 57 ? 5.876 -3.535 13.408 1.00 52.55 298 ILE A O 16
ATOM 25092 N N . GLY A 1 58 ? 4.695 -3.827 11.501 1.00 44.12 299 GLY A N 16
ATOM 25093 C CA . GLY A 1 58 ? 4.889 -2.462 11.041 1.00 73.34 299 GLY A CA 16
ATOM 25094 C C . GLY A 1 58 ? 5.861 -2.414 9.860 1.00 74.32 299 GLY A C 16
ATOM 25095 O O . GLY A 1 58 ? 6.641 -3.343 9.655 1.00 11.14 299 GLY A O 16
ATOM 25099 N N . ILE A 1 59 ? 5.782 -1.322 9.114 1.00 75.44 300 ILE A N 16
ATOM 25100 C CA . ILE A 1 59 ? 6.644 -1.141 7.959 1.00 65.13 300 ILE A CA 16
ATOM 25101 C C . ILE A 1 59 ? 8.097 -1.394 8.368 1.00 72.11 300 ILE A C 16
ATOM 25102 O O . ILE A 1 59 ? 8.732 -2.324 7.874 1.00 73.54 300 ILE A O 16
ATOM 25118 N N . LYS A 1 60 ? 8.580 -0.550 9.267 1.00 45.30 301 LYS A N 16
ATOM 25119 C CA . LYS A 1 60 ? 9.946 -0.670 9.748 1.00 22.14 301 LYS A CA 16
ATOM 25120 C C . LYS A 1 60 ? 10.082 -1.955 10.567 1.00 22.42 301 LYS A C 16
ATOM 25121 O O . LYS A 1 60 ? 11.158 -2.549 10.623 1.00 71.45 301 LYS A O 16
ATOM 25139 N N . GLY A 1 61 ? 8.976 -2.347 11.183 1.00 42.23 302 GLY A N 16
ATOM 25140 C CA . GLY A 1 61 ? 8.958 -3.551 11.996 1.00 5.31 302 GLY A CA 16
ATOM 25141 C C . GLY A 1 61 ? 9.116 -4.801 11.128 1.00 32.14 302 GLY A C 16
ATOM 25142 O O . GLY A 1 61 ? 8.813 -4.776 9.936 1.00 11.05 302 GLY A O 16
ATOM 25146 N N . GLN A 1 62 ? 9.589 -5.865 11.760 1.00 23.11 303 GLN A N 16
ATOM 25147 C CA . GLN A 1 62 ? 9.790 -7.123 11.061 1.00 45.34 303 GLN A CA 16
ATOM 25148 C C . GLN A 1 62 ? 9.121 -8.267 11.824 1.00 71.54 303 GLN A C 16
ATOM 25149 O O . GLN A 1 62 ? 8.653 -8.080 12.945 1.00 35.14 303 GLN A O 16
ATOM 25163 N N . LYS A 1 63 ? 9.097 -9.428 11.185 1.00 41.24 304 LYS A N 16
ATOM 25164 C CA . LYS A 1 63 ? 8.493 -10.603 11.789 1.00 14.21 304 LYS A CA 16
ATOM 25165 C C . LYS A 1 63 ? 9.555 -11.692 11.951 1.00 4.50 304 LYS A C 16
ATOM 25166 O O . LYS A 1 63 ? 10.629 -11.609 11.357 1.00 61.23 304 LYS A O 16
ATOM 25184 N N . GLU A 1 64 ? 9.219 -12.687 12.759 1.00 40.44 305 GLU A N 16
ATOM 25185 C CA . GLU A 1 64 ? 10.131 -13.790 13.006 1.00 20.42 305 GLU A CA 16
ATOM 25186 C C . GLU A 1 64 ? 9.353 -15.100 13.147 1.00 21.32 305 GLU A C 16
ATOM 25187 O O . GLU A 1 64 ? 8.450 -15.204 13.975 1.00 14.35 305 GLU A O 16
ATOM 25200 N N . LEU A 1 65 ? 9.732 -16.068 12.326 1.00 64.03 306 LEU A N 16
ATOM 25201 C CA . LEU A 1 65 ? 9.082 -17.367 12.348 1.00 14.04 306 LEU A CA 16
ATOM 25202 C C . LEU A 1 65 ? 10.144 -18.466 12.278 1.00 33.03 306 LEU A C 16
ATOM 25203 O O . LEU A 1 65 ? 10.149 -19.271 11.348 1.00 12.12 306 LEU A O 16
ATOM 25219 N N . TRP A 1 66 ? 11.018 -18.464 13.274 1.00 33.31 307 TRP A N 16
ATOM 25220 C CA . TRP A 1 66 ? 12.082 -19.451 13.337 1.00 23.32 307 TRP A CA 16
ATOM 25221 C C . TRP A 1 66 ? 11.458 -20.797 13.712 1.00 10.25 307 TRP A C 16
ATOM 25222 O O . TRP A 1 66 ? 10.632 -20.870 14.621 1.00 24.23 307 TRP A O 16
ATOM 25243 N N . PHE A 1 67 ? 11.876 -21.828 12.994 1.00 64.14 308 PHE A N 16
ATOM 25244 C CA . PHE A 1 67 ? 11.369 -23.167 13.240 1.00 74.13 308 PHE A CA 16
ATOM 25245 C C . PHE A 1 67 ? 12.515 -24.154 13.472 1.00 74.03 308 PHE A C 16
ATOM 25246 O O . PHE A 1 67 ? 13.673 -23.841 13.201 1.00 53.15 308 PHE A O 16
ATOM 25263 N N . PHE A 1 68 ? 12.151 -25.326 13.971 1.00 25.22 309 PHE A N 16
ATOM 25264 C CA . PHE A 1 68 ? 13.135 -26.361 14.243 1.00 52.02 309 PHE A CA 16
ATOM 25265 C C . PHE A 1 68 ? 12.621 -27.734 13.805 1.00 31.14 309 PHE A C 16
ATOM 25266 O O . PHE A 1 68 ? 11.414 -27.944 13.698 1.00 53.31 309 PHE A O 16
ATOM 25283 N N . PRO A 1 69 ? 13.588 -28.658 13.559 1.00 40.13 310 PRO A N 16
ATOM 25284 C CA . PRO A 1 69 ? 14.995 -28.327 13.710 1.00 32.44 310 PRO A CA 16
ATOM 25285 C C . PRO A 1 69 ? 15.482 -27.457 12.550 1.00 12.12 310 PRO A C 16
ATOM 25286 O O . PRO A 1 69 ? 16.234 -26.506 12.756 1.00 23.02 310 PRO A O 16
ATOM 25297 N N . SER A 1 70 ? 15.032 -27.813 11.356 1.00 63.22 311 SER A N 16
ATOM 25298 C CA . SER A 1 70 ? 15.413 -27.076 10.163 1.00 73.33 311 SER A CA 16
ATOM 25299 C C . SER A 1 70 ? 14.900 -27.799 8.915 1.00 31.25 311 SER A C 16
ATOM 25300 O O . SER A 1 70 ? 14.886 -29.028 8.868 1.00 74.32 311 SER A O 16
ATOM 25308 N N . LEU A 1 71 ? 14.491 -27.005 7.937 1.00 64.45 312 LEU A N 16
ATOM 25309 C CA . LEU A 1 71 ? 13.979 -27.554 6.692 1.00 21.24 312 LEU A CA 16
ATOM 25310 C C . LEU A 1 71 ? 14.917 -27.170 5.546 1.00 14.31 312 LEU A C 16
ATOM 25311 O O . LEU A 1 71 ? 15.688 -26.218 5.663 1.00 74.55 312 LEU A O 16
ATOM 25327 N N . PRO A 1 72 ? 14.817 -27.949 4.436 1.00 21.11 313 PRO A N 16
ATOM 25328 C CA . PRO A 1 72 ? 15.647 -27.700 3.270 1.00 52.23 313 PRO A CA 16
ATOM 25329 C C . PRO A 1 72 ? 15.153 -26.475 2.497 1.00 75.54 313 PRO A C 16
ATOM 25330 O O . PRO A 1 72 ? 13.956 -26.190 2.478 1.00 3.34 313 PRO A O 16
ATOM 25341 N N . THR A 1 73 ? 16.098 -25.785 1.877 1.00 65.32 314 THR A N 16
ATOM 25342 C CA . THR A 1 73 ? 15.774 -24.598 1.104 1.00 62.42 314 THR A CA 16
ATOM 25343 C C . THR A 1 73 ? 16.419 -24.672 -0.282 1.00 14.22 314 THR A C 16
ATOM 25344 O O . THR A 1 73 ? 17.317 -25.480 -0.511 1.00 31.34 314 THR A O 16
ATOM 25355 N N . PRO A 1 74 ? 15.922 -23.794 -1.194 1.00 12.11 315 PRO A N 16
ATOM 25356 C CA . PRO A 1 74 ? 14.858 -22.870 -0.841 1.00 15.13 315 PRO A CA 16
ATOM 25357 C C . PRO A 1 74 ? 13.512 -23.592 -0.751 1.00 74.14 315 PRO A C 16
ATOM 25358 O O . PRO A 1 74 ? 13.442 -24.808 -0.926 1.00 45.34 315 PRO A O 16
ATOM 25369 N N . LEU A 1 75 ? 12.475 -22.813 -0.479 1.00 61.01 316 LEU A N 16
ATOM 25370 C CA . LEU A 1 75 ? 11.135 -23.363 -0.365 1.00 21.05 316 LEU A CA 16
ATOM 25371 C C . LEU A 1 75 ? 10.353 -23.059 -1.644 1.00 14.04 316 LEU A C 16
ATOM 25372 O O . LEU A 1 75 ? 9.252 -22.513 -1.587 1.00 50.32 316 LEU A O 16
ATOM 25388 N N . SER A 1 76 ? 10.952 -23.426 -2.767 1.00 75.00 317 SER A N 16
ATOM 25389 C CA . SER A 1 76 ? 10.324 -23.199 -4.058 1.00 65.30 317 SER A CA 16
ATOM 25390 C C . SER A 1 76 ? 9.210 -24.223 -4.285 1.00 40.34 317 SER A C 16
ATOM 25391 O O . SER A 1 76 ? 9.435 -25.427 -4.170 1.00 13.53 317 SER A O 16
ATOM 25399 N N . ASN A 1 77 ? 8.032 -23.706 -4.605 1.00 24.42 318 ASN A N 16
ATOM 25400 C CA . ASN A 1 77 ? 6.882 -24.560 -4.849 1.00 64.24 318 ASN A CA 16
ATOM 25401 C C . ASN A 1 77 ? 6.262 -24.969 -3.512 1.00 3.23 318 ASN A C 16
ATOM 25402 O O . ASN A 1 77 ? 5.697 -26.055 -3.391 1.00 45.22 318 ASN A O 16
ATOM 25413 N N . TYR A 1 78 ? 6.389 -24.077 -2.540 1.00 55.33 319 TYR A N 16
ATOM 25414 C CA . TYR A 1 78 ? 5.847 -24.331 -1.216 1.00 5.21 319 TYR A CA 16
ATOM 25415 C C . TYR A 1 78 ? 4.639 -23.435 -0.936 1.00 74.44 319 TYR A C 16
ATOM 25416 O O . TYR A 1 78 ? 4.383 -22.484 -1.673 1.00 74.31 319 TYR A O 16
ATOM 25434 N N . THR A 1 79 ? 3.928 -23.772 0.130 1.00 55.42 320 THR A N 16
ATOM 25435 C CA . THR A 1 79 ? 2.752 -23.010 0.516 1.00 52.12 320 THR A CA 16
ATOM 25436 C C . THR A 1 79 ? 3.161 -21.736 1.257 1.00 5.20 320 THR A C 16
ATOM 25437 O O . THR A 1 79 ? 2.847 -20.630 0.819 1.00 62.20 320 THR A O 16
ATOM 25448 N N . MET A 1 80 ? 3.857 -21.933 2.367 1.00 31.13 321 MET A N 16
ATOM 25449 C CA . MET A 1 80 ? 4.313 -20.814 3.174 1.00 51.33 321 MET A CA 16
ATOM 25450 C C . MET A 1 80 ? 3.393 -19.603 3.001 1.00 23.12 321 MET A C 16
ATOM 25451 O O . MET A 1 80 ? 3.716 -18.674 2.262 1.00 73.41 321 MET A O 16
ATOM 25465 N N . LYS A 1 81 ? 2.266 -19.653 3.696 1.00 42.40 322 LYS A N 16
ATOM 25466 C CA . LYS A 1 81 ? 1.298 -18.572 3.629 1.00 54.40 322 LYS A CA 16
ATOM 25467 C C . LYS A 1 81 ? 1.235 -17.864 4.984 1.00 34.42 322 LYS A C 16
ATOM 25468 O O . LYS A 1 81 ? 2.056 -18.124 5.863 1.00 53.24 322 LYS A O 16
ATOM 25486 N N . VAL A 1 82 ? 0.252 -16.985 5.112 1.00 41.34 323 VAL A N 16
ATOM 25487 C CA . VAL A 1 82 ? 0.071 -16.238 6.345 1.00 22.20 323 VAL A CA 16
ATOM 25488 C C . VAL A 1 82 ? -1.417 -16.199 6.699 1.00 61.02 323 VAL A C 16
ATOM 25489 O O . VAL A 1 82 ? -2.262 -16.021 5.823 1.00 33.32 323 VAL A O 16
ATOM 25502 N N . VAL A 1 83 ? -1.691 -16.368 7.984 1.00 75.01 324 VAL A N 16
ATOM 25503 C CA . VAL A 1 83 ? -3.063 -16.354 8.464 1.00 22.32 324 VAL A CA 16
ATOM 25504 C C . VAL A 1 83 ? -3.215 -15.264 9.527 1.00 74.21 324 VAL A C 16
ATOM 25505 O O . VAL A 1 83 ? -2.340 -15.091 10.374 1.00 73.12 324 VAL A O 16
ATOM 25518 N N . ASN A 1 84 ? -4.333 -14.558 9.448 1.00 53.53 325 ASN A N 16
ATOM 25519 C CA . ASN A 1 84 ? -4.612 -13.489 10.392 1.00 22.02 325 ASN A CA 16
ATOM 25520 C C . ASN A 1 84 ? -5.063 -14.095 11.723 1.00 61.04 325 ASN A C 16
ATOM 25521 O O . ASN A 1 84 ? -4.977 -15.306 11.918 1.00 22.40 325 ASN A O 16
ATOM 25532 N N . GLN A 1 85 ? -5.534 -13.225 12.603 1.00 12.52 326 GLN A N 16
ATOM 25533 C CA . GLN A 1 85 ? -5.999 -13.659 13.910 1.00 51.33 326 GLN A CA 16
ATOM 25534 C C . GLN A 1 85 ? -7.405 -14.253 13.802 1.00 1.14 326 GLN A C 16
ATOM 25535 O O . GLN A 1 85 ? -8.011 -14.608 14.812 1.00 53.11 326 GLN A O 16
ATOM 25549 N N . ASP A 1 86 ? -7.882 -14.343 12.570 1.00 52.23 327 ASP A N 16
ATOM 25550 C CA . ASP A 1 86 ? -9.205 -14.888 12.317 1.00 13.04 327 ASP A CA 16
ATOM 25551 C C . ASP A 1 86 ? -9.079 -16.363 11.933 1.00 74.42 327 ASP A C 16
ATOM 25552 O O . ASP A 1 86 ? -10.084 -17.044 11.732 1.00 70.20 327 ASP A O 16
ATOM 25562 N N . GLY A 1 87 ? -7.837 -16.814 11.842 1.00 61.33 328 GLY A N 16
ATOM 25563 C CA . GLY A 1 87 ? -7.567 -18.197 11.485 1.00 44.43 328 GLY A CA 16
ATOM 25564 C C . GLY A 1 87 ? -8.026 -18.494 10.056 1.00 50.21 328 GLY A C 16
ATOM 25565 O O . GLY A 1 87 ? -8.797 -19.425 9.829 1.00 54.30 328 GLY A O 16
ATOM 25569 N N . GLU A 1 88 ? -7.533 -17.685 9.130 1.00 64.35 329 GLU A N 16
ATOM 25570 C CA . GLU A 1 88 ? -7.883 -17.850 7.729 1.00 42.11 329 GLU A CA 16
ATOM 25571 C C . GLU A 1 88 ? -6.810 -17.223 6.836 1.00 1.13 329 GLU A C 16
ATOM 25572 O O . GLU A 1 88 ? -6.526 -16.031 6.945 1.00 60.12 329 GLU A O 16
ATOM 25585 N N . THR A 1 89 ? -6.243 -18.054 5.974 1.00 10.01 330 THR A N 16
ATOM 25586 C CA . THR A 1 89 ? -5.208 -17.596 5.063 1.00 3.13 330 THR A CA 16
ATOM 25587 C C . THR A 1 89 ? -5.611 -16.266 4.423 1.00 71.54 330 THR A C 16
ATOM 25588 O O . THR A 1 89 ? -6.587 -16.204 3.677 1.00 53.42 330 THR A O 16
ATOM 25599 N N . ILE A 1 90 ? -4.839 -15.237 4.737 1.00 52.51 331 ILE A N 16
ATOM 25600 C CA . ILE A 1 90 ? -5.104 -13.912 4.201 1.00 1.02 331 ILE A CA 16
ATOM 25601 C C . ILE A 1 90 ? -4.186 -13.658 3.004 1.00 43.00 331 ILE A C 16
ATOM 25602 O O . ILE A 1 90 ? -4.616 -13.102 1.994 1.00 24.43 331 ILE A O 16
ATOM 25618 N N . LEU A 1 91 ? -2.938 -14.077 3.156 1.00 11.04 332 LEU A N 16
ATOM 25619 C CA . LEU A 1 91 ? -1.955 -13.902 2.100 1.00 15.24 332 LEU A CA 16
ATOM 25620 C C . LEU A 1 91 ? -1.224 -15.225 1.866 1.00 4.21 332 LEU A C 16
ATOM 25621 O O . LEU A 1 91 ? -1.349 -16.157 2.659 1.00 12.32 332 LEU A O 16
ATOM 25637 N N . VAL A 1 92 ? -0.475 -15.265 0.774 1.00 51.13 333 VAL A N 16
ATOM 25638 C CA . VAL A 1 92 ? 0.277 -16.458 0.425 1.00 20.21 333 VAL A CA 16
ATOM 25639 C C . VAL A 1 92 ? 1.508 -16.060 -0.392 1.00 55.32 333 VAL A C 16
ATOM 25640 O O . VAL A 1 92 ? 1.383 -15.429 -1.441 1.00 10.12 333 VAL A O 16
ATOM 25653 N N . GLY A 1 93 ? 2.668 -16.444 0.119 1.00 72.31 334 GLY A N 16
ATOM 25654 C CA . GLY A 1 93 ? 3.920 -16.135 -0.550 1.00 72.05 334 GLY A CA 16
ATOM 25655 C C . GLY A 1 93 ? 4.094 -16.987 -1.809 1.00 74.14 334 GLY A C 16
ATOM 25656 O O . GLY A 1 93 ? 4.094 -18.215 -1.737 1.00 24.01 334 GLY A O 16
ATOM 25660 N N . LYS A 1 94 ? 4.237 -16.302 -2.934 1.00 54.41 335 LYS A N 16
ATOM 25661 C CA . LYS A 1 94 ? 4.411 -16.980 -4.207 1.00 73.21 335 LYS A CA 16
ATOM 25662 C C . LYS A 1 94 ? 5.433 -18.107 -4.044 1.00 33.12 335 LYS A C 16
ATOM 25663 O O . LYS A 1 94 ? 5.397 -19.093 -4.778 1.00 63.22 335 LYS A O 16
ATOM 25681 N N . CYS A 1 95 ? 6.319 -17.923 -3.076 1.00 61.25 336 CYS A N 16
ATOM 25682 C CA . CYS A 1 95 ? 7.349 -18.912 -2.807 1.00 62.14 336 CYS A CA 16
ATOM 25683 C C . CYS A 1 95 ? 8.001 -19.301 -4.136 1.00 35.10 336 CYS A C 16
ATOM 25684 O O . CYS A 1 95 ? 7.729 -20.374 -4.674 1.00 3.51 336 CYS A O 16
ATOM 25692 N N . ALA A 1 96 ? 8.847 -18.408 -4.627 1.00 63.21 337 ALA A N 16
ATOM 25693 C CA . ALA A 1 96 ? 9.539 -18.645 -5.883 1.00 4.34 337 ALA A CA 16
ATOM 25694 C C . ALA A 1 96 ? 10.866 -19.353 -5.603 1.00 22.41 337 ALA A C 16
ATOM 25695 O O . ALA A 1 96 ? 11.160 -19.701 -4.460 1.00 12.50 337 ALA A O 16
ATOM 25702 N N . ASP A 1 97 ? 11.632 -19.547 -6.666 1.00 65.33 338 ASP A N 16
ATOM 25703 C CA . ASP A 1 97 ? 12.921 -20.208 -6.550 1.00 21.44 338 ASP A CA 16
ATOM 25704 C C . ASP A 1 97 ? 13.935 -19.236 -5.944 1.00 23.23 338 ASP A C 16
ATOM 25705 O O . ASP A 1 97 ? 14.928 -18.891 -6.583 1.00 11.22 338 ASP A O 16
ATOM 25715 N N . SER A 1 98 ? 13.651 -18.822 -4.718 1.00 34.23 339 SER A N 16
ATOM 25716 C CA . SER A 1 98 ? 14.526 -17.897 -4.018 1.00 55.43 339 SER A CA 16
ATOM 25717 C C . SER A 1 98 ? 14.085 -17.762 -2.559 1.00 44.42 339 SER A C 16
ATOM 25718 O O . SER A 1 98 ? 12.903 -17.900 -2.248 1.00 64.12 339 SER A O 16
ATOM 25726 N N . ASN A 1 99 ? 15.060 -17.493 -1.703 1.00 1.10 340 ASN A N 16
ATOM 25727 C CA . ASN A 1 99 ? 14.788 -17.338 -0.284 1.00 42.31 340 ASN A CA 16
ATOM 25728 C C . ASN A 1 99 ? 13.811 -16.178 -0.080 1.00 61.23 340 ASN A C 16
ATOM 25729 O O . ASN A 1 99 ? 13.142 -16.099 0.949 1.00 4.30 340 ASN A O 16
ATOM 25740 N N . GLU A 1 100 ? 13.759 -15.308 -1.078 1.00 3.31 341 GLU A N 16
ATOM 25741 C CA . GLU A 1 100 ? 12.875 -14.156 -1.021 1.00 61.11 341 GLU A CA 16
ATOM 25742 C C . GLU A 1 100 ? 11.438 -14.574 -1.337 1.00 73.41 341 GLU A C 16
ATOM 25743 O O . GLU A 1 100 ? 11.214 -15.504 -2.111 1.00 31.01 341 GLU A O 16
ATOM 25756 N N . ILE A 1 101 ? 10.501 -13.868 -0.722 1.00 52.43 342 ILE A N 16
ATOM 25757 C CA . ILE A 1 101 ? 9.091 -14.154 -0.928 1.00 42.14 342 ILE A CA 16
ATOM 25758 C C . ILE A 1 101 ? 8.291 -12.853 -0.829 1.00 63.55 342 ILE A C 16
ATOM 25759 O O . ILE A 1 101 ? 8.580 -12.005 0.013 1.00 22.43 342 ILE A O 16
ATOM 25775 N N . THR A 1 102 ? 7.301 -12.737 -1.702 1.00 64.24 343 THR A N 16
ATOM 25776 C CA . THR A 1 102 ? 6.458 -11.554 -1.724 1.00 33.40 343 THR A CA 16
ATOM 25777 C C . THR A 1 102 ? 4.987 -11.951 -1.871 1.00 43.20 343 THR A C 16
ATOM 25778 O O . THR A 1 102 ? 4.506 -12.165 -2.983 1.00 5.52 343 THR A O 16
ATOM 25789 N N . LEU A 1 103 ? 4.314 -12.037 -0.733 1.00 63.11 344 LEU A N 16
ATOM 25790 C CA . LEU A 1 103 ? 2.908 -12.404 -0.721 1.00 64.11 344 LEU A CA 16
ATOM 25791 C C . LEU A 1 103 ? 2.150 -11.536 -1.727 1.00 45.42 344 LEU A C 16
ATOM 25792 O O . LEU A 1 103 ? 2.570 -10.419 -2.029 1.00 35.25 344 LEU A O 16
ATOM 25808 N N . LYS A 1 104 ? 1.048 -12.081 -2.219 1.00 71.30 345 LYS A N 16
ATOM 25809 C CA . LYS A 1 104 ? 0.228 -11.370 -3.185 1.00 34.31 345 LYS A CA 16
ATOM 25810 C C . LYS A 1 104 ? -1.226 -11.366 -2.708 1.00 11.44 345 LYS A C 16
ATOM 25811 O O . LYS A 1 104 ? -1.716 -10.353 -2.209 1.00 73.44 345 LYS A O 16
ATOM 25829 N N . SER A 1 105 ? -1.875 -12.508 -2.877 1.00 24.42 346 SER A N 16
ATOM 25830 C CA . SER A 1 105 ? -3.262 -12.649 -2.470 1.00 14.25 346 SER A CA 16
ATOM 25831 C C . SER A 1 105 ? -3.870 -13.901 -3.104 1.00 62.42 346 SER A C 16
ATOM 25832 O O . SER A 1 105 ? -3.682 -14.153 -4.293 1.00 43.24 346 SER A O 16
ATOM 25840 N N . PRO A 1 106 ? -4.605 -14.674 -2.261 1.00 32.14 347 PRO A N 16
ATOM 25841 C CA . PRO A 1 106 ? -5.242 -15.894 -2.727 1.00 25.45 347 PRO A CA 16
ATOM 25842 C C . PRO A 1 106 ? -6.478 -15.580 -3.572 1.00 24.22 347 PRO A C 16
ATOM 25843 O O . PRO A 1 106 ? -6.470 -15.776 -4.786 1.00 43.51 347 PRO A O 16
ATOM 25854 N N . LEU A 1 107 ? -7.510 -15.098 -2.896 1.00 33.31 348 LEU A N 16
ATOM 25855 C CA . LEU A 1 107 ? -8.751 -14.755 -3.570 1.00 11.14 348 LEU A CA 16
ATOM 25856 C C . LEU A 1 107 ? -8.784 -13.248 -3.832 1.00 44.11 348 LEU A C 16
ATOM 25857 O O . LEU A 1 107 ? -9.156 -12.469 -2.956 1.00 34.42 348 LEU A O 16
ATOM 25873 N N . ASN A 1 5 ? 2.963 1.605 -0.810 1.00 13.23 246 ASN A N 17
ATOM 25874 C CA . ASN A 1 5 ? 2.260 1.439 -2.071 1.00 32.55 246 ASN A CA 17
ATOM 25875 C C . ASN A 1 5 ? 2.440 0.001 -2.564 1.00 13.44 246 ASN A C 17
ATOM 25876 O O . ASN A 1 5 ? 2.214 -0.289 -3.737 1.00 54.24 246 ASN A O 17
ATOM 25887 N N . ASP A 1 6 ? 2.845 -0.860 -1.642 1.00 71.13 247 ASP A N 17
ATOM 25888 C CA . ASP A 1 6 ? 3.058 -2.260 -1.969 1.00 13.04 247 ASP A CA 17
ATOM 25889 C C . ASP A 1 6 ? 2.962 -3.097 -0.691 1.00 64.15 247 ASP A C 17
ATOM 25890 O O . ASP A 1 6 ? 3.885 -3.102 0.122 1.00 31.01 247 ASP A O 17
ATOM 25900 N N . PRO A 1 7 ? 1.809 -3.803 -0.552 1.00 35.21 248 PRO A N 17
ATOM 25901 C CA . PRO A 1 7 ? 1.581 -4.642 0.612 1.00 33.14 248 PRO A CA 17
ATOM 25902 C C . PRO A 1 7 ? 2.400 -5.931 0.528 1.00 21.50 248 PRO A C 17
ATOM 25903 O O . PRO A 1 7 ? 2.354 -6.761 1.435 1.00 31.01 248 PRO A O 17
ATOM 25914 N N . LEU A 1 8 ? 3.131 -6.059 -0.569 1.00 62.44 249 LEU A N 17
ATOM 25915 C CA . LEU A 1 8 ? 3.960 -7.234 -0.784 1.00 11.40 249 LEU A CA 17
ATOM 25916 C C . LEU A 1 8 ? 4.633 -7.625 0.533 1.00 0.01 249 LEU A C 17
ATOM 25917 O O . LEU A 1 8 ? 4.997 -6.761 1.329 1.00 44.21 249 LEU A O 17
ATOM 25933 N N . LEU A 1 9 ? 4.778 -8.928 0.722 1.00 32.32 250 LEU A N 17
ATOM 25934 C CA . LEU A 1 9 ? 5.401 -9.445 1.929 1.00 13.31 250 LEU A CA 17
ATOM 25935 C C . LEU A 1 9 ? 6.701 -10.161 1.560 1.00 4.11 250 LEU A C 17
ATOM 25936 O O . LEU A 1 9 ? 6.679 -11.311 1.124 1.00 52.22 250 LEU A O 17
ATOM 25952 N N . HIS A 1 10 ? 7.804 -9.451 1.749 1.00 62.41 251 HIS A N 17
ATOM 25953 C CA . HIS A 1 10 ? 9.112 -10.005 1.441 1.00 1.13 251 HIS A CA 17
ATOM 25954 C C . HIS A 1 10 ? 9.732 -10.592 2.711 1.00 43.12 251 HIS A C 17
ATOM 25955 O O . HIS A 1 10 ? 9.762 -9.937 3.752 1.00 61.24 251 HIS A O 17
ATOM 25969 N N . VAL A 1 11 ? 10.212 -11.820 2.583 1.00 64.22 252 VAL A N 17
ATOM 25970 C CA . VAL A 1 11 ? 10.830 -12.503 3.707 1.00 63.02 252 VAL A CA 17
ATOM 25971 C C . VAL A 1 11 ? 12.239 -12.953 3.313 1.00 13.20 252 VAL A C 17
ATOM 25972 O O . VAL A 1 11 ? 12.592 -12.939 2.135 1.00 73.42 252 VAL A O 17
ATOM 25985 N N . GLU A 1 12 ? 13.005 -13.340 4.322 1.00 62.42 253 GLU A N 17
ATOM 25986 C CA . GLU A 1 12 ? 14.367 -13.793 4.096 1.00 62.43 253 GLU A CA 17
ATOM 25987 C C . GLU A 1 12 ? 14.553 -15.210 4.642 1.00 30.34 253 GLU A C 17
ATOM 25988 O O . GLU A 1 12 ? 14.314 -15.460 5.823 1.00 74.32 253 GLU A O 17
ATOM 26001 N N . VAL A 1 13 ? 14.978 -16.101 3.758 1.00 10.50 254 VAL A N 17
ATOM 26002 C CA . VAL A 1 13 ? 15.199 -17.486 4.137 1.00 14.22 254 VAL A CA 17
ATOM 26003 C C . VAL A 1 13 ? 16.702 -17.746 4.250 1.00 1.24 254 VAL A C 17
ATOM 26004 O O . VAL A 1 13 ? 17.402 -17.812 3.241 1.00 50.40 254 VAL A O 17
ATOM 26017 N N . SER A 1 14 ? 17.154 -17.887 5.488 1.00 44.43 255 SER A N 17
ATOM 26018 C CA . SER A 1 14 ? 18.562 -18.138 5.746 1.00 41.12 255 SER A CA 17
ATOM 26019 C C . SER A 1 14 ? 18.868 -19.627 5.571 1.00 4.21 255 SER A C 17
ATOM 26020 O O . SER A 1 14 ? 19.695 -20.001 4.741 1.00 41.14 255 SER A O 17
ATOM 26028 N N . ASN A 1 15 ? 18.186 -20.436 6.367 1.00 34.04 256 ASN A N 17
ATOM 26029 C CA . ASN A 1 15 ? 18.374 -21.876 6.311 1.00 2.33 256 ASN A CA 17
ATOM 26030 C C . ASN A 1 15 ? 19.830 -22.208 6.646 1.00 73.41 256 ASN A C 17
ATOM 26031 O O . ASN A 1 15 ? 20.591 -22.625 5.774 1.00 2.42 256 ASN A O 17
ATOM 26042 N N . GLU A 1 16 ? 20.172 -22.012 7.911 1.00 63.34 257 GLU A N 17
ATOM 26043 C CA . GLU A 1 16 ? 21.523 -22.286 8.371 1.00 31.32 257 GLU A CA 17
ATOM 26044 C C . GLU A 1 16 ? 21.553 -23.579 9.190 1.00 53.42 257 GLU A C 17
ATOM 26045 O O . GLU A 1 16 ? 20.515 -24.046 9.656 1.00 30.13 257 GLU A O 17
ATOM 26058 N N . ASP A 1 17 ? 22.753 -24.119 9.339 1.00 30.23 258 ASP A N 17
ATOM 26059 C CA . ASP A 1 17 ? 22.932 -25.348 10.093 1.00 35.35 258 ASP A CA 17
ATOM 26060 C C . ASP A 1 17 ? 22.054 -25.305 11.346 1.00 73.22 258 ASP A C 17
ATOM 26061 O O . ASP A 1 17 ? 21.181 -26.153 11.526 1.00 52.11 258 ASP A O 17
ATOM 26071 N N . ASN A 1 18 ? 22.316 -24.309 12.179 1.00 34.01 259 ASN A N 17
ATOM 26072 C CA . ASN A 1 18 ? 21.560 -24.144 13.409 1.00 22.24 259 ASN A CA 17
ATOM 26073 C C . ASN A 1 18 ? 20.084 -24.444 13.141 1.00 62.33 259 ASN A C 17
ATOM 26074 O O . ASN A 1 18 ? 19.532 -25.400 13.685 1.00 42.54 259 ASN A O 17
ATOM 26085 N N . SER A 1 19 ? 19.487 -23.611 12.302 1.00 41.43 260 SER A N 17
ATOM 26086 C CA . SER A 1 19 ? 18.086 -23.775 11.954 1.00 12.32 260 SER A CA 17
ATOM 26087 C C . SER A 1 19 ? 17.668 -22.702 10.946 1.00 72.51 260 SER A C 17
ATOM 26088 O O . SER A 1 19 ? 18.501 -21.930 10.474 1.00 31.32 260 SER A O 17
ATOM 26096 N N . LEU A 1 20 ? 16.377 -22.689 10.645 1.00 25.33 261 LEU A N 17
ATOM 26097 C CA . LEU A 1 20 ? 15.839 -21.725 9.702 1.00 53.43 261 LEU A CA 17
ATOM 26098 C C . LEU A 1 20 ? 15.730 -20.358 10.382 1.00 73.42 261 LEU A C 17
ATOM 26099 O O . LEU A 1 20 ? 15.604 -20.277 11.603 1.00 74.13 261 LEU A O 17
ATOM 26115 N N . HIS A 1 21 ? 15.782 -19.319 9.562 1.00 64.00 262 HIS A N 17
ATOM 26116 C CA . HIS A 1 21 ? 15.691 -17.960 10.069 1.00 23.42 262 HIS A CA 17
ATOM 26117 C C . HIS A 1 21 ? 14.872 -17.105 9.101 1.00 51.02 262 HIS A C 17
ATOM 26118 O O . HIS A 1 21 ? 15.418 -16.526 8.163 1.00 5.34 262 HIS A O 17
ATOM 26132 N N . PHE A 1 22 ? 13.574 -17.053 9.361 1.00 52.22 263 PHE A N 17
ATOM 26133 C CA . PHE A 1 22 ? 12.673 -16.278 8.524 1.00 44.00 263 PHE A CA 17
ATOM 26134 C C . PHE A 1 22 ? 12.374 -14.917 9.155 1.00 40.53 263 PHE A C 17
ATOM 26135 O O . PHE A 1 22 ? 12.087 -14.831 10.348 1.00 50.33 263 PHE A O 17
ATOM 26152 N N . ILE A 1 23 ? 12.451 -13.886 8.325 1.00 22.14 264 ILE A N 17
ATOM 26153 C CA . ILE A 1 23 ? 12.192 -12.533 8.787 1.00 10.10 264 ILE A CA 17
ATOM 26154 C C . ILE A 1 23 ? 11.154 -11.877 7.874 1.00 60.30 264 ILE A C 17
ATOM 26155 O O . ILE A 1 23 ? 11.368 -11.760 6.668 1.00 4.15 264 ILE A O 17
ATOM 26171 N N . LEU A 1 24 ? 10.051 -11.467 8.484 1.00 65.34 265 LEU A N 17
ATOM 26172 C CA . LEU A 1 24 ? 8.980 -10.826 7.741 1.00 73.54 265 LEU A CA 17
ATOM 26173 C C . LEU A 1 24 ? 8.961 -9.332 8.068 1.00 51.04 265 LEU A C 17
ATOM 26174 O O . LEU A 1 24 ? 8.782 -8.948 9.222 1.00 13.32 265 LEU A O 17
ATOM 26190 N N . TYR A 1 25 ? 9.149 -8.529 7.030 1.00 34.52 266 TYR A N 17
ATOM 26191 C CA . TYR A 1 25 ? 9.155 -7.086 7.193 1.00 45.54 266 TYR A CA 17
ATOM 26192 C C . TYR A 1 25 ? 7.901 -6.459 6.580 1.00 2.23 266 TYR A C 17
ATOM 26193 O O . TYR A 1 25 ? 7.880 -6.136 5.394 1.00 62.25 266 TYR A O 17
ATOM 26211 N N . ASN A 1 26 ? 6.886 -6.305 7.418 1.00 60.32 267 ASN A N 17
ATOM 26212 C CA . ASN A 1 26 ? 5.631 -5.723 6.974 1.00 70.02 267 ASN A CA 17
ATOM 26213 C C . ASN A 1 26 ? 5.905 -4.363 6.329 1.00 52.21 267 ASN A C 17
ATOM 26214 O O . ASN A 1 26 ? 6.003 -3.352 7.022 1.00 14.43 267 ASN A O 17
ATOM 26225 N N . LYS A 1 27 ? 6.021 -4.382 5.009 1.00 13.13 268 LYS A N 17
ATOM 26226 C CA . LYS A 1 27 ? 6.281 -3.163 4.263 1.00 3.41 268 LYS A CA 17
ATOM 26227 C C . LYS A 1 27 ? 5.002 -2.725 3.546 1.00 23.51 268 LYS A C 17
ATOM 26228 O O . LYS A 1 27 ? 5.062 -2.083 2.499 1.00 2.31 268 LYS A O 17
ATOM 26246 N N . THR A 1 28 ? 3.875 -3.092 4.139 1.00 42.45 269 THR A N 17
ATOM 26247 C CA . THR A 1 28 ? 2.584 -2.745 3.569 1.00 31.34 269 THR A CA 17
ATOM 26248 C C . THR A 1 28 ? 2.136 -1.368 4.063 1.00 34.41 269 THR A C 17
ATOM 26249 O O . THR A 1 28 ? 2.881 -0.682 4.761 1.00 72.13 269 THR A O 17
ATOM 26260 N N . ASN A 1 29 ? 0.920 -1.005 3.682 1.00 72.43 270 ASN A N 17
ATOM 26261 C CA . ASN A 1 29 ? 0.363 0.277 4.077 1.00 42.32 270 ASN A CA 17
ATOM 26262 C C . ASN A 1 29 ? -0.356 0.125 5.418 1.00 32.45 270 ASN A C 17
ATOM 26263 O O . ASN A 1 29 ? -0.045 0.829 6.378 1.00 64.23 270 ASN A O 17
ATOM 26274 N N . ILE A 1 30 ? -1.305 -0.800 5.443 1.00 52.40 271 ILE A N 17
ATOM 26275 C CA . ILE A 1 30 ? -2.071 -1.054 6.651 1.00 14.32 271 ILE A CA 17
ATOM 26276 C C . ILE A 1 30 ? -1.123 -1.489 7.770 1.00 65.45 271 ILE A C 17
ATOM 26277 O O . ILE A 1 30 ? 0.096 -1.410 7.621 1.00 71.13 271 ILE A O 17
ATOM 26293 N N . ILE A 1 31 ? -1.717 -1.940 8.864 1.00 10.04 272 ILE A N 17
ATOM 26294 C CA . ILE A 1 31 ? -0.940 -2.388 10.007 1.00 20.35 272 ILE A CA 17
ATOM 26295 C C . ILE A 1 31 ? -1.347 -3.819 10.366 1.00 50.11 272 ILE A C 17
ATOM 26296 O O . ILE A 1 31 ? -2.519 -4.089 10.622 1.00 14.22 272 ILE A O 17
ATOM 26312 N N . ILE A 1 32 ? -0.356 -4.698 10.372 1.00 21.14 273 ILE A N 17
ATOM 26313 C CA . ILE A 1 32 ? -0.596 -6.094 10.695 1.00 31.41 273 ILE A CA 17
ATOM 26314 C C . ILE A 1 32 ? -1.582 -6.181 11.862 1.00 71.32 273 ILE A C 17
ATOM 26315 O O . ILE A 1 32 ? -1.480 -5.421 12.823 1.00 15.21 273 ILE A O 17
ATOM 26331 N N . PRO A 1 33 ? -2.539 -7.140 11.736 1.00 43.23 274 PRO A N 17
ATOM 26332 C CA . PRO A 1 33 ? -3.542 -7.336 12.768 1.00 72.01 274 PRO A CA 17
ATOM 26333 C C . PRO A 1 33 ? -2.945 -8.044 13.986 1.00 42.50 274 PRO A C 17
ATOM 26334 O O . PRO A 1 33 ? -3.455 -7.911 15.097 1.00 4.55 274 PRO A O 17
ATOM 26345 N N . GLY A 1 34 ? -1.872 -8.780 13.736 1.00 74.05 275 GLY A N 17
ATOM 26346 C CA . GLY A 1 34 ? -1.200 -9.509 14.798 1.00 50.41 275 GLY A CA 17
ATOM 26347 C C . GLY A 1 34 ? -1.968 -10.781 15.161 1.00 63.31 275 GLY A C 17
ATOM 26348 O O . GLY A 1 34 ? -3.102 -10.972 14.725 1.00 62.23 275 GLY A O 17
ATOM 26352 N N . ASN A 1 35 ? -1.319 -11.619 15.956 1.00 65.22 276 ASN A N 17
ATOM 26353 C CA . ASN A 1 35 ? -1.926 -12.868 16.382 1.00 21.44 276 ASN A CA 17
ATOM 26354 C C . ASN A 1 35 ? -2.171 -13.755 15.160 1.00 52.12 276 ASN A C 17
ATOM 26355 O O . ASN A 1 35 ? -3.176 -14.462 15.092 1.00 2.55 276 ASN A O 17
ATOM 26366 N N . CYS A 1 36 ? -1.236 -13.689 14.223 1.00 13.54 277 CYS A N 17
ATOM 26367 C CA . CYS A 1 36 ? -1.338 -14.476 13.007 1.00 73.42 277 CYS A CA 17
ATOM 26368 C C . CYS A 1 36 ? -0.642 -15.818 13.243 1.00 31.04 277 CYS A C 17
ATOM 26369 O O . CYS A 1 36 ? -0.176 -16.093 14.348 1.00 34.41 277 CYS A O 17
ATOM 26377 N N . THR A 1 37 ? -0.593 -16.617 12.188 1.00 71.31 278 THR A N 17
ATOM 26378 C CA . THR A 1 37 ? 0.038 -17.924 12.267 1.00 45.50 278 THR A CA 17
ATOM 26379 C C . THR A 1 37 ? 0.543 -18.356 10.889 1.00 60.20 278 THR A C 17
ATOM 26380 O O . THR A 1 37 ? -0.203 -18.322 9.912 1.00 52.12 278 THR A O 17
ATOM 26391 N N . PHE A 1 38 ? 1.807 -18.753 10.855 1.00 75.42 279 PHE A N 17
ATOM 26392 C CA . PHE A 1 38 ? 2.420 -19.192 9.613 1.00 73.33 279 PHE A CA 17
ATOM 26393 C C . PHE A 1 38 ? 2.035 -20.638 9.292 1.00 23.34 279 PHE A C 17
ATOM 26394 O O . PHE A 1 38 ? 1.309 -21.275 10.055 1.00 43.34 279 PHE A O 17
ATOM 26411 N N . GLU A 1 39 ? 2.539 -21.115 8.164 1.00 45.23 280 GLU A N 17
ATOM 26412 C CA . GLU A 1 39 ? 2.258 -22.474 7.733 1.00 0.22 280 GLU A CA 17
ATOM 26413 C C . GLU A 1 39 ? 3.149 -22.850 6.547 1.00 34.13 280 GLU A C 17
ATOM 26414 O O . GLU A 1 39 ? 2.841 -22.514 5.405 1.00 64.24 280 GLU A O 17
ATOM 26427 N N . PHE A 1 40 ? 4.234 -23.542 6.860 1.00 61.43 281 PHE A N 17
ATOM 26428 C CA . PHE A 1 40 ? 5.171 -23.968 5.834 1.00 3.01 281 PHE A CA 17
ATOM 26429 C C . PHE A 1 40 ? 5.311 -25.492 5.817 1.00 52.41 281 PHE A C 17
ATOM 26430 O O . PHE A 1 40 ? 5.679 -26.096 6.823 1.00 71.11 281 PHE A O 17
ATOM 26447 N N . SER A 1 41 ? 5.009 -26.068 4.663 1.00 64.50 282 SER A N 17
ATOM 26448 C CA . SER A 1 41 ? 5.097 -27.510 4.502 1.00 54.15 282 SER A CA 17
ATOM 26449 C C . SER A 1 41 ? 6.378 -27.876 3.750 1.00 41.30 282 SER A C 17
ATOM 26450 O O . SER A 1 41 ? 6.798 -27.157 2.844 1.00 14.23 282 SER A O 17
ATOM 26458 N N . SER A 1 42 ? 6.964 -28.993 4.154 1.00 62.34 283 SER A N 17
ATOM 26459 C CA . SER A 1 42 ? 8.189 -29.463 3.530 1.00 64.33 283 SER A CA 17
ATOM 26460 C C . SER A 1 42 ? 7.980 -30.867 2.957 1.00 50.52 283 SER A C 17
ATOM 26461 O O . SER A 1 42 ? 8.281 -31.116 1.790 1.00 34.05 283 SER A O 17
ATOM 26469 N N . GLN A 1 43 ? 7.466 -31.746 3.804 1.00 72.01 284 GLN A N 17
ATOM 26470 C CA . GLN A 1 43 ? 7.213 -33.118 3.397 1.00 54.43 284 GLN A CA 17
ATOM 26471 C C . GLN A 1 43 ? 5.716 -33.336 3.169 1.00 55.01 284 GLN A C 17
ATOM 26472 O O . GLN A 1 43 ? 4.903 -32.467 3.482 1.00 42.25 284 GLN A O 17
ATOM 26486 N N . ILE A 1 44 ? 5.396 -34.502 2.626 1.00 12.52 285 ILE A N 17
ATOM 26487 C CA . ILE A 1 44 ? 4.011 -34.845 2.353 1.00 74.00 285 ILE A CA 17
ATOM 26488 C C . ILE A 1 44 ? 3.375 -35.427 3.617 1.00 10.54 285 ILE A C 17
ATOM 26489 O O . ILE A 1 44 ? 2.234 -35.886 3.588 1.00 24.21 285 ILE A O 17
ATOM 26505 N N . SER A 1 45 ? 4.141 -35.387 4.698 1.00 73.42 286 SER A N 17
ATOM 26506 C CA . SER A 1 45 ? 3.667 -35.905 5.970 1.00 13.23 286 SER A CA 17
ATOM 26507 C C . SER A 1 45 ? 2.568 -34.997 6.528 1.00 65.02 286 SER A C 17
ATOM 26508 O O . SER A 1 45 ? 1.398 -35.375 6.551 1.00 41.33 286 SER A O 17
ATOM 26516 N N . GLU A 1 46 ? 2.985 -33.817 6.964 1.00 70.24 287 GLU A N 17
ATOM 26517 C CA . GLU A 1 46 ? 2.051 -32.853 7.520 1.00 43.55 287 GLU A CA 17
ATOM 26518 C C . GLU A 1 46 ? 2.681 -31.458 7.544 1.00 33.24 287 GLU A C 17
ATOM 26519 O O . GLU A 1 46 ? 3.856 -31.298 7.218 1.00 54.32 287 GLU A O 17
ATOM 26532 N N . VAL A 1 47 ? 1.871 -30.485 7.935 1.00 32.21 288 VAL A N 17
ATOM 26533 C CA . VAL A 1 47 ? 2.334 -29.110 8.007 1.00 53.31 288 VAL A CA 17
ATOM 26534 C C . VAL A 1 47 ? 2.149 -28.588 9.433 1.00 15.41 288 VAL A C 17
ATOM 26535 O O . VAL A 1 47 ? 1.287 -29.069 10.167 1.00 12.21 288 VAL A O 17
ATOM 26548 N N . PHE A 1 48 ? 2.972 -27.610 9.783 1.00 55.13 289 PHE A N 17
ATOM 26549 C CA . PHE A 1 48 ? 2.909 -27.017 11.108 1.00 64.31 289 PHE A CA 17
ATOM 26550 C C . PHE A 1 48 ? 2.672 -25.508 11.023 1.00 31.11 289 PHE A C 17
ATOM 26551 O O . PHE A 1 48 ? 2.976 -24.884 10.007 1.00 34.53 289 PHE A O 17
ATOM 26568 N N . SER A 1 49 ? 2.131 -24.965 12.104 1.00 43.22 290 SER A N 17
ATOM 26569 C CA . SER A 1 49 ? 1.850 -23.541 12.164 1.00 14.43 290 SER A CA 17
ATOM 26570 C C . SER A 1 49 ? 2.462 -22.939 13.431 1.00 62.40 290 SER A C 17
ATOM 26571 O O . SER A 1 49 ? 2.211 -23.420 14.535 1.00 72.21 290 SER A O 17
ATOM 26579 N N . ILE A 1 50 ? 3.254 -21.897 13.229 1.00 4.23 291 ILE A N 17
ATOM 26580 C CA . ILE A 1 50 ? 3.905 -21.225 14.341 1.00 11.14 291 ILE A CA 17
ATOM 26581 C C . ILE A 1 50 ? 3.091 -19.989 14.732 1.00 62.44 291 ILE A C 17
ATOM 26582 O O . ILE A 1 50 ? 2.747 -19.173 13.878 1.00 24.21 291 ILE A O 17
ATOM 26598 N N . LYS A 1 51 ? 2.807 -19.891 16.022 1.00 53.02 292 LYS A N 17
ATOM 26599 C CA . LYS A 1 51 ? 2.040 -18.769 16.536 1.00 53.24 292 LYS A CA 17
ATOM 26600 C C . LYS A 1 51 ? 2.864 -17.487 16.396 1.00 34.12 292 LYS A C 17
ATOM 26601 O O . LYS A 1 51 ? 3.961 -17.388 16.942 1.00 65.20 292 LYS A O 17
ATOM 26619 N N . MET A 1 52 ? 2.302 -16.538 15.662 1.00 1.33 293 MET A N 17
ATOM 26620 C CA . MET A 1 52 ? 2.971 -15.266 15.444 1.00 21.31 293 MET A CA 17
ATOM 26621 C C . MET A 1 52 ? 2.613 -14.263 16.542 1.00 12.21 293 MET A C 17
ATOM 26622 O O . MET A 1 52 ? 1.464 -14.197 16.977 1.00 41.31 293 MET A O 17
ATOM 26636 N N . GLY A 1 53 ? 3.618 -13.506 16.959 1.00 74.51 294 GLY A N 17
ATOM 26637 C CA . GLY A 1 53 ? 3.423 -12.509 17.998 1.00 60.42 294 GLY A CA 17
ATOM 26638 C C . GLY A 1 53 ? 2.095 -11.773 17.809 1.00 30.24 294 GLY A C 17
ATOM 26639 O O . GLY A 1 53 ? 1.674 -11.524 16.681 1.00 1.40 294 GLY A O 17
ATOM 26643 N N . PRO A 1 54 ? 1.455 -11.438 18.962 1.00 44.42 295 PRO A N 17
ATOM 26644 C CA . PRO A 1 54 ? 0.184 -10.735 18.935 1.00 72.13 295 PRO A CA 17
ATOM 26645 C C . PRO A 1 54 ? 0.379 -9.261 18.573 1.00 22.32 295 PRO A C 17
ATOM 26646 O O . PRO A 1 54 ? -0.536 -8.617 18.064 1.00 14.42 295 PRO A O 17
ATOM 26657 N N . HIS A 1 55 ? 1.579 -8.771 18.850 1.00 35.12 296 HIS A N 17
ATOM 26658 C CA . HIS A 1 55 ? 1.906 -7.385 18.560 1.00 32.35 296 HIS A CA 17
ATOM 26659 C C . HIS A 1 55 ? 1.844 -7.148 17.050 1.00 21.42 296 HIS A C 17
ATOM 26660 O O . HIS A 1 55 ? 1.845 -8.098 16.269 1.00 62.24 296 HIS A O 17
ATOM 26674 N N . GLU A 1 56 ? 1.792 -5.876 16.685 1.00 53.01 297 GLU A N 17
ATOM 26675 C CA . GLU A 1 56 ? 1.730 -5.502 15.282 1.00 33.01 297 GLU A CA 17
ATOM 26676 C C . GLU A 1 56 ? 3.113 -5.079 14.784 1.00 60.12 297 GLU A C 17
ATOM 26677 O O . GLU A 1 56 ? 3.770 -4.242 15.401 1.00 53.33 297 GLU A O 17
ATOM 26690 N N . ILE A 1 57 ? 3.515 -5.678 13.672 1.00 11.42 298 ILE A N 17
ATOM 26691 C CA . ILE A 1 57 ? 4.808 -5.373 13.084 1.00 63.40 298 ILE A CA 17
ATOM 26692 C C . ILE A 1 57 ? 4.888 -3.875 12.785 1.00 60.10 298 ILE A C 17
ATOM 26693 O O . ILE A 1 57 ? 5.590 -3.137 13.475 1.00 71.31 298 ILE A O 17
ATOM 26709 N N . GLY A 1 58 ? 4.159 -3.470 11.756 1.00 51.14 299 GLY A N 17
ATOM 26710 C CA . GLY A 1 58 ? 4.138 -2.073 11.357 1.00 43.22 299 GLY A CA 17
ATOM 26711 C C . GLY A 1 58 ? 4.963 -1.853 10.087 1.00 52.12 299 GLY A C 17
ATOM 26712 O O . GLY A 1 58 ? 5.650 -2.762 9.623 1.00 12.23 299 GLY A O 17
ATOM 26716 N N . ILE A 1 59 ? 4.867 -0.641 9.560 1.00 3.12 300 ILE A N 17
ATOM 26717 C CA . ILE A 1 59 ? 5.596 -0.290 8.353 1.00 72.01 300 ILE A CA 17
ATOM 26718 C C . ILE A 1 59 ? 7.097 -0.445 8.605 1.00 11.10 300 ILE A C 17
ATOM 26719 O O . ILE A 1 59 ? 7.784 -1.152 7.870 1.00 73.43 300 ILE A O 17
ATOM 26735 N N . LYS A 1 60 ? 7.562 0.228 9.647 1.00 40.50 301 LYS A N 17
ATOM 26736 C CA . LYS A 1 60 ? 8.969 0.175 10.005 1.00 22.43 301 LYS A CA 17
ATOM 26737 C C . LYS A 1 60 ? 9.178 -0.900 11.075 1.00 51.53 301 LYS A C 17
ATOM 26738 O O . LYS A 1 60 ? 9.991 -0.728 11.981 1.00 24.22 301 LYS A O 17
ATOM 26756 N N . GLY A 1 61 ? 8.429 -1.983 10.933 1.00 20.33 302 GLY A N 17
ATOM 26757 C CA . GLY A 1 61 ? 8.522 -3.085 11.876 1.00 72.20 302 GLY A CA 17
ATOM 26758 C C . GLY A 1 61 ? 8.809 -4.403 11.153 1.00 53.31 302 GLY A C 17
ATOM 26759 O O . GLY A 1 61 ? 8.364 -4.605 10.024 1.00 44.11 302 GLY A O 17
ATOM 26763 N N . GLN A 1 62 ? 9.550 -5.265 11.833 1.00 11.11 303 GLN A N 17
ATOM 26764 C CA . GLN A 1 62 ? 9.901 -6.557 11.270 1.00 64.33 303 GLN A CA 17
ATOM 26765 C C . GLN A 1 62 ? 9.360 -7.685 12.151 1.00 62.25 303 GLN A C 17
ATOM 26766 O O . GLN A 1 62 ? 8.880 -7.438 13.256 1.00 74.55 303 GLN A O 17
ATOM 26780 N N . LYS A 1 63 ? 9.457 -8.899 11.628 1.00 14.01 304 LYS A N 17
ATOM 26781 C CA . LYS A 1 63 ? 8.983 -10.066 12.353 1.00 13.42 304 LYS A CA 17
ATOM 26782 C C . LYS A 1 63 ? 9.961 -11.223 12.144 1.00 4.11 304 LYS A C 17
ATOM 26783 O O . LYS A 1 63 ? 10.607 -11.314 11.101 1.00 74.21 304 LYS A O 17
ATOM 26801 N N . GLU A 1 64 ? 10.041 -12.078 13.153 1.00 71.21 305 GLU A N 17
ATOM 26802 C CA . GLU A 1 64 ? 10.930 -13.226 13.093 1.00 40.13 305 GLU A CA 17
ATOM 26803 C C . GLU A 1 64 ? 10.122 -14.525 13.104 1.00 15.22 305 GLU A C 17
ATOM 26804 O O . GLU A 1 64 ? 9.027 -14.574 13.663 1.00 53.34 305 GLU A O 17
ATOM 26817 N N . LEU A 1 65 ? 10.692 -15.545 12.481 1.00 24.20 306 LEU A N 17
ATOM 26818 C CA . LEU A 1 65 ? 10.038 -16.841 12.412 1.00 4.15 306 LEU A CA 17
ATOM 26819 C C . LEU A 1 65 ? 11.099 -17.937 12.296 1.00 63.21 306 LEU A C 17
ATOM 26820 O O . LEU A 1 65 ? 11.226 -18.575 11.252 1.00 42.34 306 LEU A O 17
ATOM 26836 N N . TRP A 1 66 ? 11.834 -18.123 13.383 1.00 61.14 307 TRP A N 17
ATOM 26837 C CA . TRP A 1 66 ? 12.880 -19.131 13.415 1.00 30.34 307 TRP A CA 17
ATOM 26838 C C . TRP A 1 66 ? 12.212 -20.502 13.541 1.00 54.11 307 TRP A C 17
ATOM 26839 O O . TRP A 1 66 ? 11.502 -20.764 14.511 1.00 62.10 307 TRP A O 17
ATOM 26860 N N . PHE A 1 67 ? 12.462 -21.340 12.546 1.00 72.02 308 PHE A N 17
ATOM 26861 C CA . PHE A 1 67 ? 11.893 -22.677 12.533 1.00 62.14 308 PHE A CA 17
ATOM 26862 C C . PHE A 1 67 ? 12.985 -23.739 12.677 1.00 44.14 308 PHE A C 17
ATOM 26863 O O . PHE A 1 67 ? 14.076 -23.591 12.127 1.00 71.41 308 PHE A O 17
ATOM 26880 N N . PHE A 1 68 ? 12.655 -24.785 13.419 1.00 74.53 309 PHE A N 17
ATOM 26881 C CA . PHE A 1 68 ? 13.594 -25.872 13.642 1.00 53.51 309 PHE A CA 17
ATOM 26882 C C . PHE A 1 68 ? 12.955 -27.224 13.319 1.00 11.13 309 PHE A C 17
ATOM 26883 O O . PHE A 1 68 ? 11.731 -27.343 13.280 1.00 3.11 309 PHE A O 17
ATOM 26900 N N . PRO A 1 69 ? 13.835 -28.235 13.091 1.00 72.33 310 PRO A N 17
ATOM 26901 C CA . PRO A 1 69 ? 15.269 -28.009 13.157 1.00 75.31 310 PRO A CA 17
ATOM 26902 C C . PRO A 1 69 ? 15.762 -27.254 11.921 1.00 23.13 310 PRO A C 17
ATOM 26903 O O . PRO A 1 69 ? 16.663 -26.421 12.017 1.00 74.52 310 PRO A O 17
ATOM 26914 N N . SER A 1 70 ? 15.151 -27.572 10.790 1.00 50.24 311 SER A N 17
ATOM 26915 C CA . SER A 1 70 ? 15.517 -26.934 9.537 1.00 51.55 311 SER A CA 17
ATOM 26916 C C . SER A 1 70 ? 15.005 -27.763 8.358 1.00 70.45 311 SER A C 17
ATOM 26917 O O . SER A 1 70 ? 15.272 -28.961 8.274 1.00 23.23 311 SER A O 17
ATOM 26925 N N . LEU A 1 71 ? 14.278 -27.094 7.475 1.00 1.32 312 LEU A N 17
ATOM 26926 C CA . LEU A 1 71 ? 13.726 -27.754 6.305 1.00 62.44 312 LEU A CA 17
ATOM 26927 C C . LEU A 1 71 ? 14.618 -27.468 5.095 1.00 41.01 312 LEU A C 17
ATOM 26928 O O . LEU A 1 71 ? 15.510 -26.624 5.163 1.00 51.44 312 LEU A O 17
ATOM 26944 N N . PRO A 1 72 ? 14.339 -28.207 3.987 1.00 2.55 313 PRO A N 17
ATOM 26945 C CA . PRO A 1 72 ? 15.106 -28.040 2.764 1.00 31.34 313 PRO A CA 17
ATOM 26946 C C . PRO A 1 72 ? 14.715 -26.748 2.044 1.00 63.54 313 PRO A C 17
ATOM 26947 O O . PRO A 1 72 ? 13.547 -26.363 2.043 1.00 43.33 313 PRO A O 17
ATOM 26958 N N . THR A 1 73 ? 15.715 -26.116 1.448 1.00 40.35 314 THR A N 17
ATOM 26959 C CA . THR A 1 73 ? 15.491 -24.875 0.725 1.00 73.44 314 THR A CA 17
ATOM 26960 C C . THR A 1 73 ? 16.145 -24.938 -0.657 1.00 53.21 314 THR A C 17
ATOM 26961 O O . THR A 1 73 ? 17.012 -25.775 -0.900 1.00 71.52 314 THR A O 17
ATOM 26972 N N . PRO A 1 74 ? 15.692 -24.016 -1.549 1.00 61.53 315 PRO A N 17
ATOM 26973 C CA . PRO A 1 74 ? 14.662 -23.060 -1.180 1.00 64.12 315 PRO A CA 17
ATOM 26974 C C . PRO A 1 74 ? 13.288 -23.729 -1.122 1.00 31.55 315 PRO A C 17
ATOM 26975 O O . PRO A 1 74 ? 13.124 -24.860 -1.577 1.00 61.23 315 PRO A O 17
ATOM 26986 N N . LEU A 1 75 ? 12.335 -23.003 -0.557 1.00 12.22 316 LEU A N 17
ATOM 26987 C CA . LEU A 1 75 ? 10.980 -23.512 -0.433 1.00 14.02 316 LEU A CA 17
ATOM 26988 C C . LEU A 1 75 ? 10.193 -23.169 -1.699 1.00 54.32 316 LEU A C 17
ATOM 26989 O O . LEU A 1 75 ? 9.064 -22.686 -1.621 1.00 73.51 316 LEU A O 17
ATOM 27005 N N . SER A 1 76 ? 10.820 -23.431 -2.836 1.00 53.44 317 SER A N 17
ATOM 27006 C CA . SER A 1 76 ? 10.192 -23.155 -4.118 1.00 22.32 317 SER A CA 17
ATOM 27007 C C . SER A 1 76 ? 9.000 -24.091 -4.328 1.00 61.14 317 SER A C 17
ATOM 27008 O O . SER A 1 76 ? 9.169 -25.306 -4.423 1.00 40.34 317 SER A O 17
ATOM 27016 N N . ASN A 1 77 ? 7.821 -23.490 -4.395 1.00 44.21 318 ASN A N 17
ATOM 27017 C CA . ASN A 1 77 ? 6.602 -24.254 -4.593 1.00 35.23 318 ASN A CA 17
ATOM 27018 C C . ASN A 1 77 ? 6.118 -24.792 -3.244 1.00 53.14 318 ASN A C 17
ATOM 27019 O O . ASN A 1 77 ? 5.653 -25.927 -3.156 1.00 22.35 318 ASN A O 17
ATOM 27030 N N . TYR A 1 78 ? 6.243 -23.951 -2.229 1.00 4.25 319 TYR A N 17
ATOM 27031 C CA . TYR A 1 78 ? 5.825 -24.327 -0.889 1.00 33.30 319 TYR A CA 17
ATOM 27032 C C . TYR A 1 78 ? 4.673 -23.444 -0.406 1.00 11.32 319 TYR A C 17
ATOM 27033 O O . TYR A 1 78 ? 4.564 -22.286 -0.807 1.00 14.14 319 TYR A O 17
ATOM 27051 N N . THR A 1 79 ? 3.843 -24.024 0.449 1.00 53.54 320 THR A N 17
ATOM 27052 C CA . THR A 1 79 ? 2.703 -23.303 0.991 1.00 61.23 320 THR A CA 17
ATOM 27053 C C . THR A 1 79 ? 3.167 -22.033 1.706 1.00 55.52 320 THR A C 17
ATOM 27054 O O . THR A 1 79 ? 2.837 -20.924 1.286 1.00 61.32 320 THR A O 17
ATOM 27065 N N . MET A 1 80 ? 3.924 -22.236 2.774 1.00 54.41 321 MET A N 17
ATOM 27066 C CA . MET A 1 80 ? 4.436 -21.120 3.551 1.00 13.04 321 MET A CA 17
ATOM 27067 C C . MET A 1 80 ? 3.423 -19.974 3.599 1.00 32.33 321 MET A C 17
ATOM 27068 O O . MET A 1 80 ? 3.804 -18.805 3.632 1.00 74.23 321 MET A O 17
ATOM 27082 N N . LYS A 1 81 ? 2.152 -20.350 3.602 1.00 2.04 322 LYS A N 17
ATOM 27083 C CA . LYS A 1 81 ? 1.082 -19.368 3.646 1.00 73.52 322 LYS A CA 17
ATOM 27084 C C . LYS A 1 81 ? 1.011 -18.759 5.047 1.00 32.25 322 LYS A C 17
ATOM 27085 O O . LYS A 1 81 ? 1.831 -19.075 5.908 1.00 63.03 322 LYS A O 17
ATOM 27103 N N . VAL A 1 82 ? 0.023 -17.897 5.234 1.00 54.42 323 VAL A N 17
ATOM 27104 C CA . VAL A 1 82 ? -0.166 -17.240 6.516 1.00 31.23 323 VAL A CA 17
ATOM 27105 C C . VAL A 1 82 ? -1.664 -17.101 6.797 1.00 5.54 323 VAL A C 17
ATOM 27106 O O . VAL A 1 82 ? -2.438 -16.765 5.903 1.00 50.42 323 VAL A O 17
ATOM 27119 N N . VAL A 1 83 ? -2.026 -17.365 8.044 1.00 73.52 324 VAL A N 17
ATOM 27120 C CA . VAL A 1 83 ? -3.417 -17.274 8.454 1.00 12.41 324 VAL A CA 17
ATOM 27121 C C . VAL A 1 83 ? -3.564 -16.168 9.501 1.00 5.14 324 VAL A C 17
ATOM 27122 O O . VAL A 1 83 ? -2.620 -15.872 10.233 1.00 30.21 324 VAL A O 17
ATOM 27135 N N . ASN A 1 84 ? -4.754 -15.587 9.540 1.00 63.01 325 ASN A N 17
ATOM 27136 C CA . ASN A 1 84 ? -5.036 -14.520 10.486 1.00 63.45 325 ASN A CA 17
ATOM 27137 C C . ASN A 1 84 ? -5.621 -15.121 11.765 1.00 14.21 325 ASN A C 17
ATOM 27138 O O . ASN A 1 84 ? -5.677 -16.341 11.914 1.00 43.40 325 ASN A O 17
ATOM 27149 N N . GLN A 1 85 ? -6.044 -14.236 12.656 1.00 21.23 326 GLN A N 17
ATOM 27150 C CA . GLN A 1 85 ? -6.623 -14.663 13.918 1.00 34.54 326 GLN A CA 17
ATOM 27151 C C . GLN A 1 85 ? -8.048 -15.179 13.701 1.00 4.31 326 GLN A C 17
ATOM 27152 O O . GLN A 1 85 ? -8.709 -15.604 14.647 1.00 2.22 326 GLN A O 17
ATOM 27166 N N . ASP A 1 86 ? -8.478 -15.124 12.449 1.00 11.33 327 ASP A N 17
ATOM 27167 C CA . ASP A 1 86 ? -9.812 -15.579 12.096 1.00 62.41 327 ASP A CA 17
ATOM 27168 C C . ASP A 1 86 ? -9.742 -17.035 11.631 1.00 61.40 327 ASP A C 17
ATOM 27169 O O . ASP A 1 86 ? -10.772 -17.686 11.458 1.00 4.24 327 ASP A O 17
ATOM 27179 N N . GLY A 1 87 ? -8.517 -17.505 11.441 1.00 15.45 328 GLY A N 17
ATOM 27180 C CA . GLY A 1 87 ? -8.300 -18.872 11.000 1.00 42.30 328 GLY A CA 17
ATOM 27181 C C . GLY A 1 87 ? -8.650 -19.032 9.519 1.00 4.11 328 GLY A C 17
ATOM 27182 O O . GLY A 1 87 ? -9.359 -19.964 9.142 1.00 1.44 328 GLY A O 17
ATOM 27186 N N . GLU A 1 88 ? -8.136 -18.109 8.719 1.00 23.13 329 GLU A N 17
ATOM 27187 C CA . GLU A 1 88 ? -8.385 -18.136 7.288 1.00 22.21 329 GLU A CA 17
ATOM 27188 C C . GLU A 1 88 ? -7.245 -17.444 6.538 1.00 70.44 329 GLU A C 17
ATOM 27189 O O . GLU A 1 88 ? -7.092 -16.227 6.621 1.00 45.25 329 GLU A O 17
ATOM 27202 N N . THR A 1 89 ? -6.475 -18.251 5.822 1.00 1.11 330 THR A N 17
ATOM 27203 C CA . THR A 1 89 ? -5.354 -17.731 5.058 1.00 63.44 330 THR A CA 17
ATOM 27204 C C . THR A 1 89 ? -5.717 -16.387 4.424 1.00 34.12 330 THR A C 17
ATOM 27205 O O . THR A 1 89 ? -6.717 -16.281 3.715 1.00 1.02 330 THR A O 17
ATOM 27216 N N . ILE A 1 90 ? -4.886 -15.394 4.703 1.00 51.22 331 ILE A N 17
ATOM 27217 C CA . ILE A 1 90 ? -5.107 -14.061 4.169 1.00 15.41 331 ILE A CA 17
ATOM 27218 C C . ILE A 1 90 ? -4.190 -13.839 2.965 1.00 72.22 331 ILE A C 17
ATOM 27219 O O . ILE A 1 90 ? -4.588 -13.212 1.984 1.00 4.44 331 ILE A O 17
ATOM 27235 N N . LEU A 1 91 ? -2.980 -14.367 3.078 1.00 12.00 332 LEU A N 17
ATOM 27236 C CA . LEU A 1 91 ? -2.003 -14.235 2.011 1.00 52.14 332 LEU A CA 17
ATOM 27237 C C . LEU A 1 91 ? -1.341 -15.591 1.761 1.00 70.34 332 LEU A C 17
ATOM 27238 O O . LEU A 1 91 ? -1.460 -16.504 2.576 1.00 32.14 332 LEU A O 17
ATOM 27254 N N . VAL A 1 92 ? -0.657 -15.681 0.629 1.00 15.41 333 VAL A N 17
ATOM 27255 C CA . VAL A 1 92 ? 0.024 -16.910 0.261 1.00 32.34 333 VAL A CA 17
ATOM 27256 C C . VAL A 1 92 ? 1.313 -16.569 -0.489 1.00 73.22 333 VAL A C 17
ATOM 27257 O O . VAL A 1 92 ? 1.272 -15.949 -1.551 1.00 34.23 333 VAL A O 17
ATOM 27270 N N . GLY A 1 93 ? 2.427 -16.989 0.092 1.00 72.31 334 GLY A N 17
ATOM 27271 C CA . GLY A 1 93 ? 3.726 -16.736 -0.509 1.00 35.12 334 GLY A CA 17
ATOM 27272 C C . GLY A 1 93 ? 3.962 -17.653 -1.710 1.00 61.43 334 GLY A C 17
ATOM 27273 O O . GLY A 1 93 ? 3.679 -18.849 -1.648 1.00 41.25 334 GLY A O 17
ATOM 27277 N N . LYS A 1 94 ? 4.479 -17.059 -2.776 1.00 12.44 335 LYS A N 17
ATOM 27278 C CA . LYS A 1 94 ? 4.757 -17.807 -3.990 1.00 33.25 335 LYS A CA 17
ATOM 27279 C C . LYS A 1 94 ? 6.077 -18.563 -3.826 1.00 73.43 335 LYS A C 17
ATOM 27280 O O . LYS A 1 94 ? 6.265 -19.625 -4.419 1.00 5.15 335 LYS A O 17
ATOM 27298 N N . CYS A 1 95 ? 6.956 -17.987 -3.020 1.00 61.12 336 CYS A N 17
ATOM 27299 C CA . CYS A 1 95 ? 8.253 -18.593 -2.772 1.00 21.44 336 CYS A CA 17
ATOM 27300 C C . CYS A 1 95 ? 8.776 -19.167 -4.090 1.00 40.31 336 CYS A C 17
ATOM 27301 O O . CYS A 1 95 ? 8.541 -20.333 -4.401 1.00 34.44 336 CYS A O 17
ATOM 27309 N N . ALA A 1 96 ? 9.476 -18.320 -4.831 1.00 12.35 337 ALA A N 17
ATOM 27310 C CA . ALA A 1 96 ? 10.034 -18.728 -6.109 1.00 1.54 337 ALA A CA 17
ATOM 27311 C C . ALA A 1 96 ? 11.303 -19.548 -5.868 1.00 33.15 337 ALA A C 17
ATOM 27312 O O . ALA A 1 96 ? 11.515 -20.061 -4.770 1.00 3.01 337 ALA A O 17
ATOM 27319 N N . ASP A 1 97 ? 12.113 -19.647 -6.911 1.00 55.24 338 ASP A N 17
ATOM 27320 C CA . ASP A 1 97 ? 13.354 -20.396 -6.827 1.00 25.40 338 ASP A CA 17
ATOM 27321 C C . ASP A 1 97 ? 14.430 -19.522 -6.179 1.00 50.25 338 ASP A C 17
ATOM 27322 O O . ASP A 1 97 ? 15.478 -19.277 -6.776 1.00 14.35 338 ASP A O 17
ATOM 27332 N N . SER A 1 98 ? 14.134 -19.075 -4.968 1.00 33.12 339 SER A N 17
ATOM 27333 C CA . SER A 1 98 ? 15.062 -18.233 -4.233 1.00 23.11 339 SER A CA 17
ATOM 27334 C C . SER A 1 98 ? 14.560 -18.025 -2.803 1.00 24.15 339 SER A C 17
ATOM 27335 O O . SER A 1 98 ? 13.405 -18.318 -2.497 1.00 43.34 339 SER A O 17
ATOM 27343 N N . ASN A 1 99 ? 15.454 -17.521 -1.964 1.00 35.34 340 ASN A N 17
ATOM 27344 C CA . ASN A 1 99 ? 15.116 -17.271 -0.573 1.00 11.23 340 ASN A CA 17
ATOM 27345 C C . ASN A 1 99 ? 14.054 -16.171 -0.500 1.00 62.52 340 ASN A C 17
ATOM 27346 O O . ASN A 1 99 ? 13.409 -15.994 0.532 1.00 75.23 340 ASN A O 17
ATOM 27357 N N . GLU A 1 100 ? 13.906 -15.462 -1.609 1.00 43.12 341 GLU A N 17
ATOM 27358 C CA . GLU A 1 100 ? 12.934 -14.385 -1.684 1.00 50.34 341 GLU A CA 17
ATOM 27359 C C . GLU A 1 100 ? 11.517 -14.954 -1.781 1.00 22.31 341 GLU A C 17
ATOM 27360 O O . GLU A 1 100 ? 11.292 -15.957 -2.457 1.00 41.33 341 GLU A O 17
ATOM 27373 N N . ILE A 1 101 ? 10.599 -14.290 -1.095 1.00 32.35 342 ILE A N 17
ATOM 27374 C CA . ILE A 1 101 ? 9.210 -14.718 -1.094 1.00 41.04 342 ILE A CA 17
ATOM 27375 C C . ILE A 1 101 ? 8.304 -13.493 -0.959 1.00 13.22 342 ILE A C 17
ATOM 27376 O O . ILE A 1 101 ? 8.336 -12.802 0.059 1.00 75.24 342 ILE A O 17
ATOM 27392 N N . THR A 1 102 ? 7.517 -13.260 -1.999 1.00 60.52 343 THR A N 17
ATOM 27393 C CA . THR A 1 102 ? 6.603 -12.131 -2.009 1.00 44.31 343 THR A CA 17
ATOM 27394 C C . THR A 1 102 ? 5.159 -12.614 -2.149 1.00 73.34 343 THR A C 17
ATOM 27395 O O . THR A 1 102 ? 4.781 -13.161 -3.184 1.00 62.44 343 THR A O 17
ATOM 27406 N N . LEU A 1 103 ? 4.390 -12.395 -1.093 1.00 32.10 344 LEU A N 17
ATOM 27407 C CA . LEU A 1 103 ? 2.995 -12.802 -1.085 1.00 52.33 344 LEU A CA 17
ATOM 27408 C C . LEU A 1 103 ? 2.215 -11.953 -2.092 1.00 22.22 344 LEU A C 17
ATOM 27409 O O . LEU A 1 103 ? 2.519 -10.777 -2.284 1.00 52.14 344 LEU A O 17
ATOM 27425 N N . LYS A 1 104 ? 1.225 -12.583 -2.707 1.00 65.24 345 LYS A N 17
ATOM 27426 C CA . LYS A 1 104 ? 0.400 -11.901 -3.689 1.00 50.23 345 LYS A CA 17
ATOM 27427 C C . LYS A 1 104 ? -1.067 -11.986 -3.263 1.00 51.24 345 LYS A C 17
ATOM 27428 O O . LYS A 1 104 ? -1.793 -10.994 -3.323 1.00 21.52 345 LYS A O 17
ATOM 27446 N N . SER A 1 105 ? -1.460 -13.179 -2.843 1.00 61.32 346 SER A N 17
ATOM 27447 C CA . SER A 1 105 ? -2.827 -13.407 -2.407 1.00 53.35 346 SER A CA 17
ATOM 27448 C C . SER A 1 105 ? -3.198 -14.879 -2.595 1.00 73.11 346 SER A C 17
ATOM 27449 O O . SER A 1 105 ? -2.605 -15.572 -3.420 1.00 74.23 346 SER A O 17
ATOM 27457 N N . PRO A 1 106 ? -4.203 -15.325 -1.795 1.00 14.02 347 PRO A N 17
ATOM 27458 C CA . PRO A 1 106 ? -4.661 -16.702 -1.865 1.00 24.44 347 PRO A CA 17
ATOM 27459 C C . PRO A 1 106 ? -5.508 -16.936 -3.117 1.00 64.22 347 PRO A C 17
ATOM 27460 O O . PRO A 1 106 ? -5.277 -17.892 -3.857 1.00 55.50 347 PRO A O 17
ATOM 27471 N N . LEU A 1 107 ? -6.470 -16.047 -3.316 1.00 62.54 348 LEU A N 17
ATOM 27472 C CA . LEU A 1 107 ? -7.352 -16.145 -4.467 1.00 11.02 348 LEU A CA 17
ATOM 27473 C C . LEU A 1 107 ? -7.273 -14.849 -5.276 1.00 10.10 348 LEU A C 17
ATOM 27474 O O . LEU A 1 107 ? -7.694 -13.793 -4.806 1.00 40.13 348 LEU A O 17
ATOM 27490 N N . ASN A 1 5 ? 5.889 1.859 -3.056 1.00 43.23 246 ASN A N 18
ATOM 27491 C CA . ASN A 1 5 ? 5.029 1.792 -1.887 1.00 41.11 246 ASN A CA 18
ATOM 27492 C C . ASN A 1 5 ? 3.984 0.693 -2.090 1.00 64.13 246 ASN A C 18
ATOM 27493 O O . ASN A 1 5 ? 2.784 0.948 -2.000 1.00 25.34 246 ASN A O 18
ATOM 27504 N N . ASP A 1 6 ? 4.479 -0.506 -2.361 1.00 73.13 247 ASP A N 18
ATOM 27505 C CA . ASP A 1 6 ? 3.603 -1.645 -2.578 1.00 71.11 247 ASP A CA 18
ATOM 27506 C C . ASP A 1 6 ? 3.465 -2.433 -1.274 1.00 1.54 247 ASP A C 18
ATOM 27507 O O . ASP A 1 6 ? 4.375 -2.433 -0.446 1.00 33.14 247 ASP A O 18
ATOM 27517 N N . PRO A 1 7 ? 2.290 -3.101 -1.127 1.00 61.54 248 PRO A N 18
ATOM 27518 C CA . PRO A 1 7 ? 2.021 -3.891 0.062 1.00 25.23 248 PRO A CA 18
ATOM 27519 C C . PRO A 1 7 ? 2.806 -5.205 0.037 1.00 0.43 248 PRO A C 18
ATOM 27520 O O . PRO A 1 7 ? 2.708 -6.008 0.964 1.00 43.14 248 PRO A O 18
ATOM 27531 N N . LEU A 1 8 ? 3.567 -5.382 -1.033 1.00 34.11 249 LEU A N 18
ATOM 27532 C CA . LEU A 1 8 ? 4.368 -6.584 -1.191 1.00 33.23 249 LEU A CA 18
ATOM 27533 C C . LEU A 1 8 ? 4.978 -6.966 0.159 1.00 32.14 249 LEU A C 18
ATOM 27534 O O . LEU A 1 8 ? 5.339 -6.096 0.950 1.00 41.42 249 LEU A O 18
ATOM 27550 N N . LEU A 1 9 ? 5.074 -8.269 0.382 1.00 11.40 250 LEU A N 18
ATOM 27551 C CA . LEU A 1 9 ? 5.634 -8.776 1.623 1.00 61.41 250 LEU A CA 18
ATOM 27552 C C . LEU A 1 9 ? 6.910 -9.564 1.317 1.00 54.02 250 LEU A C 18
ATOM 27553 O O . LEU A 1 9 ? 6.845 -10.720 0.900 1.00 1.44 250 LEU A O 18
ATOM 27569 N N . HIS A 1 10 ? 8.039 -8.907 1.535 1.00 23.01 251 HIS A N 18
ATOM 27570 C CA . HIS A 1 10 ? 9.328 -9.531 1.288 1.00 71.32 251 HIS A CA 18
ATOM 27571 C C . HIS A 1 10 ? 9.817 -10.221 2.563 1.00 4.51 251 HIS A C 18
ATOM 27572 O O . HIS A 1 10 ? 9.852 -9.609 3.630 1.00 44.44 251 HIS A O 18
ATOM 27586 N N . VAL A 1 11 ? 10.183 -11.485 2.411 1.00 42.21 252 VAL A N 18
ATOM 27587 C CA . VAL A 1 11 ? 10.669 -12.264 3.537 1.00 42.00 252 VAL A CA 18
ATOM 27588 C C . VAL A 1 11 ? 12.090 -12.749 3.241 1.00 52.11 252 VAL A C 18
ATOM 27589 O O . VAL A 1 11 ? 12.553 -12.668 2.104 1.00 33.32 252 VAL A O 18
ATOM 27602 N N . GLU A 1 12 ? 12.742 -13.242 4.284 1.00 51.25 253 GLU A N 18
ATOM 27603 C CA . GLU A 1 12 ? 14.100 -13.740 4.150 1.00 44.35 253 GLU A CA 18
ATOM 27604 C C . GLU A 1 12 ? 14.207 -15.153 4.726 1.00 41.10 253 GLU A C 18
ATOM 27605 O O . GLU A 1 12 ? 13.690 -15.426 5.808 1.00 23.32 253 GLU A O 18
ATOM 27618 N N . VAL A 1 13 ? 14.881 -16.014 3.977 1.00 10.34 254 VAL A N 18
ATOM 27619 C CA . VAL A 1 13 ? 15.062 -17.392 4.401 1.00 40.14 254 VAL A CA 18
ATOM 27620 C C . VAL A 1 13 ? 16.527 -17.616 4.781 1.00 10.20 254 VAL A C 18
ATOM 27621 O O . VAL A 1 13 ? 17.401 -17.632 3.916 1.00 61.41 254 VAL A O 18
ATOM 27634 N N . SER A 1 14 ? 16.750 -17.782 6.076 1.00 31.44 255 SER A N 18
ATOM 27635 C CA . SER A 1 14 ? 18.094 -18.005 6.582 1.00 51.50 255 SER A CA 18
ATOM 27636 C C . SER A 1 14 ? 18.495 -19.467 6.377 1.00 11.22 255 SER A C 18
ATOM 27637 O O . SER A 1 14 ? 19.414 -19.761 5.614 1.00 35.31 255 SER A O 18
ATOM 27645 N N . ASN A 1 15 ? 17.786 -20.344 7.072 1.00 23.34 256 ASN A N 18
ATOM 27646 C CA . ASN A 1 15 ? 18.057 -21.769 6.976 1.00 13.35 256 ASN A CA 18
ATOM 27647 C C . ASN A 1 15 ? 19.466 -22.052 7.501 1.00 72.31 256 ASN A C 18
ATOM 27648 O O . ASN A 1 15 ? 20.369 -22.365 6.727 1.00 71.04 256 ASN A O 18
ATOM 27659 N N . GLU A 1 16 ? 19.610 -21.933 8.813 1.00 54.25 257 GLU A N 18
ATOM 27660 C CA . GLU A 1 16 ? 20.893 -22.172 9.450 1.00 64.44 257 GLU A CA 18
ATOM 27661 C C . GLU A 1 16 ? 21.012 -23.639 9.871 1.00 53.44 257 GLU A C 18
ATOM 27662 O O . GLU A 1 16 ? 20.016 -24.269 10.224 1.00 3.22 257 GLU A O 18
ATOM 27675 N N . ASP A 1 17 ? 22.237 -24.139 9.819 1.00 44.02 258 ASP A N 18
ATOM 27676 C CA . ASP A 1 17 ? 22.499 -25.519 10.190 1.00 34.25 258 ASP A CA 18
ATOM 27677 C C . ASP A 1 17 ? 21.882 -25.799 11.563 1.00 40.24 258 ASP A C 18
ATOM 27678 O O . ASP A 1 17 ? 21.395 -26.899 11.815 1.00 33.55 258 ASP A O 18
ATOM 27688 N N . ASN A 1 18 ? 21.923 -24.783 12.412 1.00 25.35 259 ASN A N 18
ATOM 27689 C CA . ASN A 1 18 ? 21.375 -24.906 13.752 1.00 11.14 259 ASN A CA 18
ATOM 27690 C C . ASN A 1 18 ? 19.856 -25.070 13.664 1.00 3.11 259 ASN A C 18
ATOM 27691 O O . ASN A 1 18 ? 19.284 -25.944 14.313 1.00 0.03 259 ASN A O 18
ATOM 27702 N N . SER A 1 19 ? 19.247 -24.216 12.855 1.00 10.43 260 SER A N 18
ATOM 27703 C CA . SER A 1 19 ? 17.806 -24.255 12.674 1.00 51.23 260 SER A CA 18
ATOM 27704 C C . SER A 1 19 ? 17.388 -23.262 11.587 1.00 62.22 260 SER A C 18
ATOM 27705 O O . SER A 1 19 ? 18.237 -22.666 10.926 1.00 4.22 260 SER A O 18
ATOM 27713 N N . LEU A 1 20 ? 16.080 -23.116 11.435 1.00 2.31 261 LEU A N 18
ATOM 27714 C CA . LEU A 1 20 ? 15.540 -22.206 10.440 1.00 54.43 261 LEU A CA 18
ATOM 27715 C C . LEU A 1 20 ? 15.417 -20.807 11.047 1.00 12.31 261 LEU A C 18
ATOM 27716 O O . LEU A 1 20 ? 15.428 -20.653 12.267 1.00 0.15 261 LEU A O 18
ATOM 27732 N N . HIS A 1 21 ? 15.302 -19.822 10.168 1.00 65.53 262 HIS A N 18
ATOM 27733 C CA . HIS A 1 21 ? 15.178 -18.441 10.602 1.00 32.50 262 HIS A CA 18
ATOM 27734 C C . HIS A 1 21 ? 14.574 -17.601 9.475 1.00 70.52 262 HIS A C 18
ATOM 27735 O O . HIS A 1 21 ? 15.270 -17.230 8.531 1.00 70.41 262 HIS A O 18
ATOM 27749 N N . PHE A 1 22 ? 13.285 -17.326 9.611 1.00 61.14 263 PHE A N 18
ATOM 27750 C CA . PHE A 1 22 ? 12.580 -16.537 8.615 1.00 15.23 263 PHE A CA 18
ATOM 27751 C C . PHE A 1 22 ? 12.193 -15.167 9.176 1.00 54.33 263 PHE A C 18
ATOM 27752 O O . PHE A 1 22 ? 11.602 -15.076 10.251 1.00 61.01 263 PHE A O 18
ATOM 27769 N N . ILE A 1 23 ? 12.541 -14.135 8.422 1.00 42.44 264 ILE A N 18
ATOM 27770 C CA . ILE A 1 23 ? 12.238 -12.773 8.830 1.00 72.44 264 ILE A CA 18
ATOM 27771 C C . ILE A 1 23 ? 11.334 -12.121 7.781 1.00 4.23 264 ILE A C 18
ATOM 27772 O O . ILE A 1 23 ? 11.719 -11.989 6.620 1.00 21.34 264 ILE A O 18
ATOM 27788 N N . LEU A 1 24 ? 10.150 -11.729 8.228 1.00 22.33 265 LEU A N 18
ATOM 27789 C CA . LEU A 1 24 ? 9.189 -11.094 7.343 1.00 11.43 265 LEU A CA 18
ATOM 27790 C C . LEU A 1 24 ? 9.010 -9.632 7.757 1.00 1.44 265 LEU A C 18
ATOM 27791 O O . LEU A 1 24 ? 8.967 -9.320 8.947 1.00 74.54 265 LEU A O 18
ATOM 27807 N N . TYR A 1 25 ? 8.911 -8.773 6.753 1.00 62.30 266 TYR A N 18
ATOM 27808 C CA . TYR A 1 25 ? 8.738 -7.352 6.998 1.00 40.51 266 TYR A CA 18
ATOM 27809 C C . TYR A 1 25 ? 7.526 -6.808 6.238 1.00 45.21 266 TYR A C 18
ATOM 27810 O O . TYR A 1 25 ? 7.516 -6.794 5.008 1.00 51.40 266 TYR A O 18
ATOM 27828 N N . ASN A 1 26 ? 6.535 -6.373 7.002 1.00 60.41 267 ASN A N 18
ATOM 27829 C CA . ASN A 1 26 ? 5.321 -5.830 6.416 1.00 64.11 267 ASN A CA 18
ATOM 27830 C C . ASN A 1 26 ? 5.637 -4.489 5.751 1.00 45.01 267 ASN A C 18
ATOM 27831 O O . ASN A 1 26 ? 5.331 -3.432 6.300 1.00 33.02 267 ASN A O 18
ATOM 27842 N N . LYS A 1 27 ? 6.247 -4.576 4.578 1.00 51.44 268 LYS A N 18
ATOM 27843 C CA . LYS A 1 27 ? 6.608 -3.382 3.832 1.00 50.02 268 LYS A CA 18
ATOM 27844 C C . LYS A 1 27 ? 5.368 -2.835 3.122 1.00 12.44 268 LYS A C 18
ATOM 27845 O O . LYS A 1 27 ? 5.375 -2.650 1.906 1.00 33.22 268 LYS A O 18
ATOM 27863 N N . THR A 1 28 ? 4.333 -2.590 3.913 1.00 71.24 269 THR A N 18
ATOM 27864 C CA . THR A 1 28 ? 3.088 -2.068 3.375 1.00 0.43 269 THR A CA 18
ATOM 27865 C C . THR A 1 28 ? 2.687 -0.786 4.108 1.00 3.13 269 THR A C 18
ATOM 27866 O O . THR A 1 28 ? 3.467 -0.244 4.890 1.00 42.33 269 THR A O 18
ATOM 27877 N N . ASN A 1 29 ? 1.472 -0.339 3.830 1.00 14.31 270 ASN A N 18
ATOM 27878 C CA . ASN A 1 29 ? 0.958 0.869 4.453 1.00 13.22 270 ASN A CA 18
ATOM 27879 C C . ASN A 1 29 ? 0.147 0.492 5.695 1.00 4.10 270 ASN A C 18
ATOM 27880 O O . ASN A 1 29 ? 0.394 1.011 6.783 1.00 54.54 270 ASN A O 18
ATOM 27891 N N . ILE A 1 30 ? -0.803 -0.409 5.491 1.00 3.44 271 ILE A N 18
ATOM 27892 C CA . ILE A 1 30 ? -1.651 -0.861 6.581 1.00 23.21 271 ILE A CA 18
ATOM 27893 C C . ILE A 1 30 ? -0.777 -1.442 7.694 1.00 24.43 271 ILE A C 18
ATOM 27894 O O . ILE A 1 30 ? 0.422 -1.645 7.505 1.00 33.44 271 ILE A O 18
ATOM 27910 N N . ILE A 1 31 ? -1.410 -1.694 8.830 1.00 14.33 272 ILE A N 18
ATOM 27911 C CA . ILE A 1 31 ? -0.706 -2.247 9.974 1.00 65.51 272 ILE A CA 18
ATOM 27912 C C . ILE A 1 31 ? -1.091 -3.719 10.142 1.00 41.45 272 ILE A C 18
ATOM 27913 O O . ILE A 1 31 ? -2.105 -4.163 9.605 1.00 25.53 272 ILE A O 18
ATOM 27929 N N . ILE A 1 32 ? -0.262 -4.433 10.888 1.00 65.11 273 ILE A N 18
ATOM 27930 C CA . ILE A 1 32 ? -0.503 -5.845 11.133 1.00 43.11 273 ILE A CA 18
ATOM 27931 C C . ILE A 1 32 ? -1.306 -6.004 12.426 1.00 45.14 273 ILE A C 18
ATOM 27932 O O . ILE A 1 32 ? -1.029 -5.333 13.419 1.00 63.41 273 ILE A O 18
ATOM 27948 N N . PRO A 1 33 ? -2.310 -6.919 12.369 1.00 11.15 274 PRO A N 18
ATOM 27949 C CA . PRO A 1 33 ? -3.155 -7.174 13.524 1.00 60.54 274 PRO A CA 18
ATOM 27950 C C . PRO A 1 33 ? -2.412 -8.003 14.574 1.00 15.21 274 PRO A C 18
ATOM 27951 O O . PRO A 1 33 ? -2.751 -7.961 15.756 1.00 51.12 274 PRO A O 18
ATOM 27962 N N . GLY A 1 34 ? -1.414 -8.736 14.105 1.00 23.32 275 GLY A N 18
ATOM 27963 C CA . GLY A 1 34 ? -0.620 -9.573 14.989 1.00 33.04 275 GLY A CA 18
ATOM 27964 C C . GLY A 1 34 ? -1.404 -10.816 15.417 1.00 4.34 275 GLY A C 18
ATOM 27965 O O . GLY A 1 34 ? -2.628 -10.850 15.308 1.00 13.03 275 GLY A O 18
ATOM 27969 N N . ASN A 1 35 ? -0.665 -11.806 15.896 1.00 62.14 276 ASN A N 18
ATOM 27970 C CA . ASN A 1 35 ? -1.275 -13.048 16.341 1.00 41.54 276 ASN A CA 18
ATOM 27971 C C . ASN A 1 35 ? -1.542 -13.943 15.129 1.00 44.42 276 ASN A C 18
ATOM 27972 O O . ASN A 1 35 ? -2.389 -14.832 15.184 1.00 33.22 276 ASN A O 18
ATOM 27983 N N . CYS A 1 36 ? -0.802 -13.676 14.062 1.00 31.22 277 CYS A N 18
ATOM 27984 C CA . CYS A 1 36 ? -0.948 -14.446 12.839 1.00 71.52 277 CYS A CA 18
ATOM 27985 C C . CYS A 1 36 ? -0.420 -15.859 13.095 1.00 65.23 277 CYS A C 18
ATOM 27986 O O . CYS A 1 36 ? 0.000 -16.177 14.207 1.00 52.04 277 CYS A O 18
ATOM 27994 N N . THR A 1 37 ? -0.457 -16.669 12.047 1.00 23.30 278 THR A N 18
ATOM 27995 C CA . THR A 1 37 ? 0.013 -18.041 12.144 1.00 4.23 278 THR A CA 18
ATOM 27996 C C . THR A 1 37 ? 0.475 -18.545 10.775 1.00 12.35 278 THR A C 18
ATOM 27997 O O . THR A 1 37 ? -0.346 -18.819 9.902 1.00 74.50 278 THR A O 18
ATOM 28008 N N . PHE A 1 38 ? 1.788 -18.651 10.631 1.00 14.24 279 PHE A N 18
ATOM 28009 C CA . PHE A 1 38 ? 2.368 -19.117 9.384 1.00 43.24 279 PHE A CA 18
ATOM 28010 C C . PHE A 1 38 ? 1.895 -20.534 9.054 1.00 54.11 279 PHE A C 18
ATOM 28011 O O . PHE A 1 38 ? 1.225 -21.173 9.864 1.00 1.32 279 PHE A O 18
ATOM 28028 N N . GLU A 1 39 ? 2.261 -20.984 7.863 1.00 52.33 280 GLU A N 18
ATOM 28029 C CA . GLU A 1 39 ? 1.882 -22.313 7.416 1.00 73.41 280 GLU A CA 18
ATOM 28030 C C . GLU A 1 39 ? 2.658 -22.690 6.153 1.00 63.43 280 GLU A C 18
ATOM 28031 O O . GLU A 1 39 ? 2.227 -22.389 5.041 1.00 13.42 280 GLU A O 18
ATOM 28044 N N . PHE A 1 40 ? 3.791 -23.345 6.366 1.00 54.42 281 PHE A N 18
ATOM 28045 C CA . PHE A 1 40 ? 4.631 -23.766 5.258 1.00 3.02 281 PHE A CA 18
ATOM 28046 C C . PHE A 1 40 ? 4.724 -25.292 5.190 1.00 42.33 281 PHE A C 18
ATOM 28047 O O . PHE A 1 40 ? 4.695 -25.966 6.218 1.00 3.33 281 PHE A O 18
ATOM 28064 N N . SER A 1 41 ? 4.834 -25.792 3.968 1.00 53.33 282 SER A N 18
ATOM 28065 C CA . SER A 1 41 ? 4.931 -27.225 3.752 1.00 71.34 282 SER A CA 18
ATOM 28066 C C . SER A 1 41 ? 6.308 -27.728 4.190 1.00 33.43 282 SER A C 18
ATOM 28067 O O . SER A 1 41 ? 7.140 -26.949 4.651 1.00 13.53 282 SER A O 18
ATOM 28075 N N . SER A 1 42 ? 6.505 -29.029 4.031 1.00 3.23 283 SER A N 18
ATOM 28076 C CA . SER A 1 42 ? 7.767 -29.645 4.405 1.00 32.32 283 SER A CA 18
ATOM 28077 C C . SER A 1 42 ? 7.964 -30.948 3.627 1.00 51.44 283 SER A C 18
ATOM 28078 O O . SER A 1 42 ? 7.081 -31.369 2.881 1.00 41.23 283 SER A O 18
ATOM 28086 N N . GLN A 1 43 ? 9.127 -31.549 3.827 1.00 43.03 284 GLN A N 18
ATOM 28087 C CA . GLN A 1 43 ? 9.452 -32.795 3.153 1.00 54.23 284 GLN A CA 18
ATOM 28088 C C . GLN A 1 43 ? 9.196 -33.983 4.082 1.00 72.12 284 GLN A C 18
ATOM 28089 O O . GLN A 1 43 ? 9.498 -33.921 5.273 1.00 53.24 284 GLN A O 18
ATOM 28103 N N . ILE A 1 44 ? 8.642 -35.038 3.502 1.00 10.03 285 ILE A N 18
ATOM 28104 C CA . ILE A 1 44 ? 8.342 -36.239 4.264 1.00 41.25 285 ILE A CA 18
ATOM 28105 C C . ILE A 1 44 ? 7.813 -35.844 5.644 1.00 54.35 285 ILE A C 18
ATOM 28106 O O . ILE A 1 44 ? 8.010 -36.567 6.619 1.00 45.23 285 ILE A O 18
ATOM 28122 N N . SER A 1 45 ? 7.150 -34.697 5.682 1.00 71.13 286 SER A N 18
ATOM 28123 C CA . SER A 1 45 ? 6.590 -34.197 6.926 1.00 24.10 286 SER A CA 18
ATOM 28124 C C . SER A 1 45 ? 5.239 -33.531 6.662 1.00 53.34 286 SER A C 18
ATOM 28125 O O . SER A 1 45 ? 4.847 -33.349 5.510 1.00 72.21 286 SER A O 18
ATOM 28133 N N . GLU A 1 46 ? 4.563 -33.185 7.747 1.00 2.55 287 GLU A N 18
ATOM 28134 C CA . GLU A 1 46 ? 3.264 -32.542 7.647 1.00 33.24 287 GLU A CA 18
ATOM 28135 C C . GLU A 1 46 ? 3.395 -31.038 7.892 1.00 1.42 287 GLU A C 18
ATOM 28136 O O . GLU A 1 46 ? 4.167 -30.610 8.749 1.00 43.55 287 GLU A O 18
ATOM 28149 N N . VAL A 1 47 ? 2.629 -30.276 7.125 1.00 71.43 288 VAL A N 18
ATOM 28150 C CA . VAL A 1 47 ? 2.650 -28.829 7.248 1.00 50.35 288 VAL A CA 18
ATOM 28151 C C . VAL A 1 47 ? 2.526 -28.445 8.723 1.00 12.53 288 VAL A C 18
ATOM 28152 O O . VAL A 1 47 ? 1.901 -29.161 9.504 1.00 0.53 288 VAL A O 18
ATOM 28165 N N . PHE A 1 48 ? 3.131 -27.315 9.061 1.00 72.24 289 PHE A N 18
ATOM 28166 C CA . PHE A 1 48 ? 3.096 -26.827 10.429 1.00 72.21 289 PHE A CA 18
ATOM 28167 C C . PHE A 1 48 ? 2.774 -25.332 10.470 1.00 54.03 289 PHE A C 18
ATOM 28168 O O . PHE A 1 48 ? 3.191 -24.579 9.591 1.00 24.13 289 PHE A O 18
ATOM 28185 N N . SER A 1 49 ? 2.033 -24.947 11.499 1.00 43.43 290 SER A N 18
ATOM 28186 C CA . SER A 1 49 ? 1.650 -23.555 11.666 1.00 42.04 290 SER A CA 18
ATOM 28187 C C . SER A 1 49 ? 2.308 -22.978 12.921 1.00 34.21 290 SER A C 18
ATOM 28188 O O . SER A 1 49 ? 2.110 -23.491 14.021 1.00 33.33 290 SER A O 18
ATOM 28196 N N . ILE A 1 50 ? 3.076 -21.919 12.714 1.00 24.23 291 ILE A N 18
ATOM 28197 C CA . ILE A 1 50 ? 3.764 -21.267 13.816 1.00 61.13 291 ILE A CA 18
ATOM 28198 C C . ILE A 1 50 ? 3.005 -19.997 14.205 1.00 32.21 291 ILE A C 18
ATOM 28199 O O . ILE A 1 50 ? 2.701 -19.165 13.352 1.00 41.12 291 ILE A O 18
ATOM 28215 N N . LYS A 1 51 ? 2.720 -19.888 15.494 1.00 31.25 292 LYS A N 18
ATOM 28216 C CA . LYS A 1 51 ? 2.002 -18.734 16.007 1.00 12.23 292 LYS A CA 18
ATOM 28217 C C . LYS A 1 51 ? 2.890 -17.493 15.891 1.00 73.32 292 LYS A C 18
ATOM 28218 O O . LYS A 1 51 ? 3.765 -17.271 16.726 1.00 63.53 292 LYS A O 18
ATOM 28236 N N . MET A 1 52 ? 2.633 -16.717 14.848 1.00 21.02 293 MET A N 18
ATOM 28237 C CA . MET A 1 52 ? 3.398 -15.505 14.612 1.00 42.45 293 MET A CA 18
ATOM 28238 C C . MET A 1 52 ? 3.338 -14.573 15.824 1.00 40.13 293 MET A C 18
ATOM 28239 O O . MET A 1 52 ? 2.368 -14.595 16.580 1.00 5.34 293 MET A O 18
ATOM 28253 N N . GLY A 1 53 ? 4.387 -13.777 15.970 1.00 13.45 294 GLY A N 18
ATOM 28254 C CA . GLY A 1 53 ? 4.465 -12.839 17.078 1.00 64.02 294 GLY A CA 18
ATOM 28255 C C . GLY A 1 53 ? 3.084 -12.275 17.418 1.00 63.10 294 GLY A C 18
ATOM 28256 O O . GLY A 1 53 ? 2.289 -11.990 16.524 1.00 11.12 294 GLY A O 18
ATOM 28260 N N . PRO A 1 54 ? 2.835 -12.127 18.747 1.00 62.42 295 PRO A N 18
ATOM 28261 C CA . PRO A 1 54 ? 1.564 -11.603 19.216 1.00 1.31 295 PRO A CA 18
ATOM 28262 C C . PRO A 1 54 ? 1.480 -10.091 18.997 1.00 5.30 295 PRO A C 18
ATOM 28263 O O . PRO A 1 54 ? 0.388 -9.530 18.924 1.00 2.14 295 PRO A O 18
ATOM 28274 N N . HIS A 1 55 ? 2.649 -9.474 18.898 1.00 52.13 296 HIS A N 18
ATOM 28275 C CA . HIS A 1 55 ? 2.722 -8.038 18.688 1.00 14.12 296 HIS A CA 18
ATOM 28276 C C . HIS A 1 55 ? 2.393 -7.715 17.229 1.00 5.11 296 HIS A C 18
ATOM 28277 O O . HIS A 1 55 ? 2.254 -8.618 16.406 1.00 44.13 296 HIS A O 18
ATOM 28291 N N . GLU A 1 56 ? 2.279 -6.424 16.954 1.00 43.03 297 GLU A N 18
ATOM 28292 C CA . GLU A 1 56 ? 1.970 -5.970 15.608 1.00 21.33 297 GLU A CA 18
ATOM 28293 C C . GLU A 1 56 ? 3.205 -5.336 14.965 1.00 11.43 297 GLU A C 18
ATOM 28294 O O . GLU A 1 56 ? 3.786 -4.403 15.517 1.00 3.32 297 GLU A O 18
ATOM 28307 N N . ILE A 1 57 ? 3.569 -5.867 13.807 1.00 12.15 298 ILE A N 18
ATOM 28308 C CA . ILE A 1 57 ? 4.724 -5.364 13.083 1.00 30.14 298 ILE A CA 18
ATOM 28309 C C . ILE A 1 57 ? 4.661 -3.836 13.029 1.00 71.40 298 ILE A C 18
ATOM 28310 O O . ILE A 1 57 ? 5.487 -3.155 13.634 1.00 22.43 298 ILE A O 18
ATOM 28326 N N . GLY A 1 58 ? 3.672 -3.342 12.298 1.00 24.50 299 GLY A N 18
ATOM 28327 C CA . GLY A 1 58 ? 3.491 -1.908 12.157 1.00 54.23 299 GLY A CA 18
ATOM 28328 C C . GLY A 1 58 ? 4.155 -1.394 10.878 1.00 65.21 299 GLY A C 18
ATOM 28329 O O . GLY A 1 58 ? 5.040 -2.049 10.328 1.00 55.04 299 GLY A O 18
ATOM 28333 N N . ILE A 1 59 ? 3.705 -0.227 10.442 1.00 34.12 300 ILE A N 18
ATOM 28334 C CA . ILE A 1 59 ? 4.245 0.382 9.239 1.00 73.14 300 ILE A CA 18
ATOM 28335 C C . ILE A 1 59 ? 5.768 0.244 9.242 1.00 5.23 300 ILE A C 18
ATOM 28336 O O . ILE A 1 59 ? 6.448 0.852 10.067 1.00 3.54 300 ILE A O 18
ATOM 28352 N N . LYS A 1 60 ? 6.260 -0.559 8.310 1.00 4.04 301 LYS A N 18
ATOM 28353 C CA . LYS A 1 60 ? 7.691 -0.784 8.196 1.00 63.22 301 LYS A CA 18
ATOM 28354 C C . LYS A 1 60 ? 8.202 -1.450 9.475 1.00 5.21 301 LYS A C 18
ATOM 28355 O O . LYS A 1 60 ? 8.842 -0.803 10.303 1.00 13.41 301 LYS A O 18
ATOM 28373 N N . GLY A 1 61 ? 7.902 -2.734 9.597 1.00 73.43 302 GLY A N 18
ATOM 28374 C CA . GLY A 1 61 ? 8.323 -3.495 10.761 1.00 13.31 302 GLY A CA 18
ATOM 28375 C C . GLY A 1 61 ? 8.896 -4.853 10.351 1.00 4.42 302 GLY A C 18
ATOM 28376 O O . GLY A 1 61 ? 8.846 -5.224 9.180 1.00 53.14 302 GLY A O 18
ATOM 28380 N N . GLN A 1 62 ? 9.429 -5.557 11.339 1.00 1.31 303 GLN A N 18
ATOM 28381 C CA . GLN A 1 62 ? 10.012 -6.865 11.096 1.00 72.41 303 GLN A CA 18
ATOM 28382 C C . GLN A 1 62 ? 9.144 -7.958 11.724 1.00 2.24 303 GLN A C 18
ATOM 28383 O O . GLN A 1 62 ? 8.150 -7.662 12.385 1.00 32.13 303 GLN A O 18
ATOM 28397 N N . LYS A 1 63 ? 9.552 -9.197 11.496 1.00 22.41 304 LYS A N 18
ATOM 28398 C CA . LYS A 1 63 ? 8.824 -10.335 12.032 1.00 65.43 304 LYS A CA 18
ATOM 28399 C C . LYS A 1 63 ? 9.748 -11.555 12.066 1.00 34.04 304 LYS A C 18
ATOM 28400 O O . LYS A 1 63 ? 10.706 -11.635 11.300 1.00 40.34 304 LYS A O 18
ATOM 28418 N N . GLU A 1 64 ? 9.426 -12.475 12.964 1.00 24.01 305 GLU A N 18
ATOM 28419 C CA . GLU A 1 64 ? 10.215 -13.687 13.109 1.00 51.11 305 GLU A CA 18
ATOM 28420 C C . GLU A 1 64 ? 9.305 -14.917 13.099 1.00 13.34 305 GLU A C 18
ATOM 28421 O O . GLU A 1 64 ? 8.223 -14.897 13.685 1.00 23.51 305 GLU A O 18
ATOM 28434 N N . LEU A 1 65 ? 9.776 -15.957 12.428 1.00 61.01 306 LEU A N 18
ATOM 28435 C CA . LEU A 1 65 ? 9.018 -17.193 12.334 1.00 22.24 306 LEU A CA 18
ATOM 28436 C C . LEU A 1 65 ? 9.981 -18.381 12.379 1.00 62.31 306 LEU A C 18
ATOM 28437 O O . LEU A 1 65 ? 9.788 -19.369 11.671 1.00 13.41 306 LEU A O 18
ATOM 28453 N N . TRP A 1 66 ? 10.998 -18.247 13.218 1.00 50.14 307 TRP A N 18
ATOM 28454 C CA . TRP A 1 66 ? 11.992 -19.297 13.364 1.00 75.04 307 TRP A CA 18
ATOM 28455 C C . TRP A 1 66 ? 11.253 -20.620 13.577 1.00 3.05 307 TRP A C 18
ATOM 28456 O O . TRP A 1 66 ? 10.171 -20.644 14.161 1.00 12.42 307 TRP A O 18
ATOM 28477 N N . PHE A 1 67 ? 11.868 -21.689 13.093 1.00 2.02 308 PHE A N 18
ATOM 28478 C CA . PHE A 1 67 ? 11.283 -23.012 13.224 1.00 30.50 308 PHE A CA 18
ATOM 28479 C C . PHE A 1 67 ? 12.369 -24.081 13.366 1.00 41.23 308 PHE A C 18
ATOM 28480 O O . PHE A 1 67 ? 13.547 -23.806 13.144 1.00 64.31 308 PHE A O 18
ATOM 28497 N N . PHE A 1 68 ? 11.934 -25.277 13.734 1.00 13.43 309 PHE A N 18
ATOM 28498 C CA . PHE A 1 68 ? 12.854 -26.387 13.908 1.00 21.41 309 PHE A CA 18
ATOM 28499 C C . PHE A 1 68 ? 12.243 -27.692 13.393 1.00 13.11 309 PHE A C 18
ATOM 28500 O O . PHE A 1 68 ? 11.027 -27.792 13.234 1.00 1.34 309 PHE A O 18
ATOM 28517 N N . PRO A 1 69 ? 13.137 -28.685 13.140 1.00 74.11 310 PRO A N 18
ATOM 28518 C CA . PRO A 1 69 ? 14.559 -28.484 13.355 1.00 45.01 310 PRO A CA 18
ATOM 28519 C C . PRO A 1 69 ? 15.163 -27.612 12.252 1.00 70.22 310 PRO A C 18
ATOM 28520 O O . PRO A 1 69 ? 15.894 -26.664 12.535 1.00 71.31 310 PRO A O 18
ATOM 28531 N N . SER A 1 70 ? 14.835 -27.964 11.017 1.00 35.15 311 SER A N 18
ATOM 28532 C CA . SER A 1 70 ? 15.335 -27.225 9.870 1.00 31.55 311 SER A CA 18
ATOM 28533 C C . SER A 1 70 ? 14.860 -27.887 8.575 1.00 43.42 311 SER A C 18
ATOM 28534 O O . SER A 1 70 ? 14.948 -29.105 8.427 1.00 14.50 311 SER A O 18
ATOM 28542 N N . LEU A 1 71 ? 14.368 -27.054 7.669 1.00 23.12 312 LEU A N 18
ATOM 28543 C CA . LEU A 1 71 ? 13.880 -27.542 6.391 1.00 72.42 312 LEU A CA 18
ATOM 28544 C C . LEU A 1 71 ? 14.821 -27.077 5.278 1.00 3.43 312 LEU A C 18
ATOM 28545 O O . LEU A 1 71 ? 15.562 -26.110 5.451 1.00 13.21 312 LEU A O 18
ATOM 28561 N N . PRO A 1 72 ? 14.760 -27.805 4.131 1.00 25.04 313 PRO A N 18
ATOM 28562 C CA . PRO A 1 72 ? 15.599 -27.476 2.991 1.00 75.51 313 PRO A CA 18
ATOM 28563 C C . PRO A 1 72 ? 15.079 -26.232 2.269 1.00 55.22 313 PRO A C 18
ATOM 28564 O O . PRO A 1 72 ? 13.872 -25.999 2.217 1.00 51.33 313 PRO A O 18
ATOM 28575 N N . THR A 1 73 ? 16.015 -25.465 1.730 1.00 71.14 314 THR A N 18
ATOM 28576 C CA . THR A 1 73 ? 15.666 -24.250 1.013 1.00 63.33 314 THR A CA 18
ATOM 28577 C C . THR A 1 73 ? 16.253 -24.278 -0.400 1.00 53.01 314 THR A C 18
ATOM 28578 O O . THR A 1 73 ? 17.167 -25.051 -0.682 1.00 34.42 314 THR A O 18
ATOM 28589 N N . PRO A 1 74 ? 15.688 -23.402 -1.274 1.00 3.21 315 PRO A N 18
ATOM 28590 C CA . PRO A 1 74 ? 14.610 -22.521 -0.859 1.00 1.22 315 PRO A CA 18
ATOM 28591 C C . PRO A 1 74 ? 13.294 -23.290 -0.726 1.00 10.31 315 PRO A C 18
ATOM 28592 O O . PRO A 1 74 ? 13.254 -24.500 -0.940 1.00 73.23 315 PRO A O 18
ATOM 28603 N N . LEU A 1 75 ? 12.249 -22.555 -0.373 1.00 45.10 316 LEU A N 18
ATOM 28604 C CA . LEU A 1 75 ? 10.935 -23.153 -0.209 1.00 42.52 316 LEU A CA 18
ATOM 28605 C C . LEU A 1 75 ? 10.137 -22.982 -1.503 1.00 41.33 316 LEU A C 18
ATOM 28606 O O . LEU A 1 75 ? 9.121 -22.288 -1.523 1.00 64.15 316 LEU A O 18
ATOM 28622 N N . SER A 1 76 ? 10.627 -23.626 -2.552 1.00 52.14 317 SER A N 18
ATOM 28623 C CA . SER A 1 76 ? 9.972 -23.554 -3.847 1.00 50.15 317 SER A CA 18
ATOM 28624 C C . SER A 1 76 ? 8.798 -24.534 -3.895 1.00 53.43 317 SER A C 18
ATOM 28625 O O . SER A 1 76 ? 8.975 -25.732 -3.682 1.00 3.13 317 SER A O 18
ATOM 28633 N N . ASN A 1 77 ? 7.624 -23.987 -4.177 1.00 30.41 318 ASN A N 18
ATOM 28634 C CA . ASN A 1 77 ? 6.421 -24.798 -4.256 1.00 32.25 318 ASN A CA 18
ATOM 28635 C C . ASN A 1 77 ? 5.875 -25.032 -2.845 1.00 43.32 318 ASN A C 18
ATOM 28636 O O . ASN A 1 77 ? 5.107 -25.966 -2.620 1.00 4.34 318 ASN A O 18
ATOM 28647 N N . TYR A 1 78 ? 6.294 -24.167 -1.933 1.00 14.21 319 TYR A N 18
ATOM 28648 C CA . TYR A 1 78 ? 5.857 -24.267 -0.551 1.00 35.13 319 TYR A CA 18
ATOM 28649 C C . TYR A 1 78 ? 4.766 -23.239 -0.245 1.00 12.35 319 TYR A C 18
ATOM 28650 O O . TYR A 1 78 ? 5.019 -22.035 -0.265 1.00 71.24 319 TYR A O 18
ATOM 28668 N N . THR A 1 79 ? 3.576 -23.751 0.033 1.00 54.54 320 THR A N 18
ATOM 28669 C CA . THR A 1 79 ? 2.445 -22.892 0.343 1.00 43.43 320 THR A CA 18
ATOM 28670 C C . THR A 1 79 ? 2.900 -21.692 1.176 1.00 41.20 320 THR A C 18
ATOM 28671 O O . THR A 1 79 ? 2.597 -20.548 0.841 1.00 40.14 320 THR A O 18
ATOM 28682 N N . MET A 1 80 ? 3.620 -21.994 2.246 1.00 23.22 321 MET A N 18
ATOM 28683 C CA . MET A 1 80 ? 4.120 -20.955 3.130 1.00 0.21 321 MET A CA 18
ATOM 28684 C C . MET A 1 80 ? 3.171 -19.755 3.157 1.00 43.34 321 MET A C 18
ATOM 28685 O O . MET A 1 80 ? 3.593 -18.621 2.933 1.00 15.23 321 MET A O 18
ATOM 28699 N N . LYS A 1 81 ? 1.908 -20.045 3.432 1.00 62.44 322 LYS A N 18
ATOM 28700 C CA . LYS A 1 81 ? 0.896 -19.004 3.490 1.00 23.22 322 LYS A CA 18
ATOM 28701 C C . LYS A 1 81 ? 0.962 -18.311 4.853 1.00 61.33 322 LYS A C 18
ATOM 28702 O O . LYS A 1 81 ? 1.894 -18.536 5.623 1.00 20.32 322 LYS A O 18
ATOM 28720 N N . VAL A 1 82 ? -0.039 -17.482 5.108 1.00 34.41 323 VAL A N 18
ATOM 28721 C CA . VAL A 1 82 ? -0.107 -16.755 6.364 1.00 31.13 323 VAL A CA 18
ATOM 28722 C C . VAL A 1 82 ? -1.571 -16.472 6.707 1.00 73.53 323 VAL A C 18
ATOM 28723 O O . VAL A 1 82 ? -2.324 -15.978 5.869 1.00 11.31 323 VAL A O 18
ATOM 28736 N N . VAL A 1 83 ? -1.931 -16.799 7.939 1.00 31.03 324 VAL A N 18
ATOM 28737 C CA . VAL A 1 83 ? -3.292 -16.586 8.403 1.00 63.52 324 VAL A CA 18
ATOM 28738 C C . VAL A 1 83 ? -3.311 -15.425 9.399 1.00 30.40 324 VAL A C 18
ATOM 28739 O O . VAL A 1 83 ? -2.269 -14.846 9.702 1.00 14.24 324 VAL A O 18
ATOM 28752 N N . ASN A 1 84 ? -4.507 -15.120 9.880 1.00 31.54 325 ASN A N 18
ATOM 28753 C CA . ASN A 1 84 ? -4.676 -14.039 10.836 1.00 2.01 325 ASN A CA 18
ATOM 28754 C C . ASN A 1 84 ? -5.072 -14.622 12.194 1.00 3.43 325 ASN A C 18
ATOM 28755 O O . ASN A 1 84 ? -5.064 -15.838 12.378 1.00 4.33 325 ASN A O 18
ATOM 28766 N N . GLN A 1 85 ? -5.409 -13.726 13.111 1.00 62.22 326 GLN A N 18
ATOM 28767 C CA . GLN A 1 85 ? -5.807 -14.136 14.447 1.00 71.13 326 GLN A CA 18
ATOM 28768 C C . GLN A 1 85 ? -7.151 -14.866 14.399 1.00 11.35 326 GLN A C 18
ATOM 28769 O O . GLN A 1 85 ? -7.623 -15.372 15.417 1.00 43.24 326 GLN A O 18
ATOM 28783 N N . ASP A 1 86 ? -7.730 -14.897 13.208 1.00 1.41 327 ASP A N 18
ATOM 28784 C CA . ASP A 1 86 ? -9.010 -15.556 13.015 1.00 14.20 327 ASP A CA 18
ATOM 28785 C C . ASP A 1 86 ? -8.776 -16.968 12.476 1.00 63.31 327 ASP A C 18
ATOM 28786 O O . ASP A 1 86 ? -9.713 -17.756 12.361 1.00 71.34 327 ASP A O 18
ATOM 28796 N N . GLY A 1 87 ? -7.519 -17.245 12.160 1.00 32.50 328 GLY A N 18
ATOM 28797 C CA . GLY A 1 87 ? -7.149 -18.549 11.636 1.00 74.32 328 GLY A CA 18
ATOM 28798 C C . GLY A 1 87 ? -7.626 -18.715 10.191 1.00 13.14 328 GLY A C 18
ATOM 28799 O O . GLY A 1 87 ? -8.329 -19.673 9.872 1.00 43.32 328 GLY A O 18
ATOM 28803 N N . GLU A 1 88 ? -7.226 -17.767 9.357 1.00 5.22 329 GLU A N 18
ATOM 28804 C CA . GLU A 1 88 ? -7.603 -17.796 7.954 1.00 12.44 329 GLU A CA 18
ATOM 28805 C C . GLU A 1 88 ? -6.517 -17.141 7.099 1.00 63.23 329 GLU A C 18
ATOM 28806 O O . GLU A 1 88 ? -6.069 -16.035 7.396 1.00 14.25 329 GLU A O 18
ATOM 28819 N N . THR A 1 89 ? -6.123 -17.853 6.053 1.00 55.24 330 THR A N 18
ATOM 28820 C CA . THR A 1 89 ? -5.098 -17.355 5.152 1.00 62.14 330 THR A CA 18
ATOM 28821 C C . THR A 1 89 ? -5.563 -16.064 4.476 1.00 44.41 330 THR A C 18
ATOM 28822 O O . THR A 1 89 ? -6.602 -16.042 3.819 1.00 15.22 330 THR A O 18
ATOM 28833 N N . ILE A 1 90 ? -4.769 -15.018 4.660 1.00 35.53 331 ILE A N 18
ATOM 28834 C CA . ILE A 1 90 ? -5.087 -13.726 4.077 1.00 64.12 331 ILE A CA 18
ATOM 28835 C C . ILE A 1 90 ? -4.164 -13.470 2.883 1.00 75.30 331 ILE A C 18
ATOM 28836 O O . ILE A 1 90 ? -4.575 -12.862 1.896 1.00 51.10 331 ILE A O 18
ATOM 28852 N N . LEU A 1 91 ? -2.935 -13.948 3.012 1.00 14.14 332 LEU A N 18
ATOM 28853 C CA . LEU A 1 91 ? -1.952 -13.779 1.957 1.00 43.45 332 LEU A CA 18
ATOM 28854 C C . LEU A 1 91 ? -1.303 -15.130 1.648 1.00 14.30 332 LEU A C 18
ATOM 28855 O O . LEU A 1 91 ? -1.416 -16.070 2.433 1.00 1.11 332 LEU A O 18
ATOM 28871 N N . VAL A 1 92 ? -0.639 -15.184 0.503 1.00 10.40 333 VAL A N 18
ATOM 28872 C CA . VAL A 1 92 ? 0.027 -16.404 0.081 1.00 3.10 333 VAL A CA 18
ATOM 28873 C C . VAL A 1 92 ? 1.299 -16.045 -0.689 1.00 45.04 333 VAL A C 18
ATOM 28874 O O . VAL A 1 92 ? 1.272 -15.197 -1.580 1.00 74.22 333 VAL A O 18
ATOM 28887 N N . GLY A 1 93 ? 2.385 -16.708 -0.318 1.00 72.24 334 GLY A N 18
ATOM 28888 C CA . GLY A 1 93 ? 3.665 -16.470 -0.963 1.00 53.34 334 GLY A CA 18
ATOM 28889 C C . GLY A 1 93 ? 3.882 -17.439 -2.127 1.00 35.51 334 GLY A C 18
ATOM 28890 O O . GLY A 1 93 ? 4.005 -18.646 -1.920 1.00 13.44 334 GLY A O 18
ATOM 28894 N N . LYS A 1 94 ? 3.922 -16.876 -3.325 1.00 75.14 335 LYS A N 18
ATOM 28895 C CA . LYS A 1 94 ? 4.121 -17.676 -4.522 1.00 43.20 335 LYS A CA 18
ATOM 28896 C C . LYS A 1 94 ? 5.211 -18.717 -4.258 1.00 42.34 335 LYS A C 18
ATOM 28897 O O . LYS A 1 94 ? 5.217 -19.784 -4.871 1.00 13.45 335 LYS A O 18
ATOM 28915 N N . CYS A 1 95 ? 6.108 -18.370 -3.347 1.00 33.15 336 CYS A N 18
ATOM 28916 C CA . CYS A 1 95 ? 7.200 -19.261 -2.994 1.00 61.24 336 CYS A CA 18
ATOM 28917 C C . CYS A 1 95 ? 7.816 -19.800 -4.287 1.00 32.50 336 CYS A C 18
ATOM 28918 O O . CYS A 1 95 ? 7.665 -20.979 -4.606 1.00 4.12 336 CYS A O 18
ATOM 28926 N N . ALA A 1 96 ? 8.496 -18.912 -4.996 1.00 62.14 337 ALA A N 18
ATOM 28927 C CA . ALA A 1 96 ? 9.135 -19.284 -6.247 1.00 63.12 337 ALA A CA 18
ATOM 28928 C C . ALA A 1 96 ? 10.450 -20.007 -5.948 1.00 30.23 337 ALA A C 18
ATOM 28929 O O . ALA A 1 96 ? 10.737 -20.329 -4.796 1.00 21.12 337 ALA A O 18
ATOM 28936 N N . ASP A 1 97 ? 11.213 -20.241 -7.005 1.00 25.41 338 ASP A N 18
ATOM 28937 C CA . ASP A 1 97 ? 12.491 -20.921 -6.870 1.00 10.43 338 ASP A CA 18
ATOM 289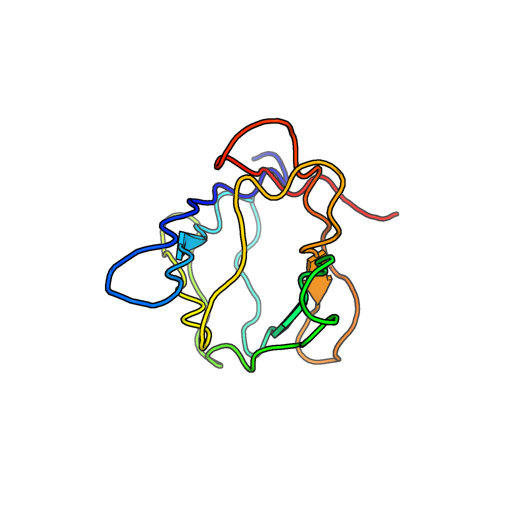38 C C . ASP A 1 97 ? 13.537 -19.932 -6.349 1.00 75.24 338 ASP A C 18
ATOM 28939 O O . ASP A 1 97 ? 14.526 -19.656 -7.026 1.00 20.31 338 ASP A O 18
ATOM 28949 N N . SER A 1 98 ? 13.281 -19.426 -5.152 1.00 24.12 339 SER A N 18
ATOM 28950 C CA . SER A 1 98 ? 14.188 -18.474 -4.533 1.00 23.31 339 SER A CA 18
ATOM 28951 C C . SER A 1 98 ? 13.745 -18.186 -3.097 1.00 75.13 339 SER A C 18
ATOM 28952 O O . SER A 1 98 ? 12.574 -18.357 -2.759 1.00 42.23 339 SER A O 18
ATOM 28960 N N . ASN A 1 99 ? 14.703 -17.754 -2.291 1.00 60.11 340 ASN A N 18
ATOM 28961 C CA . ASN A 1 99 ? 14.426 -17.441 -0.900 1.00 12.44 340 ASN A CA 18
ATOM 28962 C C . ASN A 1 99 ? 13.467 -16.250 -0.831 1.00 23.13 340 ASN A C 18
ATOM 28963 O O . ASN A 1 99 ? 12.678 -16.138 0.106 1.00 55.24 340 ASN A O 18
ATOM 28974 N N . GLU A 1 100 ? 13.568 -15.391 -1.834 1.00 63.24 341 GLU A N 18
ATOM 28975 C CA . GLU A 1 100 ? 12.720 -14.213 -1.900 1.00 21.15 341 GLU A CA 18
ATOM 28976 C C . GLU A 1 100 ? 11.258 -14.622 -2.089 1.00 50.45 341 GLU A C 18
ATOM 28977 O O . GLU A 1 100 ? 10.955 -15.502 -2.893 1.00 22.30 341 GLU A O 18
ATOM 28990 N N . ILE A 1 101 ? 10.390 -13.962 -1.336 1.00 70.25 342 ILE A N 18
ATOM 28991 C CA . ILE A 1 101 ? 8.967 -14.246 -1.412 1.00 12.32 342 ILE A CA 18
ATOM 28992 C C . ILE A 1 101 ? 8.183 -12.938 -1.279 1.00 20.44 342 ILE A C 18
ATOM 28993 O O . ILE A 1 101 ? 8.427 -12.155 -0.363 1.00 4.52 342 ILE A O 18
ATOM 29009 N N . THR A 1 102 ? 7.257 -12.744 -2.206 1.00 10.10 343 THR A N 18
ATOM 29010 C CA . THR A 1 102 ? 6.436 -11.545 -2.204 1.00 32.13 343 THR A CA 18
ATOM 29011 C C . THR A 1 102 ? 4.952 -11.915 -2.263 1.00 44.24 343 THR A C 18
ATOM 29012 O O . THR A 1 102 ? 4.354 -11.925 -3.338 1.00 42.41 343 THR A O 18
ATOM 29023 N N . LEU A 1 103 ? 4.402 -12.210 -1.095 1.00 55.21 344 LEU A N 18
ATOM 29024 C CA . LEU A 1 103 ? 2.999 -12.579 -1.001 1.00 24.21 344 LEU A CA 18
ATOM 29025 C C . LEU A 1 103 ? 2.184 -11.722 -1.971 1.00 2.41 344 LEU A C 18
ATOM 29026 O O . LEU A 1 103 ? 2.395 -10.513 -2.065 1.00 22.43 344 LEU A O 18
ATOM 29042 N N . LYS A 1 104 ? 1.270 -12.380 -2.668 1.00 20.20 345 LYS A N 18
ATOM 29043 C CA . LYS A 1 104 ? 0.422 -11.693 -3.627 1.00 62.24 345 LYS A CA 18
ATOM 29044 C C . LYS A 1 104 ? -1.021 -11.693 -3.118 1.00 63.54 345 LYS A C 18
ATOM 29045 O O . LYS A 1 104 ? -1.544 -10.652 -2.726 1.00 35.00 345 LYS A O 18
ATOM 29063 N N . SER A 1 105 ? -1.622 -12.874 -3.142 1.00 13.35 346 SER A N 18
ATOM 29064 C CA . SER A 1 105 ? -2.994 -13.023 -2.687 1.00 74.32 346 SER A CA 18
ATOM 29065 C C . SER A 1 105 ? -3.453 -14.471 -2.874 1.00 25.10 346 SER A C 18
ATOM 29066 O O . SER A 1 105 ? -3.022 -15.147 -3.807 1.00 25.02 346 SER A O 18
ATOM 29074 N N . PRO A 1 106 ? -4.343 -14.916 -1.948 1.00 14.03 347 PRO A N 18
ATOM 29075 C CA . PRO A 1 106 ? -4.865 -16.271 -2.001 1.00 63.11 347 PRO A CA 18
ATOM 29076 C C . PRO A 1 106 ? -5.901 -16.417 -3.118 1.00 5.42 347 PRO A C 18
ATOM 29077 O O . PRO A 1 106 ? -5.763 -17.274 -3.989 1.00 42.43 347 PRO A O 18
ATOM 29088 N N . LEU A 1 107 ? -6.914 -15.566 -3.055 1.00 54.14 348 LEU A N 18
ATOM 29089 C CA . LEU A 1 107 ? -7.973 -15.589 -4.051 1.00 1.25 348 LEU A CA 18
ATOM 29090 C C . LEU A 1 107 ? -7.925 -14.297 -4.869 1.00 72.23 348 LEU A C 18
ATOM 29091 O O . LEU A 1 107 ? -7.543 -13.247 -4.356 1.00 53.52 348 LEU A O 18
ATOM 29107 N N . ASN A 1 5 ? 1.050 1.361 -1.738 1.00 63.14 246 ASN A N 19
ATOM 29108 C CA . ASN A 1 5 ? 0.734 0.449 -2.825 1.00 23.14 246 ASN A CA 19
ATOM 29109 C C . ASN A 1 5 ? 1.901 -0.520 -3.027 1.00 41.23 246 ASN A C 19
ATOM 29110 O O . ASN A 1 5 ? 2.806 -0.251 -3.817 1.00 35.34 246 ASN A O 19
ATOM 29121 N N . ASP A 1 6 ? 1.843 -1.626 -2.301 1.00 31.21 247 ASP A N 19
ATOM 29122 C CA . ASP A 1 6 ? 2.884 -2.636 -2.391 1.00 74.30 247 ASP A CA 19
ATOM 29123 C C . ASP A 1 6 ? 2.514 -3.824 -1.500 1.00 4.34 247 ASP A C 19
ATOM 29124 O O . ASP A 1 6 ? 2.868 -3.854 -0.322 1.00 15.22 247 ASP A O 19
ATOM 29134 N N . PRO A 1 7 ? 1.790 -4.798 -2.112 1.00 33.45 248 PRO A N 19
ATOM 29135 C CA . PRO A 1 7 ? 1.369 -5.985 -1.386 1.00 53.03 248 PRO A CA 19
ATOM 29136 C C . PRO A 1 7 ? 2.543 -6.943 -1.174 1.00 34.01 248 PRO A C 19
ATOM 29137 O O . PRO A 1 7 ? 2.476 -7.834 -0.328 1.00 44.40 248 PRO A O 19
ATOM 29148 N N . LEU A 1 8 ? 3.590 -6.727 -1.956 1.00 71.42 249 LEU A N 19
ATOM 29149 C CA . LEU A 1 8 ? 4.777 -7.561 -1.864 1.00 51.53 249 LEU A CA 19
ATOM 29150 C C . LEU A 1 8 ? 5.233 -7.632 -0.406 1.00 12.05 249 LEU A C 19
ATOM 29151 O O . LEU A 1 8 ? 5.240 -6.622 0.296 1.00 3.14 249 LEU A O 19
ATOM 29167 N N . LEU A 1 9 ? 5.602 -8.836 0.007 1.00 10.54 250 LEU A N 19
ATOM 29168 C CA . LEU A 1 9 ? 6.058 -9.052 1.370 1.00 42.01 250 LEU A CA 19
ATOM 29169 C C . LEU A 1 9 ? 7.463 -9.658 1.343 1.00 74.44 250 LEU A C 19
ATOM 29170 O O . LEU A 1 9 ? 7.623 -10.849 1.079 1.00 64.03 250 LEU A O 19
ATOM 29186 N N . HIS A 1 10 ? 8.444 -8.812 1.619 1.00 55.10 251 HIS A N 19
ATOM 29187 C CA . HIS A 1 10 ? 9.829 -9.249 1.629 1.00 21.54 251 HIS A CA 19
ATOM 29188 C C . HIS A 1 10 ? 10.070 -10.163 2.833 1.00 74.22 251 HIS A C 19
ATOM 29189 O O . HIS A 1 10 ? 9.798 -9.782 3.970 1.00 22.13 251 HIS A O 19
ATOM 29203 N N . VAL A 1 11 ? 10.576 -11.352 2.540 1.00 4.05 252 VAL A N 19
ATOM 29204 C CA . VAL A 1 11 ? 10.857 -12.323 3.584 1.00 33.23 252 VAL A CA 19
ATOM 29205 C C . VAL A 1 11 ? 12.319 -12.763 3.487 1.00 51.34 252 VAL A C 19
ATOM 29206 O O . VAL A 1 11 ? 12.869 -12.864 2.391 1.00 53.31 252 VAL A O 19
ATOM 29219 N N . GLU A 1 12 ? 12.907 -13.012 4.647 1.00 22.42 253 GLU A N 19
ATOM 29220 C CA . GLU A 1 12 ? 14.295 -13.439 4.706 1.00 0.24 253 GLU A CA 19
ATOM 29221 C C . GLU A 1 12 ? 14.387 -14.877 5.221 1.00 1.43 253 GLU A C 19
ATOM 29222 O O . GLU A 1 12 ? 13.942 -15.173 6.329 1.00 3.42 253 GLU A O 19
ATOM 29235 N N . VAL A 1 13 ? 14.967 -15.732 4.392 1.00 23.15 254 VAL A N 19
ATOM 29236 C CA . VAL A 1 13 ? 15.123 -17.132 4.750 1.00 4.22 254 VAL A CA 19
ATOM 29237 C C . VAL A 1 13 ? 16.604 -17.428 4.999 1.00 73.12 254 VAL A C 19
ATOM 29238 O O . VAL A 1 13 ? 17.362 -17.653 4.057 1.00 42.41 254 VAL A O 19
ATOM 29251 N N . SER A 1 14 ? 16.970 -17.419 6.272 1.00 64.11 255 SER A N 19
ATOM 29252 C CA . SER A 1 14 ? 18.346 -17.684 6.656 1.00 24.24 255 SER A CA 19
ATOM 29253 C C . SER A 1 14 ? 18.700 -19.144 6.363 1.00 51.53 255 SER A C 19
ATOM 29254 O O . SER A 1 14 ? 19.472 -19.427 5.448 1.00 31.11 255 SER A O 19
ATOM 29262 N N . ASN A 1 15 ? 18.118 -20.031 7.156 1.00 71.12 256 ASN A N 19
ATOM 29263 C CA . ASN A 1 15 ? 18.362 -21.454 6.992 1.00 32.24 256 ASN A CA 19
ATOM 29264 C C . ASN A 1 15 ? 19.810 -21.766 7.374 1.00 63.11 256 ASN A C 19
ATOM 29265 O O . ASN A 1 15 ? 20.605 -22.172 6.528 1.00 60.53 256 ASN A O 19
ATOM 29276 N N . GLU A 1 16 ? 20.109 -21.564 8.649 1.00 45.03 257 GLU A N 19
ATOM 29277 C CA . GLU A 1 16 ? 21.448 -21.819 9.153 1.00 44.54 257 GLU A CA 19
ATOM 29278 C C . GLU A 1 16 ? 21.481 -23.135 9.931 1.00 20.23 257 GLU A C 19
ATOM 29279 O O . GLU A 1 16 ? 20.435 -23.675 10.289 1.00 62.02 257 GLU A O 19
ATOM 29292 N N . ASP A 1 17 ? 22.693 -23.614 10.171 1.00 31.01 258 ASP A N 19
ATOM 29293 C CA . ASP A 1 17 ? 22.875 -24.857 10.901 1.00 64.22 258 ASP A CA 19
ATOM 29294 C C . ASP A 1 17 ? 22.007 -24.836 12.161 1.00 65.24 258 ASP A C 19
ATOM 29295 O O . ASP A 1 17 ? 21.173 -25.718 12.359 1.00 62.13 258 ASP A O 19
ATOM 29305 N N . ASN A 1 18 ? 22.234 -23.820 12.980 1.00 52.34 259 ASN A N 19
ATOM 29306 C CA . ASN A 1 18 ? 21.483 -23.672 14.215 1.00 71.22 259 ASN A CA 19
ATOM 29307 C C . ASN A 1 18 ? 20.018 -24.036 13.963 1.00 42.54 259 ASN A C 19
ATOM 29308 O O . ASN A 1 18 ? 19.503 -24.991 14.541 1.00 25.21 259 ASN A O 19
ATOM 29319 N N . SER A 1 19 ? 19.388 -23.254 13.098 1.00 3.42 260 SER A N 19
ATOM 29320 C CA . SER A 1 19 ? 17.993 -23.481 12.762 1.00 30.02 260 SER A CA 19
ATOM 29321 C C . SER A 1 19 ? 17.564 -22.533 11.641 1.00 74.14 260 SER A C 19
ATOM 29322 O O . SER A 1 19 ? 18.404 -21.995 10.922 1.00 43.11 260 SER A O 19
ATOM 29330 N N . LEU A 1 20 ? 16.255 -22.358 11.526 1.00 44.21 261 LEU A N 19
ATOM 29331 C CA . LEU A 1 20 ? 15.704 -21.484 10.504 1.00 61.20 261 LEU A CA 19
ATOM 29332 C C . LEU A 1 20 ? 15.495 -20.087 11.092 1.00 72.30 261 LEU A C 19
ATOM 29333 O O . LEU A 1 20 ? 15.812 -19.846 12.256 1.00 50.24 261 LEU A O 19
ATOM 29349 N N . HIS A 1 21 ? 14.962 -19.204 10.261 1.00 42.14 262 HIS A N 19
ATOM 29350 C CA . HIS A 1 21 ? 14.707 -17.837 10.684 1.00 72.45 262 HIS A CA 19
ATOM 29351 C C . HIS A 1 21 ? 14.024 -17.069 9.550 1.00 3.54 262 HIS A C 19
ATOM 29352 O O . HIS A 1 21 ? 14.672 -16.685 8.577 1.00 32.24 262 HIS A O 19
ATOM 29366 N N . PHE A 1 22 ? 12.725 -16.866 9.714 1.00 23.14 263 PHE A N 19
ATOM 29367 C CA . PHE A 1 22 ? 11.948 -16.150 8.717 1.00 12.25 263 PHE A CA 19
ATOM 29368 C C . PHE A 1 22 ? 11.495 -14.788 9.249 1.00 21.53 263 PHE A C 19
ATOM 29369 O O . PHE A 1 22 ? 10.485 -14.695 9.945 1.00 3.53 263 PHE A O 19
ATOM 29386 N N . ILE A 1 23 ? 12.264 -13.767 8.901 1.00 23.43 264 ILE A N 19
ATOM 29387 C CA . ILE A 1 23 ? 11.955 -12.416 9.335 1.00 41.51 264 ILE A CA 19
ATOM 29388 C C . ILE A 1 23 ? 11.086 -11.732 8.278 1.00 51.33 264 ILE A C 19
ATOM 29389 O O . ILE A 1 23 ? 11.583 -11.325 7.228 1.00 32.54 264 ILE A O 19
ATOM 29405 N N . LEU A 1 24 ? 9.803 -11.626 8.591 1.00 51.41 265 LEU A N 19
ATOM 29406 C CA . LEU A 1 24 ? 8.860 -10.998 7.681 1.00 72.01 265 LEU A CA 19
ATOM 29407 C C . LEU A 1 24 ? 8.793 -9.498 7.977 1.00 31.41 265 LEU A C 19
ATOM 29408 O O . LEU A 1 24 ? 8.608 -9.096 9.125 1.00 73.43 265 LEU A O 19
ATOM 29424 N N . TYR A 1 25 ? 8.947 -8.712 6.922 1.00 4.11 266 TYR A N 19
ATOM 29425 C CA . TYR A 1 25 ? 8.907 -7.266 7.055 1.00 52.54 266 TYR A CA 19
ATOM 29426 C C . TYR A 1 25 ? 7.738 -6.675 6.264 1.00 52.04 266 TYR A C 19
ATOM 29427 O O . TYR A 1 25 ? 7.807 -6.559 5.041 1.00 13.30 266 TYR A O 19
ATOM 29445 N N . ASN A 1 26 ? 6.692 -6.318 6.994 1.00 55.44 267 ASN A N 19
ATOM 29446 C CA . ASN A 1 26 ? 5.509 -5.742 6.375 1.00 22.05 267 ASN A CA 19
ATOM 29447 C C . ASN A 1 26 ? 5.899 -4.462 5.633 1.00 12.05 267 ASN A C 19
ATOM 29448 O O . ASN A 1 26 ? 6.175 -3.438 6.257 1.00 24.51 267 ASN A O 19
ATOM 29459 N N . LYS A 1 27 ? 5.908 -4.561 4.312 1.00 21.43 268 LYS A N 19
ATOM 29460 C CA . LYS A 1 27 ? 6.259 -3.424 3.479 1.00 63.23 268 LYS A CA 19
ATOM 29461 C C . LYS A 1 27 ? 4.982 -2.789 2.926 1.00 11.54 268 LYS A C 19
ATOM 29462 O O . LYS A 1 27 ? 5.018 -1.687 2.381 1.00 44.24 268 LYS A O 19
ATOM 29480 N N . THR A 1 28 ? 3.883 -3.510 3.087 1.00 35.22 269 THR A N 19
ATOM 29481 C CA . THR A 1 28 ? 2.596 -3.031 2.611 1.00 1.45 269 THR A CA 19
ATOM 29482 C C . THR A 1 28 ? 2.088 -1.894 3.501 1.00 23.44 269 THR A C 19
ATOM 29483 O O . THR A 1 28 ? 2.589 -1.696 4.607 1.00 30.13 269 THR A O 19
ATOM 29494 N N . ASN A 1 29 ? 1.101 -1.178 2.985 1.00 15.15 270 ASN A N 19
ATOM 29495 C CA . ASN A 1 29 ? 0.519 -0.067 3.719 1.00 4.35 270 ASN A CA 19
ATOM 29496 C C . ASN A 1 29 ? -0.218 -0.603 4.948 1.00 3.34 270 ASN A C 19
ATOM 29497 O O . ASN A 1 29 ? 0.117 -0.252 6.079 1.00 31.41 270 ASN A O 19
ATOM 29508 N N . ILE A 1 30 ? -1.207 -1.443 4.685 1.00 33.43 271 ILE A N 19
ATOM 29509 C CA . ILE A 1 30 ? -1.994 -2.031 5.756 1.00 75.32 271 ILE A CA 19
ATOM 29510 C C . ILE A 1 30 ? -1.076 -2.372 6.931 1.00 43.12 271 ILE A C 19
ATOM 29511 O O . ILE A 1 30 ? 0.133 -2.522 6.756 1.00 54.35 271 ILE A O 19
ATOM 29527 N N . ILE A 1 31 ? -1.684 -2.484 8.103 1.00 65.33 272 ILE A N 19
ATOM 29528 C CA . ILE A 1 31 ? -0.935 -2.804 9.306 1.00 32.43 272 ILE A CA 19
ATOM 29529 C C . ILE A 1 31 ? -1.370 -4.178 9.822 1.00 41.22 272 ILE A C 19
ATOM 29530 O O . ILE A 1 31 ? -2.529 -4.370 10.186 1.00 1.31 272 ILE A O 19
ATOM 29546 N N . ILE A 1 32 ? -0.417 -5.098 9.836 1.00 43.01 273 ILE A N 19
ATOM 29547 C CA . ILE A 1 32 ? -0.687 -6.448 10.301 1.00 45.04 273 ILE A CA 19
ATOM 29548 C C . ILE A 1 32 ? -1.472 -6.384 11.612 1.00 4.23 273 ILE A C 19
ATOM 29549 O O . ILE A 1 32 ? -1.175 -5.562 12.478 1.00 24.21 273 ILE A O 19
ATOM 29565 N N . PRO A 1 33 ? -2.485 -7.285 11.721 1.00 45.25 274 PRO A N 19
ATOM 29566 C CA . PRO A 1 33 ? -3.314 -7.338 12.912 1.00 75.31 274 PRO A CA 19
ATOM 29567 C C . PRO A 1 33 ? -2.564 -7.991 14.075 1.00 44.35 274 PRO A C 19
ATOM 29568 O O . PRO A 1 33 ? -2.806 -7.665 15.236 1.00 74.24 274 PRO A O 19
ATOM 29579 N N . GLY A 1 34 ? -1.667 -8.900 13.722 1.00 44.31 275 GLY A N 19
ATOM 29580 C CA . GLY A 1 34 ? -0.879 -9.601 14.721 1.00 5.44 275 GLY A CA 19
ATOM 29581 C C . GLY A 1 34 ? -1.575 -10.889 15.164 1.00 21.02 275 GLY A C 19
ATOM 29582 O O . GLY A 1 34 ? -2.783 -11.037 14.989 1.00 34.32 275 GLY A O 19
ATOM 29586 N N . ASN A 1 35 ? -0.783 -11.788 15.729 1.00 24.11 276 ASN A N 19
ATOM 29587 C CA . ASN A 1 35 ? -1.308 -13.059 16.198 1.00 22.12 276 ASN A CA 19
ATOM 29588 C C . ASN A 1 35 ? -1.553 -13.978 15.000 1.00 63.31 276 ASN A C 19
ATOM 29589 O O . ASN A 1 35 ? -2.410 -14.859 15.053 1.00 12.53 276 ASN A O 19
ATOM 29600 N N . CYS A 1 36 ? -0.784 -13.742 13.947 1.00 71.31 277 CYS A N 19
ATOM 29601 C CA . CYS A 1 36 ? -0.907 -14.538 12.737 1.00 22.03 277 CYS A CA 19
ATOM 29602 C C . CYS A 1 36 ? -0.356 -15.936 13.024 1.00 35.44 277 CYS A C 19
ATOM 29603 O O . CYS A 1 36 ? 0.057 -16.227 14.146 1.00 14.40 277 CYS A O 19
ATOM 29611 N N . THR A 1 37 ? -0.369 -16.766 11.991 1.00 4.13 278 THR A N 19
ATOM 29612 C CA . THR A 1 37 ? 0.124 -18.127 12.119 1.00 42.15 278 THR A CA 19
ATOM 29613 C C . THR A 1 37 ? 0.627 -18.641 10.768 1.00 55.42 278 THR A C 19
ATOM 29614 O O . THR A 1 37 ? -0.169 -18.961 9.886 1.00 34.15 278 THR A O 19
ATOM 29625 N N . PHE A 1 38 ? 1.944 -18.703 10.648 1.00 45.14 279 PHE A N 19
ATOM 29626 C CA . PHE A 1 38 ? 2.563 -19.172 9.419 1.00 35.21 279 PHE A CA 19
ATOM 29627 C C . PHE A 1 38 ? 2.116 -20.599 9.091 1.00 45.51 279 PHE A C 19
ATOM 29628 O O . PHE A 1 38 ? 1.689 -21.338 9.976 1.00 72.11 279 PHE A O 19
ATOM 29645 N N . GLU A 1 39 ? 2.232 -20.942 7.817 1.00 55.05 280 GLU A N 19
ATOM 29646 C CA . GLU A 1 39 ? 1.845 -22.267 7.361 1.00 44.55 280 GLU A CA 19
ATOM 29647 C C . GLU A 1 39 ? 2.750 -22.717 6.211 1.00 13.15 280 GLU A C 19
ATOM 29648 O O . GLU A 1 39 ? 2.400 -22.558 5.043 1.00 61.31 280 GLU A O 19
ATOM 29661 N N . PHE A 1 40 ? 3.895 -23.270 6.584 1.00 51.53 281 PHE A N 19
ATOM 29662 C CA . PHE A 1 40 ? 4.852 -23.744 5.599 1.00 40.13 281 PHE A CA 19
ATOM 29663 C C . PHE A 1 40 ? 5.103 -25.245 5.757 1.00 50.04 281 PHE A C 19
ATOM 29664 O O . PHE A 1 40 ? 5.279 -25.735 6.871 1.00 12.32 281 PHE A O 19
ATOM 29681 N N . SER A 1 41 ? 5.112 -25.933 4.625 1.00 74.34 282 SER A N 19
ATOM 29682 C CA . SER A 1 41 ? 5.338 -27.369 4.623 1.00 1.43 282 SER A CA 19
ATOM 29683 C C . SER A 1 41 ? 6.746 -27.676 4.110 1.00 4.41 282 SER A C 19
ATOM 29684 O O . SER A 1 41 ? 7.484 -26.768 3.729 1.00 54.15 282 SER A O 19
ATOM 29692 N N . SER A 1 42 ? 7.078 -28.958 4.117 1.00 33.45 283 SER A N 19
ATOM 29693 C CA . SER A 1 42 ? 8.385 -29.397 3.658 1.00 54.45 283 SER A CA 19
ATOM 29694 C C . SER A 1 42 ? 8.227 -30.418 2.530 1.00 72.43 283 SER A C 19
ATOM 29695 O O . SER A 1 42 ? 8.946 -30.365 1.533 1.00 10.53 283 SER A O 19
ATOM 29703 N N . GLN A 1 43 ? 7.281 -31.326 2.725 1.00 44.13 284 GLN A N 19
ATOM 29704 C CA . GLN A 1 43 ? 7.020 -32.359 1.736 1.00 1.44 284 GLN A CA 19
ATOM 29705 C C . GLN A 1 43 ? 5.528 -32.696 1.703 1.00 40.32 284 GLN A C 19
ATOM 29706 O O . GLN A 1 43 ? 4.743 -32.129 2.461 1.00 53.20 284 GLN A O 19
ATOM 29720 N N . ILE A 1 44 ? 5.182 -33.617 0.816 1.00 70.11 285 ILE A N 19
ATOM 29721 C CA . ILE A 1 44 ? 3.798 -34.036 0.674 1.00 61.55 285 ILE A CA 19
ATOM 29722 C C . ILE A 1 44 ? 3.178 -34.213 2.061 1.00 51.00 285 ILE A C 19
ATOM 29723 O O . ILE A 1 44 ? 1.970 -34.052 2.230 1.00 3.31 285 ILE A O 19
ATOM 29739 N N . SER A 1 45 ? 4.032 -34.542 3.019 1.00 44.15 286 SER A N 19
ATOM 29740 C CA . SER A 1 45 ? 3.583 -34.742 4.386 1.00 65.11 286 SER A CA 19
ATOM 29741 C C . SER A 1 45 ? 2.753 -33.542 4.845 1.00 52.01 286 SER A C 19
ATOM 29742 O O . SER A 1 45 ? 2.518 -32.613 4.073 1.00 23.23 286 SER A O 19
ATOM 29750 N N . GLU A 1 46 ? 2.330 -33.600 6.099 1.00 23.43 287 GLU A N 19
ATOM 29751 C CA . GLU A 1 46 ? 1.531 -32.530 6.670 1.00 13.13 287 GLU A CA 19
ATOM 29752 C C . GLU A 1 46 ? 2.259 -31.191 6.531 1.00 74.40 287 GLU A C 19
ATOM 29753 O O . GLU A 1 46 ? 3.321 -31.119 5.915 1.00 74.54 287 GLU A O 19
ATOM 29766 N N . VAL A 1 47 ? 1.658 -30.164 7.114 1.00 63.21 288 VAL A N 19
ATOM 29767 C CA . VAL A 1 47 ? 2.236 -28.832 7.062 1.00 2.15 288 VAL A CA 19
ATOM 29768 C C . VAL A 1 47 ? 2.538 -28.357 8.485 1.00 4.40 288 VAL A C 19
ATOM 29769 O O . VAL A 1 47 ? 2.080 -28.958 9.455 1.00 62.50 288 VAL A O 19
ATOM 29782 N N . PHE A 1 48 ? 3.308 -27.281 8.564 1.00 13.23 289 PHE A N 19
ATOM 29783 C CA . PHE A 1 48 ? 3.677 -26.718 9.852 1.00 15.30 289 PHE A CA 19
ATOM 29784 C C . PHE A 1 48 ? 2.860 -25.459 10.154 1.00 24.32 289 PHE A C 19
ATOM 29785 O O . PHE A 1 48 ? 2.313 -24.837 9.245 1.00 33.23 289 PHE A O 19
ATOM 29802 N N . SER A 1 49 ? 2.805 -25.122 11.434 1.00 11.22 290 SER A N 19
ATOM 29803 C CA . SER A 1 49 ? 2.065 -23.949 11.868 1.00 51.15 290 SER A CA 19
ATOM 29804 C C . SER A 1 49 ? 2.698 -23.369 13.134 1.00 30.21 290 SER A C 19
ATOM 29805 O O . SER A 1 49 ? 2.820 -24.061 14.144 1.00 52.30 290 SER A O 19
ATOM 29813 N N . ILE A 1 50 ? 3.084 -22.105 13.039 1.00 63.41 291 ILE A N 19
ATOM 29814 C CA . ILE A 1 50 ? 3.702 -21.425 14.164 1.00 12.24 291 ILE A CA 19
ATOM 29815 C C . ILE A 1 50 ? 2.877 -20.186 14.520 1.00 24.04 291 ILE A C 19
ATOM 29816 O O . ILE A 1 50 ? 2.570 -19.370 13.653 1.00 74.44 291 ILE A O 19
ATOM 29832 N N . LYS A 1 51 ? 2.543 -20.084 15.798 1.00 24.14 292 LYS A N 19
ATOM 29833 C CA . LYS A 1 51 ? 1.761 -18.959 16.280 1.00 54.51 292 LYS A CA 19
ATOM 29834 C C . LYS A 1 51 ? 2.640 -17.706 16.308 1.00 34.50 292 LYS A C 19
ATOM 29835 O O . LYS A 1 51 ? 3.516 -17.578 17.162 1.00 51.14 292 LYS A O 19
ATOM 29853 N N . MET A 1 52 ? 2.375 -16.815 15.364 1.00 33.22 293 MET A N 19
ATOM 29854 C CA . MET A 1 52 ? 3.131 -15.578 15.270 1.00 13.20 293 MET A CA 19
ATOM 29855 C C . MET A 1 52 ? 2.798 -14.642 16.434 1.00 61.10 293 MET A C 19
ATOM 29856 O O . MET A 1 52 ? 1.670 -14.633 16.925 1.00 42.43 293 MET A O 19
ATOM 29870 N N . GLY A 1 53 ? 3.800 -13.878 16.842 1.00 4.20 294 GLY A N 19
ATOM 29871 C CA . GLY A 1 53 ? 3.628 -12.941 17.939 1.00 5.41 294 GLY A CA 19
ATOM 29872 C C . GLY A 1 53 ? 2.381 -12.079 17.734 1.00 42.45 294 GLY A C 19
ATOM 29873 O O . GLY A 1 53 ? 1.968 -11.839 16.600 1.00 10.41 294 GLY A O 19
ATOM 29877 N N . PRO A 1 54 ? 1.801 -11.625 18.877 1.00 42.11 295 PRO A N 19
ATOM 29878 C CA . PRO A 1 54 ? 0.610 -10.795 18.833 1.00 15.23 295 PRO A CA 19
ATOM 29879 C C . PRO A 1 54 ? 0.951 -9.368 18.399 1.00 12.11 295 PRO A C 19
ATOM 29880 O O . PRO A 1 54 ? 0.124 -8.684 17.798 1.00 42.23 295 PRO A O 19
ATOM 29891 N N . HIS A 1 55 ? 2.170 -8.961 18.721 1.00 60.33 296 HIS A N 19
ATOM 29892 C CA . HIS A 1 55 ? 2.631 -7.628 18.371 1.00 31.33 296 HIS A CA 19
ATOM 29893 C C . HIS A 1 55 ? 2.419 -7.388 16.875 1.00 12.33 296 HIS A C 19
ATOM 29894 O O . HIS A 1 55 ? 2.686 -8.267 16.057 1.00 2.44 296 HIS A O 19
ATOM 29908 N N . GLU A 1 56 ? 1.940 -6.192 16.563 1.00 60.40 297 GLU A N 19
ATOM 29909 C CA . GLU A 1 56 ? 1.689 -5.825 15.180 1.00 51.12 297 GLU A CA 19
ATOM 29910 C C . GLU A 1 56 ? 2.984 -5.363 14.510 1.00 43.43 297 GLU A C 19
ATOM 29911 O O . GLU A 1 56 ? 3.846 -4.772 15.159 1.00 65.14 297 GLU A O 19
ATOM 29924 N N . ILE A 1 57 ? 3.081 -5.649 13.220 1.00 54.23 298 ILE A N 19
ATOM 29925 C CA . ILE A 1 57 ? 4.256 -5.270 12.455 1.00 44.33 298 ILE A CA 19
ATOM 29926 C C . ILE A 1 57 ? 4.123 -3.812 12.011 1.00 54.40 298 ILE A C 19
ATOM 29927 O O . ILE A 1 57 ? 4.751 -2.924 12.585 1.00 21.05 298 ILE A O 19
ATOM 29943 N N . GLY A 1 58 ? 3.300 -3.610 10.993 1.00 54.55 299 GLY A N 19
ATOM 29944 C CA . GLY A 1 58 ? 3.075 -2.274 10.465 1.00 22.31 299 GLY A CA 19
ATOM 29945 C C . GLY A 1 58 ? 4.259 -1.816 9.611 1.00 71.23 299 GLY A C 19
ATOM 29946 O O . GLY A 1 58 ? 5.190 -2.584 9.371 1.00 53.32 299 GLY A O 19
ATOM 29950 N N . ILE A 1 59 ? 4.185 -0.567 9.175 1.00 73.32 300 ILE A N 19
ATOM 29951 C CA . ILE A 1 59 ? 5.238 0.002 8.352 1.00 5.22 300 ILE A CA 19
ATOM 29952 C C . ILE A 1 59 ? 6.533 0.072 9.165 1.00 32.31 300 ILE A C 19
ATOM 29953 O O . ILE A 1 59 ? 6.514 0.442 10.338 1.00 22.20 300 ILE A O 19
ATOM 29969 N N . LYS A 1 60 ? 7.626 -0.290 8.510 1.00 52.14 301 LYS A N 19
ATOM 29970 C CA . LYS A 1 60 ? 8.927 -0.273 9.157 1.00 73.12 301 LYS A CA 19
ATOM 29971 C C . LYS A 1 60 ? 8.955 -1.331 10.262 1.00 42.20 301 LYS A C 19
ATOM 29972 O O . LYS A 1 60 ? 9.894 -1.379 11.056 1.00 72.45 301 LYS A O 19
ATOM 29990 N N . GLY A 1 61 ? 7.916 -2.152 10.278 1.00 14.12 302 GLY A N 19
ATOM 29991 C CA . GLY A 1 61 ? 7.810 -3.206 11.273 1.00 53.21 302 GLY A CA 19
ATOM 29992 C C . GLY A 1 61 ? 8.287 -4.545 10.706 1.00 12.53 302 GLY A C 19
ATOM 29993 O O . GLY A 1 61 ? 8.022 -4.862 9.548 1.00 42.03 302 GLY A O 19
ATOM 29997 N N . GLN A 1 62 ? 8.982 -5.294 11.550 1.00 52.34 303 GLN A N 19
ATOM 29998 C CA . GLN A 1 62 ? 9.498 -6.591 11.147 1.00 2.03 303 GLN A CA 19
ATOM 29999 C C . GLN A 1 62 ? 8.749 -7.709 11.874 1.00 35.30 303 GLN A C 19
ATOM 30000 O O . GLN A 1 62 ? 7.843 -7.444 12.663 1.00 4.34 303 GLN A O 19
ATOM 30014 N N . LYS A 1 63 ? 9.153 -8.937 11.582 1.00 40.45 304 LYS A N 19
ATOM 30015 C CA . LYS A 1 63 ? 8.531 -10.096 12.197 1.00 32.43 304 LYS A CA 19
ATOM 30016 C C . LYS A 1 63 ? 9.586 -11.184 12.408 1.00 30.03 304 LYS A C 19
ATOM 30017 O O . LYS A 1 63 ? 10.668 -11.126 11.825 1.00 35.12 304 LYS A O 19
ATOM 30035 N N . GLU A 1 64 ? 9.235 -12.151 13.244 1.00 54.54 305 GLU A N 19
ATOM 30036 C CA . GLU A 1 64 ? 10.138 -13.250 13.539 1.00 51.32 305 GLU A CA 19
ATOM 30037 C C . GLU A 1 64 ? 9.397 -14.585 13.446 1.00 61.23 305 GLU A C 19
ATOM 30038 O O . GLU A 1 64 ? 8.342 -14.758 14.055 1.00 45.22 305 GLU A O 19
ATOM 30051 N N . LEU A 1 65 ? 9.978 -15.496 12.678 1.00 3.35 306 LEU A N 19
ATOM 30052 C CA . LEU A 1 65 ? 9.386 -16.810 12.498 1.00 64.32 306 LEU A CA 19
ATOM 30053 C C . LEU A 1 65 ? 10.494 -17.866 12.480 1.00 41.51 306 LEU A C 19
ATOM 30054 O O . LEU A 1 65 ? 10.686 -18.552 11.478 1.00 71.43 306 LEU A O 19
ATOM 30070 N N . TRP A 1 66 ? 11.194 -17.961 13.601 1.00 63.34 307 TRP A N 19
ATOM 30071 C CA . TRP A 1 66 ? 12.278 -18.921 13.726 1.00 31.23 307 TRP A CA 19
ATOM 30072 C C . TRP A 1 66 ? 11.661 -20.306 13.935 1.00 42.21 307 TRP A C 19
ATOM 30073 O O . TRP A 1 66 ? 10.811 -20.486 14.805 1.00 55.30 307 TRP A O 19
ATOM 30094 N N . PHE A 1 67 ? 12.114 -21.249 13.122 1.00 42.20 308 PHE A N 19
ATOM 30095 C CA . PHE A 1 67 ? 11.618 -22.612 13.207 1.00 54.35 308 PHE A CA 19
ATOM 30096 C C . PHE A 1 67 ? 12.731 -23.577 13.618 1.00 5.41 308 PHE A C 19
ATOM 30097 O O . PHE A 1 67 ? 13.876 -23.166 13.804 1.00 60.24 308 PHE A O 19
ATOM 30114 N N . PHE A 1 68 ? 12.357 -24.841 13.749 1.00 42.23 309 PHE A N 19
ATOM 30115 C CA . PHE A 1 68 ? 13.310 -25.867 14.135 1.00 62.41 309 PHE A CA 19
ATOM 30116 C C . PHE A 1 68 ? 12.811 -27.257 13.735 1.00 62.43 309 PHE A C 19
ATOM 30117 O O . PHE A 1 68 ? 11.611 -27.464 13.561 1.00 2.22 309 PHE A O 19
ATOM 30134 N N . PRO A 1 69 ? 13.783 -28.199 13.596 1.00 13.03 310 PRO A N 19
ATOM 30135 C CA . PRO A 1 69 ? 15.180 -27.871 13.820 1.00 3.14 310 PRO A CA 19
ATOM 30136 C C . PRO A 1 69 ? 15.748 -27.063 12.652 1.00 63.35 310 PRO A C 19
ATOM 30137 O O . PRO A 1 69 ? 16.584 -26.183 12.849 1.00 40.41 310 PRO A O 19
ATOM 30148 N N . SER A 1 70 ? 15.272 -27.392 11.460 1.00 54.02 311 SER A N 19
ATOM 30149 C CA . SER A 1 70 ? 15.721 -26.708 10.259 1.00 22.12 311 SER A CA 19
ATOM 30150 C C . SER A 1 70 ? 15.229 -27.454 9.017 1.00 4.30 311 SER A C 19
ATOM 30151 O O . SER A 1 70 ? 15.241 -28.683 8.981 1.00 21.23 311 SER A O 19
ATOM 30159 N N . LEU A 1 71 ? 14.809 -26.678 8.029 1.00 73.24 312 LEU A N 19
ATOM 30160 C CA . LEU A 1 71 ? 14.314 -27.250 6.788 1.00 53.33 312 LEU A CA 19
ATOM 30161 C C . LEU A 1 71 ? 15.248 -26.857 5.642 1.00 43.12 312 LEU A C 19
ATOM 30162 O O . LEU A 1 71 ? 15.983 -25.876 5.744 1.00 42.22 312 LEU A O 19
ATOM 30178 N N . PRO A 1 72 ? 15.188 -27.664 4.549 1.00 43.12 313 PRO A N 19
ATOM 30179 C CA . PRO A 1 72 ? 16.020 -27.411 3.385 1.00 42.42 313 PRO A CA 19
ATOM 30180 C C . PRO A 1 72 ? 15.490 -26.223 2.580 1.00 52.53 313 PRO A C 19
ATOM 30181 O O . PRO A 1 72 ? 14.283 -25.991 2.530 1.00 73.45 313 PRO A O 19
ATOM 30192 N N . THR A 1 73 ? 16.418 -25.500 1.970 1.00 61.44 314 THR A N 19
ATOM 30193 C CA . THR A 1 73 ? 16.059 -24.342 1.169 1.00 21.11 314 THR A CA 19
ATOM 30194 C C . THR A 1 73 ? 16.679 -24.445 -0.226 1.00 4.24 314 THR A C 19
ATOM 30195 O O . THR A 1 73 ? 17.615 -25.215 -0.438 1.00 13.11 314 THR A O 19
ATOM 30206 N N . PRO A 1 74 ? 16.119 -23.636 -1.165 1.00 20.32 315 PRO A N 19
ATOM 30207 C CA . PRO A 1 74 ? 15.014 -22.754 -0.830 1.00 22.12 315 PRO A CA 19
ATOM 30208 C C . PRO A 1 74 ? 13.711 -23.541 -0.679 1.00 54.31 315 PRO A C 19
ATOM 30209 O O . PRO A 1 74 ? 13.673 -24.742 -0.940 1.00 74.11 315 PRO A O 19
ATOM 30220 N N . LEU A 1 75 ? 12.674 -22.831 -0.259 1.00 12.04 316 LEU A N 19
ATOM 30221 C CA . LEU A 1 75 ? 11.372 -23.448 -0.070 1.00 53.42 316 LEU A CA 19
ATOM 30222 C C . LEU A 1 75 ? 10.585 -23.378 -1.380 1.00 72.05 316 LEU A C 19
ATOM 30223 O O . LEU A 1 75 ? 9.561 -22.701 -1.459 1.00 10.24 316 LEU A O 19
ATOM 30239 N N . SER A 1 76 ? 11.093 -24.088 -2.377 1.00 41.42 317 SER A N 19
ATOM 30240 C CA . SER A 1 76 ? 10.451 -24.115 -3.680 1.00 53.12 317 SER A CA 19
ATOM 30241 C C . SER A 1 76 ? 9.341 -25.168 -3.695 1.00 21.34 317 SER A C 19
ATOM 30242 O O . SER A 1 76 ? 9.507 -26.258 -3.148 1.00 2.51 317 SER A O 19
ATOM 30250 N N . ASN A 1 77 ? 8.234 -24.807 -4.326 1.00 50.31 318 ASN A N 19
ATOM 30251 C CA . ASN A 1 77 ? 7.097 -25.707 -4.419 1.00 63.00 318 ASN A CA 19
ATOM 30252 C C . ASN A 1 77 ? 6.445 -25.841 -3.042 1.00 34.22 318 ASN A C 19
ATOM 30253 O O . ASN A 1 77 ? 5.769 -26.831 -2.765 1.00 23.33 318 ASN A O 19
ATOM 30264 N N . TYR A 1 78 ? 6.669 -24.831 -2.215 1.00 1.41 319 TYR A N 19
ATOM 30265 C CA . TYR A 1 78 ? 6.111 -24.823 -0.873 1.00 62.22 319 TYR A CA 19
ATOM 30266 C C . TYR A 1 78 ? 4.916 -23.872 -0.781 1.00 63.04 319 TYR A C 19
ATOM 30267 O O . TYR A 1 78 ? 4.703 -23.050 -1.671 1.00 40.11 319 TYR A O 19
ATOM 30285 N N . THR A 1 79 ? 4.168 -24.016 0.303 1.00 43.33 320 THR A N 19
ATOM 30286 C CA . THR A 1 79 ? 3.000 -23.179 0.522 1.00 25.53 320 THR A CA 19
ATOM 30287 C C . THR A 1 79 ? 3.377 -21.942 1.340 1.00 34.30 320 THR A C 19
ATOM 30288 O O . THR A 1 79 ? 3.036 -20.821 0.968 1.00 53.42 320 THR A O 19
ATOM 30299 N N . MET A 1 80 ? 4.074 -22.189 2.439 1.00 3.51 321 MET A N 19
ATOM 30300 C CA . MET A 1 80 ? 4.500 -21.108 3.313 1.00 65.53 321 MET A CA 19
ATOM 30301 C C . MET A 1 80 ? 3.511 -19.942 3.266 1.00 61.34 321 MET A C 19
ATOM 30302 O O . MET A 1 80 ? 3.863 -18.842 2.843 1.00 12.11 321 MET A O 19
ATOM 30316 N N . LYS A 1 81 ? 2.293 -20.223 3.705 1.00 23.12 322 LYS A N 19
ATOM 30317 C CA . LYS A 1 81 ? 1.251 -19.211 3.719 1.00 75.25 322 LYS A CA 19
ATOM 30318 C C . LYS A 1 81 ? 1.259 -18.494 5.070 1.00 33.52 322 LYS A C 19
ATOM 30319 O O . LYS A 1 81 ? 2.166 -18.693 5.877 1.00 72.32 322 LYS A O 19
ATOM 30337 N N . VAL A 1 82 ? 0.238 -17.676 5.276 1.00 53.51 323 VAL A N 19
ATOM 30338 C CA . VAL A 1 82 ? 0.116 -16.928 6.516 1.00 72.10 323 VAL A CA 19
ATOM 30339 C C . VAL A 1 82 ? -1.365 -16.691 6.820 1.00 22.01 323 VAL A C 19
ATOM 30340 O O . VAL A 1 82 ? -2.122 -16.270 5.947 1.00 61.43 323 VAL A O 19
ATOM 30353 N N . VAL A 1 83 ? -1.733 -16.971 8.062 1.00 73.25 324 VAL A N 19
ATOM 30354 C CA . VAL A 1 83 ? -3.110 -16.794 8.492 1.00 42.33 324 VAL A CA 19
ATOM 30355 C C . VAL A 1 83 ? -3.159 -15.756 9.615 1.00 43.33 324 VAL A C 19
ATOM 30356 O O . VAL A 1 83 ? -2.126 -15.222 10.017 1.00 31.11 324 VAL A O 19
ATOM 30369 N N . ASN A 1 84 ? -4.369 -15.500 10.089 1.00 73.52 325 ASN A N 19
ATOM 30370 C CA . ASN A 1 84 ? -4.566 -14.536 11.157 1.00 14.24 325 ASN A CA 19
ATOM 30371 C C . ASN A 1 84 ? -4.931 -15.276 12.446 1.00 42.00 325 ASN A C 19
ATOM 30372 O O . ASN A 1 84 ? -4.780 -16.494 12.530 1.00 2.24 325 ASN A O 19
ATOM 30383 N N . GLN A 1 85 ? -5.404 -14.509 13.417 1.00 23.25 326 GLN A N 19
ATOM 30384 C CA . GLN A 1 85 ? -5.791 -15.077 14.698 1.00 62.02 326 GLN A CA 19
ATOM 30385 C C . GLN A 1 85 ? -6.998 -16.001 14.525 1.00 23.53 326 GLN A C 19
ATOM 30386 O O . GLN A 1 85 ? -7.364 -16.728 15.447 1.00 30.54 326 GLN A O 19
ATOM 30400 N N . ASP A 1 86 ? -7.582 -15.943 13.338 1.00 74.42 327 ASP A N 19
ATOM 30401 C CA . ASP A 1 86 ? -8.740 -16.766 13.033 1.00 74.43 327 ASP A CA 19
ATOM 30402 C C . ASP A 1 86 ? -8.328 -17.884 12.072 1.00 2.33 327 ASP A C 19
ATOM 30403 O O . ASP A 1 86 ? -9.173 -18.474 11.402 1.00 71.33 327 ASP A O 19
ATOM 30413 N N . GLY A 1 87 ? -7.028 -18.140 12.037 1.00 54.03 328 GLY A N 19
ATOM 30414 C CA . GLY A 1 87 ? -6.493 -19.176 11.170 1.00 55.04 328 GLY A CA 19
ATOM 30415 C C . GLY A 1 87 ? -6.914 -18.946 9.717 1.00 75.44 328 GLY A C 19
ATOM 30416 O O . GLY A 1 87 ? -6.854 -19.862 8.897 1.00 42.50 328 GLY A O 19
ATOM 30420 N N . GLU A 1 88 ? -7.332 -17.719 9.442 1.00 61.31 329 GLU A N 19
ATOM 30421 C CA . GLU A 1 88 ? -7.763 -17.358 8.102 1.00 1.11 329 GLU A CA 19
ATOM 30422 C C . GLU A 1 88 ? -6.575 -16.853 7.281 1.00 51.24 329 GLU A C 19
ATOM 30423 O O . GLU A 1 88 ? -5.897 -15.907 7.680 1.00 71.25 329 GLU A O 19
ATOM 30436 N N . THR A 1 89 ? -6.359 -17.506 6.148 1.00 13.22 330 THR A N 19
ATOM 30437 C CA . THR A 1 89 ? -5.265 -17.135 5.267 1.00 11.20 330 THR A CA 19
ATOM 30438 C C . THR A 1 89 ? -5.367 -15.657 4.883 1.00 31.32 330 THR A C 19
ATOM 30439 O O . THR A 1 89 ? -6.315 -15.250 4.213 1.00 63.42 330 THR A O 19
ATOM 30450 N N . ILE A 1 90 ? -4.378 -14.895 5.325 1.00 41.42 331 ILE A N 19
ATOM 30451 C CA . ILE A 1 90 ? -4.344 -13.471 5.036 1.00 53.11 331 ILE A CA 19
ATOM 30452 C C . ILE A 1 90 ? -3.426 -13.220 3.838 1.00 52.40 331 ILE A C 19
ATOM 30453 O O . ILE A 1 90 ? -3.748 -12.418 2.962 1.00 1.24 331 ILE A O 19
ATOM 30469 N N . LEU A 1 91 ? -2.301 -13.920 3.838 1.00 55.31 332 LEU A N 19
ATOM 30470 C CA . LEU A 1 91 ? -1.335 -13.783 2.762 1.00 44.40 332 LEU A CA 19
ATOM 30471 C C . LEU A 1 91 ? -0.799 -15.165 2.384 1.00 3.03 332 LEU A C 19
ATOM 30472 O O . LEU A 1 91 ? -0.935 -16.118 3.150 1.00 53.01 332 LEU A O 19
ATOM 30488 N N . VAL A 1 92 ? -0.200 -15.230 1.204 1.00 32.31 333 VAL A N 19
ATOM 30489 C CA . VAL A 1 92 ? 0.357 -16.480 0.716 1.00 71.24 333 VAL A CA 19
ATOM 30490 C C . VAL A 1 92 ? 1.569 -16.182 -0.169 1.00 21.11 333 VAL A C 19
ATOM 30491 O O . VAL A 1 92 ? 1.486 -15.371 -1.090 1.00 13.13 333 VAL A O 19
ATOM 30504 N N . GLY A 1 93 ? 2.668 -16.854 0.142 1.00 72.42 334 GLY A N 19
ATOM 30505 C CA . GLY A 1 93 ? 3.896 -16.672 -0.613 1.00 54.34 334 GLY A CA 19
ATOM 30506 C C . GLY A 1 93 ? 3.934 -17.598 -1.830 1.00 70.34 334 GLY A C 19
ATOM 30507 O O . GLY A 1 93 ? 4.009 -18.817 -1.685 1.00 35.43 334 GLY A O 19
ATOM 30511 N N . LYS A 1 94 ? 3.881 -16.984 -3.003 1.00 62.53 335 LYS A N 19
ATOM 30512 C CA . LYS A 1 94 ? 3.909 -17.739 -4.245 1.00 31.12 335 LYS A CA 19
ATOM 30513 C C . LYS A 1 94 ? 5.077 -18.726 -4.211 1.00 23.25 335 LYS A C 19
ATOM 30514 O O . LYS A 1 94 ? 5.056 -19.743 -4.903 1.00 2.14 335 LYS A O 19
ATOM 30532 N N . CYS A 1 95 ? 6.069 -18.392 -3.398 1.00 61.01 336 CYS A N 19
ATOM 30533 C CA . CYS A 1 95 ? 7.244 -19.236 -3.264 1.00 60.45 336 CYS A CA 19
ATOM 30534 C C . CYS A 1 95 ? 7.995 -19.229 -4.598 1.00 32.25 336 CYS A C 19
ATOM 30535 O O . CYS A 1 95 ? 7.436 -18.851 -5.626 1.00 65.44 336 CYS A O 19
ATOM 30543 N N . ALA A 1 96 ? 9.249 -19.651 -4.536 1.00 62.10 337 ALA A N 19
ATOM 30544 C CA . ALA A 1 96 ? 10.082 -19.698 -5.726 1.00 23.04 337 ALA A CA 19
ATOM 30545 C C . ALA A 1 96 ? 11.417 -20.362 -5.382 1.00 43.22 337 ALA A C 19
ATOM 30546 O O . ALA A 1 96 ? 11.598 -20.864 -4.274 1.00 71.42 337 ALA A O 19
ATOM 30553 N N . ASP A 1 97 ? 12.318 -20.342 -6.353 1.00 65.23 338 ASP A N 19
ATOM 30554 C CA . ASP A 1 97 ? 13.632 -20.936 -6.168 1.00 14.03 338 ASP A CA 19
ATOM 30555 C C . ASP A 1 97 ? 14.600 -19.871 -5.649 1.00 54.42 338 ASP A C 19
ATOM 30556 O O . ASP A 1 97 ? 15.637 -19.620 -6.260 1.00 43.51 338 ASP A O 19
ATOM 30566 N N . SER A 1 98 ? 14.226 -19.273 -4.528 1.00 13.44 339 SER A N 19
ATOM 30567 C CA . SER A 1 98 ? 15.048 -18.240 -3.920 1.00 12.00 339 SER A CA 19
ATOM 30568 C C . SER A 1 98 ? 14.401 -17.753 -2.622 1.00 3.13 339 SER A C 19
ATOM 30569 O O . SER A 1 98 ? 13.186 -17.572 -2.559 1.00 22.22 339 SER A O 19
ATOM 30577 N N . ASN A 1 99 ? 15.243 -17.554 -1.618 1.00 35.14 340 ASN A N 19
ATOM 30578 C CA . ASN A 1 99 ? 14.768 -17.091 -0.324 1.00 63.53 340 ASN A CA 19
ATOM 30579 C C . ASN A 1 99 ? 13.770 -15.950 -0.530 1.00 61.44 340 ASN A C 19
ATOM 30580 O O . ASN A 1 99 ? 12.891 -15.732 0.302 1.00 42.22 340 ASN A O 19
ATOM 30591 N N . GLU A 1 100 ? 13.939 -15.253 -1.644 1.00 42.11 341 GLU A N 19
ATOM 30592 C CA . GLU A 1 100 ? 13.064 -14.140 -1.970 1.00 40.31 341 GLU A CA 19
ATOM 30593 C C . GLU A 1 100 ? 11.632 -14.634 -2.180 1.00 74.51 341 GLU A C 19
ATOM 30594 O O . GLU A 1 100 ? 11.369 -15.419 -3.090 1.00 63.41 341 GLU A O 19
ATOM 30607 N N . ILE A 1 101 ? 10.742 -14.155 -1.323 1.00 62.00 342 ILE A N 19
ATOM 30608 C CA . ILE A 1 101 ? 9.343 -14.539 -1.403 1.00 41.22 342 ILE A CA 19
ATOM 30609 C C . ILE A 1 101 ? 8.467 -13.325 -1.089 1.00 12.34 342 ILE A C 19
ATOM 30610 O O . ILE A 1 101 ? 8.590 -12.726 -0.021 1.00 51.44 342 ILE A O 19
ATOM 30626 N N . THR A 1 102 ? 7.602 -12.998 -2.037 1.00 54.23 343 THR A N 19
ATOM 30627 C CA . THR A 1 102 ? 6.705 -11.866 -1.875 1.00 1.12 343 THR A CA 19
ATOM 30628 C C . THR A 1 102 ? 5.250 -12.337 -1.857 1.00 55.20 343 THR A C 19
ATOM 30629 O O . THR A 1 102 ? 4.693 -12.683 -2.898 1.00 15.33 343 THR A O 19
ATOM 30640 N N . LEU A 1 103 ? 4.675 -12.335 -0.663 1.00 50.22 344 LEU A N 19
ATOM 30641 C CA . LEU A 1 103 ? 3.295 -12.758 -0.496 1.00 52.52 344 LEU A CA 19
ATOM 30642 C C . LEU A 1 103 ? 2.389 -11.879 -1.362 1.00 32.54 344 LEU A C 19
ATOM 30643 O O . LEU A 1 103 ? 2.625 -10.680 -1.495 1.00 15.42 344 LEU A O 19
ATOM 30659 N N . LYS A 1 104 ? 1.371 -12.512 -1.928 1.00 2.34 345 LYS A N 19
ATOM 30660 C CA . LYS A 1 104 ? 0.429 -11.803 -2.777 1.00 13.05 345 LYS A CA 19
ATOM 30661 C C . LYS A 1 104 ? -0.927 -11.726 -2.072 1.00 74.02 345 LYS A C 19
ATOM 30662 O O . LYS A 1 104 ? -1.291 -10.684 -1.529 1.00 43.34 345 LYS A O 19
ATOM 30680 N N . SER A 1 105 ? -1.639 -12.843 -2.104 1.00 21.22 346 SER A N 19
ATOM 30681 C CA . SER A 1 105 ? -2.947 -12.915 -1.475 1.00 60.42 346 SER A CA 19
ATOM 30682 C C . SER A 1 105 ? -3.540 -14.314 -1.660 1.00 50.43 346 SER A C 19
ATOM 30683 O O . SER A 1 105 ? -3.324 -14.952 -2.689 1.00 74.12 346 SER A O 19
ATOM 30691 N N . PRO A 1 106 ? -4.295 -14.760 -0.621 1.00 10.11 347 PRO A N 19
ATOM 30692 C CA . PRO A 1 106 ? -4.921 -16.071 -0.659 1.00 2.41 347 PRO A CA 19
ATOM 30693 C C . PRO A 1 106 ? -6.137 -16.071 -1.588 1.00 22.05 347 PRO A C 19
ATOM 30694 O O . PRO A 1 106 ? -6.186 -16.833 -2.552 1.00 45.20 347 PRO A O 19
ATOM 30705 N N . LEU A 1 107 ? -7.089 -15.208 -1.264 1.00 23.21 348 LEU A N 19
ATOM 30706 C CA . LEU A 1 107 ? -8.301 -15.099 -2.057 1.00 73.21 348 LEU A CA 19
ATOM 30707 C C . LEU A 1 107 ? -8.400 -13.688 -2.639 1.00 44.33 348 LEU A C 19
ATOM 30708 O O . LEU A 1 107 ? -9.000 -13.488 -3.694 1.00 12.21 348 LEU A O 19
ATOM 30724 N N . ASN A 1 5 ? 4.785 0.618 -0.138 1.00 4.32 246 ASN A N 20
ATOM 30725 C CA . ASN A 1 5 ? 3.695 1.110 -0.963 1.00 30.11 246 ASN A CA 20
ATOM 30726 C C . ASN A 1 5 ? 2.968 -0.076 -1.599 1.00 35.42 246 ASN A C 20
ATOM 30727 O O . ASN A 1 5 ? 1.780 0.012 -1.907 1.00 31.34 246 ASN A O 20
ATOM 30738 N N . ASP A 1 6 ? 3.711 -1.159 -1.777 1.00 14.21 247 ASP A N 20
ATOM 30739 C CA . ASP A 1 6 ? 3.151 -2.361 -2.371 1.00 23.24 247 ASP A CA 20
ATOM 30740 C C . ASP A 1 6 ? 2.788 -3.351 -1.262 1.00 3.13 247 ASP A C 20
ATOM 30741 O O . ASP A 1 6 ? 3.304 -3.259 -0.149 1.00 0.40 247 ASP A O 20
ATOM 30751 N N . PRO A 1 7 ? 1.880 -4.300 -1.613 1.00 53.12 248 PRO A N 20
ATOM 30752 C CA . PRO A 1 7 ? 1.442 -5.306 -0.661 1.00 14.24 248 PRO A CA 20
ATOM 30753 C C . PRO A 1 7 ? 2.522 -6.369 -0.450 1.00 12.32 248 PRO A C 20
ATOM 30754 O O . PRO A 1 7 ? 2.452 -7.151 0.497 1.00 74.13 248 PRO A O 20
ATOM 30765 N N . LEU A 1 8 ? 3.496 -6.362 -1.348 1.00 22.55 249 LEU A N 20
ATOM 30766 C CA . LEU A 1 8 ? 4.590 -7.316 -1.272 1.00 32.23 249 LEU A CA 20
ATOM 30767 C C . LEU A 1 8 ? 5.002 -7.498 0.191 1.00 51.25 249 LEU A C 20
ATOM 30768 O O . LEU A 1 8 ? 4.941 -6.555 0.978 1.00 11.01 249 LEU A O 20
ATOM 30784 N N . LEU A 1 9 ? 5.412 -8.717 0.509 1.00 3.43 250 LEU A N 20
ATOM 30785 C CA . LEU A 1 9 ? 5.834 -9.034 1.863 1.00 4.11 250 LEU A CA 20
ATOM 30786 C C . LEU A 1 9 ? 7.243 -9.630 1.827 1.00 42.50 250 LEU A C 20
ATOM 30787 O O . LEU A 1 9 ? 7.419 -10.796 1.477 1.00 3.51 250 LEU A O 20
ATOM 30803 N N . HIS A 1 10 ? 8.211 -8.802 2.194 1.00 54.25 251 HIS A N 20
ATOM 30804 C CA . HIS A 1 10 ? 9.598 -9.232 2.207 1.00 24.05 251 HIS A CA 20
ATOM 30805 C C . HIS A 1 10 ? 9.777 -10.355 3.231 1.00 63.10 251 HIS A C 20
ATOM 30806 O O . HIS A 1 10 ? 9.255 -10.277 4.342 1.00 53.13 251 HIS A O 20
ATOM 30820 N N . VAL A 1 11 ? 10.518 -11.374 2.820 1.00 34.21 252 VAL A N 20
ATOM 30821 C CA . VAL A 1 11 ? 10.772 -12.512 3.687 1.00 30.02 252 VAL A CA 20
ATOM 30822 C C . VAL A 1 11 ? 12.177 -13.052 3.414 1.00 42.02 252 VAL A C 20
ATOM 30823 O O . VAL A 1 11 ? 12.584 -13.179 2.260 1.00 53.21 252 VAL A O 20
ATOM 30836 N N . GLU A 1 12 ? 12.880 -13.356 4.495 1.00 45.42 253 GLU A N 20
ATOM 30837 C CA . GLU A 1 12 ? 14.232 -13.879 4.386 1.00 14.00 253 GLU A CA 20
ATOM 30838 C C . GLU A 1 12 ? 14.280 -15.329 4.872 1.00 51.01 253 GLU A C 20
ATOM 30839 O O . GLU A 1 12 ? 13.812 -15.636 5.967 1.00 23.22 253 GLU A O 20
ATOM 30852 N N . VAL A 1 13 ? 14.850 -16.182 4.033 1.00 13.12 254 VAL A N 20
ATOM 30853 C CA . VAL A 1 13 ? 14.965 -17.592 4.364 1.00 61.24 254 VAL A CA 20
ATOM 30854 C C . VAL A 1 13 ? 16.415 -17.907 4.737 1.00 0.02 254 VAL A C 20
ATOM 30855 O O . VAL A 1 13 ? 17.282 -17.978 3.868 1.00 63.41 254 VAL A O 20
ATOM 30868 N N . SER A 1 14 ? 16.633 -18.087 6.032 1.00 42.24 255 SER A N 20
ATOM 30869 C CA . SER A 1 14 ? 17.963 -18.392 6.531 1.00 61.30 255 SER A CA 20
ATOM 30870 C C . SER A 1 14 ? 18.360 -19.813 6.126 1.00 24.42 255 SER A C 20
ATOM 30871 O O . SER A 1 14 ? 19.193 -20.001 5.240 1.00 0.44 255 SER A O 20
ATOM 30879 N N . ASN A 1 15 ? 17.746 -20.778 6.795 1.00 70.34 256 ASN A N 20
ATOM 30880 C CA . ASN A 1 15 ? 18.025 -22.177 6.516 1.00 50.23 256 ASN A CA 20
ATOM 30881 C C . ASN A 1 15 ? 19.528 -22.430 6.652 1.00 13.44 256 ASN A C 20
ATOM 30882 O O . ASN A 1 15 ? 20.240 -22.512 5.653 1.00 4.12 256 ASN A O 20
ATOM 30893 N N . GLU A 1 16 ? 19.965 -22.546 7.898 1.00 50.24 257 GLU A N 20
ATOM 30894 C CA . GLU A 1 16 ? 21.370 -22.788 8.178 1.00 41.40 257 GLU A CA 20
ATOM 30895 C C . GLU A 1 16 ? 21.555 -24.167 8.813 1.00 71.43 257 GLU A C 20
ATOM 30896 O O . GLU A 1 16 ? 20.643 -24.993 8.788 1.00 25.01 257 GLU A O 20
ATOM 30909 N N . ASP A 1 17 ? 22.741 -24.375 9.366 1.00 14.23 258 ASP A N 20
ATOM 30910 C CA . ASP A 1 17 ? 23.057 -25.640 10.006 1.00 34.44 258 ASP A CA 20
ATOM 30911 C C . ASP A 1 17 ? 22.732 -25.547 11.499 1.00 63.12 258 ASP A C 20
ATOM 30912 O O . ASP A 1 17 ? 23.390 -26.182 12.322 1.00 44.05 258 ASP A O 20
ATOM 30922 N N . ASN A 1 18 ? 21.718 -24.751 11.803 1.00 41.44 259 ASN A N 20
ATOM 30923 C CA . ASN A 1 18 ? 21.299 -24.566 13.181 1.00 35.05 259 ASN A CA 20
ATOM 30924 C C . ASN A 1 18 ? 19.773 -24.645 13.261 1.00 74.24 259 ASN A C 20
ATOM 30925 O O . ASN A 1 18 ? 19.227 -25.306 14.143 1.00 13.41 259 ASN A O 20
ATOM 30936 N N . SER A 1 19 ? 19.127 -23.963 12.326 1.00 3.43 260 SER A N 20
ATOM 30937 C CA . SER A 1 19 ? 17.675 -23.947 12.279 1.00 21.31 260 SER A CA 20
ATOM 30938 C C . SER A 1 19 ? 17.197 -22.973 11.201 1.00 12.31 260 SER A C 20
ATOM 30939 O O . SER A 1 19 ? 18.005 -22.415 10.460 1.00 21.32 260 SER A O 20
ATOM 30947 N N . LEU A 1 20 ? 15.885 -22.797 11.148 1.00 73.05 261 LEU A N 20
ATOM 30948 C CA . LEU A 1 20 ? 15.289 -21.899 10.172 1.00 31.45 261 LEU A CA 20
ATOM 30949 C C . LEU A 1 20 ? 15.116 -20.514 10.799 1.00 21.54 261 LEU A C 20
ATOM 30950 O O . LEU A 1 20 ? 15.247 -20.357 12.012 1.00 25.43 261 LEU A O 20
ATOM 30966 N N . HIS A 1 21 ? 14.824 -19.545 9.944 1.00 21.35 262 HIS A N 20
ATOM 30967 C CA . HIS A 1 21 ? 14.632 -18.179 10.399 1.00 10.24 262 HIS A CA 20
ATOM 30968 C C . HIS A 1 21 ? 13.926 -17.369 9.309 1.00 25.54 262 HIS A C 20
ATOM 30969 O O . HIS A 1 21 ? 14.559 -16.928 8.351 1.00 10.03 262 HIS A O 20
ATOM 30983 N N . PHE A 1 22 ? 12.625 -17.199 9.492 1.00 23.33 263 PHE A N 20
ATOM 30984 C CA . PHE A 1 22 ? 11.827 -16.451 8.536 1.00 12.15 263 PHE A CA 20
ATOM 30985 C C . PHE A 1 22 ? 11.429 -15.086 9.103 1.00 24.43 263 PHE A C 20
ATOM 30986 O O . PHE A 1 22 ? 10.507 -14.991 9.911 1.00 54.41 263 PHE A O 20
ATOM 31003 N N . ILE A 1 23 ? 12.146 -14.065 8.658 1.00 52.22 264 ILE A N 20
ATOM 31004 C CA . ILE A 1 23 ? 11.880 -12.710 9.111 1.00 75.04 264 ILE A CA 20
ATOM 31005 C C . ILE A 1 23 ? 11.003 -11.996 8.080 1.00 0.50 264 ILE A C 20
ATOM 31006 O O . ILE A 1 23 ? 11.489 -11.575 7.031 1.00 2.45 264 ILE A O 20
ATOM 31022 N N . LEU A 1 24 ? 9.726 -11.881 8.414 1.00 2.44 265 LEU A N 20
ATOM 31023 C CA . LEU A 1 24 ? 8.777 -11.224 7.531 1.00 23.31 265 LEU A CA 20
ATOM 31024 C C . LEU A 1 24 ? 8.762 -9.724 7.831 1.00 74.12 265 LEU A C 20
ATOM 31025 O O . LEU A 1 24 ? 8.787 -9.319 8.992 1.00 70.10 265 LEU A O 20
ATOM 31041 N N . TYR A 1 25 ? 8.720 -8.940 6.763 1.00 32.35 266 TYR A N 20
ATOM 31042 C CA . TYR A 1 25 ? 8.700 -7.494 6.898 1.00 43.54 266 TYR A CA 20
ATOM 31043 C C . TYR A 1 25 ? 7.509 -6.890 6.152 1.00 53.42 266 TYR A C 20
ATOM 31044 O O . TYR A 1 25 ? 7.546 -6.741 4.931 1.00 4.14 266 TYR A O 20
ATOM 31062 N N . ASN A 1 26 ? 6.479 -6.558 6.917 1.00 41.02 267 ASN A N 20
ATOM 31063 C CA . ASN A 1 26 ? 5.278 -5.974 6.344 1.00 45.44 267 ASN A CA 20
ATOM 31064 C C . ASN A 1 26 ? 5.601 -4.577 5.809 1.00 5.22 267 ASN A C 20
ATOM 31065 O O . ASN A 1 26 ? 5.626 -3.609 6.567 1.00 3.45 267 ASN A O 20
ATOM 31076 N N . LYS A 1 27 ? 5.841 -4.517 4.508 1.00 52.15 268 LYS A N 20
ATOM 31077 C CA . LYS A 1 27 ? 6.161 -3.255 3.863 1.00 42.32 268 LYS A CA 20
ATOM 31078 C C . LYS A 1 27 ? 4.941 -2.762 3.082 1.00 43.13 268 LYS A C 20
ATOM 31079 O O . LYS A 1 27 ? 5.083 -2.085 2.064 1.00 21.43 268 LYS A O 20
ATOM 31097 N N . THR A 1 28 ? 3.770 -3.120 3.588 1.00 64.24 269 THR A N 20
ATOM 31098 C CA . THR A 1 28 ? 2.527 -2.723 2.950 1.00 14.20 269 THR A CA 20
ATOM 31099 C C . THR A 1 28 ? 2.104 -1.332 3.426 1.00 11.23 269 THR A C 20
ATOM 31100 O O . THR A 1 28 ? 2.887 -0.623 4.056 1.00 1.31 269 THR A O 20
ATOM 31111 N N . ASN A 1 29 ? 0.866 -0.983 3.107 1.00 2.13 270 ASN A N 20
ATOM 31112 C CA . ASN A 1 29 ? 0.330 0.311 3.495 1.00 72.33 270 ASN A CA 20
ATOM 31113 C C . ASN A 1 29 ? -0.394 0.177 4.836 1.00 4.02 270 ASN A C 20
ATOM 31114 O O . ASN A 1 29 ? -0.120 0.929 5.771 1.00 60.43 270 ASN A O 20
ATOM 31125 N N . ILE A 1 30 ? -1.303 -0.785 4.889 1.00 62.34 271 ILE A N 20
ATOM 31126 C CA . ILE A 1 30 ? -2.068 -1.027 6.100 1.00 25.22 271 ILE A CA 20
ATOM 31127 C C . ILE A 1 30 ? -1.125 -1.508 7.205 1.00 32.24 271 ILE A C 20
ATOM 31128 O O . ILE A 1 30 ? 0.057 -1.744 6.959 1.00 34.43 271 ILE A O 20
ATOM 31144 N N . ILE A 1 31 ? -1.684 -1.639 8.400 1.00 63.13 272 ILE A N 20
ATOM 31145 C CA . ILE A 1 31 ? -0.908 -2.088 9.544 1.00 41.34 272 ILE A CA 20
ATOM 31146 C C . ILE A 1 31 ? -1.289 -3.531 9.878 1.00 65.52 272 ILE A C 20
ATOM 31147 O O . ILE A 1 31 ? -2.467 -3.885 9.867 1.00 4.01 272 ILE A O 20
ATOM 31163 N N . ILE A 1 32 ? -0.269 -4.327 10.167 1.00 40.33 273 ILE A N 20
ATOM 31164 C CA . ILE A 1 32 ? -0.482 -5.724 10.503 1.00 22.14 273 ILE A CA 20
ATOM 31165 C C . ILE A 1 32 ? -1.331 -5.815 11.773 1.00 2.30 273 ILE A C 20
ATOM 31166 O O . ILE A 1 32 ? -1.094 -5.086 12.736 1.00 73.45 273 ILE A O 20
ATOM 31182 N N . PRO A 1 33 ? -2.328 -6.739 11.733 1.00 42.20 274 PRO A N 20
ATOM 31183 C CA . PRO A 1 33 ? -3.213 -6.934 12.868 1.00 33.03 274 PRO A CA 20
ATOM 31184 C C . PRO A 1 33 ? -2.506 -7.695 13.991 1.00 24.41 274 PRO A C 20
ATOM 31185 O O . PRO A 1 33 ? -2.900 -7.604 15.152 1.00 33.25 274 PRO A O 20
ATOM 31196 N N . GLY A 1 34 ? -1.472 -8.429 13.605 1.00 32.21 275 GLY A N 20
ATOM 31197 C CA . GLY A 1 34 ? -0.706 -9.206 14.565 1.00 43.23 275 GLY A CA 20
ATOM 31198 C C . GLY A 1 34 ? -1.487 -10.440 15.020 1.00 64.44 275 GLY A C 20
ATOM 31199 O O . GLY A 1 34 ? -2.682 -10.556 14.753 1.00 21.23 275 GLY A O 20
ATOM 31203 N N . ASN A 1 35 ? -0.779 -11.332 15.698 1.00 12.21 276 ASN A N 20
ATOM 31204 C CA . ASN A 1 35 ? -1.391 -12.553 16.193 1.00 70.45 276 ASN A CA 20
ATOM 31205 C C . ASN A 1 35 ? -1.708 -13.474 15.012 1.00 14.31 276 ASN A C 20
ATOM 31206 O O . ASN A 1 35 ? -2.746 -14.134 14.997 1.00 60.03 276 ASN A O 20
ATOM 31217 N N . CYS A 1 36 ? -0.796 -13.488 14.052 1.00 45.30 277 CYS A N 20
ATOM 31218 C CA . CYS A 1 36 ? -0.965 -14.316 12.870 1.00 30.12 277 CYS A CA 20
ATOM 31219 C C . CYS A 1 36 ? -0.488 -15.731 13.203 1.00 35.32 277 CYS A C 20
ATOM 31220 O O . CYS A 1 36 ? -0.099 -16.008 14.336 1.00 24.25 277 CYS A O 20
ATOM 31228 N N . THR A 1 37 ? -0.535 -16.590 12.195 1.00 14.31 278 THR A N 20
ATOM 31229 C CA . THR A 1 37 ? -0.113 -17.969 12.367 1.00 73.43 278 THR A CA 20
ATOM 31230 C C . THR A 1 37 ? 0.344 -18.557 11.030 1.00 34.42 278 THR A C 20
ATOM 31231 O O . THR A 1 37 ? -0.480 -18.964 10.212 1.00 15.35 278 THR A O 20
ATOM 31242 N N . PHE A 1 38 ? 1.656 -18.584 10.850 1.00 71.03 279 PHE A N 20
ATOM 31243 C CA . PHE A 1 38 ? 2.232 -19.116 9.626 1.00 5.54 279 PHE A CA 20
ATOM 31244 C C . PHE A 1 38 ? 1.750 -20.545 9.369 1.00 42.54 279 PHE A C 20
ATOM 31245 O O . PHE A 1 38 ? 1.247 -21.206 10.275 1.00 73.51 279 PHE A O 20
ATOM 31262 N N . GLU A 1 39 ? 1.921 -20.978 8.128 1.00 22.04 280 GLU A N 20
ATOM 31263 C CA . GLU A 1 39 ? 1.510 -22.316 7.740 1.00 33.40 280 GLU A CA 20
ATOM 31264 C C . GLU A 1 39 ? 2.319 -22.791 6.531 1.00 11.32 280 GLU A C 20
ATOM 31265 O O . GLU A 1 39 ? 1.926 -22.562 5.388 1.00 2.43 280 GLU A O 20
ATOM 31278 N N . PHE A 1 40 ? 3.434 -23.443 6.825 1.00 70.20 281 PHE A N 20
ATOM 31279 C CA . PHE A 1 40 ? 4.302 -23.952 5.776 1.00 12.34 281 PHE A CA 20
ATOM 31280 C C . PHE A 1 40 ? 4.429 -25.474 5.860 1.00 24.15 281 PHE A C 20
ATOM 31281 O O . PHE A 1 40 ? 4.273 -26.055 6.933 1.00 24.42 281 PHE A O 20
ATOM 31298 N N . SER A 1 41 ? 4.712 -26.076 4.715 1.00 72.53 282 SER A N 20
ATOM 31299 C CA . SER A 1 41 ? 4.862 -27.520 4.645 1.00 20.12 282 SER A CA 20
ATOM 31300 C C . SER A 1 41 ? 6.016 -27.882 3.707 1.00 13.45 282 SER A C 20
ATOM 31301 O O . SER A 1 41 ? 6.544 -27.020 3.007 1.00 50.25 282 SER A O 20
ATOM 31309 N N . SER A 1 42 ? 6.373 -29.157 3.725 1.00 74.41 283 SER A N 20
ATOM 31310 C CA . SER A 1 42 ? 7.454 -29.644 2.885 1.00 51.42 283 SER A CA 20
ATOM 31311 C C . SER A 1 42 ? 7.205 -31.105 2.505 1.00 51.42 283 SER A C 20
ATOM 31312 O O . SER A 1 42 ? 6.163 -31.667 2.837 1.00 74.14 283 SER A O 20
ATOM 31320 N N . GLN A 1 43 ? 8.180 -31.677 1.814 1.00 33.30 284 GLN A N 20
ATOM 31321 C CA . GLN A 1 43 ? 8.079 -33.062 1.385 1.00 25.03 284 GLN A CA 20
ATOM 31322 C C . GLN A 1 43 ? 8.104 -33.996 2.597 1.00 43.01 284 GLN A C 20
ATOM 31323 O O . GLN A 1 43 ? 7.060 -34.468 3.042 1.00 33.54 284 GLN A O 20
ATOM 31337 N N . ILE A 1 44 ? 9.308 -34.234 3.096 1.00 64.23 285 ILE A N 20
ATOM 31338 C CA . ILE A 1 44 ? 9.483 -35.103 4.247 1.00 30.30 285 ILE A CA 20
ATOM 31339 C C . ILE A 1 44 ? 8.749 -34.504 5.449 1.00 64.24 285 ILE A C 20
ATOM 31340 O O . ILE A 1 44 ? 8.031 -35.209 6.156 1.00 12.40 285 ILE A O 20
ATOM 31356 N N . SER A 1 45 ? 8.956 -33.210 5.642 1.00 11.14 286 SER A N 20
ATOM 31357 C CA . SER A 1 45 ? 8.323 -32.508 6.746 1.00 22.12 286 SER A CA 20
ATOM 31358 C C . SER A 1 45 ? 6.853 -32.238 6.420 1.00 11.42 286 SER A C 20
ATOM 31359 O O . SER A 1 45 ? 6.479 -32.149 5.252 1.00 54.21 286 SER A O 20
ATOM 31367 N N . GLU A 1 46 ? 6.059 -32.114 7.474 1.00 64.21 287 GLU A N 20
ATOM 31368 C CA . GLU A 1 46 ? 4.638 -31.856 7.315 1.00 44.35 287 GLU A CA 20
ATOM 31369 C C . GLU A 1 46 ? 4.328 -30.389 7.622 1.00 31.52 287 GLU A C 20
ATOM 31370 O O . GLU A 1 46 ? 5.222 -29.623 7.978 1.00 60.33 287 GLU A O 20
ATOM 31383 N N . VAL A 1 47 ? 3.058 -30.043 7.474 1.00 34.23 288 VAL A N 20
ATOM 31384 C CA . VAL A 1 47 ? 2.618 -28.682 7.732 1.00 60.41 288 VAL A CA 20
ATOM 31385 C C . VAL A 1 47 ? 2.816 -28.359 9.214 1.00 30.12 288 VAL A C 20
ATOM 31386 O O . VAL A 1 47 ? 2.802 -29.256 10.056 1.00 3.10 288 VAL A O 20
ATOM 31399 N N . PHE A 1 48 ? 2.995 -27.075 9.488 1.00 24.32 289 PHE A N 20
ATOM 31400 C CA . PHE A 1 48 ? 3.196 -26.623 10.854 1.00 11.43 289 PHE A CA 20
ATOM 31401 C C . PHE A 1 48 ? 2.774 -25.161 11.015 1.00 53.30 289 PHE A C 20
ATOM 31402 O O . PHE A 1 48 ? 3.126 -24.315 10.194 1.00 73.43 289 PHE A O 20
ATOM 31419 N N . SER A 1 49 ? 2.025 -24.908 12.079 1.00 43.34 290 SER A N 20
ATOM 31420 C CA . SER A 1 49 ? 1.551 -23.563 12.357 1.00 5.35 290 SER A CA 20
ATOM 31421 C C . SER A 1 49 ? 2.254 -23.007 13.598 1.00 70.10 290 SER A C 20
ATOM 31422 O O . SER A 1 49 ? 2.176 -23.595 14.676 1.00 60.15 290 SER A O 20
ATOM 31430 N N . ILE A 1 50 ? 2.924 -21.881 13.404 1.00 1.35 291 ILE A N 20
ATOM 31431 C CA . ILE A 1 50 ? 3.640 -21.239 14.494 1.00 31.12 291 ILE A CA 20
ATOM 31432 C C . ILE A 1 50 ? 2.839 -20.031 14.983 1.00 11.22 291 ILE A C 20
ATOM 31433 O O . ILE A 1 50 ? 2.386 -19.216 14.181 1.00 42.31 291 ILE A O 20
ATOM 31449 N N . LYS A 1 51 ? 2.688 -19.953 16.297 1.00 22.52 292 LYS A N 20
ATOM 31450 C CA . LYS A 1 51 ? 1.950 -18.858 16.903 1.00 73.43 292 LYS A CA 20
ATOM 31451 C C . LYS A 1 51 ? 2.802 -17.588 16.858 1.00 34.34 292 LYS A C 20
ATOM 31452 O O . LYS A 1 51 ? 3.762 -17.454 17.615 1.00 62.22 292 LYS A O 20
ATOM 31470 N N . MET A 1 52 ? 2.419 -16.688 15.965 1.00 71.35 293 MET A N 20
ATOM 31471 C CA . MET A 1 52 ? 3.136 -15.434 15.812 1.00 53.34 293 MET A CA 20
ATOM 31472 C C . MET A 1 52 ? 2.767 -14.452 16.926 1.00 54.15 293 MET A C 20
ATOM 31473 O O . MET A 1 52 ? 1.627 -14.431 17.387 1.00 33.31 293 MET A O 20
ATOM 31487 N N . GLY A 1 53 ? 3.752 -13.662 17.325 1.00 24.12 294 GLY A N 20
ATOM 31488 C CA . GLY A 1 53 ? 3.546 -12.680 18.376 1.00 34.43 294 GLY A CA 20
ATOM 31489 C C . GLY A 1 53 ? 2.346 -11.785 18.062 1.00 52.34 294 GLY A C 20
ATOM 31490 O O . GLY A 1 53 ? 1.997 -11.594 16.898 1.00 60.34 294 GLY A O 20
ATOM 31494 N N . PRO A 1 54 ? 1.731 -11.244 19.148 1.00 63.40 295 PRO A N 20
ATOM 31495 C CA . PRO A 1 54 ? 0.578 -10.373 18.999 1.00 31.33 295 PRO A CA 20
ATOM 31496 C C . PRO A 1 54 ? 0.997 -8.988 18.504 1.00 4.34 295 PRO A C 20
ATOM 31497 O O . PRO A 1 54 ? 0.238 -8.318 17.806 1.00 42.02 295 PRO A O 20
ATOM 31508 N N . HIS A 1 55 ? 2.205 -8.599 18.886 1.00 42.12 296 HIS A N 20
ATOM 31509 C CA . HIS A 1 55 ? 2.735 -7.305 18.489 1.00 31.24 296 HIS A CA 20
ATOM 31510 C C . HIS A 1 55 ? 2.416 -7.050 17.015 1.00 61.11 296 HIS A C 20
ATOM 31511 O O . HIS A 1 55 ? 2.439 -7.973 16.202 1.00 34.23 296 HIS A O 20
ATOM 31525 N N . GLU A 1 56 ? 2.126 -5.793 16.714 1.00 4.43 297 GLU A N 20
ATOM 31526 C CA . GLU A 1 56 ? 1.803 -5.404 15.352 1.00 63.21 297 GLU A CA 20
ATOM 31527 C C . GLU A 1 56 ? 3.064 -4.939 14.619 1.00 34.25 297 GLU A C 20
ATOM 31528 O O . GLU A 1 56 ? 3.757 -4.035 15.083 1.00 63.31 297 GLU A O 20
ATOM 31541 N N . ILE A 1 57 ? 3.321 -5.578 13.488 1.00 65.12 298 ILE A N 20
ATOM 31542 C CA . ILE A 1 57 ? 4.486 -5.241 12.687 1.00 61.21 298 ILE A CA 20
ATOM 31543 C C . ILE A 1 57 ? 4.374 -3.790 12.217 1.00 53.34 298 ILE A C 20
ATOM 31544 O O . ILE A 1 57 ? 5.020 -2.902 12.771 1.00 10.00 298 ILE A O 20
ATOM 31560 N N . GLY A 1 58 ? 3.548 -3.593 11.199 1.00 65.11 299 GLY A N 20
ATOM 31561 C CA . GLY A 1 58 ? 3.343 -2.264 10.648 1.00 61.43 299 GLY A CA 20
ATOM 31562 C C . GLY A 1 58 ? 4.468 -1.892 9.680 1.00 61.42 299 GLY A C 20
ATOM 31563 O O . GLY A 1 58 ? 5.342 -2.710 9.394 1.00 54.10 299 GLY A O 20
ATOM 31567 N N . ILE A 1 59 ? 4.410 -0.658 9.202 1.00 63.01 300 ILE A N 20
ATOM 31568 C CA . ILE A 1 59 ? 5.413 -0.168 8.272 1.00 4.30 300 ILE A CA 20
ATOM 31569 C C . ILE A 1 59 ? 6.763 -0.074 8.987 1.00 12.00 300 ILE A C 20
ATOM 31570 O O . ILE A 1 59 ? 6.844 0.436 10.103 1.00 33.15 300 ILE A O 20
ATOM 31586 N N . LYS A 1 60 ? 7.789 -0.574 8.314 1.00 11.03 301 LYS A N 20
ATOM 31587 C CA . LYS A 1 60 ? 9.131 -0.553 8.871 1.00 33.04 301 LYS A CA 20
ATOM 31588 C C . LYS A 1 60 ? 9.238 -1.611 9.971 1.00 22.13 301 LYS A C 20
ATOM 31589 O O . LYS A 1 60 ? 10.271 -1.724 10.630 1.00 71.42 301 LYS A O 20
ATOM 31607 N N . GLY A 1 61 ? 8.157 -2.359 10.136 1.00 21.22 302 GLY A N 20
ATOM 31608 C CA . GLY A 1 61 ? 8.117 -3.404 11.145 1.00 71.20 302 GLY A CA 20
ATOM 31609 C C . GLY A 1 61 ? 8.527 -4.754 10.553 1.00 72.13 302 GLY A C 20
ATOM 31610 O O . GLY A 1 61 ? 8.256 -5.032 9.385 1.00 2.24 302 GLY A O 20
ATOM 31614 N N . GLN A 1 62 ? 9.173 -5.558 11.385 1.00 50.52 303 GLN A N 20
ATOM 31615 C CA . GLN A 1 62 ? 9.623 -6.872 10.958 1.00 11.42 303 GLN A CA 20
ATOM 31616 C C . GLN A 1 62 ? 8.863 -7.964 11.713 1.00 53.00 303 GLN A C 20
ATOM 31617 O O . GLN A 1 62 ? 7.958 -7.670 12.493 1.00 50.13 303 GLN A O 20
ATOM 31631 N N . LYS A 1 63 ? 9.258 -9.202 11.455 1.00 51.13 304 LYS A N 20
ATOM 31632 C CA . LYS A 1 63 ? 8.625 -10.340 12.100 1.00 0.40 304 LYS A CA 20
ATOM 31633 C C . LYS A 1 63 ? 9.661 -11.448 12.301 1.00 53.24 304 LYS A C 20
ATOM 31634 O O . LYS A 1 63 ? 10.719 -11.434 11.673 1.00 33.45 304 LYS A O 20
ATOM 31652 N N . GLU A 1 64 ? 9.320 -12.381 13.177 1.00 13.23 305 GLU A N 20
ATOM 31653 C CA . GLU A 1 64 ? 10.207 -13.494 13.468 1.00 32.24 305 GLU A CA 20
ATOM 31654 C C . GLU A 1 64 ? 9.417 -14.804 13.517 1.00 12.43 305 GLU A C 20
ATOM 31655 O O . GLU A 1 64 ? 8.517 -14.960 14.342 1.00 44.42 305 GLU A O 20
ATOM 31668 N N . LEU A 1 65 ? 9.781 -15.711 12.624 1.00 64.32 306 LEU A N 20
ATOM 31669 C CA . LEU A 1 65 ? 9.118 -17.002 12.555 1.00 71.14 306 LEU A CA 20
ATOM 31670 C C . LEU A 1 65 ? 10.169 -18.113 12.592 1.00 72.52 306 LEU A C 20
ATOM 31671 O O . LEU A 1 65 ? 10.209 -18.965 11.705 1.00 51.32 306 LEU A O 20
ATOM 31687 N N . TRP A 1 66 ? 10.994 -18.070 13.628 1.00 51.55 307 TRP A N 20
ATOM 31688 C CA . TRP A 1 66 ? 12.042 -19.062 13.792 1.00 62.20 307 TRP A CA 20
ATOM 31689 C C . TRP A 1 66 ? 11.376 -20.412 14.069 1.00 43.42 307 TRP A C 20
ATOM 31690 O O . TRP A 1 66 ? 10.578 -20.535 14.996 1.00 74.20 307 TRP A O 20
ATOM 31711 N N . PHE A 1 67 ? 11.730 -21.389 13.248 1.00 71.35 308 PHE A N 20
ATOM 31712 C CA . PHE A 1 67 ? 11.177 -22.725 13.392 1.00 34.12 308 PHE A CA 20
ATOM 31713 C C . PHE A 1 67 ? 12.287 -23.763 13.567 1.00 43.21 308 PHE A C 20
ATOM 31714 O O . PHE A 1 67 ? 13.468 -23.439 13.447 1.00 21.54 308 PHE A O 20
ATOM 31731 N N . PHE A 1 68 ? 11.870 -24.988 13.847 1.00 75.51 309 PHE A N 20
ATOM 31732 C CA . PHE A 1 68 ? 12.814 -26.076 14.039 1.00 3.42 309 PHE A CA 20
ATOM 31733 C C . PHE A 1 68 ? 12.198 -27.416 13.634 1.00 33.02 309 PHE A C 20
ATOM 31734 O O . PHE A 1 68 ? 10.978 -27.537 13.534 1.00 32.31 309 PHE A O 20
ATOM 31751 N N . PRO A 1 69 ? 13.092 -28.415 13.406 1.00 3.32 310 PRO A N 20
ATOM 31752 C CA . PRO A 1 69 ? 14.520 -28.187 13.547 1.00 4.21 310 PRO A CA 20
ATOM 31753 C C . PRO A 1 69 ? 15.066 -27.381 12.366 1.00 23.24 310 PRO A C 20
ATOM 31754 O O . PRO A 1 69 ? 15.864 -26.463 12.552 1.00 33.34 310 PRO A O 20
ATOM 31765 N N . SER A 1 70 ? 14.615 -27.754 11.178 1.00 52.11 311 SER A N 20
ATOM 31766 C CA . SER A 1 70 ? 15.048 -27.077 9.967 1.00 31.40 311 SER A CA 20
ATOM 31767 C C . SER A 1 70 ? 14.383 -27.715 8.745 1.00 2.12 311 SER A C 20
ATOM 31768 O O . SER A 1 70 ? 13.942 -28.862 8.802 1.00 42.34 311 SER A O 20
ATOM 31776 N N . LEU A 1 71 ? 14.332 -26.943 7.669 1.00 24.43 312 LEU A N 20
ATOM 31777 C CA . LEU A 1 71 ? 13.729 -27.418 6.436 1.00 70.33 312 LEU A CA 20
ATOM 31778 C C . LEU A 1 71 ? 14.629 -27.046 5.256 1.00 3.52 312 LEU A C 20
ATOM 31779 O O . LEU A 1 71 ? 15.447 -26.133 5.359 1.00 2.31 312 LEU A O 20
ATOM 31795 N N . PRO A 1 72 ? 14.443 -27.790 4.133 1.00 25.35 313 PRO A N 20
ATOM 31796 C CA . PRO A 1 72 ? 15.229 -27.547 2.936 1.00 62.33 313 PRO A CA 20
ATOM 31797 C C . PRO A 1 72 ? 14.756 -26.282 2.217 1.00 71.44 313 PRO A C 20
ATOM 31798 O O . PRO A 1 72 ? 13.584 -25.918 2.301 1.00 42.31 313 PRO A O 20
ATOM 31809 N N . THR A 1 73 ? 15.691 -25.648 1.526 1.00 65.05 314 THR A N 20
ATOM 31810 C CA . THR A 1 73 ? 15.385 -24.432 0.792 1.00 12.31 314 THR A CA 20
ATOM 31811 C C . THR A 1 73 ? 15.995 -24.486 -0.610 1.00 31.12 314 THR A C 20
ATOM 31812 O O . THR A 1 73 ? 16.904 -25.274 -0.865 1.00 31.40 314 THR A O 20
ATOM 31823 N N . PRO A 1 74 ? 15.457 -23.615 -1.505 1.00 75.41 315 PRO A N 20
ATOM 31824 C CA . PRO A 1 74 ? 14.382 -22.716 -1.121 1.00 3.31 315 PRO A CA 20
ATOM 31825 C C . PRO A 1 74 ? 13.055 -23.467 -1.000 1.00 53.34 315 PRO A C 20
ATOM 31826 O O . PRO A 1 74 ? 13.003 -24.679 -1.201 1.00 72.12 315 PRO A O 20
ATOM 31837 N N . LEU A 1 75 ? 12.014 -22.715 -0.673 1.00 51.13 316 LEU A N 20
ATOM 31838 C CA . LEU A 1 75 ? 10.690 -23.294 -0.524 1.00 33.32 316 LEU A CA 20
ATOM 31839 C C . LEU A 1 75 ? 9.866 -23.003 -1.780 1.00 33.14 316 LEU A C 20
ATOM 31840 O O . LEU A 1 75 ? 8.794 -22.404 -1.698 1.00 64.34 316 LEU A O 20
ATOM 31856 N N . SER A 1 76 ? 10.397 -23.441 -2.912 1.00 10.52 317 SER A N 20
ATOM 31857 C CA . SER A 1 76 ? 9.724 -23.234 -4.183 1.00 60.40 317 SER A CA 20
ATOM 31858 C C . SER A 1 76 ? 8.640 -24.296 -4.380 1.00 21.25 317 SER A C 20
ATOM 31859 O O . SER A 1 76 ? 8.908 -25.491 -4.263 1.00 0.00 317 SER A O 20
ATOM 31867 N N . ASN A 1 77 ? 7.439 -23.822 -4.674 1.00 53.24 318 ASN A N 20
ATOM 31868 C CA . ASN A 1 77 ? 6.313 -24.715 -4.888 1.00 60.42 318 ASN A CA 20
ATOM 31869 C C . ASN A 1 77 ? 5.744 -25.145 -3.534 1.00 62.04 318 ASN A C 20
ATOM 31870 O O . ASN A 1 77 ? 5.107 -26.192 -3.429 1.00 2.02 318 ASN A O 20
ATOM 31881 N N . TYR A 1 78 ? 5.995 -24.315 -2.533 1.00 13.31 319 TYR A N 20
ATOM 31882 C CA . TYR A 1 78 ? 5.515 -24.596 -1.190 1.00 44.42 319 TYR A CA 20
ATOM 31883 C C . TYR A 1 78 ? 4.276 -23.760 -0.865 1.00 34.24 319 TYR A C 20
ATOM 31884 O O . TYR A 1 78 ? 3.853 -22.931 -1.669 1.00 12.14 319 TYR A O 20
ATOM 31902 N N . THR A 1 79 ? 3.728 -24.008 0.316 1.00 11.21 320 THR A N 20
ATOM 31903 C CA . THR A 1 79 ? 2.545 -23.289 0.758 1.00 50.21 320 THR A CA 20
ATOM 31904 C C . THR A 1 79 ? 2.943 -22.065 1.585 1.00 11.03 320 THR A C 20
ATOM 31905 O O . THR A 1 79 ? 2.596 -20.937 1.238 1.00 22.02 320 THR A O 20
ATOM 31916 N N . MET A 1 80 ? 3.665 -22.329 2.664 1.00 22.31 321 MET A N 20
ATOM 31917 C CA . MET A 1 80 ? 4.114 -21.263 3.544 1.00 61.52 321 MET A CA 20
ATOM 31918 C C . MET A 1 80 ? 3.150 -20.076 3.503 1.00 42.04 321 MET A C 20
ATOM 31919 O O . MET A 1 80 ? 3.536 -18.972 3.122 1.00 11.30 321 MET A O 20
ATOM 31933 N N . LYS A 1 81 ? 1.915 -20.344 3.900 1.00 52.53 322 LYS A N 20
ATOM 31934 C CA . LYS A 1 81 ? 0.893 -19.311 3.913 1.00 53.21 322 LYS A CA 20
ATOM 31935 C C . LYS A 1 81 ? 0.877 -18.632 5.284 1.00 30.53 322 LYS A C 20
ATOM 31936 O O . LYS A 1 81 ? 1.645 -19.001 6.172 1.00 40.43 322 LYS A O 20
ATOM 31954 N N . VAL A 1 82 ? -0.006 -17.654 5.415 1.00 53.44 323 VAL A N 20
ATOM 31955 C CA . VAL A 1 82 ? -0.132 -16.920 6.663 1.00 72.52 323 VAL A CA 20
ATOM 31956 C C . VAL A 1 82 ? -1.611 -16.641 6.938 1.00 50.30 323 VAL A C 20
ATOM 31957 O O . VAL A 1 82 ? -2.324 -16.141 6.069 1.00 31.01 323 VAL A O 20
ATOM 31970 N N . VAL A 1 83 ? -2.028 -16.975 8.150 1.00 30.03 324 VAL A N 20
ATOM 31971 C CA . VAL A 1 83 ? -3.409 -16.766 8.551 1.00 70.02 324 VAL A CA 20
ATOM 31972 C C . VAL A 1 83 ? -3.475 -15.617 9.558 1.00 1.45 324 VAL A C 20
ATOM 31973 O O . VAL A 1 83 ? -2.448 -15.048 9.925 1.00 25.33 324 VAL A O 20
ATOM 31986 N N . ASN A 1 84 ? -4.693 -15.309 9.978 1.00 54.54 325 ASN A N 20
ATOM 31987 C CA . ASN A 1 84 ? -4.907 -14.237 10.936 1.00 63.23 325 ASN A CA 20
ATOM 31988 C C . ASN A 1 84 ? -5.360 -14.834 12.269 1.00 32.33 325 ASN A C 20
ATOM 31989 O O . ASN A 1 84 ? -5.356 -16.052 12.442 1.00 61.23 325 ASN A O 20
ATOM 32000 N N . GLN A 1 85 ? -5.741 -13.949 13.179 1.00 62.13 326 GLN A N 20
ATOM 32001 C CA . GLN A 1 85 ? -6.196 -14.373 14.492 1.00 72.44 326 GLN A CA 20
ATOM 32002 C C . GLN A 1 85 ? -7.535 -15.106 14.378 1.00 3.10 326 GLN A C 20
ATOM 32003 O O . GLN A 1 85 ? -8.050 -15.622 15.369 1.00 50.24 326 GLN A O 20
ATOM 32017 N N . ASP A 1 86 ? -8.059 -15.128 13.162 1.00 55.03 327 ASP A N 20
ATOM 32018 C CA . ASP A 1 86 ? -9.328 -15.789 12.906 1.00 51.32 327 ASP A CA 20
ATOM 32019 C C . ASP A 1 86 ? -9.065 -17.195 12.363 1.00 34.03 327 ASP A C 20
ATOM 32020 O O . ASP A 1 86 ? -9.993 -17.987 12.206 1.00 55.33 327 ASP A O 20
ATOM 32030 N N . GLY A 1 87 ? -7.796 -17.463 12.093 1.00 54.23 328 GLY A N 20
ATOM 32031 C CA . GLY A 1 87 ? -7.400 -18.760 11.571 1.00 1.23 328 GLY A CA 20
ATOM 32032 C C . GLY A 1 87 ? -7.809 -18.909 10.105 1.00 61.45 328 GLY A C 20
ATOM 32033 O O . GLY A 1 87 ? -8.489 -19.868 9.741 1.00 41.34 328 GLY A O 20
ATOM 32037 N N . GLU A 1 88 ? -7.377 -17.948 9.302 1.00 53.30 329 GLU A N 20
ATOM 32038 C CA . GLU A 1 88 ? -7.690 -17.960 7.883 1.00 31.40 329 GLU A CA 20
ATOM 32039 C C . GLU A 1 88 ? -6.568 -17.292 7.086 1.00 23.41 329 GLU A C 20
ATOM 32040 O O . GLU A 1 88 ? -6.135 -16.191 7.421 1.00 42.23 329 GLU A O 20
ATOM 32053 N N . THR A 1 89 ? -6.129 -17.987 6.047 1.00 63.30 330 THR A N 20
ATOM 32054 C CA . THR A 1 89 ? -5.065 -17.475 5.200 1.00 70.13 330 THR A CA 20
ATOM 32055 C C . THR A 1 89 ? -5.489 -16.157 4.550 1.00 51.32 330 THR A C 20
ATOM 32056 O O . THR A 1 89 ? -6.470 -16.113 3.809 1.00 43.05 330 THR A O 20
ATOM 32067 N N . ILE A 1 90 ? -4.729 -15.114 4.851 1.00 32.02 331 ILE A N 20
ATOM 32068 C CA . ILE A 1 90 ? -5.014 -13.798 4.306 1.00 41.24 331 ILE A CA 20
ATOM 32069 C C . ILE A 1 90 ? -4.133 -13.558 3.078 1.00 74.25 331 ILE A C 20
ATOM 32070 O O . ILE A 1 90 ? -4.558 -12.911 2.122 1.00 41.24 331 ILE A O 20
ATOM 32086 N N . LEU A 1 91 ? -2.923 -14.093 3.143 1.00 31.23 332 LEU A N 20
ATOM 32087 C CA . LEU A 1 91 ? -1.979 -13.946 2.049 1.00 51.34 332 LEU A CA 20
ATOM 32088 C C . LEU A 1 91 ? -1.372 -15.310 1.717 1.00 73.52 332 LEU A C 20
ATOM 32089 O O . LEU A 1 91 ? -1.817 -16.334 2.235 1.00 43.23 332 LEU A O 20
ATOM 32105 N N . VAL A 1 92 ? -0.366 -15.281 0.855 1.00 32.42 333 VAL A N 20
ATOM 32106 C CA . VAL A 1 92 ? 0.306 -16.504 0.448 1.00 1.52 333 VAL A CA 20
ATOM 32107 C C . VAL A 1 92 ? 1.482 -16.153 -0.466 1.00 22.44 333 VAL A C 20
ATOM 32108 O O . VAL A 1 92 ? 1.286 -15.641 -1.567 1.00 24.23 333 VAL A O 20
ATOM 32121 N N . GLY A 1 93 ? 2.678 -16.444 0.025 1.00 2.30 334 GLY A N 20
ATOM 32122 C CA . GLY A 1 93 ? 3.886 -16.166 -0.734 1.00 10.13 334 GLY A CA 20
ATOM 32123 C C . GLY A 1 93 ? 3.904 -16.955 -2.045 1.00 14.34 334 GLY A C 20
ATOM 32124 O O . GLY A 1 93 ? 3.587 -18.143 -2.062 1.00 62.24 334 GLY A O 20
ATOM 32128 N N . LYS A 1 94 ? 4.277 -16.261 -3.110 1.00 75.43 335 LYS A N 20
ATOM 32129 C CA . LYS A 1 94 ? 4.340 -16.882 -4.423 1.00 34.25 335 LYS A CA 20
ATOM 32130 C C . LYS A 1 94 ? 5.278 -18.089 -4.366 1.00 62.15 335 LYS A C 20
ATOM 32131 O O . LYS A 1 94 ? 5.220 -18.966 -5.227 1.00 50.22 335 LYS A O 20
ATOM 32149 N N . CYS A 1 95 ? 6.122 -18.095 -3.345 1.00 33.43 336 CYS A N 20
ATOM 32150 C CA . CYS A 1 95 ? 7.072 -19.180 -3.165 1.00 75.31 336 CYS A CA 20
ATOM 32151 C C . CYS A 1 95 ? 7.661 -19.534 -4.532 1.00 3.32 336 CYS A C 20
ATOM 32152 O O . CYS A 1 95 ? 7.133 -20.392 -5.236 1.00 62.55 336 CYS A O 20
ATOM 32160 N N . ALA A 1 96 ? 8.748 -18.853 -4.866 1.00 21.44 337 ALA A N 20
ATOM 32161 C CA . ALA A 1 96 ? 9.415 -19.085 -6.135 1.00 43.35 337 ALA A CA 20
ATOM 32162 C C . ALA A 1 96 ? 10.750 -19.790 -5.884 1.00 53.15 337 ALA A C 20
ATOM 32163 O O . ALA A 1 96 ? 11.064 -20.146 -4.750 1.00 33.41 337 ALA A O 20
ATOM 32170 N N . ASP A 1 97 ? 11.499 -19.970 -6.962 1.00 62.01 338 ASP A N 20
ATOM 32171 C CA . ASP A 1 97 ? 12.793 -20.626 -6.873 1.00 34.20 338 ASP A CA 20
ATOM 32172 C C . ASP A 1 97 ? 13.820 -19.643 -6.309 1.00 25.43 338 ASP A C 20
ATOM 32173 O O . ASP A 1 97 ? 14.798 -19.310 -6.977 1.00 30.32 338 ASP A O 20
ATOM 32183 N N . SER A 1 98 ? 13.564 -19.207 -5.084 1.00 43.23 339 SER A N 20
ATOM 32184 C CA . SER A 1 98 ? 14.455 -18.269 -4.423 1.00 1.24 339 SER A CA 20
ATOM 32185 C C . SER A 1 98 ? 13.965 -17.998 -2.999 1.00 4.34 339 SER A C 20
ATOM 32186 O O . SER A 1 98 ? 12.762 -17.924 -2.756 1.00 32.14 339 SER A O 20
ATOM 32194 N N . ASN A 1 99 ? 14.923 -17.857 -2.094 1.00 45.34 340 ASN A N 20
ATOM 32195 C CA . ASN A 1 99 ? 14.605 -17.595 -0.701 1.00 31.40 340 ASN A CA 20
ATOM 32196 C C . ASN A 1 99 ? 13.659 -16.396 -0.615 1.00 11.01 340 ASN A C 20
ATOM 32197 O O . ASN A 1 99 ? 12.880 -16.282 0.330 1.00 12.01 340 ASN A O 20
ATOM 32208 N N . GLU A 1 100 ? 13.758 -15.532 -1.614 1.00 40.22 341 GLU A N 20
ATOM 32209 C CA . GLU A 1 100 ? 12.921 -14.345 -1.663 1.00 72.12 341 GLU A CA 20
ATOM 32210 C C . GLU A 1 100 ? 11.449 -14.739 -1.805 1.00 63.25 341 GLU A C 20
ATOM 32211 O O . GLU A 1 100 ? 11.115 -15.633 -2.582 1.00 15.51 341 GLU A O 20
ATOM 32224 N N . ILE A 1 101 ? 10.610 -14.054 -1.044 1.00 12.54 342 ILE A N 20
ATOM 32225 C CA . ILE A 1 101 ? 9.182 -14.321 -1.075 1.00 51.20 342 ILE A CA 20
ATOM 32226 C C . ILE A 1 101 ? 8.418 -13.014 -0.852 1.00 71.11 342 ILE A C 20
ATOM 32227 O O . ILE A 1 101 ? 8.787 -12.213 0.006 1.00 62.44 342 ILE A O 20
ATOM 32243 N N . THR A 1 102 ? 7.367 -12.839 -1.639 1.00 55.11 343 THR A N 20
ATOM 32244 C CA . THR A 1 102 ? 6.547 -11.643 -1.538 1.00 62.14 343 THR A CA 20
ATOM 32245 C C . THR A 1 102 ? 5.064 -12.003 -1.638 1.00 73.23 343 THR A C 20
ATOM 32246 O O . THR A 1 102 ? 4.542 -12.203 -2.734 1.00 61.01 343 THR A O 20
ATOM 32257 N N . LEU A 1 103 ? 4.426 -12.075 -0.479 1.00 52.03 344 LEU A N 20
ATOM 32258 C CA . LEU A 1 103 ? 3.012 -12.408 -0.422 1.00 44.52 344 LEU A CA 20
ATOM 32259 C C . LEU A 1 103 ? 2.229 -11.440 -1.312 1.00 61.42 344 LEU A C 20
ATOM 32260 O O . LEU A 1 103 ? 2.426 -10.228 -1.242 1.00 22.31 344 LEU A O 20
ATOM 32276 N N . LYS A 1 104 ? 1.357 -12.013 -2.129 1.00 51.30 345 LYS A N 20
ATOM 32277 C CA . LYS A 1 104 ? 0.543 -11.217 -3.032 1.00 0.52 345 LYS A CA 20
ATOM 32278 C C . LYS A 1 104 ? -0.923 -11.306 -2.603 1.00 60.21 345 LYS A C 20
ATOM 32279 O O . LYS A 1 104 ? -1.508 -10.315 -2.169 1.00 72.21 345 LYS A O 20
ATOM 32297 N N . SER A 1 105 ? -1.474 -12.503 -2.740 1.00 30.33 346 SER A N 20
ATOM 32298 C CA . SER A 1 105 ? -2.860 -12.735 -2.372 1.00 35.31 346 SER A CA 20
ATOM 32299 C C . SER A 1 105 ? -3.390 -13.980 -3.087 1.00 53.21 346 SER A C 20
ATOM 32300 O O . SER A 1 105 ? -3.137 -14.173 -4.275 1.00 41.41 346 SER A O 20
ATOM 32308 N N . PRO A 1 106 ? -4.136 -14.814 -2.313 1.00 44.33 347 PRO A N 20
ATOM 32309 C CA . PRO A 1 106 ? -4.703 -16.034 -2.860 1.00 74.21 347 PRO A CA 20
ATOM 32310 C C . PRO A 1 106 ? -5.909 -15.727 -3.751 1.00 21.11 347 PRO A C 20
ATOM 32311 O O . PRO A 1 106 ? -5.929 -16.098 -4.924 1.00 13.05 347 PRO A O 20
ATOM 32322 N N . LEU A 1 107 ? -6.884 -15.052 -3.160 1.00 72.51 348 LEU A N 20
ATOM 32323 C CA . LEU A 1 107 ? -8.090 -14.691 -3.885 1.00 73.15 348 LEU A CA 20
ATOM 32324 C C . LEU A 1 107 ? -8.130 -13.174 -4.077 1.00 0.44 348 LEU A C 20
ATOM 32325 O O . LEU A 1 107 ? -8.115 -12.421 -3.104 1.00 23.34 348 LEU A O 20
#

Nearest PDB structures (foldseek):
  2kzk-assembly1_A  TM=9.415E-01  e=2.579E-16  Saccharomyces cerevisiae
  2kzb-assembly1_A  TM=8.080E-01  e=1.832E-05  Saccharomyces cerevisiae
  8oe4-assembly1_D  TM=5.844E-01  e=3.929E+00  Homo sapiens
  6y20-assembly1_A  TM=3.609E-01  e=8.873E+00  Drosophila melanogaster
  2kzk-assembly1_A  TM=9.595E-01  e=2.306E-16  Saccharomyces cerevisiae

Radius of gyration: 12.54 Å; Cα contacts (8 Å, |Δi|>4): 279; chains: 1; bounding box: 31×34×26 Å

InterPro domains:
  IPR024543 Autophagy protein Atg19/Atg34, C-terminal [PF12744] (163-393)

Secondary structure (DSSP, 8-state):
--S--EEEE--BTTB--EEEE--SSS---SS-EEEB--SSS--B--B--SS---SS-EEE---SS---S--TT---EEE-TTS-EEEE----SSS--B-----

GO terms:
  GO:0034270 Cvt complex (C, IDA)
  GO:0030674 protein-macromolecule adaptor activity (F, IGI)
  GO:0016236 macroautophagy (P, IGI)
  GO:0031503 protein-containing complex localization (P, IGI)
  GO:0071211 protein targeting to vacuole involved in autophagy (P, IGI)
  GO:0005829 cytosol (C, HDA)
  GO:0065003 protein-containing complex assembly (P, IMP)
  GO:0005515 protein binding (F, IPI)

Foldseek 3Di:
DAQWWWWAWDFDPAFTKIKIARQDQDKAQAQKWWWKQDDVGGIDTDGWGRDIQGHVGMGIDTDDDYDDDDQAPIWRFMGHNVGHGAWTWNRHRDSTTITHGDD

Organism: Saccharomyces cerevisiae (strain ATCC 204508 / S288c) (NCBI:txid559292)

B-factor: mean 36.8, std 23.07, range [0.02, 75.45]

Sequence (103 aa):
NDPLLHVEVSNEDNSLHFILYNKTNIIIPGNCTFEFSSQISEVFSIKMGPHEIGIKGQKELWFFPSLPTPLSNYTMKVVNQDGETILVGKCADSNEITLKSPLNDPLLHVEVSNEDNSLHFILYNKTNIIIPGNCTFEFSSQISEVFSIKMGPHEIGIKGQKELWFFPSLPTPLSNYTMKVVNQDGETILVGKCADSNEITLKSPLNDPLLHVEVSNEDNSLHFILYNKTNIIIPGNCTFEFSSQISEVFSIKMGPHEIGIKGQKELWFFPSLPTPLSNYTMKVVNQDGETILVGKCADSNEITLKSPLNDPLLHVEVSNEDNSLHFILYNKTNIIIPGNCTFEFSSQISEVFSIKMGPHEIGIKGQKELWFFPSLPTPLSNYTMKVVNQDGETILVGKCADSNEITLKSPLNDPLLHVEVSNEDNSLHFILYNKTNIIIPGNCTFEFSSQISEVFSIKMGPHEIGIKGQKELWFFPSLPTPLSNYTMKVVNQDGETILVGKCADSNEITLKSPLNDPLLHVEVSNEDNSLHFILYNKTNIIIPGNCTFEFSSQISEVFSIKMGPHEIGIKGQKELWFFPSLPTPLSNYTMKVVNQDGETILVGKCADSNEITLKSPLNDPLLHVEVSNEDNSLHFILYNKTNIIIPGNCTFEFSSQISEVFSIKMGPHEIGIKGQKELWFFPSLPTPLSNYTMKVVNQDGETILVGKCADSNEITLKSPLNDPLLHVEVSNEDNSLHFILYNKTNIIIPGNCTFEFSSQISEVFSIKMGPHEIGIKGQKELWFFPSLPTPLSNYTMKVVNQDGETILVGKCADSNEITLKSPLNDPLLHVEVSNEDNSLHFILYNKTNIIIPGNCTFEFSSQISEVFSIKMGPHEIGIKGQKELWFFPSLPTPLSNYTMKVVNQDGETILVGKCADSNEITLKSPLNDPLLHVEVSNEDNSLHFILYNKTNIIIPGNCTFEFSSQISEVFSIKMGPHEIGIKGQKELWFFPSLPTPLSNYTMKVVNQDGETILVGKCADSNEITLKSPLNDPLLHVEVSNEDNSLHFILYNKTNIIIPGNCTFEFSSQISEVFSIKMGPHEIGIKGQKELWFFPSLPTPLSNYTMKVVNQDGETILVGKCADSNEITLKSPLNDPLLHVEVSNEDNSLHFILYNKTNIIIPGNCTFEFSSQISEVFSIKMGPHEIGIKGQKELWFFPSLPTPLSNYTMKVVNQDGETILVGKCADSNEITLKSPLNDPLLHVEVSNEDNSLHFILYNKTNIIIPGNCTFEFSSQISEVFSIKMGPHEIGIKGQKELWFFPSLPTPLSNYTMKVVNQDGETILVGKCADSNEITLKSPLNDPLLHVEVSNEDNSLHFILYNKTNIIIPGNCTFEFSSQISEVFSIKMGPHEIGIKGQKELWFFPSLPTPLSNYTMKVVNQDGETILVGKCADSNEITLKSPLNDPLLHVEVSNEDNSLHFILYNKTNIIIPGNCTFEFSSQISEVFSIKMGPHEIGIKGQKELWFFPSLPTPLSNYTMKVVNQDGETILVGKCADSNEITLKSPLNDPLLHVEVSNEDNSLHFILYNKTNIIIPGNCTFEFSSQISEVFSIKMGPHEIGIKGQKELWFFPSLPTPLSNYTMKVVNQDGETILVGKCADSNEITLKSPLNDPLLHVEVSNEDNSLHFILYNKTNIIIPGNCTFEFSSQISEVFSIKMGPHEIGIKGQKELWFFPSLPTPLSNYTMKVVNQDGETILVGKCADSNEITLKSPLNDPLLHVEVSNEDNSLHFILYNKTNIIIPGNCTFEFSSQISEVFSIKMGPHEIGIKGQKELWFFPSLPTPLSNYTMKVVNQDGETILVGKCADSNEITLKSPLNDPLLHVEVSNEDNSLHFILYNKTNIIIPGNCTFEFSSQISEVFSIKMGPHEIGIKGQKELWFFPSLPTPLSNYTMKVVNQDGETILVGKCADSNEITLKSPLNDPLLHVEVSNEDNSLHFILYNKTNIIIPGNCTFEFSSQISEVFSIKMGPHEIGIKGQKELWFFPSLPTPLSNYTMKVVNQDGETILVGKCADSNEITLKSPL

Solvent-accessible surface area: 6017 Å² total; per-residue (Å²): 123,100,68,41,10,84,5,76,6,29,52,113,118,144,36,4,59,0,39,5,55,0,66,5,93,110,83,19,80,2,70,2,12,3,65,0,33,28,151,121,40,146,80,125,33,28,165,20,26,105,134,76,25,15,67,159,27,97,31,58,1,136,18,161,98,36,5,54,46,66,2,42,146,39,46,1,66,9,14,28,106,108,52,93,62,50,23,12,5,65,4,33,118,54,54,104,4,40,2,100,60,75,210

CATH classification: 2.60.40.2830